Protein AF-0000000080322941 (afdb_homodimer)

Sequence (2046 aa):
MKANISVTGKVVDEKGEGIPGATVKVKGTAQGGITDSNGQFKLANVDEKAVLVISYLGYITQEVSAGSGSPLLIKLAVQASNLSEVVVVAYGTQKKSSLTGAIATISPKQLKDRPVTSMQNALQGISPGLTILQRPGDVSRKSDGTSNGSGGVSIRGRSSLQGDGTPMYIVDGIPSTSVEFSALNPNDIASVSILKDASSAALYGSRAANGVIMVTTKRGGGDRTVVELNADYGIQKATFLPKYVGSVDYANLYNEARTNAGGKALFTPAQIQAYRDGSQPDLYPNTNWYDKVLRKTAPQSNISVNINSPGKTTSTYLGLNYLTQASLIPDKKQSRIGGKLNTESIIVPDILKIGTNLSFTSQNFDRQGDLSWTELNRSLPTSVYRQSNGDWGSIDNGVVNAQTAGRNQSRSIQEGGWSWDRDNYLQTAANFVLTPLKGLSVTGLASFKFTDGNSNTFNNTTTPINNFLTGAPLTTTATTVNDMKEYYRKRRELLVQGTVNYERTFDKHYGKITFGGSQESNVYRTAFVGRKNFPNNDMTTVGSGSSNGEDINSDDDGQANRSGQTEWAMRSVFGRFNYVYNDRYLFEVNTRIDYSSRFRQDIRRAIFPSFSAGWNVSKEDFMKDISWISNLKLRGSYGSLGNQDVVPVGNYFGLINTGYQYSFEGAAQDGTWQGKIPNPLATWEKVYMTDFGLDMTLFKGKLDITADYYIKNTKDLLLRVSTPGTIGVNTSTTDARNTGLPLINAASTQNRGFEFGLTYNDKIGSDFSYSISGNFSVIKNKITGLGDGRDNLSDPYIQRIGESIGSFYGYEADGLFTDAADVKNHAFQSAATGPGDIKYKDLNGDGKIDALDRKVLGNDVPWFNYGFNLSASYKGFDFNVLTYGVANVKTYLSQEAAFPFFNGANVKEQWLNRWTADNPNPNADFPRILTTAAGGQNYTQTSSFWLFSGAYFRVRGITLGYTLPKQVSKKFGMSRLRFYATTNNPFTIMADKRLADYDPESGSGRGGYPGIKTYSLGLNASFMKANISVTGKVVDEKGEGIPGATVKVKGTAQGGITDSNGQFKLANVDEKAVLVISYLGYITQEVSAGSGSPLLIKLAVQASNLSEVVVVAYGTQKKSSLTGAIATISPKQLKDRPVTSMQNALQGISPGLTILQRPGDVSRKSDGTSNGSGGVSIRGRSSLQGDGTPMYIVDGIPSTSVEFSALNPNDIASVSILKDASSAALYGSRAANGVIMVTTKRGGGDRTVVELNADYGIQKATFLPKYVGSVDYANLYNEARTNAGGKALFTPAQIQAYRDGSQPDLYPNTNWYDKVLRKTAPQSNISVNINSPGKTTSTYLGLNYLTQASLIPDKKQSRIGGKLNTESIIVPDILKIGTNLSFTSQNFDRQGDLSWTELNRSLPTSVYRQSNGDWGSIDNGVVNAQTAGRNQSRSIQEGGWSWDRDNYLQTAANFVLTPLKGLSVTGLASFKFTDGNSNTFNNTTTPINNFLTGAPLTTTATTVNDMKEYYRKRRELLVQGTVNYERTFDKHYGKITFGGSQESNVYRTAFVGRKNFPNNDMTTVGSGSSNGEDINSDDDGQANRSGQTEWAMRSVFGRFNYVYNDRYLFEVNTRIDYSSRFRQDIRRAIFPSFSAGWNVSKEDFMKDISWISNLKLRGSYGSLGNQDVVPVGNYFGLINTGYQYSFEGAAQDGTWQGKIPNPLATWEKVYMTDFGLDMTLFKGKLDITADYYIKNTKDLLLRVSTPGTIGVNTSTTDARNTGLPLINAASTQNRGFEFGLTYNDKIGSDFSYSISGNFSVIKNKITGLGDGRDNLSDPYIQRIGESIGSFYGYEADGLFTDAADVKNHAFQSAATGPGDIKYKDLNGDGKIDALDRKVLGNDVPWFNYGFNLSASYKGFDFNVLTYGVANVKTYLSQEAAFPFFNGANVKEQWLNRWTADNPNPNADFPRILTTAAGGQNYTQTSSFWLFSGAYFRVRGITLGYTLPKQVSKKFGMSRLRFYATTNNPFTIMADKRLADYDPESGSGRGGYPGIKTYSLGLNASF

Nearest PDB structures (foldseek):
  5fq7-assembly1_D  TM=7.694E-01  e=1.342E-63  Bacteroides thetaiotaomicron
  5fq8-assembly1_D  TM=7.367E-01  e=7.742E-63  Bacteroides thetaiotaomicron
  5nec-assembly1_A  TM=6.439E-01  e=1.316E-20  Pseudomonas aeruginosa 39016
  3v89-assembly1_A  TM=5.365E-01  e=3.593E-21  Neisseria meningitidis serogroup B
  3v8x-assembly1_A  TM=5.364E-01  e=4.365E-21  Neisseria meningitidis serogroup B

Radius of gyration: 41.95 Å; Cα contacts (8 Å, |Δi|>4): 5739; chains: 2; bounding box: 113×127×96 Å

Foldseek 3Di:
DQDFDKEKEFEAEPVRFGDFFKWKAFPPDPFIDTAHPRRIDIGGRHRQQTWIWTDDVQFPTDIDRRNPDPHYYHYTYRPFDQQQPWDDFQVGIDGNLQDFFDKDKDALVQQPPDPDQFSLLSCDFPFAQWHWQFFDFFQDADPVRAGGRRTQIFGQDDWFDFDSLHAWEAEQNHTDDSRVRGNDDSVFWGMKMKGRFCQRCVQVFARGLRTYIYTYGDAFDDDFKKKKKWKWKWKKAFQFDFFFDWQLVQQVLAQLQQVVLVHHRDDDPVLSVCLVVVPPCLAFATDDQCPVFFARIWMKIKIKMWIGGDDPFKTKIKIWMKIKTAARGPAKIKIKIKIWMKMKGNPDPPFKIKMKIKMKMKMKIKAQFFADFLLSQFAHSQWHQAHPVGFGTQHGSRHGDQVNSLSNRNCRRHAFAMKMKIKMKIKIKMKMWGDPDPQKIKIKMKMKIKMKMKMKTKTFWDFFTADPVPRHGPRVSTRDKIKMKMKIKMKIKIKIKMKIKGWDDDDQKIKMKMKMKMKMKMKMKMFMWMFMDAVHRPDDDRVRHDPDPVGTDADPVRDTGDMDMFMKMKIKIKMKMWMGGNSFKIWMKIKMWMAIQLADPVARIDMKIKIKMKGWPCPDPVNVPPDFWPTKMKMKMKIKHWYDPSRDRCLQPQDKDWDAFDQDVNDTDIDIDRAADHDNPQDIKMKIKIKIKMWTAGRSNQKTKIKMKMKIKIFQHWFFDQDDCVVPHARDRNCPPRGRTHIGRWWMKMKIKMKMKMKGWDADPDFKTKMKIKIKMFMDMFTQTDHVQDWDDDPQDIHHGGHHPAWGKFFEWDFFAQADVSQVPAAPEDPLHGQQATHTDDPPPPSHDDPVRMDGQFGADFRMKMKMKMWMGGPQKIKIWIKIKTFRHKDAAAASLAADCRVHRGHGPLCVQGADNVHRDRHTLYGSHHHPVSRCSRHVTDYNSRIFTLIKMWTAKIKIKGKDPCVVLVVVVFRIKMKMKMKGGPDMGDPGDSRPSADSSHPHSSGDRGHMMMIMIMMMTMD/DQDFAKEKEFEAEPVRFGDFFKWKAFPPDPFIDTAHPRRIDIGGRHRQQTWIWTDDVQFDTDIDRRNPDPHYYHYTYRPFDQQQPWDDFQVGIDGNLQDFFDKDKDALVQQPPDPDQFPLLSCDFPFAQWHWQFFDFFQDADPVRAGGRRTQIFGQDDWFDFDSLHAWEAEQNHTDDRRVRGNDDSQFWGMKMKGRFCQRCVQVFARGLRTYIYTYGDAFDDDFKKKKKWKWKWKKAFPFDFFFDWQLVQQVLAQLQQVVLVHHRDDDPVLSVCLVVVPCCLAFNTDDQCPVFFAGIWMKIKIKMWIGGDDPFKTKIKIWMKIKTAARGPAKIKIKIKIWMKMKGRPDVPFKIKMKIKMKMKMKIKAQFFADFLLSQFAHSQWRQAHPVGFGTQHGSRHGDQVNSLSNRNCRRHAFAMKMKIKMKIKIKMKMWGDPDPQKIKIKMKMKIKMKMKMKTKTFWAFFTADPVPRHGPRVSTRDKIKMKMKIKMKIKIKIKMKIKGWDDDDQKTKMKMKMKMKMKMKMKMFMWMFMDAVHRPDDDRVRHDPDPVGTDADPVRDTGDMDMFMKMKIKIKMKMWMGGNSFKIWMKIKMWMAIQLADPVARIDMKIKIKMKGWPCPDPVNVVPPFWPTKMKMKMKIKHWYDPSRDRCLQPQDKDWDAFDQDVNDTDIDIDRAADHDNPQDIKMKIKIKIKMWTAGRSNQKTKIKMKMKIKIFQHWFFDQDDCVVPHARDRNCPPRGRTHIGRWWMKMKIKMKMKMKGWDADPDFKTKMKIKIKMFMDMFTQTDHVQDWDDDPQDIHHGGHHPAWGKFFEWDFFAQADVSQVPAQPEDPLHGGQATHTDDPPPPSHDDPVRMDGQFGADFRMKMKMKMWMGGPQKIKIWIKIKTFRHKDAAAASLAADCRVHRGHGPLCVQGADNVHRDSHTLYGSHHHPVSRCSRHVTDYCSRIFTLIKMWTAKIKIKGKDPCVVQVVVVFRIKMKMKMKGGPDMGDPGDSRPSADSSHPHSSGDRGDMMMIMIMMMTMD

Organism: NCBI:txid1503925

Solvent-accessible surface area (backbone atoms only — not comparable to full-atom values): 99623 Å² total; per-residue (Å²): 130,85,53,60,34,70,37,34,29,32,35,17,33,85,86,62,46,40,38,52,63,25,33,37,25,38,64,98,51,92,53,58,45,53,20,37,83,67,2,38,37,73,45,73,73,33,49,40,84,34,39,29,36,35,38,39,95,64,31,42,69,42,77,44,58,47,56,80,44,78,66,35,79,42,67,37,46,58,37,60,68,73,40,75,38,72,37,72,49,74,97,45,71,40,41,46,70,73,53,35,52,52,65,49,76,45,53,38,77,73,44,52,86,55,96,62,89,30,42,61,64,53,51,48,55,73,44,61,46,49,44,54,44,66,28,41,44,51,64,40,68,38,94,86,67,37,52,41,36,70,36,56,46,28,42,71,59,84,70,52,89,73,46,84,43,53,45,32,36,26,50,70,87,37,81,44,52,72,57,58,51,24,65,47,58,57,87,45,39,54,37,34,28,37,23,70,38,29,48,41,28,20,80,56,22,46,53,25,55,28,18,32,40,37,36,34,58,53,44,39,40,71,90,51,65,36,40,35,40,38,36,38,46,31,44,33,30,62,65,30,62,77,52,62,44,51,27,44,57,46,44,53,51,50,22,46,9,30,41,70,70,74,43,68,61,77,65,48,74,67,55,43,48,31,28,68,70,50,79,39,48,66,31,29,17,67,41,60,59,68,69,72,50,36,47,77,57,19,53,33,38,39,39,35,42,36,38,28,26,22,29,75,38,30,17,33,19,41,36,39,38,44,37,40,38,43,31,43,48,66,68,24,25,31,40,35,41,38,41,37,42,20,36,36,30,49,76,39,84,85,30,30,36,40,34,38,43,37,37,41,37,41,40,38,32,42,32,32,27,59,70,52,42,52,49,56,54,31,50,44,17,32,31,30,72,57,33,91,87,70,44,57,18,26,25,38,70,64,35,80,33,61,69,67,34,54,52,41,46,53,54,30,24,76,53,37,31,38,37,39,38,47,34,39,42,38,38,41,33,42,34,38,39,39,25,91,46,91,49,33,38,40,36,41,38,40,36,46,35,43,38,43,36,40,38,40,39,37,39,28,50,42,71,45,46,42,31,81,91,78,62,50,66,35,66,85,43,33,35,89,64,23,35,33,43,37,42,40,39,37,37,42,36,42,38,42,36,40,37,41,36,42,42,52,74,57,94,55,39,37,40,36,40,36,42,36,40,39,41,38,38,40,40,38,37,38,35,41,31,17,16,22,55,41,93,57,76,80,70,90,44,33,51,65,26,40,63,51,62,86,30,48,38,55,48,99,83,65,53,49,38,23,32,47,73,50,69,47,42,37,42,38,42,38,38,38,40,40,39,33,43,67,83,29,42,35,41,38,41,37,38,21,37,40,37,38,60,50,30,40,84,91,63,20,68,49,75,17,48,22,34,30,32,28,37,32,51,47,72,37,79,88,36,66,84,47,72,56,53,65,37,36,33,43,28,30,33,33,20,26,23,18,39,48,81,74,54,48,76,57,41,48,42,78,51,67,45,69,64,47,66,41,74,53,95,83,37,79,36,79,35,72,47,67,51,42,48,50,34,60,76,40,60,63,25,36,30,40,29,38,38,40,36,40,42,36,26,28,63,73,55,29,34,38,38,40,38,37,40,40,40,37,39,31,37,38,29,52,42,49,68,87,51,71,61,86,76,71,40,44,51,47,66,78,43,78,84,67,27,9,60,36,57,37,58,39,25,25,27,36,33,36,36,44,33,38,37,40,38,39,46,52,65,55,78,94,54,35,37,41,37,44,33,40,32,31,25,37,51,48,54,26,24,73,38,42,63,93,64,63,68,47,79,50,87,55,33,34,47,40,72,70,37,33,76,54,19,28,44,24,32,45,52,64,47,28,26,55,34,67,64,54,52,69,76,42,54,48,68,55,94,82,67,47,55,20,32,70,27,65,48,55,72,77,70,79,51,53,51,53,83,82,25,45,42,79,70,47,33,57,52,61,32,32,40,36,22,46,35,41,37,36,36,45,87,44,33,34,41,38,40,36,27,34,34,40,35,76,18,35,36,78,47,54,54,68,39,61,39,47,36,32,94,67,17,41,39,53,47,57,58,79,47,32,21,39,90,92,50,52,46,36,78,38,83,34,48,43,59,40,41,51,86,76,27,44,91,66,67,69,60,53,35,46,74,47,46,39,54,47,22,34,41,30,38,46,28,45,38,45,33,41,39,56,56,54,78,62,24,43,75,73,64,19,68,35,38,33,42,33,40,30,34,30,40,80,45,72,47,63,70,40,70,79,77,60,36,51,44,79,58,48,90,50,65,41,44,58,60,51,28,67,17,36,46,32,43,36,40,40,37,30,63,128,87,52,60,34,69,36,33,30,32,35,16,35,82,84,63,47,40,37,53,63,26,36,39,26,37,64,97,53,90,54,59,46,52,20,39,81,68,2,39,38,71,44,70,73,34,48,40,83,32,38,30,36,35,38,37,95,65,32,42,69,44,79,44,58,47,56,80,45,80,68,34,80,42,68,36,45,58,36,59,69,71,41,74,38,70,36,73,48,74,96,45,70,39,40,46,70,73,53,34,52,52,66,49,76,43,53,39,76,73,44,53,84,57,93,62,88,32,41,61,65,53,53,48,53,73,44,61,47,49,44,54,44,67,27,43,44,50,64,41,68,39,94,88,65,38,53,43,38,71,35,57,47,28,41,70,60,85,70,51,88,72,46,86,42,53,46,33,36,27,50,70,88,36,83,44,54,71,60,59,51,23,65,47,58,58,88,45,40,53,37,36,30,36,23,68,36,27,48,42,27,20,81,55,20,46,54,25,53,28,18,33,40,36,36,36,57,54,45,40,37,72,91,50,64,36,42,36,41,38,36,36,47,29,43,32,31,64,64,30,63,76,53,61,43,49,28,44,58,45,44,53,52,49,22,47,10,30,41,72,68,75,42,68,61,79,64,48,74,67,55,43,48,30,28,68,71,51,78,40,48,66,31,27,18,66,40,60,59,67,69,71,51,36,47,77,56,20,53,33,38,39,39,35,41,36,38,29,25,23,28,75,36,30,19,33,19,41,36,39,37,43,38,40,38,44,31,44,48,65,69,26,26,33,41,35,44,39,40,36,43,20,36,36,32,49,76,39,84,85,31,30,35,41,34,38,43,37,38,41,37,42,42,37,32,42,31,33,26,56,70,53,44,53,50,55,54,32,48,45,16,34,30,30,71,58,34,91,86,70,44,58,17,26,26,38,70,62,36,81,34,62,68,69,34,53,51,43,44,52,54,30,23,76,52,37,30,37,37,40,37,48,36,37,41,39,39,41,34,42,35,38,39,39,24,90,46,92,46,33,36,40,36,41,40,41,35,46,35,44,38,44,36,38,38,41,38,38,41,28,50,42,71,45,45,41,31,80,91,80,61,49,68,36,67,85,42,33,34,90,62,23,36,32,45,37,41,39,39,38,36,43,36,43,38,41,37,40,38,40,34,42,43,51,74,56,94,54,39,36,39,38,41,37,42,34,40,39,40,38,40,40,42,39,38,38,36,40,32,19,16,23,55,40,94,57,76,80,71,90,44,32,52,65,26,39,63,50,62,87,29,48,38,56,47,98,84,65,52,49,38,22,30,46,75,50,68,48,40,38,41,37,41,38,37,38,40,40,40,32,44,68,83,29,40,35,41,40,41,38,38,21,36,40,36,37,60,50,29,40,84,92,62,22,66,51,77,17,47,24,32,29,31,25,37,35,51,48,72,36,79,89,36,66,84,48,71,57,52,63,36,36,34,41,28,30,32,34,20,26,26,17,39,48,82,73,54,48,76,57,41,49,41,78,49,68,46,69,65,46,66,40,74,54,97,83,38,79,35,80,37,74,47,68,51,42,48,50,33,58,76,42,60,62,25,36,30,40,30,39,38,41,36,40,40,36,26,28,63,72,56,28,35,39,40,40,39,37,40,39,40,38,38,29,37,39,29,53,42,51,69,88,51,72,62,87,75,72,41,43,51,48,68,76,44,79,84,66,26,10,60,37,56,36,60,40,26,26,29,36,31,35,36,42,34,36,38,40,39,40,48,54,67,55,79,95,54,34,37,39,36,43,34,40,32,30,25,37,50,48,53,27,25,73,37,40,64,92,65,63,69,47,77,50,88,55,32,36,46,41,74,70,37,31,77,56,18,28,42,24,31,46,52,64,47,28,27,54,34,66,64,53,52,69,76,41,55,50,68,55,94,82,67,47,54,20,31,71,28,65,48,55,71,79,70,79,53,52,51,53,84,81,27,44,41,79,71,48,33,56,53,60,31,30,40,37,23,45,35,42,38,36,36,45,87,46,33,36,41,39,38,38,25,32,32,40,33,76,18,34,37,77,48,53,54,68,37,61,40,46,36,32,94,66,18,41,37,55,46,58,58,80,47,34,22,40,90,93,50,50,46,36,77,41,83,34,47,43,60,39,43,52,86,75,27,44,90,66,66,69,59,53,34,45,74,48,45,40,55,49,21,33,40,31,39,45,29,45,35,45,34,41,39,54,56,55,77,61,26,44,74,74,66,21,68,36,38,32,42,35,40,30,33,30,40,80,46,71,47,62,70,39,70,77,76,62,37,52,44,78,56,47,90,50,65,41,45,58,59,52,29,67,17,37,44,33,44,35,40,41,36,30,61

Secondary structure (DSSP, 8-state):
---EEEEEEEEE-TTS-B-TT-EEEETTSS-EEE--TTSEEEEEEEETTPEEEEE-TTB--EEEETTS-SSEEEE--B---GGG-EEEETTEEEEGGG--S-EEEE-HHHHTT---S-HHHHTTTTSTTEEEE-----S-B-TTSPBTT--EEEESS---SSS--PPEEEETTEEE-HHHHHT--GGGEEEEEEE-SHHHHGGGGGG-TT-EEEEEE----SSS-EEEEEEEEEEEEES----B--HHHHHHHHHHHHHHTT---SS-HHHHHHHHHTS-TTTS----HHHHHS-S-EEEEEEEEEEEE--SSEEEEEEEEEEEEE-SSTTEEEEEEEEEEEEEEEEETTTEEEEEEEEEEEEEEEEES---HHHHHH--TTB-SB-TTSPBP-EETTEE-HHHHHT-HHHHHHHSEEEEEEEEEEEEEEEEEEEEETTEEEEEEEEEEEEEEEEEEEEPPBPPEEPTTT--EEGGG-B---EEEEEEEEEEEEEEEEEEEEEEEETTEEEEEEEEEEEEEEEEEEEEEEEE--SSTT--SGGGS---GGGBPP-TTS--SEEEEEEEEEEEEEEEEEEEETTTEEEEEEEEEEEETTS-GGG-EEEEEEEEEEEEGGGSGGGTT-TTEEEEEEEEEEEEEEE-TTSPTTTTS---EEEEEEEETTEEEEEEE--S---TT---EEEEEEEEEEEEEETTTTEEEEEEEEEEEEEEEEEPPP--GGGSS---SS-TTT--PPPEEEEEEEEEEEEEEEEEEEEETTTEEEEEEEEEEEEEEEEEEETTS--EEETTEEE-TTSPTTEEEEEPEEEE--SHHHHHTSPB--TT--TTSEEEP-SS-SSB-SGGGEEEEEESS-SEEEEEEEEEEETTEEEEEEEEEEES-EEE--GGGT-TTGGG---BGGGGGB--SSS--TT-SB-S---TTTTHHHHTS-BGGGEEE--EEEEEEEEEEEEPPHHHHHHTT-SEEEEEEEEEEEEEEES--TT-SS-TT-S-TTS-PPPEEEEEEEEEEE-/---EEEEEEEEE-TTS-B-TT-EEEETTSS-EEE--TTSEEEEEEEETTPEEEEE-TTB--EEEETTS-SSEEEE--B---GGG-EEEETTEEEEGGG--S-EEEE-GGGTTT---S-HHHHTTTTSTTEEE------S-B-TTSPBTT---EEESS---SSS--PPEEEETTEEE-HHHHHT--GGGEEEEEEE-SHHHHGGGGGG-TT-EEEEEE----SSS-EEEEEEEEEEEEES----B--HHHHHHHHHHHHHHTT---SS-HHHHHHHHHTS-TTTS----HHHHHS-S-EEEEEEEEEEEE--SSEEEEEEEEEEEEE-SSTTEEEEEEEEEEEEEEEEETTTEEEEEEEEEEEEEEEEES---HHHHHT--TTB-SB-TTSPBP-EETTEE-HHHHHT-HHHHHHHSEEEEEEEEEEEEEEEEEEEEETTEEEEEEEEEEEEEEEEEEEEPPBPPEEPTTT--EEGGG-B---EEEEEEEEEEEEEEEEEEEEEEEETTEEEEEEEEEEEEEEEEEEEEEEEE--SSTT--SGGGS---GGGBPP-TTS--SEEEEEEEEEEEEEEEEEEEETTTEEEEEEEEEEEETTS-GGG-EEEEEEEEEEEEGGGSGGGTT-TTEEEEEEEEEEEEEEE-TTSPTTTTS---EEEEEEEETTEEEEEEE--S---TT---EEEEEEEEEEEEEETTTTEEEEEEEEEEEEEEEEEPPP--GGGSS---SS-TTT--PPPEEEEEEEEEEEEEEEEEEEEETTTEEEEEEEEEEEEEEEEEEETTS--EEETTEEE-TTSPTTEEEEEPEEEE--SHHHHHTSPB--TT--TTSEEEP-SS-SSB-SGGGEEEEEESS-SEEEEEEEEEEETTEEEEEEEEEEES-EEE--GGGT-TTGGG---BGGGGGB--SSS--TT-SB-S---TTTTHHHHTS-BGGGEEE--EEEEEEEEEEEEPPHHHHHHTT-SEEEEEEEEEEEEEEES--TT-SS-TT-S-TT--PPPEEEEEEEEEEE-

InterPro domains:
  IPR008969 Carboxypeptidase-like, regulatory domain superfamily [SSF49464] (5-86)
  IPR012910 TonB-dependent receptor, plug domain [PF07715] (96-212)
  IPR023996 TonB-dependent outer membrane protein, SusC/RagA [TIGR04056] (6-1023)
  IPR023997 TonB-dependent outer membrane protein SusC/RagA, conserved site [TIGR04057] (188-218)
  IPR036942 TonB-dependent receptor-like, beta-barrel domain superfamily [G3DSA:2.40.170.20] (353-821)
  IPR037066 TonB-dependent receptor, plug domain superfamily [G3DSA:2.170.130.10] (77-221)
  IPR039426 TonB-dependent receptor-like [PS52016] (95-1023)

Structure (mmCIF, N/CA/C/O backbone):
data_AF-0000000080322941-model_v1
#
loop_
_entity.id
_entity.type
_entity.pdbx_description
1 polymer 'TonB-dependent receptor plug domain-containing protein'
#
loop_
_atom_site.group_PDB
_atom_site.id
_atom_site.type_symbol
_atom_site.label_atom_id
_atom_site.label_alt_id
_atom_site.label_comp_id
_atom_site.label_asym_id
_atom_site.label_entity_id
_atom_site.label_seq_id
_atom_site.pdbx_PDB_ins_code
_atom_site.Cartn_x
_atom_site.Cartn_y
_atom_site.Cartn_z
_atom_site.occupancy
_atom_site.B_iso_or_equiv
_atom_site.auth_seq_id
_atom_site.auth_comp_id
_atom_site.auth_asym_id
_atom_site.auth_atom_id
_atom_site.pdbx_PDB_model_num
ATOM 1 N N . MET A 1 1 ? -60.5 -11.805 22.172 1 33.88 1 MET A N 1
ATOM 2 C CA . MET A 1 1 ? -60.594 -11.016 20.938 1 33.88 1 MET A CA 1
ATOM 3 C C . MET A 1 1 ? -59.781 -9.727 21.062 1 33.88 1 MET A C 1
ATOM 5 O O . MET A 1 1 ? -60.031 -8.906 21.938 1 33.88 1 MET A O 1
ATOM 9 N N . LYS A 1 2 ? -58.5 -9.812 20.75 1 54.66 2 LYS A N 1
ATOM 10 C CA . LYS A 1 2 ? -57.656 -8.633 20.766 1 54.66 2 LYS A CA 1
ATOM 11 C C . LYS A 1 2 ? -58.281 -7.484 19.984 1 54.66 2 LYS A C 1
ATOM 13 O O . LYS A 1 2 ? -58.656 -7.648 18.828 1 54.66 2 LYS A O 1
ATOM 18 N N . ALA A 1 3 ? -58.906 -6.652 20.609 1 60.56 3 ALA A N 1
ATOM 19 C CA . ALA A 1 3 ? -59.625 -5.57 19.953 1 60.56 3 ALA A CA 1
ATOM 20 C C . ALA A 1 3 ? -58.688 -4.578 19.312 1 60.56 3 ALA A C 1
ATOM 22 O O . ALA A 1 3 ? -57.781 -4.043 19.969 1 60.56 3 ALA A O 1
ATOM 23 N N . ASN A 1 4 ? -58.625 -4.625 18.062 1 72.94 4 ASN A N 1
ATOM 24 C CA . ASN A 1 4 ? -57.844 -3.664 17.297 1 72.94 4 ASN A CA 1
ATOM 25 C C . ASN A 1 4 ? -58.594 -2.336 17.141 1 72.94 4 ASN A C 1
ATOM 27 O O . ASN A 1 4 ? -59.781 -2.316 16.844 1 72.94 4 ASN A O 1
ATOM 31 N N . ILE A 1 5 ? -57.969 -1.332 17.734 1 80.12 5 ILE A N 1
ATOM 32 C CA . ILE A 1 5 ? -58.562 -0.01 17.688 1 80.12 5 ILE A CA 1
ATOM 33 C C . ILE A 1 5 ? -57.781 0.886 16.734 1 80.12 5 ILE A C 1
ATOM 35 O O . ILE A 1 5 ? -56.625 0.613 16.422 1 80.12 5 ILE A O 1
ATOM 39 N N . SER A 1 6 ? -58.594 1.847 16.281 1 80.88 6 SER A N 1
ATOM 40 C CA . SER A 1 6 ? -57.969 2.961 15.578 1 80.88 6 SER A CA 1
ATOM 41 C C . SER A 1 6 ? -57.531 4.059 16.547 1 80.88 6 SER A C 1
ATOM 43 O O . SER A 1 6 ? -58.344 4.586 17.297 1 80.88 6 SER A O 1
ATOM 45 N N . VAL A 1 7 ? -56.312 4.254 16.625 1 81.62 7 VAL A N 1
ATOM 46 C CA . VAL A 1 7 ? -55.812 5.266 17.547 1 81.62 7 VAL A CA 1
ATOM 47 C C . VAL A 1 7 ? -55.531 6.566 16.797 1 81.62 7 VAL A C 1
ATOM 49 O O . VAL A 1 7 ? -54.844 6.574 15.781 1 81.62 7 VAL A O 1
ATOM 52 N N . THR A 1 8 ? -56.25 7.59 17.25 1 83.56 8 THR A N 1
ATOM 53 C CA . THR A 1 8 ? -56 8.945 16.766 1 83.56 8 THR A CA 1
ATOM 54 C C . THR A 1 8 ? -55.469 9.828 17.875 1 83.56 8 THR A C 1
ATOM 56 O O . THR A 1 8 ? -55.75 9.594 19.062 1 83.56 8 THR A O 1
ATOM 59 N N . GLY A 1 9 ? -54.531 10.617 17.578 1 82.5 9 GLY A N 1
ATOM 60 C CA . GLY A 1 9 ? -54 11.523 18.578 1 82.5 9 GLY A CA 1
ATOM 61 C C . GLY A 1 9 ? -53.25 12.695 17.984 1 82.5 9 GLY A C 1
ATOM 62 O O . GLY A 1 9 ? -53.188 12.828 16.75 1 82.5 9 GLY A O 1
ATOM 63 N N . LYS A 1 10 ? -52.906 13.625 18.828 1 83.06 10 LYS A N 1
ATOM 64 C CA . LYS A 1 10 ? -52.125 14.82 18.516 1 83.06 10 LYS A CA 1
ATOM 65 C C . LYS A 1 10 ? -50.875 14.891 19.406 1 83.06 10 LYS A C 1
ATOM 67 O O . LYS A 1 10 ? -50.938 14.695 20.625 1 83.06 10 LYS A O 1
ATOM 72 N N . VAL A 1 11 ? -49.781 14.961 18.812 1 83 11 VAL A N 1
ATOM 73 C CA . VAL A 1 11 ? -48.531 15.195 19.516 1 83 11 VAL A CA 1
ATOM 74 C C . VAL A 1 11 ? -48.25 16.688 19.578 1 83 11 VAL A C 1
ATOM 76 O O . VAL A 1 11 ? -48.156 17.359 18.531 1 83 11 VAL A O 1
ATOM 79 N N . VAL A 1 12 ? -48.156 17.203 20.75 1 79.19 12 VAL A N 1
ATOM 80 C CA . VAL A 1 12 ? -47.969 18.641 20.922 1 79.19 12 VAL A CA 1
ATOM 81 C C . VAL A 1 12 ? -46.719 18.891 21.766 1 79.19 12 VAL A C 1
ATOM 83 O O . VAL A 1 12 ? -46.25 18.016 22.5 1 79.19 12 VAL A O 1
ATOM 86 N N . ASP A 1 13 ? -46.156 20.078 21.578 1 69.19 13 ASP A N 1
ATOM 87 C CA . ASP A 1 13 ? -45.062 20.516 22.422 1 69.19 13 ASP A CA 1
ATOM 88 C C . ASP A 1 13 ? -45.562 21.062 23.75 1 69.19 13 ASP A C 1
ATOM 90 O O . ASP A 1 13 ? -46.781 21 24.047 1 69.19 13 ASP A O 1
ATOM 94 N N . GLU A 1 14 ? -44.594 21.5 24.641 1 66.56 14 GLU A N 1
ATOM 95 C CA . GLU A 1 14 ? -44.938 22 25.969 1 66.56 14 GLU A CA 1
ATOM 96 C C . GLU A 1 14 ? -45.938 23.141 25.891 1 66.56 14 GLU A C 1
ATOM 98 O O . GLU A 1 14 ? -46.719 23.375 26.844 1 66.56 14 GLU A O 1
ATOM 103 N N . LYS A 1 15 ? -46.031 23.844 24.812 1 63.72 15 LYS A N 1
ATOM 104 C CA . LYS A 1 15 ? -46.938 24.984 24.656 1 63.72 15 LYS A CA 1
ATOM 105 C C . LYS A 1 15 ? -48.281 24.547 24.047 1 63.72 15 LYS A C 1
ATOM 107 O O . LYS A 1 15 ? -49.125 25.375 23.766 1 63.72 15 LYS A O 1
ATOM 112 N N . GLY A 1 16 ? -48.281 23.375 23.688 1 68.75 16 GLY A N 1
ATOM 113 C CA . GLY A 1 16 ? -49.531 22.859 23.141 1 68.75 16 GLY A CA 1
ATOM 114 C C . GLY A 1 16 ? -49.594 22.906 21.625 1 68.75 16 GLY A C 1
ATOM 115 O O . GLY A 1 16 ? -50.656 22.688 21.031 1 68.75 16 GLY A O 1
ATOM 116 N N . GLU A 1 17 ? -48.562 23.297 21.094 1 72.62 17 GLU A N 1
ATOM 117 C CA . GLU A 1 17 ? -48.5 23.359 19.625 1 72.62 17 GLU A CA 1
ATOM 118 C C . GLU A 1 17 ? -48.188 21.984 19.031 1 72.62 17 GLU A C 1
ATOM 120 O O . GLU A 1 17 ? -47.344 21.266 19.562 1 72.62 17 GLU A O 1
ATOM 125 N N . GLY A 1 18 ? -48.812 21.641 17.922 1 75.69 18 GLY A N 1
ATOM 126 C CA . GLY A 1 18 ? -48.594 20.359 17.281 1 75.69 18 GLY A CA 1
ATOM 127 C C . GLY A 1 18 ? -47.156 20.203 16.766 1 75.69 18 GLY A C 1
ATOM 128 O O . GLY A 1 18 ? -46.594 21.141 16.219 1 75.69 18 GLY A O 1
ATOM 129 N N . ILE A 1 19 ? -46.562 19.125 17.062 1 73.44 19 ILE A N 1
ATOM 130 C CA . ILE A 1 19 ? -45.219 18.766 16.562 1 73.44 19 ILE A CA 1
ATOM 131 C C . ILE A 1 19 ? -45.344 17.984 15.266 1 73.44 19 ILE A C 1
ATOM 133 O O . ILE A 1 19 ? -45.75 16.812 15.281 1 73.44 19 ILE A O 1
ATOM 137 N N . PRO A 1 20 ? -45.062 18.766 14.227 1 68.81 20 PRO A N 1
ATOM 138 C CA . PRO A 1 20 ? -45.094 18 12.969 1 68.81 20 PRO A CA 1
ATOM 139 C C . PRO A 1 20 ? -43.875 17.078 12.805 1 68.81 20 PRO A C 1
ATOM 141 O O . PRO A 1 20 ? -42.75 17.438 13.188 1 68.81 20 PRO A O 1
ATOM 144 N N . GLY A 1 21 ? -44.031 15.82 12.312 1 67.5 21 GLY A N 1
ATOM 145 C CA . GLY A 1 21 ? -42.969 14.914 11.969 1 67.5 21 GLY A CA 1
ATOM 146 C C . GLY A 1 21 ? -42.531 14.039 13.133 1 67.5 21 GLY A C 1
ATOM 147 O O . GLY A 1 21 ? -41.5 13.375 13.055 1 67.5 21 GLY A O 1
ATOM 148 N N . ALA A 1 22 ? -43.25 14.125 14.211 1 73.75 22 ALA A N 1
ATOM 149 C CA . ALA A 1 22 ? -42.938 13.203 15.305 1 73.75 22 ALA A CA 1
ATOM 150 C C . ALA A 1 22 ? -43.25 11.758 14.914 1 73.75 22 ALA A C 1
ATOM 152 O O . ALA A 1 22 ? -44.281 11.484 14.305 1 73.75 22 ALA A O 1
ATOM 153 N N . THR A 1 23 ? -42.406 10.961 15.266 1 78.88 23 THR A N 1
ATOM 154 C CA . THR A 1 23 ? -42.594 9.539 15 1 78.88 23 THR A CA 1
ATOM 155 C C . THR A 1 23 ? -43.469 8.914 16.078 1 78.88 23 THR A C 1
ATOM 157 O O . THR A 1 23 ? -43.188 9.055 17.266 1 78.88 23 THR A O 1
ATOM 160 N N . VAL A 1 24 ? -44.594 8.328 15.672 1 80.25 24 VAL A N 1
ATOM 161 C CA . VAL A 1 24 ? -45.469 7.547 16.547 1 80.25 24 VAL A CA 1
ATOM 162 C C . VAL A 1 24 ? -45.438 6.074 16.141 1 80.25 24 VAL A C 1
ATOM 164 O O . VAL A 1 24 ? -45.938 5.695 15.086 1 80.25 24 VAL A O 1
ATOM 167 N N . LYS A 1 25 ? -44.75 5.297 16.938 1 78.88 25 LYS A N 1
ATOM 168 C CA . LYS A 1 25 ? -44.562 3.885 16.625 1 78.88 25 LYS A CA 1
ATOM 169 C C . LYS A 1 25 ? -45.156 2.996 17.719 1 78.88 25 LYS A C 1
ATOM 171 O O . LYS A 1 25 ? -45.125 3.34 18.891 1 78.88 25 LYS A O 1
ATOM 176 N N . VAL A 1 26 ? -45.906 1.864 17.266 1 79.31 26 VAL A N 1
ATOM 177 C CA . VAL A 1 26 ? -46.312 0.832 18.203 1 79.31 26 VAL A CA 1
ATOM 178 C C . VAL A 1 26 ? -45.094 0.071 18.719 1 79.31 26 VAL A C 1
ATOM 180 O O . VAL A 1 26 ? -44.312 -0.482 17.922 1 79.31 26 VAL A O 1
ATOM 183 N N . LYS A 1 27 ? -44.812 0.235 20 1 75.06 27 LYS A N 1
ATOM 184 C CA . LYS A 1 27 ? -43.625 -0.344 20.625 1 75.06 27 LYS A CA 1
ATOM 185 C C . LYS A 1 27 ? -43.469 -1.819 20.266 1 75.06 27 LYS A C 1
ATOM 187 O O . LYS A 1 27 ? -44.406 -2.596 20.406 1 75.06 27 LYS A O 1
ATOM 192 N N . GLY A 1 28 ? -42.312 -2.227 19.781 1 65.44 28 GLY A N 1
ATOM 193 C CA . GLY A 1 28 ? -41.969 -3.613 19.484 1 65.44 28 GLY A CA 1
ATOM 194 C C . GLY A 1 28 ? -42.406 -4.047 18.094 1 65.44 28 GLY A C 1
ATOM 195 O O . GLY A 1 28 ? -42.281 -5.219 17.734 1 65.44 28 GLY A O 1
ATOM 196 N N . THR A 1 29 ? -43.219 -3.172 17.422 1 66.56 29 THR A N 1
ATOM 197 C CA . THR A 1 29 ? -43.688 -3.506 16.078 1 66.56 29 THR A CA 1
ATOM 198 C C . THR A 1 29 ? -43.188 -2.486 15.062 1 66.56 29 THR A C 1
ATOM 200 O O . THR A 1 29 ? -42.625 -1.448 15.438 1 66.56 29 THR A O 1
ATOM 203 N N . ALA A 1 30 ? -43.312 -2.898 13.781 1 64.75 30 ALA A N 1
ATOM 204 C CA . ALA A 1 30 ? -42.969 -1.974 12.711 1 64.75 30 ALA A CA 1
ATOM 205 C C . ALA A 1 30 ? -44.125 -1.041 12.391 1 64.75 30 ALA A C 1
ATOM 207 O O . ALA A 1 30 ? -44 -0.139 11.562 1 64.75 30 ALA A O 1
ATOM 208 N N . GLN A 1 31 ? -45.188 -1.159 13.094 1 73.38 31 GLN A N 1
ATOM 209 C CA . GLN A 1 31 ? -46.375 -0.321 12.859 1 73.38 31 GLN A CA 1
ATOM 210 C C . GLN A 1 31 ? -46.188 1.062 13.477 1 73.38 31 GLN A C 1
ATOM 212 O O . GLN A 1 31 ? -45.781 1.183 14.641 1 73.38 31 GLN A O 1
ATOM 217 N N . GLY A 1 32 ? -46.062 2.055 12.758 1 73.88 32 GLY A N 1
ATOM 218 C CA . GLY A 1 32 ? -45.938 3.422 13.234 1 73.88 32 GLY A CA 1
ATOM 219 C C . GLY A 1 32 ? -46.344 4.457 12.195 1 73.88 32 GLY A C 1
ATOM 220 O O . GLY A 1 32 ? -46.812 4.109 11.117 1 73.88 32 GLY A O 1
ATOM 221 N N . GLY A 1 33 ? -46.438 5.664 12.586 1 74.31 33 GLY A N 1
ATOM 222 C CA . GLY A 1 33 ? -46.719 6.82 11.75 1 74.31 33 GLY A CA 1
ATOM 223 C C . GLY A 1 33 ? -46 8.07 12.188 1 74.31 33 GLY A C 1
ATOM 224 O O . GLY A 1 33 ? -45.219 8.031 13.141 1 74.31 33 GLY A O 1
ATOM 225 N N . ILE A 1 34 ? -46.156 9.102 11.391 1 75.81 34 ILE A N 1
ATOM 226 C CA . ILE A 1 34 ? -45.625 10.422 11.727 1 75.81 34 ILE A CA 1
ATOM 227 C C . ILE A 1 34 ? -46.781 11.43 11.852 1 75.81 34 ILE A C 1
ATOM 229 O O . ILE A 1 34 ? -47.812 11.273 11.219 1 75.81 34 ILE A O 1
ATOM 233 N N . THR A 1 35 ? -46.594 12.359 12.734 1 77.44 35 THR A N 1
ATOM 234 C CA . THR A 1 35 ? -47.625 13.375 12.914 1 77.44 35 THR A CA 1
ATOM 235 C C . THR A 1 35 ? -47.656 14.312 11.711 1 77.44 35 THR A C 1
ATOM 237 O O . THR A 1 35 ? -46.656 14.523 11.039 1 77.44 35 THR A O 1
ATOM 240 N N . ASP A 1 36 ? -48.875 14.797 11.43 1 74.06 36 ASP A N 1
ATOM 241 C CA . ASP A 1 36 ? -49.062 15.75 10.336 1 74.06 36 ASP A CA 1
ATOM 242 C C . ASP A 1 36 ? -48.656 17.156 10.773 1 74.06 36 ASP A C 1
ATOM 244 O O . ASP A 1 36 ? -48.125 17.359 11.859 1 74.06 36 ASP A O 1
ATOM 248 N N . SER A 1 37 ? -48.875 18.188 9.969 1 71.5 37 SER A N 1
ATOM 249 C CA . SER A 1 37 ? -48.469 19.578 10.188 1 71.5 37 SER A CA 1
ATOM 250 C C . SER A 1 37 ? -49.062 20.125 11.484 1 71.5 37 SER A C 1
ATOM 252 O O . SER A 1 37 ? -48.5 21.047 12.078 1 71.5 37 SER A O 1
ATOM 254 N N . ASN A 1 38 ? -50.156 19.609 11.844 1 74.31 38 ASN A N 1
ATOM 255 C CA . ASN A 1 38 ? -50.781 20.078 13.062 1 74.31 38 ASN A CA 1
ATOM 256 C C . ASN A 1 38 ? -50.469 19.172 14.25 1 74.31 38 ASN A C 1
ATOM 258 O O . ASN A 1 38 ? -51.062 19.297 15.32 1 74.31 38 ASN A O 1
ATOM 262 N N . GLY A 1 39 ? -49.594 18.188 14.078 1 76.12 39 GLY A N 1
ATOM 263 C CA . GLY A 1 39 ? -49.188 17.25 15.109 1 76.12 39 GLY A CA 1
ATOM 264 C C . GLY A 1 39 ? -50.125 16.078 15.25 1 76.12 39 GLY A C 1
ATOM 265 O O . GLY A 1 39 ? -50.031 15.305 16.203 1 76.12 39 GLY A O 1
ATOM 266 N N . GLN A 1 40 ? -51.094 15.945 14.336 1 80.19 40 GLN A N 1
ATOM 267 C CA . GLN A 1 40 ? -52.094 14.891 14.445 1 80.19 40 GLN A CA 1
ATOM 268 C C . GLN A 1 40 ? -51.562 13.586 13.836 1 80.19 40 GLN A C 1
ATOM 270 O O . GLN A 1 40 ? -50.812 13.602 12.875 1 80.19 40 GLN A O 1
ATOM 275 N N . PHE A 1 41 ? -51.906 12.43 14.461 1 80.56 41 PHE A N 1
ATOM 276 C CA . PHE A 1 41 ? -51.594 11.125 13.898 1 80.56 41 PHE A CA 1
ATOM 277 C C . PHE A 1 41 ? -52.781 10.188 13.977 1 80.56 41 PHE A C 1
ATOM 279 O O . PHE A 1 41 ? -53.688 10.406 14.781 1 80.56 41 PHE A O 1
ATOM 286 N N . LYS A 1 42 ? -52.906 9.258 13.008 1 81.25 42 LYS A N 1
ATOM 287 C CA . LYS A 1 42 ? -53.875 8.164 12.984 1 81.25 42 LYS A CA 1
ATOM 288 C C . LYS A 1 42 ? -53.188 6.828 12.711 1 81.25 42 LYS A C 1
ATOM 290 O O . LYS A 1 42 ? -52.406 6.703 11.766 1 81.25 42 LYS A O 1
ATOM 295 N N . LEU A 1 43 ? -53.281 5.867 13.602 1 79.81 43 LEU A N 1
ATOM 296 C CA . LEU A 1 43 ? -52.812 4.5 13.453 1 79.81 43 LEU A CA 1
ATOM 297 C C . LEU A 1 43 ? -53.969 3.51 13.5 1 79.81 43 LEU A C 1
ATOM 299 O O . LEU A 1 43 ? -54.719 3.467 14.477 1 79.81 43 LEU A O 1
ATOM 303 N N . ALA A 1 44 ? -54.125 2.82 12.453 1 77.81 44 ALA A N 1
ATOM 304 C CA . ALA A 1 44 ? -55.188 1.83 12.391 1 77.81 44 ALA A CA 1
ATOM 305 C C . ALA A 1 44 ? -54.719 0.465 12.875 1 77.81 44 ALA A C 1
ATOM 307 O O . ALA A 1 44 ? -53.5 0.182 12.844 1 77.81 44 ALA A O 1
ATOM 308 N N . ASN A 1 45 ? -55.656 -0.323 13.359 1 76.75 45 ASN A N 1
ATOM 309 C CA . ASN A 1 45 ? -55.469 -1.722 13.727 1 76.75 45 ASN A CA 1
ATOM 310 C C . ASN A 1 45 ? -54.344 -1.88 14.758 1 76.75 45 ASN A C 1
ATOM 312 O O . ASN A 1 45 ? -53.438 -2.695 14.578 1 76.75 45 ASN A O 1
ATOM 316 N N . VAL A 1 46 ? -54.469 -1.038 15.781 1 77.88 46 VAL A N 1
ATOM 317 C CA . VAL A 1 46 ? -53.531 -1.094 16.891 1 77.88 46 VAL A CA 1
ATOM 318 C C . VAL A 1 46 ? -54.156 -1.844 18.062 1 77.88 46 VAL A C 1
ATOM 320 O O . VAL A 1 46 ? -55.344 -1.609 18.406 1 77.88 46 VAL A O 1
ATOM 323 N N . ASP A 1 47 ? -53.469 -2.77 18.562 1 78.25 47 ASP A N 1
ATOM 324 C CA . ASP A 1 47 ? -53.906 -3.438 19.781 1 78.25 47 ASP A CA 1
ATOM 325 C C . ASP A 1 47 ? -54.156 -2.43 20.906 1 78.25 47 ASP A C 1
ATOM 327 O O . ASP A 1 47 ? -53.375 -1.526 21.125 1 78.25 47 ASP A O 1
ATOM 331 N N . GLU A 1 48 ? -55.375 -2.457 21.438 1 76.06 48 GLU A N 1
ATOM 332 C CA . GLU A 1 48 ? -55.781 -1.523 22.484 1 76.06 48 GLU A CA 1
ATOM 333 C C . GLU A 1 48 ? -54.781 -1.473 23.609 1 76.06 48 GLU A C 1
ATOM 335 O O . GLU A 1 48 ? -54.625 -0.437 24.266 1 76.06 48 GLU A O 1
ATOM 340 N N . LYS A 1 49 ? -54 -2.5 23.797 1 76.25 49 LYS A N 1
ATOM 341 C CA . LYS A 1 49 ? -53.031 -2.578 24.875 1 76.25 49 LYS A CA 1
ATOM 342 C C . LYS A 1 49 ? -51.625 -2.215 24.375 1 76.25 49 LYS A C 1
ATOM 344 O O . LYS A 1 49 ? -50.656 -2.303 25.141 1 76.25 49 LYS A O 1
ATOM 349 N N . ALA A 1 50 ? -51.625 -1.768 23.25 1 78.12 50 ALA A N 1
ATOM 350 C CA . ALA A 1 50 ? -50.312 -1.462 22.688 1 78.12 50 ALA A CA 1
ATOM 351 C C . ALA A 1 50 ? -49.75 -0.153 23.25 1 78.12 50 ALA A C 1
ATOM 353 O O . ALA A 1 50 ? -50.531 0.711 23.688 1 78.12 50 ALA A O 1
ATOM 354 N N . VAL A 1 51 ? -48.406 -0.044 23.391 1 81.38 51 VAL A N 1
ATOM 355 C CA . VAL A 1 51 ? -47.719 1.178 23.781 1 81.38 51 VAL A CA 1
ATOM 356 C C . VAL A 1 51 ? -47.156 1.869 22.531 1 81.38 51 VAL A C 1
ATOM 358 O O . VAL A 1 51 ? -46.5 1.232 21.703 1 81.38 51 VAL A O 1
ATOM 361 N N . LEU A 1 52 ? -47.562 3.121 22.438 1 81.5 52 LEU A N 1
ATOM 362 C CA . LEU A 1 52 ? -47 3.959 21.375 1 81.5 52 LEU A CA 1
ATOM 363 C C . LEU A 1 52 ? -45.719 4.645 21.828 1 81.5 52 LEU A C 1
ATOM 365 O O . LEU A 1 52 ? -45.625 5.141 22.953 1 81.5 52 LEU A O 1
ATOM 369 N N . VAL A 1 53 ? -44.719 4.578 21.047 1 80.06 53 VAL A N 1
ATOM 370 C CA . VAL A 1 53 ? -43.5 5.316 21.266 1 80.06 53 VAL A CA 1
ATOM 371 C C . VAL A 1 53 ? -43.438 6.527 20.328 1 80.06 53 VAL A C 1
ATOM 373 O O . VAL A 1 53 ? -43.438 6.383 19.109 1 80.06 53 VAL A O 1
ATOM 376 N N . ILE A 1 54 ? -43.5 7.703 20.938 1 78.56 54 ILE A N 1
ATOM 377 C CA . ILE A 1 54 ? -43.5 8.969 20.219 1 78.56 54 ILE A CA 1
ATOM 378 C C . ILE A 1 54 ? -42.125 9.609 20.344 1 78.56 54 ILE A C 1
ATOM 380 O O . ILE A 1 54 ? -41.625 9.852 21.453 1 78.56 54 ILE A O 1
ATOM 384 N N . SER A 1 55 ? -41.438 9.742 19.281 1 72.81 55 SER A N 1
ATOM 385 C CA . SER A 1 55 ? -40.125 10.344 19.297 1 72.81 55 SER A CA 1
ATOM 386 C C . SER A 1 55 ? -40 11.469 18.266 1 72.81 55 SER A C 1
ATOM 388 O O . SER A 1 55 ? -40.656 11.422 17.219 1 72.81 55 SER A O 1
ATOM 390 N N . TYR A 1 56 ? -39.469 12.547 18.719 1 64.5 56 TYR A N 1
ATOM 391 C CA . TYR A 1 56 ? -39.125 13.68 17.859 1 64.5 56 TYR A CA 1
ATOM 392 C C . TYR A 1 56 ? -37.812 14.312 18.297 1 64.5 56 TYR A C 1
ATOM 394 O O . TYR A 1 56 ? -37.531 14.43 19.484 1 64.5 56 TYR A O 1
ATOM 402 N N . LEU A 1 57 ? -36.938 14.633 17.281 1 51.75 57 LEU A N 1
ATOM 403 C CA . LEU A 1 57 ? -35.656 15.25 17.562 1 51.75 57 LEU A CA 1
ATOM 404 C C . LEU A 1 57 ? -35.812 16.453 18.484 1 51.75 57 LEU A C 1
ATOM 406 O O . LEU A 1 57 ? -36.625 17.344 18.203 1 51.75 57 LEU A O 1
ATOM 410 N N . GLY A 1 58 ? -35.156 16.547 19.578 1 52.66 58 GLY A N 1
ATOM 411 C CA . GLY A 1 58 ? -35.188 17.625 20.547 1 52.66 58 GLY A CA 1
ATOM 412 C C . GLY A 1 58 ? -36.188 17.406 21.641 1 52.66 58 GLY A C 1
ATOM 413 O O . GLY A 1 58 ? -36.344 18.266 22.531 1 52.66 58 GLY A O 1
ATOM 414 N N . TYR A 1 59 ? -37 16.375 21.531 1 60.91 59 TYR A N 1
ATOM 415 C CA . TYR A 1 59 ? -38.031 16.094 22.547 1 60.91 59 TYR A CA 1
ATOM 416 C C . TYR A 1 59 ? -37.781 14.734 23.188 1 60.91 59 TYR A C 1
ATOM 418 O O . TYR A 1 59 ? -37.188 13.836 22.578 1 60.91 59 TYR A O 1
ATOM 426 N N . ILE A 1 60 ? -38 14.523 24.391 1 61.84 60 ILE A N 1
ATOM 427 C CA . ILE A 1 60 ? -37.906 13.266 25.125 1 61.84 60 ILE A CA 1
ATOM 428 C C . ILE A 1 60 ? -38.906 12.266 24.531 1 61.84 60 ILE A C 1
ATOM 430 O O . ILE A 1 60 ? -40.094 12.578 24.406 1 61.84 60 ILE A O 1
ATOM 434 N N . THR A 1 61 ? -38.312 11.156 24.125 1 69.62 61 THR A N 1
ATOM 435 C CA . THR A 1 61 ? -39.188 10.102 23.625 1 69.62 61 THR A CA 1
ATOM 436 C C . THR A 1 61 ? -40.219 9.711 24.688 1 69.62 61 THR A C 1
ATOM 438 O O . THR A 1 61 ? -39.844 9.516 25.844 1 69.62 61 THR A O 1
ATOM 441 N N . GLN A 1 62 ? -41.531 9.727 24.375 1 72.06 62 GLN A N 1
ATOM 442 C CA . GLN A 1 62 ? -42.594 9.391 25.312 1 72.06 62 GLN A CA 1
ATOM 443 C C . GLN A 1 62 ? -43.312 8.109 24.891 1 72.06 62 GLN A C 1
ATOM 445 O O . GLN A 1 62 ? -43.562 7.902 23.703 1 72.06 62 GLN A O 1
ATOM 450 N N . GLU A 1 63 ? -43.469 7.188 25.828 1 77.25 63 GLU A N 1
ATOM 451 C CA . GLU A 1 63 ? -44.312 6.012 25.609 1 77.25 63 GLU A CA 1
ATOM 452 C C . GLU A 1 63 ? -45.719 6.234 26.141 1 77.25 63 GLU A C 1
ATOM 454 O O . GLU A 1 63 ? -45.906 6.66 27.281 1 77.25 63 GLU A O 1
ATOM 459 N N . VAL A 1 64 ? -46.75 6.055 25.328 1 79.38 64 VAL A N 1
ATOM 460 C CA . VAL A 1 64 ? -48.156 6.25 25.703 1 79.38 64 VAL A CA 1
ATOM 461 C C . VAL A 1 64 ? -48.969 5.012 25.328 1 79.38 64 VAL A C 1
ATOM 463 O O . VAL A 1 64 ? -48.719 4.391 24.297 1 79.38 64 VAL A O 1
ATOM 466 N N . SER A 1 65 ? -49.844 4.566 26.172 1 80 65 SER A N 1
ATOM 467 C CA . SER A 1 65 ? -50.719 3.441 25.875 1 80 65 SER A CA 1
ATOM 468 C C . SER A 1 65 ? -51.719 3.803 24.781 1 80 65 SER A C 1
ATOM 470 O O . SER A 1 65 ? -52.375 4.852 24.859 1 80 65 SER A O 1
ATOM 472 N N . ALA A 1 66 ? -51.938 3.039 23.828 1 80.19 66 ALA A N 1
ATOM 473 C CA . ALA A 1 66 ? -52.812 3.256 22.688 1 80.19 66 ALA A CA 1
ATOM 474 C C . ALA A 1 66 ? -54.281 3.363 23.156 1 80.19 66 ALA A C 1
ATOM 476 O O . ALA A 1 66 ? -55.062 4.082 22.562 1 80.19 66 ALA A O 1
ATOM 477 N N . GLY A 1 67 ? -54.625 2.625 24.234 1 71.88 67 GLY A N 1
ATOM 478 C CA . GLY A 1 67 ? -56 2.562 24.719 1 71.88 67 GLY A CA 1
ATOM 479 C C . GLY A 1 67 ? -56.312 3.67 25.703 1 71.88 67 GLY A C 1
ATOM 480 O O . GLY A 1 67 ? -57.375 3.654 26.328 1 71.88 67 GLY A O 1
ATOM 481 N N . SER A 1 68 ? -55.406 4.629 26.047 1 65.81 68 SER A N 1
ATOM 482 C CA . SER A 1 68 ? -55.625 5.621 27.094 1 65.81 68 SER A CA 1
ATOM 483 C C . SER A 1 68 ? -56.625 6.672 26.672 1 65.81 68 SER A C 1
ATOM 485 O O . SER A 1 68 ? -56.812 7.68 27.359 1 65.81 68 SER A O 1
ATOM 487 N N . GLY A 1 69 ? -57.406 6.547 25.547 1 66.12 69 GLY A N 1
ATOM 488 C CA . GLY A 1 69 ? -58.438 7.473 25.094 1 66.12 69 GLY A CA 1
ATOM 489 C C . GLY A 1 69 ? -58.281 7.891 23.656 1 66.12 69 GLY A C 1
ATOM 490 O O . GLY A 1 69 ? -57.219 7.742 23.062 1 66.12 69 GLY A O 1
ATOM 491 N N . SER A 1 70 ? -59.219 7.941 22.875 1 67 70 SER A N 1
ATOM 492 C CA . SER A 1 70 ? -59.25 8.484 21.516 1 67 70 SER A CA 1
ATOM 493 C C . SER A 1 70 ? -60.031 9.781 21.469 1 67 70 SER A C 1
ATOM 495 O O . SER A 1 70 ? -61.156 9.852 21.953 1 67 70 SER A O 1
ATOM 497 N N . PRO A 1 71 ? -59.5 10.961 21.047 1 74.69 71 PRO A N 1
ATOM 498 C CA . PRO A 1 71 ? -58.156 11.094 20.469 1 74.69 71 PRO A CA 1
ATOM 499 C C . PRO A 1 71 ? -57.094 11.281 21.531 1 74.69 71 PRO A C 1
ATOM 501 O O . PRO A 1 71 ? -57.312 11.945 22.547 1 74.69 71 PRO A O 1
ATOM 504 N N . LEU A 1 72 ? -55.875 10.672 21.391 1 79.38 72 LEU A N 1
ATOM 505 C CA . LEU A 1 72 ? -54.75 10.82 22.312 1 79.38 72 LEU A CA 1
ATOM 506 C C . LEU A 1 72 ? -54.094 12.195 22.188 1 79.38 72 LEU A C 1
ATOM 508 O O . LEU A 1 72 ? -53.938 12.695 21.062 1 79.38 72 LEU A O 1
ATOM 512 N N . LEU A 1 73 ? -53.969 13.016 23.25 1 78.62 73 LEU A N 1
ATOM 513 C CA . LEU A 1 73 ? -53.156 14.219 23.297 1 78.62 73 LEU A CA 1
ATOM 514 C C . LEU A 1 73 ? -51.812 13.945 23.969 1 78.62 73 LEU A C 1
ATOM 516 O O . LEU A 1 73 ? -51.75 13.711 25.172 1 78.62 73 LEU A O 1
ATOM 520 N N . ILE A 1 74 ? -50.75 13.844 23.219 1 77.75 74 ILE A N 1
ATOM 521 C CA . ILE A 1 74 ? -49.438 13.523 23.719 1 77.75 74 ILE A CA 1
ATOM 522 C C . ILE A 1 74 ? -48.562 14.781 23.719 1 77.75 74 ILE A C 1
ATOM 524 O O . ILE A 1 74 ? -48.312 15.383 22.672 1 77.75 74 ILE A O 1
ATOM 528 N N . LYS A 1 75 ? -48.219 15.242 24.844 1 74.62 75 LYS A N 1
ATOM 529 C CA . LYS A 1 75 ? -47.312 16.375 25.031 1 74.62 75 LYS A CA 1
ATOM 530 C C . LYS A 1 75 ? -45.844 15.906 25.156 1 74.62 75 LYS A C 1
ATOM 532 O O . LYS A 1 75 ? -45.5 15.211 26.109 1 74.62 75 LYS A O 1
ATOM 537 N N . LEU A 1 76 ? -45.156 16.172 24.078 1 69.5 76 LEU A N 1
ATOM 538 C CA . LEU A 1 76 ? -43.75 15.836 24.172 1 69.5 76 LEU A CA 1
ATOM 539 C C . LEU A 1 76 ? -42.969 16.922 24.906 1 69.5 76 LEU A C 1
ATOM 541 O O . LEU A 1 76 ? -43.219 18.109 24.672 1 69.5 76 LEU A O 1
ATOM 545 N N . ALA A 1 77 ? -42.406 16.594 25.984 1 60.53 77 ALA A N 1
ATOM 546 C CA . ALA A 1 77 ? -41.531 17.531 26.672 1 60.53 77 ALA A CA 1
ATOM 547 C C . ALA A 1 77 ? -40.219 17.734 25.906 1 60.53 77 ALA A C 1
ATOM 549 O O . ALA A 1 77 ? -39.688 16.797 25.312 1 60.53 77 ALA A O 1
ATOM 550 N N . VAL A 1 78 ? -39.969 18.984 25.672 1 49.5 78 VAL A N 1
ATOM 551 C CA . VAL A 1 78 ? -38.688 19.297 25.047 1 49.5 78 VAL A CA 1
ATOM 552 C C . VAL A 1 78 ? -37.562 18.562 25.781 1 49.5 78 VAL A C 1
ATOM 554 O O . VAL A 1 78 ? -37.531 18.516 27 1 49.5 78 VAL A O 1
ATOM 557 N N . GLN A 1 79 ? -37.156 17.609 25.109 1 45.38 79 GLN A N 1
ATOM 558 C CA . GLN A 1 79 ? -35.938 17.078 25.688 1 45.38 79 GLN A CA 1
ATOM 559 C C . GLN A 1 79 ? -34.938 18.188 26.047 1 45.38 79 GLN A C 1
ATOM 561 O O . GLN A 1 79 ? -34.406 18.844 25.172 1 45.38 79 GLN A O 1
ATOM 566 N N . ALA A 1 80 ? -35.469 18.844 27.109 1 39.81 80 ALA A N 1
ATOM 567 C CA . ALA A 1 80 ? -34.562 19.906 27.453 1 39.81 80 ALA A CA 1
ATOM 568 C C . ALA A 1 80 ? -33.125 19.531 27.109 1 39.81 80 ALA A C 1
ATOM 570 O O . ALA A 1 80 ? -32.406 20.312 26.438 1 39.81 80 ALA A O 1
ATOM 571 N N . SER A 1 81 ? -32.375 19.062 28.266 1 42.97 81 SER A N 1
ATOM 572 C CA . SER A 1 81 ? -30.938 19.016 28.422 1 42.97 81 SER A CA 1
ATOM 573 C C . SER A 1 81 ? -30.328 17.797 27.734 1 42.97 81 SER A C 1
ATOM 575 O O . SER A 1 81 ? -30.953 16.719 27.734 1 42.97 81 SER A O 1
ATOM 577 N N . ASN A 1 82 ? -29.406 17.984 26.828 1 49.75 82 ASN A N 1
ATOM 578 C CA . ASN A 1 82 ? -28.281 17.25 26.266 1 49.75 82 ASN A CA 1
ATOM 579 C C . ASN A 1 82 ? -27.734 16.219 27.25 1 49.75 82 ASN A C 1
ATOM 581 O O . ASN A 1 82 ? -26.672 15.641 27.031 1 49.75 82 ASN A O 1
ATOM 585 N N . LEU A 1 83 ? -28.438 16.156 28.391 1 46.91 83 LEU A N 1
ATOM 586 C CA . LEU A 1 83 ? -27.828 15.352 29.438 1 46.91 83 LEU A CA 1
ATOM 587 C C . LEU A 1 83 ? -27.969 13.859 29.125 1 46.91 83 LEU A C 1
ATOM 589 O O . LEU A 1 83 ? -27.219 13.039 29.656 1 46.91 83 LEU A O 1
ATOM 593 N N . SER A 1 84 ? -28.875 13.5 28.234 1 53.28 84 SER A N 1
ATOM 594 C CA . SER A 1 84 ? -29.031 12.094 27.891 1 53.28 84 SER A CA 1
ATOM 595 C C . SER A 1 84 ? -28.188 11.734 26.656 1 53.28 84 SER A C 1
ATOM 597 O O . SER A 1 84 ? -28.141 10.57 26.266 1 53.28 84 SER A O 1
ATOM 599 N N . GLU A 1 85 ? -27.516 12.75 26.328 1 70.44 85 GLU A N 1
ATOM 600 C CA . GLU A 1 85 ? -26.625 12.508 25.188 1 70.44 85 GLU A CA 1
ATOM 601 C C . GLU A 1 85 ? -25.484 11.547 25.578 1 70.44 85 GLU A C 1
ATOM 603 O O . GLU A 1 85 ? -24.984 11.602 26.703 1 70.44 85 GLU A O 1
ATOM 608 N N . VAL A 1 86 ? -25.359 10.648 24.781 1 74.81 86 VAL A N 1
ATOM 609 C CA . VAL A 1 86 ? -24.281 9.68 24.984 1 74.81 86 VAL A CA 1
ATOM 610 C C . VAL A 1 86 ? -22.984 10.242 24.438 1 74.81 86 VAL A C 1
ATOM 612 O O . VAL A 1 86 ? -22.938 10.734 23.297 1 74.81 86 VAL A O 1
ATOM 615 N N . VAL A 1 87 ? -22.078 10.234 25.312 1 81 87 VAL A N 1
ATOM 616 C CA . VAL A 1 87 ? -20.75 10.727 24.938 1 81 87 VAL A CA 1
ATOM 617 C C . VAL A 1 87 ? -19.781 9.547 24.797 1 81 87 VAL A C 1
ATOM 619 O O . VAL A 1 87 ? -19.812 8.609 25.594 1 81 87 VAL A O 1
ATOM 622 N N . VAL A 1 88 ? -19.031 9.641 23.766 1 80.31 88 VAL A N 1
ATOM 623 C CA . VAL A 1 88 ? -18.016 8.609 23.562 1 80.31 88 VAL A CA 1
ATOM 624 C C . VAL A 1 88 ? -16.828 8.852 24.484 1 80.31 88 VAL A C 1
ATOM 626 O O . VAL A 1 88 ? -16.297 9.961 24.547 1 80.31 88 VAL A O 1
ATOM 629 N N . VAL A 1 89 ? -16.484 7.855 25.203 1 83.5 89 VAL A N 1
ATOM 630 C CA . VAL A 1 89 ? -15.336 7.871 26.094 1 83.5 89 VAL A CA 1
ATOM 631 C C . VAL A 1 89 ? -14.367 6.754 25.719 1 83.5 89 VAL A C 1
ATOM 633 O O . VAL A 1 89 ? -14.57 6.062 24.719 1 83.5 89 VAL A O 1
ATOM 636 N N . ALA A 1 90 ? -13.328 6.684 26.453 1 83.62 90 ALA A N 1
ATOM 637 C CA . ALA A 1 90 ? -12.352 5.637 26.156 1 83.62 90 ALA A CA 1
ATOM 638 C C . ALA A 1 90 ? -12.977 4.25 26.281 1 83.62 90 ALA A C 1
ATOM 640 O O . ALA A 1 90 ? -13.461 3.879 27.359 1 83.62 90 ALA A O 1
ATOM 641 N N . TYR A 1 91 ? -12.984 3.527 25.266 1 84.12 91 TYR A N 1
ATOM 642 C CA . TYR A 1 91 ? -13.422 2.139 25.172 1 84.12 91 TYR A CA 1
ATOM 643 C C . TYR A 1 91 ? -14.898 2 25.531 1 84.12 91 TYR A C 1
ATOM 645 O O . TYR A 1 91 ? -15.305 1.014 26.141 1 84.12 91 TYR A O 1
ATOM 653 N N . GLY A 1 92 ? -15.625 3.164 25.25 1 81 92 GLY A N 1
ATOM 654 C CA . GLY A 1 92 ? -17.047 3.043 25.5 1 81 92 GLY A CA 1
ATOM 655 C C . GLY A 1 92 ? -17.797 4.359 25.375 1 81 92 GLY A C 1
ATOM 656 O O . GLY A 1 92 ? -17.312 5.293 24.734 1 81 92 GLY A O 1
ATOM 657 N N . THR A 1 93 ? -19.031 4.281 25.828 1 79.19 93 THR A N 1
ATOM 658 C CA . THR A 1 93 ? -19.891 5.465 25.859 1 79.19 93 THR A CA 1
ATOM 659 C C . THR A 1 93 ? -20.469 5.664 27.266 1 79.19 93 THR A C 1
ATOM 661 O O . THR A 1 93 ? -20.516 4.727 28.062 1 79.19 93 THR A O 1
ATOM 664 N N . GLN A 1 94 ? -20.766 6.895 27.547 1 82.94 94 GLN A N 1
ATOM 665 C CA . GLN A 1 94 ? -21.406 7.262 28.797 1 82.94 94 GLN A CA 1
ATOM 666 C C . GLN A 1 94 ? -22.438 8.375 28.594 1 82.94 94 GLN A C 1
ATOM 668 O O . GLN A 1 94 ? -22.312 9.164 27.656 1 82.94 94 GLN A O 1
ATOM 673 N N . LYS A 1 95 ? -23.359 8.312 29.453 1 81.69 95 LYS A N 1
ATOM 674 C CA . LYS A 1 95 ? -24.297 9.438 29.438 1 81.69 95 LYS A CA 1
ATOM 675 C C . LYS A 1 95 ? -23.625 10.719 29.922 1 81.69 95 LYS A C 1
ATOM 677 O O . LYS A 1 95 ? -22.812 10.688 30.859 1 81.69 95 LYS A O 1
ATOM 682 N N . LYS A 1 96 ? -23.969 11.719 29.359 1 82.69 96 LYS A N 1
ATOM 683 C CA . LYS A 1 96 ? -23.391 13.008 29.703 1 82.69 96 LYS A CA 1
ATOM 684 C C . LYS A 1 96 ? -23.641 13.344 31.172 1 82.69 96 LYS A C 1
ATOM 686 O O . LYS A 1 96 ? -22.781 13.906 31.844 1 82.69 96 LYS A O 1
ATOM 691 N N . SER A 1 97 ? -24.812 13.016 31.672 1 80.75 97 SER A N 1
ATOM 692 C CA . SER A 1 97 ? -25.172 13.312 33.031 1 80.75 97 SER A CA 1
ATOM 693 C C . SER A 1 97 ? -24.328 12.523 34.031 1 80.75 97 SER A C 1
ATOM 695 O O . SER A 1 97 ? -24.156 12.922 35.188 1 80.75 97 SER A O 1
ATOM 697 N N . SER A 1 98 ? -23.781 11.461 33.656 1 84.19 98 SER A N 1
ATOM 698 C CA . SER A 1 98 ? -23.016 10.586 34.531 1 84.19 98 SER A CA 1
ATOM 699 C C . SER A 1 98 ? -21.516 10.773 34.344 1 84.19 98 SER A C 1
ATOM 701 O O . SER A 1 98 ? -20.719 10.047 34.938 1 84.19 98 SER A O 1
ATOM 703 N N . LEU A 1 99 ? -21.219 11.672 33.531 1 87.25 99 LEU A N 1
ATOM 704 C CA . LEU A 1 99 ? -19.797 11.898 33.281 1 87.25 99 LEU A CA 1
ATOM 705 C C . LEU A 1 99 ? -19.141 12.648 34.438 1 87.25 99 LEU A C 1
ATOM 707 O O . LEU A 1 99 ? -19.688 13.648 34.906 1 87.25 99 LEU A O 1
ATOM 711 N N . THR A 1 100 ? -18.047 12.227 34.844 1 89.94 100 THR A N 1
ATOM 712 C CA . THR A 1 100 ? -17.312 12.898 35.938 1 89.94 100 THR A CA 1
ATOM 713 C C . THR A 1 100 ? -16.047 13.555 35.406 1 89.94 100 THR A C 1
ATOM 715 O O . THR A 1 100 ? -15.461 14.414 36.062 1 89.94 100 THR A O 1
ATOM 718 N N . GLY A 1 101 ? -15.602 13.195 34.25 1 88 101 GLY A N 1
ATOM 719 C CA . GLY A 1 101 ? -14.398 13.758 33.656 1 88 101 GLY A CA 1
ATOM 720 C C . GLY A 1 101 ? -14.672 14.977 32.812 1 88 101 GLY A C 1
ATOM 721 O O . GLY A 1 101 ? -15.828 15.281 32.5 1 88 101 GLY A O 1
ATOM 722 N N . ALA A 1 102 ? -13.609 15.664 32.469 1 89.62 102 ALA A N 1
ATOM 723 C CA . ALA A 1 102 ? -13.703 16.828 31.609 1 89.62 102 ALA A CA 1
ATOM 724 C C . ALA A 1 102 ? -13.641 16.406 30.141 1 89.62 102 ALA A C 1
ATOM 726 O O . ALA A 1 102 ? -12.555 16.25 29.578 1 89.62 102 ALA A O 1
ATOM 727 N N . ILE A 1 103 ? -14.703 16.375 29.484 1 87.62 103 ILE A N 1
ATOM 728 C CA . ILE A 1 103 ? -14.797 15.969 28.078 1 87.62 103 ILE A CA 1
ATOM 729 C C . ILE A 1 103 ? -15.602 17 27.297 1 87.62 103 ILE A C 1
ATOM 731 O O . ILE A 1 103 ? -16.703 17.375 27.703 1 87.62 103 ILE A O 1
ATOM 735 N N . ALA A 1 104 ? -15.016 17.484 26.297 1 88 104 ALA A N 1
ATOM 736 C CA . ALA A 1 104 ? -15.734 18.344 25.359 1 88 104 ALA A CA 1
ATOM 737 C C . ALA A 1 104 ? -16.188 17.562 24.125 1 88 104 ALA A C 1
ATOM 739 O O . ALA A 1 104 ? -15.43 16.75 23.594 1 88 104 ALA A O 1
ATOM 740 N N . THR A 1 105 ? -17.359 17.766 23.703 1 86.75 105 THR A N 1
ATOM 741 C CA . THR A 1 105 ? -17.891 17.094 22.531 1 86.75 105 THR A CA 1
ATOM 742 C C . THR A 1 105 ? -18.188 18.094 21.422 1 86.75 105 THR A C 1
ATOM 744 O O . THR A 1 105 ? -18.766 19.156 21.656 1 86.75 105 THR A O 1
ATOM 747 N N . ILE A 1 106 ? -17.828 17.734 20.234 1 85.25 106 ILE A N 1
ATOM 748 C CA . ILE A 1 106 ? -18.062 18.547 19.062 1 85.25 106 ILE A CA 1
ATOM 749 C C . ILE A 1 106 ? -18.953 17.797 18.078 1 85.25 106 ILE A C 1
ATOM 751 O O . ILE A 1 106 ? -18.672 16.641 17.734 1 85.25 106 ILE A O 1
ATOM 755 N N . SER A 1 107 ? -19.969 18.5 17.656 1 80.75 107 SER A N 1
ATOM 756 C CA . SER A 1 107 ? -20.922 17.891 16.734 1 80.75 107 SER A CA 1
ATOM 757 C C . SER A 1 107 ? -20.5 18.109 15.289 1 80.75 107 SER A C 1
ATOM 759 O O . SER A 1 107 ? -19.734 19.031 14.984 1 80.75 107 SER A O 1
ATOM 761 N N . PRO A 1 108 ? -21.094 17.281 14.422 1 77.31 108 PRO A N 1
ATOM 762 C CA . PRO A 1 108 ? -20.797 17.422 13 1 77.31 108 PRO A CA 1
ATOM 763 C C . PRO A 1 108 ? -21.172 18.812 12.461 1 77.31 108 PRO A C 1
ATOM 765 O O . PRO A 1 108 ? -20.5 19.328 11.562 1 77.31 108 PRO A O 1
ATOM 768 N N . LYS A 1 109 ? -22.203 19.344 12.93 1 72.25 109 LYS A N 1
ATOM 769 C CA . LYS A 1 109 ? -22.688 20.641 12.453 1 72.25 109 LYS A CA 1
ATOM 770 C C . LYS A 1 109 ? -21.625 21.719 12.648 1 72.25 109 LYS A C 1
ATOM 772 O O . LYS A 1 109 ? -21.531 22.641 11.844 1 72.25 109 LYS A O 1
ATOM 777 N N . GLN A 1 110 ? -20.875 21.562 13.648 1 75.81 110 GLN A N 1
ATOM 778 C CA . GLN A 1 110 ? -19.844 22.547 13.945 1 75.81 110 GLN A CA 1
ATOM 779 C C . GLN A 1 110 ? -18.641 22.391 13.023 1 75.81 110 GLN A C 1
ATOM 781 O O . GLN A 1 110 ? -17.797 23.281 12.93 1 75.81 110 GLN A O 1
ATOM 786 N N . LEU A 1 111 ? -18.578 21.266 12.406 1 78.5 111 LEU A N 1
ATOM 787 C CA . LEU A 1 111 ? -17.422 20.969 11.57 1 78.5 111 LEU A CA 1
ATOM 788 C C . LEU A 1 111 ? -17.766 21.141 10.094 1 78.5 111 LEU A C 1
ATOM 790 O O . LEU A 1 111 ? -16.859 21.344 9.266 1 78.5 111 LEU A O 1
ATOM 794 N N . LYS A 1 112 ? -19.031 21.094 9.875 1 73.12 112 LYS A N 1
ATOM 795 C CA . LYS A 1 112 ? -19.453 21.031 8.484 1 73.12 112 LYS A CA 1
ATOM 796 C C . LYS A 1 112 ? -19.391 22.422 7.828 1 73.12 112 LYS A C 1
ATOM 798 O O . LYS A 1 112 ? -19.484 23.438 8.516 1 73.12 112 LYS A O 1
ATOM 803 N N . ASP A 1 113 ? -19.125 22.562 6.551 1 71 113 ASP A N 1
ATOM 804 C CA . ASP A 1 113 ? -19.234 23.688 5.617 1 71 113 ASP A CA 1
ATOM 805 C C . ASP A 1 113 ? -18.078 24.672 5.793 1 71 113 ASP A C 1
ATOM 807 O O . ASP A 1 113 ? -18.203 25.844 5.453 1 71 113 ASP A O 1
ATOM 811 N N . ARG A 1 114 ? -17.094 24.25 6.504 1 76.62 114 ARG A N 1
ATOM 812 C CA . ARG A 1 114 ? -15.883 25.062 6.539 1 76.62 114 ARG A CA 1
ATOM 813 C C . ARG A 1 114 ? -14.961 24.719 5.379 1 76.62 114 ARG A C 1
ATOM 815 O O . ARG A 1 114 ? -14.742 23.547 5.078 1 76.62 114 ARG A O 1
ATOM 822 N N . PRO A 1 115 ? -14.523 25.719 4.691 1 76.56 115 PRO A N 1
ATOM 823 C CA . PRO A 1 115 ? -13.625 25.438 3.572 1 76.56 115 PRO A CA 1
ATOM 824 C C . PRO A 1 115 ? -12.18 25.203 4.023 1 76.56 115 PRO A C 1
ATOM 826 O O . PRO A 1 115 ? -11.273 25.922 3.609 1 76.56 115 PRO A O 1
ATOM 829 N N . VAL A 1 116 ? -12 24.266 4.863 1 75.56 116 VAL A N 1
ATOM 830 C CA . VAL A 1 116 ? -10.68 23.906 5.363 1 75.56 116 VAL A CA 1
ATOM 831 C C . VAL A 1 116 ? -10.281 22.531 4.816 1 75.56 116 VAL A C 1
ATOM 833 O O . VAL A 1 116 ? -11.141 21.719 4.488 1 75.56 116 VAL A O 1
ATOM 836 N N . THR A 1 117 ? -8.961 22.406 4.688 1 72.38 117 THR A N 1
ATOM 837 C CA . THR A 1 117 ? -8.469 21.188 4.059 1 72.38 117 THR A CA 1
ATOM 838 C C . THR A 1 117 ? -8.039 20.172 5.113 1 72.38 117 THR A C 1
ATOM 840 O O . THR A 1 117 ? -7.629 19.062 4.777 1 72.38 117 THR A O 1
ATOM 843 N N . SER A 1 118 ? -8.094 20.578 6.395 1 82.06 118 SER A N 1
ATOM 844 C CA . SER A 1 118 ? -7.645 19.703 7.461 1 82.06 118 SER A CA 1
ATOM 845 C C . SER A 1 118 ? -8.625 19.703 8.633 1 82.06 118 SER A C 1
ATOM 847 O O . SER A 1 118 ? -9.164 20.75 8.984 1 82.06 118 SER A O 1
ATOM 849 N N . MET A 1 119 ? -8.773 18.562 9.234 1 81.56 119 MET A N 1
ATOM 850 C CA . MET A 1 119 ? -9.633 18.422 10.406 1 81.56 119 MET A CA 1
ATOM 851 C C . MET A 1 119 ? -9.062 19.203 11.586 1 81.56 119 MET A C 1
ATOM 853 O O . MET A 1 119 ? -9.82 19.719 12.414 1 81.56 119 MET A O 1
ATOM 857 N N . GLN A 1 120 ? -7.805 19.266 11.617 1 80.88 120 GLN A N 1
ATOM 858 C CA . GLN A 1 120 ? -7.168 20.031 12.688 1 80.88 120 GLN A CA 1
ATOM 859 C C . GLN A 1 120 ? -7.59 21.5 12.641 1 80.88 120 GLN A C 1
ATOM 861 O O . GLN A 1 120 ? -7.93 22.078 13.672 1 80.88 120 GLN A O 1
ATOM 866 N N . ASN A 1 121 ? -7.652 21.969 11.445 1 77.19 121 ASN A N 1
ATOM 867 C CA . ASN A 1 121 ? -8.047 23.359 11.297 1 77.19 121 ASN A CA 1
ATOM 868 C C . ASN A 1 121 ? -9.523 23.562 11.609 1 77.19 121 ASN A C 1
ATOM 870 O O . ASN A 1 121 ? -9.914 24.625 12.094 1 77.19 121 ASN A O 1
ATOM 874 N N . ALA A 1 122 ? -10.242 22.547 11.438 1 79.31 122 ALA A N 1
ATOM 875 C CA . ALA A 1 122 ? -11.68 22.641 11.672 1 79.31 122 ALA A CA 1
ATOM 876 C C . ALA A 1 122 ? -11.992 22.734 13.164 1 79.31 122 ALA A C 1
ATOM 878 O O . ALA A 1 122 ? -13.062 23.203 13.547 1 79.31 122 ALA A O 1
ATOM 879 N N . LEU A 1 123 ? -11.102 22.422 13.977 1 82.38 123 LEU A N 1
ATOM 880 C CA . LEU A 1 123 ? -11.344 22.375 15.414 1 82.38 123 LEU A CA 1
ATOM 881 C C . LEU A 1 123 ? -10.906 23.672 16.078 1 82.38 123 LEU A C 1
ATOM 883 O O . LEU A 1 123 ? -11.148 23.875 17.266 1 82.38 123 LEU A O 1
ATOM 887 N N . GLN A 1 124 ? -10.328 24.5 15.406 1 79.56 124 GLN A N 1
ATOM 888 C CA . GLN A 1 124 ? -9.789 25.719 16.016 1 79.56 124 GLN A CA 1
ATOM 889 C C . GLN A 1 124 ? -10.906 26.594 16.562 1 79.56 124 GLN A C 1
ATOM 891 O O . GLN A 1 124 ? -11.859 26.922 15.859 1 79.56 124 GLN A O 1
ATOM 896 N N . GLY A 1 125 ? -10.852 26.969 17.844 1 76.5 125 GLY A N 1
ATOM 897 C CA . GLY A 1 125 ? -11.727 27.938 18.469 1 76.5 125 GLY A CA 1
ATOM 898 C C . GLY A 1 125 ? -13.031 27.344 18.953 1 76.5 125 GLY A C 1
ATOM 899 O O . GLY A 1 125 ? -13.914 28.062 19.422 1 76.5 125 GLY A O 1
ATOM 900 N N . ILE A 1 126 ? -13.125 26.094 18.922 1 78.62 126 ILE A N 1
ATOM 901 C CA . ILE A 1 126 ? -14.422 25.484 19.203 1 78.62 126 ILE A CA 1
ATOM 902 C C . ILE A 1 126 ? -14.5 25.078 20.672 1 78.62 126 ILE A C 1
ATOM 904 O O . ILE A 1 126 ? -15.57 25.109 21.281 1 78.62 126 ILE A O 1
ATOM 908 N N . SER A 1 127 ? -13.383 24.75 21.219 1 83.81 127 SER A N 1
ATOM 909 C CA . SER A 1 127 ? -13.383 24.266 22.594 1 83.81 127 SER A CA 1
ATOM 910 C C . SER A 1 127 ? -12.336 24.984 23.438 1 83.81 127 SER A C 1
ATOM 912 O O . SER A 1 127 ? -11.195 25.172 22.984 1 83.81 127 SER A O 1
ATOM 914 N N . PRO A 1 128 ? -12.797 25.359 24.625 1 86.5 128 PRO A N 1
ATOM 915 C CA . PRO A 1 128 ? -11.789 25.953 25.5 1 86.5 128 PRO A CA 1
ATOM 916 C C . PRO A 1 128 ? -10.68 24.969 25.875 1 86.5 128 PRO A C 1
ATOM 918 O O . PRO A 1 128 ? -10.953 23.781 26.078 1 86.5 128 PRO A O 1
ATOM 921 N N . GLY A 1 129 ? -9.531 25.469 25.984 1 85.38 129 GLY A N 1
ATOM 922 C CA . GLY A 1 129 ? -8.398 24.656 26.375 1 85.38 129 GLY A CA 1
ATOM 923 C C . GLY A 1 129 ? -7.707 23.984 25.203 1 85.38 129 GLY A C 1
ATOM 924 O O . GLY A 1 129 ? -6.602 23.453 25.359 1 85.38 129 GLY A O 1
ATOM 925 N N . LEU A 1 130 ? -8.398 23.922 24.172 1 85.56 130 LEU A N 1
ATOM 926 C CA . LEU A 1 130 ? -7.801 23.406 22.953 1 85.56 130 LEU A CA 1
ATOM 927 C C . LEU A 1 130 ? -7.203 24.531 22.125 1 85.56 130 LEU A C 1
ATOM 929 O O . LEU A 1 130 ? -7.918 25.438 21.688 1 85.56 130 LEU A O 1
ATOM 933 N N . THR A 1 131 ? -5.934 24.453 22 1 84.06 131 THR A N 1
ATOM 934 C CA . THR A 1 131 ? -5.25 25.453 21.188 1 84.06 131 THR A CA 1
ATOM 935 C C . THR A 1 131 ? -4.723 24.828 19.906 1 84.06 131 THR A C 1
ATOM 937 O O . THR A 1 131 ? -3.949 23.875 19.938 1 84.06 131 THR A O 1
ATOM 940 N N . ILE A 1 132 ? -5.191 25.359 18.828 1 81.44 132 ILE A N 1
ATOM 941 C CA . ILE A 1 132 ? -4.715 24.922 17.516 1 81.44 132 ILE A CA 1
ATOM 942 C C . ILE A 1 132 ? -3.975 26.062 16.828 1 81.44 132 ILE A C 1
ATOM 944 O O . ILE A 1 132 ? -4.543 27.141 16.609 1 81.44 132 ILE A O 1
ATOM 948 N N . LEU A 1 133 ? -2.729 25.844 16.641 1 75.56 133 LEU A N 1
ATOM 949 C CA . LEU A 1 133 ? -1.943 26.781 15.852 1 75.56 133 LEU A CA 1
ATOM 950 C C . LEU A 1 133 ? -1.916 26.359 14.383 1 75.56 133 LEU A C 1
ATOM 952 O O . LEU A 1 133 ? -1.397 25.297 14.047 1 75.56 133 LEU A O 1
ATOM 956 N N . GLN A 1 134 ? -2.596 27.094 13.594 1 70.94 134 GLN A N 1
ATOM 957 C CA . GLN A 1 134 ? -2.6 26.828 12.156 1 70.94 134 GLN A CA 1
ATOM 958 C C . GLN A 1 134 ? -1.445 27.531 11.453 1 70.94 134 GLN A C 1
ATOM 960 O O . GLN A 1 134 ? -1.621 28.625 10.914 1 70.94 134 GLN A O 1
ATOM 965 N N . ARG A 1 135 ? -0.349 26.922 11.492 1 72.06 135 ARG A N 1
ATOM 966 C CA . ARG A 1 135 ? 0.746 27.531 10.742 1 72.06 135 ARG A CA 1
ATOM 967 C C . ARG A 1 135 ? 0.508 27.406 9.234 1 72.06 135 ARG A C 1
ATOM 969 O O . ARG A 1 135 ? 0.087 26.359 8.75 1 72.06 135 ARG A O 1
ATOM 976 N N . PRO A 1 136 ? 0.621 28.641 8.672 1 70.25 136 PRO A N 1
ATOM 977 C CA . PRO A 1 136 ? 0.476 28.531 7.219 1 70.25 136 PRO A CA 1
ATOM 978 C C . PRO A 1 136 ? 1.452 27.547 6.594 1 70.25 136 PRO A C 1
ATOM 980 O O . PRO A 1 136 ? 2.592 27.422 7.051 1 70.25 136 PRO A O 1
ATOM 983 N N . GLY A 1 137 ? 0.979 26.656 5.832 1 73.88 137 GLY A N 1
ATOM 984 C CA . GLY A 1 137 ? 1.865 25.703 5.168 1 73.88 137 GLY A CA 1
ATOM 985 C C . GLY A 1 137 ? 1.521 25.5 3.703 1 73.88 137 GLY A C 1
ATOM 986 O O . GLY A 1 137 ? 0.347 25.516 3.328 1 73.88 137 GLY A O 1
ATOM 987 N N . ASP A 1 138 ? 2.668 25.453 3.004 1 81 138 ASP A N 1
ATOM 988 C CA . ASP A 1 138 ? 2.555 25.188 1.572 1 81 138 ASP A CA 1
ATOM 989 C C . ASP A 1 138 ? 2.02 23.781 1.306 1 81 138 ASP A C 1
ATOM 991 O O . ASP A 1 138 ? 1.922 22.969 2.225 1 81 138 ASP A O 1
ATOM 995 N N . VAL A 1 139 ? 1.549 23.656 0.122 1 84.31 139 VAL A N 1
ATOM 996 C CA . VAL A 1 139 ? 1.107 22.344 -0.344 1 84.31 139 VAL A CA 1
ATOM 997 C C . VAL A 1 139 ? 2.316 21.422 -0.546 1 84.31 139 VAL A C 1
ATOM 999 O O . VAL A 1 139 ? 2.883 21.375 -1.64 1 84.31 139 VAL A O 1
ATOM 1002 N N . SER A 1 140 ? 2.779 20.875 0.519 1 79.44 140 SER A N 1
ATOM 1003 C CA . SER A 1 140 ? 3.934 19.984 0.406 1 79.44 140 SER A CA 1
ATOM 1004 C C . SER A 1 140 ? 3.941 18.938 1.516 1 79.44 140 SER A C 1
ATOM 1006 O O . SER A 1 140 ? 3.186 19.047 2.484 1 79.44 140 SER A O 1
ATOM 1008 N N . ARG A 1 141 ? 4.715 18 1.241 1 7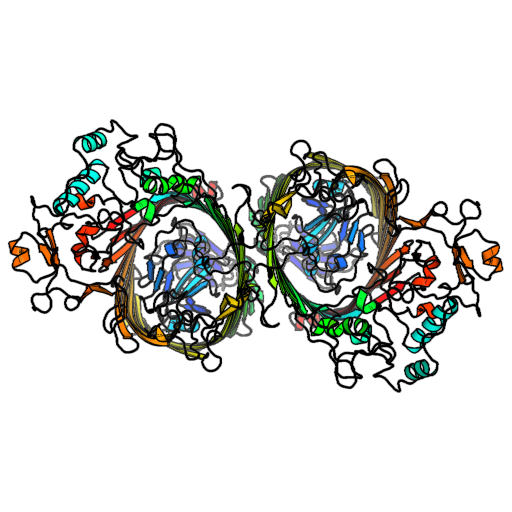3.19 141 ARG A N 1
ATOM 1009 C CA . ARG A 1 141 ? 4.98 16.969 2.24 1 73.19 141 ARG A CA 1
ATOM 1010 C C . ARG A 1 141 ? 6.305 17.234 2.953 1 73.19 141 ARG A C 1
ATOM 1012 O O . ARG A 1 141 ? 7.309 17.547 2.312 1 73.19 141 ARG A O 1
ATOM 1019 N N . LYS A 1 142 ? 6.281 17.234 4.227 1 57.81 142 LYS A N 1
ATOM 1020 C CA . LYS A 1 142 ? 7.555 17.281 4.938 1 57.81 142 LYS A CA 1
ATOM 1021 C C . LYS A 1 142 ? 8.258 15.93 4.895 1 57.81 142 LYS A C 1
ATOM 1023 O O . LYS A 1 142 ? 7.664 14.922 4.504 1 57.81 142 LYS A O 1
ATOM 1028 N N . SER A 1 143 ? 9.5 16 5.094 1 45.31 143 SER A N 1
ATOM 1029 C CA . SER A 1 143 ? 10.352 14.812 5.082 1 45.31 143 SER A CA 1
ATOM 1030 C C . SER A 1 143 ? 9.781 13.711 5.965 1 45.31 143 SER A C 1
ATOM 1032 O O . SER A 1 143 ? 9.961 12.531 5.684 1 45.31 143 SER A O 1
ATOM 1034 N N . ASP A 1 144 ? 9.148 14.109 7.023 1 42.78 144 ASP A N 1
ATOM 1035 C CA . ASP A 1 144 ? 8.633 13.094 7.938 1 42.78 144 ASP A CA 1
ATOM 1036 C C . ASP A 1 144 ? 7.27 12.594 7.477 1 42.78 144 ASP A C 1
ATOM 1038 O O . ASP A 1 144 ? 6.637 11.789 8.164 1 42.78 144 ASP A O 1
ATOM 1042 N N . GLY A 1 145 ? 6.902 13.008 6.289 1 46.16 145 GLY A N 1
ATOM 1043 C CA . GLY A 1 145 ? 5.672 12.523 5.691 1 46.16 145 GLY A CA 1
ATOM 1044 C C . GLY A 1 145 ? 4.473 13.391 6 1 46.16 145 GLY A C 1
ATOM 1045 O O . GLY A 1 145 ? 3.391 13.195 5.438 1 46.16 145 GLY A O 1
ATOM 1046 N N . THR A 1 146 ? 4.723 14.344 6.941 1 43.69 146 THR A N 1
ATOM 1047 C CA . THR A 1 146 ? 3.582 15.172 7.32 1 43.69 146 THR A CA 1
ATOM 1048 C C . THR A 1 146 ? 3.418 16.344 6.355 1 43.69 146 THR A C 1
ATOM 1050 O O . THR A 1 146 ? 4.363 16.719 5.66 1 43.69 146 THR A O 1
ATOM 1053 N N . SER A 1 147 ? 2.143 16.578 5.93 1 44.62 147 SER A N 1
ATOM 1054 C CA . SER A 1 147 ? 1.883 17.75 5.113 1 44.62 147 SER A CA 1
ATOM 1055 C C . SER A 1 147 ? 2.389 19.016 5.797 1 44.62 147 SER A C 1
ATOM 1057 O O . SER A 1 147 ? 2.43 19.094 7.023 1 44.62 147 SER A O 1
ATOM 1059 N N . ASN A 1 148 ? 2.971 19.859 4.941 1 48.19 148 ASN A N 1
ATOM 1060 C CA . ASN A 1 148 ? 3.352 21.188 5.398 1 48.19 148 ASN A CA 1
ATOM 1061 C C . ASN A 1 148 ? 2.152 21.953 5.938 1 48.19 148 ASN A C 1
ATOM 1063 O O . ASN A 1 148 ? 1.048 21.844 5.402 1 48.19 148 ASN A O 1
ATOM 1067 N N . GLY A 1 149 ? 2.15 22.453 7.273 1 48.09 149 GLY A N 1
ATOM 1068 C CA . GLY A 1 149 ? 1.125 23.281 7.879 1 48.09 149 GLY A CA 1
ATOM 1069 C C . GLY A 1 149 ? 0.417 22.609 9.039 1 48.09 149 GLY A C 1
ATOM 1070 O O . GLY A 1 149 ? -0.7 23 9.398 1 48.09 149 GLY A O 1
ATOM 1071 N N . SER A 1 150 ? 0.89 21.438 9.211 1 52.41 150 SER A N 1
ATOM 1072 C CA . SER A 1 150 ? 0.191 20.828 10.336 1 52.41 150 SER A CA 1
ATOM 1073 C C . SER A 1 150 ? 0.502 21.547 11.641 1 52.41 150 SER A C 1
ATOM 1075 O O . SER A 1 150 ? 1.665 21.656 12.031 1 52.41 150 SER A O 1
ATOM 1077 N N . GLY A 1 151 ? -0.125 22.641 11.812 1 60.34 151 GLY A N 1
ATOM 1078 C CA . GLY A 1 151 ? -0.057 23.375 13.062 1 60.34 151 GLY A CA 1
ATOM 1079 C C . GLY A 1 151 ? 0.002 22.469 14.281 1 60.34 151 GLY A C 1
ATOM 1080 O O . GLY A 1 151 ? 0.046 21.234 14.148 1 60.34 151 GLY A O 1
ATOM 1081 N N . GLY A 1 152 ? 0.419 22.984 15.344 1 71.75 152 GLY A N 1
ATOM 1082 C CA . GLY A 1 152 ? 0.507 22.297 16.625 1 71.75 152 GLY A CA 1
ATOM 1083 C C . GLY A 1 152 ? -0.806 22.281 17.375 1 71.75 152 GLY A C 1
ATOM 1084 O O . GLY A 1 152 ? -1.589 23.219 17.297 1 71.75 152 GLY A O 1
ATOM 1085 N N . VAL A 1 153 ? -1.292 21.109 17.828 1 82.5 153 VAL A N 1
ATOM 1086 C CA . VAL A 1 153 ? -2.441 20.969 18.719 1 82.5 153 VAL A CA 1
ATOM 1087 C C . VAL A 1 153 ? -1.964 20.766 20.156 1 82.5 153 VAL A C 1
ATOM 1089 O O . VAL A 1 153 ? -1.086 19.938 20.422 1 82.5 153 VAL A O 1
ATOM 1092 N N . SER A 1 154 ? -2.479 21.609 21 1 87 154 SER A N 1
ATOM 1093 C CA . SER A 1 154 ? -2.148 21.469 22.422 1 87 154 SER A CA 1
ATOM 1094 C C . SER A 1 154 ? -3.391 21.578 23.297 1 87 154 SER A C 1
ATOM 1096 O O . SER A 1 154 ? -4.277 22.391 23.016 1 87 154 SER A O 1
ATOM 1098 N N . ILE A 1 155 ? -3.395 20.766 24.203 1 89.81 155 ILE A N 1
ATOM 1099 C CA . ILE A 1 155 ? -4.461 20.812 25.203 1 89.81 155 ILE A CA 1
ATOM 1100 C C . ILE A 1 155 ? -3.885 21.219 26.547 1 89.81 155 ILE A C 1
ATOM 1102 O O . ILE A 1 155 ? -2.998 20.547 27.078 1 89.81 155 ILE A O 1
ATOM 1106 N N . ARG A 1 156 ? -4.371 22.312 27.062 1 91.12 156 ARG A N 1
ATOM 1107 C CA . ARG A 1 156 ? -4.047 22.844 28.391 1 91.12 156 ARG A CA 1
ATOM 1108 C C . ARG A 1 156 ? -2.555 23.141 28.5 1 91.12 156 ARG A C 1
ATOM 1110 O O . ARG A 1 156 ? -1.92 22.797 29.5 1 91.12 156 ARG A O 1
ATOM 1117 N N . GLY A 1 157 ? -1.96 23.641 27.438 1 86.12 157 GLY A N 1
ATOM 1118 C CA . GLY A 1 157 ? -0.659 24.297 27.453 1 86.12 157 GLY A CA 1
ATOM 1119 C C . GLY A 1 157 ? 0.482 23.344 27.125 1 86.12 157 GLY A C 1
ATOM 1120 O O . GLY A 1 157 ? 0.268 22.141 26.938 1 86.12 157 GLY A O 1
ATOM 1121 N N . ARG A 1 158 ? 1.69 23.875 27.094 1 85.5 158 ARG A N 1
ATOM 1122 C CA . ARG A 1 158 ? 2.92 23.141 26.844 1 85.5 158 ARG A CA 1
ATOM 1123 C C . ARG A 1 158 ? 3.43 22.484 28.125 1 85.5 158 ARG A C 1
ATOM 1125 O O . ARG A 1 158 ? 3.514 23.125 29.172 1 85.5 158 ARG A O 1
ATOM 1132 N N . SER A 1 159 ? 3.691 21.234 27.969 1 83.19 159 SER A N 1
ATOM 1133 C CA . SER A 1 159 ? 4.098 20.531 29.172 1 83.19 159 SER A CA 1
ATOM 1134 C C . SER A 1 159 ? 5.484 19.922 29.016 1 83.19 159 SER A C 1
ATOM 1136 O O . SER A 1 159 ? 6.102 19.5 30 1 83.19 159 SER A O 1
ATOM 1138 N N . SER A 1 160 ? 5.934 19.844 27.812 1 82.12 160 SER A N 1
ATOM 1139 C CA . SER A 1 160 ? 7.215 19.188 27.562 1 82.12 160 SER A CA 1
ATOM 1140 C C . SER A 1 160 ? 8.266 20.188 27.094 1 82.12 160 SER A C 1
ATOM 1142 O O . SER A 1 160 ? 7.93 21.219 26.5 1 82.12 160 SER A O 1
ATOM 1144 N N . LEU A 1 161 ? 9.484 19.875 27.469 1 79.75 161 LEU A N 1
ATOM 1145 C CA . LEU A 1 161 ? 10.586 20.75 27.078 1 79.75 161 LEU A CA 1
ATOM 1146 C C . LEU A 1 161 ? 11.203 20.281 25.766 1 79.75 161 LEU A C 1
ATOM 1148 O O . LEU A 1 161 ? 11.844 21.062 25.062 1 79.75 161 LEU A O 1
ATOM 1152 N N . GLN A 1 162 ? 11.125 19.016 25.484 1 71.44 162 GLN A N 1
ATOM 1153 C CA . GLN A 1 162 ? 11.75 18.453 24.297 1 71.44 162 GLN A CA 1
ATOM 1154 C C . GLN A 1 162 ? 10.703 17.938 23.312 1 71.44 162 GLN A C 1
ATOM 1156 O O . GLN A 1 162 ? 10.969 17.812 22.125 1 71.44 162 GLN A O 1
ATOM 1161 N N . GLY A 1 163 ? 9.586 17.625 23.812 1 65.06 163 GLY A N 1
ATOM 1162 C CA . GLY A 1 163 ? 8.617 16.953 22.969 1 65.06 163 GLY A CA 1
ATOM 1163 C C . GLY A 1 163 ? 7.59 17.906 22.375 1 65.06 163 GLY A C 1
ATOM 1164 O O . GLY A 1 163 ? 7.512 19.062 22.75 1 65.06 163 GLY A O 1
ATOM 1165 N N . ASP A 1 164 ? 6.895 17.5 21.281 1 64.31 164 ASP A N 1
ATOM 1166 C CA . ASP A 1 164 ? 5.914 18.312 20.562 1 64.31 164 ASP A CA 1
ATOM 1167 C C . ASP A 1 164 ? 4.617 18.438 21.359 1 64.31 164 ASP A C 1
ATOM 1169 O O . ASP A 1 164 ? 3.836 19.359 21.141 1 64.31 164 ASP A O 1
ATOM 1173 N N . GLY A 1 165 ? 4.477 17.75 22.391 1 75.5 165 GLY A N 1
ATOM 1174 C CA . GLY A 1 165 ? 3.293 17.859 23.234 1 75.5 165 GLY A CA 1
ATOM 1175 C C . GLY A 1 165 ? 2 17.625 22.469 1 75.5 165 GLY A C 1
ATOM 1176 O O . GLY A 1 165 ? 0.972 18.234 22.781 1 75.5 165 GLY A O 1
ATOM 1177 N N . THR A 1 166 ? 1.912 16.938 21.438 1 82.25 166 THR A N 1
ATOM 1178 C CA . THR A 1 166 ? 0.721 16.703 20.625 1 82.25 166 THR A CA 1
ATOM 1179 C C . THR A 1 166 ? -0.187 15.672 21.297 1 82.25 166 THR A C 1
ATOM 1181 O O . THR A 1 166 ? 0.294 14.703 21.906 1 82.25 166 THR A O 1
ATOM 1184 N N . PRO A 1 167 ? -1.472 15.922 21.219 1 89.81 167 PRO A N 1
ATOM 1185 C CA . PRO A 1 167 ? -2.389 14.938 21.797 1 89.81 167 PRO A CA 1
ATOM 1186 C C . PRO A 1 167 ? -2.418 13.625 21.016 1 89.81 167 PRO A C 1
ATOM 1188 O O . PRO A 1 167 ? -1.912 13.555 19.891 1 89.81 167 PRO A O 1
ATOM 1191 N N . MET A 1 168 ? -2.963 12.664 21.703 1 91.88 168 MET A N 1
ATOM 1192 C CA . MET A 1 168 ? -3.217 11.398 21.031 1 91.88 168 MET A CA 1
ATOM 1193 C C . MET A 1 168 ? -4.484 11.469 20.172 1 91.88 168 MET A C 1
ATOM 1195 O O . MET A 1 168 ? -5.484 12.055 20.594 1 91.88 168 MET A O 1
ATOM 1199 N N . TYR A 1 169 ? -4.434 10.945 18.984 1 92.62 169 TYR A N 1
ATOM 1200 C CA . TYR A 1 169 ? -5.605 10.875 18.109 1 92.62 169 TYR A CA 1
ATOM 1201 C C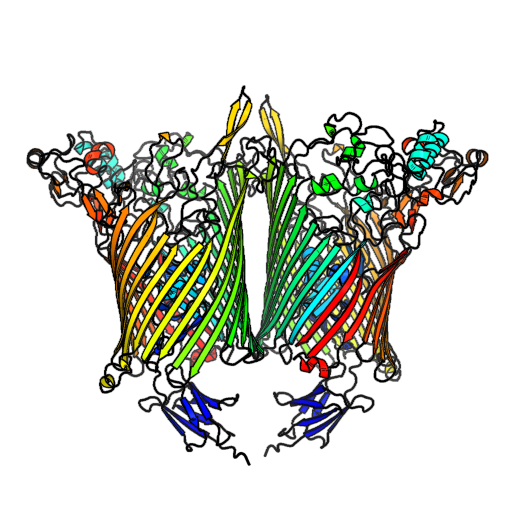 . TYR A 1 169 ? -6.145 9.453 18.031 1 92.62 169 TYR A C 1
ATOM 1203 O O . TYR A 1 169 ? -5.395 8.508 17.797 1 92.62 169 TYR A O 1
ATOM 1211 N N . ILE A 1 170 ? -7.371 9.336 18.297 1 94.75 170 ILE A N 1
ATOM 1212 C CA . ILE A 1 170 ? -8.062 8.055 18.188 1 94.75 170 ILE A CA 1
ATOM 1213 C C . ILE A 1 170 ? -9.211 8.18 17.188 1 94.75 170 ILE A C 1
ATOM 1215 O O . ILE A 1 170 ? -10.109 9 17.359 1 94.75 170 ILE A O 1
ATOM 1219 N N . VAL A 1 171 ? -9.211 7.414 16.188 1 94.12 171 VAL A N 1
ATOM 1220 C CA . VAL A 1 171 ? -10.297 7.383 15.219 1 94.12 171 VAL A CA 1
ATOM 1221 C C . VAL A 1 171 ? -10.977 6.012 15.25 1 94.12 171 VAL A C 1
ATOM 1223 O O . VAL A 1 171 ? -10.367 5.004 14.883 1 94.12 171 VAL A O 1
ATOM 1226 N N . ASP A 1 172 ? -12.18 5.973 15.648 1 93.06 172 ASP A N 1
ATOM 1227 C CA . ASP A 1 172 ? -12.961 4.742 15.766 1 93.06 172 ASP A CA 1
ATOM 1228 C C . ASP A 1 172 ? -12.242 3.721 16.641 1 93.06 172 ASP A C 1
ATOM 1230 O O . ASP A 1 172 ? -12.141 2.545 16.281 1 93.06 172 ASP A O 1
ATOM 1234 N N . GLY A 1 173 ? -11.641 4.215 17.688 1 92 173 GLY A N 1
ATOM 1235 C CA . GLY A 1 173 ? -11.016 3.355 18.672 1 92 173 GLY A CA 1
ATOM 1236 C C . GLY A 1 173 ? -9.586 2.977 18.312 1 92 173 GLY A C 1
ATOM 1237 O O . GLY A 1 173 ? -8.922 2.266 19.062 1 92 173 GLY A O 1
ATOM 1238 N N . ILE A 1 174 ? -9.102 3.473 17.234 1 94.25 174 ILE A N 1
ATOM 1239 C CA . ILE A 1 174 ? -7.777 3.102 16.75 1 94.25 174 ILE A CA 1
ATOM 1240 C C . ILE A 1 174 ? -6.848 4.312 16.812 1 94.25 174 ILE A C 1
ATOM 1242 O O . ILE A 1 174 ? -7.172 5.379 16.281 1 94.25 174 ILE A O 1
ATOM 1246 N N . PRO A 1 175 ? -5.641 4.164 17.406 1 93.06 175 PRO A N 1
ATOM 1247 C CA . PRO A 1 175 ? -4.68 5.266 17.391 1 93.06 175 PRO A CA 1
ATOM 1248 C C . PRO A 1 175 ? -4.32 5.723 15.984 1 93.06 175 PRO A C 1
ATOM 1250 O O . PRO A 1 175 ? -4.117 4.891 15.094 1 93.06 175 PRO A O 1
ATOM 1253 N N . SER A 1 176 ? -4.277 6.969 15.812 1 91.31 176 SER A N 1
ATOM 1254 C CA . SER A 1 176 ? -4.004 7.535 14.492 1 91.31 176 SER A CA 1
ATOM 1255 C C . SER A 1 176 ? -2.918 8.609 14.57 1 91.31 176 SER A C 1
ATOM 1257 O O . SER A 1 176 ? -2.74 9.242 15.609 1 91.31 176 SER A O 1
ATOM 1259 N N . THR A 1 177 ? -2.227 8.805 13.5 1 86.06 177 THR A N 1
ATOM 1260 C CA . THR A 1 177 ? -1.238 9.867 13.398 1 86.06 177 THR A CA 1
ATOM 1261 C C . THR A 1 177 ? -1.917 11.211 13.117 1 86.06 177 THR A C 1
ATOM 1263 O O . THR A 1 177 ? -3.102 11.25 12.781 1 86.06 177 THR A O 1
ATOM 1266 N N . SER A 1 178 ? -1.121 12.234 13.258 1 82.62 178 SER A N 1
ATOM 1267 C CA . SER A 1 178 ? -1.632 13.57 12.953 1 82.62 178 SER A CA 1
ATOM 1268 C C . SER A 1 178 ? -1.99 13.703 11.484 1 82.62 178 SER A C 1
ATOM 1270 O O . SER A 1 178 ? -2.939 14.414 11.133 1 82.62 178 SER A O 1
ATOM 1272 N N . VAL A 1 179 ? -1.313 13.016 10.648 1 80.5 179 VAL A N 1
ATOM 1273 C CA . VAL A 1 179 ? -1.566 13.07 9.211 1 80.5 179 VAL A CA 1
ATOM 1274 C C . VAL A 1 179 ? -2.908 12.414 8.898 1 80.5 179 VAL A C 1
ATOM 1276 O O . VAL A 1 179 ? -3.719 12.977 8.156 1 80.5 179 VAL A O 1
ATOM 1279 N N . GLU A 1 180 ? -3.09 11.328 9.492 1 85.12 180 GLU A N 1
ATOM 1280 C CA . GLU A 1 180 ? -4.355 10.625 9.297 1 85.12 180 GLU A CA 1
ATOM 1281 C C . GLU A 1 180 ? -5.531 11.445 9.812 1 85.12 180 GLU A C 1
ATOM 1283 O O . GLU A 1 180 ? -6.574 11.523 9.156 1 85.12 180 GLU A O 1
ATOM 1288 N N . PHE A 1 181 ? -5.305 11.961 10.906 1 88 181 PHE A N 1
ATOM 1289 C CA . PHE A 1 181 ? -6.348 12.773 11.523 1 88 181 PHE A CA 1
ATOM 1290 C C . PHE A 1 181 ? -6.68 13.984 10.648 1 88 181 PHE A C 1
ATOM 1292 O O . PHE A 1 181 ? -7.852 14.273 10.414 1 88 181 PHE A O 1
ATOM 1299 N N . SER A 1 182 ? -5.688 14.633 10.18 1 85 182 SER A N 1
ATOM 1300 C CA . SER A 1 182 ? -5.879 15.836 9.383 1 85 182 SER A CA 1
ATOM 1301 C C . SER A 1 182 ? -6.559 15.516 8.055 1 85 182 SER A C 1
ATOM 1303 O O . SER A 1 182 ? -7.27 16.359 7.496 1 85 182 SER A O 1
ATOM 1305 N N . ALA A 1 183 ? -6.449 14.305 7.59 1 85.88 183 ALA A N 1
ATOM 1306 C CA . ALA A 1 183 ? -6.953 13.93 6.273 1 85.88 183 ALA A CA 1
ATOM 1307 C C . ALA A 1 183 ? -8.406 13.469 6.352 1 85.88 183 ALA A C 1
ATOM 1309 O O . ALA A 1 183 ? -9.039 13.203 5.324 1 85.88 183 ALA A O 1
ATOM 1310 N N . LEU A 1 184 ? -8.969 13.477 7.5 1 88.75 184 LEU A N 1
ATOM 1311 C CA . LEU A 1 184 ? -10.352 13.039 7.641 1 88.75 184 LEU A CA 1
ATOM 1312 C C . LEU A 1 184 ? -11.305 14.031 6.977 1 88.75 184 LEU A C 1
ATOM 1314 O O . LEU A 1 184 ? -11.102 15.242 7.062 1 88.75 184 LEU A O 1
ATOM 1318 N N . ASN A 1 185 ? -12.305 13.461 6.375 1 88.75 185 ASN A N 1
ATOM 1319 C CA . ASN A 1 185 ? -13.383 14.281 5.844 1 88.75 185 ASN A CA 1
ATOM 1320 C C . ASN A 1 185 ? -14.414 14.625 6.918 1 88.75 185 ASN A C 1
ATOM 1322 O O . ASN A 1 185 ? -15.031 13.727 7.496 1 88.75 185 ASN A O 1
ATOM 1326 N N . PRO A 1 186 ? -14.609 15.828 7.121 1 88.25 186 PRO A N 1
ATOM 1327 C CA . PRO A 1 186 ? -15.578 16.219 8.148 1 88.25 186 PRO A CA 1
ATOM 1328 C C . PRO A 1 186 ? -16.953 15.609 7.922 1 88.25 186 PRO A C 1
ATOM 1330 O O . PRO A 1 186 ? -17.688 15.336 8.883 1 88.25 186 PRO A O 1
ATOM 1333 N N . ASN A 1 187 ? -17.344 15.312 6.738 1 88.44 187 ASN A N 1
ATOM 1334 C CA . ASN A 1 187 ? -18.656 14.766 6.43 1 88.44 187 ASN A CA 1
ATOM 1335 C C . ASN A 1 187 ? -18.797 13.328 6.918 1 88.44 187 ASN A C 1
ATOM 1337 O O . ASN A 1 187 ? -19.906 12.805 7.023 1 88.44 187 ASN A O 1
ATOM 1341 N N . ASP A 1 188 ? -17.719 12.734 7.188 1 91.25 188 ASP A N 1
ATOM 1342 C CA . ASP A 1 188 ? -17.734 11.352 7.652 1 91.25 188 ASP A CA 1
ATOM 1343 C C . ASP A 1 188 ? -17.859 11.281 9.172 1 91.25 188 ASP A C 1
ATOM 1345 O O . ASP A 1 188 ? -18.062 10.211 9.742 1 91.25 188 ASP A O 1
ATOM 1349 N N . ILE A 1 189 ? -17.781 12.367 9.828 1 90.75 189 ILE A N 1
ATOM 1350 C CA . ILE A 1 189 ? -17.641 12.391 11.281 1 90.75 189 ILE A CA 1
ATOM 1351 C C . ILE A 1 189 ? -19.031 12.391 11.93 1 90.75 189 ILE A C 1
ATOM 1353 O O . ILE A 1 189 ? -19.906 13.148 11.531 1 90.75 189 ILE A O 1
ATOM 1357 N N . ALA A 1 190 ? -19.188 11.57 12.891 1 88.81 190 ALA A N 1
ATOM 1358 C CA . ALA A 1 190 ? -20.406 11.547 13.703 1 88.81 190 ALA A CA 1
ATOM 1359 C C . ALA A 1 190 ? -20.234 12.391 14.961 1 88.81 190 ALA A C 1
ATOM 1361 O O . ALA A 1 190 ? -21.188 13.047 15.406 1 88.81 190 ALA A O 1
ATOM 1362 N N . SER A 1 191 ? -19 12.297 15.539 1 87.88 191 SER A N 1
ATOM 1363 C CA . SER A 1 191 ? -18.734 13.086 16.734 1 87.88 191 SER A CA 1
ATOM 1364 C C . SER A 1 191 ? -17.234 13.18 17.016 1 87.88 191 SER A C 1
ATOM 1366 O O . SER A 1 191 ? -16.469 12.352 16.547 1 87.88 191 SER A O 1
ATOM 1368 N N . VAL A 1 192 ? -16.828 14.195 17.703 1 90 192 VAL A N 1
ATOM 1369 C CA . VAL A 1 192 ? -15.477 14.367 18.219 1 90 192 VAL A CA 1
ATOM 1370 C C . VAL A 1 192 ? -15.516 14.609 19.719 1 90 192 VAL A C 1
ATOM 1372 O O . VAL A 1 192 ? -16.312 15.422 20.203 1 90 192 VAL A O 1
ATOM 1375 N N . SER A 1 193 ? -14.734 13.891 20.469 1 91.44 193 SER A N 1
ATOM 1376 C CA . SER A 1 193 ? -14.586 14.078 21.922 1 91.44 193 SER A CA 1
ATOM 1377 C C . SER A 1 193 ? -13.156 14.453 22.281 1 91.44 193 SER A C 1
ATOM 1379 O O . SER A 1 193 ? -12.203 13.797 21.859 1 91.44 193 SER A O 1
ATOM 1381 N N . ILE A 1 194 ? -13.062 15.438 23.031 1 92 194 ILE A N 1
ATOM 1382 C CA . ILE A 1 194 ? -11.758 15.859 23.531 1 92 194 ILE A CA 1
ATOM 1383 C C . ILE A 1 194 ? -11.641 15.539 25.016 1 92 194 ILE A C 1
ATOM 1385 O O . ILE A 1 194 ? -12.367 16.109 25.844 1 92 194 ILE A O 1
ATOM 1389 N N . LEU A 1 195 ? -10.773 14.688 25.312 1 92.69 195 LEU A N 1
ATOM 1390 C CA . LEU A 1 195 ? -10.5 14.328 26.688 1 92.69 195 LEU A CA 1
ATOM 1391 C C . LEU A 1 195 ? -9.375 15.188 27.266 1 92.69 195 LEU A C 1
ATOM 1393 O O . LEU A 1 195 ? -8.219 15.062 26.844 1 92.69 195 LEU A O 1
ATOM 1397 N N . LYS A 1 196 ? -9.688 15.891 28.328 1 91.19 196 LYS A N 1
ATOM 1398 C CA . LYS A 1 196 ? -8.742 16.922 28.75 1 91.19 196 LYS A CA 1
ATOM 1399 C C . LYS A 1 196 ? -8.125 16.578 30.094 1 91.19 196 LYS A C 1
ATOM 1401 O O . LYS A 1 196 ? -7.066 17.094 30.453 1 91.19 196 LYS A O 1
ATOM 1406 N N . ASP A 1 197 ? -8.797 15.797 30.906 1 89.44 197 ASP A N 1
ATOM 1407 C CA . ASP A 1 197 ? -8.258 15.492 32.219 1 89.44 197 ASP A CA 1
ATOM 1408 C C . ASP A 1 197 ? -7.816 14.039 32.312 1 89.44 197 ASP A C 1
ATOM 1410 O O . ASP A 1 197 ? -7.957 13.273 31.359 1 89.44 197 ASP A O 1
ATOM 1414 N N . ALA A 1 198 ? -7.246 13.68 33.469 1 85 198 ALA A N 1
ATOM 1415 C CA . ALA A 1 198 ? -6.648 12.359 33.656 1 85 198 ALA A CA 1
ATOM 1416 C C . ALA A 1 198 ? -7.723 11.281 33.719 1 85 198 ALA A C 1
ATOM 1418 O O . ALA A 1 198 ? -7.535 10.18 33.188 1 85 198 ALA A O 1
ATOM 1419 N N . SER A 1 199 ? -8.719 11.562 34.281 1 83.75 199 SER A N 1
ATOM 1420 C CA . SER A 1 199 ? -9.75 10.547 34.469 1 83.75 199 SER A CA 1
ATOM 1421 C C . SER A 1 199 ? -10.352 10.133 33.125 1 83.75 199 SER A C 1
ATOM 1423 O O . SER A 1 199 ? -10.609 8.953 32.875 1 83.75 199 SER A O 1
ATOM 1425 N N . SER A 1 200 ? -10.523 11.031 32.312 1 81.19 200 SER A N 1
ATOM 1426 C CA . SER A 1 200 ? -11.125 10.727 31.016 1 81.19 200 SER A CA 1
ATOM 1427 C C . SER A 1 200 ? -10.125 10.039 30.094 1 81.19 200 SER A C 1
ATOM 1429 O O . SER A 1 200 ? -10.508 9.203 29.266 1 81.19 200 SER A O 1
ATOM 1431 N N . ALA A 1 201 ? -8.883 10.359 30.172 1 83.88 201 ALA A N 1
ATOM 1432 C CA . ALA A 1 201 ? -7.867 9.891 29.234 1 83.88 201 ALA A CA 1
ATOM 1433 C C . ALA A 1 201 ? -7.098 8.703 29.797 1 83.88 201 ALA A C 1
ATOM 1435 O O . ALA A 1 201 ? -6.297 8.078 29.094 1 83.88 201 ALA A O 1
ATOM 1436 N N . ALA A 1 202 ? -7.379 8.359 30.953 1 81.06 202 ALA A N 1
ATOM 1437 C CA . ALA A 1 202 ? -6.547 7.414 31.703 1 81.06 202 ALA A CA 1
ATOM 1438 C C . ALA A 1 202 ? -6.477 6.066 30.984 1 81.06 202 ALA A C 1
ATOM 1440 O O . ALA A 1 202 ? -5.449 5.387 31.031 1 81.06 202 ALA A O 1
ATOM 1441 N N . LEU A 1 203 ? -7.473 5.781 30.359 1 86.38 203 LEU A N 1
ATOM 1442 C CA . LEU A 1 203 ? -7.484 4.465 29.734 1 86.38 203 LEU A CA 1
ATOM 1443 C C . LEU A 1 203 ? -6.598 4.445 28.484 1 86.38 203 LEU A C 1
ATOM 1445 O O . LEU A 1 203 ? -6.348 3.385 27.922 1 86.38 203 LEU A O 1
ATOM 1449 N N . TYR A 1 204 ? -6.082 5.535 28.203 1 86.44 204 TYR A N 1
ATOM 1450 C CA . TYR A 1 204 ? -5.113 5.551 27.109 1 86.44 204 TYR A CA 1
ATOM 1451 C C . TYR A 1 204 ? -3.693 5.703 27.641 1 86.44 204 TYR A C 1
ATOM 1453 O O . TYR A 1 204 ? -2.725 5.637 26.875 1 86.44 204 TYR A O 1
ATOM 1461 N N . GLY A 1 205 ? -3.57 5.977 28.812 1 84.06 205 GLY A N 1
ATOM 1462 C CA . GLY A 1 205 ? -2.371 5.746 29.609 1 84.06 205 GLY A CA 1
ATOM 1463 C C . GLY A 1 205 ? -1.19 6.586 29.156 1 84.06 205 GLY A C 1
ATOM 1464 O O . GLY A 1 205 ? -1.231 7.812 29.219 1 84.06 205 GLY A O 1
ATOM 1465 N N . SER A 1 206 ? -0.158 5.879 28.625 1 83.69 206 SER A N 1
ATOM 1466 C CA . SER A 1 206 ? 1.195 6.387 28.422 1 83.69 206 SER A CA 1
ATOM 1467 C C . SER A 1 206 ? 1.26 7.332 27.219 1 83.69 206 SER A C 1
ATOM 1469 O O . SER A 1 206 ? 2.312 7.906 26.938 1 83.69 206 SER A O 1
ATOM 1471 N N . ARG A 1 207 ? 0.304 7.562 26.5 1 85.31 207 ARG A N 1
ATOM 1472 C CA . ARG A 1 207 ? 0.34 8.43 25.328 1 85.31 207 ARG A CA 1
ATOM 1473 C C . ARG A 1 207 ? -0.655 9.578 25.469 1 85.31 207 ARG A C 1
ATOM 1475 O O . ARG A 1 207 ? -0.832 10.367 24.531 1 85.31 207 ARG A O 1
ATOM 1482 N N . ALA A 1 208 ? -1.219 9.688 26.625 1 86.62 208 ALA A N 1
ATOM 1483 C CA . ALA A 1 208 ? -2.346 10.602 26.75 1 86.62 208 ALA A CA 1
ATOM 1484 C C . ALA A 1 208 ? -1.979 11.812 27.594 1 86.62 208 ALA A C 1
ATOM 1486 O O . ALA A 1 208 ? -2.852 12.578 28.016 1 86.62 208 ALA A O 1
ATOM 1487 N N . ALA A 1 209 ? -0.766 11.898 27.875 1 86 209 ALA A N 1
ATOM 1488 C CA . ALA A 1 209 ? -0.326 12.977 28.75 1 86 209 ALA A CA 1
ATOM 1489 C C . ALA A 1 209 ? -0.769 14.336 28.219 1 86 209 ALA A C 1
ATOM 1491 O O . ALA A 1 209 ? -1.027 15.266 29 1 86 209 ALA A O 1
ATOM 1492 N N . ASN A 1 210 ? -0.881 14.453 26.984 1 87.5 210 ASN A N 1
ATOM 1493 C CA . ASN A 1 210 ? -1.212 15.727 26.359 1 87.5 210 ASN A CA 1
ATOM 1494 C C . ASN A 1 210 ? -2.664 15.766 25.891 1 87.5 210 ASN A C 1
ATOM 1496 O O . ASN A 1 210 ? -3.02 16.562 25.031 1 87.5 210 ASN A O 1
ATOM 1500 N N . GLY A 1 211 ? -3.486 14.875 26.375 1 90.44 211 GLY A N 1
ATOM 1501 C CA . GLY A 1 211 ? -4.891 14.828 26 1 90.44 211 GLY A CA 1
ATOM 1502 C C . GLY A 1 211 ? -5.164 13.883 24.844 1 90.44 211 GLY A C 1
ATOM 1503 O O . GLY A 1 211 ? -4.234 13.375 24.219 1 90.44 211 GLY A O 1
ATOM 1504 N N . VAL A 1 212 ? -6.469 13.617 24.672 1 92.81 212 VAL A N 1
ATOM 1505 C CA . VAL A 1 212 ? -6.871 12.711 23.609 1 92.81 212 VAL A CA 1
ATOM 1506 C C . VAL A 1 212 ? -7.988 13.336 22.781 1 92.81 212 VAL A C 1
ATOM 1508 O O . VAL A 1 212 ? -8.906 13.953 23.328 1 92.81 212 VAL A O 1
ATOM 1511 N N . ILE A 1 213 ? -7.883 13.266 21.516 1 93 213 ILE A N 1
ATOM 1512 C CA . ILE A 1 213 ? -8.969 13.609 20.594 1 93 213 ILE A CA 1
ATOM 1513 C C . ILE A 1 213 ? -9.516 12.336 19.938 1 93 213 ILE A C 1
ATOM 1515 O O . ILE A 1 213 ? -8.812 11.68 19.188 1 93 213 ILE A O 1
ATOM 1519 N N . MET A 1 214 ? -10.727 12.125 20.219 1 93.75 214 MET A N 1
ATOM 1520 C CA . MET A 1 214 ? -11.375 10.93 19.688 1 93.75 214 MET A CA 1
ATOM 1521 C C . MET A 1 214 ? -12.375 11.305 18.594 1 93.75 214 MET A C 1
ATOM 1523 O O . MET A 1 214 ? -13.227 12.172 18.797 1 93.75 214 MET A O 1
ATOM 1527 N N . VAL A 1 215 ? -12.273 10.609 17.562 1 93.31 215 VAL A N 1
ATOM 1528 C CA . VAL A 1 215 ? -13.211 10.812 16.453 1 93.31 215 VAL A CA 1
ATOM 1529 C C . VAL A 1 215 ? -14 9.523 16.203 1 93.31 215 VAL A C 1
ATOM 1531 O O . VAL A 1 215 ? -13.422 8.438 16.156 1 93.31 215 VAL A O 1
ATOM 1534 N N . THR A 1 216 ? -15.242 9.68 16.141 1 92.25 216 THR A N 1
ATOM 1535 C CA . THR A 1 216 ? -16.141 8.609 15.711 1 92.25 216 THR A CA 1
ATOM 1536 C C . THR A 1 216 ? -16.734 8.914 14.352 1 92.25 216 THR A C 1
ATOM 1538 O O . THR A 1 216 ? -17.266 10.008 14.133 1 92.25 216 THR A O 1
ATOM 1541 N N . THR A 1 217 ? -16.672 8.008 13.477 1 92.62 217 THR A N 1
ATOM 1542 C CA . THR A 1 217 ? -17.219 8.234 12.141 1 92.62 217 THR A CA 1
ATOM 1543 C C . THR A 1 217 ? -18.594 7.594 12 1 92.62 217 THR A C 1
ATOM 1545 O O . THR A 1 217 ? -18.984 6.766 12.828 1 92.62 217 THR A O 1
ATOM 1548 N N . LYS A 1 218 ? -19.297 7.973 11.047 1 89.88 218 LYS A N 1
ATOM 1549 C CA . LYS A 1 218 ? -20.672 7.535 10.82 1 89.88 218 LYS A CA 1
ATOM 1550 C C . LYS A 1 218 ? -20.719 6.047 10.484 1 89.88 218 LYS A C 1
ATOM 1552 O O . LYS A 1 218 ? -19.812 5.523 9.82 1 89.88 218 LYS A O 1
ATOM 1557 N N . ARG A 1 219 ? -21.75 5.246 10.945 1 85.38 219 ARG A N 1
ATOM 1558 C CA . ARG A 1 219 ? -21.891 3.812 10.719 1 85.38 219 ARG A CA 1
ATOM 1559 C C . ARG A 1 219 ? -23.203 3.486 10.008 1 85.38 219 ARG A C 1
ATOM 1561 O O . ARG A 1 219 ? -23.547 2.314 9.859 1 85.38 219 ARG A O 1
ATOM 1568 N N . GLY A 1 220 ? -23.828 4.223 9.562 1 75.56 220 GLY A N 1
ATOM 1569 C CA . GLY A 1 220 ? -25.094 3.939 8.898 1 75.56 220 GLY A CA 1
ATOM 1570 C C . GLY A 1 220 ? -26.266 3.861 9.859 1 75.56 220 GLY A C 1
ATOM 1571 O O . GLY A 1 220 ? -26.078 3.816 11.07 1 75.56 220 GLY A O 1
ATOM 1572 N N . GLY A 1 221 ? -27.453 3.959 9.352 1 74.62 221 GLY A N 1
ATOM 1573 C CA . GLY A 1 221 ? -28.672 3.861 10.156 1 74.62 221 GLY A CA 1
ATOM 1574 C C . GLY A 1 221 ? -29.766 4.785 9.68 1 74.62 221 GLY A C 1
ATOM 1575 O O . GLY A 1 221 ? -29.703 5.324 8.578 1 74.62 221 GLY A O 1
ATOM 1576 N N . GLY A 1 222 ? -30.688 4.621 10.43 1 71.62 222 GLY A N 1
ATOM 1577 C CA . GLY A 1 222 ? -31.844 5.426 10.086 1 71.62 222 GLY A CA 1
ATOM 1578 C C . GLY A 1 222 ? -32.969 4.625 9.43 1 71.62 222 GLY A C 1
ATOM 1579 O O . GLY A 1 222 ? -32.969 3.396 9.5 1 71.62 222 GLY A O 1
ATOM 1580 N N . ASP A 1 223 ? -33.875 5.395 8.883 1 66.75 223 ASP A N 1
ATOM 1581 C CA . ASP A 1 223 ? -35.062 4.746 8.359 1 66.75 223 ASP A CA 1
ATOM 1582 C C . ASP A 1 223 ? -34.969 4.508 6.855 1 66.75 223 ASP A C 1
ATOM 1584 O O . ASP A 1 223 ? -35.625 3.633 6.309 1 66.75 223 ASP A O 1
ATOM 1588 N N . ARG A 1 224 ? -34.188 5.402 6.293 1 74.12 224 ARG A N 1
ATOM 1589 C CA . ARG A 1 224 ? -34.031 5.285 4.848 1 74.12 224 ARG A CA 1
ATOM 1590 C C . ARG A 1 224 ? -32.625 5.594 4.414 1 74.12 224 ARG A C 1
ATOM 1592 O O . ARG A 1 224 ? -31.828 6.168 5.184 1 74.12 224 ARG A O 1
ATOM 1599 N N . THR A 1 225 ? -32.375 5.211 3.203 1 79.94 225 THR A N 1
ATOM 1600 C CA . THR A 1 225 ? -31.078 5.547 2.641 1 79.94 225 THR A CA 1
ATOM 1601 C C . THR A 1 225 ? -31 7.035 2.309 1 79.94 225 THR A C 1
ATOM 1603 O O . THR A 1 225 ? -31.938 7.594 1.712 1 79.94 225 THR A O 1
ATOM 1606 N N . VAL A 1 226 ? -30.047 7.645 2.729 1 83.81 226 VAL A N 1
ATOM 1607 C CA . VAL A 1 226 ? -29.828 9.07 2.475 1 83.81 226 VAL A CA 1
ATOM 1608 C C . VAL A 1 226 ? -28.531 9.266 1.71 1 83.81 226 VAL A C 1
ATOM 1610 O O . VAL A 1 226 ? -27.469 8.781 2.127 1 83.81 226 VAL A O 1
ATOM 1613 N N . VAL A 1 227 ? -28.609 9.922 0.577 1 86.62 227 VAL A N 1
ATOM 1614 C CA . VAL A 1 227 ? -27.438 10.289 -0.204 1 86.62 227 VAL A CA 1
ATOM 1615 C C . VAL A 1 227 ? -27.188 11.797 -0.088 1 86.62 227 VAL A C 1
ATOM 1617 O O . VAL A 1 227 ? -28.062 12.602 -0.414 1 86.62 227 VAL A O 1
ATOM 1620 N N . GLU A 1 228 ? -26.047 12.094 0.329 1 90.94 228 GLU A N 1
ATOM 1621 C CA . GLU A 1 228 ? -25.672 13.5 0.468 1 90.94 228 GLU A CA 1
ATOM 1622 C C . GLU A 1 228 ? -24.547 13.867 -0.491 1 90.94 228 GLU A C 1
ATOM 1624 O O . GLU A 1 228 ? -23.531 13.172 -0.565 1 90.94 228 GLU A O 1
ATOM 1629 N N . LEU A 1 229 ? -24.734 14.867 -1.238 1 92.12 229 LEU A N 1
ATOM 1630 C CA . LEU A 1 229 ? -23.719 15.461 -2.094 1 92.12 229 LEU A CA 1
ATOM 1631 C C . LEU A 1 229 ? -23.266 16.812 -1.553 1 92.12 229 LEU A C 1
ATOM 1633 O O . LEU A 1 229 ? -24.078 17.719 -1.389 1 92.12 229 LEU A O 1
ATOM 1637 N N . ASN A 1 230 ? -22.031 16.938 -1.291 1 93.88 230 ASN A N 1
ATOM 1638 C CA . ASN A 1 230 ? -21.422 18.188 -0.849 1 93.88 230 ASN A CA 1
ATOM 1639 C C . ASN A 1 230 ? -20.312 18.641 -1.796 1 93.88 230 ASN A C 1
ATOM 1641 O O . ASN A 1 230 ? -19.406 17.875 -2.104 1 93.88 230 ASN A O 1
ATOM 1645 N N . ALA A 1 231 ? -20.375 19.781 -2.316 1 94.69 231 ALA A N 1
ATOM 1646 C CA . ALA A 1 231 ? -19.375 20.312 -3.23 1 94.69 231 ALA A CA 1
ATOM 1647 C C . ALA A 1 231 ? -19.062 21.766 -2.93 1 94.69 231 ALA A C 1
ATOM 1649 O O . ALA A 1 231 ? -19.969 22.547 -2.594 1 94.69 231 ALA A O 1
ATOM 1650 N N . ASP A 1 232 ? -17.828 22.125 -3.021 1 94.25 232 ASP A N 1
ATOM 1651 C CA . ASP A 1 232 ? -17.484 23.531 -2.891 1 94.25 232 ASP A CA 1
ATOM 1652 C C . ASP A 1 232 ? -16.266 23.875 -3.758 1 94.25 232 ASP A C 1
ATOM 1654 O O . ASP A 1 232 ? -15.461 23.016 -4.082 1 94.25 232 ASP A O 1
ATOM 1658 N N . TYR A 1 233 ? -16.188 25.062 -4.238 1 96.19 233 TYR A N 1
ATOM 1659 C CA . TYR A 1 233 ? -15.102 25.656 -5 1 96.19 233 TYR A CA 1
ATOM 1660 C C . TYR A 1 233 ? -14.688 27 -4.395 1 96.19 233 TYR A C 1
ATOM 1662 O O . TYR A 1 233 ? -15.531 27.875 -4.168 1 96.19 233 TYR A O 1
ATOM 1670 N N . GLY A 1 234 ? -13.406 27.109 -4.113 1 96.12 234 GLY A N 1
ATOM 1671 C CA . GLY A 1 234 ? -12.938 28.312 -3.457 1 96.12 234 GLY A CA 1
ATOM 1672 C C . GLY A 1 234 ? -11.688 28.891 -4.086 1 96.12 234 GLY A C 1
ATOM 1673 O O . GLY A 1 234 ? -11.039 28.234 -4.906 1 96.12 234 GLY A O 1
ATOM 1674 N N . ILE A 1 235 ? -11.445 30.094 -3.746 1 97 235 ILE A N 1
ATOM 1675 C CA . ILE A 1 235 ? -10.25 30.828 -4.148 1 97 235 ILE A CA 1
ATOM 1676 C C . ILE A 1 235 ? -9.453 31.25 -2.908 1 97 235 ILE A C 1
ATOM 1678 O O . ILE A 1 235 ? -10.023 31.797 -1.96 1 97 235 ILE A O 1
ATOM 1682 N N . GLN A 1 236 ? -8.148 30.953 -2.955 1 95.56 236 GLN A N 1
ATOM 1683 C CA . GLN A 1 236 ? -7.254 31.281 -1.848 1 95.56 236 GLN A CA 1
ATOM 1684 C C . GLN A 1 236 ? -6.41 32.5 -2.156 1 95.56 236 GLN A C 1
ATOM 1686 O O . GLN A 1 236 ? -5.973 32.719 -3.293 1 95.56 236 GLN A O 1
ATOM 1691 N N . LYS A 1 237 ? -6.23 33.312 -1.187 1 95.75 237 LYS A N 1
ATOM 1692 C CA . LYS A 1 237 ? -5.367 34.469 -1.253 1 95.75 237 LYS A CA 1
ATOM 1693 C C . LYS A 1 237 ? -4.527 34.625 0.012 1 95.75 237 LYS A C 1
ATOM 1695 O O . LYS A 1 237 ? -4.867 34.062 1.056 1 95.75 237 LYS A O 1
ATOM 1700 N N . ALA A 1 238 ? -3.412 35.281 -0.118 1 94.5 238 ALA A N 1
ATOM 1701 C CA . ALA A 1 238 ? -2.609 35.531 1.073 1 94.5 238 ALA A CA 1
ATOM 1702 C C . ALA A 1 238 ? -3.34 36.469 2.033 1 94.5 238 ALA A C 1
ATOM 1704 O O . ALA A 1 238 ? -3.98 37.438 1.606 1 94.5 238 ALA A O 1
ATOM 1705 N N . THR A 1 239 ? -3.311 36.188 3.307 1 92.5 239 THR A N 1
ATOM 1706 C CA . THR A 1 239 ? -3.844 37.125 4.297 1 92.5 239 THR A CA 1
ATOM 1707 C C . THR A 1 239 ? -3.004 38.375 4.352 1 92.5 239 THR A C 1
ATOM 1709 O O . THR A 1 239 ? -3.545 39.5 4.371 1 92.5 239 THR A O 1
ATOM 1712 N N . PHE A 1 240 ? -1.703 38.125 4.449 1 91.44 240 PHE A N 1
ATOM 1713 C CA . PHE A 1 240 ? -0.729 39.219 4.453 1 91.44 240 PHE A CA 1
ATOM 1714 C C . PHE A 1 240 ? 0.477 38.875 3.592 1 91.44 240 PHE A C 1
ATOM 1716 O O . PHE A 1 240 ? 0.9 37.719 3.549 1 91.44 240 PHE A O 1
ATOM 1723 N N . LEU A 1 241 ? 0.954 39.812 2.871 1 92.19 241 LEU A N 1
ATOM 1724 C CA . LEU A 1 241 ? 2.27 39.75 2.24 1 92.19 241 LEU A CA 1
ATOM 1725 C C . LEU A 1 241 ? 3.188 40.812 2.805 1 92.19 241 LEU A C 1
ATOM 1727 O O . LEU A 1 241 ? 2.725 41.906 3.191 1 92.19 241 LEU A O 1
ATOM 1731 N N . PRO A 1 242 ? 4.48 40.438 2.902 1 91.69 242 PRO A N 1
ATOM 1732 C CA . PRO A 1 242 ? 5.387 41.5 3.404 1 91.69 242 PRO A CA 1
ATOM 1733 C C . PRO A 1 242 ? 5.352 42.75 2.562 1 91.69 242 PRO A C 1
ATOM 1735 O O . PRO A 1 242 ? 5.262 42.688 1.333 1 91.69 242 PRO A O 1
ATOM 1738 N N . LYS A 1 243 ? 5.414 43.844 3.256 1 92.44 243 LYS A N 1
ATOM 1739 C CA . LYS A 1 243 ? 5.457 45.125 2.592 1 92.44 243 LYS A CA 1
ATOM 1740 C C . LYS A 1 243 ? 6.871 45.719 2.604 1 92.44 243 LYS A C 1
ATOM 1742 O O . LYS A 1 243 ? 7.316 46.25 3.615 1 92.44 243 LYS A O 1
ATOM 1747 N N . TYR A 1 244 ? 7.504 45.688 1.503 1 95.44 244 TYR A N 1
ATOM 1748 C CA . TYR A 1 244 ? 8.852 46.219 1.343 1 95.44 244 TYR A CA 1
ATOM 1749 C C . TYR A 1 244 ? 8.812 47.562 0.604 1 95.44 244 TYR A C 1
ATOM 1751 O O . TYR A 1 244 ? 7.875 47.844 -0.153 1 95.44 244 TYR A O 1
ATOM 1759 N N . VAL A 1 245 ? 9.812 48.406 0.859 1 96.88 245 VAL A N 1
ATOM 1760 C CA . VAL A 1 245 ? 9.867 49.688 0.196 1 96.88 245 VAL A CA 1
ATOM 1761 C C . VAL A 1 245 ? 10.266 49.5 -1.268 1 96.88 245 VAL A C 1
ATOM 1763 O O . VAL A 1 245 ? 10.844 48.5 -1.637 1 96.88 245 VAL A O 1
ATOM 1766 N N . GLY A 1 246 ? 9.875 50.469 -2.098 1 97.44 246 GLY A N 1
ATOM 1767 C CA . GLY A 1 246 ? 10.312 50.5 -3.484 1 97.44 246 GLY A CA 1
ATOM 1768 C C . GLY A 1 246 ? 11.75 50.969 -3.646 1 97.44 246 GLY A C 1
ATOM 1769 O O . GLY A 1 246 ? 12.406 51.312 -2.664 1 97.44 246 GLY A O 1
ATOM 1770 N N . SER A 1 247 ? 12.25 51.062 -4.863 1 98.31 247 SER A N 1
ATOM 1771 C CA . SER A 1 247 ? 13.656 51.312 -5.16 1 98.31 247 SER A CA 1
ATOM 1772 C C . SER A 1 247 ? 14.078 52.719 -4.707 1 98.31 247 SER A C 1
ATOM 1774 O O . SER A 1 247 ? 15.203 52.906 -4.23 1 98.31 247 SER A O 1
ATOM 1776 N N . VAL A 1 248 ? 13.219 53.719 -4.828 1 98.31 248 VAL A N 1
ATOM 1777 C CA . VAL A 1 248 ? 13.555 55.062 -4.438 1 98.31 248 VAL A CA 1
ATOM 1778 C C . VAL A 1 248 ? 13.781 55.125 -2.928 1 98.31 248 VAL A C 1
ATOM 1780 O O . VAL A 1 248 ? 14.812 55.625 -2.473 1 98.31 248 VAL A O 1
ATOM 1783 N N . ASP A 1 249 ? 12.836 54.625 -2.23 1 98.12 249 ASP A N 1
ATOM 1784 C CA . ASP A 1 249 ? 12.953 54.656 -0.775 1 98.12 249 ASP A CA 1
ATOM 1785 C C . ASP A 1 249 ? 14.109 53.781 -0.306 1 98.12 249 ASP A C 1
ATOM 1787 O O . ASP A 1 249 ? 14.797 54.125 0.666 1 98.12 249 ASP A O 1
ATOM 1791 N N . TYR A 1 250 ? 14.273 52.656 -0.996 1 98.06 250 TYR A N 1
ATOM 1792 C CA . TYR A 1 250 ? 15.414 51.812 -0.665 1 98.06 250 TYR A CA 1
ATOM 1793 C C . TYR A 1 250 ? 16.719 52.562 -0.792 1 98.06 250 TYR A C 1
ATOM 1795 O O . TYR A 1 250 ? 17.547 52.562 0.119 1 98.06 250 TYR A O 1
ATOM 1803 N N . ALA A 1 251 ? 16.953 53.281 -1.9 1 98.12 251 ALA A N 1
ATOM 1804 C CA . ALA A 1 251 ? 18.172 54.031 -2.164 1 98.12 251 ALA A CA 1
ATOM 1805 C C . ALA A 1 251 ? 18.375 55.156 -1.132 1 98.12 251 ALA A C 1
ATOM 1807 O O . ALA A 1 251 ? 19.469 55.344 -0.616 1 98.12 251 ALA A O 1
ATOM 1808 N N . ASN A 1 252 ? 17.328 55.844 -0.842 1 97.88 252 ASN A N 1
ATOM 1809 C CA . ASN A 1 252 ? 17.406 56.938 0.135 1 97.88 252 ASN A CA 1
ATOM 1810 C C . ASN A 1 252 ? 17.75 56.406 1.528 1 97.88 252 ASN A C 1
ATOM 1812 O O . ASN A 1 252 ? 18.578 56.969 2.227 1 97.88 252 ASN A O 1
ATOM 1816 N N . LEU A 1 253 ? 17.016 55.344 1.904 1 98.19 253 LEU A N 1
ATOM 1817 C CA . LEU A 1 253 ? 17.266 54.781 3.227 1 98.19 253 LEU A CA 1
ATOM 1818 C C . LEU A 1 253 ? 18.672 54.188 3.326 1 98.19 253 LEU A C 1
ATOM 1820 O O . LEU A 1 253 ? 19.312 54.312 4.375 1 98.19 253 LEU A O 1
ATOM 1824 N N . TYR A 1 254 ? 19.125 53.594 2.258 1 97.88 254 TYR A N 1
ATOM 1825 C CA . TYR A 1 254 ? 20.469 53.031 2.266 1 97.88 254 TYR A CA 1
ATOM 1826 C C . TYR A 1 254 ? 21.516 54.156 2.379 1 97.88 254 TYR A C 1
ATOM 1828 O O . TYR A 1 254 ? 22.484 54.031 3.129 1 97.88 254 TYR A O 1
ATOM 1836 N N . ASN A 1 255 ? 21.375 55.219 1.587 1 98.06 255 ASN A N 1
ATOM 1837 C CA . ASN A 1 255 ? 22.25 56.375 1.699 1 98.06 255 ASN A CA 1
ATOM 1838 C C . ASN A 1 255 ? 22.266 56.938 3.119 1 98.06 255 ASN A C 1
ATOM 1840 O O . ASN A 1 255 ? 23.328 57.25 3.658 1 98.06 255 ASN A O 1
ATOM 1844 N N . GLU A 1 256 ? 21.094 57.031 3.676 1 97.75 256 GLU A N 1
ATOM 1845 C CA . GLU A 1 256 ? 20.984 57.5 5.047 1 97.75 256 GLU A CA 1
ATOM 1846 C C . GLU A 1 256 ? 21.734 56.594 6.016 1 97.75 256 GLU A C 1
ATOM 1848 O O . GLU A 1 256 ? 22.438 57.062 6.906 1 97.75 256 GLU A O 1
ATOM 1853 N N . ALA A 1 257 ? 21.547 55.312 5.867 1 98 257 ALA A N 1
ATOM 1854 C CA . ALA A 1 257 ? 22.203 54.344 6.723 1 98 257 ALA A CA 1
ATOM 1855 C C . ALA A 1 257 ? 23.734 54.5 6.645 1 98 257 ALA A C 1
ATOM 1857 O O . ALA A 1 257 ? 24.422 54.438 7.664 1 98 257 ALA A O 1
ATOM 1858 N N . ARG A 1 258 ? 24.219 54.688 5.441 1 97.06 258 ARG A N 1
ATOM 1859 C CA . ARG A 1 258 ? 25.656 54.844 5.246 1 97.06 258 ARG A CA 1
ATOM 1860 C C . ARG A 1 258 ? 26.156 56.156 5.867 1 97.06 258 ARG A C 1
ATOM 1862 O O . ARG A 1 258 ? 27.203 56.188 6.523 1 97.06 258 ARG A O 1
ATOM 1869 N N . THR A 1 259 ? 25.438 57.188 5.684 1 96.38 259 THR A N 1
ATOM 1870 C CA . THR A 1 259 ? 25.844 58.5 6.23 1 96.38 259 THR A CA 1
ATOM 1871 C C . THR A 1 259 ? 25.781 58.469 7.754 1 96.38 259 THR A C 1
ATOM 1873 O O . THR A 1 259 ? 26.656 59.031 8.422 1 96.38 259 THR A O 1
ATOM 1876 N N . ASN A 1 260 ? 24.734 57.875 8.273 1 96.44 260 ASN A N 1
ATOM 1877 C CA . ASN A 1 260 ? 24.625 57.719 9.719 1 96.44 260 ASN A CA 1
ATOM 1878 C C . ASN A 1 260 ? 25.812 56.969 10.297 1 96.44 260 ASN A C 1
ATOM 1880 O O . ASN A 1 260 ? 26.172 57.156 11.461 1 96.44 260 ASN A O 1
ATOM 1884 N N . ALA A 1 261 ? 26.391 56.156 9.5 1 95.25 261 ALA A N 1
ATOM 1885 C CA . ALA A 1 261 ? 27.547 55.344 9.93 1 95.25 261 ALA A CA 1
ATOM 1886 C C . ALA A 1 261 ? 28.859 56.062 9.594 1 95.25 261 ALA A C 1
ATOM 1888 O O . ALA A 1 261 ? 29.938 55.5 9.781 1 95.25 261 ALA A O 1
ATOM 1889 N N . GLY A 1 262 ? 28.844 57.219 9.109 1 93.56 262 GLY A N 1
ATOM 1890 C CA . GLY A 1 262 ? 30.031 58.031 8.812 1 93.56 262 GLY A CA 1
ATOM 1891 C C . GLY A 1 262 ? 30.562 57.781 7.41 1 93.56 262 GLY A C 1
ATOM 1892 O O . GLY A 1 262 ? 31.641 58.25 7.059 1 93.56 262 GLY A O 1
ATOM 1893 N N . GLY A 1 263 ? 29.766 57.031 6.68 1 95.38 263 GLY A N 1
ATOM 1894 C CA . GLY A 1 263 ? 30.188 56.75 5.316 1 95.38 263 GLY A CA 1
ATOM 1895 C C . GLY A 1 263 ? 29.562 57.688 4.297 1 95.38 263 GLY A C 1
ATOM 1896 O O . GLY A 1 263 ? 28.781 58.562 4.652 1 95.38 263 GLY A O 1
ATOM 1897 N N . LYS A 1 264 ? 29.953 57.438 3.008 1 95.56 264 LYS A N 1
ATOM 1898 C CA . LYS A 1 264 ? 29.391 58.219 1.902 1 95.56 264 LYS A CA 1
ATOM 1899 C C . LYS A 1 264 ? 28.172 57.562 1.308 1 95.56 264 LYS A C 1
ATOM 1901 O O . LYS A 1 264 ? 28.047 56.344 1.336 1 95.56 264 LYS A O 1
ATOM 1906 N N . ALA A 1 265 ? 27.297 58.406 0.836 1 96.19 265 ALA A N 1
ATOM 1907 C CA . ALA A 1 265 ? 26.141 57.875 0.13 1 96.19 265 ALA A CA 1
ATOM 1908 C C . ALA A 1 265 ? 26.562 56.969 -1.03 1 96.19 265 ALA A C 1
ATOM 1910 O O . ALA A 1 265 ? 27.547 57.25 -1.717 1 96.19 265 ALA A O 1
ATOM 1911 N N . LEU A 1 266 ? 25.859 55.906 -1.184 1 95.06 266 LEU A N 1
ATOM 1912 C CA . LEU A 1 266 ? 26.156 54.969 -2.275 1 95.06 266 LEU A CA 1
ATOM 1913 C C . LEU A 1 266 ? 25.422 55.406 -3.547 1 95.06 266 LEU A C 1
ATOM 1915 O O . LEU A 1 266 ? 26 55.406 -4.633 1 95.06 266 LEU A O 1
ATOM 1919 N N . PHE A 1 267 ? 24.141 55.781 -3.488 1 97.69 267 PHE A N 1
ATOM 1920 C CA . PHE A 1 267 ? 23.297 56.125 -4.633 1 97.69 267 PHE A CA 1
ATOM 1921 C C . PHE A 1 267 ? 23.391 57.625 -4.945 1 97.69 267 PHE A C 1
ATOM 1923 O O . PHE A 1 267 ? 23.234 58.438 -4.055 1 97.69 267 PHE A O 1
ATOM 1930 N N . THR A 1 268 ? 23.531 57.906 -6.203 1 97.06 268 THR A N 1
ATOM 1931 C CA . THR A 1 268 ? 23.609 59.312 -6.637 1 97.06 268 THR A CA 1
ATOM 1932 C C . THR A 1 268 ? 22.203 59.844 -6.906 1 97.06 268 THR A C 1
ATOM 1934 O O . THR A 1 268 ? 21.266 59.094 -7.133 1 97.06 268 THR A O 1
ATOM 1937 N N . PRO A 1 269 ? 22.125 61.188 -6.844 1 97 269 PRO A N 1
ATOM 1938 C CA . PRO A 1 269 ? 20.844 61.781 -7.184 1 97 269 PRO A CA 1
ATOM 1939 C C . PRO A 1 269 ? 20.344 61.375 -8.562 1 97 269 PRO A C 1
ATOM 1941 O O . PRO A 1 269 ? 19.141 61.188 -8.758 1 97 269 PRO A O 1
ATOM 1944 N N . ALA A 1 270 ? 21.234 61.188 -9.477 1 96.56 270 ALA A N 1
ATOM 1945 C CA . ALA A 1 270 ? 20.859 60.75 -10.828 1 96.56 270 ALA A CA 1
ATOM 1946 C C . ALA A 1 270 ? 20.281 59.344 -10.828 1 96.56 270 ALA A C 1
ATOM 1948 O O . ALA A 1 270 ? 19.328 59.062 -11.547 1 96.56 270 ALA A O 1
ATOM 1949 N N . GLN A 1 271 ? 20.922 58.5 -10.117 1 97.06 271 GLN A N 1
ATOM 1950 C CA . GLN A 1 271 ? 20.438 57.125 -10.008 1 97.06 271 GLN A CA 1
ATOM 1951 C C . GLN A 1 271 ? 19.062 57.094 -9.352 1 97.06 271 GLN A C 1
ATOM 1953 O O . GLN A 1 271 ? 18.156 56.375 -9.812 1 97.06 271 GLN A O 1
ATOM 1958 N N . ILE A 1 272 ? 18.859 57.781 -8.289 1 98.12 272 ILE A N 1
ATOM 1959 C CA . ILE A 1 272 ? 17.594 57.844 -7.562 1 98.12 272 ILE A CA 1
ATOM 1960 C C . ILE A 1 272 ? 16.5 58.406 -8.477 1 98.12 272 ILE A C 1
ATOM 1962 O O . ILE A 1 272 ? 15.367 57.938 -8.438 1 98.12 272 ILE A O 1
ATOM 1966 N N . GLN A 1 273 ? 16.906 59.406 -9.242 1 97.31 273 GLN A N 1
ATOM 1967 C CA . GLN A 1 273 ? 15.961 59.969 -10.195 1 97.31 273 GLN A CA 1
ATOM 1968 C C . GLN A 1 273 ? 15.57 58.938 -11.25 1 97.31 273 GLN A C 1
ATOM 1970 O O . GLN A 1 273 ? 14.406 58.875 -11.656 1 97.31 273 GLN A O 1
ATOM 1975 N N . ALA A 1 274 ? 16.516 58.156 -11.688 1 97.5 274 ALA A N 1
ATOM 1976 C CA . ALA A 1 274 ? 16.234 57.094 -12.656 1 97.5 274 ALA A CA 1
ATOM 1977 C C . ALA A 1 274 ? 15.266 56.062 -12.07 1 97.5 274 ALA A C 1
ATOM 1979 O O . ALA A 1 274 ? 14.398 55.531 -12.781 1 97.5 274 ALA A O 1
ATOM 1980 N N . TYR A 1 275 ? 15.445 55.719 -10.82 1 98 275 TYR A N 1
ATOM 1981 C CA . TYR A 1 275 ? 14.484 54.844 -10.141 1 98 275 TYR A CA 1
ATOM 1982 C C . TYR A 1 275 ? 13.102 55.5 -10.109 1 98 275 TYR A C 1
ATOM 1984 O O . TYR A 1 275 ? 12.102 54.812 -10.352 1 98 275 TYR A O 1
ATOM 1992 N N . ARG A 1 276 ? 13.008 56.719 -9.75 1 97.19 276 ARG A N 1
ATOM 1993 C CA . ARG A 1 276 ? 11.758 57.438 -9.531 1 97.19 276 ARG A CA 1
ATOM 1994 C C . ARG A 1 276 ? 10.953 57.531 -10.82 1 97.19 276 ARG A C 1
ATOM 1996 O O . ARG A 1 276 ? 9.734 57.344 -10.812 1 97.19 276 ARG A O 1
ATOM 2003 N N . ASP A 1 277 ? 11.562 57.875 -11.93 1 95.81 277 ASP A N 1
ATOM 2004 C CA . ASP A 1 277 ? 10.812 58.125 -13.148 1 95.81 277 ASP A CA 1
ATOM 2005 C C . ASP A 1 277 ? 10.734 56.875 -14.031 1 95.81 277 ASP A C 1
ATOM 2007 O O . ASP A 1 277 ? 9.992 56.875 -15.016 1 95.81 277 ASP A O 1
ATOM 2011 N N . GLY A 1 278 ? 11.453 55.875 -13.727 1 95 278 GLY A N 1
ATOM 2012 C CA . GLY A 1 278 ? 11.398 54.625 -14.469 1 95 278 GLY A CA 1
ATOM 2013 C C . GLY A 1 278 ? 11.945 54.75 -15.875 1 95 278 GLY A C 1
ATOM 2014 O O . GLY A 1 278 ? 11.555 54 -16.766 1 95 278 GLY A O 1
ATOM 2015 N N . SER A 1 279 ? 12.883 55.625 -16.109 1 94.69 279 SER A N 1
ATOM 2016 C CA . SER A 1 279 ? 13.383 55.938 -17.453 1 94.69 279 SER A CA 1
ATOM 2017 C C . SER A 1 279 ? 14.336 54.844 -17.953 1 94.69 279 SER A C 1
ATOM 2019 O O . SER A 1 279 ? 14.539 54.688 -19.156 1 94.69 279 SER A O 1
ATOM 2021 N N . GLN A 1 280 ? 14.977 54.125 -17.047 1 96.81 280 GLN A N 1
ATOM 2022 C CA . GLN A 1 280 ? 15.93 53.094 -17.391 1 96.81 280 GLN A CA 1
ATOM 2023 C C . GLN A 1 280 ? 15.617 51.781 -16.641 1 96.81 280 GLN A C 1
ATOM 2025 O O . GLN A 1 280 ? 16.422 51.312 -15.836 1 96.81 280 GLN A O 1
ATOM 2030 N N . PRO A 1 281 ? 14.547 51.125 -16.984 1 96.38 281 PRO A N 1
ATOM 2031 C CA . PRO A 1 281 ? 14.078 49.969 -16.219 1 96.38 281 PRO A CA 1
ATOM 2032 C C . PRO A 1 281 ? 15.055 48.812 -16.281 1 96.38 281 PRO A C 1
ATOM 2034 O O . PRO A 1 281 ? 15.062 47.969 -15.375 1 96.38 281 PRO A O 1
ATOM 2037 N N . ASP A 1 282 ? 15.938 48.688 -17.297 1 98.12 282 ASP A N 1
ATOM 2038 C CA . ASP A 1 282 ? 16.906 47.594 -17.406 1 98.12 282 ASP A CA 1
ATOM 2039 C C . ASP A 1 282 ? 18.094 47.812 -16.484 1 98.12 282 ASP A C 1
ATOM 2041 O O . ASP A 1 282 ? 18.875 46.906 -16.25 1 98.12 282 ASP A O 1
ATOM 2045 N N . LEU A 1 283 ? 18.266 49 -16.047 1 98.06 283 LEU A N 1
ATOM 2046 C CA . LEU A 1 283 ? 19.406 49.344 -15.203 1 98.06 283 LEU A CA 1
ATOM 2047 C C . LEU A 1 283 ? 18.938 49.719 -13.797 1 98.06 283 LEU A C 1
ATOM 2049 O O . LEU A 1 283 ? 19.594 49.375 -12.812 1 98.06 283 LEU A O 1
ATOM 2053 N N . TYR A 1 284 ? 17.891 50.5 -13.75 1 98.12 284 TYR A N 1
ATOM 2054 C CA . TYR A 1 284 ? 17.375 51.031 -12.492 1 98.12 284 TYR A CA 1
ATOM 2055 C C . TYR A 1 284 ? 15.891 50.75 -12.344 1 98.12 284 TYR A C 1
ATOM 2057 O O . TYR A 1 284 ? 15.062 51.656 -12.414 1 98.12 284 TYR A O 1
ATOM 2065 N N . PRO A 1 285 ? 15.516 49.469 -12.039 1 97.88 285 PRO A N 1
ATOM 2066 C CA . PRO A 1 285 ? 14.117 49.031 -11.938 1 97.88 285 PRO A CA 1
ATOM 2067 C C . PRO A 1 285 ? 13.484 49.375 -10.594 1 97.88 285 PRO A C 1
ATOM 2069 O O . PRO A 1 285 ? 14.156 49.906 -9.711 1 97.88 285 PRO A O 1
ATOM 2072 N N . ASN A 1 286 ? 12.195 49.125 -10.414 1 97.94 286 ASN A N 1
ATOM 2073 C CA . ASN A 1 286 ? 11.43 49.031 -9.172 1 97.94 286 ASN A CA 1
ATOM 2074 C C . ASN A 1 286 ? 10.625 47.75 -9.109 1 97.94 286 ASN A C 1
ATOM 2076 O O . ASN A 1 286 ? 9.422 47.75 -9.383 1 97.94 286 ASN A O 1
ATOM 2080 N N . THR A 1 287 ? 11.242 46.719 -8.703 1 97.06 287 THR A N 1
ATOM 2081 C CA . THR A 1 287 ? 10.672 45.406 -8.812 1 97.06 287 THR A CA 1
ATOM 2082 C C . THR A 1 287 ? 9.953 45 -7.52 1 97.06 287 THR A C 1
ATOM 2084 O O . THR A 1 287 ? 10.555 45.031 -6.441 1 97.06 287 THR A O 1
ATOM 2087 N N . ASN A 1 288 ? 8.695 44.656 -7.582 1 96.44 288 ASN A N 1
ATOM 2088 C CA . ASN A 1 288 ? 7.969 44 -6.508 1 96.44 288 ASN A CA 1
ATOM 2089 C C . ASN A 1 288 ? 8.023 42.469 -6.664 1 96.44 288 ASN A C 1
ATOM 2091 O O . ASN A 1 288 ? 7.168 41.875 -7.328 1 96.44 288 ASN A O 1
ATOM 2095 N N . TRP A 1 289 ? 8.891 41.938 -6.02 1 96.38 289 TRP A N 1
ATOM 2096 C CA . TRP A 1 289 ? 9.234 40.531 -6.242 1 96.38 289 TRP A CA 1
ATOM 2097 C C . TRP A 1 289 ? 8.086 39.625 -5.824 1 96.38 289 TRP A C 1
ATOM 2099 O O . TRP A 1 289 ? 7.816 38.594 -6.48 1 96.38 289 TRP A O 1
ATOM 2109 N N . TYR A 1 290 ? 7.379 39.812 -4.719 1 95.12 290 TYR A N 1
ATOM 2110 C CA . TYR A 1 290 ? 6.281 38.969 -4.285 1 95.12 290 TYR A CA 1
ATOM 2111 C C . TYR A 1 290 ? 5.172 38.938 -5.332 1 95.12 290 TYR A C 1
ATOM 2113 O O . TYR A 1 290 ? 4.57 37.875 -5.574 1 95.12 290 TYR A O 1
ATOM 2121 N N . ASP A 1 291 ? 4.953 40.031 -5.855 1 95.5 291 ASP A N 1
ATOM 2122 C CA . ASP A 1 291 ? 3.936 40.125 -6.898 1 95.5 291 ASP A CA 1
ATOM 2123 C C . ASP A 1 291 ? 4.352 39.344 -8.141 1 95.5 291 ASP A C 1
ATOM 2125 O O . ASP A 1 291 ? 3.508 38.812 -8.844 1 95.5 291 ASP A O 1
ATOM 2129 N N . LYS A 1 292 ? 5.68 39.375 -8.469 1 96.12 292 LYS A N 1
ATOM 2130 C CA . LYS A 1 292 ? 6.176 38.719 -9.68 1 96.12 292 LYS A CA 1
ATOM 2131 C C . LYS A 1 292 ? 6.273 37.219 -9.492 1 96.12 292 LYS A C 1
ATOM 2133 O O . LYS A 1 292 ? 6.098 36.438 -10.445 1 96.12 292 LYS A O 1
ATOM 2138 N N . VAL A 1 293 ? 6.566 36.781 -8.344 1 96.62 293 VAL A N 1
ATOM 2139 C CA . VAL A 1 293 ? 6.91 35.375 -8.109 1 96.62 293 VAL A CA 1
ATOM 2140 C C . VAL A 1 293 ? 5.648 34.594 -7.781 1 96.62 293 VAL A C 1
ATOM 2142 O O . VAL A 1 293 ? 5.48 33.469 -8.258 1 96.62 293 VAL A O 1
ATOM 2145 N N . LEU A 1 294 ? 4.727 35.156 -6.984 1 96.25 294 LEU A N 1
ATOM 2146 C CA . LEU A 1 294 ? 3.572 34.406 -6.512 1 96.25 294 LEU A CA 1
ATOM 2147 C C . LEU A 1 294 ? 2.355 34.656 -7.395 1 96.25 294 LEU A C 1
ATOM 2149 O O . LEU A 1 294 ? 2.215 35.75 -7.961 1 96.25 294 LEU A O 1
ATOM 2153 N N . ARG A 1 295 ? 1.459 33.719 -7.348 1 94.12 295 ARG A N 1
ATOM 2154 C CA . ARG A 1 295 ? 0.13 33.969 -7.895 1 94.12 295 ARG A CA 1
ATOM 2155 C C . ARG A 1 295 ? -0.708 34.781 -6.934 1 94.12 295 ARG A C 1
ATOM 2157 O O . ARG A 1 295 ? -0.561 34.688 -5.715 1 94.12 295 ARG A O 1
ATOM 2164 N N . LYS A 1 296 ? -1.555 35.469 -7.582 1 95.56 296 LYS A N 1
ATOM 2165 C CA . LYS A 1 296 ? -2.432 36.312 -6.77 1 95.56 296 LYS A CA 1
ATOM 2166 C C . LYS A 1 296 ? -3.479 35.469 -6.043 1 95.56 296 LYS A C 1
ATOM 2168 O O . LYS A 1 296 ? -3.881 35.781 -4.926 1 95.56 296 LYS A O 1
ATOM 2173 N N . THR A 1 297 ? -3.924 34.438 -6.746 1 96.81 297 THR A N 1
ATOM 2174 C CA . THR A 1 297 ? -4.93 33.531 -6.176 1 96.81 297 THR A CA 1
ATOM 2175 C C . THR A 1 297 ? -4.637 32.094 -6.547 1 96.81 297 THR A C 1
ATOM 2177 O O . THR A 1 297 ? -3.939 31.828 -7.527 1 96.81 297 THR A O 1
ATOM 2180 N N . ALA A 1 298 ? -5.051 31.188 -5.77 1 96.19 298 ALA A N 1
ATOM 2181 C CA . ALA A 1 298 ? -4.922 29.75 -6.02 1 96.19 298 ALA A CA 1
ATOM 2182 C C . ALA A 1 298 ? -6.254 29.031 -5.812 1 96.19 298 ALA A C 1
ATOM 2184 O O . ALA A 1 298 ? -6.938 29.25 -4.809 1 96.19 298 ALA A O 1
ATOM 2185 N N . PRO A 1 299 ? -6.633 28.156 -6.695 1 96.62 299 PRO A N 1
ATOM 2186 C CA . PRO A 1 299 ? -7.926 27.469 -6.57 1 96.62 299 PRO A CA 1
ATOM 2187 C C . PRO A 1 299 ? -7.883 26.297 -5.59 1 96.62 299 PRO A C 1
ATOM 2189 O O . PRO A 1 299 ? -6.82 25.703 -5.375 1 96.62 299 PRO A O 1
ATOM 2192 N N . GLN A 1 300 ? -9.047 26 -4.996 1 95.06 300 GLN A N 1
ATOM 2193 C CA . GLN A 1 300 ? -9.305 24.828 -4.16 1 95.06 300 GLN A CA 1
ATOM 2194 C C . GLN A 1 300 ? -10.688 24.25 -4.426 1 95.06 300 GLN A C 1
ATOM 2196 O O . GLN A 1 300 ? -11.648 25 -4.633 1 95.06 300 GLN A O 1
ATOM 2201 N N . SER A 1 301 ? -10.797 22.984 -4.512 1 95.56 301 SER A N 1
ATOM 2202 C CA . SER A 1 301 ? -12.094 22.359 -4.738 1 95.56 301 SER A CA 1
ATOM 2203 C C . SER A 1 301 ? -12.227 21.078 -3.926 1 95.56 301 SER A C 1
ATOM 2205 O O . SER A 1 301 ? -11.234 20.406 -3.643 1 95.56 301 SER A O 1
ATOM 2207 N N . ASN A 1 302 ? -13.445 20.828 -3.469 1 93.25 302 ASN A N 1
ATOM 2208 C CA . ASN A 1 302 ? -13.789 19.609 -2.725 1 93.25 302 ASN A CA 1
ATOM 2209 C C . ASN A 1 302 ? -15.148 19.062 -3.152 1 93.25 302 ASN A C 1
ATOM 2211 O O . ASN A 1 302 ? -16.109 19.812 -3.336 1 93.25 302 ASN A O 1
ATOM 2215 N N . ILE A 1 303 ? -15.273 17.844 -3.383 1 94.19 303 ILE A N 1
ATOM 2216 C CA . ILE A 1 303 ? -16.531 17.156 -3.658 1 94.19 303 ILE A CA 1
ATOM 2217 C C . ILE A 1 303 ? -16.609 15.867 -2.854 1 94.19 303 ILE A C 1
ATOM 2219 O O . ILE A 1 303 ? -15.633 15.125 -2.764 1 94.19 303 ILE A O 1
ATOM 2223 N N . SER A 1 304 ? -17.719 15.656 -2.172 1 93 304 SER A N 1
ATOM 2224 C CA . SER A 1 304 ? -17.906 14.453 -1.369 1 93 304 SER A CA 1
ATOM 2225 C C . SER A 1 304 ? -19.297 13.859 -1.582 1 93 304 SER A C 1
ATOM 2227 O O . SER A 1 304 ? -20.266 14.594 -1.749 1 93 304 SER A O 1
ATOM 2229 N N . VAL A 1 305 ? -19.391 12.617 -1.586 1 90.44 305 VAL A N 1
ATOM 2230 C CA . VAL A 1 305 ? -20.625 11.859 -1.623 1 90.44 305 VAL A CA 1
ATOM 2231 C C . VAL A 1 305 ? -20.703 10.914 -0.426 1 90.44 305 VAL A C 1
ATOM 2233 O O . VAL A 1 305 ? -19.766 10.148 -0.178 1 90.44 305 VAL A O 1
ATOM 2236 N N . ASN A 1 306 ? -21.781 11.031 0.301 1 90.44 306 ASN A N 1
ATOM 2237 C CA . ASN A 1 306 ? -22 10.18 1.464 1 90.44 306 ASN A CA 1
ATOM 2238 C C . ASN A 1 306 ? -23.312 9.398 1.34 1 90.44 306 ASN A C 1
ATOM 2240 O O . ASN A 1 306 ? -24.359 9.984 1.071 1 90.44 306 ASN A O 1
ATOM 2244 N N . ILE A 1 307 ? -23.25 8.172 1.581 1 86.06 307 ILE A N 1
ATOM 2245 C CA . ILE A 1 307 ? -24.422 7.324 1.524 1 86.06 307 ILE A CA 1
ATOM 2246 C C . ILE A 1 307 ? -24.625 6.617 2.865 1 86.06 307 ILE A C 1
ATOM 2248 O O . ILE A 1 307 ? -23.734 5.891 3.324 1 86.06 307 ILE A O 1
ATOM 2252 N N . ASN A 1 308 ? -25.656 6.887 3.461 1 86.5 308 ASN A N 1
ATOM 2253 C CA . ASN A 1 308 ? -26.078 6.227 4.691 1 86.5 308 ASN A CA 1
ATOM 2254 C C . ASN A 1 308 ? -27.266 5.297 4.445 1 86.5 308 ASN A C 1
ATOM 2256 O O . ASN A 1 308 ? -28.344 5.746 4.074 1 86.5 308 ASN A O 1
ATOM 2260 N N . SER A 1 309 ? -27.078 3.988 4.766 1 82.06 309 SER A N 1
ATOM 2261 C CA . SER A 1 309 ? -28.125 3.023 4.426 1 82.06 309 SER A CA 1
ATOM 2262 C C . SER A 1 309 ? -28.422 2.105 5.605 1 82.06 309 SER A C 1
ATOM 2264 O O . SER A 1 309 ? -27.562 1.367 6.066 1 82.06 309 SER A O 1
ATOM 2266 N N . PRO A 1 310 ? -29.703 2.174 6.09 1 77.38 310 PRO A N 1
ATOM 2267 C CA . PRO A 1 310 ? -30.109 1.2 7.109 1 77.38 310 PRO A CA 1
ATOM 2268 C C . PRO A 1 310 ? -30.344 -0.193 6.531 1 77.38 310 PRO A C 1
ATOM 2270 O O . PRO A 1 310 ? -30.828 -0.323 5.406 1 77.38 310 PRO A O 1
ATOM 2273 N N . GLY A 1 311 ? -29.812 -1.181 7.242 1 70.69 311 GLY A N 1
ATOM 2274 C CA . GLY A 1 311 ? -30.109 -2.541 6.812 1 70.69 311 GLY A CA 1
ATOM 2275 C C . GLY A 1 311 ? -31.016 -3.283 7.762 1 70.69 311 GLY A C 1
ATOM 2276 O O . GLY A 1 311 ? -31.312 -2.801 8.859 1 70.69 311 GLY A O 1
ATOM 2277 N N . LYS A 1 312 ? -31.641 -4.402 7.238 1 71.88 312 LYS A N 1
ATOM 2278 C CA . LYS A 1 312 ? -32.375 -5.285 8.133 1 71.88 312 LYS A CA 1
ATOM 2279 C C . LYS A 1 312 ? -31.469 -5.875 9.203 1 71.88 312 LYS A C 1
ATOM 2281 O O . LYS A 1 312 ? -31.797 -5.848 10.391 1 71.88 312 LYS A O 1
ATOM 2286 N N . THR A 1 313 ? -30.344 -6.297 8.781 1 74.06 313 THR A N 1
ATOM 2287 C CA . THR A 1 313 ? -29.359 -6.863 9.703 1 74.06 313 THR A CA 1
ATOM 2288 C C . THR A 1 313 ? -28.062 -6.066 9.672 1 74.06 313 THR A C 1
ATOM 2290 O O . THR A 1 313 ? -27.328 -6.035 10.656 1 74.06 313 THR A O 1
ATOM 2293 N N . THR A 1 314 ? -27.781 -5.484 8.445 1 79.44 314 THR A N 1
ATOM 2294 C CA . THR A 1 314 ? -26.516 -4.77 8.312 1 79.44 314 THR A CA 1
ATOM 2295 C C . THR A 1 314 ? -26.75 -3.326 7.879 1 79.44 314 THR A C 1
ATOM 2297 O O . THR A 1 314 ? -27.422 -3.076 6.875 1 79.44 314 THR A O 1
ATOM 2300 N N . SER A 1 315 ? -26.312 -2.439 8.625 1 83.56 315 SER A N 1
ATOM 2301 C CA . SER A 1 315 ? -26.281 -1.031 8.25 1 83.56 315 SER A CA 1
ATOM 2302 C C . SER A 1 315 ? -24.938 -0.65 7.656 1 83.56 315 SER A C 1
ATOM 2304 O O . SER A 1 315 ? -23.891 -1.15 8.094 1 83.56 315 SER A O 1
ATOM 2306 N N . THR A 1 316 ? -25.031 0.258 6.602 1 84.12 316 THR A N 1
ATOM 2307 C CA . THR A 1 316 ? -23.797 0.585 5.895 1 84.12 316 THR A CA 1
ATOM 2308 C C . THR A 1 316 ? -23.656 2.096 5.727 1 84.12 316 THR A C 1
ATOM 2310 O O . THR A 1 316 ? -24.625 2.795 5.477 1 84.12 316 THR A O 1
ATOM 2313 N N . TYR A 1 317 ? -22.438 2.582 5.809 1 90.56 317 TYR A N 1
ATOM 2314 C CA . TYR A 1 317 ? -22.062 3.953 5.488 1 90.56 317 TYR A CA 1
ATOM 2315 C C . TYR A 1 317 ? -20.906 3.986 4.5 1 90.56 317 TYR A C 1
ATOM 2317 O O . TYR A 1 317 ? -19.875 3.35 4.727 1 90.56 317 TYR A O 1
ATOM 2325 N N . LEU A 1 318 ? -21.109 4.73 3.434 1 88.31 318 LEU A N 1
ATOM 2326 C CA . LEU A 1 318 ? -20.047 4.945 2.445 1 88.31 318 LEU A CA 1
ATOM 2327 C C . LEU A 1 318 ? -19.781 6.434 2.26 1 88.31 318 LEU A C 1
ATOM 2329 O O . LEU A 1 318 ? -20.688 7.211 1.999 1 88.31 318 LEU A O 1
ATOM 2333 N N . GLY A 1 319 ? -18.547 6.805 2.467 1 91.88 319 GLY A N 1
ATOM 2334 C CA . GLY A 1 319 ? -18.109 8.164 2.186 1 91.88 319 GLY A CA 1
ATOM 2335 C C . GLY A 1 319 ? -16.984 8.219 1.165 1 91.88 319 GLY A C 1
ATOM 2336 O O . GLY A 1 319 ? -15.984 7.508 1.29 1 91.88 319 GLY A O 1
ATOM 2337 N N . LEU A 1 320 ? -17.203 9.047 0.066 1 89.31 320 LEU A N 1
ATOM 2338 C CA . LEU A 1 320 ? -16.203 9.32 -0.952 1 89.31 320 LEU A CA 1
ATOM 2339 C C . LEU A 1 320 ? -15.898 10.812 -1.042 1 89.31 320 LEU A C 1
ATOM 2341 O O . LEU A 1 320 ? -16.812 11.641 -0.932 1 89.31 320 LEU A O 1
ATOM 2345 N N . ASN A 1 321 ? -14.648 11.117 -1.181 1 92.38 321 ASN A N 1
ATOM 2346 C CA . ASN A 1 321 ? -14.289 12.523 -1.261 1 92.38 321 ASN A CA 1
ATOM 2347 C C . ASN A 1 321 ? -13.094 12.75 -2.184 1 92.38 321 ASN A C 1
ATOM 2349 O O . ASN A 1 321 ? -12.227 11.891 -2.301 1 92.38 321 ASN A O 1
ATOM 2353 N N . TYR A 1 322 ? -13.008 13.836 -2.879 1 93.19 322 TYR A N 1
ATOM 2354 C CA . TYR A 1 322 ? -11.906 14.281 -3.727 1 93.19 322 TYR A CA 1
ATOM 2355 C C . TYR A 1 322 ? -11.602 15.758 -3.492 1 93.19 322 TYR A C 1
ATOM 2357 O O . TYR A 1 322 ? -12.469 16.625 -3.699 1 93.19 322 TYR A O 1
ATOM 2365 N N . LEU A 1 323 ? -10.383 16.031 -3.094 1 94.12 323 LEU A N 1
ATOM 2366 C CA . LEU A 1 323 ? -9.922 17.375 -2.791 1 94.12 323 LEU A CA 1
ATOM 2367 C C . LEU A 1 323 ? -8.758 17.781 -3.693 1 94.12 323 LEU A C 1
ATOM 2369 O O . LEU A 1 323 ? -7.848 16.969 -3.922 1 94.12 323 LEU A O 1
ATOM 2373 N N . THR A 1 324 ? -8.789 18.969 -4.27 1 95 324 THR A N 1
ATOM 2374 C CA . THR A 1 324 ? -7.668 19.578 -4.965 1 95 324 THR A CA 1
ATOM 2375 C C . THR A 1 324 ? -7.359 20.953 -4.387 1 95 324 THR A C 1
ATOM 2377 O O . THR A 1 324 ? -8.273 21.688 -4.016 1 95 324 THR A O 1
ATOM 2380 N N . GLN A 1 325 ? -6.074 21.219 -4.254 1 94.12 325 GLN A N 1
ATOM 2381 C CA . GLN A 1 325 ? -5.625 22.5 -3.725 1 94.12 325 GLN A CA 1
ATOM 2382 C C . GLN A 1 325 ? -4.336 22.969 -4.402 1 94.12 325 GLN A C 1
ATOM 2384 O O . GLN A 1 325 ? -3.33 22.25 -4.375 1 94.12 325 GLN A O 1
ATOM 2389 N N . ALA A 1 326 ? -4.414 24.109 -4.957 1 95.81 326 ALA A N 1
ATOM 2390 C CA . ALA A 1 326 ? -3.209 24.703 -5.543 1 95.81 326 ALA A CA 1
ATOM 2391 C C . ALA A 1 326 ? -2.508 25.625 -4.547 1 95.81 326 ALA A C 1
ATOM 2393 O O . ALA A 1 326 ? -3.135 26.125 -3.615 1 95.81 326 ALA A O 1
ATOM 2394 N N . SER A 1 327 ? -1.217 25.781 -4.707 1 94.62 327 SER A N 1
ATOM 2395 C CA . SER A 1 327 ? -0.399 26.688 -3.918 1 94.62 327 SER A CA 1
ATOM 2396 C C . SER A 1 327 ? -0.352 28.078 -4.551 1 94.62 327 SER A C 1
ATOM 2398 O O . SER A 1 327 ? -0.677 28.234 -5.73 1 94.62 327 SER A O 1
ATOM 2400 N N . LEU A 1 328 ? -0.01 29.047 -3.787 1 95.44 328 LEU A N 1
ATOM 2401 C CA . LEU A 1 328 ? 0.294 30.359 -4.355 1 95.44 328 LEU A CA 1
ATOM 2402 C C . LEU A 1 328 ? 1.566 30.297 -5.195 1 95.44 328 LEU A C 1
ATOM 2404 O O . LEU A 1 328 ? 1.826 31.203 -5.996 1 95.44 328 LEU A O 1
ATOM 2408 N N . ILE A 1 329 ? 2.371 29.328 -4.926 1 96 329 ILE A N 1
ATOM 2409 C CA . ILE A 1 329 ? 3.518 29.062 -5.793 1 96 329 ILE A CA 1
ATOM 2410 C C . ILE A 1 329 ? 3.045 28.422 -7.098 1 96 329 ILE A C 1
ATOM 2412 O O . ILE A 1 329 ? 2.391 27.375 -7.082 1 96 329 ILE A O 1
ATOM 2416 N N . PRO A 1 330 ? 3.436 28.984 -8.148 1 95.12 330 PRO A N 1
ATOM 2417 C CA . PRO A 1 330 ? 2.984 28.422 -9.422 1 95.12 330 PRO A CA 1
ATOM 2418 C C . PRO A 1 330 ? 3.428 26.969 -9.609 1 95.12 330 PRO A C 1
ATOM 2420 O O . PRO A 1 330 ? 4.52 26.594 -9.172 1 95.12 330 PRO A O 1
ATOM 2423 N N . ASP A 1 331 ? 2.482 26.172 -10.266 1 92.94 331 ASP A N 1
ATOM 2424 C CA . ASP A 1 331 ? 2.705 24.797 -10.695 1 92.94 331 ASP A CA 1
ATOM 2425 C C . ASP A 1 331 ? 2.955 23.875 -9.508 1 92.94 331 ASP A C 1
ATOM 2427 O O . ASP A 1 331 ? 3.807 22.984 -9.57 1 92.94 331 ASP A O 1
ATOM 2431 N N . LYS A 1 332 ? 2.43 24.172 -8.414 1 94.44 332 LYS A N 1
ATOM 2432 C CA . LYS A 1 332 ? 2.434 23.359 -7.211 1 94.44 332 LYS A CA 1
ATOM 2433 C C . LYS A 1 332 ? 1.012 23.062 -6.738 1 94.44 332 LYS A C 1
ATOM 2435 O O . LYS A 1 332 ? 0.189 23.969 -6.629 1 94.44 332 LYS A O 1
ATOM 2440 N N . LYS A 1 333 ? 0.776 21.844 -6.477 1 94.88 333 LYS A N 1
ATOM 2441 C CA . LYS A 1 333 ? -0.591 21.484 -6.109 1 94.88 333 LYS A CA 1
ATOM 2442 C C . LYS A 1 333 ? -0.625 20.156 -5.344 1 94.88 333 LYS A C 1
ATOM 2444 O O . LYS A 1 333 ? 0.344 19.406 -5.367 1 94.88 333 LYS A O 1
ATOM 2449 N N . GLN A 1 334 ? -1.724 19.922 -4.617 1 93.38 334 GLN A N 1
ATOM 2450 C CA . GLN A 1 334 ? -2.016 18.625 -4.008 1 93.38 334 GLN A CA 1
ATOM 2451 C C . GLN A 1 334 ? -3.365 18.094 -4.477 1 93.38 334 GLN A C 1
ATOM 2453 O O . GLN A 1 334 ? -4.246 18.859 -4.859 1 93.38 334 GLN A O 1
ATOM 2458 N N . SER A 1 335 ? -3.551 16.875 -4.48 1 93.06 335 SER A N 1
ATOM 2459 C CA . SER A 1 335 ? -4.812 16.172 -4.68 1 93.06 335 SER A CA 1
ATOM 2460 C C . SER A 1 335 ? -4.965 15.023 -3.697 1 93.06 335 SER A C 1
ATOM 2462 O O . SER A 1 335 ? -3.977 14.383 -3.322 1 93.06 335 SER A O 1
ATOM 2464 N N . ARG A 1 336 ? -6.156 14.781 -3.232 1 91.62 336 ARG A N 1
ATOM 2465 C CA . ARG A 1 336 ? -6.43 13.719 -2.266 1 91.62 336 ARG A CA 1
ATOM 2466 C C . ARG A 1 336 ? -7.738 13.008 -2.586 1 91.62 336 ARG A C 1
ATOM 2468 O O . ARG A 1 336 ? -8.773 13.656 -2.762 1 91.62 336 ARG A O 1
ATOM 2475 N N . ILE A 1 337 ? -7.734 11.805 -2.709 1 89.88 337 ILE A N 1
ATOM 2476 C CA . ILE A 1 337 ? -8.93 10.969 -2.818 1 89.88 337 ILE A CA 1
ATOM 2477 C C . ILE A 1 337 ? -9.094 10.133 -1.551 1 89.88 337 ILE A C 1
ATOM 2479 O O . ILE A 1 337 ? -8.117 9.562 -1.046 1 89.88 337 ILE A O 1
ATOM 2483 N N . GLY A 1 338 ? -10.281 10.18 -0.972 1 88.56 338 GLY A N 1
ATOM 2484 C CA . GLY A 1 338 ? -10.562 9.406 0.228 1 88.56 338 GLY A CA 1
ATOM 2485 C C . GLY A 1 338 ? -11.82 8.562 0.109 1 88.56 338 GLY A C 1
ATOM 2486 O O . GLY A 1 338 ? -12.797 8.977 -0.522 1 88.56 338 GLY A O 1
ATOM 2487 N N . GLY A 1 339 ? -11.812 7.438 0.692 1 88.69 339 GLY A N 1
ATOM 2488 C CA . GLY A 1 339 ? -12.953 6.551 0.82 1 88.69 339 GLY A CA 1
ATOM 2489 C C . GLY A 1 339 ? -13.07 5.922 2.195 1 88.69 339 GLY A C 1
ATOM 2490 O O . GLY A 1 339 ? -12.062 5.582 2.818 1 88.69 339 GLY A O 1
ATOM 2491 N N . LYS A 1 340 ? -14.258 5.832 2.668 1 91.75 340 LYS A N 1
ATOM 2492 C CA . LYS A 1 340 ? -14.555 5.199 3.949 1 91.75 340 LYS A CA 1
ATOM 2493 C C . LYS A 1 340 ? -15.789 4.305 3.846 1 91.75 340 LYS A C 1
ATOM 2495 O O . LYS A 1 340 ? -16.812 4.699 3.279 1 91.75 340 LYS A O 1
ATOM 2500 N N . LEU A 1 341 ? -15.734 3.15 4.359 1 88.88 341 LEU A N 1
ATOM 2501 C CA . LEU A 1 341 ? -16.828 2.191 4.395 1 88.88 341 LEU A CA 1
ATOM 2502 C C . LEU A 1 341 ? -16.969 1.572 5.781 1 88.88 341 LEU A C 1
ATOM 2504 O O . LEU A 1 341 ? -16.062 0.873 6.246 1 88.88 341 LEU A O 1
ATOM 2508 N N . ASN A 1 342 ? -18 1.823 6.414 1 91.19 342 ASN A N 1
ATOM 2509 C CA . ASN A 1 342 ? -18.344 1.235 7.707 1 91.19 342 ASN A CA 1
ATOM 2510 C C . ASN A 1 342 ? -19.594 0.362 7.613 1 91.19 342 ASN A C 1
ATOM 2512 O O . ASN A 1 342 ? -20.562 0.735 6.961 1 91.19 342 ASN A O 1
ATOM 2516 N N . THR A 1 343 ? -19.531 -0.771 8.289 1 86.19 343 THR A N 1
ATOM 2517 C CA . THR A 1 343 ? -20.703 -1.645 8.367 1 86.19 343 THR A CA 1
ATOM 2518 C C . THR A 1 343 ? -20.953 -2.094 9.797 1 86.19 343 THR A C 1
ATOM 2520 O O . THR A 1 343 ? -20.031 -2.109 10.617 1 86.19 343 THR A O 1
ATOM 2523 N N . GLU A 1 344 ? -22.109 -2.354 10.109 1 85.62 344 GLU A N 1
ATOM 2524 C CA . GLU A 1 344 ? -22.547 -2.977 11.359 1 85.62 344 GLU A CA 1
ATOM 2525 C C . GLU A 1 344 ? -23.609 -4.031 11.109 1 85.62 344 GLU A C 1
ATOM 2527 O O . GLU A 1 344 ? -24.672 -3.725 10.547 1 85.62 344 GLU A O 1
ATOM 2532 N N . SER A 1 345 ? -23.344 -5.246 11.562 1 81.62 345 SER A N 1
ATOM 2533 C CA . SER A 1 345 ? -24.266 -6.359 11.352 1 81.62 345 SER A CA 1
ATOM 2534 C C . SER A 1 345 ? -24.734 -6.949 12.672 1 81.62 345 SER A C 1
ATOM 2536 O O . SER A 1 345 ? -23.922 -7.309 13.531 1 81.62 345 SER A O 1
ATOM 2538 N N . ILE A 1 346 ? -26.016 -6.973 12.812 1 82 346 ILE A N 1
ATOM 2539 C CA . ILE A 1 346 ? -26.594 -7.723 13.922 1 82 346 ILE A CA 1
ATOM 2540 C C . ILE A 1 346 ? -26.734 -9.195 13.531 1 82 346 ILE A C 1
ATOM 2542 O O . ILE A 1 346 ? -27.688 -9.57 12.852 1 82 346 ILE A O 1
ATOM 2546 N N . ILE A 1 347 ? -25.859 -9.938 14.023 1 77.31 347 ILE A N 1
ATOM 2547 C CA . ILE A 1 347 ? -25.812 -11.344 13.625 1 77.31 347 ILE A CA 1
ATOM 2548 C C . ILE A 1 347 ? -26.859 -12.133 14.406 1 77.31 347 ILE A C 1
ATOM 2550 O O . ILE A 1 347 ? -27.641 -12.883 13.82 1 77.31 347 ILE A O 1
ATOM 2554 N N . VAL A 1 348 ? -26.797 -12.078 15.75 1 77.56 348 VAL A N 1
ATOM 2555 C CA . VAL A 1 348 ? -27.828 -12.586 16.656 1 77.56 348 VAL A CA 1
ATOM 2556 C C . VAL A 1 348 ? -28.359 -11.438 17.516 1 77.56 348 VAL A C 1
ATOM 2558 O O . VAL A 1 348 ? -27.641 -10.875 18.328 1 77.56 348 VAL A O 1
ATOM 2561 N N . PRO A 1 349 ? -29.594 -11.055 17.203 1 78.88 349 PRO A N 1
ATOM 2562 C CA . PRO A 1 349 ? -30.141 -9.906 17.938 1 78.88 349 PRO A CA 1
ATOM 2563 C C . PRO A 1 349 ? -29.875 -9.984 19.438 1 78.88 349 PRO A C 1
ATOM 2565 O O . PRO A 1 349 ? -30.094 -11.031 20.047 1 78.88 349 PRO A O 1
ATOM 2568 N N . ASP A 1 350 ? -29.328 -9 19.938 1 81.25 350 ASP A N 1
ATOM 2569 C CA . ASP A 1 350 ? -29.094 -8.75 21.344 1 81.25 350 ASP A CA 1
ATOM 2570 C C . ASP A 1 350 ? -27.938 -9.617 21.859 1 81.25 350 ASP A C 1
ATOM 2572 O O . ASP A 1 350 ? -27.672 -9.656 23.062 1 81.25 350 ASP A O 1
ATOM 2576 N N . ILE A 1 351 ? -27.359 -10.312 21.031 1 85.75 351 ILE A N 1
ATOM 2577 C CA . ILE A 1 351 ? -26.312 -11.219 21.5 1 85.75 351 ILE A CA 1
ATOM 2578 C C . ILE A 1 351 ? -24.984 -10.891 20.797 1 85.75 351 ILE A C 1
ATOM 2580 O O . ILE A 1 351 ? -23.953 -10.703 21.438 1 85.75 351 ILE A O 1
ATOM 2584 N N . LEU A 1 352 ? -25.047 -10.836 19.453 1 87.38 352 LEU A N 1
ATOM 2585 C CA . LEU A 1 352 ? -23.781 -10.68 18.734 1 87.38 352 LEU A CA 1
ATOM 2586 C C . LEU A 1 352 ? -23.906 -9.633 17.641 1 87.38 352 LEU A C 1
ATOM 2588 O O . LEU A 1 352 ? -24.766 -9.758 16.75 1 87.38 352 LEU A O 1
ATOM 2592 N N . LYS A 1 353 ? -23.094 -8.688 17.672 1 88.31 353 LYS A N 1
ATOM 2593 C CA . LYS A 1 353 ? -22.922 -7.676 16.641 1 88.31 353 LYS A CA 1
ATOM 2594 C C . LYS A 1 353 ? -21.5 -7.645 16.109 1 88.31 353 LYS A C 1
ATOM 2596 O O . LYS A 1 353 ? -20.547 -7.789 16.875 1 88.31 353 LYS A O 1
ATOM 2601 N N . ILE A 1 354 ? -21.375 -7.469 14.812 1 87.31 354 ILE A N 1
ATOM 2602 C CA . ILE A 1 354 ? -20.062 -7.363 14.188 1 87.31 354 ILE A CA 1
ATOM 2603 C C . ILE A 1 354 ? -20 -6.102 13.328 1 87.31 354 ILE A C 1
ATOM 2605 O O . ILE A 1 354 ? -20.969 -5.762 12.641 1 87.31 354 ILE A O 1
ATOM 2609 N N . GLY A 1 355 ? -18.922 -5.375 13.391 1 88.31 355 GLY A N 1
ATOM 2610 C CA . GLY A 1 355 ? -18.719 -4.18 12.594 1 88.31 355 GLY A CA 1
ATOM 2611 C C . GLY A 1 355 ? -17.375 -4.164 11.883 1 88.31 355 GLY A C 1
ATOM 2612 O O . GLY A 1 355 ? -16.438 -4.836 12.305 1 88.31 355 GLY A O 1
ATOM 2613 N N . THR A 1 356 ? -17.359 -3.422 10.75 1 87.94 356 THR A N 1
ATOM 2614 C CA . THR A 1 356 ? -16.094 -3.193 10.047 1 87.94 356 THR A CA 1
ATOM 2615 C C . THR A 1 356 ? -15.883 -1.702 9.805 1 87.94 356 THR A C 1
ATOM 2617 O O . THR A 1 356 ? -16.844 -0.939 9.68 1 87.94 356 THR A O 1
ATOM 2620 N N . ASN A 1 357 ? -14.68 -1.26 9.812 1 92 357 ASN A N 1
ATOM 2621 C CA . ASN A 1 357 ? -14.227 0.078 9.445 1 92 357 ASN A CA 1
ATOM 2622 C C . ASN A 1 357 ? -13.086 0.025 8.438 1 92 357 ASN A C 1
ATOM 2624 O O . ASN A 1 357 ? -11.961 -0.342 8.789 1 92 357 ASN A O 1
ATOM 2628 N N . LEU A 1 358 ? -13.398 0.439 7.277 1 89.56 358 LEU A N 1
ATOM 2629 C CA . LEU A 1 358 ? -12.383 0.487 6.227 1 89.56 358 LEU A CA 1
ATOM 2630 C C . LEU A 1 358 ? -12.18 1.916 5.738 1 89.56 358 LEU A C 1
ATOM 2632 O O . LEU A 1 358 ? -13.141 2.643 5.5 1 89.56 358 LEU A O 1
ATOM 2636 N N . SER A 1 359 ? -10.945 2.334 5.625 1 92.38 359 SER A N 1
ATOM 2637 C CA . SER A 1 359 ? -10.633 3.656 5.094 1 92.38 359 SER A CA 1
ATOM 2638 C C . SER A 1 359 ? -9.391 3.615 4.203 1 92.38 359 SER A C 1
ATOM 2640 O O . SER A 1 359 ? -8.43 2.9 4.5 1 92.38 359 SER A O 1
ATOM 2642 N N . PHE A 1 360 ? -9.406 4.301 3.123 1 89.69 360 PHE A N 1
ATOM 2643 C CA . PHE A 1 360 ? -8.281 4.473 2.209 1 89.69 360 PHE A CA 1
ATOM 2644 C C . PHE A 1 360 ? -8.133 5.938 1.801 1 89.69 360 PHE A C 1
ATOM 2646 O O . PHE A 1 360 ? -9.125 6.602 1.496 1 89.69 360 PHE A O 1
ATOM 2653 N N . THR A 1 361 ? -6.945 6.461 1.845 1 90.62 361 THR A N 1
ATOM 2654 C CA . THR A 1 361 ? -6.637 7.816 1.4 1 90.62 361 THR A CA 1
ATOM 2655 C C . THR A 1 361 ? -5.395 7.824 0.513 1 90.62 361 THR A C 1
ATOM 2657 O O . THR A 1 361 ? -4.352 7.285 0.888 1 90.62 361 THR A O 1
ATOM 2660 N N . SER A 1 362 ? -5.527 8.328 -0.638 1 90.5 362 SER A N 1
ATOM 2661 C CA . SER A 1 362 ? -4.395 8.609 -1.516 1 90.5 362 SER A CA 1
ATOM 2662 C C . SER A 1 362 ? -4.141 10.109 -1.632 1 90.5 362 SER A C 1
ATOM 2664 O O . SER A 1 362 ? -5.023 10.859 -2.045 1 90.5 362 SER A O 1
ATOM 2666 N N . GLN A 1 363 ? -3.01 10.5 -1.237 1 91.12 363 GLN A N 1
ATOM 2667 C CA . GLN A 1 363 ? -2.635 11.906 -1.271 1 91.12 363 GLN A CA 1
ATOM 2668 C C . GLN A 1 363 ? -1.4 12.133 -2.141 1 91.12 363 GLN A C 1
ATOM 2670 O O . GLN A 1 363 ? -0.373 11.477 -1.945 1 91.12 363 GLN A O 1
ATOM 2675 N N . ASN A 1 364 ? -1.525 13.07 -3.082 1 92.62 364 ASN A N 1
ATOM 2676 C CA . ASN A 1 364 ? -0.46 13.352 -4.039 1 92.62 364 ASN A CA 1
ATOM 2677 C C . ASN A 1 364 ? -0.043 14.82 -3.996 1 92.62 364 ASN A C 1
ATOM 2679 O O . ASN A 1 364 ? -0.884 15.703 -3.82 1 92.62 364 ASN A O 1
ATOM 2683 N N . PHE A 1 365 ? 1.226 15.031 -4.102 1 94 365 PHE A N 1
ATOM 2684 C CA . PHE A 1 365 ? 1.796 16.375 -4.238 1 94 365 PHE A CA 1
ATOM 2685 C C . PHE A 1 365 ? 2.639 16.469 -5.504 1 94 365 PHE A C 1
ATOM 2687 O O . PHE A 1 365 ? 3.404 15.562 -5.824 1 94 365 PHE A O 1
ATOM 2694 N N . ASP A 1 366 ? 2.467 17.547 -6.227 1 95.06 366 ASP A N 1
ATOM 2695 C CA . ASP A 1 366 ? 3.258 17.812 -7.422 1 95.06 366 ASP A CA 1
ATOM 2696 C C . ASP A 1 366 ? 3.832 19.234 -7.383 1 95.06 366 ASP A C 1
ATOM 2698 O O . ASP A 1 366 ? 3.168 20.172 -6.934 1 95.06 366 ASP A O 1
ATOM 2702 N N . ARG A 1 367 ? 5.086 19.344 -7.895 1 94.25 367 ARG A N 1
ATOM 2703 C CA . ARG A 1 367 ? 5.703 20.656 -7.965 1 94.25 367 ARG A CA 1
ATOM 2704 C C . ARG A 1 367 ? 6.676 20.75 -9.141 1 94.25 367 ARG A C 1
ATOM 2706 O O . ARG A 1 367 ? 7.367 19.781 -9.453 1 94.25 367 ARG A O 1
ATOM 2713 N N . GLN A 1 368 ? 6.703 21.906 -9.75 1 92.75 368 GLN A N 1
ATOM 2714 C CA . GLN A 1 368 ? 7.746 22.297 -10.695 1 92.75 368 GLN A CA 1
ATOM 2715 C C . GLN A 1 368 ? 8.703 23.297 -10.07 1 92.75 368 GLN A C 1
ATOM 2717 O O . GLN A 1 368 ? 8.375 24.484 -9.945 1 92.75 368 GLN A O 1
ATOM 2722 N N . GLY A 1 369 ? 9.883 22.906 -9.734 1 90.56 369 GLY A N 1
ATOM 2723 C CA . GLY A 1 369 ? 10.812 23.781 -9.047 1 90.56 369 GLY A CA 1
ATOM 2724 C C . GLY A 1 369 ? 10.32 24.219 -7.68 1 90.56 369 GLY A C 1
ATOM 2725 O O . GLY A 1 369 ? 9.25 23.797 -7.23 1 90.56 369 GLY A O 1
ATOM 2726 N N . ASP A 1 370 ? 11.133 24.906 -6.902 1 84.62 370 ASP A N 1
ATOM 2727 C CA . ASP A 1 370 ? 10.758 25.422 -5.594 1 84.62 370 ASP A CA 1
ATOM 2728 C C . ASP A 1 370 ? 11.453 26.766 -5.324 1 84.62 370 ASP A C 1
ATOM 2730 O O . ASP A 1 370 ? 12.281 27.219 -6.121 1 84.62 370 ASP A O 1
ATOM 2734 N N . LEU A 1 371 ? 10.867 27.453 -4.344 1 91.31 371 LEU A N 1
ATOM 2735 C CA . LEU A 1 371 ? 11.477 28.719 -3.98 1 91.31 371 LEU A CA 1
ATOM 2736 C C . LEU A 1 371 ? 11.984 28.703 -2.543 1 91.31 371 LEU A C 1
ATOM 2738 O O . LEU A 1 371 ? 11.602 27.812 -1.765 1 91.31 371 LEU A O 1
ATOM 2742 N N . SER A 1 372 ? 12.938 29.516 -2.307 1 91.75 372 SER A N 1
ATOM 2743 C CA . SER A 1 372 ? 13.352 29.844 -0.946 1 91.75 372 SER A CA 1
ATOM 2744 C C . SER A 1 372 ? 12.688 31.125 -0.458 1 91.75 372 SER A C 1
ATOM 2746 O O . SER A 1 372 ? 12.922 32.188 -1.007 1 91.75 372 SER A O 1
ATOM 2748 N N . TRP A 1 373 ? 11.914 30.969 0.55 1 90.69 373 TRP A N 1
ATOM 2749 C CA . TRP A 1 373 ? 11.211 32.125 1.088 1 90.69 373 TRP A CA 1
ATOM 2750 C C . TRP A 1 373 ? 12.195 33.156 1.653 1 90.69 373 TRP A C 1
ATOM 2752 O O . TRP A 1 373 ? 11.984 34.344 1.548 1 90.69 373 TRP A O 1
ATOM 2762 N N . THR A 1 374 ? 13.242 32.656 2.25 1 90.69 374 THR A N 1
ATOM 2763 C CA . THR A 1 374 ? 14.266 33.562 2.781 1 90.69 374 THR A CA 1
ATOM 2764 C C . THR A 1 374 ? 14.922 34.344 1.66 1 90.69 374 THR A C 1
ATOM 2766 O O . THR A 1 374 ? 15.141 35.562 1.793 1 90.69 374 THR A O 1
ATOM 2769 N N . GLU A 1 375 ? 15.195 33.688 0.583 1 92.56 375 GLU A N 1
ATOM 2770 C CA . GLU A 1 375 ? 15.82 34.375 -0.541 1 92.56 375 GLU A CA 1
ATOM 2771 C C . GLU A 1 375 ? 14.852 35.344 -1.196 1 92.56 375 GLU A C 1
ATOM 2773 O O . GLU A 1 375 ? 15.258 36.406 -1.69 1 92.56 375 GLU A O 1
ATOM 2778 N N . LEU A 1 376 ? 13.609 35 -1.244 1 93.56 376 LEU A N 1
ATOM 2779 C CA . LEU A 1 376 ? 12.609 35.906 -1.76 1 93.56 376 LEU A CA 1
ATOM 2780 C C . LEU A 1 376 ? 12.562 37.188 -0.911 1 93.56 376 LEU A C 1
ATOM 2782 O O . LEU A 1 376 ? 12.445 38.281 -1.444 1 93.56 376 LEU A O 1
ATOM 2786 N N . ASN A 1 377 ? 12.648 37.031 0.338 1 91.38 377 ASN A N 1
ATOM 2787 C CA . ASN A 1 377 ? 12.664 38.156 1.258 1 91.38 377 ASN A CA 1
ATOM 2788 C C . ASN A 1 377 ? 13.906 39 1.078 1 91.38 377 ASN A C 1
ATOM 2790 O O . ASN A 1 377 ? 13.906 40.188 1.427 1 91.38 377 ASN A O 1
ATOM 2794 N N . ARG A 1 378 ? 14.914 38.438 0.587 1 93.31 378 ARG A N 1
ATOM 2795 C CA . ARG A 1 378 ? 16.172 39.156 0.413 1 93.31 378 ARG A CA 1
ATOM 2796 C C . ARG A 1 378 ? 16.219 39.844 -0.947 1 93.31 378 ARG A C 1
ATOM 2798 O O . ARG A 1 378 ? 17.141 40.625 -1.223 1 93.31 378 ARG A O 1
ATOM 2805 N N . SER A 1 379 ? 15.258 39.625 -1.735 1 94.88 379 SER A N 1
ATOM 2806 C CA . SER A 1 379 ? 15.242 40.219 -3.07 1 94.88 379 SER A CA 1
ATOM 2807 C C . SER A 1 379 ? 15.078 41.75 -3.006 1 94.88 379 SER A C 1
ATOM 2809 O O . SER A 1 379 ? 14.344 42.25 -2.162 1 94.88 379 SER A O 1
ATOM 2811 N N . LEU A 1 380 ? 15.719 42.406 -3.926 1 96.94 380 LEU A N 1
ATOM 2812 C CA . LEU A 1 380 ? 15.805 43.875 -3.863 1 96.94 380 LEU A CA 1
ATOM 2813 C C . LEU A 1 380 ? 14.953 44.5 -4.953 1 96.94 380 LEU A C 1
ATOM 2815 O O . LEU A 1 380 ? 14.891 44 -6.078 1 96.94 380 LEU A O 1
ATOM 2819 N N . PRO A 1 381 ? 14.281 45.625 -4.578 1 97.5 381 PRO A N 1
ATOM 2820 C CA . PRO A 1 381 ? 13.531 46.344 -5.605 1 97.5 381 PRO A CA 1
ATOM 2821 C C . PRO A 1 381 ? 14.43 46.969 -6.672 1 97.5 381 PRO A C 1
ATOM 2823 O O . PRO A 1 381 ? 13.953 47.375 -7.742 1 97.5 381 PRO A O 1
ATOM 2826 N N . THR A 1 382 ? 15.805 47 -6.422 1 97.75 382 THR A N 1
ATOM 2827 C CA . THR A 1 382 ? 16.781 47.594 -7.324 1 97.75 382 THR A CA 1
ATOM 2828 C C . THR A 1 382 ? 17.312 46.562 -8.312 1 97.75 382 THR A C 1
ATOM 2830 O O . THR A 1 382 ? 18.141 46.906 -9.164 1 97.75 382 THR A O 1
ATOM 2833 N N . SER A 1 383 ? 16.891 45.344 -8.164 1 97.38 383 SER A N 1
ATOM 2834 C CA . SER A 1 383 ? 17.344 44.281 -9.078 1 97.38 383 SER A CA 1
ATOM 2835 C C . SER A 1 383 ? 16.297 44.031 -10.164 1 97.38 383 SER A C 1
ATOM 2837 O O . SER A 1 383 ? 15.094 44.031 -9.891 1 97.38 383 SER A O 1
ATOM 2839 N N . VAL A 1 384 ? 16.812 43.75 -11.398 1 98.06 384 VAL A N 1
ATOM 2840 C CA . VAL A 1 384 ? 15.922 43.531 -12.531 1 98.06 384 VAL A CA 1
ATOM 2841 C C . VAL A 1 384 ? 15.359 42.125 -12.477 1 98.06 384 VAL A C 1
ATOM 2843 O O . VAL A 1 384 ? 16.109 41.156 -12.266 1 98.06 384 VAL A O 1
ATOM 2846 N N . TYR A 1 385 ? 14.039 42.062 -12.633 1 97.38 385 TYR A N 1
ATOM 2847 C CA . TYR A 1 385 ? 13.359 40.781 -12.703 1 97.38 385 TYR A CA 1
ATOM 2848 C C . TYR A 1 385 ? 13.633 40.062 -14.031 1 97.38 385 TYR A C 1
ATOM 2850 O O . TYR A 1 385 ? 14.141 38.938 -14.062 1 97.38 385 TYR A O 1
ATOM 2858 N N . ARG A 1 386 ? 13.367 40.688 -15.023 1 97.75 386 ARG A N 1
ATOM 2859 C CA . ARG A 1 386 ? 13.578 40.281 -16.406 1 97.75 386 ARG A CA 1
ATOM 2860 C C . ARG A 1 386 ? 14.062 41.469 -17.25 1 97.75 386 ARG A C 1
ATOM 2862 O O . ARG A 1 386 ? 13.531 42.562 -17.141 1 97.75 386 ARG A O 1
ATOM 2869 N N . GLN A 1 387 ? 15.125 41.188 -18.062 1 98.06 387 GLN A N 1
ATOM 2870 C CA . GLN A 1 387 ? 15.625 42.219 -18.953 1 98.06 387 GLN A CA 1
ATOM 2871 C C . GLN A 1 387 ? 14.703 42.406 -20.156 1 98.06 387 GLN A C 1
ATOM 2873 O O . GLN A 1 387 ? 13.898 41.5 -20.469 1 98.06 387 GLN A O 1
ATOM 2878 N N . SER A 1 388 ? 14.719 43.5 -20.766 1 96.56 388 SER A N 1
ATOM 2879 C CA . SER A 1 388 ? 13.852 43.812 -21.906 1 96.56 388 SER A CA 1
ATOM 2880 C C . SER A 1 388 ? 14.094 42.875 -23.062 1 96.56 388 SER A C 1
ATOM 2882 O O . SER A 1 388 ? 13.227 42.688 -23.922 1 96.56 388 SER A O 1
ATOM 2884 N N . ASN A 1 389 ? 15.219 42.188 -23.109 1 96.25 389 ASN A N 1
ATOM 2885 C CA . ASN A 1 389 ? 15.516 41.219 -24.188 1 96.25 389 ASN A CA 1
ATOM 2886 C C . ASN A 1 389 ? 14.984 39.844 -23.844 1 96.25 389 ASN A C 1
ATOM 2888 O O . ASN A 1 389 ? 15.211 38.906 -24.594 1 96.25 389 ASN A O 1
ATOM 2892 N N . GLY A 1 390 ? 14.328 39.719 -22.719 1 95.19 390 GLY A N 1
ATOM 2893 C CA . GLY A 1 390 ? 13.703 38.469 -22.359 1 95.19 390 GLY A CA 1
ATOM 2894 C C . GLY A 1 390 ? 14.531 37.656 -21.375 1 95.19 390 GLY A C 1
ATOM 2895 O O . GLY A 1 390 ? 14.023 36.719 -20.75 1 95.19 390 GLY A O 1
ATOM 2896 N N . ASP A 1 391 ? 15.867 37.969 -21.188 1 96.56 391 ASP A N 1
ATOM 2897 C CA . ASP A 1 391 ? 16.734 37.25 -20.266 1 96.56 391 ASP A CA 1
ATOM 2898 C C . ASP A 1 391 ? 16.328 37.5 -18.812 1 96.56 391 ASP A C 1
ATOM 2900 O O . ASP A 1 391 ? 15.711 38.531 -18.516 1 96.56 391 ASP A O 1
ATOM 2904 N N . TRP A 1 392 ? 16.672 36.562 -18.047 1 98.06 392 TRP A N 1
ATOM 2905 C CA . TRP A 1 392 ? 16.547 36.812 -16.625 1 98.06 392 TRP A CA 1
ATOM 2906 C C . TRP A 1 392 ? 17.391 38.031 -16.219 1 98.06 392 TRP A C 1
ATOM 2908 O O . TRP A 1 392 ? 18.422 38.312 -16.828 1 98.06 392 TRP A O 1
ATOM 2918 N N . GLY A 1 393 ? 16.938 38.688 -15.102 1 98.25 393 GLY A N 1
ATOM 2919 C CA . GLY A 1 393 ? 17.641 39.906 -14.664 1 98.25 393 GLY A CA 1
ATOM 2920 C C . GLY A 1 393 ? 19.078 39.625 -14.242 1 98.25 393 GLY A C 1
ATOM 2921 O O . GLY A 1 393 ? 19.344 38.656 -13.516 1 98.25 393 GLY A O 1
ATOM 2922 N N . SER A 1 394 ? 20.031 40.469 -14.758 1 98.38 394 SER A N 1
ATOM 2923 C CA . SER A 1 394 ? 21.438 40.344 -14.383 1 98.38 394 SER A CA 1
ATOM 2924 C C . SER A 1 394 ? 21.953 41.625 -13.742 1 98.38 394 SER A C 1
ATOM 2926 O O . SER A 1 394 ? 23.094 41.688 -13.281 1 98.38 394 SER A O 1
ATOM 2928 N N . ILE A 1 395 ? 21.062 42.625 -13.773 1 98.25 395 ILE A N 1
ATOM 2929 C CA . ILE A 1 395 ? 21.5 43.969 -13.383 1 98.25 395 ILE A CA 1
ATOM 2930 C C . ILE A 1 395 ? 20.875 44.344 -12.031 1 98.25 395 ILE A C 1
ATOM 2932 O O . ILE A 1 395 ? 19.703 44.062 -11.797 1 98.25 395 ILE A O 1
ATOM 2936 N N . ASP A 1 396 ? 21.641 44.906 -11.148 1 97.12 396 ASP A N 1
ATOM 2937 C CA . ASP A 1 396 ? 21.266 45.531 -9.883 1 97.12 396 ASP A CA 1
ATOM 2938 C C . ASP A 1 396 ? 21.938 46.906 -9.711 1 97.12 396 ASP A C 1
ATOM 2940 O O . ASP A 1 396 ? 23.172 47 -9.711 1 97.12 396 ASP A O 1
ATOM 2944 N N . ASN A 1 397 ? 21.094 47.906 -9.523 1 95.5 397 ASN A N 1
ATOM 2945 C CA . ASN A 1 397 ? 21.594 49.25 -9.336 1 95.5 397 ASN A CA 1
ATOM 2946 C C . ASN A 1 397 ? 22.516 49.688 -10.469 1 95.5 397 ASN A C 1
ATOM 2948 O O . ASN A 1 397 ? 23.625 50.156 -10.227 1 95.5 397 ASN A O 1
ATOM 2952 N N . GLY A 1 398 ? 22.219 49.344 -11.633 1 96 398 GLY A N 1
ATOM 2953 C CA . GLY A 1 398 ? 22.875 49.844 -12.836 1 96 398 GLY A CA 1
ATOM 2954 C C . GLY A 1 398 ? 24.125 49.031 -13.195 1 96 398 GLY A C 1
ATOM 2955 O O . GLY A 1 398 ? 24.75 49.281 -14.219 1 96 398 GLY A O 1
ATOM 2956 N N . VAL A 1 399 ? 24.484 48 -12.422 1 96.94 399 VAL A N 1
ATOM 2957 C CA . VAL A 1 399 ? 25.672 47.219 -12.68 1 96.94 399 VAL A CA 1
ATOM 2958 C C . VAL A 1 399 ? 25.312 45.719 -12.68 1 96.94 399 VAL A C 1
ATOM 2960 O O . VAL A 1 399 ? 24.297 45.344 -12.109 1 96.94 399 VAL A O 1
ATOM 2963 N N . VAL A 1 400 ? 26.156 44.969 -13.383 1 97.38 400 VAL A N 1
ATOM 2964 C CA . VAL A 1 400 ? 25.969 43.5 -13.375 1 97.38 400 VAL A CA 1
ATOM 2965 C C . VAL A 1 400 ? 26.234 42.969 -11.977 1 97.38 400 VAL A C 1
ATOM 2967 O O . VAL A 1 400 ? 27.156 43.406 -11.289 1 97.38 400 VAL A O 1
ATOM 2970 N N . ASN A 1 401 ? 25.359 42.094 -11.477 1 96.81 401 ASN A N 1
ATOM 2971 C CA . ASN A 1 401 ? 25.516 41.438 -10.18 1 96.81 401 ASN A CA 1
ATOM 2972 C C . ASN A 1 401 ? 25.062 39.969 -10.234 1 96.81 401 ASN A C 1
ATOM 2974 O O . ASN A 1 401 ? 23.875 39.688 -10.141 1 96.81 401 ASN A O 1
ATOM 2978 N N . ALA A 1 402 ? 25.969 39.062 -10.227 1 96.12 402 ALA A N 1
ATOM 2979 C CA . ALA A 1 402 ? 25.688 37.656 -10.383 1 96.12 402 ALA A CA 1
ATOM 2980 C C . ALA A 1 402 ? 24.984 37.094 -9.148 1 96.12 402 ALA A C 1
ATOM 2982 O O . ALA A 1 402 ? 24.188 36.156 -9.25 1 96.12 402 ALA A O 1
ATOM 2983 N N . GLN A 1 403 ? 25.234 37.594 -8.055 1 93.62 403 GLN A N 1
ATOM 2984 C CA . GLN A 1 403 ? 24.641 37.094 -6.812 1 93.62 403 GLN A CA 1
ATOM 2985 C C . GLN A 1 403 ? 23.141 37.375 -6.781 1 93.62 403 GLN A C 1
ATOM 2987 O O . GLN A 1 403 ? 22.359 36.469 -6.496 1 93.62 403 GLN A O 1
ATOM 2992 N N . THR A 1 404 ? 22.75 38.594 -7.043 1 94.19 404 THR A N 1
ATOM 2993 C CA . THR A 1 404 ? 21.328 38.938 -7.055 1 94.19 404 THR A CA 1
ATOM 2994 C C . THR A 1 404 ? 20.625 38.219 -8.195 1 94.19 404 THR A C 1
ATOM 2996 O O . THR A 1 404 ? 19.469 37.781 -8.055 1 94.19 404 THR A O 1
ATOM 2999 N N . ALA A 1 405 ? 21.359 38.094 -9.312 1 95.62 405 ALA A N 1
ATOM 3000 C CA . ALA A 1 405 ? 20.797 37.406 -10.453 1 95.62 405 ALA A CA 1
ATOM 3001 C C . ALA A 1 405 ? 20.516 35.938 -10.117 1 95.62 405 ALA A C 1
ATOM 3003 O O . ALA A 1 405 ? 19.484 35.375 -10.531 1 95.62 405 ALA A O 1
ATOM 3004 N N . GLY A 1 406 ? 21.406 35.344 -9.367 1 93.62 406 GLY A N 1
ATOM 3005 C CA . GLY A 1 406 ? 21.281 33.938 -9.008 1 93.62 406 GLY A CA 1
ATOM 3006 C C . GLY A 1 406 ? 20.156 33.656 -8.031 1 93.62 406 GLY A C 1
ATOM 3007 O O . GLY A 1 406 ? 19.719 32.531 -7.871 1 93.62 406 GLY A O 1
ATOM 3008 N N . ARG A 1 407 ? 19.562 34.688 -7.457 1 90.75 407 ARG A N 1
ATOM 3009 C CA . ARG A 1 407 ? 18.547 34.531 -6.422 1 90.75 407 ARG A CA 1
ATOM 3010 C C . ARG A 1 407 ? 17.156 34.75 -7 1 90.75 407 ARG A C 1
ATOM 3012 O O . ARG A 1 407 ? 16.172 34.844 -6.258 1 90.75 407 ARG A O 1
ATOM 3019 N N . ASN A 1 408 ? 17.062 34.844 -8.273 1 95.06 408 ASN A N 1
ATOM 3020 C CA . ASN A 1 408 ? 15.75 34.969 -8.891 1 95.06 408 ASN A CA 1
ATOM 3021 C C . ASN A 1 408 ? 14.867 33.75 -8.617 1 95.06 408 ASN A C 1
ATOM 3023 O O . ASN A 1 408 ? 15.031 32.719 -9.266 1 95.06 408 ASN A O 1
ATOM 3027 N N . GLN A 1 409 ? 13.875 33.906 -7.789 1 95.31 409 GLN A N 1
ATOM 3028 C CA . GLN A 1 409 ? 13.07 32.781 -7.324 1 95.31 409 GLN A CA 1
ATOM 3029 C C . GLN A 1 409 ? 12.102 32.312 -8.398 1 95.31 409 GLN A C 1
ATOM 3031 O O . GLN A 1 409 ? 11.688 31.156 -8.414 1 95.31 409 GLN A O 1
ATOM 3036 N N . SER A 1 410 ? 11.688 33.156 -9.32 1 96.38 410 SER A N 1
ATOM 3037 C CA . SER A 1 410 ? 10.867 32.719 -10.445 1 96.38 410 SER A CA 1
ATOM 3038 C C . SER A 1 410 ? 11.641 31.75 -11.352 1 96.38 410 SER A C 1
ATOM 3040 O O . SER A 1 410 ? 11.078 30.797 -11.875 1 96.38 410 SER A O 1
ATOM 3042 N N . ARG A 1 411 ? 12.953 32.062 -11.555 1 96.56 411 ARG A N 1
ATOM 3043 C CA . ARG A 1 411 ? 13.781 31.156 -12.336 1 96.56 411 ARG A CA 1
ATOM 3044 C C . ARG A 1 411 ? 13.883 29.797 -11.641 1 96.56 411 ARG A C 1
ATOM 3046 O O . ARG A 1 411 ? 13.789 28.75 -12.297 1 96.56 411 ARG A O 1
ATOM 3053 N N . SER A 1 412 ? 14.094 29.859 -10.336 1 95.75 412 SER A N 1
ATOM 3054 C CA . SER A 1 412 ? 14.172 28.625 -9.555 1 95.75 412 SER A CA 1
ATOM 3055 C C . SER A 1 412 ? 12.922 27.781 -9.734 1 95.75 412 SER A C 1
ATOM 3057 O O . SER A 1 412 ? 13 26.547 -9.82 1 95.75 412 SER A O 1
ATOM 3059 N N . ILE A 1 413 ? 11.742 28.391 -9.781 1 96.19 413 ILE A N 1
ATOM 3060 C CA . ILE A 1 413 ? 10.477 27.688 -9.93 1 96.19 413 ILE A CA 1
ATOM 3061 C C . ILE A 1 413 ? 10.352 27.125 -11.344 1 96.19 413 ILE A C 1
ATOM 3063 O O . ILE A 1 413 ? 9.992 25.969 -11.523 1 96.19 413 ILE A O 1
ATOM 3067 N N . GLN A 1 414 ? 10.664 27.875 -12.297 1 96.25 414 GLN A N 1
ATOM 3068 C CA . GLN A 1 414 ? 10.383 27.531 -13.688 1 96.25 414 GLN A CA 1
ATOM 3069 C C . GLN A 1 414 ? 11.422 26.531 -14.219 1 96.25 414 GLN A C 1
ATOM 3071 O O . GLN A 1 414 ? 11.102 25.688 -15.055 1 96.25 414 GLN A O 1
ATOM 3076 N N . GLU A 1 415 ? 12.695 26.656 -13.719 1 96.75 415 GLU A N 1
ATOM 3077 C CA . GLU A 1 415 ? 13.758 25.891 -14.367 1 96.75 415 GLU A CA 1
ATOM 3078 C C . GLU A 1 415 ? 14.43 24.938 -13.383 1 96.75 415 GLU A C 1
ATOM 3080 O O . GLU A 1 415 ? 15.289 24.141 -13.766 1 96.75 415 GLU A O 1
ATOM 3085 N N . GLY A 1 416 ? 14.117 24.953 -12.148 1 96.19 416 GLY A N 1
ATOM 3086 C CA . GLY A 1 416 ? 14.898 24.312 -11.102 1 96.19 416 GLY A CA 1
ATOM 3087 C C . GLY A 1 416 ? 14.688 22.812 -11.047 1 96.19 416 GLY A C 1
ATOM 3088 O O . GLY A 1 416 ? 15.484 22.078 -10.445 1 96.19 416 GLY A O 1
ATOM 3089 N N . GLY A 1 417 ? 13.633 22.281 -11.688 1 97.12 417 GLY A N 1
ATOM 3090 C CA . GLY A 1 417 ? 13.359 20.859 -11.641 1 97.12 417 GLY A CA 1
ATOM 3091 C C . GLY A 1 417 ? 11.93 20.531 -11.266 1 97.12 417 GLY A C 1
ATOM 3092 O O . GLY A 1 417 ? 11.016 21.312 -11.555 1 97.12 417 GLY A O 1
ATOM 3093 N N . TRP A 1 418 ? 11.711 19.312 -10.805 1 96.19 418 TRP A N 1
ATOM 3094 C CA . TRP A 1 418 ? 10.367 18.875 -10.422 1 96.19 418 TRP A CA 1
ATOM 3095 C C . TRP A 1 418 ? 10.43 17.859 -9.281 1 96.19 418 TRP A C 1
ATOM 3097 O O . TRP A 1 418 ? 11.492 17.297 -9 1 96.19 418 TRP A O 1
ATOM 3107 N N . SER A 1 419 ? 9.367 17.703 -8.547 1 95.38 419 SER A N 1
ATOM 3108 C CA . SER A 1 419 ? 9.227 16.734 -7.469 1 95.38 419 SER A CA 1
ATOM 3109 C C . SER A 1 419 ? 7.785 16.25 -7.332 1 95.38 419 SER A C 1
ATOM 3111 O O . SER A 1 419 ? 6.852 16.969 -7.723 1 95.38 419 SER A O 1
ATOM 3113 N N . TRP A 1 420 ? 7.652 15.062 -6.898 1 94.56 420 TRP A N 1
ATOM 3114 C CA . TRP A 1 420 ? 6.316 14.586 -6.566 1 94.56 420 TRP A CA 1
ATOM 3115 C C . TRP A 1 420 ? 6.355 13.664 -5.352 1 94.56 420 TRP A C 1
ATOM 3117 O O . TRP A 1 420 ? 7.395 13.07 -5.047 1 94.56 420 TRP A O 1
ATOM 3127 N N . ASP A 1 421 ? 5.23 13.625 -4.574 1 93.88 421 ASP A N 1
ATOM 3128 C CA . ASP A 1 421 ? 4.965 12.68 -3.488 1 93.88 421 ASP A CA 1
ATOM 3129 C C . ASP A 1 421 ? 3.688 11.891 -3.748 1 93.88 421 ASP A C 1
ATOM 3131 O O . ASP A 1 421 ? 2.68 12.453 -4.18 1 93.88 421 ASP A O 1
ATOM 3135 N N . ARG A 1 422 ? 3.771 10.602 -3.584 1 93.19 422 ARG A N 1
ATOM 3136 C CA . ARG A 1 422 ? 2.631 9.695 -3.658 1 93.19 422 ARG A CA 1
ATOM 3137 C C . ARG A 1 422 ? 2.473 8.906 -2.361 1 93.19 422 ARG A C 1
ATOM 3139 O O . ARG A 1 422 ? 3.295 8.047 -2.047 1 93.19 422 ARG A O 1
ATOM 3146 N N . ASP A 1 423 ? 1.397 9.219 -1.588 1 91.25 423 ASP A N 1
ATOM 3147 C CA . ASP A 1 423 ? 1.189 8.578 -0.292 1 91.25 423 ASP A CA 1
ATOM 3148 C C . ASP A 1 423 ? -0.156 7.855 -0.246 1 91.25 423 ASP A C 1
ATOM 3150 O O . ASP A 1 423 ? -1.181 8.414 -0.639 1 91.25 423 ASP A O 1
ATOM 3154 N N . ASN A 1 424 ? -0.151 6.637 0.187 1 90.31 424 ASN A N 1
ATOM 3155 C CA . ASN A 1 424 ? -1.36 5.84 0.374 1 90.31 424 ASN A CA 1
ATOM 3156 C C . ASN A 1 424 ? -1.504 5.371 1.819 1 90.31 424 ASN A C 1
ATOM 3158 O O . ASN A 1 424 ? -0.542 4.887 2.416 1 90.31 424 ASN A O 1
ATOM 3162 N N . TYR A 1 425 ? -2.691 5.574 2.367 1 91.75 425 TYR A N 1
ATOM 3163 C CA . TYR A 1 425 ? -3.008 5.156 3.729 1 91.75 425 TYR A CA 1
ATOM 3164 C C . TYR A 1 425 ? -4.195 4.203 3.744 1 91.75 425 TYR A C 1
ATOM 3166 O O . TYR A 1 425 ? -5.305 4.574 3.355 1 91.75 425 TYR A O 1
ATOM 3174 N N . LEU A 1 426 ? -3.961 2.99 4.176 1 90.69 426 LEU A N 1
ATOM 3175 C CA . LEU A 1 426 ? -5.016 1.993 4.32 1 90.69 426 LEU A CA 1
ATOM 3176 C C . LEU A 1 426 ? -5.23 1.638 5.785 1 90.69 426 LEU A C 1
ATOM 3178 O O . LEU A 1 426 ? -4.266 1.379 6.512 1 90.69 426 LEU A O 1
ATOM 3182 N N . GLN A 1 427 ? -6.418 1.67 6.219 1 93.25 427 GLN A N 1
ATOM 3183 C CA . GLN A 1 427 ? -6.797 1.192 7.543 1 93.25 427 GLN A CA 1
ATOM 3184 C C . GLN A 1 427 ? -7.953 0.199 7.461 1 93.25 427 GLN A C 1
ATOM 3186 O O . GLN A 1 427 ? -8.977 0.486 6.844 1 93.25 427 GLN A O 1
ATOM 3191 N N . THR A 1 428 ? -7.816 -0.928 8.055 1 89.06 428 THR A N 1
ATOM 3192 C CA . THR A 1 428 ? -8.867 -1.932 8.172 1 89.06 428 THR A CA 1
ATOM 3193 C C . THR A 1 428 ? -9.086 -2.312 9.641 1 89.06 428 THR A C 1
ATOM 3195 O O . THR A 1 428 ? -8.125 -2.377 10.414 1 89.06 428 THR A O 1
ATOM 3198 N N . ALA A 1 429 ? -10.297 -2.434 9.984 1 92.44 429 ALA A N 1
ATOM 3199 C CA . ALA A 1 429 ? -10.609 -2.867 11.344 1 92.44 429 ALA A CA 1
ATOM 3200 C C . ALA A 1 429 ? -11.898 -3.691 11.375 1 92.44 429 ALA A C 1
ATOM 3202 O O . ALA A 1 429 ? -12.797 -3.48 10.555 1 92.44 429 ALA A O 1
ATOM 3203 N N . ALA A 1 430 ? -11.93 -4.641 12.234 1 88.56 430 ALA A N 1
ATOM 3204 C CA . ALA A 1 430 ? -13.125 -5.414 12.57 1 88.56 430 ALA A CA 1
ATOM 3205 C C . ALA A 1 430 ? -13.375 -5.406 14.078 1 88.56 430 ALA A C 1
ATOM 3207 O O . ALA A 1 430 ? -12.43 -5.461 14.867 1 88.56 430 ALA A O 1
ATOM 3208 N N . ASN A 1 431 ? -14.602 -5.266 14.398 1 90.75 431 ASN A N 1
ATOM 3209 C CA . ASN A 1 431 ? -14.977 -5.324 15.812 1 90.75 431 ASN A CA 1
ATOM 3210 C C . ASN A 1 431 ? -16.188 -6.223 16.031 1 90.75 431 ASN A C 1
ATOM 3212 O O . ASN A 1 431 ? -16.953 -6.473 15.094 1 90.75 431 ASN A O 1
ATOM 3216 N N . PHE A 1 432 ? -16.359 -6.742 17.234 1 91.25 432 PHE A N 1
ATOM 3217 C CA . PHE A 1 432 ? -17.547 -7.5 17.594 1 91.25 432 PHE A CA 1
ATOM 3218 C C . PHE A 1 432 ? -17.969 -7.168 19.016 1 91.25 432 PHE A C 1
ATOM 3220 O O . PHE A 1 432 ? -17.172 -6.719 19.828 1 91.25 432 PHE A O 1
ATOM 3227 N N . VAL A 1 433 ? -19.172 -7.32 19.328 1 92.81 433 VAL A N 1
ATOM 3228 C CA . VAL A 1 433 ? -19.781 -7.227 20.656 1 92.81 433 VAL A CA 1
ATOM 3229 C C . VAL A 1 433 ? -20.625 -8.469 20.938 1 92.81 433 VAL A C 1
ATOM 3231 O O . VAL A 1 433 ? -21.625 -8.711 20.266 1 92.81 433 VAL A O 1
ATOM 3234 N N . LEU A 1 434 ? -20.188 -9.234 21.844 1 93.38 434 LEU A N 1
ATOM 3235 C CA . LEU A 1 434 ? -20.891 -10.43 22.297 1 93.38 434 LEU A CA 1
ATOM 3236 C C . LEU A 1 434 ? -21.562 -10.188 23.641 1 93.38 434 LEU A C 1
ATOM 3238 O O . LEU A 1 434 ? -20.906 -9.781 24.609 1 93.38 434 LEU A O 1
ATOM 3242 N N . THR A 1 435 ? -22.844 -10.336 23.672 1 92.81 435 THR A N 1
ATOM 3243 C CA . THR A 1 435 ? -23.625 -10.188 24.906 1 92.81 435 THR A CA 1
ATOM 3244 C C . THR A 1 435 ? -24.281 -11.5 25.297 1 92.81 435 THR A C 1
ATOM 3246 O O . THR A 1 435 ? -25.484 -11.688 25.094 1 92.81 435 THR A O 1
ATOM 3249 N N . PRO A 1 436 ? -23.641 -12.336 26.047 1 89.5 436 PRO A N 1
ATOM 3250 C CA . PRO A 1 436 ? -24.188 -13.648 26.375 1 89.5 436 PRO A CA 1
ATOM 3251 C C . PRO A 1 436 ? -25.297 -13.586 27.406 1 89.5 436 PRO A C 1
ATOM 3253 O O . PRO A 1 436 ? -26.188 -14.438 27.406 1 89.5 436 PRO A O 1
ATOM 3256 N N . LEU A 1 437 ? -25.234 -12.648 28.328 1 90.81 437 LEU A N 1
ATOM 3257 C CA . LEU A 1 437 ? -26.281 -12.398 29.312 1 90.81 437 LEU A CA 1
ATOM 3258 C C . LEU A 1 437 ? -26.516 -10.898 29.484 1 90.81 437 LEU A C 1
ATOM 3260 O O . LEU A 1 437 ? -25.656 -10.086 29.125 1 90.81 437 LEU A O 1
ATOM 3264 N N . LYS A 1 438 ? -27.641 -10.633 29.984 1 88.88 438 LYS A N 1
ATOM 3265 C CA . LYS A 1 438 ? -27.969 -9.219 30.156 1 88.88 438 LYS A CA 1
ATOM 3266 C C . LYS A 1 438 ? -26.938 -8.516 31.031 1 88.88 438 LYS A C 1
ATOM 3268 O O . LYS A 1 438 ? -26.594 -9.008 32.125 1 88.88 438 LYS A O 1
ATOM 3273 N N . GLY A 1 439 ? -26.406 -7.477 30.531 1 92.06 439 GLY A N 1
ATOM 3274 C CA . GLY A 1 439 ? -25.469 -6.652 31.281 1 92.06 439 GLY A CA 1
ATOM 3275 C C . GLY A 1 439 ? -24.016 -7.004 31.016 1 92.06 439 GLY A C 1
ATOM 3276 O O . GLY A 1 439 ? -23.109 -6.23 31.344 1 92.06 439 GLY A O 1
ATOM 3277 N N . LEU A 1 440 ? -23.828 -8.195 30.531 1 95.31 440 LEU A N 1
ATOM 3278 C CA . LEU A 1 440 ? -22.469 -8.617 30.234 1 95.31 440 LEU A CA 1
ATOM 3279 C C . LEU A 1 440 ? -22.172 -8.469 28.75 1 95.31 440 LEU A C 1
ATOM 3281 O O . LEU A 1 440 ? -22.906 -8.992 27.906 1 95.31 440 LEU A O 1
ATOM 3285 N N . SER A 1 441 ? -21.141 -7.793 28.469 1 94.5 441 SER A N 1
ATOM 3286 C CA . SER A 1 441 ? -20.75 -7.668 27.078 1 94.5 441 SER A CA 1
ATOM 3287 C C . SER A 1 441 ? -19.25 -7.871 26.906 1 94.5 441 SER A C 1
ATOM 3289 O O . SER A 1 441 ? -18.453 -7.438 27.734 1 94.5 441 SER A O 1
ATOM 3291 N N . VAL A 1 442 ? -18.844 -8.625 25.906 1 96 442 VAL A N 1
ATOM 3292 C CA . VAL A 1 442 ? -17.469 -8.812 25.484 1 96 442 VAL A CA 1
ATOM 3293 C C . VAL A 1 442 ? -17.234 -8.141 24.141 1 96 442 VAL A C 1
ATOM 3295 O O . VAL A 1 442 ? -17.922 -8.445 23.156 1 96 442 VAL A O 1
ATOM 3298 N N . THR A 1 443 ? -16.297 -7.23 24.109 1 94.81 443 THR A N 1
ATOM 3299 C CA . THR A 1 443 ? -16.016 -6.484 22.891 1 94.81 443 THR A CA 1
ATOM 3300 C C . THR A 1 443 ? -14.602 -6.762 22.406 1 94.81 443 THR A C 1
ATOM 3302 O O . THR A 1 443 ? -13.664 -6.816 23.203 1 94.81 443 THR A O 1
ATOM 3305 N N . GLY A 1 444 ? -14.469 -7.02 21.188 1 94.88 444 GLY A N 1
ATOM 3306 C CA . GLY A 1 444 ? -13.172 -7.191 20.547 1 94.88 444 GLY A CA 1
ATOM 3307 C C . GLY A 1 444 ? -12.961 -6.266 19.375 1 94.88 444 GLY A C 1
ATOM 3308 O O . GLY A 1 444 ? -13.914 -5.895 18.688 1 94.88 444 GLY A O 1
ATOM 3309 N N . LEU A 1 445 ? -11.633 -5.832 19.125 1 95.19 445 LEU A N 1
ATOM 3310 C CA . LEU A 1 445 ? -11.258 -4.992 17.984 1 95.19 445 LEU A CA 1
ATOM 3311 C C . LEU A 1 445 ? -9.883 -5.387 17.453 1 95.19 445 LEU A C 1
ATOM 3313 O O . LEU A 1 445 ? -8.938 -5.57 18.234 1 95.19 445 LEU A O 1
ATOM 3317 N N . ALA A 1 446 ? -9.797 -5.672 16.219 1 93.5 446 ALA A N 1
ATOM 3318 C CA . ALA A 1 446 ? -8.539 -5.891 15.516 1 93.5 446 ALA A CA 1
ATOM 3319 C C . ALA A 1 446 ? -8.383 -4.906 14.359 1 93.5 446 ALA A C 1
ATOM 3321 O O . ALA A 1 446 ? -9.32 -4.691 13.586 1 93.5 446 ALA A O 1
ATOM 3322 N N . SER A 1 447 ? -7.215 -4.254 14.266 1 95.19 447 SER A N 1
ATOM 3323 C CA . SER A 1 447 ? -6.973 -3.271 13.211 1 95.19 447 SER A CA 1
ATOM 3324 C C . SER A 1 447 ? -5.617 -3.49 12.555 1 95.19 447 SER A C 1
ATOM 3326 O O . SER A 1 447 ? -4.641 -3.832 13.219 1 95.19 447 SER A O 1
ATOM 3328 N N . PHE A 1 448 ? -5.551 -3.41 11.305 1 91.69 448 PHE A N 1
ATOM 3329 C CA . PHE A 1 448 ? -4.344 -3.4 10.484 1 91.69 448 PHE A CA 1
ATOM 3330 C C . PHE A 1 448 ? -4.25 -2.113 9.672 1 91.69 448 PHE A C 1
ATOM 3332 O O . PHE A 1 448 ? -5.172 -1.769 8.938 1 91.69 448 PHE A O 1
ATOM 3339 N N . LYS A 1 449 ? -3.168 -1.422 9.805 1 93.38 449 LYS A N 1
ATOM 3340 C CA . LYS A 1 449 ? -2.889 -0.222 9.023 1 93.38 449 LYS A CA 1
ATOM 3341 C C . LYS A 1 449 ? -1.633 -0.398 8.172 1 93.38 449 LYS A C 1
ATOM 3343 O O . LYS A 1 449 ? -0.646 -0.977 8.633 1 93.38 449 LYS A O 1
ATOM 3348 N N . PHE A 1 450 ? -1.69 0.073 6.992 1 92.25 450 PHE A N 1
ATOM 3349 C CA . PHE A 1 450 ? -0.549 0.04 6.086 1 92.25 450 PHE A CA 1
ATOM 3350 C C . PHE A 1 450 ? -0.377 1.382 5.387 1 92.25 450 PHE A C 1
ATOM 3352 O O . PHE A 1 450 ? -1.3 1.867 4.727 1 92.25 450 PHE A O 1
ATOM 3359 N N . THR A 1 451 ? 0.79 1.987 5.555 1 92.5 451 THR A N 1
ATOM 3360 C CA . THR A 1 451 ? 1.158 3.234 4.891 1 92.5 451 THR A CA 1
ATOM 3361 C C . THR A 1 451 ? 2.268 2.996 3.871 1 92.5 451 THR A C 1
ATOM 3363 O O . THR A 1 451 ? 3.271 2.352 4.176 1 92.5 451 THR A O 1
ATOM 3366 N N . ASP A 1 452 ? 1.991 3.414 2.645 1 92.69 452 ASP A N 1
ATOM 3367 C CA . ASP A 1 452 ? 2.994 3.4 1.584 1 92.69 452 ASP A CA 1
ATOM 3368 C C . ASP A 1 452 ? 3.283 4.816 1.085 1 92.69 452 ASP A C 1
ATOM 3370 O O . ASP A 1 452 ? 2.369 5.535 0.677 1 92.69 452 ASP A O 1
ATOM 3374 N N . GLY A 1 453 ? 4.496 5.23 1.188 1 92.56 453 GLY A N 1
ATOM 3375 C CA . GLY A 1 453 ? 4.914 6.535 0.699 1 92.56 453 GLY A CA 1
ATOM 3376 C C . GLY A 1 453 ? 6.074 6.461 -0.277 1 92.56 453 GLY A C 1
ATOM 3377 O O . GLY A 1 453 ? 6.98 5.645 -0.113 1 92.56 453 GLY A O 1
ATOM 3378 N N . ASN A 1 454 ? 6.023 7.281 -1.318 1 93.81 454 ASN A N 1
ATOM 3379 C CA . ASN A 1 454 ? 7.07 7.406 -2.326 1 93.81 454 ASN A CA 1
ATOM 3380 C C . ASN A 1 454 ? 7.297 8.859 -2.723 1 93.81 454 ASN A C 1
ATOM 3382 O O . ASN A 1 454 ? 6.34 9.586 -3.012 1 93.81 454 ASN A O 1
ATOM 3386 N N . SER A 1 455 ? 8.57 9.336 -2.621 1 94.62 455 SER A N 1
ATOM 3387 C CA . SER A 1 455 ? 8.922 10.688 -3.023 1 94.62 455 SER A CA 1
ATOM 3388 C C . SER A 1 455 ? 10.055 10.688 -4.043 1 94.62 455 SER A C 1
ATOM 3390 O O . SER A 1 455 ? 10.977 9.883 -3.949 1 94.62 455 SER A O 1
ATOM 3392 N N . ASN A 1 456 ? 9.914 11.555 -5 1 95.12 456 ASN A N 1
ATOM 3393 C CA . ASN A 1 456 ? 10.93 11.734 -6.039 1 95.12 456 ASN A CA 1
ATOM 3394 C C . ASN A 1 456 ? 11.211 13.211 -6.297 1 95.12 456 ASN A C 1
ATOM 3396 O O . ASN A 1 456 ? 10.289 14.023 -6.363 1 95.12 456 ASN A O 1
ATOM 3400 N N . THR A 1 457 ? 12.539 13.562 -6.34 1 95.88 457 THR A N 1
ATOM 3401 C CA . THR A 1 457 ? 12.977 14.914 -6.668 1 95.88 457 THR A CA 1
ATOM 3402 C C . THR A 1 457 ? 14.047 14.891 -7.754 1 95.88 457 THR A C 1
ATOM 3404 O O . THR A 1 457 ? 15.047 14.172 -7.629 1 95.88 457 THR A O 1
ATOM 3407 N N . PHE A 1 458 ? 13.852 15.648 -8.773 1 97.56 458 PHE A N 1
ATOM 3408 C CA . PHE A 1 458 ? 14.844 15.875 -9.812 1 97.56 458 PHE A CA 1
ATOM 3409 C C . PHE A 1 458 ? 15.289 17.328 -9.836 1 97.56 458 PHE A C 1
ATOM 3411 O O . PHE A 1 458 ? 14.477 18.234 -10.047 1 97.56 458 PHE A O 1
ATOM 3418 N N . ASN A 1 459 ? 16.531 17.547 -9.625 1 97.56 459 ASN A N 1
ATOM 3419 C CA . ASN A 1 459 ? 17.141 18.859 -9.766 1 97.56 459 ASN A CA 1
ATOM 3420 C C . ASN A 1 459 ? 17.797 19.031 -11.133 1 97.56 459 ASN A C 1
ATOM 3422 O O . ASN A 1 459 ? 18.672 18.25 -11.516 1 97.56 459 ASN A O 1
ATOM 3426 N N . ASN A 1 460 ? 17.406 20.078 -11.812 1 97.94 460 ASN A N 1
ATOM 3427 C CA . ASN A 1 460 ? 17.844 20.297 -13.18 1 97.94 460 ASN A CA 1
ATOM 3428 C C . ASN A 1 460 ? 19.234 20.938 -13.227 1 97.94 460 ASN A C 1
ATOM 3430 O O . ASN A 1 460 ? 19.625 21.656 -12.297 1 97.94 460 ASN A O 1
ATOM 3434 N N . THR A 1 461 ? 19.922 20.656 -14.305 1 97.62 461 THR A N 1
ATOM 3435 C CA . THR A 1 461 ? 20.953 21.609 -14.734 1 97.62 461 THR A CA 1
ATOM 3436 C C . THR A 1 461 ? 20.297 22.844 -15.336 1 97.62 461 THR A C 1
ATOM 3438 O O . THR A 1 461 ? 19.234 22.766 -15.953 1 97.62 461 THR A O 1
ATOM 3441 N N . THR A 1 462 ? 20.891 23.984 -15.094 1 96.94 462 THR A N 1
ATOM 3442 C CA . THR A 1 462 ? 20.438 25.234 -15.688 1 96.94 462 THR A CA 1
ATOM 3443 C C . THR A 1 462 ? 21.594 25.969 -16.359 1 96.94 462 THR A C 1
ATOM 3445 O O . THR A 1 462 ? 22.75 25.859 -15.93 1 96.94 462 THR A O 1
ATOM 3448 N N . THR A 1 463 ? 21.266 26.734 -17.375 1 96.69 463 THR A N 1
ATOM 3449 C CA . THR A 1 463 ? 22.25 27.547 -18.094 1 96.69 463 THR A CA 1
ATOM 3450 C C . THR A 1 463 ? 22.531 28.844 -17.359 1 96.69 463 THR A C 1
ATOM 3452 O O . THR A 1 463 ? 21.672 29.328 -16.594 1 96.69 463 THR A O 1
ATOM 3455 N N . PRO A 1 464 ? 23.781 29.391 -17.516 1 97.81 464 PRO A N 1
ATOM 3456 C CA . PRO A 1 464 ? 24.062 30.672 -16.875 1 97.81 464 PRO A CA 1
ATOM 3457 C C . PRO A 1 464 ? 23.172 31.797 -17.406 1 97.81 464 PRO A C 1
ATOM 3459 O O . PRO A 1 464 ? 22.781 31.781 -18.562 1 97.81 464 PRO A O 1
ATOM 3462 N N . ILE A 1 465 ? 22.891 32.781 -16.578 1 97.94 465 ILE A N 1
ATOM 3463 C CA . ILE A 1 465 ? 22.266 34.031 -17 1 97.94 465 ILE A CA 1
ATOM 3464 C C . ILE A 1 465 ? 23.281 34.906 -17.734 1 97.94 465 ILE A C 1
ATOM 3466 O O . ILE A 1 465 ? 24.453 34.969 -17.344 1 97.94 465 ILE A O 1
ATOM 3470 N N . ASN A 1 466 ? 22.797 35.625 -18.719 1 97.75 466 ASN A N 1
ATOM 3471 C CA . ASN A 1 466 ? 23.719 36.469 -19.484 1 97.75 466 ASN A CA 1
ATOM 3472 C C . ASN A 1 466 ? 23.781 37.906 -18.922 1 97.75 466 ASN A C 1
ATOM 3474 O O . ASN A 1 466 ? 22.766 38.438 -18.484 1 97.75 466 ASN A O 1
ATOM 3478 N N . ASN A 1 467 ? 24.984 38.375 -18.906 1 98.06 467 ASN A N 1
ATOM 3479 C CA . ASN A 1 467 ? 25.172 39.781 -18.609 1 98.06 467 ASN A CA 1
ATOM 3480 C C . ASN A 1 467 ? 24.469 40.656 -19.625 1 98.06 467 ASN A C 1
ATOM 3482 O O . ASN A 1 467 ? 24.828 40.688 -20.797 1 98.06 467 ASN A O 1
ATOM 3486 N N . PHE A 1 468 ? 23.578 41.5 -19.156 1 97.81 468 PHE A N 1
ATOM 3487 C CA . PHE A 1 468 ? 22.766 42.312 -20.047 1 97.81 468 PHE A CA 1
ATOM 3488 C C . PHE A 1 468 ? 23.641 43.312 -20.797 1 97.81 468 PHE A C 1
ATOM 3490 O O . PHE A 1 468 ? 23.375 43.625 -21.969 1 97.81 468 PHE A O 1
ATOM 3497 N N . LEU A 1 469 ? 24.688 43.875 -20.203 1 97.44 469 LEU A N 1
ATOM 3498 C CA . LEU A 1 469 ? 25.516 44.938 -20.766 1 97.44 469 LEU A CA 1
ATOM 3499 C C . LEU A 1 469 ? 26.5 44.375 -21.781 1 97.44 469 LEU A C 1
ATOM 3501 O O . LEU A 1 469 ? 26.812 45.031 -22.781 1 97.44 469 LEU A O 1
ATOM 3505 N N . THR A 1 470 ? 27.031 43.062 -21.578 1 97.38 470 THR A N 1
ATOM 3506 C CA . THR A 1 470 ? 28.125 42.562 -22.422 1 97.38 470 THR A CA 1
ATOM 3507 C C . THR A 1 470 ? 27.688 41.312 -23.188 1 97.38 470 THR A C 1
ATOM 3509 O O . THR A 1 470 ? 28.344 40.938 -24.141 1 97.38 470 THR A O 1
ATOM 3512 N N . GLY A 1 471 ? 26.672 40.625 -22.688 1 96.62 471 GLY A N 1
ATOM 3513 C CA . GLY A 1 471 ? 26.234 39.375 -23.297 1 96.62 471 GLY A CA 1
ATOM 3514 C C . GLY A 1 471 ? 26.984 38.156 -22.75 1 96.62 471 GLY A C 1
ATOM 3515 O O . GLY A 1 471 ? 26.609 37 -23.047 1 96.62 471 GLY A O 1
ATOM 3516 N N . ALA A 1 472 ? 27.984 38.344 -21.922 1 97.25 472 ALA A N 1
ATOM 3517 C CA . ALA A 1 472 ? 28.812 37.25 -21.391 1 97.25 472 ALA A CA 1
ATOM 3518 C C . ALA A 1 472 ? 28.031 36.438 -20.359 1 97.25 472 ALA A C 1
ATOM 3520 O O . ALA A 1 472 ? 27.266 37 -19.562 1 97.25 472 ALA A O 1
ATOM 3521 N N . PRO A 1 473 ? 28.219 35.125 -20.312 1 97.69 473 PRO A N 1
ATOM 3522 C CA . PRO A 1 473 ? 27.516 34.312 -19.312 1 97.69 473 PRO A CA 1
ATOM 3523 C C . PRO A 1 473 ? 28.047 34.531 -17.906 1 97.69 473 PRO A C 1
ATOM 3525 O O . PRO A 1 473 ? 29.25 34.656 -17.688 1 97.69 473 PRO A O 1
ATOM 3528 N N . LEU A 1 474 ? 27.125 34.688 -17 1 98 474 LEU A N 1
ATOM 3529 C CA . LEU A 1 474 ? 27.469 34.688 -15.586 1 98 474 LEU A CA 1
ATOM 3530 C C . LEU A 1 474 ? 27.5 33.25 -15.047 1 98 474 LEU A C 1
ATOM 3532 O O . LEU A 1 474 ? 26.531 32.781 -14.484 1 98 474 LEU A O 1
ATOM 3536 N N . THR A 1 475 ? 28.578 32.594 -15.031 1 96.62 475 THR A N 1
ATOM 3537 C CA . THR A 1 475 ? 28.734 31.156 -14.852 1 96.62 475 THR A CA 1
ATOM 3538 C C . THR A 1 475 ? 28.281 30.734 -13.469 1 96.62 475 THR A C 1
ATOM 3540 O O . THR A 1 475 ? 27.828 29.594 -13.281 1 96.62 475 THR A O 1
ATOM 3543 N N . THR A 1 476 ? 28.328 31.562 -12.516 1 95.94 476 THR A N 1
ATOM 3544 C CA . THR A 1 476 ? 27.984 31.203 -11.148 1 95.94 476 THR A CA 1
ATOM 3545 C C . THR A 1 476 ? 26.469 31.062 -10.984 1 95.94 476 THR A C 1
ATOM 3547 O O . THR A 1 476 ? 26 30.562 -9.961 1 95.94 476 THR A O 1
ATOM 3550 N N . THR A 1 477 ? 25.703 31.484 -11.938 1 97.31 477 THR A N 1
ATOM 3551 C CA . THR A 1 477 ? 24.25 31.391 -11.852 1 97.31 477 THR A CA 1
ATOM 3552 C C . THR A 1 477 ? 23.75 30.078 -12.445 1 97.31 477 THR A C 1
ATOM 3554 O O . THR A 1 477 ? 22.547 29.812 -12.453 1 97.31 477 THR A O 1
ATOM 3557 N N . ALA A 1 478 ? 24.625 29.234 -12.883 1 96.69 478 ALA A N 1
ATOM 3558 C CA . ALA A 1 478 ? 24.266 27.969 -13.508 1 96.69 478 ALA A CA 1
ATOM 3559 C C . ALA A 1 478 ? 24.297 26.828 -12.492 1 96.69 478 ALA A C 1
ATOM 3561 O O . ALA A 1 478 ? 25 26.906 -11.484 1 96.69 478 ALA A O 1
ATOM 3562 N N . THR A 1 479 ? 23.5 25.875 -12.695 1 96.25 479 THR A N 1
ATOM 3563 C CA . THR A 1 479 ? 23.625 24.562 -12.07 1 96.25 479 THR A CA 1
ATOM 3564 C C . THR A 1 479 ? 24.172 23.547 -13.062 1 96.25 479 THR A C 1
ATOM 3566 O O . THR A 1 479 ? 23.547 23.25 -14.078 1 96.25 479 THR A O 1
ATOM 3569 N N . THR A 1 480 ? 25.266 22.969 -12.758 1 96.06 480 THR A N 1
ATOM 3570 C CA . THR A 1 480 ? 25.984 22.188 -13.766 1 96.06 480 THR A CA 1
ATOM 3571 C C . THR A 1 480 ? 25.781 20.703 -13.547 1 96.06 480 THR A C 1
ATOM 3573 O O . THR A 1 480 ? 26.109 19.891 -14.422 1 96.06 480 THR A O 1
ATOM 3576 N N . VAL A 1 481 ? 25.266 20.312 -12.414 1 96.31 481 VAL A N 1
ATOM 3577 C CA . VAL A 1 481 ? 25.031 18.906 -12.117 1 96.31 481 VAL A CA 1
ATOM 3578 C C . VAL A 1 481 ? 23.547 18.672 -11.828 1 96.31 481 VAL A C 1
ATOM 3580 O O . VAL A 1 481 ? 22.953 19.359 -10.984 1 96.31 481 VAL A O 1
ATOM 3583 N N . ASN A 1 482 ? 22.938 17.891 -12.602 1 97.25 482 ASN A N 1
ATOM 3584 C CA . ASN A 1 482 ? 21.594 17.469 -12.242 1 97.25 482 ASN A CA 1
ATOM 3585 C C . ASN A 1 482 ? 21.609 16.188 -11.406 1 97.25 482 ASN A C 1
ATOM 3587 O O . ASN A 1 482 ? 22.609 15.484 -11.375 1 97.25 482 ASN A O 1
ATOM 3591 N N . ASP A 1 483 ? 20.609 15.922 -10.633 1 97.19 483 ASP A N 1
ATOM 3592 C CA . ASP A 1 483 ? 20.516 14.711 -9.828 1 97.19 483 ASP A CA 1
ATOM 3593 C C . ASP A 1 483 ? 19.062 14.359 -9.523 1 97.19 483 ASP A C 1
ATOM 3595 O O . ASP A 1 483 ? 18.172 15.18 -9.719 1 97.19 483 ASP A O 1
ATOM 3599 N N . MET A 1 484 ? 18.875 13.141 -9.172 1 97.25 484 MET A N 1
ATOM 3600 C CA . MET A 1 484 ? 17.578 12.633 -8.75 1 97.25 484 MET A CA 1
ATOM 3601 C C . MET A 1 484 ? 17.688 11.875 -7.434 1 97.25 484 MET A C 1
ATOM 3603 O O . MET A 1 484 ? 18.609 11.094 -7.242 1 97.25 484 MET A O 1
ATOM 3607 N N . LYS A 1 485 ? 16.812 12.117 -6.465 1 96.94 485 LYS A N 1
ATOM 3608 C CA . LYS A 1 485 ? 16.672 11.406 -5.195 1 96.94 485 LYS A CA 1
ATOM 3609 C C . LYS A 1 485 ? 15.273 10.828 -5.039 1 96.94 485 LYS A C 1
ATOM 3611 O O . LYS A 1 485 ? 14.281 11.516 -5.277 1 96.94 485 LYS A O 1
ATOM 3616 N N . GLU A 1 486 ? 15.234 9.594 -4.691 1 96.62 486 GLU A N 1
ATOM 3617 C CA . GLU A 1 486 ? 13.961 8.914 -4.512 1 96.62 486 GLU A CA 1
ATOM 3618 C C . GLU A 1 486 ? 13.914 8.172 -3.18 1 96.62 486 GLU A C 1
ATOM 3620 O O . GLU A 1 486 ? 14.867 7.496 -2.807 1 96.62 486 GLU A O 1
ATOM 3625 N N . TYR A 1 487 ? 12.812 8.352 -2.416 1 95.81 487 TYR A N 1
ATOM 3626 C CA . TYR A 1 487 ? 12.609 7.75 -1.102 1 95.81 487 TYR A CA 1
ATOM 3627 C C . TYR A 1 487 ? 11.375 6.859 -1.094 1 95.81 487 TYR A C 1
ATOM 3629 O O . TYR A 1 487 ? 10.352 7.195 -1.695 1 95.81 487 TYR A O 1
ATOM 3637 N N . TYR A 1 488 ? 11.5 5.688 -0.49 1 94.44 488 TYR A N 1
ATOM 3638 C CA . TYR A 1 488 ? 10.391 4.773 -0.239 1 94.44 488 TYR A CA 1
ATOM 3639 C C . TYR A 1 488 ? 10.156 4.602 1.257 1 94.44 488 TYR A C 1
ATOM 3641 O O . TYR A 1 488 ? 11.109 4.449 2.027 1 94.44 488 TYR A O 1
ATOM 3649 N N . ARG A 1 489 ? 8.906 4.586 1.697 1 93.5 489 ARG A N 1
ATOM 3650 C CA . ARG A 1 489 ? 8.531 4.414 3.098 1 93.5 489 ARG A CA 1
ATOM 3651 C C . ARG A 1 489 ? 7.34 3.477 3.236 1 93.5 489 ARG A C 1
ATOM 3653 O O . ARG A 1 489 ? 6.371 3.578 2.479 1 93.5 489 ARG A O 1
ATOM 3660 N N . LYS A 1 490 ? 7.457 2.596 4.207 1 93.06 490 LYS A N 1
ATOM 3661 C CA . LYS A 1 490 ? 6.379 1.664 4.539 1 93.06 490 LYS A CA 1
ATOM 3662 C C . LYS A 1 490 ? 6.203 1.549 6.051 1 93.06 490 LYS A C 1
ATOM 3664 O O . LYS A 1 490 ? 7.184 1.46 6.789 1 93.06 490 LYS A O 1
ATOM 3669 N N . ARG A 1 491 ? 4.969 1.587 6.461 1 93.38 491 ARG A N 1
ATOM 3670 C CA . ARG A 1 491 ? 4.66 1.364 7.867 1 93.38 491 ARG A CA 1
ATOM 3671 C C . ARG A 1 491 ? 3.535 0.347 8.031 1 93.38 491 ARG A C 1
ATOM 3673 O O . ARG A 1 491 ? 2.512 0.435 7.348 1 93.38 491 ARG A O 1
ATOM 3680 N N . ARG A 1 492 ? 3.746 -0.591 8.836 1 92.19 492 ARG A N 1
ATOM 3681 C CA . ARG A 1 492 ? 2.738 -1.576 9.211 1 92.19 492 ARG A CA 1
ATOM 3682 C C . ARG A 1 492 ? 2.418 -1.491 10.703 1 92.19 492 ARG A C 1
ATOM 3684 O O . ARG A 1 492 ? 3.318 -1.562 11.539 1 92.19 492 ARG A O 1
ATOM 3691 N N . GLU A 1 493 ? 1.153 -1.4 10.984 1 94.69 493 GLU A N 1
ATOM 3692 C CA . GLU A 1 493 ? 0.692 -1.332 12.367 1 94.69 493 GLU A CA 1
ATOM 3693 C C . GLU A 1 493 ? -0.401 -2.361 12.641 1 94.69 493 GLU A C 1
ATOM 3695 O O . GLU A 1 493 ? -1.362 -2.471 11.875 1 94.69 493 GLU A O 1
ATOM 3700 N N . LEU A 1 494 ? -0.232 -3.076 13.711 1 94.56 494 LEU A N 1
ATOM 3701 C CA . LEU A 1 494 ? -1.226 -4.051 14.148 1 94.56 494 LEU A CA 1
ATOM 3702 C C . LEU A 1 494 ? -1.712 -3.736 15.562 1 94.56 494 LEU A C 1
ATOM 3704 O O . LEU A 1 494 ? -0.905 -3.461 16.453 1 94.56 494 LEU A O 1
ATOM 3708 N N . LEU A 1 495 ? -3.023 -3.74 15.719 1 96.31 495 LEU A N 1
ATOM 3709 C CA . LEU A 1 495 ? -3.645 -3.52 17.016 1 96.31 495 LEU A CA 1
ATOM 3710 C C . LEU A 1 495 ? -4.688 -4.594 17.312 1 96.31 495 LEU A C 1
ATOM 3712 O O . LEU A 1 495 ? -5.539 -4.883 16.469 1 96.31 495 LEU A O 1
ATOM 3716 N N . VAL A 1 496 ? -4.605 -5.211 18.453 1 95.75 496 VAL A N 1
ATOM 3717 C CA . VAL A 1 496 ? -5.625 -6.121 18.969 1 95.75 496 VAL A CA 1
ATOM 3718 C C . VAL A 1 496 ? -6.027 -5.699 20.375 1 95.75 496 VAL A C 1
ATOM 3720 O O . VAL A 1 496 ? -5.168 -5.453 21.219 1 95.75 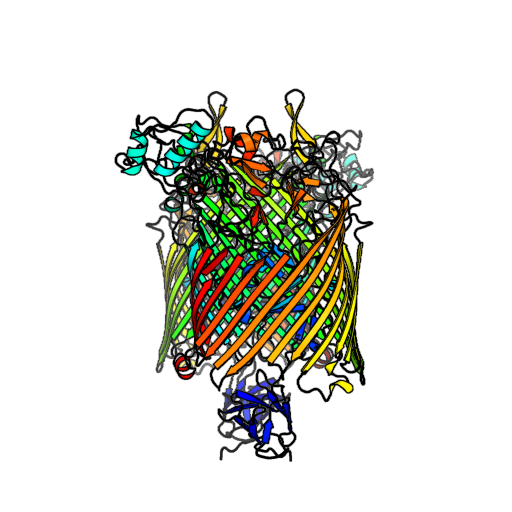496 VAL A O 1
ATOM 3723 N N . GLN A 1 497 ? -7.348 -5.598 20.516 1 96.12 497 GLN A N 1
ATOM 3724 C CA . GLN A 1 497 ? -7.887 -5.184 21.812 1 96.12 497 GLN A CA 1
ATOM 3725 C C . GLN A 1 497 ? -9.109 -6.016 22.188 1 96.12 497 GLN A C 1
ATOM 3727 O O . GLN A 1 497 ? -9.867 -6.445 21.312 1 96.12 497 GLN A O 1
ATOM 3732 N N . GLY A 1 498 ? -9.273 -6.227 23.5 1 95.38 498 GLY A N 1
ATOM 3733 C CA . GLY A 1 498 ? -10.43 -6.895 24.062 1 95.38 498 GLY A CA 1
ATOM 3734 C C . GLY A 1 498 ? -10.875 -6.297 25.391 1 95.38 498 GLY A C 1
ATOM 3735 O O . GLY A 1 498 ? -10.047 -5.906 26.203 1 95.38 498 GLY A O 1
ATOM 3736 N N . THR A 1 499 ? -12.172 -6.141 25.5 1 95.38 499 THR A N 1
ATOM 3737 C CA . THR A 1 499 ? -12.719 -5.637 26.75 1 95.38 499 THR A CA 1
ATOM 3738 C C . THR A 1 499 ? -13.914 -6.477 27.203 1 95.38 499 THR A C 1
ATOM 3740 O O . THR A 1 499 ? -14.672 -6.973 26.359 1 95.38 499 THR A O 1
ATOM 3743 N N . VAL A 1 500 ? -14.07 -6.598 28.484 1 96.62 500 VAL A N 1
ATOM 3744 C CA . VAL A 1 500 ? -15.234 -7.211 29.141 1 96.62 500 VAL A CA 1
ATOM 3745 C C . VAL A 1 500 ? -15.922 -6.188 30.031 1 96.62 500 VAL A C 1
ATOM 3747 O O . VAL A 1 500 ? -15.273 -5.512 30.828 1 96.62 500 VAL A O 1
ATOM 3750 N N . ASN A 1 501 ? -17.172 -6.062 29.844 1 95.25 501 ASN A N 1
ATOM 3751 C CA . ASN A 1 501 ? -17.984 -5.137 30.641 1 95.25 501 ASN A CA 1
ATOM 3752 C C . ASN A 1 501 ? -19.125 -5.859 31.344 1 95.25 501 ASN A C 1
ATOM 3754 O O . ASN A 1 501 ? -19.734 -6.777 30.797 1 95.25 501 ASN A O 1
ATOM 3758 N N . TYR A 1 502 ? -19.359 -5.496 32.531 1 96.12 502 TYR A N 1
ATOM 3759 C CA . TYR A 1 502 ? -20.531 -5.953 33.281 1 96.12 502 TYR A CA 1
ATOM 3760 C C . TYR A 1 502 ? -21.203 -4.789 34 1 96.12 502 TYR A C 1
ATOM 3762 O O . TYR A 1 502 ? -20.562 -4.055 34.75 1 96.12 502 TYR A O 1
ATOM 3770 N N . GLU A 1 503 ? -22.438 -4.586 33.75 1 94.81 503 GLU A N 1
ATOM 3771 C CA . GLU A 1 503 ? -23.188 -3.518 34.406 1 94.81 503 GLU A CA 1
ATOM 3772 C C . GLU A 1 503 ? -24.5 -4.039 34.969 1 94.81 503 GLU A C 1
ATOM 3774 O O . GLU A 1 503 ? -25.078 -4.988 34.469 1 94.81 503 GLU A O 1
ATOM 3779 N N . ARG A 1 504 ? -24.938 -3.41 36.031 1 94.19 504 ARG A N 1
ATOM 3780 C CA . ARG A 1 504 ? -26.172 -3.801 36.719 1 94.19 504 ARG A CA 1
ATOM 3781 C C . ARG A 1 504 ? -26.781 -2.625 37.469 1 94.19 504 ARG A C 1
ATOM 3783 O O . ARG A 1 504 ? -26.062 -1.789 38.031 1 94.19 504 ARG A O 1
ATOM 3790 N N . THR A 1 505 ? -28 -2.553 37.406 1 92.62 505 THR A N 1
ATOM 3791 C CA . THR A 1 505 ? -28.766 -1.609 38.219 1 92.62 505 THR A CA 1
ATOM 3792 C C . THR A 1 505 ? -29.609 -2.346 39.25 1 92.62 505 THR A C 1
ATOM 3794 O O . THR A 1 505 ? -30.328 -3.285 38.906 1 92.62 505 THR A O 1
ATOM 3797 N N . PHE A 1 506 ? -29.562 -2.047 40.531 1 92.31 506 PHE A N 1
ATOM 3798 C CA . PHE A 1 506 ? -30.406 -2.598 41.562 1 92.31 506 PHE A CA 1
ATOM 3799 C C . PHE A 1 506 ? -30.828 -1.509 42.562 1 92.31 506 PHE A C 1
ATOM 3801 O O . PHE A 1 506 ? -29.984 -0.865 43.188 1 92.31 506 PHE A O 1
ATOM 3808 N N . ASP A 1 507 ? -32.094 -1.335 42.719 1 92.06 507 ASP A N 1
ATOM 3809 C CA . ASP A 1 507 ? -32.688 -0.248 43.5 1 92.06 507 ASP A CA 1
ATOM 3810 C C . ASP A 1 507 ? -32.125 1.104 43.062 1 92.06 507 ASP A C 1
ATOM 3812 O O . ASP A 1 507 ? -32.281 1.511 41.906 1 92.06 507 ASP A O 1
ATOM 3816 N N . LYS A 1 508 ? -31.344 1.779 43.938 1 93.88 508 LYS A N 1
ATOM 3817 C CA . LYS A 1 508 ? -30.812 3.104 43.625 1 93.88 508 LYS A CA 1
ATOM 3818 C C . LYS A 1 508 ? -29.344 3.02 43.219 1 93.88 508 LYS A C 1
ATOM 3820 O O . LYS A 1 508 ? -28.688 4.047 43 1 93.88 508 LYS A O 1
ATOM 3825 N N . HIS A 1 509 ? -28.891 1.812 43.031 1 95.75 509 HIS A N 1
ATOM 3826 C CA . HIS A 1 509 ? -27.469 1.607 42.75 1 95.75 509 HIS A CA 1
ATOM 3827 C C . HIS A 1 509 ? -27.281 1.209 41.281 1 95.75 509 HIS A C 1
ATOM 3829 O O . HIS A 1 509 ? -28.031 0.39 40.75 1 95.75 509 HIS A O 1
ATOM 3835 N N . TYR A 1 510 ? -26.391 1.869 40.594 1 94.75 510 TYR A N 1
ATOM 3836 C CA . TYR A 1 510 ? -25.891 1.449 39.281 1 94.75 510 TYR A CA 1
ATOM 3837 C C . TYR A 1 510 ? -24.391 1.227 39.312 1 94.75 510 TYR A C 1
ATOM 3839 O O . TYR A 1 510 ? -23.656 2.025 39.906 1 94.75 510 TYR A O 1
ATOM 3847 N N . GLY A 1 511 ? -23.922 0.095 38.781 1 95 511 GLY A N 1
ATOM 3848 C CA . GLY A 1 511 ? -22.5 -0.212 38.719 1 95 511 GLY A CA 1
ATOM 3849 C C . GLY A 1 511 ? -22.109 -0.775 37.344 1 95 511 GLY A C 1
ATOM 3850 O O . GLY A 1 511 ? -22.875 -1.511 36.719 1 95 511 GLY A O 1
ATOM 3851 N N . LYS A 1 512 ? -20.906 -0.385 36.938 1 94.69 512 LYS A N 1
ATOM 3852 C CA . LYS A 1 512 ? -20.344 -0.929 35.688 1 94.69 512 LYS A CA 1
ATOM 3853 C C . LYS A 1 512 ? -18.844 -1.175 35.844 1 94.69 512 LYS A C 1
ATOM 3855 O O . LYS A 1 512 ? -18.109 -0.296 36.312 1 94.69 512 LYS A O 1
ATOM 3860 N N . ILE A 1 513 ? -18.391 -2.342 35.594 1 95.69 513 ILE A N 1
ATOM 3861 C CA . ILE A 1 513 ? -16.984 -2.688 35.625 1 95.69 513 ILE A CA 1
ATOM 3862 C C . ILE A 1 513 ? -16.5 -3.043 34.219 1 95.69 513 ILE A C 1
ATOM 3864 O O . ILE A 1 513 ? -17.203 -3.719 33.469 1 95.69 513 ILE A O 1
ATOM 3868 N N . THR A 1 514 ? -15.406 -2.475 33.812 1 95.19 514 THR A N 1
ATOM 3869 C CA . THR A 1 514 ? -14.758 -2.758 32.562 1 95.19 514 THR A CA 1
ATOM 3870 C C . THR A 1 514 ? -13.336 -3.268 32.781 1 95.19 514 THR A C 1
ATOM 3872 O O . THR A 1 514 ? -12.57 -2.674 33.531 1 95.19 514 THR A O 1
ATOM 3875 N N . PHE A 1 515 ? -12.969 -4.371 32.156 1 96.19 515 PHE A N 1
ATOM 3876 C CA . PHE A 1 515 ? -11.609 -4.91 32.125 1 96.19 515 PHE A CA 1
ATOM 3877 C C . PHE A 1 515 ? -11.172 -5.199 30.688 1 96.19 515 PHE A C 1
ATOM 3879 O O . PHE A 1 515 ? -11.961 -5.699 29.891 1 96.19 515 PHE A O 1
ATOM 3886 N N . GLY A 1 516 ? -9.945 -4.777 30.344 1 95.75 516 GLY A N 1
ATOM 3887 C CA . GLY A 1 516 ? -9.523 -5.012 28.969 1 95.75 516 GLY A CA 1
ATOM 3888 C C . GLY A 1 516 ? -8.016 -5.066 28.812 1 95.75 516 GLY A C 1
ATOM 3889 O O . GLY A 1 516 ? -7.277 -4.887 29.781 1 95.75 516 GLY A O 1
ATOM 3890 N N . GLY A 1 517 ? -7.555 -5.469 27.672 1 96.44 517 GLY A N 1
ATOM 3891 C CA . GLY A 1 517 ? -6.164 -5.516 27.25 1 96.44 517 GLY A CA 1
ATOM 3892 C C . GLY A 1 517 ? -5.969 -5.102 25.797 1 96.44 517 GLY A C 1
ATOM 3893 O O . GLY A 1 517 ? -6.918 -5.109 25.016 1 96.44 517 GLY A O 1
ATOM 3894 N N . SER A 1 518 ? -4.75 -4.625 25.516 1 95.81 518 SER A N 1
ATOM 3895 C CA . SER A 1 518 ? -4.422 -4.188 24.156 1 95.81 518 SER A CA 1
ATOM 3896 C C . SER A 1 518 ?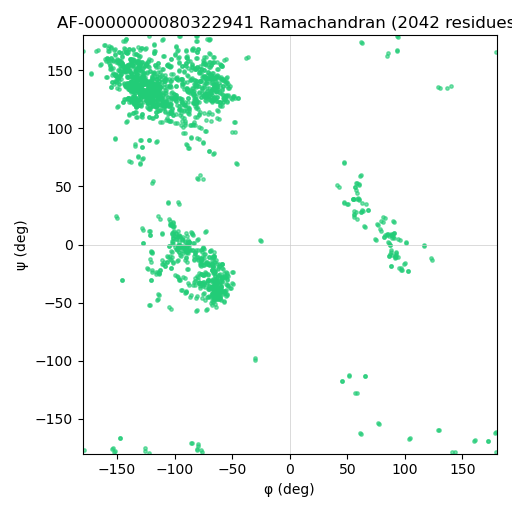 -2.977 -4.512 23.797 1 95.81 518 SER A C 1
ATOM 3898 O O . SER A 1 518 ? -2.096 -4.473 24.656 1 95.81 518 SER A O 1
ATOM 3900 N N . GLN A 1 519 ? -2.742 -4.953 22.641 1 97.25 519 GLN A N 1
ATOM 3901 C CA . GLN A 1 519 ? -1.422 -5.184 22.062 1 97.25 519 GLN A CA 1
ATOM 3902 C C . GLN A 1 519 ? -1.262 -4.445 20.734 1 97.25 519 GLN A C 1
ATOM 3904 O O . GLN A 1 519 ? -2.092 -4.59 19.828 1 97.25 519 GLN A O 1
ATOM 3909 N N . GLU A 1 520 ? -0.175 -3.682 20.609 1 95.69 520 GLU A N 1
ATOM 3910 C CA . GLU A 1 520 ? 0.103 -2.885 19.422 1 95.69 520 GLU A CA 1
ATOM 3911 C C . GLU A 1 520 ? 1.529 -3.111 18.938 1 95.69 520 GLU A C 1
ATOM 3913 O O . GLU A 1 520 ? 2.461 -3.219 19.734 1 95.69 520 GLU A O 1
ATOM 3918 N N . SER A 1 521 ? 1.703 -3.236 17.703 1 96.25 521 SER A N 1
ATOM 3919 C CA . SER A 1 521 ? 3.023 -3.326 17.094 1 96.25 521 SER A CA 1
ATOM 3920 C C . SER A 1 521 ? 3.143 -2.391 15.898 1 96.25 521 SER A C 1
ATOM 3922 O O . SER A 1 521 ? 2.154 -2.131 15.203 1 96.25 521 SER A O 1
ATOM 3924 N N . ASN A 1 522 ? 4.359 -1.849 15.672 1 94.94 522 ASN A N 1
ATOM 3925 C CA . ASN A 1 522 ? 4.668 -0.913 14.602 1 94.94 522 ASN A CA 1
ATOM 3926 C C . ASN A 1 522 ? 6 -1.246 13.938 1 94.94 522 ASN A C 1
ATOM 3928 O O . ASN A 1 522 ? 7.023 -1.38 14.609 1 94.94 522 ASN A O 1
ATOM 3932 N N . VAL A 1 523 ? 6 -1.414 12.648 1 94.69 523 VAL A N 1
ATOM 3933 C CA . VAL A 1 523 ? 7.211 -1.613 11.859 1 94.69 523 VAL A CA 1
ATOM 3934 C C . VAL A 1 523 ? 7.301 -0.544 10.773 1 94.69 523 VAL A C 1
ATOM 3936 O O . VAL A 1 523 ? 6.395 -0.417 9.945 1 94.69 523 VAL A O 1
ATOM 3939 N N . TYR A 1 524 ? 8.359 0.209 10.766 1 94.12 524 TYR A N 1
ATOM 3940 C CA . TYR A 1 524 ? 8.602 1.268 9.797 1 94.12 524 TYR A CA 1
ATOM 3941 C C . TYR A 1 524 ? 9.867 0.992 8.992 1 94.12 524 TYR A C 1
ATOM 3943 O O . TYR A 1 524 ? 10.953 0.871 9.555 1 94.12 524 TYR A O 1
ATOM 3951 N N . ARG A 1 525 ? 9.695 0.864 7.727 1 94.88 525 ARG A N 1
ATOM 3952 C CA . ARG A 1 525 ? 10.82 0.57 6.848 1 94.88 525 ARG A CA 1
ATOM 3953 C C . ARG A 1 525 ? 10.961 1.632 5.762 1 94.88 525 ARG A C 1
ATOM 3955 O O . ARG A 1 525 ? 9.961 2.092 5.203 1 94.88 525 ARG A O 1
ATOM 3962 N N . THR A 1 526 ? 12.227 2.043 5.457 1 94.25 526 THR A N 1
ATOM 3963 C CA . THR A 1 526 ? 12.523 3.062 4.453 1 94.25 526 THR A CA 1
ATOM 3964 C C . THR A 1 526 ? 13.609 2.586 3.5 1 94.25 526 THR A C 1
ATOM 3966 O O . THR A 1 526 ? 14.391 1.688 3.836 1 94.25 526 THR A O 1
ATOM 3969 N N . ALA A 1 527 ? 13.664 3.168 2.318 1 96.38 527 ALA A N 1
ATOM 3970 C CA . ALA A 1 527 ? 14.742 2.969 1.35 1 96.38 527 ALA A CA 1
ATOM 3971 C C . ALA A 1 527 ? 15.039 4.254 0.582 1 96.38 527 ALA A C 1
ATOM 3973 O O . ALA A 1 527 ? 14.156 5.109 0.432 1 96.38 527 ALA A O 1
ATOM 3974 N N . PHE A 1 528 ? 16.297 4.406 0.19 1 96.62 528 PHE A N 1
ATOM 3975 C CA . PHE A 1 528 ? 16.75 5.578 -0.551 1 96.62 528 PHE A CA 1
ATOM 3976 C C . PHE A 1 528 ? 17.641 5.172 -1.715 1 96.62 528 PHE A C 1
ATOM 3978 O O . PHE A 1 528 ? 18.578 4.383 -1.543 1 96.62 528 PHE A O 1
ATOM 3985 N N . VAL A 1 529 ? 17.328 5.77 -2.865 1 97.12 529 VAL A N 1
ATOM 3986 C CA . VAL A 1 529 ? 18.188 5.668 -4.039 1 97.12 529 VAL A CA 1
ATOM 3987 C C . VAL A 1 529 ? 18.375 7.051 -4.664 1 97.12 529 VAL A C 1
ATOM 3989 O O . VAL A 1 529 ? 17.5 7.906 -4.562 1 97.12 529 VAL A O 1
ATOM 3992 N N . GLY A 1 530 ? 19.5 7.242 -5.281 1 97.12 530 GLY A N 1
ATOM 3993 C CA . GLY A 1 530 ? 19.766 8.5 -5.953 1 97.12 530 GLY A CA 1
ATOM 3994 C C . GLY A 1 530 ? 21.047 8.492 -6.762 1 97.12 530 GLY A C 1
ATOM 3995 O O . GLY A 1 530 ? 22.031 7.844 -6.375 1 97.12 530 GLY A O 1
ATOM 3996 N N . ARG A 1 531 ? 21.031 9.219 -7.836 1 95.62 531 ARG A N 1
ATOM 3997 C CA . ARG A 1 531 ? 22.203 9.375 -8.695 1 95.62 531 ARG A CA 1
ATOM 3998 C C . ARG A 1 531 ? 22.297 10.797 -9.242 1 95.62 531 ARG A C 1
ATOM 4000 O O . ARG A 1 531 ? 21.328 11.562 -9.164 1 95.62 531 ARG A O 1
ATOM 4007 N N . LYS A 1 532 ? 23.484 11.102 -9.781 1 96.12 532 LYS A N 1
ATOM 4008 C CA . LYS A 1 532 ? 23.781 12.383 -10.422 1 96.12 532 LYS A CA 1
ATOM 4009 C C . LYS A 1 532 ? 24.125 12.188 -11.898 1 96.12 532 LYS A C 1
ATOM 4011 O O . LYS A 1 532 ? 24.125 11.062 -12.398 1 96.12 532 LYS A O 1
ATOM 4016 N N . ASN A 1 533 ? 24.219 13.344 -12.547 1 93.06 533 ASN A N 1
ATOM 4017 C CA . ASN A 1 533 ? 24.75 13.438 -13.906 1 93.06 533 ASN A CA 1
ATOM 4018 C C . ASN A 1 533 ? 23.891 12.648 -14.891 1 93.06 533 ASN A C 1
ATOM 4020 O O . ASN A 1 533 ? 24.406 11.789 -15.609 1 93.06 533 ASN A O 1
ATOM 4024 N N . PHE A 1 534 ? 22.75 13 -14.961 1 93.12 534 PHE A N 1
ATOM 4025 C CA . PHE A 1 534 ? 21.844 12.484 -15.984 1 93.12 534 PHE A CA 1
ATOM 4026 C C . PHE A 1 534 ? 22.172 13.078 -17.344 1 93.12 534 PHE A C 1
ATOM 4028 O O . PHE A 1 534 ? 22.688 14.195 -17.438 1 93.12 534 PHE A O 1
ATOM 4035 N N . PRO A 1 535 ? 21.828 12.391 -18.422 1 89 535 PRO A N 1
ATOM 4036 C CA . PRO A 1 535 ? 22.141 12.922 -19.75 1 89 535 PRO A CA 1
ATOM 4037 C C . PRO A 1 535 ? 21.375 14.203 -20.078 1 89 535 PRO A C 1
ATOM 4039 O O . PRO A 1 535 ? 21.844 15.023 -20.859 1 89 535 PRO A O 1
ATOM 4042 N N . ASN A 1 536 ? 20.203 14.297 -19.562 1 92.5 536 ASN A N 1
ATOM 4043 C CA . ASN A 1 536 ? 19.391 15.508 -19.672 1 92.5 536 ASN A CA 1
ATOM 4044 C C . ASN A 1 536 ? 18.422 15.648 -18.484 1 92.5 536 ASN A C 1
ATOM 4046 O O . ASN A 1 536 ? 18.438 14.82 -17.578 1 92.5 536 ASN A O 1
ATOM 4050 N N . ASN A 1 537 ? 17.609 16.703 -18.516 1 96.31 537 ASN A N 1
ATOM 4051 C CA . ASN A 1 537 ? 16.734 17.016 -17.391 1 96.31 537 ASN A CA 1
ATOM 4052 C C . ASN A 1 537 ? 15.391 16.297 -17.5 1 96.31 537 ASN A C 1
ATOM 4054 O O . ASN A 1 537 ? 14.523 16.469 -16.641 1 96.31 537 ASN A O 1
ATOM 4058 N N . ASP A 1 538 ? 15.164 15.461 -18.469 1 92.69 538 ASP A N 1
ATOM 4059 C CA . ASP A 1 538 ? 13.828 14.93 -18.719 1 92.69 538 ASP A CA 1
ATOM 4060 C C . ASP A 1 538 ? 13.695 13.5 -18.188 1 92.69 538 ASP A C 1
ATOM 4062 O O . ASP A 1 538 ? 12.656 12.867 -18.344 1 92.69 538 ASP A O 1
ATOM 4066 N N . MET A 1 539 ? 14.766 13.016 -17.594 1 92.25 539 MET A N 1
ATOM 4067 C CA . MET A 1 539 ? 14.703 11.648 -17.078 1 92.25 539 MET A CA 1
ATOM 4068 C C . MET A 1 539 ? 13.781 11.555 -15.867 1 92.25 539 MET A C 1
ATOM 4070 O O . MET A 1 539 ? 13.641 12.523 -15.117 1 92.25 539 MET A O 1
ATOM 4074 N N . THR A 1 540 ? 13.195 10.375 -15.641 1 94 540 THR A N 1
ATOM 4075 C CA . THR A 1 540 ? 12.172 10.297 -14.602 1 94 540 THR A CA 1
ATOM 4076 C C . THR A 1 540 ? 12.484 9.18 -13.609 1 94 540 THR A C 1
ATOM 4078 O O . THR A 1 540 ? 11.742 8.961 -12.656 1 94 540 THR A O 1
ATOM 4081 N N . THR A 1 541 ? 13.68 8.414 -13.773 1 94.94 541 THR A N 1
ATOM 4082 C CA . THR A 1 541 ? 14.055 7.348 -12.852 1 94.94 541 THR A CA 1
ATOM 4083 C C . THR A 1 541 ? 15.539 7.422 -12.516 1 94.94 541 THR A C 1
ATOM 4085 O O . THR A 1 541 ? 16.344 7.918 -13.305 1 94.94 541 THR A O 1
ATOM 4088 N N . VAL A 1 542 ? 15.859 6.902 -11.367 1 96.19 542 VAL A N 1
ATOM 4089 C CA . VAL A 1 542 ? 17.219 7.008 -10.859 1 96.19 542 VAL A CA 1
ATOM 4090 C C . VAL A 1 542 ? 18.172 6.18 -11.719 1 96.19 542 VAL A C 1
ATOM 4092 O O . VAL A 1 542 ? 19.328 6.555 -11.93 1 96.19 542 VAL A O 1
ATOM 4095 N N . GLY A 1 543 ? 17.734 5.129 -12.281 1 90.56 543 GLY A N 1
ATOM 4096 C CA . GLY A 1 543 ? 18.578 4.223 -13.047 1 90.56 543 GLY A CA 1
ATOM 4097 C C . GLY A 1 543 ? 19.125 4.852 -14.32 1 90.56 543 GLY A C 1
ATOM 4098 O O . GLY A 1 543 ? 20.062 4.332 -14.914 1 90.56 543 GLY A O 1
ATOM 4099 N N . SER A 1 544 ? 18.656 5.996 -14.68 1 90.62 544 SER A N 1
ATOM 4100 C CA . SER A 1 544 ? 19.094 6.676 -15.891 1 90.62 544 SER A CA 1
ATOM 4101 C C . SER A 1 544 ? 20.281 7.582 -15.617 1 90.62 544 SER A C 1
ATOM 4103 O O . SER A 1 544 ? 20.859 8.156 -16.547 1 90.62 544 SER A O 1
ATOM 4105 N N . GLY A 1 545 ? 20.641 7.715 -14.383 1 92.19 545 GLY A N 1
ATOM 4106 C CA . GLY A 1 545 ? 21.797 8.539 -14.031 1 92.19 545 GLY A CA 1
ATOM 4107 C C . GLY A 1 545 ? 23.125 7.836 -14.234 1 92.19 545 GLY A C 1
ATOM 4108 O O . GLY A 1 545 ? 23.156 6.695 -14.695 1 92.19 545 GLY A O 1
ATOM 4109 N N . SER A 1 546 ? 24.203 8.523 -13.859 1 89.88 546 SER A N 1
ATOM 4110 C CA . SER A 1 546 ? 25.547 8.008 -14.008 1 89.88 546 SER A CA 1
ATOM 4111 C C . SER A 1 546 ? 25.75 6.715 -13.219 1 89.88 546 SER A C 1
ATOM 4113 O O . SER A 1 546 ? 25.266 6.598 -12.094 1 89.88 546 SER A O 1
ATOM 4115 N N . SER A 1 547 ? 26.406 5.746 -13.797 1 82.88 547 SER A N 1
ATOM 4116 C CA . SER A 1 547 ? 26.688 4.469 -13.148 1 82.88 547 SER A CA 1
ATOM 4117 C C . SER A 1 547 ? 27.938 4.551 -12.281 1 82.88 547 SER A C 1
ATOM 4119 O O . SER A 1 547 ? 28.281 3.594 -11.586 1 82.88 547 SER A O 1
ATOM 4121 N N . ASN A 1 548 ? 28.578 5.723 -12.359 1 81.94 548 ASN A N 1
ATOM 4122 C CA . ASN A 1 548 ? 29.766 5.898 -11.539 1 81.94 548 ASN A CA 1
ATOM 4123 C C . ASN A 1 548 ? 29.422 5.895 -10.055 1 81.94 548 ASN A C 1
ATOM 4125 O O . ASN A 1 548 ? 28.469 6.551 -9.625 1 81.94 548 ASN A O 1
ATOM 4129 N N . GLY A 1 549 ? 30.203 5.176 -9.281 1 78.75 549 GLY A N 1
ATOM 4130 C CA . GLY A 1 549 ? 29.984 5.082 -7.852 1 78.75 549 GLY A CA 1
ATOM 4131 C C . GLY A 1 549 ? 30.031 6.422 -7.148 1 78.75 549 GLY A C 1
ATOM 4132 O O . GLY A 1 549 ? 29.359 6.621 -6.133 1 78.75 549 GLY A O 1
ATOM 4133 N N . GLU A 1 550 ? 30.766 7.344 -7.676 1 82.12 550 GLU A N 1
ATOM 4134 C CA . GLU A 1 550 ? 30.906 8.664 -7.059 1 82.12 550 GLU A CA 1
ATOM 4135 C C . GLU A 1 550 ? 29.672 9.523 -7.309 1 82.12 550 GLU A C 1
ATOM 4137 O O . GLU A 1 550 ? 29.484 10.547 -6.652 1 82.12 550 GLU A O 1
ATOM 4142 N N . ASP A 1 551 ? 28.844 9.047 -8.227 1 90.56 551 ASP A N 1
ATOM 4143 C CA . ASP A 1 551 ? 27.672 9.844 -8.594 1 90.56 551 ASP A CA 1
ATOM 4144 C C . ASP A 1 551 ? 26.422 9.305 -7.918 1 90.56 551 ASP A C 1
ATOM 4146 O O . ASP A 1 551 ? 25.297 9.57 -8.367 1 90.56 551 ASP A O 1
ATOM 4150 N N . ILE A 1 552 ? 26.688 8.492 -6.938 1 91.69 552 ILE A N 1
ATOM 4151 C CA . ILE A 1 552 ? 25.578 8.062 -6.105 1 91.69 552 ILE A CA 1
ATOM 4152 C C . ILE A 1 552 ? 25.297 9.109 -5.023 1 91.69 552 ILE A C 1
ATOM 4154 O O . ILE A 1 552 ? 26.219 9.531 -4.316 1 91.69 552 ILE A O 1
ATOM 4158 N N . ASN A 1 553 ? 24.016 9.492 -4.902 1 93.75 553 ASN A N 1
ATOM 4159 C CA . ASN A 1 553 ? 23.625 10.484 -3.906 1 93.75 553 ASN A CA 1
ATOM 4160 C C . ASN A 1 553 ? 23.578 9.891 -2.502 1 93.75 553 ASN A C 1
ATOM 4162 O O . ASN A 1 553 ? 23.312 8.695 -2.34 1 93.75 553 ASN A O 1
ATOM 4166 N N . SER A 1 554 ? 23.828 10.727 -1.557 1 89.31 554 SER A N 1
ATOM 4167 C CA . SER A 1 554 ? 23.516 10.43 -0.163 1 89.31 554 SER A CA 1
ATOM 4168 C C . SER A 1 554 ? 22.266 11.18 0.29 1 89.31 554 SER A C 1
ATOM 4170 O O . SER A 1 554 ? 21.922 12.219 -0.273 1 89.31 554 SER A O 1
ATOM 4172 N N . ASP A 1 555 ? 21.641 10.641 1.227 1 86.38 555 ASP A N 1
ATOM 4173 C CA . ASP A 1 555 ? 20.484 11.344 1.784 1 86.38 555 ASP A CA 1
ATOM 4174 C C . ASP A 1 555 ? 20.922 12.336 2.863 1 86.38 555 ASP A C 1
ATOM 4176 O O . ASP A 1 555 ? 22.109 12.633 2.996 1 86.38 555 ASP A O 1
ATOM 4180 N N . ASP A 1 556 ? 19.906 12.836 3.512 1 73.12 556 ASP A N 1
ATOM 4181 C CA . ASP A 1 556 ? 20.156 13.883 4.492 1 73.12 556 ASP A CA 1
ATOM 4182 C C . ASP A 1 556 ? 20.953 13.336 5.684 1 73.12 556 ASP A C 1
ATOM 4184 O O . ASP A 1 556 ? 21.594 14.102 6.414 1 73.12 556 ASP A O 1
ATOM 4188 N N . ASP A 1 557 ? 20.938 12 5.773 1 71.75 557 ASP A N 1
ATOM 4189 C CA . ASP A 1 557 ? 21.672 11.383 6.867 1 71.75 557 ASP A CA 1
ATOM 4190 C C . ASP A 1 557 ? 23.047 10.906 6.402 1 71.75 557 ASP A C 1
ATOM 4192 O O . ASP A 1 557 ? 23.766 10.25 7.156 1 71.75 557 ASP A O 1
ATOM 4196 N N . GLY A 1 558 ? 23.359 11.234 5.137 1 76.06 558 GLY A N 1
ATOM 4197 C CA . GLY A 1 558 ? 24.656 10.883 4.586 1 76.06 558 GLY A CA 1
ATOM 4198 C C . GLY A 1 558 ? 24.719 9.445 4.086 1 76.06 558 GLY A C 1
ATOM 4199 O O . GLY A 1 558 ? 25.797 8.969 3.711 1 76.06 558 GLY A O 1
ATOM 4200 N N . GLN A 1 559 ? 23.641 8.797 4.094 1 82.88 559 GLN A N 1
ATOM 4201 C CA . GLN A 1 559 ? 23.641 7.402 3.662 1 82.88 559 GLN A CA 1
ATOM 4202 C C . GLN A 1 559 ? 23.219 7.281 2.201 1 82.88 559 GLN A C 1
ATOM 4204 O O . GLN A 1 559 ? 22.359 8.023 1.737 1 82.88 559 GLN A O 1
ATOM 4209 N N . ALA A 1 560 ? 23.875 6.363 1.511 1 90.06 560 ALA A N 1
ATOM 4210 C CA . ALA A 1 560 ? 23.562 6.102 0.108 1 90.06 560 ALA A CA 1
ATOM 4211 C C . ALA A 1 560 ? 23.156 4.645 -0.1 1 90.06 560 ALA A C 1
ATOM 4213 O O . ALA A 1 560 ? 23.578 3.764 0.657 1 90.06 560 ALA A O 1
ATOM 4214 N N . ASN A 1 561 ? 22.234 4.438 -1.146 1 93.81 561 ASN A N 1
ATOM 4215 C CA . ASN A 1 561 ? 21.875 3.062 -1.478 1 93.81 561 ASN A CA 1
ATOM 4216 C C . ASN A 1 561 ? 21.547 2.25 -0.226 1 93.81 561 ASN A C 1
ATOM 4218 O O . ASN A 1 561 ? 22.25 1.279 0.082 1 93.81 561 ASN A O 1
ATOM 4222 N N . ARG A 1 562 ? 20.391 2.564 0.413 1 93.5 562 ARG A N 1
ATOM 4223 C CA . ARG A 1 562 ? 20.188 2.004 1.744 1 93.5 562 ARG A CA 1
ATOM 4224 C C . ARG A 1 562 ? 18.703 1.686 1.98 1 93.5 562 ARG A C 1
ATOM 4226 O O . ARG A 1 562 ? 17.828 2.283 1.354 1 93.5 562 ARG A O 1
ATOM 4233 N N . SER A 1 563 ? 18.547 0.749 2.898 1 95.5 563 SER A N 1
ATOM 4234 C CA . SER A 1 563 ? 17.281 0.604 3.604 1 95.5 563 SER A CA 1
ATOM 4235 C C . SER A 1 563 ? 17.469 0.673 5.113 1 95.5 563 SER A C 1
ATOM 4237 O O . SER A 1 563 ? 18.594 0.511 5.609 1 95.5 563 SER A O 1
ATOM 4239 N N . GLY A 1 564 ? 16.438 1.062 5.852 1 92.88 564 GLY A N 1
ATOM 4240 C CA . GLY A 1 564 ? 16.375 1.102 7.305 1 92.88 564 GLY A CA 1
ATOM 4241 C C . GLY A 1 564 ? 15.07 0.596 7.871 1 92.88 564 GLY A C 1
ATOM 4242 O O . GLY A 1 564 ? 14.078 0.488 7.145 1 92.88 564 GLY A O 1
ATOM 4243 N N . GLN A 1 565 ? 15.164 0.222 9.125 1 93.31 565 GLN A N 1
ATOM 4244 C CA . GLN A 1 565 ? 13.945 -0.272 9.758 1 93.31 565 GLN A CA 1
ATOM 4245 C C . GLN A 1 565 ? 13.93 0.069 11.25 1 93.31 565 GLN A C 1
ATOM 4247 O O . GLN A 1 565 ? 14.961 0.006 11.914 1 93.31 565 GLN A O 1
ATOM 4252 N N . THR A 1 566 ? 12.812 0.481 11.711 1 92.62 566 THR A N 1
ATOM 4253 C CA . THR A 1 566 ? 12.547 0.691 13.133 1 92.62 566 THR A CA 1
ATOM 4254 C C . THR A 1 566 ? 11.273 -0.046 13.555 1 92.62 566 THR A C 1
ATOM 4256 O O . THR A 1 566 ? 10.289 -0.064 12.82 1 92.62 566 THR A O 1
ATOM 4259 N N . GLU A 1 567 ? 11.375 -0.648 14.773 1 94.19 567 GLU A N 1
ATOM 4260 C CA . GLU A 1 567 ? 10.227 -1.376 15.297 1 94.19 567 GLU A CA 1
ATOM 4261 C C . GLU A 1 567 ? 9.961 -1.01 16.75 1 94.19 567 GLU A C 1
ATOM 4263 O O . GLU A 1 567 ? 10.898 -0.743 17.516 1 94.19 567 GLU A O 1
ATOM 4268 N N . TRP A 1 568 ? 8.727 -0.977 17.125 1 94.5 568 TRP A N 1
ATOM 4269 C CA . TRP A 1 568 ? 8.344 -0.871 18.531 1 94.5 568 TRP A CA 1
ATOM 4270 C C . TRP A 1 568 ? 7.008 -1.566 18.797 1 94.5 568 TRP A C 1
ATOM 4272 O O . TRP A 1 568 ? 6.25 -1.831 17.859 1 94.5 568 TRP A O 1
ATOM 4282 N N . ALA A 1 569 ? 6.742 -1.925 20.031 1 96.06 569 ALA A N 1
ATOM 4283 C CA . ALA A 1 569 ? 5.508 -2.582 20.453 1 96.06 569 ALA A CA 1
ATOM 4284 C C . ALA A 1 569 ? 5.109 -2.137 21.859 1 96.06 569 ALA A C 1
ATOM 4286 O O . ALA A 1 569 ? 5.938 -1.63 22.609 1 96.06 569 ALA A O 1
ATOM 4287 N N . MET A 1 570 ? 3.834 -2.27 22.094 1 95.5 570 MET A N 1
ATOM 4288 C CA . MET A 1 570 ? 3.275 -1.925 23.406 1 95.5 570 MET A CA 1
ATOM 4289 C C . MET A 1 570 ? 2.189 -2.916 23.812 1 95.5 570 MET A C 1
ATOM 4291 O O . MET A 1 570 ? 1.368 -3.318 22.984 1 95.5 570 MET A O 1
ATOM 4295 N N . ARG A 1 571 ? 2.252 -3.322 25.078 1 96.88 571 ARG A N 1
ATOM 4296 C CA . ARG A 1 571 ? 1.234 -4.16 25.703 1 96.88 571 ARG A CA 1
ATOM 4297 C C . ARG A 1 571 ? 0.611 -3.459 26.906 1 96.88 571 ARG A C 1
ATOM 4299 O O . ARG A 1 571 ? 1.317 -2.85 27.719 1 96.88 571 ARG A O 1
ATOM 4306 N N . SER A 1 572 ? -0.717 -3.535 27.031 1 96.94 572 SER A N 1
ATOM 4307 C CA . SER A 1 572 ? -1.409 -2.826 28.109 1 96.94 572 SER A CA 1
ATOM 4308 C C . SER A 1 572 ? -2.523 -3.678 28.703 1 96.94 572 SER A C 1
ATOM 4310 O O . SER A 1 572 ? -3.119 -4.508 28.016 1 96.94 572 SER A O 1
ATOM 4312 N N . VAL A 1 573 ? -2.756 -3.445 29.969 1 97 573 VAL A N 1
ATOM 4313 C CA . VAL A 1 573 ? -3.916 -3.951 30.688 1 97 573 VAL A CA 1
ATOM 4314 C C . VAL A 1 573 ? -4.574 -2.818 31.469 1 97 573 VAL A C 1
ATOM 4316 O O . VAL A 1 573 ? -3.887 -1.964 32.031 1 97 573 VAL A O 1
ATOM 4319 N N . PHE A 1 574 ? -5.902 -2.785 31.438 1 95.88 574 PHE A N 1
ATOM 4320 C CA . PHE A 1 574 ? -6.559 -1.661 32.094 1 95.88 574 PHE A CA 1
ATOM 4321 C C . PHE A 1 574 ? -7.91 -2.076 32.656 1 95.88 574 PHE A C 1
ATOM 4323 O O . PHE A 1 574 ? -8.453 -3.115 32.281 1 95.88 574 PHE A O 1
ATOM 4330 N N . GLY A 1 575 ? -8.445 -1.253 33.5 1 95.69 575 GLY A N 1
ATOM 4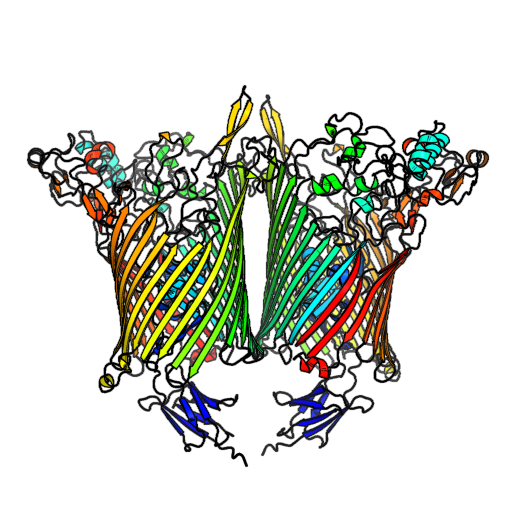331 C CA . GLY A 1 575 ? -9.734 -1.456 34.156 1 95.69 575 GLY A CA 1
ATOM 4332 C C . GLY A 1 575 ? -10.398 -0.161 34.594 1 95.69 575 GLY A C 1
ATOM 4333 O O . GLY A 1 575 ? -9.719 0.833 34.844 1 95.69 575 GLY A O 1
ATOM 4334 N N . ARG A 1 576 ? -11.727 -0.155 34.656 1 95.44 576 ARG A N 1
ATOM 4335 C CA . ARG A 1 576 ? -12.539 0.98 35.062 1 95.44 576 ARG A CA 1
ATOM 4336 C C . ARG A 1 576 ? -13.75 0.517 35.875 1 95.44 576 ARG A C 1
ATOM 4338 O O . ARG A 1 576 ? -14.383 -0.485 35.531 1 95.44 576 ARG A O 1
ATOM 4345 N N . PHE A 1 577 ? -14.016 1.207 36.906 1 95.75 577 PHE A N 1
ATOM 4346 C CA . PHE A 1 577 ? -15.219 0.976 37.719 1 95.75 577 PHE A CA 1
ATOM 4347 C C . PHE A 1 577 ? -16.031 2.256 37.844 1 95.75 577 PHE A C 1
ATOM 4349 O O . PHE A 1 577 ? -15.516 3.283 38.312 1 95.75 577 PHE A O 1
ATOM 4356 N N . ASN A 1 578 ? -17.281 2.195 37.469 1 94.5 578 ASN A N 1
ATOM 4357 C CA . ASN A 1 578 ? -18.25 3.287 37.625 1 94.5 578 ASN A CA 1
ATOM 4358 C C . ASN A 1 578 ? -19.344 2.949 38.625 1 94.5 578 ASN A C 1
ATOM 4360 O O . ASN A 1 578 ? -19.891 1.848 38.594 1 94.5 578 ASN A O 1
ATOM 4364 N N . TYR A 1 579 ? -19.625 3.914 39.438 1 95.88 579 TYR A N 1
ATOM 4365 C CA . TYR A 1 579 ? -20.688 3.748 40.438 1 95.88 579 TYR A CA 1
ATOM 4366 C C . TYR A 1 579 ? -21.547 5 40.5 1 95.88 579 TYR A C 1
ATOM 4368 O O . TYR A 1 579 ? -21.031 6.117 40.594 1 95.88 579 TYR A O 1
ATOM 4376 N N . VAL A 1 580 ? -22.859 4.781 40.469 1 96 580 VAL A N 1
ATOM 4377 C CA . VAL A 1 580 ? -23.812 5.867 40.594 1 96 580 VAL A CA 1
ATOM 4378 C C . VAL A 1 580 ? -24.844 5.52 41.688 1 96 580 VAL A C 1
ATOM 4380 O O . VAL A 1 580 ? -25.438 4.434 41.656 1 96 580 VAL A O 1
ATOM 4383 N N . TYR A 1 581 ? -25.078 6.445 42.594 1 96.56 581 TYR A N 1
ATOM 4384 C CA . TYR A 1 581 ? -26.125 6.281 43.594 1 96.56 581 TYR A CA 1
ATOM 4385 C C . TYR A 1 581 ? -27.25 7.285 43.375 1 96.56 581 TYR A C 1
ATOM 4387 O O . TYR A 1 581 ? -27.047 8.5 43.469 1 96.56 581 TYR A O 1
ATOM 4395 N N . ASN A 1 582 ? -28.438 6.836 43.062 1 93.94 582 ASN A N 1
ATOM 4396 C CA . ASN A 1 582 ? -29.672 7.594 42.938 1 93.94 582 ASN A CA 1
ATOM 4397 C C . ASN A 1 582 ? -29.516 8.711 41.906 1 93.94 582 ASN A C 1
ATOM 4399 O O . ASN A 1 582 ? -30.047 9.812 42.094 1 93.94 582 ASN A O 1
ATOM 4403 N N . ASP A 1 583 ? -28.656 8.539 40.938 1 89.75 583 ASP A N 1
ATOM 4404 C CA . ASP A 1 583 ? -28.375 9.508 39.875 1 89.75 583 ASP A CA 1
ATOM 4405 C C . ASP A 1 583 ? -27.906 10.836 40.469 1 89.75 583 ASP A C 1
ATOM 4407 O O . ASP A 1 583 ? -28.109 11.898 39.875 1 89.75 583 ASP A O 1
ATOM 4411 N N . ARG A 1 584 ? -27.406 10.797 41.688 1 93.62 584 ARG A N 1
ATOM 4412 C CA . ARG A 1 584 ? -26.984 12 42.438 1 93.62 584 ARG A CA 1
ATOM 4413 C C . ARG A 1 584 ? -25.484 12 42.688 1 93.62 584 ARG A C 1
ATOM 4415 O O . ARG A 1 584 ? -24.812 13.008 42.438 1 93.62 584 ARG A O 1
ATOM 4422 N N . TYR A 1 585 ? -25 10.883 43.125 1 97 585 TYR A N 1
ATOM 4423 C CA . TYR A 1 585 ? -23.578 10.758 43.438 1 97 585 TYR A CA 1
ATOM 4424 C C . TYR A 1 585 ? -22.891 9.805 42.469 1 97 585 TYR A C 1
ATOM 4426 O O . TYR A 1 585 ? -23.312 8.656 42.312 1 97 585 TYR A O 1
ATOM 4434 N N . LEU A 1 586 ? -21.922 10.336 41.875 1 96.88 586 LEU A N 1
ATOM 4435 C CA . LEU A 1 586 ? -21.203 9.609 40.844 1 96.88 586 LEU A CA 1
ATOM 4436 C C . LEU A 1 586 ? -19.766 9.359 41.25 1 96.88 586 LEU A C 1
ATOM 4438 O O . LEU A 1 586 ? -19.109 10.242 41.812 1 96.88 586 LEU A O 1
ATOM 4442 N N . PHE A 1 587 ? -19.25 8.148 40.969 1 96.12 587 PHE A N 1
ATOM 4443 C CA . PHE A 1 587 ? -17.859 7.777 41.25 1 96.12 587 PHE A CA 1
ATOM 4444 C C . PHE A 1 587 ? -17.266 6.949 40.125 1 96.12 587 PHE A C 1
ATOM 4446 O O . PHE A 1 587 ? -17.938 6.09 39.562 1 96.12 587 PHE A O 1
ATOM 4453 N N . GLU A 1 588 ? -15.992 7.23 39.781 1 95.25 588 GLU A N 1
ATOM 4454 C CA . GLU A 1 588 ? -15.266 6.453 38.781 1 95.25 588 GLU A CA 1
ATOM 4455 C C . GLU A 1 588 ? -13.812 6.227 39.219 1 95.25 588 GLU A C 1
ATOM 4457 O O . GLU A 1 588 ? -13.164 7.141 39.719 1 95.25 588 GLU A O 1
ATOM 4462 N N . VAL A 1 589 ? -13.336 4.992 39.062 1 95.19 589 VAL A N 1
ATOM 4463 C CA . VAL A 1 589 ? -11.938 4.629 39.281 1 95.19 589 VAL A CA 1
ATOM 4464 C C . VAL A 1 589 ? -11.391 3.898 38.062 1 95.19 589 VAL A C 1
ATOM 4466 O O . VAL A 1 589 ? -12.07 3.055 37.469 1 95.19 589 VAL A O 1
ATOM 4469 N N . ASN A 1 590 ? -10.211 4.316 37.625 1 93.44 590 ASN A N 1
ATOM 4470 C CA . ASN A 1 590 ? -9.539 3.689 36.5 1 93.44 590 ASN A CA 1
ATOM 4471 C C . ASN A 1 590 ? -8.07 3.412 36.812 1 93.44 590 ASN A C 1
ATOM 4473 O O . ASN A 1 590 ? -7.453 4.121 37.594 1 93.44 590 ASN A O 1
ATOM 4477 N N . THR A 1 591 ? -7.566 2.393 36.156 1 94.88 591 THR A N 1
ATOM 4478 C CA . THR A 1 591 ? -6.133 2.123 36.188 1 94.88 591 THR A CA 1
ATOM 4479 C C . THR A 1 591 ? -5.68 1.461 34.875 1 94.88 591 THR A C 1
ATOM 4481 O O . THR A 1 591 ? -6.43 0.693 34.281 1 94.88 591 THR A O 1
ATOM 4484 N N . ARG A 1 592 ? -4.523 1.798 34.406 1 95.56 592 ARG A N 1
ATOM 4485 C CA . ARG A 1 592 ? -3.908 1.199 33.219 1 95.56 592 ARG A CA 1
ATOM 4486 C C . ARG A 1 592 ? -2.432 0.904 33.469 1 95.56 592 ARG A C 1
ATOM 4488 O O . ARG A 1 592 ? -1.726 1.704 34.094 1 95.56 592 ARG A O 1
ATOM 4495 N N . ILE A 1 593 ? -2.027 -0.256 33.031 1 96.75 593 ILE A N 1
ATOM 4496 C CA . ILE A 1 593 ? -0.63 -0.675 33.062 1 96.75 593 ILE A CA 1
ATOM 4497 C C . ILE A 1 593 ? -0.114 -0.838 31.641 1 96.75 593 ILE A C 1
ATOM 4499 O O . ILE A 1 593 ? -0.695 -1.578 30.844 1 96.75 593 ILE A O 1
ATOM 4503 N N . ASP A 1 594 ? 0.991 -0.186 31.406 1 96.44 594 ASP A N 1
ATOM 4504 C CA . ASP A 1 594 ? 1.579 -0.245 30.078 1 96.44 594 ASP A CA 1
ATOM 4505 C C . ASP A 1 594 ? 2.99 -0.826 30.125 1 96.44 594 ASP A C 1
ATOM 4507 O O . ASP A 1 594 ? 3.744 -0.564 31.062 1 96.44 594 ASP A O 1
ATOM 4511 N N . TYR A 1 595 ? 3.299 -1.623 29.109 1 96.44 595 TYR A N 1
ATOM 4512 C CA . TYR A 1 595 ? 4.645 -2.088 28.797 1 96.44 595 TYR A CA 1
ATOM 4513 C C . TYR A 1 595 ? 5.082 -1.608 27.422 1 96.44 595 TYR A C 1
ATOM 4515 O O . TYR A 1 595 ? 4.449 -1.93 26.422 1 96.44 595 TYR A O 1
ATOM 4523 N N . SER A 1 596 ? 6.191 -0.854 27.375 1 95.56 596 SER A N 1
ATOM 4524 C CA . SER A 1 596 ? 6.648 -0.306 26.094 1 95.56 596 SER A CA 1
ATOM 4525 C C . SER A 1 596 ? 8.047 -0.812 25.75 1 95.56 596 SER A C 1
ATOM 4527 O O . SER A 1 596 ? 8.922 -0.868 26.609 1 95.56 596 SER A O 1
ATOM 4529 N N . SER A 1 597 ? 8.281 -1.147 24.484 1 94.06 597 SER A N 1
ATOM 4530 C CA . SER A 1 597 ? 9.578 -1.629 24.031 1 94.06 597 SER A CA 1
ATOM 4531 C C . SER A 1 597 ? 10.57 -0.482 23.875 1 94.06 597 SER A C 1
ATOM 4533 O O . SER A 1 597 ? 11.75 -0.708 23.594 1 94.06 597 SER A O 1
ATOM 4535 N N . ARG A 1 598 ? 10.188 0.747 24.047 1 92.56 598 ARG A N 1
ATOM 4536 C CA . ARG A 1 598 ? 11.078 1.9 23.969 1 92.56 598 ARG A CA 1
ATOM 4537 C C . ARG A 1 598 ? 11.984 1.961 25.203 1 92.56 598 ARG A C 1
ATOM 4539 O O . ARG A 1 598 ? 12.984 2.682 25.203 1 92.56 598 ARG A O 1
ATOM 4546 N N . PHE A 1 599 ? 11.57 1.194 26.172 1 93.94 599 PHE A N 1
ATOM 4547 C CA . PHE A 1 599 ? 12.336 1.154 27.406 1 93.94 599 PHE A CA 1
ATOM 4548 C C . PHE A 1 599 ? 12.953 -0.222 27.625 1 93.94 599 PHE A C 1
ATOM 4550 O O . PHE A 1 599 ? 12.445 -1.223 27.109 1 93.94 599 PHE A O 1
ATOM 4557 N N . ARG A 1 600 ? 14.016 -0.162 28.406 1 93.75 600 ARG A N 1
ATOM 4558 C CA . ARG A 1 600 ? 14.664 -1.43 28.734 1 93.75 600 ARG A CA 1
ATOM 4559 C C . ARG A 1 600 ? 13.695 -2.361 29.453 1 93.75 600 ARG A C 1
ATOM 4561 O O . ARG A 1 600 ? 12.797 -1.903 30.172 1 93.75 600 ARG A O 1
ATOM 4568 N N . GLN A 1 601 ? 13.883 -3.617 29.391 1 92.06 601 GLN A N 1
ATOM 4569 C CA . GLN A 1 601 ? 12.93 -4.641 29.812 1 92.06 601 GLN A CA 1
ATOM 4570 C C . GLN A 1 601 ? 12.609 -4.531 31.297 1 92.06 601 GLN A C 1
ATOM 4572 O O . GLN A 1 601 ? 11.477 -4.773 31.719 1 92.06 601 GLN A O 1
ATOM 4577 N N . ASP A 1 602 ? 13.531 -4.168 32.094 1 92.12 602 ASP A N 1
ATOM 4578 C CA . ASP A 1 602 ? 13.336 -4.195 33.531 1 92.12 602 ASP A CA 1
ATOM 4579 C C . ASP A 1 602 ? 12.625 -2.932 34.031 1 92.12 602 ASP A C 1
ATOM 4581 O O . ASP A 1 602 ? 12.148 -2.875 35.156 1 92.12 602 ASP A O 1
ATOM 4585 N N . ILE A 1 603 ? 12.492 -1.874 33.219 1 92.69 603 ILE A N 1
ATOM 4586 C CA . ILE A 1 603 ? 11.867 -0.635 33.656 1 92.69 603 ILE A CA 1
ATOM 4587 C C . ILE A 1 603 ? 10.781 -0.223 32.656 1 92.69 603 ILE A C 1
ATOM 4589 O O . ILE A 1 603 ? 10.383 0.944 32.625 1 92.69 603 ILE A O 1
ATOM 4593 N N . ARG A 1 604 ? 10.367 -1.034 31.812 1 94.38 604 ARG A N 1
ATOM 4594 C CA . ARG A 1 604 ? 9.461 -0.677 30.719 1 94.38 604 ARG A CA 1
ATOM 4595 C C . ARG A 1 604 ? 8.016 -0.627 31.219 1 94.38 604 ARG A C 1
ATOM 4597 O O . ARG A 1 604 ? 7.117 -0.205 30.484 1 94.38 604 ARG A O 1
ATOM 4604 N N . ARG A 1 605 ? 7.691 -0.978 32.469 1 94.81 605 ARG A N 1
ATOM 4605 C CA . ARG A 1 605 ? 6.336 -0.995 33 1 94.81 605 ARG A CA 1
ATOM 4606 C C . ARG A 1 605 ? 5.98 0.345 33.656 1 94.81 605 ARG A C 1
ATOM 4608 O O . ARG A 1 605 ? 6.801 0.946 34.344 1 94.81 605 ARG A O 1
ATOM 4615 N N . ALA A 1 606 ? 4.734 0.85 33.469 1 93.38 606 ALA A N 1
ATOM 4616 C CA . ALA A 1 606 ? 4.207 2.033 34.125 1 93.38 606 ALA A CA 1
ATOM 4617 C C . ALA A 1 606 ? 2.744 1.837 34.531 1 93.38 606 ALA A C 1
ATOM 4619 O O . ALA A 1 606 ? 1.993 1.161 33.812 1 93.38 606 ALA A O 1
ATOM 4620 N N . ILE A 1 607 ? 2.33 2.436 35.562 1 94.75 607 ILE A N 1
ATOM 4621 C CA . ILE A 1 607 ? 0.967 2.346 36.094 1 94.75 607 ILE A CA 1
ATOM 4622 C C . ILE A 1 607 ? 0.348 3.74 36.156 1 94.75 607 ILE A C 1
ATOM 4624 O O . ILE A 1 607 ? 0.961 4.672 36.688 1 94.75 607 ILE A O 1
ATOM 4628 N N . PHE A 1 608 ? -0.833 3.898 35.719 1 94.38 608 PHE A N 1
ATOM 4629 C CA . PHE A 1 608 ? -1.509 5.188 35.656 1 94.38 608 PHE A CA 1
ATOM 4630 C C . PHE A 1 608 ? -2.885 5.113 36.312 1 94.38 608 PHE A C 1
ATOM 4632 O O . PHE A 1 608 ? -3.891 4.914 35.625 1 94.38 608 PHE A O 1
ATOM 4639 N N . PRO A 1 609 ? -2.986 5.359 37.531 1 94.81 609 PRO A N 1
ATOM 4640 C CA . PRO A 1 609 ? -4.277 5.379 38.219 1 94.81 609 PRO A CA 1
ATOM 4641 C C . PRO A 1 609 ? -4.992 6.727 38.094 1 94.81 609 PRO A C 1
ATOM 4643 O O . PRO A 1 609 ? -4.34 7.762 37.938 1 94.81 609 PRO A O 1
ATOM 4646 N N . SER A 1 610 ? -6.297 6.754 38.219 1 95.25 610 SER A N 1
ATOM 4647 C CA . SER A 1 610 ? -7.094 7.977 38.219 1 95.25 610 SER A CA 1
ATOM 4648 C C . SER A 1 610 ? -8.414 7.77 38.938 1 95.25 610 SER A C 1
ATOM 4650 O O . SER A 1 610 ? -8.93 6.652 39 1 95.25 610 SER A O 1
ATOM 4652 N N . PHE A 1 611 ? -8.898 8.867 39.5 1 95.19 611 PHE A N 1
ATOM 4653 C CA . PHE A 1 611 ? -10.141 8.906 40.25 1 95.19 611 PHE A CA 1
ATOM 4654 C C . PHE A 1 611 ? -10.953 10.141 39.906 1 95.19 611 PHE A C 1
ATOM 4656 O O . PHE A 1 611 ? -10.391 11.211 39.656 1 95.19 611 PHE A O 1
ATOM 4663 N N . SER A 1 612 ? -12.281 9.969 39.906 1 96.5 612 SER A N 1
ATOM 4664 C CA . SER A 1 612 ? -13.148 11.133 39.719 1 96.5 612 SER A CA 1
ATOM 4665 C C . SER A 1 612 ? -14.469 10.961 40.469 1 96.5 612 SER A C 1
ATOM 4667 O O . SER A 1 612 ? -14.883 9.836 40.75 1 96.5 612 SER A O 1
ATOM 4669 N N . ALA A 1 613 ? -15.094 12.047 40.781 1 96.88 613 ALA A N 1
ATOM 4670 C CA . ALA A 1 613 ? -16.375 12.086 41.469 1 96.88 613 ALA A CA 1
ATOM 4671 C C . ALA A 1 613 ? -17.25 13.227 40.938 1 96.88 613 ALA A C 1
ATOM 4673 O O . ALA A 1 613 ? -16.734 14.234 40.438 1 96.88 613 ALA A O 1
ATOM 4674 N N . GLY A 1 614 ? -18.516 13 41 1 96.62 614 GLY A N 1
ATOM 4675 C CA . GLY A 1 614 ? -19.484 13.992 40.594 1 96.62 614 GLY A CA 1
ATOM 4676 C C . GLY A 1 614 ? -20.703 14.047 41.5 1 96.62 614 GLY A C 1
ATOM 4677 O O . GLY A 1 614 ? -21.047 13.055 42.156 1 96.62 614 GLY A O 1
ATOM 4678 N N . TRP A 1 615 ? -21.281 15.258 41.594 1 97.44 615 TRP A N 1
ATOM 4679 C CA . TRP A 1 615 ? -22.469 15.531 42.406 1 97.44 615 TRP A CA 1
ATOM 4680 C C . TRP A 1 615 ? -23.5 16.328 41.625 1 97.44 615 TRP A C 1
ATOM 4682 O O . TRP A 1 615 ? -23.266 17.5 41.312 1 97.44 615 TRP A O 1
ATOM 4692 N N . ASN A 1 616 ? -24.547 15.609 41.344 1 95.62 616 ASN A N 1
ATOM 4693 C CA . ASN A 1 616 ? -25.672 16.312 40.719 1 95.62 616 ASN A CA 1
ATOM 4694 C C . ASN A 1 616 ? -26.5 17.047 41.781 1 95.62 616 ASN A C 1
ATOM 4696 O O . ASN A 1 616 ? -27.547 16.547 42.219 1 95.62 616 ASN A O 1
ATOM 4700 N N . VAL A 1 617 ? -26.188 18.188 42 1 96.44 617 VAL A N 1
ATOM 4701 C CA . VAL A 1 617 ? -26.781 18.984 43.062 1 96.44 617 VAL A CA 1
ATOM 4702 C C . VAL A 1 617 ? -28.25 19.266 42.75 1 96.44 617 VAL A C 1
ATOM 4704 O O . VAL A 1 617 ? -29.078 19.328 43.656 1 96.44 617 VAL A O 1
ATOM 4707 N N . SER A 1 618 ? -28.547 19.469 41.531 1 92.38 618 SER A N 1
ATOM 4708 C CA . SER A 1 618 ? -29.891 19.812 41.125 1 92.38 618 SER A CA 1
ATOM 4709 C C . SER A 1 618 ? -30.875 18.688 41.469 1 92.38 618 SER A C 1
ATOM 4711 O O . SER A 1 618 ? -32.094 18.922 41.5 1 92.38 618 SER A O 1
ATOM 4713 N N . LYS A 1 619 ? -30.391 17.531 41.656 1 91.44 619 LYS A N 1
ATOM 4714 C CA . LYS A 1 619 ? -31.266 16.391 41.938 1 91.44 619 LYS A CA 1
ATOM 4715 C C . LYS A 1 619 ? -31.531 16.266 43.438 1 91.44 619 LYS A C 1
ATOM 4717 O O . LYS A 1 619 ? -32.281 15.406 43.875 1 91.44 619 LYS A O 1
ATOM 4722 N N . GLU A 1 620 ? -30.969 17.125 44.25 1 95.06 620 GLU A N 1
ATOM 4723 C CA . GLU A 1 620 ? -31.203 17.125 45.688 1 95.06 620 GLU A CA 1
ATOM 4724 C C . GLU A 1 620 ? -32.594 17.688 46.031 1 95.06 620 GLU A C 1
ATOM 4726 O O . GLU A 1 620 ? -33.094 18.547 45.281 1 95.06 620 GLU A O 1
ATOM 4731 N N . ASP A 1 621 ? -33.031 17.375 47.25 1 92.88 621 ASP A N 1
ATOM 4732 C CA . ASP A 1 621 ? -34.344 17.797 47.656 1 92.88 621 ASP A CA 1
ATOM 4733 C C . ASP A 1 621 ? -34.406 19.297 47.906 1 92.88 621 ASP A C 1
ATOM 4735 O O . ASP A 1 621 ? -35.406 19.953 47.656 1 92.88 621 ASP A O 1
ATOM 4739 N N . PHE A 1 622 ? -33.406 19.844 48.344 1 94.12 622 PHE A N 1
ATOM 4740 C CA . PHE A 1 622 ? -33.406 21.266 48.688 1 94.12 622 PHE A CA 1
ATOM 4741 C C . PHE A 1 622 ? -33.344 22.125 47.406 1 94.12 622 PHE A C 1
ATOM 4743 O O . PHE A 1 622 ? -33.562 23.344 47.469 1 94.12 622 PHE A O 1
ATOM 4750 N N . MET A 1 623 ? -33.062 21.531 46.281 1 93.12 623 MET A N 1
ATOM 4751 C CA . MET A 1 623 ? -32.969 22.25 45.031 1 93.12 623 MET A CA 1
ATOM 4752 C C . MET A 1 623 ? -34.281 22.156 44.25 1 93.12 623 MET A C 1
ATOM 4754 O O . MET A 1 623 ? -34.469 22.844 43.25 1 93.12 623 MET A O 1
ATOM 4758 N N . LYS A 1 624 ? -35.219 21.453 44.719 1 87.31 624 LYS A N 1
ATOM 4759 C CA . LYS A 1 624 ? -36.406 21.109 43.969 1 87.31 624 LYS A CA 1
ATOM 4760 C C . LYS A 1 624 ? -37.25 22.344 43.688 1 87.31 624 LYS A C 1
ATOM 4762 O O . LYS A 1 624 ? -37.938 22.422 42.656 1 87.31 624 LYS A O 1
ATOM 4767 N N . ASP A 1 625 ? -37.219 23.359 44.594 1 88.69 625 ASP A N 1
ATOM 4768 C CA . ASP A 1 625 ? -38.094 24.516 44.438 1 88.69 625 ASP A CA 1
ATOM 4769 C C . ASP A 1 625 ? -37.406 25.609 43.594 1 88.69 625 ASP A C 1
ATOM 4771 O O . ASP A 1 625 ? -38 26.656 43.312 1 88.69 625 ASP A O 1
ATOM 4775 N N . ILE A 1 626 ? -36.219 25.438 43.156 1 93.12 626 ILE A N 1
ATOM 4776 C CA . ILE A 1 626 ? -35.5 26.406 42.344 1 93.12 626 ILE A CA 1
ATOM 4777 C C . ILE A 1 626 ? -35.688 26.078 40.875 1 93.12 626 ILE A C 1
ATOM 4779 O O . ILE A 1 626 ? -34.938 25.266 40.312 1 93.12 626 ILE A O 1
ATOM 4783 N N . SER A 1 627 ? -36.531 26.797 40.188 1 87.94 627 SER A N 1
ATOM 4784 C CA . SER A 1 627 ? -36.938 26.422 38.844 1 87.94 627 SER A CA 1
ATOM 4785 C C . SER A 1 627 ? -36 27.016 37.781 1 87.94 627 SER A C 1
ATOM 4787 O O . SER A 1 627 ? -35.969 26.547 36.656 1 87.94 627 SER A O 1
ATOM 4789 N N . TRP A 1 628 ? -35.25 28.078 38.094 1 90.19 628 TRP A N 1
ATOM 4790 C CA . TRP A 1 628 ? -34.406 28.719 37.062 1 90.19 628 TRP A CA 1
ATOM 4791 C C . TRP A 1 628 ? -33.094 27.969 36.906 1 90.19 628 TRP A C 1
ATOM 4793 O O . TRP A 1 628 ? -32.344 28.234 35.969 1 90.19 628 TRP A O 1
ATOM 4803 N N . ILE A 1 629 ? -32.812 26.953 37.781 1 94.12 629 ILE A N 1
ATOM 4804 C CA . ILE A 1 629 ? -31.656 26.062 37.594 1 94.12 629 ILE A CA 1
ATOM 4805 C C . ILE A 1 629 ? -32.125 24.688 37.125 1 94.12 629 ILE A C 1
ATOM 4807 O O . ILE A 1 629 ? -32.688 23.922 37.906 1 94.12 629 ILE A O 1
ATOM 4811 N N . SER A 1 630 ? -31.844 24.422 35.906 1 87.56 630 SER A N 1
ATOM 4812 C CA . SER A 1 630 ? -32.281 23.141 35.344 1 87.56 630 SER A CA 1
ATOM 4813 C C . SER A 1 630 ? -31.281 22.031 35.688 1 87.56 630 SER A C 1
ATOM 4815 O O . SER A 1 630 ? -31.656 20.859 35.781 1 87.56 630 SER A O 1
ATOM 4817 N N . ASN A 1 631 ? -30.078 22.375 35.719 1 91 631 ASN A N 1
ATOM 4818 C CA . ASN A 1 631 ? -29.016 21.422 36.031 1 91 631 ASN A CA 1
ATOM 4819 C C . ASN A 1 631 ? -27.844 22.109 36.75 1 91 631 ASN A C 1
ATOM 4821 O O . ASN A 1 631 ? -27.469 23.234 36.375 1 91 631 ASN A O 1
ATOM 4825 N N . LEU A 1 632 ? -27.375 21.547 37.75 1 95.44 632 LEU A N 1
ATOM 4826 C CA . LEU A 1 632 ? -26.172 21.953 38.469 1 95.44 632 LEU A CA 1
ATOM 4827 C C . LEU A 1 632 ? -25.359 20.734 38.875 1 95.44 632 LEU A C 1
ATOM 4829 O O . LEU A 1 632 ? -25.797 19.953 39.75 1 95.44 632 LEU A O 1
ATOM 4833 N N . LYS A 1 633 ? -24.234 20.578 38.312 1 95.81 633 LYS A N 1
ATOM 4834 C CA . LYS A 1 633 ? -23.359 19.453 38.625 1 95.81 633 LYS A CA 1
ATOM 4835 C C . LYS A 1 633 ? -21.953 19.922 38.969 1 95.81 633 LYS A C 1
ATOM 4837 O O . LYS A 1 633 ? -21.375 20.75 38.281 1 95.81 633 LYS A O 1
ATOM 4842 N N . LEU A 1 634 ? -21.453 19.438 40.094 1 97.25 634 LEU A N 1
ATOM 4843 C CA . LEU A 1 634 ? -20.062 19.625 40.469 1 97.25 634 LEU A CA 1
ATOM 4844 C C . LEU A 1 634 ? -19.25 18.344 40.25 1 97.25 634 LEU A C 1
ATOM 4846 O O . LEU A 1 634 ? -19.75 17.234 40.469 1 97.25 634 LEU A O 1
ATOM 4850 N N . ARG A 1 635 ? -18.125 18.531 39.719 1 95.94 635 ARG A N 1
ATOM 4851 C CA . ARG A 1 635 ? -17.297 17.344 39.5 1 95.94 635 ARG A CA 1
ATOM 4852 C C . ARG A 1 635 ? -15.844 17.625 39.875 1 95.94 635 ARG A C 1
ATOM 4854 O O . ARG A 1 635 ? -15.406 18.781 39.844 1 95.94 635 ARG A O 1
ATOM 4861 N N . GLY A 1 636 ? -15.062 16.578 40.125 1 96.44 636 GLY A N 1
ATOM 4862 C CA . GLY A 1 636 ? -13.641 16.609 40.438 1 96.44 636 GLY A CA 1
ATOM 4863 C C . GLY A 1 636 ? -12.914 15.352 40.031 1 96.44 636 GLY A C 1
ATOM 4864 O O . GLY A 1 636 ? -13.492 14.266 40.031 1 96.44 636 GLY A O 1
ATOM 4865 N N . SER A 1 637 ? -11.688 15.539 39.656 1 96.12 637 SER A N 1
ATOM 4866 C CA . SER A 1 637 ? -10.906 14.375 39.25 1 96.12 637 SER A CA 1
ATOM 4867 C C . SER A 1 637 ? -9.43 14.547 39.594 1 96.12 637 SER A C 1
ATOM 4869 O O . SER A 1 637 ? -8.961 15.672 39.781 1 96.12 637 SER A O 1
ATOM 4871 N N . TYR A 1 638 ? -8.758 13.414 39.688 1 96.25 638 TYR A N 1
ATOM 4872 C CA . TYR A 1 638 ? -7.32 13.336 39.906 1 96.25 638 TYR A CA 1
ATOM 4873 C C . TYR A 1 638 ? -6.75 12.055 39.312 1 96.25 638 TYR A C 1
ATOM 4875 O O . TYR A 1 638 ? -7.375 10.992 39.406 1 96.25 638 TYR A O 1
ATOM 4883 N N . GLY A 1 639 ? -5.598 12.211 38.75 1 95.25 639 GLY A N 1
ATOM 4884 C CA . GLY A 1 639 ? -4.969 11.008 38.219 1 95.25 639 GLY A CA 1
ATOM 4885 C C . GLY A 1 639 ? -3.619 11.273 37.562 1 95.25 639 GLY A C 1
ATOM 4886 O O . GLY A 1 639 ? -3.117 12.398 37.625 1 95.25 639 GLY A O 1
ATOM 4887 N N . SER A 1 640 ? -3.07 10.195 37.062 1 94.25 640 SER A N 1
ATOM 4888 C CA . SER A 1 640 ? -1.765 10.289 36.406 1 94.25 640 SER A CA 1
ATOM 4889 C C . SER A 1 640 ? -1.798 9.703 35 1 94.25 640 SER A C 1
ATOM 4891 O O . SER A 1 640 ? -2.572 8.781 34.719 1 94.25 640 SER A O 1
ATOM 4893 N N . LEU A 1 641 ? -1.003 10.258 34.125 1 92.56 641 LEU A N 1
ATOM 4894 C CA . LEU A 1 641 ? -0.808 9.82 32.75 1 92.56 641 LEU A CA 1
ATOM 4895 C C . LEU A 1 641 ? 0.671 9.836 32.375 1 92.56 641 LEU A C 1
ATOM 4897 O O . LEU A 1 641 ? 1.493 10.391 33.125 1 92.56 641 LEU A O 1
ATOM 4901 N N . GLY A 1 642 ? 0.951 9.211 31.234 1 89.94 642 GLY A N 1
ATOM 4902 C CA . GLY A 1 642 ? 2.348 9.164 30.828 1 89.94 642 GLY A CA 1
ATOM 4903 C C . GLY A 1 642 ? 2.574 9.633 29.406 1 89.94 642 GLY A C 1
ATOM 4904 O O . GLY A 1 642 ? 1.618 9.891 28.672 1 89.94 642 GLY A O 1
ATOM 4905 N N . ASN A 1 643 ? 3.895 9.828 29.031 1 88.81 643 ASN A N 1
ATOM 4906 C CA . ASN A 1 643 ? 4.352 10.148 27.688 1 88.81 643 ASN A CA 1
ATOM 4907 C C . ASN A 1 643 ? 5.582 9.336 27.297 1 88.81 643 ASN A C 1
ATOM 4909 O O . ASN A 1 643 ? 6.668 9.547 27.844 1 88.81 643 ASN A O 1
ATOM 4913 N N . GLN A 1 644 ? 5.391 8.516 26.391 1 87.12 644 GLN A N 1
ATOM 4914 C CA . GLN A 1 644 ? 6.516 7.707 25.938 1 87.12 644 GLN A CA 1
ATOM 4915 C C . GLN A 1 644 ? 7.094 8.242 24.625 1 87.12 644 GLN A C 1
ATOM 4917 O O . GLN A 1 644 ? 8.203 7.879 24.25 1 87.12 644 GLN A O 1
ATOM 4922 N N . ASP A 1 645 ? 6.426 9.055 23.953 1 82.38 645 ASP A N 1
ATOM 4923 C CA . ASP A 1 645 ? 6.758 9.406 22.578 1 82.38 645 ASP A CA 1
ATOM 4924 C C . ASP A 1 645 ? 8.039 10.242 22.531 1 82.38 645 ASP A C 1
ATOM 4926 O O . ASP A 1 645 ? 8.672 10.336 21.469 1 82.38 645 ASP A O 1
ATOM 4930 N N . VAL A 1 646 ? 8.438 10.781 23.562 1 82 646 VAL A N 1
ATOM 4931 C CA . VAL A 1 646 ? 9.656 11.578 23.625 1 82 646 VAL A CA 1
ATOM 4932 C C . VAL A 1 646 ? 10.875 10.664 23.547 1 82 646 VAL A C 1
ATOM 4934 O O . VAL A 1 646 ? 11.953 11.078 23.125 1 82 646 VAL A O 1
ATOM 4937 N N . VAL A 1 647 ? 10.672 9.43 23.938 1 85.62 647 VAL A N 1
ATOM 4938 C CA . VAL A 1 647 ? 11.781 8.484 23.938 1 85.62 647 VAL A CA 1
ATOM 4939 C C . VAL A 1 647 ? 11.898 7.812 22.578 1 85.62 647 VAL A C 1
ATOM 4941 O O . VAL A 1 647 ? 10.984 7.094 22.156 1 85.62 647 VAL A O 1
ATOM 4944 N N . PRO A 1 648 ? 12.977 8.047 21.969 1 85.06 648 PRO A N 1
ATOM 4945 C CA . PRO A 1 648 ? 13.117 7.422 20.641 1 85.06 648 PRO A CA 1
ATOM 4946 C C . PRO A 1 648 ? 13.211 5.898 20.719 1 85.06 648 PRO A C 1
ATOM 4948 O O . PRO A 1 648 ? 13.68 5.355 21.719 1 85.06 648 PRO A O 1
ATOM 4951 N N . VAL A 1 649 ? 12.891 5.281 19.688 1 87.19 649 VAL A N 1
ATOM 4952 C CA . VAL A 1 649 ? 13.07 3.838 19.578 1 87.19 649 VAL A CA 1
ATOM 4953 C C . VAL A 1 649 ? 14.555 3.492 19.625 1 87.19 649 VAL A C 1
ATOM 4955 O O . VAL A 1 649 ? 15.359 4.109 18.922 1 87.19 649 VAL A O 1
ATOM 4958 N N . GLY A 1 650 ? 14.977 2.611 20.484 1 83.94 650 GLY A N 1
ATOM 4959 C CA . GLY A 1 650 ? 16.359 2.184 20.594 1 83.94 650 GLY A CA 1
ATOM 4960 C C . GLY A 1 650 ? 17.172 3.021 21.578 1 83.94 650 GLY A C 1
ATOM 4961 O O . GLY A 1 650 ? 18.391 2.951 21.594 1 83.94 650 GLY A O 1
ATOM 4962 N N . ASN A 1 651 ? 16.531 3.861 22.328 1 84.94 651 ASN A N 1
ATOM 4963 C CA . ASN A 1 651 ? 17.188 4.781 23.25 1 84.94 651 ASN A CA 1
ATOM 4964 C C . ASN A 1 651 ? 18.125 4.043 24.203 1 84.94 651 ASN A C 1
ATOM 4966 O O . ASN A 1 651 ? 19.109 4.609 24.672 1 84.94 651 ASN A O 1
ATOM 4970 N N . TYR A 1 652 ? 17.859 2.811 24.469 1 90.19 652 TYR A N 1
ATOM 4971 C CA . TYR A 1 652 ? 18.672 2.105 25.469 1 90.19 652 TYR A CA 1
ATOM 4972 C C . TYR A 1 652 ? 19.703 1.212 24.797 1 90.19 652 TYR A C 1
ATOM 4974 O O . TYR A 1 652 ? 20.422 0.463 25.469 1 90.19 652 TYR A O 1
ATOM 4982 N N . PHE A 1 653 ? 19.812 1.262 23.5 1 87.31 653 PHE A N 1
ATOM 4983 C CA . PHE A 1 653 ? 20.828 0.53 22.766 1 87.31 653 PHE A CA 1
ATOM 4984 C C . PHE A 1 653 ? 22.047 1.41 22.516 1 87.31 653 PHE A C 1
ATOM 4986 O O . PHE A 1 653 ? 21.922 2.615 22.281 1 87.31 653 PHE A O 1
ATOM 4993 N N . GLY A 1 654 ? 23.203 0.778 22.609 1 83.75 654 GLY A N 1
ATOM 4994 C CA . GLY A 1 654 ? 24.375 1.438 22.062 1 83.75 654 GLY A CA 1
ATOM 4995 C C . GLY A 1 654 ? 24.438 1.399 20.547 1 83.75 654 GLY A C 1
ATOM 4996 O O . GLY A 1 654 ? 25.016 0.486 19.953 1 83.75 654 GLY A O 1
ATOM 4997 N N . LEU A 1 655 ? 23.812 2.418 19.984 1 81 655 LEU A N 1
ATOM 4998 C CA . LEU A 1 655 ? 23.703 2.441 18.516 1 81 655 LEU A CA 1
ATOM 4999 C C . LEU A 1 655 ? 25.047 2.762 17.875 1 81 655 LEU A C 1
ATOM 5001 O O . LEU A 1 655 ? 25.781 3.617 18.375 1 81 655 LEU A O 1
ATOM 5005 N N . ILE A 1 656 ? 25.391 1.979 16.922 1 80.81 656 ILE A N 1
ATOM 5006 C CA . ILE A 1 656 ? 26.625 2.146 16.188 1 80.81 656 ILE A CA 1
ATOM 5007 C C . ILE A 1 656 ? 26.328 2.617 14.766 1 80.81 656 ILE A C 1
ATOM 5009 O O . ILE A 1 656 ? 25.469 2.043 14.086 1 80.81 656 ILE A O 1
ATOM 5013 N N . ASN A 1 657 ? 26.938 3.715 14.406 1 76.62 657 ASN A N 1
ATOM 5014 C CA . ASN A 1 657 ? 26.828 4.223 13.039 1 76.62 657 ASN A CA 1
ATOM 5015 C C . ASN A 1 657 ? 27.906 3.621 12.133 1 76.62 657 ASN A C 1
ATOM 5017 O O . ASN A 1 657 ? 28.984 3.273 12.586 1 76.62 657 ASN A O 1
ATOM 5021 N N . THR A 1 658 ? 27.5 3.414 10.898 1 72 658 THR A N 1
ATOM 5022 C CA . THR A 1 658 ? 28.453 2.986 9.875 1 72 658 THR A CA 1
ATOM 5023 C C . THR A 1 658 ? 28.562 4.035 8.773 1 72 658 THR A C 1
ATOM 5025 O O . THR A 1 658 ? 27.812 5.016 8.758 1 72 658 THR A O 1
ATOM 5028 N N . GLY A 1 659 ? 29.562 3.984 7.891 1 64.19 659 GLY A N 1
ATOM 5029 C CA . GLY A 1 659 ? 29.594 4.816 6.695 1 64.19 659 GLY A CA 1
ATOM 5030 C C . GLY A 1 659 ? 30.828 5.684 6.605 1 64.19 659 GLY A C 1
ATOM 5031 O O . GLY A 1 659 ? 31.094 6.285 5.562 1 64.19 659 GLY A O 1
ATOM 5032 N N . TYR A 1 660 ? 31.562 5.746 7.73 1 67.69 660 TYR A N 1
ATOM 5033 C CA . TYR A 1 660 ? 32.812 6.496 7.629 1 67.69 660 TYR A CA 1
ATOM 5034 C C . TYR A 1 660 ? 33.938 5.59 7.203 1 67.69 660 TYR A C 1
ATOM 5036 O O . TYR A 1 660 ? 34.031 4.43 7.613 1 67.69 660 TYR A O 1
ATOM 5044 N N . GLN A 1 661 ? 34.656 6.133 6.23 1 73.88 661 GLN A N 1
ATOM 5045 C CA . GLN A 1 661 ? 35.812 5.387 5.793 1 73.88 661 GLN A CA 1
ATOM 5046 C C . GLN A 1 661 ? 37.094 6 6.359 1 73.88 661 GLN A C 1
ATOM 5048 O O . GLN A 1 661 ? 37.219 7.223 6.453 1 73.88 661 GLN A O 1
ATOM 5053 N N . TYR A 1 662 ? 37.906 5.098 6.938 1 75.31 662 TYR A N 1
ATOM 5054 C CA . TYR A 1 662 ? 39.219 5.484 7.43 1 75.31 662 TYR A CA 1
ATOM 5055 C C . TYR A 1 662 ? 40.312 5.004 6.484 1 75.31 662 TYR A C 1
ATOM 5057 O O . TYR A 1 662 ? 40.156 3.98 5.812 1 75.31 662 TYR A O 1
ATOM 5065 N N . SER A 1 663 ? 41.25 5.852 6.25 1 76.62 663 SER A N 1
ATOM 5066 C CA . SER A 1 663 ? 42.375 5.469 5.395 1 76.62 663 SER A CA 1
ATOM 5067 C C . SER A 1 663 ? 43.438 4.688 6.176 1 76.62 663 SER A C 1
ATOM 5069 O O . SER A 1 663 ? 44.031 5.219 7.109 1 76.62 663 SER A O 1
ATOM 5071 N N . PHE A 1 664 ? 43.344 3.428 5.914 1 74.81 664 PHE A N 1
ATOM 5072 C CA . PHE A 1 664 ? 44.438 2.613 6.445 1 74.81 664 PHE A CA 1
ATOM 5073 C C . PHE A 1 664 ? 45.375 2.168 5.332 1 74.81 664 PHE A C 1
ATOM 5075 O O . PHE A 1 664 ? 44.969 1.42 4.438 1 74.81 664 PHE A O 1
ATOM 5082 N N . GLU A 1 665 ? 46.594 2.549 5.477 1 75.81 665 GLU A N 1
ATOM 5083 C CA . GLU A 1 665 ? 47.594 2.229 4.477 1 75.81 665 GLU A CA 1
ATOM 5084 C C . GLU A 1 665 ? 47.125 2.598 3.074 1 75.81 665 GLU A C 1
ATOM 5086 O O . GLU A 1 665 ? 47.312 1.829 2.129 1 75.81 665 GLU A O 1
ATOM 5091 N N . GLY A 1 666 ? 46.375 3.693 3.01 1 71.75 666 GLY A N 1
ATOM 5092 C CA . GLY A 1 666 ? 45.938 4.219 1.722 1 71.75 666 GLY A CA 1
ATOM 5093 C C . GLY A 1 666 ? 44.656 3.6 1.22 1 71.75 666 GLY A C 1
ATOM 5094 O O . GLY A 1 666 ? 44.156 3.957 0.146 1 71.75 666 GLY A O 1
ATOM 5095 N N . ALA A 1 667 ? 44.281 2.588 1.967 1 66.81 667 ALA A N 1
ATOM 5096 C CA . ALA A 1 667 ? 43.031 1.956 1.535 1 66.81 667 ALA A CA 1
ATOM 5097 C C . ALA A 1 667 ? 41.875 2.375 2.424 1 66.81 667 ALA A C 1
ATOM 5099 O O . ALA A 1 667 ? 42 2.398 3.65 1 66.81 667 ALA A O 1
ATOM 5100 N N . ALA A 1 668 ? 40.875 2.842 1.795 1 72 668 ALA A N 1
ATOM 5101 C CA . ALA A 1 668 ? 39.656 3.201 2.523 1 72 668 ALA A CA 1
ATOM 5102 C C . ALA A 1 668 ? 39.031 1.973 3.176 1 72 668 ALA A C 1
ATOM 5104 O O . ALA A 1 668 ? 38.812 0.956 2.514 1 72 668 ALA A O 1
ATOM 5105 N N . GLN A 1 669 ? 39 2 4.516 1 76.69 669 GLN A N 1
ATOM 5106 C CA . GLN A 1 669 ? 38.344 0.937 5.266 1 76.69 669 GLN A CA 1
ATOM 5107 C C . GLN A 1 669 ? 37.125 1.457 5.988 1 76.69 669 GLN A C 1
ATOM 5109 O O . GLN A 1 669 ? 37.125 2.576 6.504 1 76.69 669 GLN A O 1
ATOM 5114 N N . ASP A 1 670 ? 36.062 0.667 6.004 1 77.38 670 ASP A N 1
ATOM 5115 C CA . ASP A 1 670 ? 34.812 1.049 6.688 1 77.38 670 ASP A CA 1
ATOM 5116 C C . ASP A 1 670 ? 35.062 1.192 8.188 1 77.38 670 ASP A C 1
ATOM 5118 O O . ASP A 1 670 ? 35.781 0.401 8.789 1 77.38 670 ASP A O 1
ATOM 5122 N N . GLY A 1 671 ? 34.688 2.299 8.711 1 77.12 671 GLY A N 1
ATOM 5123 C CA . GLY A 1 671 ? 34.75 2.516 10.148 1 77.12 671 GLY A CA 1
ATOM 5124 C C . GLY A 1 671 ? 33.375 2.607 10.781 1 77.12 671 GLY A C 1
ATOM 5125 O O . GLY A 1 671 ? 32.375 2.816 10.086 1 77.12 671 GLY A O 1
ATOM 5126 N N . THR A 1 672 ? 33.25 2.096 12.016 1 79.44 672 THR A N 1
ATOM 5127 C CA . THR A 1 672 ? 32.062 2.252 12.82 1 79.44 672 THR A CA 1
ATOM 5128 C C . THR A 1 672 ? 32.312 3.145 14.023 1 79.44 672 THR A C 1
ATOM 5130 O O . THR A 1 672 ? 33.469 3.25 14.492 1 79.44 672 THR A O 1
ATOM 5133 N N . TRP A 1 673 ? 31.391 3.924 14.375 1 79.62 673 TRP A N 1
ATOM 5134 C CA . TRP A 1 673 ? 31.531 4.746 15.578 1 79.62 673 TRP A CA 1
ATOM 5135 C C . TRP A 1 673 ? 30.203 4.84 16.328 1 79.62 673 TRP A C 1
ATOM 5137 O O . TRP A 1 673 ? 29.141 4.648 15.742 1 79.62 673 TRP A O 1
ATOM 5147 N N . GLN A 1 674 ? 30.328 5.027 17.594 1 81.69 674 GLN A N 1
ATOM 5148 C CA . GLN A 1 674 ? 29.141 5.293 18.406 1 81.69 674 GLN A CA 1
ATOM 5149 C C . GLN A 1 674 ? 28.812 6.785 18.438 1 81.69 674 GLN A C 1
ATOM 5151 O O . GLN A 1 674 ? 29.578 7.578 18.984 1 81.69 674 GLN A O 1
ATOM 5156 N N . GLY A 1 675 ? 27.719 7.164 17.844 1 76.75 675 GLY A N 1
ATOM 5157 C CA . GLY A 1 675 ? 27.391 8.578 17.766 1 76.75 675 GLY A CA 1
ATOM 5158 C C . GLY A 1 675 ? 26.422 9.023 18.844 1 76.75 675 GLY A C 1
ATOM 5159 O O . GLY A 1 675 ? 26.312 10.219 19.125 1 76.75 675 GLY A O 1
ATOM 5160 N N . LYS A 1 676 ? 25.781 8.125 19.547 1 85.75 676 LYS A N 1
ATOM 5161 C CA . LYS A 1 676 ? 24.828 8.477 20.594 1 85.75 676 LYS A CA 1
ATOM 5162 C C . LYS A 1 676 ? 25.094 7.688 21.875 1 85.75 676 LYS A C 1
ATOM 5164 O O . LYS A 1 676 ? 25.359 6.48 21.828 1 85.75 676 LYS A O 1
ATOM 5169 N N . ILE A 1 677 ? 25.125 8.375 22.953 1 89.12 677 ILE A N 1
ATOM 5170 C CA . ILE A 1 677 ? 25.25 7.73 24.266 1 89.12 677 ILE A CA 1
ATOM 5171 C C . ILE A 1 677 ? 23.906 7.168 24.703 1 89.12 677 ILE A C 1
ATOM 5173 O O . ILE A 1 677 ? 22.922 7.895 24.766 1 89.12 677 ILE A O 1
ATOM 5177 N N . PRO A 1 678 ? 23.906 5.883 24.953 1 90.19 678 PRO A N 1
ATOM 5178 C CA . PRO A 1 678 ? 22.625 5.316 25.406 1 90.19 678 PRO A CA 1
ATOM 5179 C C . PRO A 1 678 ? 22.297 5.684 26.844 1 90.19 678 PRO A C 1
ATOM 5181 O O . PRO A 1 678 ? 23.188 5.961 27.641 1 90.19 678 PRO A O 1
ATOM 5184 N N . ASN A 1 679 ? 21.062 5.801 27.219 1 90.94 679 ASN A N 1
ATOM 5185 C CA . ASN A 1 679 ? 20.562 5.887 28.578 1 90.94 679 ASN A CA 1
ATOM 5186 C C . ASN A 1 679 ? 19.562 4.777 28.891 1 90.94 679 ASN A C 1
ATOM 5188 O O . ASN A 1 679 ? 18.359 4.977 28.75 1 90.94 679 ASN A O 1
ATOM 5192 N N . PRO A 1 680 ? 20.031 3.705 29.359 1 92.62 680 PRO A N 1
ATOM 5193 C CA . PRO A 1 680 ? 19.156 2.57 29.625 1 92.62 680 PRO A CA 1
ATOM 5194 C C . PRO A 1 680 ? 18.203 2.828 30.797 1 92.62 680 PRO A C 1
ATOM 5196 O O . PRO A 1 680 ? 17.266 2.053 31.031 1 92.62 680 PRO A O 1
ATOM 5199 N N . LEU A 1 681 ? 18.391 3.973 31.453 1 91.62 681 LEU A N 1
ATOM 5200 C CA . LEU A 1 681 ? 17.594 4.215 32.656 1 91.62 681 LEU A CA 1
ATOM 5201 C C . LEU A 1 681 ? 16.5 5.234 32.375 1 91.62 681 LEU A C 1
ATOM 5203 O O . LEU A 1 681 ? 15.711 5.559 33.281 1 91.62 681 LEU A O 1
ATOM 5207 N N . ALA A 1 682 ? 16.469 5.707 31.219 1 91.38 682 ALA A N 1
ATOM 5208 C CA . ALA A 1 682 ? 15.406 6.645 30.875 1 91.38 682 ALA A CA 1
ATOM 5209 C C . ALA A 1 682 ? 14.031 6.008 31.078 1 91.38 682 ALA A C 1
ATOM 5211 O O . ALA A 1 682 ? 13.836 4.836 30.75 1 91.38 682 ALA A O 1
ATOM 5212 N N . THR A 1 683 ? 13.156 6.723 31.703 1 89.88 683 THR A N 1
ATOM 5213 C CA . THR A 1 683 ? 11.789 6.254 31.906 1 89.88 683 THR A CA 1
ATOM 5214 C C . THR A 1 683 ? 10.781 7.281 31.391 1 89.88 683 THR A C 1
ATOM 5216 O O . THR A 1 683 ? 11.164 8.32 30.844 1 89.88 683 THR A O 1
ATOM 5219 N N . TRP A 1 684 ? 9.492 7 31.562 1 88.81 684 TRP A N 1
ATOM 5220 C CA . TRP A 1 684 ? 8.398 7.812 31.031 1 88.81 684 TRP A CA 1
ATOM 5221 C C . TRP A 1 684 ? 8.32 9.156 31.75 1 88.81 684 TRP A C 1
ATOM 5223 O O . TRP A 1 684 ? 8.672 9.258 32.938 1 88.81 684 TRP A O 1
ATOM 5233 N N . GLU A 1 685 ? 7.906 10.156 30.922 1 90.94 685 GLU A N 1
ATOM 5234 C CA . GLU A 1 685 ? 7.398 11.359 31.578 1 90.94 685 GLU A CA 1
ATOM 5235 C C . GLU A 1 685 ? 6.031 11.117 32.219 1 90.94 685 GLU A C 1
ATOM 5237 O O . GLU A 1 685 ? 5.207 10.391 31.656 1 90.94 685 GLU A O 1
ATOM 5242 N N . LYS A 1 686 ? 5.777 11.719 33.281 1 92.25 686 LYS A N 1
ATOM 5243 C CA . LYS A 1 686 ? 4.508 11.508 33.969 1 92.25 686 LYS A CA 1
ATOM 5244 C C . LYS A 1 686 ? 3.799 12.836 34.219 1 92.25 686 LYS A C 1
ATOM 5246 O O . LYS A 1 686 ? 4.441 13.836 34.562 1 92.25 686 LYS A O 1
ATOM 5251 N N . VAL A 1 687 ? 2.543 12.82 34.094 1 93.25 687 VAL A N 1
ATOM 5252 C CA . VAL A 1 687 ? 1.715 13.992 34.312 1 93.25 687 VAL A CA 1
ATOM 5253 C C . VAL A 1 687 ? 0.676 13.688 35.406 1 93.25 687 VAL A C 1
ATOM 5255 O O . VAL A 1 687 ? -0.03 12.68 35.312 1 93.25 687 VAL A O 1
ATOM 5258 N N . TYR A 1 688 ? 0.6 14.477 36.375 1 95 688 TYR A N 1
ATOM 5259 C CA . TYR A 1 688 ? -0.417 14.422 37.438 1 95 688 TYR A CA 1
ATOM 5260 C C . TYR A 1 688 ? -1.394 15.586 37.312 1 95 688 TYR A C 1
ATOM 5262 O O . TYR A 1 688 ? -0.997 16.75 37.375 1 95 688 TYR A O 1
ATOM 5270 N N . MET A 1 689 ? -2.607 15.273 37.156 1 95.62 689 MET A N 1
ATOM 5271 C CA . MET A 1 689 ? -3.574 16.328 36.875 1 95.62 689 MET A CA 1
ATOM 5272 C C . MET A 1 689 ? -4.707 16.312 37.906 1 95.62 689 MET A C 1
ATOM 5274 O O . MET A 1 689 ? -5.234 15.258 38.25 1 95.62 689 MET A O 1
ATOM 5278 N N . THR A 1 690 ? -5.031 17.469 38.406 1 96.69 690 THR A N 1
ATOM 5279 C CA . THR A 1 690 ? -6.219 17.734 39.219 1 96.69 690 THR A CA 1
ATOM 5280 C C . THR A 1 690 ? -7.184 18.656 38.469 1 96.69 690 THR A C 1
ATOM 5282 O O . THR A 1 690 ? -6.762 19.641 37.844 1 96.69 690 THR A O 1
ATOM 5285 N N . ASP A 1 691 ? -8.438 18.297 38.531 1 97.19 691 ASP A N 1
ATOM 5286 C CA . ASP A 1 691 ? -9.438 19.125 37.844 1 97.19 691 ASP A CA 1
ATOM 5287 C C . ASP A 1 691 ? -10.68 19.297 38.688 1 97.19 691 ASP A C 1
ATOM 5289 O O . ASP A 1 691 ? -11.156 18.344 39.312 1 97.19 691 ASP A O 1
ATOM 5293 N N . PHE A 1 692 ? -11.195 20.531 38.781 1 97.44 692 PHE A N 1
ATOM 5294 C CA . PHE A 1 692 ? -12.492 20.875 39.375 1 97.44 692 PHE A CA 1
ATOM 5295 C C . PHE A 1 692 ? -13.398 21.516 38.312 1 97.44 692 PHE A C 1
ATOM 5297 O O . PHE A 1 692 ? -13 22.469 37.656 1 97.44 692 PHE A O 1
ATOM 5304 N N . GLY A 1 693 ? -14.539 20.953 38.25 1 96.31 693 GLY A N 1
ATOM 5305 C CA . GLY A 1 693 ? -15.422 21.438 37.188 1 96.31 693 GLY A CA 1
ATOM 5306 C C . GLY A 1 693 ? -16.828 21.734 37.688 1 96.31 693 GLY A C 1
ATOM 5307 O O . GLY A 1 693 ? -17.266 21.203 38.688 1 96.31 693 GLY A O 1
ATOM 5308 N N . LEU A 1 694 ? -17.5 22.578 36.906 1 96.25 694 LEU A N 1
ATOM 5309 C CA . LEU A 1 694 ? -18.891 22.984 37.125 1 96.25 694 LEU A CA 1
ATOM 5310 C C . LEU A 1 694 ? -19.656 22.984 35.812 1 96.25 694 LEU A C 1
ATOM 5312 O O . LEU A 1 694 ? -19.188 23.531 34.812 1 96.25 694 LEU A O 1
ATOM 5316 N N . ASP A 1 695 ? -20.75 22.297 35.844 1 94.56 695 ASP A N 1
ATOM 5317 C CA . ASP A 1 695 ? -21.688 22.344 34.719 1 94.56 695 ASP A CA 1
ATOM 5318 C C . ASP A 1 695 ? -23.047 22.859 35.188 1 94.56 695 ASP A C 1
ATOM 5320 O O . ASP A 1 695 ? -23.672 22.312 36.094 1 94.56 695 ASP A O 1
ATOM 5324 N N . MET A 1 696 ? -23.484 23.875 34.438 1 94.44 696 MET A N 1
ATOM 5325 C CA . MET A 1 696 ? -24.734 24.516 34.875 1 94.44 696 MET A CA 1
ATOM 5326 C C . MET A 1 696 ? -25.609 24.812 33.656 1 94.44 696 MET A C 1
ATOM 5328 O O . MET A 1 696 ? -25.109 25.25 32.625 1 94.44 696 MET A O 1
ATOM 5332 N N . THR A 1 697 ? -26.828 24.484 33.75 1 93.25 697 THR A N 1
ATOM 5333 C CA . THR A 1 697 ? -27.844 24.891 32.781 1 93.25 697 THR A CA 1
ATOM 5334 C C . THR A 1 697 ? -28.906 25.75 33.469 1 93.25 697 THR A C 1
ATOM 5336 O O . THR A 1 697 ? -29.5 25.359 34.469 1 93.25 697 THR A O 1
ATOM 5339 N N . LEU A 1 698 ? -29.203 26.922 32.875 1 94.56 698 LEU A N 1
ATOM 5340 C CA . LEU A 1 698 ? -30.109 27.891 33.469 1 94.56 698 LEU A CA 1
ATOM 5341 C C . LEU A 1 698 ? -31.266 28.219 32.531 1 94.56 698 LEU A C 1
ATOM 5343 O O . LEU A 1 698 ? -31.156 28.047 31.328 1 94.56 698 LEU A O 1
ATOM 5347 N N . PHE A 1 699 ? -32.375 28.688 33.094 1 93.12 699 PHE A N 1
ATOM 5348 C CA . PHE A 1 699 ? -33.531 29.266 32.406 1 93.12 699 PHE A CA 1
ATOM 5349 C C . PHE A 1 699 ? -34.125 28.281 31.422 1 93.12 699 PHE A C 1
ATOM 5351 O O . PHE A 1 699 ? -34.375 28.625 30.25 1 93.12 699 PHE A O 1
ATOM 5358 N N . LYS A 1 700 ? -34.25 27.062 31.891 1 83.94 700 LYS A N 1
ATOM 5359 C CA . LYS A 1 700 ? -34.938 25.969 31.172 1 83.94 700 LYS A CA 1
ATOM 5360 C C . LYS A 1 700 ? -34.156 25.609 29.906 1 83.94 700 LYS A C 1
ATOM 5362 O O . LYS A 1 700 ? -34.75 25.469 28.828 1 83.94 700 LYS A O 1
ATOM 5367 N N . GLY A 1 701 ? -32.812 25.703 30.016 1 83.81 701 GLY A N 1
ATOM 5368 C CA . GLY A 1 701 ? -31.984 25.172 28.938 1 83.81 701 GLY A CA 1
ATOM 5369 C C . GLY A 1 701 ? -31.469 26.25 28.016 1 83.81 701 GLY A C 1
ATOM 5370 O O . GLY A 1 701 ? -30.766 25.969 27.047 1 83.81 701 GLY A O 1
ATOM 5371 N N . LYS A 1 702 ? -31.75 27.547 28.234 1 90.06 702 LYS A N 1
ATOM 5372 C CA . LYS A 1 702 ? -31.359 28.625 27.344 1 90.06 702 LYS A CA 1
ATOM 5373 C C . LYS A 1 702 ? -29.875 28.969 27.5 1 90.06 702 LYS A C 1
ATOM 5375 O O . LYS A 1 702 ? -29.219 29.375 26.531 1 90.06 702 LYS A O 1
ATOM 5380 N N . LEU A 1 703 ? -29.422 28.797 28.75 1 93.88 703 LEU A N 1
ATOM 5381 C CA . LEU A 1 703 ? -28.047 29.172 29.016 1 93.88 703 LEU A CA 1
ATOM 5382 C C . LEU A 1 703 ? -27.266 27.984 29.594 1 93.88 703 LEU A C 1
ATOM 5384 O O . LEU A 1 703 ? -27.641 27.453 30.641 1 93.88 703 LEU A O 1
ATOM 5388 N N . ASP A 1 704 ? -26.25 27.641 28.938 1 92.25 704 ASP A N 1
ATOM 5389 C CA . ASP A 1 704 ? -25.359 26.594 29.422 1 92.25 704 ASP A CA 1
ATOM 5390 C C . ASP A 1 704 ? -23.984 27.172 29.781 1 92.25 704 ASP A C 1
ATOM 5392 O O . ASP A 1 704 ? -23.406 27.938 29 1 92.25 704 ASP A O 1
ATOM 5396 N N . ILE A 1 705 ? -23.5 26.75 30.953 1 95.06 705 ILE A N 1
ATOM 5397 C CA . ILE A 1 705 ? -22.219 27.219 31.453 1 95.06 705 ILE A CA 1
ATOM 5398 C C . ILE A 1 705 ? -21.344 26.031 31.859 1 95.06 705 ILE A C 1
ATOM 5400 O O . ILE A 1 705 ? -21.812 25.125 32.531 1 95.06 705 ILE A O 1
ATOM 5404 N N . THR A 1 706 ? -20.156 26.016 31.344 1 93.69 706 THR A N 1
ATOM 5405 C CA . THR A 1 706 ? -19.141 25.047 31.781 1 93.69 706 THR A CA 1
ATOM 5406 C C . THR A 1 706 ? -17.875 25.75 32.219 1 93.69 706 THR A C 1
ATOM 5408 O O . THR A 1 706 ? -17.344 26.609 31.516 1 93.69 706 THR A O 1
ATOM 5411 N N . ALA A 1 707 ? -17.422 25.391 33.406 1 96 707 ALA A N 1
ATOM 5412 C CA . ALA A 1 707 ? -16.203 25.984 33.969 1 96 707 ALA A CA 1
ATOM 5413 C C . ALA A 1 707 ? -15.297 24.906 34.562 1 96 707 ALA A C 1
ATOM 5415 O O . ALA A 1 707 ? -15.789 23.953 35.188 1 96 707 ALA A O 1
ATOM 5416 N N . ASP A 1 708 ? -14.023 25.062 34.344 1 96.69 708 ASP A N 1
ATOM 5417 C CA . ASP A 1 708 ? -13.047 24.141 34.906 1 96.69 708 ASP A CA 1
ATOM 5418 C C . ASP A 1 708 ? -11.828 24.891 35.438 1 96.69 708 ASP A C 1
ATOM 5420 O O . ASP A 1 708 ? -11.383 25.875 34.844 1 96.69 708 ASP A O 1
ATOM 5424 N N . TYR A 1 709 ? -11.383 24.438 36.594 1 97.31 709 TYR A N 1
ATOM 5425 C CA . TYR A 1 709 ? -10.07 24.797 37.094 1 97.31 709 TYR A CA 1
ATOM 5426 C C . TYR A 1 709 ? -9.164 23.578 37.188 1 97.31 709 TYR A C 1
ATOM 5428 O O . TYR A 1 709 ? -9.578 22.531 37.719 1 97.31 709 TYR A O 1
ATOM 5436 N N . TYR A 1 710 ? -7.949 23.688 36.688 1 96.12 710 TYR A N 1
ATOM 5437 C CA . TYR A 1 710 ? -7.094 22.5 36.656 1 96.12 710 TYR A CA 1
ATOM 5438 C C . TYR A 1 710 ? -5.672 22.844 37.094 1 96.12 710 TYR A C 1
ATOM 5440 O O . TYR A 1 710 ? -5.254 24 37 1 96.12 710 TYR A O 1
ATOM 5448 N N . ILE A 1 711 ? -4.965 21.812 37.562 1 97.31 711 ILE A N 1
ATOM 5449 C CA . ILE A 1 711 ? -3.537 21.812 37.844 1 97.31 711 ILE A CA 1
ATOM 5450 C C . ILE A 1 711 ? -2.881 20.594 37.219 1 97.31 711 ILE A C 1
ATOM 5452 O O . ILE A 1 711 ? -3.266 19.453 37.531 1 97.31 711 ILE A O 1
ATOM 5456 N N . LYS A 1 712 ? -1.98 20.875 36.375 1 95.25 712 LYS A N 1
ATOM 5457 C CA . LYS A 1 712 ? -1.236 19.844 35.688 1 95.25 712 LYS A CA 1
ATOM 5458 C C . LYS A 1 712 ? 0.244 19.875 36.031 1 95.25 712 LYS A C 1
ATOM 5460 O O . LYS A 1 712 ? 0.961 20.797 35.656 1 95.25 712 LYS A O 1
ATOM 5465 N N . ASN A 1 713 ? 0.693 18.875 36.75 1 96.06 713 ASN A N 1
ATOM 5466 C CA . ASN A 1 713 ? 2.102 18.734 37.094 1 96.06 713 ASN A CA 1
ATOM 5467 C C . ASN A 1 713 ? 2.781 17.656 36.281 1 96.06 713 ASN A C 1
ATOM 5469 O O . ASN A 1 713 ? 2.391 16.484 36.312 1 96.06 713 ASN A O 1
ATOM 5473 N N . THR A 1 714 ? 3.736 18.047 35.562 1 94.06 714 THR A N 1
ATOM 5474 C CA . THR A 1 714 ? 4.52 17.109 34.781 1 94.06 714 THR A CA 1
ATOM 5475 C C . THR A 1 714 ? 5.863 16.828 35.469 1 94.06 714 THR A C 1
ATOM 5477 O O . THR A 1 714 ? 6.633 17.75 35.719 1 94.06 714 THR A O 1
ATOM 5480 N N . LYS A 1 715 ? 6.09 15.586 35.656 1 94.44 715 LYS A N 1
ATOM 5481 C CA . LYS A 1 715 ? 7.312 15.172 36.344 1 94.44 715 LYS A CA 1
ATOM 5482 C C . LYS A 1 715 ? 8.141 14.234 35.469 1 94.44 715 LYS A C 1
ATOM 5484 O O . LYS A 1 715 ? 7.641 13.695 34.5 1 94.44 715 LYS A O 1
ATOM 5489 N N . ASP A 1 716 ? 9.453 14.133 35.812 1 92.81 716 ASP A N 1
ATOM 5490 C CA . ASP A 1 716 ? 10.414 13.266 35.156 1 92.81 716 ASP A CA 1
ATOM 5491 C C . ASP A 1 716 ? 10.508 13.594 33.656 1 92.81 716 ASP A C 1
ATOM 5493 O O . ASP A 1 716 ? 10.578 12.695 32.812 1 92.81 716 ASP A O 1
ATOM 5497 N N . LEU A 1 717 ? 10.461 14.828 33.438 1 92.62 717 LEU A N 1
ATOM 5498 C CA . LEU A 1 717 ? 10.609 15.266 32.031 1 92.62 717 LEU A CA 1
ATOM 5499 C C . LEU A 1 717 ? 12 14.922 31.516 1 92.62 717 LEU A C 1
ATOM 5501 O O . LEU A 1 717 ? 12.992 15.023 32.25 1 92.62 717 LEU A O 1
ATOM 5505 N N . LEU A 1 718 ? 11.977 14.516 30.312 1 89.38 718 LEU A N 1
ATOM 5506 C CA . LEU A 1 718 ? 13.242 14.164 29.672 1 89.38 718 LEU A CA 1
ATOM 5507 C C . LEU A 1 718 ? 13.906 15.398 29.062 1 89.38 718 LEU A C 1
ATOM 5509 O O . LEU A 1 718 ? 13.234 16.219 28.438 1 89.38 718 LEU A O 1
ATOM 5513 N N . LEU A 1 719 ? 15.109 15.555 29.312 1 87.69 719 LEU A N 1
ATOM 5514 C CA . LEU A 1 719 ? 15.906 16.641 28.75 1 87.69 719 LEU A CA 1
ATOM 5515 C C . LEU A 1 719 ? 17.344 16.219 28.531 1 87.69 719 LEU A C 1
ATOM 5517 O O . LEU A 1 719 ? 17.797 15.227 29.125 1 87.69 719 LEU A O 1
ATOM 5521 N N . ARG A 1 720 ? 17.969 16.891 27.578 1 86.31 720 ARG A N 1
ATOM 5522 C CA . ARG A 1 720 ? 19.406 16.75 27.391 1 86.31 720 ARG A CA 1
ATOM 5523 C C . ARG A 1 720 ? 20.172 17.75 28.25 1 86.31 720 ARG A C 1
ATOM 5525 O O . ARG A 1 720 ? 19.922 18.953 28.172 1 86.31 720 ARG A O 1
ATOM 5532 N N . VAL A 1 721 ? 21.016 17.188 28.969 1 81 721 VAL A N 1
ATOM 5533 C CA . VAL A 1 721 ? 21.766 18.047 29.875 1 81 721 VAL A CA 1
ATOM 5534 C C . VAL A 1 721 ? 23.078 18.484 29.203 1 81 721 VAL A C 1
ATOM 5536 O O . VAL A 1 721 ? 23.719 17.703 28.516 1 81 721 VAL A O 1
ATOM 5539 N N . SER A 1 722 ? 23.297 19.766 29.406 1 78.5 722 SER A N 1
ATOM 5540 C CA . SER A 1 722 ? 24.547 20.297 28.859 1 78.5 722 SER A CA 1
ATOM 5541 C C . SER A 1 722 ? 25.75 19.531 29.391 1 78.5 722 SER A C 1
ATOM 5543 O O . SER A 1 722 ? 25.859 19.328 30.594 1 78.5 722 SER A O 1
ATOM 5545 N N . THR A 1 723 ? 26.516 19.047 28.453 1 81.62 723 THR A N 1
ATOM 5546 C CA . THR A 1 723 ? 27.688 18.234 28.766 1 81.62 723 THR A CA 1
ATOM 5547 C C . THR A 1 723 ? 28.922 18.781 28.047 1 81.62 723 THR A C 1
ATOM 5549 O O . THR A 1 723 ? 28.828 19.281 26.922 1 81.62 723 THR A O 1
ATOM 5552 N N . PRO A 1 724 ? 30.047 18.656 28.797 1 82.69 724 PRO A N 1
ATOM 5553 C CA . PRO A 1 724 ? 31.266 19.125 28.141 1 82.69 724 PRO A CA 1
ATOM 5554 C C . PRO A 1 724 ? 31.594 18.344 26.875 1 82.69 724 PRO A C 1
ATOM 5556 O O . PRO A 1 724 ? 31.391 17.141 26.812 1 82.69 724 PRO A O 1
ATOM 5559 N N . GLY A 1 725 ? 32.125 18.938 25.875 1 82.69 725 GLY A N 1
ATOM 5560 C CA . GLY A 1 725 ? 32.5 18.344 24.594 1 82.69 725 GLY A CA 1
ATOM 5561 C C . GLY A 1 725 ? 33.5 17.219 24.734 1 82.69 725 GLY A C 1
ATOM 5562 O O . GLY A 1 725 ? 33.625 16.391 23.828 1 82.69 725 GLY A O 1
ATOM 5563 N N . THR A 1 726 ? 34.156 17.109 25.844 1 85.44 726 THR A N 1
ATOM 5564 C CA . THR A 1 726 ? 35.219 16.125 26.062 1 85.44 726 THR A CA 1
ATOM 5565 C C . THR A 1 726 ? 34.625 14.711 26.094 1 85.44 726 THR A C 1
ATOM 5567 O O . THR A 1 726 ? 35.344 13.727 25.969 1 85.44 726 THR A O 1
ATOM 5570 N N . ILE A 1 727 ? 33.344 14.656 26.031 1 85.69 727 ILE A N 1
ATOM 5571 C CA . ILE A 1 727 ? 32.688 13.359 26.109 1 85.69 727 ILE A CA 1
ATOM 5572 C C . ILE A 1 727 ? 32.75 12.672 24.75 1 85.69 727 ILE A C 1
ATOM 5574 O O . ILE A 1 727 ? 32.531 11.461 24.641 1 85.69 727 ILE A O 1
ATOM 5578 N N . GLY A 1 728 ? 33.156 13.367 23.625 1 83.38 728 GLY A N 1
ATOM 5579 C CA . GLY A 1 728 ? 33.469 12.734 22.359 1 83.38 728 GLY A CA 1
ATOM 5580 C C . GLY A 1 728 ? 32.281 12.562 21.453 1 83.38 728 GLY A C 1
ATOM 5581 O O . GLY A 1 728 ? 32.312 11.766 20.516 1 83.38 728 GLY A O 1
ATOM 5582 N N . VAL A 1 729 ? 31.172 13.125 21.781 1 87.5 729 VAL A N 1
ATOM 5583 C CA . VAL A 1 729 ? 30 13.133 20.906 1 87.5 729 VAL A CA 1
ATOM 5584 C C . VAL A 1 729 ? 29.531 14.57 20.688 1 87.5 729 VAL A C 1
ATOM 5586 O O . VAL A 1 729 ? 30 15.492 21.359 1 87.5 729 VAL A O 1
ATOM 5589 N N . ASN A 1 730 ? 28.594 14.703 19.672 1 85.31 730 ASN A N 1
ATOM 5590 C CA . ASN A 1 730 ? 27.953 16 19.516 1 85.31 730 ASN A CA 1
ATOM 5591 C C . ASN A 1 730 ? 27.125 16.375 20.75 1 85.31 730 ASN A C 1
ATOM 5593 O O . ASN A 1 730 ? 26.203 15.641 21.141 1 85.31 730 ASN A O 1
ATOM 5597 N N . THR A 1 731 ? 27.453 17.531 21.312 1 85.44 731 THR A N 1
ATOM 5598 C CA . THR A 1 731 ? 26.875 17.844 22.625 1 85.44 731 THR A CA 1
ATOM 5599 C C . THR A 1 731 ? 25.75 18.875 22.484 1 85.44 731 THR A C 1
ATOM 5601 O O . THR A 1 731 ? 25.453 19.609 23.438 1 85.44 731 THR A O 1
ATOM 5604 N N . SER A 1 732 ? 25.25 18.953 21.297 1 80.81 732 SER A N 1
ATOM 5605 C CA . SER A 1 732 ? 24.109 19.844 21.156 1 80.81 732 SER A CA 1
ATOM 5606 C C . SER A 1 732 ? 22.938 19.375 22 1 80.81 732 SER A C 1
ATOM 5608 O O . SER A 1 732 ? 22.594 18.188 22.016 1 80.81 732 SER A O 1
ATOM 5610 N N . THR A 1 733 ? 22.344 20.312 22.703 1 75.44 733 THR A N 1
ATOM 5611 C CA . THR A 1 733 ? 21.172 19.969 23.516 1 75.44 733 THR A CA 1
ATOM 5612 C C . THR A 1 733 ? 19.891 20.234 22.734 1 75.44 733 THR A C 1
ATOM 5614 O O . THR A 1 733 ? 18.797 19.844 23.188 1 75.44 733 THR A O 1
ATOM 5617 N N . THR A 1 734 ? 19.953 20.75 21.531 1 67.19 734 THR A N 1
ATOM 5618 C CA . THR A 1 734 ? 18.75 21.172 20.812 1 67.19 734 THR A CA 1
ATOM 5619 C C . THR A 1 734 ? 18.656 20.469 19.469 1 67.19 734 THR A C 1
ATOM 5621 O O . THR A 1 734 ? 17.578 20.422 18.875 1 67.19 734 THR A O 1
ATOM 5624 N N . ASP A 1 735 ? 19.766 19.984 19 1 74 735 ASP A N 1
ATOM 5625 C CA . ASP A 1 735 ? 19.75 19.25 17.75 1 74 735 ASP A CA 1
ATOM 5626 C C . ASP A 1 735 ? 19.516 17.766 17.984 1 74 735 ASP A C 1
ATOM 5628 O O . ASP A 1 735 ? 20.453 16.969 18 1 74 735 ASP A O 1
ATOM 5632 N N . ALA A 1 736 ? 18.312 17.438 18.047 1 70.12 736 ALA A N 1
ATOM 5633 C CA . ALA A 1 736 ? 17.922 16.078 18.422 1 70.12 736 ALA A CA 1
ATOM 5634 C C . ALA A 1 736 ? 18.438 15.07 17.391 1 70.12 736 ALA A C 1
ATOM 5636 O O . ALA A 1 736 ? 18.625 13.891 17.719 1 70.12 736 ALA A O 1
ATOM 5637 N N . ARG A 1 737 ? 18.578 15.477 16.297 1 68.19 737 ARG A N 1
ATOM 5638 C CA . ARG A 1 737 ? 18.969 14.562 15.227 1 68.19 737 ARG A CA 1
ATOM 5639 C C . ARG A 1 737 ? 20.438 14.18 15.328 1 68.19 737 ARG A C 1
ATOM 5641 O O . ARG A 1 737 ? 20.781 13.008 15.219 1 68.19 737 ARG A O 1
ATOM 5648 N N . ASN A 1 738 ? 21.281 15.172 15.641 1 74.81 738 ASN A N 1
ATOM 5649 C CA . ASN A 1 738 ? 22.719 14.953 15.516 1 74.81 738 ASN A CA 1
ATOM 5650 C C . ASN A 1 738 ? 23.391 14.805 16.875 1 74.81 738 ASN A C 1
ATOM 5652 O O . ASN A 1 738 ? 24.516 14.32 16.969 1 74.81 738 ASN A O 1
ATOM 5656 N N . THR A 1 739 ? 22.656 15.195 17.859 1 84.62 739 THR A N 1
ATOM 5657 C CA . THR A 1 739 ? 23.266 15.164 19.188 1 84.62 739 THR A CA 1
ATOM 5658 C C . THR A 1 739 ? 23.594 13.727 19.594 1 84.62 739 THR A C 1
ATOM 5660 O O . THR A 1 739 ? 22.906 12.789 19.188 1 84.62 739 THR A O 1
ATOM 5663 N N . GLY A 1 740 ? 24.703 13.656 20.312 1 87.88 740 GLY A N 1
ATOM 5664 C CA . GLY A 1 740 ? 25.047 12.375 20.891 1 87.88 740 GLY A CA 1
ATOM 5665 C C . GLY A 1 740 ? 24.609 12.25 22.344 1 87.88 740 GLY A C 1
ATOM 5666 O O . GLY A 1 740 ? 24.797 11.195 22.953 1 87.88 740 GLY A O 1
ATOM 5667 N N . LEU A 1 741 ? 24.031 13.242 22.875 1 87.5 741 LEU A N 1
ATOM 5668 C CA . LEU A 1 741 ? 23.656 13.258 24.281 1 87.5 741 LEU A CA 1
ATOM 5669 C C . LEU A 1 741 ? 22.391 12.453 24.516 1 87.5 741 LEU A C 1
ATOM 5671 O O . LEU A 1 741 ? 21.469 12.492 23.688 1 87.5 741 LEU A O 1
ATOM 5675 N N . PRO A 1 742 ? 22.406 11.75 25.609 1 88.31 742 PRO A N 1
ATOM 5676 C CA . PRO A 1 742 ? 21.203 11 25.922 1 88.31 742 PRO A CA 1
ATOM 5677 C C . PRO A 1 742 ? 20.109 11.859 26.562 1 88.31 742 PRO A C 1
ATOM 5679 O O . PRO A 1 742 ? 20.406 12.938 27.094 1 88.31 742 PRO A O 1
ATOM 5682 N N . LEU A 1 743 ? 18.938 11.422 26.531 1 88.44 743 LEU A N 1
ATOM 5683 C CA . LEU A 1 743 ? 17.828 12 27.297 1 88.44 743 LEU A CA 1
ATOM 5684 C C . LEU A 1 743 ? 17.812 11.453 28.719 1 88.44 743 LEU A C 1
ATOM 5686 O O . LEU A 1 743 ? 17.953 10.242 28.922 1 88.44 743 LEU A O 1
ATOM 5690 N N . ILE A 1 744 ? 17.688 12.352 29.656 1 90.06 744 ILE A N 1
ATOM 5691 C CA . ILE A 1 744 ? 17.609 11.961 31.062 1 90.06 744 ILE A CA 1
ATOM 5692 C C . ILE A 1 744 ? 16.391 12.586 31.719 1 90.06 744 ILE A C 1
ATOM 5694 O O . ILE A 1 744 ? 16 13.711 31.391 1 90.06 744 ILE A O 1
ATOM 5698 N N . ASN A 1 745 ? 15.742 11.805 32.656 1 92.88 745 ASN A N 1
ATOM 5699 C CA . ASN A 1 745 ? 14.625 12.336 33.438 1 92.88 745 ASN A CA 1
ATOM 5700 C C . ASN A 1 745 ? 15.094 13.32 34.5 1 92.88 745 ASN A C 1
ATOM 5702 O O . ASN A 1 745 ? 15.445 12.914 35.625 1 92.88 745 ASN A O 1
ATOM 5706 N N . ALA A 1 746 ? 15.008 14.664 34.188 1 91.75 746 ALA A N 1
ATOM 5707 C CA . ALA A 1 746 ? 15.648 15.578 35.125 1 91.75 746 ALA A CA 1
ATOM 5708 C C . ALA A 1 746 ? 14.945 16.938 35.125 1 91.75 746 ALA A C 1
ATOM 5710 O O . ALA A 1 746 ? 15.539 17.938 35.531 1 91.75 746 ALA A O 1
ATOM 5711 N N . ALA A 1 747 ? 13.695 16.984 34.75 1 93.38 747 ALA A N 1
ATOM 5712 C CA . ALA A 1 747 ? 12.992 18.266 34.75 1 93.38 747 ALA A CA 1
ATOM 5713 C C . ALA A 1 747 ? 11.531 18.078 35.156 1 93.38 747 ALA A C 1
ATOM 5715 O O . ALA A 1 747 ? 11.047 16.953 35.281 1 93.38 747 ALA A O 1
ATOM 5716 N N . SER A 1 748 ? 10.875 19.156 35.406 1 95.56 748 SER A N 1
ATOM 5717 C CA . SER A 1 748 ? 9.453 19.172 35.75 1 95.56 748 SER A CA 1
ATOM 5718 C C . SER A 1 748 ? 8.812 20.516 35.438 1 95.56 748 SER A C 1
ATOM 5720 O O . SER A 1 748 ? 9.492 21.547 35.406 1 95.56 748 SER A O 1
ATOM 5722 N N . THR A 1 749 ? 7.535 20.516 35.188 1 95.06 749 THR A N 1
ATOM 5723 C CA . THR A 1 749 ? 6.762 21.719 34.875 1 95.06 749 THR A CA 1
ATOM 5724 C C . THR A 1 749 ? 5.379 21.641 35.531 1 95.06 749 THR A C 1
ATOM 5726 O O . THR A 1 749 ? 4.961 20.594 35.969 1 95.06 749 THR A O 1
ATOM 5729 N N . GLN A 1 750 ? 4.746 22.828 35.562 1 96.31 750 GLN A N 1
ATOM 5730 C CA . GLN A 1 750 ? 3.379 22.938 36.062 1 96.31 750 GLN A CA 1
ATOM 5731 C C . GLN A 1 750 ? 2.543 23.859 35.188 1 96.31 750 GLN A C 1
ATOM 5733 O O . GLN A 1 750 ? 3.004 24.922 34.781 1 96.31 750 GLN A O 1
ATOM 5738 N N . ASN A 1 751 ? 1.398 23.438 34.812 1 94.88 751 ASN A N 1
ATOM 5739 C CA . ASN A 1 751 ? 0.362 24.25 34.188 1 94.88 751 ASN A CA 1
ATOM 5740 C C . ASN A 1 751 ? -0.87 24.375 35.062 1 94.88 751 ASN A C 1
ATOM 5742 O O . ASN A 1 751 ? -1.387 23.375 35.562 1 94.88 751 ASN A O 1
ATOM 5746 N N . ARG A 1 752 ? -1.264 25.531 35.312 1 95.62 752 ARG A N 1
ATOM 5747 C CA . ARG A 1 752 ? -2.537 25.781 36 1 95.62 752 ARG A CA 1
ATOM 5748 C C . ARG A 1 752 ? -3.393 26.75 35.188 1 95.62 752 ARG A C 1
ATOM 5750 O O . ARG A 1 752 ? -2.869 27.672 34.562 1 95.62 752 ARG A O 1
ATOM 5757 N N . GLY A 1 753 ? -4.703 26.516 35.188 1 95.19 753 GLY A N 1
ATOM 5758 C CA . GLY A 1 753 ? -5.508 27.406 34.375 1 95.19 753 GLY A CA 1
ATOM 5759 C C . GLY A 1 753 ? -6.992 27.297 34.656 1 95.19 753 GLY A C 1
ATOM 5760 O O . GLY A 1 753 ? -7.422 26.469 35.469 1 95.19 753 GLY A O 1
ATOM 5761 N N . PHE A 1 754 ? -7.695 28.266 34.125 1 96.12 754 PHE A N 1
ATOM 5762 C CA . PHE A 1 754 ? -9.148 28.344 34.156 1 96.12 754 PHE A CA 1
ATOM 5763 C C . PHE A 1 754 ? -9.734 28.281 32.75 1 96.12 754 PHE A C 1
ATOM 5765 O O . PHE A 1 754 ? -9.195 28.891 31.828 1 96.12 754 PHE A O 1
ATOM 5772 N N . GLU A 1 755 ? -10.781 27.5 32.625 1 96.25 755 GLU A N 1
ATOM 5773 C CA . GLU A 1 755 ? -11.531 27.391 31.375 1 96.25 755 GLU A CA 1
ATOM 5774 C C . GLU A 1 755 ? -13 27.734 31.594 1 96.25 755 GLU A C 1
ATOM 5776 O O . GLU A 1 755 ? -13.586 27.375 32.594 1 96.25 755 GLU A O 1
ATOM 5781 N N . PHE A 1 756 ? -13.484 28.484 30.641 1 95.62 756 PHE A N 1
ATOM 5782 C CA . PHE A 1 756 ? -14.883 28.906 30.734 1 95.62 756 PHE A CA 1
ATOM 5783 C C . PHE A 1 756 ? -15.555 28.828 29.375 1 95.62 756 PHE A C 1
ATOM 5785 O O . PHE A 1 756 ? -14.961 29.203 28.359 1 95.62 756 PHE A O 1
ATOM 5792 N N . GLY A 1 757 ? -16.75 28.25 29.359 1 94.38 757 GLY A N 1
ATOM 5793 C CA . GLY A 1 757 ? -17.594 28.203 28.172 1 94.38 757 GLY A CA 1
ATOM 5794 C C . GLY A 1 757 ? -19.031 28.578 28.453 1 94.38 757 GLY A C 1
ATOM 5795 O O . GLY A 1 757 ? -19.594 28.188 29.484 1 94.38 757 GLY A O 1
ATOM 5796 N N . LEU A 1 758 ? -19.625 29.375 27.516 1 94 758 LEU A N 1
ATOM 5797 C CA . LEU A 1 758 ? -21.016 29.812 27.641 1 94 758 LEU A CA 1
ATOM 5798 C C . LEU A 1 758 ? -21.734 29.703 26.297 1 94 758 LEU A C 1
ATOM 5800 O O . LEU A 1 758 ? -21.172 30.047 25.266 1 94 758 LEU A O 1
ATOM 5804 N N . THR A 1 759 ? -22.875 29.156 26.312 1 91.94 759 THR A N 1
ATOM 5805 C CA . THR A 1 759 ? -23.719 29.109 25.125 1 91.94 759 THR A CA 1
ATOM 5806 C C . THR A 1 759 ? -25.141 29.547 25.453 1 91.94 759 THR A C 1
ATOM 5808 O O . THR A 1 759 ? -25.766 29.016 26.375 1 91.94 759 THR A O 1
ATOM 5811 N N . TYR A 1 760 ? -25.656 30.484 24.766 1 94.81 760 TYR A N 1
ATOM 5812 C CA . TYR A 1 760 ? -27.031 30.969 24.906 1 94.81 760 TYR A CA 1
ATOM 5813 C C . TYR A 1 760 ? -27.844 30.688 23.656 1 94.81 760 TYR A C 1
ATOM 5815 O O . TYR A 1 760 ? -27.469 31.094 22.547 1 94.81 760 TYR A O 1
ATOM 5823 N N . ASN A 1 761 ? -28.875 29.984 23.781 1 91.56 761 ASN A N 1
ATOM 5824 C CA . ASN A 1 761 ? -29.781 29.672 22.688 1 91.56 761 ASN A CA 1
ATOM 5825 C C . ASN A 1 761 ? -31.172 30.234 22.938 1 91.56 761 ASN A C 1
ATOM 5827 O O . ASN A 1 761 ? -31.688 30.188 24.062 1 91.56 761 ASN A O 1
ATOM 5831 N N . ASP A 1 762 ? -31.734 30.844 21.891 1 91.31 762 ASP A N 1
ATOM 5832 C CA . ASP A 1 762 ? -33.094 31.359 22.016 1 91.31 762 ASP A CA 1
ATOM 5833 C C . ASP A 1 762 ? -33.75 31.5 20.641 1 91.31 762 ASP A C 1
ATOM 5835 O O . ASP A 1 762 ? -33.125 31.266 19.609 1 91.31 762 ASP A O 1
ATOM 5839 N N . LYS A 1 763 ? -35 31.688 20.688 1 90.12 763 LYS A N 1
ATOM 5840 C CA . LYS A 1 763 ? -35.781 31.891 19.484 1 90.12 763 LYS A CA 1
ATOM 5841 C C . LYS A 1 763 ? -36.656 33.125 19.609 1 90.12 763 LYS A C 1
ATOM 5843 O O . LYS A 1 763 ? -37.125 33.469 20.703 1 90.12 763 LYS A O 1
ATOM 5848 N N . ILE A 1 764 ? -36.781 33.906 18.531 1 92.5 764 ILE A N 1
ATOM 5849 C CA . ILE A 1 764 ? -37.688 35.031 18.422 1 92.5 764 ILE A CA 1
ATOM 5850 C C . ILE A 1 764 ? -38.781 34.688 17.406 1 92.5 764 ILE A C 1
ATOM 5852 O O . ILE A 1 764 ? -38.5 34.562 16.219 1 92.5 764 ILE A O 1
ATOM 5856 N N . GLY A 1 765 ? -39.906 34.688 17.797 1 87.06 765 GLY A N 1
ATOM 5857 C CA . GLY A 1 765 ? -40.969 34.219 16.922 1 87.06 765 GLY A CA 1
ATOM 5858 C C . GLY A 1 765 ? -40.812 32.781 16.516 1 87.06 765 GLY A C 1
ATOM 5859 O O . GLY A 1 765 ? -40.188 31.984 17.219 1 87.06 765 GLY A O 1
ATOM 5860 N N . SER A 1 766 ? -41.531 32.438 15.492 1 79.5 766 SER A N 1
ATOM 5861 C CA . SER A 1 766 ? -41.5 31.031 15.062 1 79.5 766 SER A CA 1
ATOM 5862 C C . SER A 1 766 ? -40.406 30.797 14.055 1 79.5 766 SER A C 1
ATOM 5864 O O . SER A 1 766 ? -39.938 29.656 13.891 1 79.5 766 SER A O 1
ATOM 5866 N N . ASP A 1 767 ? -39.812 31.875 13.547 1 85.12 767 ASP A N 1
ATOM 5867 C CA . ASP A 1 767 ? -38.969 31.641 12.375 1 85.12 767 ASP A CA 1
ATOM 5868 C C . ASP A 1 767 ? -37.5 31.969 12.664 1 85.12 767 ASP A C 1
ATOM 5870 O O . ASP A 1 767 ? -36.625 31.5 11.969 1 85.12 767 ASP A O 1
ATOM 5874 N N . PHE A 1 768 ? -37.281 32.875 13.664 1 92.88 768 PHE A N 1
ATOM 5875 C CA . PHE A 1 768 ? -35.906 33.312 13.906 1 92.88 768 PHE A CA 1
ATOM 5876 C C . PHE A 1 768 ? -35.344 32.594 15.117 1 92.88 768 PHE A C 1
ATOM 5878 O O . PHE A 1 768 ? -35.844 32.75 16.234 1 92.88 768 PHE A O 1
ATOM 5885 N N . SER A 1 769 ? -34.312 31.812 14.977 1 91.81 769 SER A N 1
ATOM 5886 C CA . SER A 1 769 ? -33.562 31.172 16.047 1 91.81 769 SER A CA 1
ATOM 5887 C C . SER A 1 769 ? -32.094 31.609 16.031 1 91.81 769 SER A C 1
ATOM 5889 O O . SER A 1 769 ? -31.547 31.891 14.969 1 91.81 769 SER A O 1
ATOM 5891 N N . TYR A 1 770 ? -31.5 31.781 17.125 1 92.38 770 TYR A N 1
ATOM 5892 C CA . TYR A 1 770 ? -30.094 32.188 17.172 1 92.38 770 TYR A CA 1
ATOM 5893 C C . TYR A 1 770 ? -29.375 31.531 18.359 1 92.38 770 TYR A C 1
ATOM 5895 O O . TYR A 1 770 ? -30.016 31.109 19.312 1 92.38 770 TYR A O 1
ATOM 5903 N N . SER A 1 771 ? -28.141 31.359 18.25 1 92.56 771 SER A N 1
ATOM 5904 C CA . SER A 1 771 ? -27.234 30.828 19.266 1 92.56 771 SER A CA 1
ATOM 5905 C C . SER A 1 771 ? -25.969 31.672 19.391 1 92.56 771 SER A C 1
ATOM 5907 O O . SER A 1 771 ? -25.359 32.031 18.375 1 92.56 771 SER A O 1
ATOM 5909 N N . ILE A 1 772 ? -25.656 32.125 20.594 1 94.69 772 ILE A N 1
ATOM 5910 C CA . ILE A 1 772 ? -24.438 32.875 20.875 1 94.69 772 ILE A CA 1
ATOM 5911 C C . ILE A 1 772 ? -23.562 32.062 21.828 1 94.69 772 ILE A C 1
ATOM 5913 O O . ILE A 1 772 ? -24.031 31.609 22.875 1 94.69 772 ILE A O 1
ATOM 5917 N N . SER A 1 773 ? -22.391 31.844 21.406 1 92.19 773 SER A N 1
ATOM 5918 C CA . SER A 1 773 ? -21.469 31.094 22.25 1 92.19 773 SER A CA 1
ATOM 5919 C C . SER A 1 773 ? -20.141 31.844 22.438 1 92.19 773 SER A C 1
ATOM 5921 O O . SER A 1 773 ? -19.688 32.531 21.531 1 92.19 773 SER A O 1
ATOM 5923 N N . GLY A 1 774 ? -19.562 31.734 23.594 1 92.25 774 GLY A N 1
ATOM 5924 C CA . GLY A 1 774 ? -18.25 32.281 23.938 1 92.25 774 GLY A CA 1
ATOM 5925 C C . GLY A 1 774 ? -17.438 31.344 24.828 1 92.25 774 GLY A C 1
ATOM 5926 O O . GLY A 1 774 ? -18 30.594 25.625 1 92.25 774 GLY A O 1
ATOM 5927 N N . ASN A 1 775 ? -16.156 31.344 24.594 1 92.56 775 ASN A N 1
ATOM 5928 C CA . ASN A 1 775 ? -15.266 30.594 25.469 1 92.56 775 ASN A CA 1
ATOM 5929 C C . ASN A 1 775 ? -13.938 31.328 25.688 1 92.56 775 ASN A C 1
ATOM 5931 O O . ASN A 1 775 ? -13.523 32.125 24.844 1 92.56 775 ASN A O 1
ATOM 5935 N N . PHE A 1 776 ? -13.312 31.078 26.781 1 93.56 776 PHE A N 1
ATOM 5936 C CA . PHE A 1 776 ? -11.961 31.562 27 1 93.56 776 PHE A CA 1
ATOM 5937 C C . PHE A 1 776 ? -11.188 30.609 27.922 1 93.56 776 PHE A C 1
ATOM 5939 O O . PHE A 1 776 ? -11.781 29.797 28.625 1 93.56 776 PHE A O 1
ATOM 5946 N N . SER A 1 777 ? -9.922 30.656 27.859 1 93.81 777 SER A N 1
ATOM 5947 C CA . SER A 1 777 ? -8.992 29.891 28.672 1 93.81 777 SER A CA 1
ATOM 5948 C C . SER A 1 777 ? -7.797 30.75 29.094 1 93.81 777 SER A C 1
ATOM 5950 O O . SER A 1 777 ? -7.285 31.547 28.312 1 93.81 777 SER A O 1
ATOM 5952 N N . VAL A 1 778 ? -7.465 30.594 30.344 1 95.06 778 VAL A N 1
ATOM 5953 C CA . VAL A 1 778 ? -6.281 31.234 30.906 1 95.06 778 VAL A CA 1
ATOM 5954 C C . VAL A 1 778 ? -5.328 30.172 31.438 1 95.06 778 VAL A C 1
ATOM 5956 O O . VAL A 1 778 ? -5.746 29.234 32.125 1 95.06 778 VAL A O 1
ATOM 5959 N N . ILE A 1 779 ? -4.102 30.297 31.109 1 93.38 779 ILE A N 1
ATOM 5960 C CA . ILE A 1 779 ? -3.145 29.281 31.531 1 93.38 779 ILE A CA 1
ATOM 5961 C C . ILE A 1 779 ? -1.89 29.953 32.094 1 93.38 779 ILE A C 1
ATOM 5963 O O . ILE A 1 779 ? -1.381 30.906 31.516 1 93.38 779 ILE A O 1
ATOM 5967 N N . LYS A 1 780 ? -1.406 29.453 33.156 1 93.56 780 LYS A N 1
ATOM 5968 C CA . LYS A 1 780 ? -0.112 29.812 33.719 1 93.56 780 LYS A CA 1
ATOM 5969 C C . LYS A 1 780 ? 0.848 28.625 33.719 1 93.56 780 LYS A C 1
ATOM 5971 O O . LYS A 1 780 ? 0.569 27.594 34.312 1 93.56 780 LYS A O 1
ATOM 5976 N N . ASN A 1 781 ? 1.864 28.812 33.062 1 93.56 781 ASN A N 1
ATOM 5977 C CA . ASN A 1 781 ? 2.895 27.797 32.938 1 93.56 781 ASN A CA 1
ATOM 5978 C C . ASN A 1 781 ? 4.148 28.156 33.719 1 93.56 781 ASN A C 1
ATOM 5980 O O . ASN A 1 781 ? 4.539 29.328 33.781 1 93.56 781 ASN A O 1
ATOM 5984 N N . LYS A 1 782 ? 4.762 27.094 34.312 1 94.94 782 LYS A N 1
ATOM 5985 C CA . LYS A 1 782 ? 5.988 27.328 35.062 1 94.94 782 LYS A CA 1
ATOM 5986 C C . LYS A 1 782 ? 6.895 26.094 35.031 1 94.94 782 LYS A C 1
ATOM 5988 O O . LYS A 1 782 ? 6.418 24.969 35.125 1 94.94 782 LYS A O 1
ATOM 5993 N N . ILE A 1 783 ? 8.18 26.344 34.906 1 95.44 783 ILE A N 1
ATOM 5994 C CA . ILE A 1 783 ? 9.172 25.297 35.094 1 95.44 783 ILE A CA 1
ATOM 5995 C C . ILE A 1 783 ? 9.469 25.125 36.594 1 95.44 783 ILE A C 1
ATOM 5997 O O . ILE A 1 783 ? 9.859 26.078 37.25 1 95.44 783 ILE A O 1
ATOM 6001 N N . THR A 1 784 ? 9.336 23.938 37.094 1 96.56 784 THR A N 1
ATOM 6002 C CA . THR A 1 784 ? 9.484 23.734 38.531 1 96.56 784 THR A CA 1
ATOM 6003 C C . THR A 1 784 ? 10.789 23 38.844 1 96.56 784 THR A C 1
ATOM 6005 O O . THR A 1 784 ? 11.258 23 39.969 1 96.56 784 THR A O 1
ATOM 6008 N N . GLY A 1 785 ? 11.375 22.344 37.844 1 94.56 785 GLY A N 1
ATOM 6009 C CA . GLY A 1 785 ? 12.648 21.656 37.969 1 94.56 785 GLY A CA 1
ATOM 6010 C C . GLY A 1 785 ? 13.43 21.609 36.656 1 94.56 785 GLY A C 1
ATOM 6011 O O . GLY A 1 785 ? 12.844 21.453 35.594 1 94.56 785 GLY A O 1
ATOM 6012 N N . LEU A 1 786 ? 14.742 21.688 36.781 1 92.56 786 LEU A N 1
ATOM 6013 C CA . LEU A 1 786 ? 15.594 21.719 35.594 1 92.56 786 LEU A CA 1
ATOM 6014 C C . LEU A 1 786 ? 16.969 21.125 35.906 1 92.56 786 LEU A C 1
ATOM 6016 O O . LEU A 1 786 ? 17.906 21.844 36.25 1 92.56 786 LEU A O 1
ATOM 6020 N N . GLY A 1 787 ? 17.062 19.906 35.688 1 87.88 787 GLY A N 1
ATOM 6021 C CA . GLY A 1 787 ? 18.328 19.219 35.844 1 87.88 787 GLY A CA 1
ATOM 6022 C C . GLY A 1 787 ? 19.062 19.594 37.125 1 87.88 787 GLY A C 1
ATOM 6023 O O . GLY A 1 787 ? 18.547 19.406 38.219 1 87.88 787 GLY A O 1
ATOM 6024 N N . ASP A 1 788 ? 20.297 20.203 36.875 1 83.19 788 ASP A N 1
ATOM 6025 C CA . ASP A 1 788 ? 21.125 20.594 38.031 1 83.19 788 ASP A CA 1
ATOM 6026 C C . ASP A 1 788 ? 20.719 21.969 38.562 1 83.19 788 ASP A C 1
ATOM 6028 O O . ASP A 1 788 ? 21.406 22.531 39.406 1 83.19 788 ASP A O 1
ATOM 6032 N N . GLY A 1 789 ? 19.672 22.438 38.094 1 85.56 789 GLY A N 1
ATOM 6033 C CA . GLY A 1 789 ? 19.141 23.703 38.562 1 85.56 789 GLY A CA 1
ATOM 6034 C C . GLY A 1 789 ? 19.641 24.891 37.75 1 85.56 789 GLY A C 1
ATOM 6035 O O . GLY A 1 789 ? 19.172 26.016 37.938 1 85.56 789 GLY A O 1
ATOM 6036 N N . ARG A 1 790 ? 20.656 24.656 36.875 1 82.19 790 ARG A N 1
ATOM 6037 C CA . ARG A 1 790 ? 21.203 25.75 36.062 1 82.19 790 ARG A CA 1
ATOM 6038 C C . ARG A 1 790 ? 20.281 26.109 34.906 1 82.19 790 ARG A C 1
ATOM 6040 O O . ARG A 1 790 ? 19.594 25.234 34.375 1 82.19 790 ARG A O 1
ATOM 6047 N N . ASP A 1 791 ? 20.188 27.375 34.562 1 88.56 791 ASP A N 1
ATOM 6048 C CA . ASP A 1 791 ? 19.406 27.859 33.406 1 88.56 791 ASP A CA 1
ATOM 6049 C C . ASP A 1 791 ? 19.906 27.219 32.094 1 88.56 791 ASP A C 1
ATOM 6051 O O . ASP A 1 791 ? 21.094 26.938 31.969 1 88.56 791 ASP A O 1
ATOM 6055 N N . ASN A 1 792 ? 18.969 26.938 31.297 1 84.31 792 ASN A N 1
ATOM 6056 C CA . ASN A 1 792 ? 19.312 26.594 29.922 1 84.31 792 ASN A CA 1
ATOM 6057 C C . ASN A 1 792 ? 19.047 27.766 28.969 1 84.31 792 ASN A C 1
ATOM 6059 O O . ASN A 1 792 ? 17.906 28.188 28.797 1 84.31 792 ASN A O 1
ATOM 6063 N N . LEU A 1 793 ? 20.094 28.266 28.438 1 85 793 LEU A N 1
ATOM 6064 C CA . LEU A 1 793 ? 19.969 29.422 27.547 1 85 793 LEU A CA 1
ATOM 6065 C C . LEU A 1 793 ? 19.984 28.984 26.078 1 85 793 LEU A C 1
ATOM 6067 O O . LEU A 1 793 ? 20.875 28.219 25.672 1 85 793 LEU A O 1
ATOM 6071 N N . SER A 1 794 ? 19.047 29.312 25.406 1 81.88 794 SER A N 1
ATOM 6072 C CA . SER A 1 794 ? 18.953 29.203 23.969 1 81.88 794 SER A CA 1
ATOM 6073 C C . SER A 1 794 ? 18.391 30.469 23.328 1 81.88 794 SER A C 1
ATOM 6075 O O . SER A 1 794 ? 17.188 30.578 23.109 1 81.88 794 SER A O 1
ATOM 6077 N N . ASP A 1 795 ? 19.219 31.391 23.078 1 84.88 795 ASP A N 1
ATOM 6078 C CA . ASP A 1 795 ? 18.781 32.688 22.594 1 84.88 795 ASP A CA 1
ATOM 6079 C C . ASP A 1 795 ? 17.781 32.562 21.438 1 84.88 795 ASP A C 1
ATOM 6081 O O . ASP A 1 795 ? 18.016 31.781 20.5 1 84.88 795 ASP A O 1
ATOM 6085 N N . PRO A 1 796 ? 16.734 33.156 21.594 1 90.69 796 PRO A N 1
ATOM 6086 C CA . PRO A 1 796 ? 16.406 34.25 22.531 1 90.69 796 PRO A CA 1
ATOM 6087 C C . PRO A 1 796 ? 15.641 33.75 23.75 1 90.69 796 PRO A C 1
ATOM 6089 O O . PRO A 1 796 ? 15.055 34.562 24.484 1 90.69 796 PRO A O 1
ATOM 6092 N N . TYR A 1 797 ? 15.656 32.5 23.938 1 91.19 797 TYR A N 1
ATOM 6093 C CA . TYR A 1 797 ? 14.852 31.938 25.016 1 91.19 797 TYR A CA 1
ATOM 6094 C C . TYR A 1 797 ? 15.719 31.578 26.219 1 91.19 797 TYR A C 1
ATOM 6096 O O . TYR A 1 797 ? 16.938 31.5 26.109 1 91.19 797 TYR A O 1
ATOM 6104 N N . ILE A 1 798 ? 15.039 31.469 27.375 1 92.38 798 ILE A N 1
ATOM 6105 C CA . ILE A 1 798 ? 15.672 30.922 28.562 1 92.38 798 ILE A CA 1
ATOM 6106 C C . ILE A 1 798 ? 14.742 29.922 29.234 1 92.38 798 ILE A C 1
ATOM 6108 O O . ILE A 1 798 ? 13.531 30.109 29.266 1 92.38 798 ILE A O 1
ATOM 6112 N N . GLN A 1 799 ? 15.266 28.812 29.656 1 91.19 799 GLN A N 1
ATOM 6113 C CA . GLN A 1 799 ? 14.586 27.922 30.578 1 91.19 799 GLN A CA 1
ATOM 6114 C C . GLN A 1 799 ? 15.117 28.094 32 1 91.19 799 GLN A C 1
ATOM 6116 O O . GLN A 1 799 ? 16.281 27.812 32.281 1 91.19 799 GLN A O 1
ATOM 6121 N N . ARG A 1 800 ? 14.297 28.609 32.812 1 93.88 800 ARG A N 1
ATOM 6122 C CA . ARG A 1 800 ? 14.656 28.938 34.188 1 93.88 800 ARG A CA 1
ATOM 6123 C C . ARG A 1 800 ? 13.562 28.5 35.156 1 93.88 800 ARG A C 1
ATOM 6125 O O . ARG A 1 800 ? 12.375 28.656 34.875 1 93.88 800 ARG A O 1
ATOM 6132 N N . ILE A 1 801 ? 14.008 27.891 36.281 1 95.38 801 ILE A N 1
ATOM 6133 C CA . ILE A 1 801 ? 13.047 27.469 37.312 1 95.38 801 ILE A CA 1
ATOM 6134 C C . ILE A 1 801 ? 12.219 28.672 37.75 1 95.38 801 ILE A C 1
ATOM 6136 O O . ILE A 1 801 ? 12.773 29.734 38.062 1 95.38 801 ILE A O 1
ATOM 6140 N N . GLY A 1 802 ? 10.961 28.5 37.688 1 95.19 802 GLY A N 1
ATOM 6141 C CA . GLY A 1 802 ? 10.055 29.562 38.094 1 95.19 802 GLY A CA 1
ATOM 6142 C C . GLY A 1 802 ? 9.445 30.312 36.938 1 95.19 802 GLY A C 1
ATOM 6143 O O . GLY A 1 802 ? 8.422 30.984 37.094 1 95.19 802 GLY A O 1
ATOM 6144 N N . GLU A 1 803 ? 10.039 30.297 35.812 1 95.19 803 GLU A N 1
ATOM 6145 C CA . GLU A 1 803 ? 9.547 30.984 34.625 1 95.19 803 GLU A CA 1
ATOM 6146 C C . GLU A 1 803 ? 8.812 30.016 33.688 1 95.19 803 GLU A C 1
ATOM 6148 O O . GLU A 1 803 ? 8.867 28.797 33.875 1 95.19 803 GLU A O 1
ATOM 6153 N N . SER A 1 804 ? 8.188 30.609 32.719 1 93.5 804 SER A N 1
ATOM 6154 C CA . SER A 1 804 ? 7.391 29.812 31.797 1 93.5 804 SER A CA 1
ATOM 6155 C C . SER A 1 804 ? 8.25 29.234 30.672 1 93.5 804 SER A C 1
ATOM 6157 O O . SER A 1 804 ? 9.281 29.812 30.328 1 93.5 804 SER A O 1
ATOM 6159 N N . ILE A 1 805 ? 7.785 28.078 30.141 1 91.12 805 ILE A N 1
ATOM 6160 C CA . ILE A 1 805 ? 8.359 27.594 28.891 1 91.12 805 ILE A CA 1
ATOM 6161 C C . ILE A 1 805 ? 8.125 28.625 27.781 1 91.12 805 ILE A C 1
ATOM 6163 O O . ILE A 1 805 ? 7.012 29.109 27.609 1 91.12 805 ILE A O 1
ATOM 6167 N N . GLY A 1 806 ? 9.188 28.969 27.062 1 90.88 806 GLY A N 1
ATOM 6168 C CA . GLY A 1 806 ? 9.078 29.938 26 1 90.88 806 GLY A CA 1
ATOM 6169 C C . GLY A 1 806 ? 9.328 31.375 26.453 1 90.88 806 GLY A C 1
ATOM 6170 O O . GLY A 1 806 ? 8.938 32.312 25.781 1 90.88 806 GLY A O 1
ATOM 6171 N N . SER A 1 807 ? 9.992 31.547 27.609 1 94.38 807 SER A N 1
ATOM 6172 C CA . SER A 1 807 ? 10.32 32.875 28.125 1 94.38 807 SER A CA 1
ATOM 6173 C C . SER A 1 807 ? 11.445 33.5 27.312 1 94.38 807 SER A C 1
ATOM 6175 O O . SER A 1 807 ? 12.492 32.906 27.109 1 94.38 807 SER A O 1
ATOM 6177 N N . PHE A 1 808 ? 11.156 34.719 26.906 1 95.62 808 PHE A N 1
ATOM 6178 C CA . PHE A 1 808 ? 12.195 35.5 26.25 1 95.62 808 PHE A CA 1
ATOM 6179 C C . PHE A 1 808 ? 13.117 36.156 27.281 1 95.62 808 PHE A C 1
ATOM 6181 O O . PHE A 1 808 ? 12.656 36.594 28.312 1 95.62 808 PHE A O 1
ATOM 6188 N N . TYR A 1 809 ? 14.406 36.188 26.969 1 96.81 809 TYR A N 1
ATOM 6189 C CA . TYR A 1 809 ? 15.406 36.688 27.906 1 96.81 809 TYR A CA 1
ATOM 6190 C C . TYR A 1 809 ? 16.359 37.656 27.188 1 96.81 809 TYR A C 1
ATOM 6192 O O . TYR A 1 809 ? 16.953 37.312 26.172 1 96.81 809 TYR A O 1
ATOM 6200 N N . GLY A 1 810 ? 16.438 38.875 27.719 1 97.06 810 GLY A N 1
ATOM 6201 C CA . GLY A 1 810 ? 17.297 39.875 27.094 1 97.06 810 GLY A CA 1
ATOM 6202 C C . GLY A 1 810 ? 17.25 41.219 27.812 1 97.06 810 GLY A C 1
ATOM 6203 O O . GLY A 1 810 ? 16.953 41.281 29 1 97.06 810 GLY A O 1
ATOM 6204 N N . TYR A 1 811 ? 17.688 42.281 27.109 1 97.56 811 TYR A N 1
ATOM 6205 C CA . TYR A 1 811 ? 17.734 43.625 27.672 1 97.56 811 TYR A CA 1
ATOM 6206 C C . TYR A 1 811 ? 16.375 44.312 27.578 1 97.56 811 TYR A C 1
ATOM 6208 O O . TYR A 1 811 ? 15.664 44.156 26.578 1 97.56 811 TYR A O 1
ATOM 6216 N N . GLU A 1 812 ? 16.016 44.969 28.594 1 97.69 812 GLU A N 1
ATOM 6217 C CA . GLU A 1 812 ? 14.812 45.812 28.531 1 97.69 812 GLU A CA 1
ATOM 6218 C C . GLU A 1 812 ? 15.109 47.156 27.891 1 97.69 812 GLU A C 1
ATOM 6220 O O . GLU A 1 812 ? 15.945 47.906 28.391 1 97.69 812 GLU A O 1
ATOM 6225 N N . ALA A 1 813 ? 14.469 47.469 26.844 1 97.31 813 ALA A N 1
ATOM 6226 C CA . ALA A 1 813 ? 14.664 48.75 26.141 1 97.31 813 ALA A CA 1
ATOM 6227 C C . ALA A 1 813 ? 13.898 49.875 26.828 1 97.31 813 ALA A C 1
ATOM 6229 O O . ALA A 1 813 ? 12.781 49.656 27.312 1 97.31 813 ALA A O 1
ATOM 6230 N N . ASP A 1 814 ? 14.484 50.969 26.922 1 96.19 814 ASP A N 1
ATOM 6231 C CA . ASP A 1 814 ? 13.875 52.188 27.453 1 96.19 814 ASP A CA 1
ATOM 6232 C C . ASP A 1 814 ? 13.852 53.312 26.391 1 96.19 814 ASP A C 1
ATOM 6234 O O . ASP A 1 814 ? 14.367 54.406 26.625 1 96.19 814 ASP A O 1
ATOM 6238 N N . GLY A 1 815 ? 13.273 53 25.25 1 96.06 815 GLY A N 1
ATOM 6239 C CA . GLY A 1 815 ? 13.18 53.906 24.141 1 96.06 815 GLY A CA 1
ATOM 6240 C C . GLY A 1 815 ? 14.477 54.062 23.359 1 96.06 815 GLY A C 1
ATOM 6241 O O . GLY A 1 815 ? 15.234 53.094 23.234 1 96.06 815 GLY A O 1
ATOM 6242 N N . LEU A 1 816 ? 14.656 55.281 22.672 1 98.12 816 LEU A N 1
ATOM 6243 C CA . LEU A 1 816 ? 15.836 55.594 21.875 1 98.12 816 LEU A CA 1
ATOM 6244 C C . LEU A 1 816 ? 16.578 56.781 22.438 1 98.12 816 LEU A C 1
ATOM 6246 O O . LEU A 1 816 ? 15.953 57.656 23.047 1 98.12 816 LEU A O 1
ATOM 6250 N N . PHE A 1 817 ? 17.844 56.781 22.266 1 98.06 817 PHE A N 1
ATOM 6251 C CA . PHE A 1 817 ? 18.609 57.969 22.672 1 98.06 817 PHE A CA 1
ATOM 6252 C C . PHE A 1 817 ? 18.219 59.188 21.844 1 98.06 817 PHE A C 1
ATOM 6254 O O . PHE A 1 817 ? 18.047 59.062 20.625 1 98.06 817 PHE A O 1
ATOM 6261 N N . THR A 1 818 ? 18.094 60.281 22.5 1 96.19 818 THR A N 1
ATOM 6262 C CA . THR A 1 818 ? 17.594 61.469 21.797 1 96.19 818 THR A CA 1
ATOM 6263 C C . THR A 1 818 ? 18.75 62.281 21.219 1 96.19 818 THR A C 1
ATOM 6265 O O . THR A 1 818 ? 18.641 62.812 20.109 1 96.19 818 THR A O 1
ATOM 6268 N N . ASP A 1 819 ? 19.844 62.406 22.031 1 94.75 819 ASP A N 1
ATOM 6269 C CA . ASP A 1 819 ? 20.984 63.219 21.609 1 94.75 819 ASP A CA 1
ATOM 6270 C C . ASP A 1 819 ? 22.266 62.719 22.281 1 94.75 819 ASP A C 1
ATOM 6272 O O . ASP A 1 819 ? 22.25 61.719 23.016 1 94.75 819 ASP A O 1
ATOM 6276 N N . ALA A 1 820 ? 23.359 63.469 22.031 1 95.06 820 ALA A N 1
ATOM 6277 C CA . ALA A 1 820 ? 24.656 63.062 22.516 1 95.06 820 ALA A CA 1
ATOM 6278 C C . ALA A 1 820 ? 24.719 63.125 24.047 1 95.06 820 ALA A C 1
ATOM 6280 O O . ALA A 1 820 ? 25.391 62.312 24.688 1 95.06 820 ALA A O 1
ATOM 6281 N N . ALA A 1 821 ? 24.109 64.062 24.609 1 96.25 821 ALA A N 1
ATOM 6282 C CA . ALA A 1 821 ? 24.094 64.25 26.062 1 96.25 821 ALA A CA 1
ATOM 6283 C C . ALA A 1 821 ? 23.391 63.062 26.719 1 96.25 821 ALA A C 1
ATOM 6285 O O . ALA A 1 821 ? 23.812 62.562 27.766 1 96.25 821 ALA A O 1
ATOM 6286 N N . ASP A 1 822 ? 22.297 62.75 26.062 1 96.25 822 ASP A N 1
ATOM 6287 C CA . ASP A 1 822 ? 21.547 61.594 26.547 1 96.25 822 ASP A CA 1
ATOM 6288 C C . ASP A 1 822 ? 22.406 60.344 26.547 1 96.25 822 ASP A C 1
ATOM 6290 O O . ASP A 1 822 ? 22.359 59.531 27.5 1 96.25 822 ASP A O 1
ATOM 6294 N N . VAL A 1 823 ? 23.25 60.062 25.594 1 97.31 823 VAL A N 1
ATOM 6295 C CA . VAL A 1 823 ? 24.156 58.906 25.484 1 97.31 823 VAL A CA 1
ATOM 6296 C C . VAL A 1 823 ? 25.219 59 26.578 1 97.31 823 VAL A C 1
ATOM 6298 O O . VAL A 1 823 ? 25.5 58 27.25 1 97.31 823 VAL A O 1
ATOM 6301 N N . LYS A 1 824 ? 25.75 60.188 26.766 1 95.69 824 LYS A N 1
ATOM 6302 C CA . LYS A 1 824 ? 26.828 60.406 27.719 1 95.69 824 LYS A CA 1
ATOM 6303 C C . LYS A 1 824 ? 26.344 60.188 29.156 1 95.69 824 LYS A C 1
ATOM 6305 O O . LYS A 1 824 ? 27.094 59.688 30 1 95.69 824 LYS A O 1
ATOM 6310 N N . ASN A 1 825 ? 25.172 60.594 29.438 1 95.75 825 ASN A N 1
ATOM 6311 C CA . ASN A 1 825 ? 24.656 60.594 30.797 1 95.75 825 ASN A CA 1
ATOM 6312 C C . ASN A 1 825 ? 24.016 59.25 31.156 1 95.75 825 ASN A C 1
ATOM 6314 O O . ASN A 1 825 ? 23.516 59.062 32.25 1 95.75 825 ASN A O 1
ATOM 6318 N N . HIS A 1 826 ? 23.938 58.375 30.234 1 97.06 826 HIS A N 1
ATOM 6319 C CA . HIS A 1 826 ? 23.391 57.062 30.453 1 97.06 826 HIS A CA 1
ATOM 6320 C C . HIS A 1 826 ? 24.484 56.031 30.703 1 97.06 826 HIS A C 1
ATOM 6322 O O . HIS A 1 826 ? 25.672 56.312 30.469 1 97.06 826 HIS A O 1
ATOM 6328 N N . ALA A 1 827 ? 24.141 54.844 31.188 1 97.5 827 ALA A N 1
ATOM 6329 C CA . ALA A 1 827 ? 25.062 53.719 31.359 1 97.5 827 ALA A CA 1
ATOM 6330 C C . ALA A 1 827 ? 25.719 53.344 30.016 1 97.5 827 ALA A C 1
ATOM 6332 O O . ALA A 1 827 ? 25.062 53.375 28.969 1 97.5 827 ALA A O 1
ATOM 6333 N N . PHE A 1 828 ? 27.062 52.969 30.125 1 97.31 828 PHE A N 1
ATOM 6334 C CA . PHE A 1 828 ? 27.797 52.656 28.922 1 97.31 828 PHE A CA 1
ATOM 6335 C C . PHE A 1 828 ? 27.266 51.375 28.281 1 97.31 828 PHE A C 1
ATOM 6337 O O . PHE A 1 828 ? 27.156 50.344 28.953 1 97.31 828 PHE A O 1
ATOM 6344 N N . GLN A 1 829 ? 26.875 51.469 27.062 1 95.94 829 GLN A N 1
ATOM 6345 C CA . GLN A 1 829 ? 26.375 50.312 26.344 1 95.94 829 GLN A CA 1
ATOM 6346 C C . GLN A 1 829 ? 27.422 49.781 25.375 1 95.94 829 GLN A C 1
ATOM 6348 O O . GLN A 1 829 ? 27.781 48.594 25.422 1 95.94 829 GLN A O 1
ATOM 6353 N N . SER A 1 830 ? 27.922 50.594 24.484 1 94.25 830 SER A N 1
ATOM 6354 C CA . SER A 1 830 ? 28.953 50.281 23.5 1 94.25 830 SER A CA 1
ATOM 6355 C C . SER A 1 830 ? 29.625 51.562 22.984 1 94.25 830 SER A C 1
ATOM 6357 O O . SER A 1 830 ? 29.031 52.625 23.062 1 94.25 830 SER A O 1
ATOM 6359 N N . ALA A 1 831 ? 30.812 51.375 22.469 1 92.94 831 ALA A N 1
ATOM 6360 C CA . ALA A 1 831 ? 31.5 52.531 21.891 1 92.94 831 ALA A CA 1
ATOM 6361 C C . ALA A 1 831 ? 30.781 53.031 20.641 1 92.94 831 ALA A C 1
ATOM 6363 O O . ALA A 1 831 ? 30.938 54.219 20.281 1 92.94 831 ALA A O 1
ATOM 6364 N N . ALA A 1 832 ? 29.953 52.219 20.062 1 93.69 832 ALA A N 1
ATOM 6365 C CA . ALA A 1 832 ? 29.281 52.562 18.812 1 93.69 832 ALA A CA 1
ATOM 6366 C C . ALA A 1 832 ? 27.938 53.25 19.094 1 93.69 832 ALA A C 1
ATOM 6368 O O . ALA A 1 832 ? 27.297 53.781 18.172 1 93.69 832 ALA A O 1
ATOM 6369 N N . THR A 1 833 ? 27.484 53.375 20.328 1 96.38 833 THR A N 1
ATOM 6370 C CA . THR A 1 833 ? 26.188 53.906 20.672 1 96.38 833 THR A CA 1
ATOM 6371 C C . THR A 1 833 ? 26.109 55.406 20.375 1 96.38 833 THR A C 1
ATOM 6373 O O . THR A 1 833 ? 27.031 56.156 20.734 1 96.38 833 THR A O 1
ATOM 6376 N N . GLY A 1 834 ? 25.062 55.812 19.719 1 96.19 834 GLY A N 1
ATOM 6377 C CA . GLY A 1 834 ? 24.812 57.219 19.375 1 96.19 834 GLY A CA 1
ATOM 6378 C C . GLY A 1 834 ? 23.359 57.594 19.469 1 96.19 834 GLY A C 1
ATOM 6379 O O . GLY A 1 834 ? 22.5 56.781 19.812 1 96.19 834 GLY A O 1
ATOM 6380 N N . PRO A 1 835 ? 23.109 58.906 19.219 1 96.94 835 PRO A N 1
ATOM 6381 C CA . PRO A 1 835 ? 21.703 59.344 19.156 1 96.94 835 PRO A CA 1
ATOM 6382 C C . PRO A 1 835 ? 20.891 58.5 18.188 1 96.94 835 PRO A C 1
ATOM 6384 O O . PRO A 1 835 ? 21.359 58.156 17.094 1 96.94 835 PRO A O 1
ATOM 6387 N N . GLY A 1 836 ? 19.656 58.094 18.672 1 97.69 836 GLY A N 1
ATOM 6388 C CA . GLY A 1 836 ? 18.766 57.312 17.828 1 97.69 836 GLY A CA 1
ATOM 6389 C C . GLY A 1 836 ? 18.906 55.812 18.031 1 97.69 836 GLY A C 1
ATOM 6390 O O . GLY A 1 836 ? 18.109 55.031 17.484 1 97.69 836 GLY A O 1
ATOM 6391 N N . ASP A 1 837 ? 19.922 55.406 18.75 1 98 837 ASP A N 1
ATOM 6392 C CA . ASP A 1 837 ? 20.094 53.969 19.047 1 98 837 ASP A CA 1
ATOM 6393 C C . ASP A 1 837 ? 19.188 53.562 20.219 1 98 837 ASP A C 1
ATOM 6395 O O . ASP A 1 837 ? 18.656 54.406 20.938 1 98 837 ASP A O 1
ATOM 6399 N N . ILE A 1 838 ? 19.062 52.281 20.359 1 98.06 838 ILE A N 1
ATOM 6400 C CA . ILE A 1 838 ? 18.219 51.719 21.406 1 98.06 838 ILE A CA 1
ATOM 6401 C C . ILE A 1 838 ? 18.844 51.969 22.766 1 98.06 838 ILE A C 1
ATOM 6403 O O . ILE A 1 838 ? 20.047 51.719 22.969 1 98.06 838 ILE A O 1
ATOM 6407 N N . LYS A 1 839 ? 18.062 52.5 23.656 1 97.69 839 LYS A N 1
ATOM 6408 C CA . LYS A 1 839 ? 18.453 52.719 25.047 1 97.69 839 LYS A CA 1
ATOM 6409 C C . LYS A 1 839 ? 18.016 51.562 25.938 1 97.69 839 LYS A C 1
ATOM 6411 O O . LYS A 1 839 ? 16.828 51.219 26 1 97.69 839 LYS A O 1
ATOM 6416 N N . TYR A 1 840 ? 19.016 50.875 26.609 1 97.75 840 TYR A N 1
ATOM 6417 C CA . TYR A 1 840 ? 18.703 49.75 27.484 1 97.75 840 TYR A CA 1
ATOM 6418 C C . TYR A 1 840 ? 18.734 50.188 28.953 1 97.75 840 TYR A C 1
ATOM 6420 O O . TYR A 1 840 ? 19.547 51 29.344 1 97.75 840 TYR A O 1
ATOM 6428 N N . LYS A 1 841 ? 17.906 49.594 29.734 1 97.62 841 LYS A N 1
ATOM 6429 C CA . LYS A 1 841 ? 17.844 49.906 31.156 1 97.62 841 LYS A CA 1
ATOM 6430 C C . LYS A 1 841 ? 19.016 49.281 31.906 1 97.62 841 LYS A C 1
ATOM 6432 O O . LYS A 1 841 ? 19.328 48.125 31.719 1 97.62 841 LYS A O 1
ATOM 6437 N N . ASP A 1 842 ? 19.641 50.031 32.656 1 97.5 842 ASP A N 1
ATOM 6438 C CA . ASP A 1 842 ? 20.625 49.562 33.594 1 97.5 842 ASP A CA 1
ATOM 6439 C C . ASP A 1 842 ? 19.953 48.969 34.844 1 97.5 842 ASP A C 1
ATOM 6441 O O . ASP A 1 842 ? 19.625 49.719 35.781 1 97.5 842 ASP A O 1
ATOM 6445 N N . LEU A 1 843 ? 19.875 47.812 34.938 1 96.75 843 LEU A N 1
ATOM 6446 C CA . LEU A 1 843 ? 19.047 47.156 35.969 1 96.75 843 LEU A CA 1
ATOM 6447 C C . LEU A 1 843 ? 19.797 47.094 37.281 1 96.75 843 LEU A C 1
ATOM 6449 O O . LEU A 1 843 ? 19.172 47.125 38.344 1 96.75 843 LEU A O 1
ATOM 6453 N N . ASN A 1 844 ? 21.172 47.031 37.281 1 95.94 844 ASN A N 1
ATOM 6454 C CA . ASN A 1 844 ? 21.906 46.875 38.531 1 95.94 844 ASN A CA 1
ATOM 6455 C C . ASN A 1 844 ? 22.531 48.188 38.938 1 95.94 844 ASN A C 1
ATOM 6457 O O . ASN A 1 844 ? 23.188 48.281 40 1 95.94 844 ASN A O 1
ATOM 6461 N N . GLY A 1 845 ? 22.594 49.25 38.219 1 95.25 845 GLY A N 1
ATOM 6462 C CA . GLY A 1 845 ? 23 50.594 38.562 1 95.25 845 GLY A CA 1
ATOM 6463 C C . GLY A 1 845 ? 24.5 50.781 38.562 1 95.25 845 GLY A C 1
ATOM 6464 O O . GLY A 1 845 ? 25.031 51.688 39.188 1 95.25 845 GLY A O 1
ATOM 6465 N N . ASP A 1 846 ? 25.219 49.938 37.812 1 96.25 846 ASP A N 1
ATOM 6466 C CA . ASP A 1 846 ? 26.672 50.031 37.875 1 96.25 846 ASP A CA 1
ATOM 6467 C C . ASP A 1 846 ? 27.234 50.906 36.75 1 96.25 846 ASP A C 1
ATOM 6469 O O . ASP A 1 846 ? 28.453 50.969 36.562 1 96.25 846 ASP A O 1
ATOM 6473 N N . GLY A 1 847 ? 26.391 51.406 35.938 1 96.06 847 GLY A N 1
ATOM 6474 C CA . GLY A 1 847 ? 26.781 52.375 34.906 1 96.06 847 GLY A CA 1
ATOM 6475 C C . GLY A 1 847 ? 27.219 51.688 33.625 1 96.06 847 GLY A C 1
ATOM 6476 O O . GLY A 1 847 ? 27.703 52.344 32.688 1 96.06 847 GLY A O 1
ATOM 6477 N N . LYS A 1 848 ? 27 50.281 33.594 1 96.38 848 LYS A N 1
ATOM 6478 C CA . LYS A 1 848 ? 27.312 49.531 32.375 1 96.38 848 LYS A CA 1
ATOM 6479 C C . LYS A 1 848 ? 26.156 48.594 32 1 96.38 848 LYS A C 1
ATOM 6481 O O . LYS A 1 848 ? 25.516 48.031 32.875 1 96.38 848 LYS A O 1
ATOM 6486 N N . ILE A 1 849 ? 25.891 48.5 30.672 1 96.94 849 ILE A N 1
ATOM 6487 C CA . ILE A 1 849 ? 24.922 47.531 30.188 1 96.94 849 ILE A CA 1
ATOM 6488 C C . ILE A 1 849 ? 25.656 46.25 29.766 1 96.94 849 ILE A C 1
ATOM 6490 O O . ILE A 1 849 ? 26.422 46.25 28.797 1 96.94 849 ILE A O 1
ATOM 6494 N N . ASP A 1 850 ? 25.484 45.125 30.422 1 94.5 850 ASP A N 1
ATOM 6495 C CA . ASP A 1 850 ? 26.094 43.844 30.141 1 94.5 850 ASP A CA 1
ATOM 6496 C C . ASP A 1 850 ? 25.156 42.688 30.516 1 94.5 850 ASP A C 1
ATOM 6498 O O . ASP A 1 850 ? 23.953 42.875 30.625 1 94.5 850 ASP A O 1
ATOM 6502 N N . ALA A 1 851 ? 25.656 41.5 30.578 1 93.31 851 ALA A N 1
ATOM 6503 C CA . ALA A 1 851 ? 24.844 40.312 30.75 1 93.31 851 ALA A CA 1
ATOM 6504 C C . ALA A 1 851 ? 24.016 40.375 32.031 1 93.31 851 ALA A C 1
ATOM 6506 O O . ALA A 1 851 ? 22.969 39.719 32.125 1 93.31 851 ALA A O 1
ATOM 6507 N N . LEU A 1 852 ? 24.453 41.188 32.938 1 95.12 852 LEU A N 1
ATOM 6508 C CA . LEU A 1 852 ? 23.781 41.25 34.25 1 95.12 852 LEU A CA 1
ATOM 6509 C C . LEU A 1 852 ? 22.547 42.156 34.156 1 95.12 852 LEU A C 1
ATOM 6511 O O . LEU A 1 852 ? 21.719 42.156 35.094 1 95.12 852 LEU A O 1
ATOM 6515 N N . ASP A 1 853 ? 22.375 42.844 33.031 1 96.88 853 ASP A N 1
ATOM 6516 C CA . ASP A 1 853 ? 21.219 43.719 32.844 1 96.88 853 ASP A CA 1
ATOM 6517 C C . ASP A 1 853 ? 20.109 43.031 32.094 1 96.88 853 ASP A C 1
ATOM 6519 O O . ASP A 1 853 ? 19.188 43.688 31.594 1 96.88 853 ASP A O 1
ATOM 6523 N N . ARG A 1 854 ? 20.156 41.75 31.812 1 97.5 854 ARG A N 1
ATOM 6524 C CA . ARG A 1 854 ? 19.141 40.969 31.109 1 97.5 854 ARG A CA 1
ATOM 6525 C C . ARG A 1 854 ? 18.062 40.469 32.062 1 97.5 854 ARG A C 1
ATOM 6527 O O . ARG A 1 854 ? 18.359 40.219 33.25 1 97.5 854 ARG A O 1
ATOM 6534 N N . LYS A 1 855 ? 16.906 40.312 31.578 1 96.38 855 LYS A N 1
ATOM 6535 C CA . LYS A 1 855 ? 15.789 39.781 32.344 1 96.38 855 LYS A CA 1
ATOM 6536 C C . LYS A 1 855 ? 14.781 39.094 31.438 1 96.38 855 LYS A C 1
ATOM 6538 O O . LYS A 1 855 ? 14.93 39.094 30.219 1 96.38 855 LYS A O 1
ATOM 6543 N N . VAL A 1 856 ? 13.852 38.344 32.031 1 96.75 856 VAL A N 1
ATOM 6544 C CA . VAL A 1 856 ? 12.742 37.781 31.297 1 96.75 856 VAL A CA 1
ATOM 6545 C C . VAL A 1 856 ? 11.82 38.875 30.797 1 96.75 856 VAL A C 1
ATOM 6547 O O . VAL A 1 856 ? 11.375 39.719 31.594 1 96.75 856 VAL A O 1
ATOM 6550 N N . LEU A 1 857 ? 11.508 38.938 29.5 1 96.25 857 LEU A N 1
ATOM 6551 C CA . LEU A 1 857 ? 10.859 40.062 28.859 1 96.25 857 LEU A CA 1
ATOM 6552 C C . LEU A 1 857 ? 9.43 39.719 28.469 1 96.25 857 LEU A C 1
ATOM 6554 O O . LEU A 1 857 ? 8.633 40.625 28.172 1 96.25 857 LEU A O 1
ATOM 6558 N N . GLY A 1 858 ? 9.133 38.562 28.469 1 93.38 858 GLY A N 1
ATOM 6559 C CA . GLY A 1 858 ? 7.84 38.062 28.016 1 93.38 858 GLY A CA 1
ATOM 6560 C C . GLY A 1 858 ? 7.844 36.594 27.672 1 93.38 858 GLY A C 1
ATOM 6561 O O . GLY A 1 858 ? 8.789 35.875 28 1 93.38 858 GLY A O 1
ATOM 6562 N N . ASN A 1 859 ? 6.68 36.188 26.984 1 92.44 859 ASN A N 1
ATOM 6563 C CA . ASN A 1 859 ? 6.508 34.781 26.688 1 92.44 859 ASN A CA 1
ATOM 6564 C C . ASN A 1 859 ? 5.852 34.562 25.328 1 92.44 859 ASN A C 1
ATOM 6566 O O . ASN A 1 859 ? 5.07 35.406 24.875 1 92.44 859 ASN A O 1
ATOM 6570 N N . ASP A 1 860 ? 6.199 33.438 24.672 1 88.94 860 ASP A N 1
ATOM 6571 C CA . ASP A 1 860 ? 5.66 33.188 23.344 1 88.94 860 ASP A CA 1
ATOM 6572 C C . ASP A 1 860 ? 4.426 32.281 23.406 1 88.94 860 ASP A C 1
ATOM 6574 O O . ASP A 1 860 ? 3.895 31.891 22.375 1 88.94 860 ASP A O 1
ATOM 6578 N N . VAL A 1 861 ? 4.012 31.859 24.484 1 84.88 861 VAL A N 1
ATOM 6579 C CA . VAL A 1 861 ? 2.793 31.078 24.641 1 84.88 861 VAL A CA 1
ATOM 6580 C C . VAL A 1 861 ? 1.657 31.969 25.125 1 84.88 861 VAL A C 1
ATOM 6582 O O . VAL A 1 861 ? 1.787 32.656 26.156 1 84.88 861 VAL A O 1
ATOM 6585 N N . PRO A 1 862 ? 0.612 31.922 24.438 1 85 862 PRO A N 1
ATOM 6586 C CA . PRO A 1 862 ? -0.492 32.781 24.875 1 85 862 PRO A CA 1
ATOM 6587 C C . PRO A 1 862 ? -1.013 32.406 26.266 1 85 862 PRO A C 1
ATOM 6589 O O . PRO A 1 862 ? -1.247 31.234 26.547 1 85 862 PRO A O 1
ATOM 6592 N N . TRP A 1 863 ? -1.217 33.438 27.047 1 85.56 863 TRP A N 1
ATOM 6593 C CA . TRP A 1 863 ? -1.779 33.281 28.375 1 85.56 863 TRP A CA 1
ATOM 6594 C C . TRP A 1 863 ? -3.299 33.188 28.328 1 85.56 863 TRP A C 1
ATOM 6596 O O . TRP A 1 863 ? -3.914 32.531 29.188 1 85.56 863 TRP A O 1
ATOM 6606 N N . PHE A 1 864 ? -3.809 33.875 27.359 1 91.94 864 PHE A N 1
ATOM 6607 C CA . PHE A 1 864 ? -5.254 34 27.25 1 91.94 864 PHE A CA 1
ATOM 6608 C C . PHE A 1 864 ? -5.723 33.719 25.828 1 91.94 864 PHE A C 1
ATOM 6610 O O . PHE A 1 864 ? -5.27 34.344 24.875 1 91.94 864 PHE A O 1
ATOM 6617 N N . ASN A 1 865 ? -6.551 32.75 25.641 1 91.88 865 ASN A N 1
ATOM 6618 C CA . ASN A 1 865 ? -7.223 32.406 24.391 1 91.88 865 ASN A CA 1
ATOM 6619 C C . ASN A 1 865 ? -8.734 32.562 24.5 1 91.88 865 ASN A C 1
ATOM 6621 O O . ASN A 1 865 ? -9.32 32.25 25.547 1 91.88 865 ASN A O 1
ATOM 6625 N N . TYR A 1 866 ? -9.359 33.031 23.438 1 92.62 866 TYR A N 1
ATOM 6626 C CA . TYR A 1 866 ? -10.805 33.219 23.531 1 92.62 866 TYR A CA 1
ATOM 6627 C C . TYR A 1 866 ? -11.453 33.125 22.156 1 92.62 866 TYR A C 1
ATOM 6629 O O . TYR A 1 866 ? -10.781 33.25 21.125 1 92.62 866 TYR A O 1
ATOM 6637 N N . GLY A 1 867 ? -12.703 32.844 22.141 1 92.25 867 GLY A N 1
ATOM 6638 C CA . GLY A 1 867 ? -13.5 32.75 20.922 1 92.25 867 GLY A CA 1
ATOM 6639 C C . GLY A 1 867 ? -14.961 33.094 21.141 1 92.25 867 GLY A C 1
ATOM 6640 O O . GLY A 1 867 ? -15.5 32.875 22.219 1 92.25 867 GLY A O 1
ATOM 6641 N N . PHE A 1 868 ? -15.562 33.688 20.094 1 93.25 868 PHE A N 1
ATOM 6642 C CA . PHE A 1 868 ? -16.984 34.031 20.062 1 93.25 868 PHE A CA 1
ATOM 6643 C C . PHE A 1 868 ? -17.625 33.531 18.766 1 93.25 868 PHE A C 1
ATOM 6645 O O . PHE A 1 868 ? -17.078 33.688 17.688 1 93.25 868 PHE A O 1
ATOM 6652 N N . ASN A 1 869 ? -18.766 32.875 18.953 1 91.62 869 ASN A N 1
ATOM 6653 C CA . ASN A 1 869 ? -19.469 32.344 17.797 1 91.62 869 ASN A CA 1
ATOM 6654 C C . ASN A 1 869 ? -20.922 32.75 17.781 1 91.62 869 ASN A C 1
ATOM 6656 O O . ASN A 1 869 ? -21.562 32.875 18.828 1 91.62 869 ASN A O 1
ATOM 6660 N N . LEU A 1 870 ? -21.422 33.031 16.625 1 94.31 870 LEU A N 1
ATOM 6661 C CA . LEU A 1 870 ? -22.812 33.406 16.406 1 94.31 870 LEU A CA 1
ATOM 6662 C C . LEU A 1 870 ? -23.438 32.5 15.32 1 94.31 870 LEU A C 1
ATOM 6664 O O . LEU A 1 870 ? -22.828 32.312 14.266 1 94.31 870 LEU A O 1
ATOM 6668 N N . SER A 1 871 ? -24.562 31.953 15.625 1 92.38 871 SER A N 1
ATOM 6669 C CA . SER A 1 871 ? -25.375 31.219 14.656 1 92.38 871 SER A CA 1
ATOM 6670 C C . SER A 1 871 ? -26.812 31.719 14.648 1 92.38 871 SER A C 1
ATOM 6672 O O . SER A 1 871 ? -27.391 31.938 15.711 1 92.38 871 SER A O 1
ATOM 6674 N N . ALA A 1 872 ? -27.328 31.938 13.469 1 95.31 872 ALA A N 1
ATOM 6675 C CA . ALA A 1 872 ? -28.703 32.375 13.328 1 95.31 872 ALA A CA 1
ATOM 6676 C C . ALA A 1 872 ? -29.375 31.75 12.117 1 95.31 872 ALA A C 1
ATOM 6678 O O . ALA A 1 872 ? -28.688 31.375 11.148 1 95.31 872 ALA A O 1
ATOM 6679 N N . SER A 1 873 ? -30.578 31.562 12.242 1 93.56 873 SER A N 1
ATOM 6680 C CA . SER A 1 873 ? -31.375 31.016 11.141 1 93.56 873 SER A CA 1
ATOM 6681 C C . SER A 1 873 ? -32.719 31.75 11.016 1 93.56 873 SER A C 1
ATOM 6683 O O . SER A 1 873 ? -33.312 32.094 12.023 1 93.56 873 SER A O 1
ATOM 6685 N N . TYR A 1 874 ? -33.125 32.031 9.766 1 95.19 874 TYR A N 1
ATOM 6686 C CA . TYR A 1 874 ? -34.406 32.719 9.484 1 95.19 874 TYR A CA 1
ATOM 6687 C C . TYR A 1 874 ? -34.969 32.25 8.141 1 95.19 874 TYR A C 1
ATOM 6689 O O . TYR A 1 874 ? -34.406 32.562 7.09 1 95.19 874 TYR A O 1
ATOM 6697 N N . LYS A 1 875 ? -36.094 31.672 8.023 1 92.25 875 LYS A N 1
ATOM 6698 C CA . LYS A 1 875 ? -36.875 31.266 6.848 1 92.25 875 LYS A CA 1
ATOM 6699 C C . LYS A 1 875 ? -35.938 30.672 5.781 1 92.25 875 LYS A C 1
ATOM 6701 O O . LYS A 1 875 ? -35.969 31.109 4.629 1 92.25 875 LYS A O 1
ATOM 6706 N N . GLY A 1 876 ? -35.125 29.75 6.141 1 91 876 GLY A N 1
ATOM 6707 C CA . GLY A 1 876 ? -34.25 29.016 5.223 1 91 876 GLY A CA 1
ATOM 6708 C C . GLY A 1 876 ? -32.844 29.578 5.16 1 91 876 GLY A C 1
ATOM 6709 O O . GLY A 1 876 ? -31.938 28.906 4.68 1 91 876 GLY A O 1
ATOM 6710 N N . PHE A 1 877 ? -32.719 30.859 5.578 1 96.06 877 PHE A N 1
ATOM 6711 C CA . PHE A 1 877 ? -31.391 31.453 5.645 1 96.06 877 PHE A CA 1
ATOM 6712 C C . PHE A 1 877 ? -30.672 31.047 6.934 1 96.06 877 PHE A C 1
ATOM 6714 O O . PHE A 1 877 ? -31.312 30.953 7.992 1 96.06 877 PHE A O 1
ATOM 6721 N N . ASP A 1 878 ? -29.516 30.719 6.809 1 93.5 878 ASP A N 1
ATOM 6722 C CA . ASP A 1 878 ? -28.703 30.516 8 1 93.5 878 ASP A CA 1
ATOM 6723 C C . ASP A 1 878 ? -27.406 31.328 7.934 1 93.5 878 ASP A C 1
ATOM 6725 O O . ASP A 1 878 ? -26.875 31.578 6.848 1 93.5 878 ASP A O 1
ATOM 6729 N N . PHE A 1 879 ? -26.969 31.844 9.031 1 95 879 PHE A N 1
ATOM 6730 C CA . PHE A 1 879 ? -25.812 32.719 9.164 1 95 879 PHE A CA 1
ATOM 6731 C C . PHE A 1 879 ? -24.938 32.281 10.344 1 95 879 PHE A C 1
ATOM 6733 O O . PHE A 1 879 ? -25.438 32.094 11.453 1 95 879 PHE A O 1
ATOM 6740 N N . ASN A 1 880 ? -23.672 32.031 10.062 1 92.62 880 ASN A N 1
ATOM 6741 C CA . ASN A 1 880 ? -22.734 31.609 11.094 1 92.62 880 ASN A CA 1
ATOM 6742 C C . ASN A 1 880 ? -21.453 32.438 11.07 1 92.62 880 ASN A C 1
ATOM 6744 O O . ASN A 1 880 ? -20.891 32.688 10.008 1 92.62 880 ASN A O 1
ATOM 6748 N N . VAL A 1 881 ? -21 32.875 12.234 1 93.5 881 VAL A N 1
ATOM 6749 C CA . VAL A 1 881 ? -19.734 33.594 12.391 1 93.5 881 VAL A CA 1
ATOM 6750 C C . VAL A 1 881 ? -18.891 32.906 13.469 1 93.5 881 VAL A C 1
ATOM 6752 O O . VAL A 1 881 ? -19.375 32.625 14.562 1 93.5 881 VAL A O 1
ATOM 6755 N N . LEU A 1 882 ? -17.672 32.625 13.141 1 91.56 882 LEU A N 1
ATOM 6756 C CA . LEU A 1 882 ? -16.703 32.062 14.07 1 91.56 882 LEU A CA 1
ATOM 6757 C C . LEU A 1 882 ? -15.516 33 14.258 1 91.56 882 LEU A C 1
ATOM 6759 O O . LEU A 1 882 ? -14.938 33.469 13.281 1 91.56 882 LEU A O 1
ATOM 6763 N N . THR A 1 883 ? -15.148 33.219 15.484 1 93 883 THR A N 1
ATOM 6764 C CA . THR A 1 883 ? -14.023 34.094 15.766 1 93 883 THR A CA 1
ATOM 6765 C C . THR A 1 883 ? -13.047 33.438 16.734 1 93 883 THR A C 1
ATOM 6767 O O . THR A 1 883 ? -13.383 32.438 17.375 1 93 883 THR A O 1
ATOM 6770 N N . TYR A 1 884 ? -11.812 33.938 16.797 1 91.56 884 TYR A N 1
ATOM 6771 C CA . TYR A 1 884 ? -10.758 33.469 17.672 1 91.56 884 TYR A CA 1
ATOM 6772 C C . TYR A 1 884 ? -9.75 34.594 17.969 1 91.56 884 TYR A C 1
ATOM 6774 O O . TYR A 1 884 ? -9.492 35.438 17.109 1 91.56 884 TYR A O 1
ATOM 6782 N N . GLY A 1 885 ? -9.227 34.5 19.188 1 92.88 885 GLY A N 1
ATOM 6783 C CA . GLY A 1 885 ? -8.219 35.5 19.531 1 92.88 885 GLY A CA 1
ATOM 6784 C C . GLY A 1 885 ? -7.293 35.031 20.641 1 92.88 885 GLY A C 1
ATOM 6785 O O . GLY A 1 885 ? -7.594 34.062 21.344 1 92.88 885 GLY A O 1
ATOM 6786 N N . VAL A 1 886 ? -6.129 35.594 20.688 1 92.12 886 VAL A N 1
ATOM 6787 C CA . VAL A 1 886 ? -5.156 35.375 21.75 1 92.12 886 VAL A CA 1
ATOM 6788 C C . VAL A 1 886 ? -4.652 36.688 22.312 1 92.12 886 VAL A C 1
ATOM 6790 O O . VAL A 1 886 ? -4.637 37.688 21.609 1 92.12 886 VAL A O 1
ATOM 6793 N N . ALA A 1 887 ? -4.305 36.656 23.594 1 92.44 887 ALA A N 1
ATOM 6794 C CA . ALA A 1 887 ? -3.775 37.844 24.25 1 92.44 887 ALA A CA 1
ATOM 6795 C C . ALA A 1 887 ? -2.568 37.5 25.109 1 92.44 887 ALA A C 1
ATOM 6797 O O . ALA A 1 887 ? -2.352 36.344 25.469 1 92.44 887 ALA A O 1
ATOM 6798 N N . ASN A 1 888 ? -1.759 38.594 25.359 1 90.5 888 ASN A N 1
ATOM 6799 C CA . ASN A 1 888 ? -0.593 38.531 26.234 1 90.5 888 ASN A CA 1
ATOM 6800 C C . ASN A 1 888 ? 0.432 37.531 25.75 1 90.5 888 ASN A C 1
ATOM 6802 O O . ASN A 1 888 ? 0.839 36.625 26.5 1 90.5 888 ASN A O 1
ATOM 6806 N N . VAL A 1 889 ? 0.795 37.594 24.594 1 91.06 889 VAL A N 1
ATOM 6807 C CA . VAL A 1 889 ? 1.81 36.781 23.938 1 91.06 889 VAL A CA 1
ATOM 6808 C C . VAL A 1 889 ? 2.762 37.656 23.156 1 91.06 889 VAL A C 1
ATOM 6810 O O . VAL A 1 889 ? 2.35 38.688 22.594 1 91.06 889 VAL A O 1
ATOM 6813 N N . LYS A 1 890 ? 4.008 37.281 23.188 1 92.31 890 LYS A N 1
ATOM 6814 C CA . LYS A 1 890 ? 5.016 38.062 22.469 1 92.31 890 LYS A CA 1
ATOM 6815 C C . LYS A 1 890 ? 5.633 37.219 21.344 1 92.31 890 LYS A C 1
ATOM 6817 O O . LYS A 1 890 ? 5.559 36 21.344 1 92.31 890 LYS A O 1
ATOM 6822 N N . THR A 1 891 ? 6.074 37.906 20.344 1 90.25 891 THR A N 1
ATOM 6823 C CA . THR A 1 891 ? 6.828 37.344 19.25 1 90.25 891 THR A CA 1
ATOM 6824 C C . THR A 1 891 ? 8.125 38.094 19.016 1 90.25 891 THR A C 1
ATOM 6826 O O . THR A 1 891 ? 8.148 39.344 19.109 1 90.25 891 THR A O 1
ATOM 6829 N N . TYR A 1 892 ? 9.172 37.375 18.891 1 91.31 892 TYR A N 1
ATOM 6830 C CA . TYR A 1 892 ? 10.461 38 18.594 1 91.31 892 TYR A CA 1
ATOM 6831 C C . TYR A 1 892 ? 10.75 37.969 17.109 1 91.31 892 TYR A C 1
ATOM 6833 O O . TYR A 1 892 ? 10.844 36.906 16.484 1 91.31 892 TYR A O 1
ATOM 6841 N N . LEU A 1 893 ? 10.844 39.125 16.484 1 90.62 893 LEU A N 1
ATOM 6842 C CA . LEU A 1 893 ? 11.156 39.25 15.062 1 90.62 893 LEU A CA 1
ATOM 6843 C C . LEU A 1 893 ? 12.594 39.719 14.859 1 90.62 893 LEU A C 1
ATOM 6845 O O . LEU A 1 893 ? 13 40.75 15.375 1 90.62 893 LEU A O 1
ATOM 6849 N N . SER A 1 894 ? 13.336 38.844 14.156 1 89.75 894 SER A N 1
ATOM 6850 C CA . SER A 1 894 ? 14.75 39.156 13.922 1 89.75 894 SER A CA 1
ATOM 6851 C C . SER A 1 894 ? 15.117 38.969 12.453 1 89.75 894 SER A C 1
ATOM 6853 O O . SER A 1 894 ? 14.289 38.5 11.656 1 89.75 894 SER A O 1
ATOM 6855 N N . GLN A 1 895 ? 16.312 39.438 12.148 1 91.19 895 GLN A N 1
ATOM 6856 C CA . GLN A 1 895 ? 16.891 39.219 10.836 1 91.19 895 GLN A CA 1
ATOM 6857 C C . GLN A 1 895 ? 15.992 39.75 9.734 1 91.19 895 GLN A C 1
ATOM 6859 O O . GLN A 1 895 ? 15.602 40.938 9.773 1 91.19 895 GLN A O 1
ATOM 6864 N N . GLU A 1 896 ? 15.641 38.969 8.727 1 89.75 896 GLU A N 1
ATOM 6865 C CA . GLU A 1 896 ? 14.867 39.469 7.59 1 89.75 896 GLU A CA 1
ATOM 6866 C C . GLU A 1 896 ? 13.477 39.906 8.023 1 89.75 896 GLU A C 1
ATOM 6868 O O . GLU A 1 896 ? 12.812 40.656 7.312 1 89.75 896 GLU A O 1
ATOM 6873 N N . ALA A 1 897 ? 13.117 39.5 9.164 1 89.94 897 ALA A N 1
ATOM 6874 C CA . ALA A 1 897 ? 11.766 39.812 9.625 1 89.94 897 ALA A CA 1
ATOM 6875 C C . ALA A 1 897 ? 11.672 41.25 10.078 1 89.94 897 ALA A C 1
ATOM 6877 O O . ALA A 1 897 ? 10.609 41.875 9.984 1 89.94 897 ALA A O 1
ATOM 6878 N N . ALA A 1 898 ? 12.828 41.844 10.5 1 91.88 898 ALA A N 1
ATOM 6879 C CA . ALA A 1 898 ? 12.672 43.156 11.141 1 91.88 898 ALA A CA 1
ATOM 6880 C C . ALA A 1 898 ? 13.852 44.062 10.82 1 91.88 898 ALA A C 1
ATOM 6882 O O . ALA A 1 898 ? 13.688 45.281 10.703 1 91.88 898 ALA A O 1
ATOM 6883 N N . PHE A 1 899 ? 15.055 43.531 10.617 1 94.5 899 PHE A N 1
ATOM 6884 C CA . PHE A 1 899 ? 16.266 44.344 10.5 1 94.5 899 PHE A CA 1
ATOM 6885 C C . PHE A 1 899 ? 16.406 44.875 9.086 1 94.5 899 PHE A C 1
ATOM 6887 O O . PHE A 1 899 ? 16.219 44.156 8.109 1 94.5 899 PHE A O 1
ATOM 6894 N N . PRO A 1 900 ? 16.766 46.156 9.016 1 95.44 900 PRO A N 1
ATOM 6895 C CA . PRO A 1 900 ? 16.969 46.719 7.668 1 95.44 900 PRO A CA 1
ATOM 6896 C C . PRO A 1 900 ? 18.234 46.188 7.004 1 95.44 900 PRO A C 1
ATOM 6898 O O . PRO A 1 900 ? 19.266 46.031 7.668 1 95.44 900 PRO A O 1
ATOM 6901 N N . PHE A 1 901 ? 18.234 45.875 5.766 1 95.56 901 PHE A N 1
ATOM 6902 C CA . PHE A 1 901 ? 19.359 45.531 4.891 1 95.56 901 PHE A CA 1
ATOM 6903 C C . PHE A 1 901 ? 20.031 44.25 5.348 1 95.56 901 PHE A C 1
ATOM 6905 O O . PHE A 1 901 ? 21.203 44 5.031 1 95.56 901 PHE A O 1
ATOM 6912 N N . PHE A 1 902 ? 19.406 43.438 6.211 1 93.81 902 PHE A N 1
ATOM 6913 C CA . PHE A 1 902 ? 20.047 42.25 6.754 1 93.81 902 PHE A CA 1
ATOM 6914 C C . PHE A 1 902 ? 20.469 41.281 5.633 1 93.81 902 PHE A C 1
ATOM 6916 O O . PHE A 1 902 ? 19.641 40.906 4.809 1 93.81 902 PHE A O 1
ATOM 6923 N N . ASN A 1 903 ? 21.672 40.875 5.668 1 89.06 903 ASN A N 1
ATOM 6924 C CA . ASN A 1 903 ? 22.234 40 4.645 1 89.06 903 ASN A CA 1
ATOM 6925 C C . ASN A 1 903 ? 21.906 40.5 3.238 1 89.06 903 ASN A C 1
ATOM 6927 O O . ASN A 1 903 ? 21.547 39.719 2.371 1 89.06 903 ASN A O 1
ATOM 6931 N N . GLY A 1 904 ? 21.906 41.812 3.09 1 87.75 904 GLY A N 1
ATOM 6932 C CA . GLY A 1 904 ? 21.656 42.406 1.788 1 87.75 904 GLY A CA 1
ATOM 6933 C C . GLY A 1 904 ? 20.188 42.438 1.409 1 87.75 904 GLY A C 1
ATOM 6934 O O . GLY A 1 904 ? 19.844 42.594 0.235 1 87.75 904 GLY A O 1
ATOM 6935 N N . ALA A 1 905 ? 19.359 42.344 2.322 1 92.69 905 ALA A N 1
ATOM 6936 C CA . ALA A 1 905 ? 17.922 42.281 2.068 1 92.69 905 ALA A CA 1
ATOM 6937 C C . ALA A 1 905 ? 17.328 43.688 1.916 1 92.69 905 ALA A C 1
ATOM 6939 O O . ALA A 1 905 ? 18.016 44.688 2.135 1 92.69 905 ALA A O 1
ATOM 6940 N N . ASN A 1 906 ? 16.109 43.719 1.446 1 93.44 906 ASN A N 1
ATOM 6941 C CA . ASN A 1 906 ? 15.312 44.938 1.404 1 93.44 906 ASN A CA 1
ATOM 6942 C C . ASN A 1 906 ? 14.906 45.375 2.805 1 93.44 906 ASN A C 1
ATOM 6944 O O . ASN A 1 906 ? 15.25 44.75 3.795 1 93.44 906 ASN A O 1
ATOM 6948 N N . VAL A 1 907 ? 14.227 46.531 2.814 1 95.25 907 VAL A N 1
ATOM 6949 C CA . VAL A 1 907 ? 13.75 47.156 4.059 1 95.25 907 VAL A CA 1
ATOM 6950 C C . VAL A 1 907 ? 12.227 47.188 4.066 1 95.25 907 VAL A C 1
ATOM 6952 O O . VAL A 1 907 ? 11.602 47.5 3.051 1 95.25 907 VAL A O 1
ATOM 6955 N N . LYS A 1 908 ? 11.734 46.875 5.23 1 94.5 908 LYS A N 1
ATOM 6956 C CA . LYS A 1 908 ? 10.281 46.938 5.359 1 94.5 908 LYS A CA 1
ATOM 6957 C C . LYS A 1 908 ? 9.789 48.375 5.273 1 94.5 908 LYS A C 1
ATOM 6959 O O . LYS A 1 908 ? 10.461 49.312 5.742 1 94.5 908 LYS A O 1
ATOM 6964 N N . GLU A 1 909 ? 8.602 48.594 4.734 1 94.94 909 GLU A N 1
ATOM 6965 C CA . GLU A 1 909 ? 8.016 49.906 4.57 1 94.94 909 GLU A CA 1
ATOM 6966 C C . GLU A 1 909 ? 7.875 50.625 5.91 1 94.94 909 GLU A C 1
ATOM 6968 O O . GLU A 1 909 ? 7.965 51.844 5.98 1 94.94 909 GLU A O 1
ATOM 6973 N N . GLN A 1 910 ? 7.695 49.938 6.961 1 93.62 910 GLN A N 1
ATOM 6974 C CA . GLN A 1 910 ? 7.461 50.5 8.289 1 93.62 910 GLN A CA 1
ATOM 6975 C C . GLN A 1 910 ? 8.68 51.281 8.781 1 93.62 910 GLN A C 1
ATOM 6977 O O . GLN A 1 910 ? 8.562 52.156 9.633 1 93.62 910 GLN A O 1
ATOM 6982 N N . TRP A 1 911 ? 9.82 51 8.273 1 96.25 911 TRP A N 1
ATOM 6983 C CA . TRP A 1 911 ? 11.055 51.656 8.664 1 96.25 911 TRP A CA 1
ATOM 6984 C C . TRP A 1 911 ? 11.031 53.125 8.227 1 96.25 911 TRP A C 1
ATOM 6986 O O . TRP A 1 911 ? 11.891 53.906 8.641 1 96.25 911 TRP A O 1
ATOM 6996 N N . LEU A 1 912 ? 10.125 53.5 7.422 1 95.56 912 LEU A N 1
ATOM 6997 C CA . LEU A 1 912 ? 9.961 54.938 7.098 1 95.56 912 LEU A CA 1
ATOM 6998 C C . LEU A 1 912 ? 9.594 55.719 8.336 1 95.56 912 LEU A C 1
ATOM 7000 O O . LEU A 1 912 ? 9.758 56.969 8.359 1 95.56 912 LEU A O 1
ATOM 7004 N N . ASN A 1 913 ? 9.141 55.031 9.406 1 94.56 913 ASN A N 1
ATOM 7005 C CA . ASN A 1 913 ? 8.82 55.656 10.68 1 94.56 913 ASN A CA 1
ATOM 7006 C C . ASN A 1 913 ? 9.969 55.562 11.68 1 94.56 913 ASN A C 1
ATOM 7008 O O . ASN A 1 913 ? 9.75 55.469 12.891 1 94.56 913 ASN A O 1
ATOM 7012 N N . ARG A 1 914 ? 11.141 55.625 11.281 1 97.19 914 ARG A N 1
ATOM 7013 C CA . ARG A 1 914 ? 12.336 55.469 12.109 1 97.19 914 ARG A CA 1
ATOM 7014 C C . ARG A 1 914 ? 12.68 56.812 12.781 1 97.19 914 ARG A C 1
ATOM 7016 O O . ARG A 1 914 ? 12.18 57.844 12.391 1 97.19 914 ARG A O 1
ATOM 7023 N N . TRP A 1 915 ? 13.602 56.656 13.711 1 97.69 915 TRP A N 1
ATOM 7024 C CA . TRP A 1 915 ? 14.211 57.812 14.328 1 97.69 915 TRP A CA 1
ATOM 7025 C C . TRP A 1 915 ? 15.086 58.562 13.328 1 97.69 915 TRP A C 1
ATOM 7027 O O . TRP A 1 915 ? 15.797 57.938 12.531 1 97.69 915 TRP A O 1
ATOM 7037 N N . THR A 1 916 ? 15.062 59.875 13.328 1 96.44 916 THR A N 1
ATOM 7038 C CA . THR A 1 916 ? 15.969 60.719 12.555 1 96.44 916 THR A CA 1
ATOM 7039 C C . THR A 1 916 ? 16.453 61.906 13.391 1 96.44 916 THR A C 1
ATOM 7041 O O . THR A 1 916 ? 15.836 62.25 14.391 1 96.44 916 THR A O 1
ATOM 7044 N N . ALA A 1 917 ? 17.547 62.438 12.984 1 93.19 917 ALA A N 1
ATOM 7045 C CA . ALA A 1 917 ? 18.094 63.594 13.688 1 93.19 917 ALA A CA 1
ATOM 7046 C C . ALA A 1 917 ? 17.125 64.812 13.602 1 93.19 917 ALA A C 1
ATOM 7048 O O . ALA A 1 917 ? 17.031 65.562 14.539 1 93.19 917 ALA A O 1
ATOM 7049 N N . ASP A 1 918 ? 16.375 64.875 12.516 1 93.62 918 ASP A N 1
ATOM 7050 C CA . ASP A 1 918 ? 15.414 65.938 12.328 1 93.62 918 ASP A CA 1
ATOM 7051 C C . ASP A 1 918 ? 14.18 65.75 13.195 1 93.62 918 ASP A C 1
ATOM 7053 O O . ASP A 1 918 ? 13.492 66.688 13.555 1 93.62 918 ASP A O 1
ATOM 7057 N N . ASN A 1 919 ? 13.914 64.562 13.508 1 93.81 919 ASN A N 1
ATOM 7058 C CA . ASN A 1 919 ? 12.828 64.188 14.414 1 93.81 919 ASN A CA 1
ATOM 7059 C C . ASN A 1 919 ? 13.281 63.219 15.477 1 93.81 919 ASN A C 1
ATOM 7061 O O . ASN A 1 919 ? 12.93 62.031 15.422 1 93.81 919 ASN A O 1
ATOM 7065 N N . PRO A 1 920 ? 13.953 63.625 16.438 1 95.19 920 PRO A N 1
ATOM 7066 C CA . PRO A 1 920 ? 14.562 62.75 17.438 1 95.19 920 PRO A CA 1
ATOM 7067 C C . PRO A 1 920 ? 13.547 62.25 18.453 1 95.19 920 PRO A C 1
ATOM 7069 O O . PRO A 1 920 ? 13.719 62.438 19.656 1 95.19 920 PRO A O 1
ATOM 7072 N N . ASN A 1 921 ? 12.555 61.562 17.984 1 96 921 ASN A N 1
ATOM 7073 C CA . ASN A 1 921 ? 11.508 60.969 18.812 1 96 921 ASN A CA 1
ATOM 7074 C C . ASN A 1 921 ? 12.023 59.75 19.547 1 96 921 ASN A C 1
ATOM 7076 O O . ASN A 1 921 ? 12.359 58.75 18.922 1 96 921 ASN A O 1
ATOM 7080 N N . PRO A 1 922 ? 12.117 59.812 20.844 1 95.94 922 PRO A N 1
ATOM 7081 C CA . PRO A 1 922 ? 12.617 58.656 21.594 1 95.94 922 PRO A CA 1
ATOM 7082 C C . PRO A 1 922 ? 11.688 57.469 21.516 1 95.94 922 PRO A C 1
ATOM 7084 O O . PRO A 1 922 ? 12.062 56.375 21.938 1 95.94 922 PRO A O 1
ATOM 7087 N N . ASN A 1 923 ? 10.492 57.688 21 1 94.94 923 ASN A N 1
ATOM 7088 C CA . ASN A 1 923 ? 9.508 56.594 20.922 1 94.94 923 ASN A CA 1
ATOM 7089 C C . ASN A 1 923 ? 9.211 56.25 19.469 1 94.94 923 ASN A C 1
ATOM 7091 O O . ASN A 1 923 ? 8.133 55.719 19.156 1 94.94 923 ASN A O 1
ATOM 7095 N N . ALA A 1 924 ? 10.18 56.562 18.594 1 96.06 924 ALA A N 1
ATOM 7096 C CA . ALA A 1 924 ? 10.008 56.125 17.203 1 96.06 924 ALA A CA 1
ATOM 7097 C C . ALA A 1 924 ? 9.914 54.625 17.109 1 96.06 924 ALA A C 1
ATOM 7099 O O . ALA A 1 924 ? 10.406 53.906 17.984 1 96.06 924 ALA A O 1
ATOM 7100 N N . ASP A 1 925 ? 9.281 54.125 16.078 1 95 925 ASP A N 1
ATOM 7101 C CA . ASP A 1 925 ? 9.055 52.688 15.922 1 95 925 ASP A CA 1
ATOM 7102 C C . ASP A 1 925 ? 10.375 51.938 15.75 1 95 925 ASP A C 1
ATOM 7104 O O . ASP A 1 925 ? 10.492 50.781 16.141 1 95 925 ASP A O 1
ATOM 7108 N N . PHE A 1 926 ? 11.336 52.625 15.086 1 96.69 926 PHE A N 1
ATOM 7109 C CA . PHE A 1 926 ? 12.617 52 14.82 1 96.69 926 PHE A CA 1
ATOM 7110 C C . PHE A 1 926 ? 13.766 52.969 15.094 1 96.69 926 PHE A C 1
ATOM 7112 O O . PHE A 1 926 ? 13.586 54.188 15.047 1 96.69 926 PHE A O 1
ATOM 7119 N N . PRO A 1 927 ? 14.93 52.406 15.422 1 97.31 927 PRO A N 1
ATOM 7120 C CA . PRO A 1 927 ? 16.094 53.281 15.703 1 97.31 927 PRO A CA 1
ATOM 7121 C C . PRO A 1 927 ? 16.641 53.938 14.453 1 97.31 927 PRO A C 1
ATOM 7123 O O . PRO A 1 927 ? 16.094 53.781 13.359 1 97.31 927 PRO A O 1
ATOM 7126 N N . ARG A 1 928 ? 17.656 54.781 14.742 1 97.38 928 ARG A N 1
ATOM 7127 C CA . ARG A 1 928 ? 18.297 55.312 13.547 1 97.38 928 ARG A CA 1
ATOM 7128 C C . ARG A 1 928 ? 18.75 54.219 12.609 1 97.38 928 ARG A C 1
ATOM 7130 O O . ARG A 1 928 ? 19.219 53.156 13.055 1 97.38 928 ARG A O 1
ATOM 7137 N N . ILE A 1 929 ? 18.484 54.375 11.32 1 97.69 929 ILE A N 1
ATOM 7138 C CA . ILE A 1 929 ? 18.734 53.312 10.352 1 97.69 929 ILE A CA 1
ATOM 7139 C C . ILE A 1 929 ? 20.234 53.188 10.078 1 97.69 929 ILE A C 1
ATOM 7141 O O . ILE A 1 929 ? 20.922 54.219 9.93 1 97.69 929 ILE A O 1
ATOM 7145 N N . LEU A 1 930 ? 20.781 52 10.172 1 96.69 930 LEU A N 1
ATOM 7146 C CA . LEU A 1 930 ? 22.188 51.656 9.922 1 96.69 930 LEU A CA 1
ATOM 7147 C C . LEU A 1 930 ? 22.281 50.438 9.031 1 96.69 930 LEU A C 1
ATOM 7149 O O . LEU A 1 930 ? 21.328 49.656 8.914 1 96.69 930 LEU A O 1
ATOM 7153 N N . THR A 1 931 ? 23.391 50.281 8.367 1 94.44 931 THR A N 1
ATOM 7154 C CA . THR A 1 931 ? 23.656 49 7.707 1 94.44 931 THR A CA 1
ATOM 7155 C C . THR A 1 931 ? 23.812 47.906 8.734 1 94.44 931 THR A C 1
ATOM 7157 O O . THR A 1 931 ? 24.078 48.156 9.906 1 94.44 931 THR A O 1
ATOM 7160 N N . THR A 1 932 ? 23.594 46.719 8.289 1 91.12 932 THR A N 1
ATOM 7161 C CA . THR A 1 932 ? 23.656 45.594 9.195 1 91.12 932 THR A CA 1
ATOM 7162 C C . THR A 1 932 ? 25 45.562 9.93 1 91.12 932 THR A C 1
ATOM 7164 O O . THR A 1 932 ? 25.047 45.312 11.133 1 91.12 932 THR A O 1
ATOM 7167 N N . ALA A 1 933 ? 26.078 45.812 9.234 1 90.5 933 ALA A N 1
ATOM 7168 C CA . ALA A 1 933 ? 27.422 45.75 9.805 1 90.5 933 ALA A CA 1
ATOM 7169 C C . ALA A 1 933 ? 27.641 46.844 10.844 1 90.5 933 ALA A C 1
ATOM 7171 O O . ALA A 1 933 ? 28.312 46.625 11.852 1 90.5 933 ALA A O 1
ATOM 7172 N N . ALA A 1 934 ? 27.062 47.969 10.594 1 93.75 934 ALA A N 1
ATOM 7173 C CA . ALA A 1 934 ? 27.281 49.125 11.453 1 93.75 934 ALA A CA 1
ATOM 7174 C C . ALA A 1 934 ? 26.281 49.156 12.594 1 93.75 934 ALA A C 1
ATOM 7176 O O . ALA A 1 934 ? 26.453 49.906 13.562 1 93.75 934 ALA A O 1
ATOM 7177 N N . GLY A 1 935 ? 25.281 48.406 12.453 1 94.19 935 GLY A N 1
ATOM 7178 C CA . GLY A 1 935 ? 24.188 48.5 13.406 1 94.19 935 GLY A CA 1
ATOM 7179 C C . GLY A 1 935 ? 24.188 47.406 14.453 1 94.19 935 GLY A C 1
ATOM 7180 O O . GLY A 1 935 ? 23.141 47.094 15.039 1 94.19 935 GLY A O 1
ATOM 7181 N N . GLY A 1 936 ? 25.234 46.719 14.719 1 92.94 936 GLY A N 1
ATOM 7182 C CA . GLY A 1 936 ? 25.328 45.625 15.648 1 92.94 936 GLY A CA 1
ATOM 7183 C C . GLY A 1 936 ? 24.781 45.938 17.031 1 92.94 936 GLY A C 1
ATOM 7184 O O . GLY A 1 936 ? 24.156 45.062 17.656 1 92.94 936 GLY A O 1
ATOM 7185 N N . GLN A 1 937 ? 25 47.156 17.5 1 93.62 937 GLN A N 1
ATOM 7186 C CA . GLN A 1 937 ? 24.562 47.531 18.828 1 93.62 937 GLN A CA 1
ATOM 7187 C C . GLN A 1 937 ? 23.031 47.562 18.922 1 93.62 937 GLN A C 1
ATOM 7189 O O . GLN A 1 937 ? 22.469 47.5 20.031 1 93.62 937 GLN A O 1
ATOM 7194 N N . ASN A 1 938 ? 22.344 47.656 17.797 1 95.31 938 ASN A N 1
ATOM 7195 C CA . ASN A 1 938 ? 20.891 47.688 17.766 1 95.31 938 ASN A CA 1
ATOM 7196 C C . ASN A 1 938 ? 20.312 46.312 17.422 1 95.31 938 ASN A C 1
ATOM 7198 O O . ASN A 1 938 ? 19.172 46 17.766 1 95.31 938 ASN A O 1
ATOM 7202 N N . TYR A 1 939 ? 21.078 45.438 16.688 1 92.88 939 TYR A N 1
ATOM 7203 C CA . TYR A 1 939 ? 20.469 44.312 16.016 1 92.88 939 TYR A CA 1
ATOM 7204 C C . TYR A 1 939 ? 20.938 43 16.656 1 92.88 939 TYR A C 1
ATOM 7206 O O . TYR A 1 939 ? 20.266 41.969 16.547 1 92.88 939 TYR A O 1
ATOM 7214 N N . THR A 1 940 ? 21.984 42.844 17.328 1 86.88 940 THR A N 1
ATOM 7215 C CA . THR A 1 940 ? 22.609 41.625 17.781 1 86.88 940 THR A CA 1
ATOM 7216 C C . THR A 1 940 ? 22.031 41.188 19.125 1 86.88 940 THR A C 1
ATOM 7218 O O . THR A 1 940 ? 21.891 40 19.391 1 86.88 940 THR A O 1
ATOM 7221 N N . GLN A 1 941 ? 21.703 42.188 19.922 1 87.88 941 GLN A N 1
ATOM 7222 C CA . GLN A 1 941 ? 21.297 41.844 21.266 1 87.88 941 GLN A CA 1
ATOM 7223 C C . GLN A 1 941 ? 19.797 41.594 21.344 1 87.88 941 GLN A C 1
ATOM 7225 O O . GLN A 1 941 ? 19 42.344 20.766 1 87.88 941 GLN A O 1
ATOM 7230 N N . THR A 1 942 ? 19.484 40.469 22.031 1 94.19 942 THR A N 1
ATOM 7231 C CA . THR A 1 942 ? 18.062 40.25 22.312 1 94.19 942 THR A CA 1
ATOM 7232 C C . THR A 1 942 ? 17.531 41.312 23.281 1 94.19 942 THR A C 1
ATOM 7234 O O . THR A 1 942 ? 18.109 41.531 24.344 1 94.19 942 THR A O 1
ATOM 7237 N N . SER A 1 943 ? 16.547 41.969 22.891 1 95.75 943 SER A N 1
ATOM 7238 C CA . SER A 1 943 ? 15.984 43.031 23.734 1 95.75 943 SER A CA 1
ATOM 7239 C C . SER A 1 943 ? 14.469 43.125 23.562 1 95.75 943 SER A C 1
ATOM 7241 O O . SER A 1 943 ? 13.914 42.562 22.625 1 95.75 943 SER A O 1
ATOM 7243 N N . SER A 1 944 ? 13.828 43.812 24.469 1 95.94 944 SER A N 1
ATOM 7244 C CA . SER A 1 944 ? 12.383 44 24.422 1 95.94 944 SER A CA 1
ATOM 7245 C C . SER A 1 944 ? 11.961 44.875 23.25 1 95.94 944 SER A C 1
ATOM 7247 O O . SER A 1 944 ? 10.781 44.875 22.875 1 95.94 944 SER A O 1
ATOM 7249 N N . PHE A 1 945 ? 12.945 45.625 22.656 1 95.62 945 PHE A N 1
ATOM 7250 C CA . PHE A 1 945 ? 12.625 46.469 21.516 1 95.62 945 PHE A CA 1
ATOM 7251 C C . PHE A 1 945 ? 12.109 45.656 20.344 1 95.62 945 PHE A C 1
ATOM 7253 O O . PHE A 1 945 ? 11.219 46.062 19.609 1 95.62 945 PHE A O 1
ATOM 7260 N N . TRP A 1 946 ? 12.641 44.531 20.156 1 94.06 946 TRP A N 1
ATOM 7261 C CA . TRP A 1 946 ? 12.297 43.688 19.016 1 94.06 946 TRP A CA 1
ATOM 7262 C C . TRP A 1 946 ? 11.25 42.656 19.391 1 94.06 946 TRP A C 1
ATOM 7264 O O . TRP A 1 946 ? 11.039 41.656 18.672 1 94.06 946 TRP A O 1
ATOM 7274 N N . LEU A 1 947 ? 10.688 42.688 20.562 1 93.19 947 LEU A N 1
ATOM 7275 C CA . LEU A 1 947 ? 9.539 41.875 20.969 1 93.19 947 LEU A CA 1
ATOM 7276 C C . LEU A 1 947 ? 8.234 42.594 20.625 1 93.19 947 LEU A C 1
ATOM 7278 O O . LEU A 1 947 ? 7.98 43.688 21.094 1 93.19 947 LEU A O 1
ATOM 7282 N N . PHE A 1 948 ? 7.551 41.969 19.828 1 92.25 948 PHE A N 1
ATOM 7283 C CA . PHE A 1 948 ? 6.262 42.5 19.406 1 92.25 948 PHE A CA 1
ATOM 7284 C C . PHE A 1 948 ? 5.117 41.75 20.047 1 92.25 948 PHE A C 1
ATOM 7286 O O . PHE A 1 948 ? 5.285 40.594 20.438 1 92.25 948 PHE A O 1
ATOM 7293 N N . SER A 1 949 ? 4.012 42.438 20.172 1 92.62 949 SER A N 1
ATOM 7294 C CA . SER A 1 949 ? 2.836 41.719 20.641 1 92.62 949 SER A CA 1
ATOM 7295 C C . SER A 1 949 ? 2.35 40.719 19.609 1 92.62 949 SER A C 1
ATOM 7297 O O . SER A 1 949 ? 2.107 41.094 18.453 1 92.62 949 SER A O 1
ATOM 7299 N N . GLY A 1 950 ? 2.252 39.531 20.031 1 91.19 950 GLY A N 1
ATOM 7300 C CA . GLY A 1 950 ? 1.684 38.5 19.172 1 91.19 950 GLY A CA 1
ATOM 7301 C C . GLY A 1 950 ? 0.179 38.375 19.328 1 91.19 950 GLY A C 1
ATOM 7302 O O . GLY A 1 950 ? -0.428 37.469 18.734 1 91.19 950 GLY A O 1
ATOM 7303 N N . ALA A 1 951 ? -0.503 39.281 20.031 1 93.25 951 ALA A N 1
ATOM 7304 C CA . ALA A 1 951 ? -1.947 39.219 20.25 1 93.25 951 ALA A CA 1
ATOM 7305 C C . ALA A 1 951 ? -2.703 39.594 18.969 1 93.25 951 ALA A C 1
ATOM 7307 O O . ALA A 1 951 ? -2.281 40.469 18.234 1 93.25 951 ALA A O 1
ATOM 7308 N N . TYR A 1 952 ? -3.803 38.906 18.734 1 92.88 952 TYR A N 1
ATOM 7309 C CA . TYR A 1 952 ? -4.633 39.188 17.578 1 92.88 952 TYR A CA 1
ATOM 7310 C C . TYR A 1 952 ? -6.059 38.688 17.781 1 92.88 952 TYR A C 1
ATOM 7312 O O . TYR A 1 952 ? -6.332 37.938 18.719 1 92.88 952 TYR A O 1
ATOM 7320 N N . PHE A 1 953 ? -6.938 39.25 17.047 1 94.56 953 PHE A N 1
ATOM 7321 C CA . PHE A 1 953 ? -8.32 38.812 16.906 1 94.56 953 PHE A CA 1
ATOM 7322 C C . PHE A 1 953 ? -8.648 38.5 15.445 1 94.56 953 PHE A C 1
ATOM 7324 O O . PHE A 1 953 ? -8.406 39.344 14.562 1 94.56 953 PHE A O 1
ATOM 7331 N N . ARG A 1 954 ? -9.188 37.344 15.148 1 94.31 954 ARG A N 1
ATOM 7332 C CA . ARG A 1 954 ? -9.453 36.906 13.789 1 94.31 954 ARG A CA 1
ATOM 7333 C C . ARG A 1 954 ? -10.891 36.406 13.633 1 94.31 954 ARG A C 1
ATOM 7335 O O . ARG A 1 954 ? -11.398 35.719 14.508 1 94.31 954 ARG A O 1
ATOM 7342 N N . VAL A 1 955 ? -11.5 36.875 12.555 1 94.88 955 VAL A N 1
ATOM 7343 C CA . VAL A 1 955 ? -12.703 36.188 12.109 1 94.88 955 VAL A CA 1
ATOM 7344 C C . VAL A 1 955 ? -12.32 34.969 11.289 1 94.88 955 VAL A C 1
ATOM 7346 O O . VAL A 1 955 ? -11.859 35.094 10.156 1 94.88 955 VAL A O 1
ATOM 7349 N N . ARG A 1 956 ? -12.547 33.875 11.836 1 90 956 ARG A N 1
ATOM 7350 C CA . ARG A 1 956 ? -12.094 32.625 11.227 1 90 956 ARG A CA 1
ATOM 7351 C C . ARG A 1 956 ? -13.016 32.219 10.086 1 90 956 ARG A C 1
ATOM 7353 O O . ARG A 1 956 ? -12.578 31.531 9.148 1 90 956 ARG A O 1
ATOM 7360 N N . GLY A 1 957 ? -14.312 32.469 10.312 1 91.06 957 GLY A N 1
ATOM 7361 C CA . GLY A 1 957 ? -15.219 32.094 9.242 1 91.06 957 GLY A CA 1
ATOM 7362 C C . GLY A 1 957 ? -16.531 32.812 9.273 1 91.06 957 GLY A C 1
ATOM 7363 O O . GLY A 1 957 ? -17.062 33.125 10.352 1 91.06 957 GLY A O 1
ATOM 7364 N N . ILE A 1 958 ? -17.062 33.125 8.148 1 94.94 958 ILE A N 1
ATOM 7365 C CA . ILE A 1 958 ? -18.422 33.625 7.922 1 94.94 958 ILE A CA 1
ATOM 7366 C C . ILE A 1 958 ? -19.109 32.781 6.867 1 94.94 958 ILE A C 1
ATOM 7368 O O . ILE A 1 958 ? -18.578 32.562 5.773 1 94.94 958 ILE A O 1
ATOM 7372 N N . THR A 1 959 ? -20.219 32.219 7.242 1 94.75 959 THR A N 1
ATOM 7373 C CA . THR A 1 959 ? -20.969 31.391 6.305 1 94.75 959 THR A CA 1
ATOM 7374 C C . THR A 1 959 ? -22.406 31.891 6.172 1 94.75 959 THR A C 1
ATOM 7376 O O . THR A 1 959 ? -23.078 32.125 7.176 1 94.75 959 THR A O 1
ATOM 7379 N N . LEU A 1 960 ? -22.844 32.125 5 1 96.75 960 LEU A N 1
ATOM 7380 C CA . LEU A 1 960 ? -24.234 32.438 4.664 1 96.75 960 LEU A CA 1
ATOM 7381 C C . LEU A 1 960 ? -24.828 31.375 3.756 1 96.75 960 LEU A C 1
ATOM 7383 O O . LEU A 1 960 ? -24.281 31.078 2.693 1 96.75 960 LEU A O 1
ATOM 7387 N N . GLY A 1 961 ? -25.906 30.828 4.254 1 96.19 961 GLY A N 1
ATOM 7388 C CA . GLY A 1 961 ? -26.547 29.781 3.473 1 96.19 961 GLY A CA 1
ATOM 7389 C C . GLY A 1 961 ? -28.031 30 3.26 1 96.19 961 GLY A C 1
ATOM 7390 O O . GLY A 1 961 ? -28.656 30.781 3.986 1 96.19 961 GLY A O 1
ATOM 7391 N N . TYR A 1 962 ? -28.531 29.391 2.242 1 97.06 962 TYR A N 1
ATOM 7392 C CA . TYR A 1 962 ? -29.953 29.375 1.945 1 97.06 962 TYR A CA 1
ATOM 7393 C C . TYR A 1 962 ? -30.422 27.984 1.559 1 97.06 962 TYR A C 1
ATOM 7395 O O . TYR A 1 962 ? -29.906 27.391 0.608 1 97.06 962 TYR A O 1
ATOM 7403 N N . THR A 1 963 ? -31.344 27.547 2.299 1 95.12 963 THR A N 1
ATOM 7404 C CA . THR A 1 963 ? -31.953 26.25 2.014 1 95.12 963 THR A CA 1
ATOM 7405 C C . THR A 1 963 ? -33.281 26.438 1.272 1 95.12 963 THR A C 1
ATOM 7407 O O . THR A 1 963 ? -34.219 27.062 1.785 1 95.12 963 THR A O 1
ATOM 7410 N N . LEU A 1 964 ? -33.406 25.812 0.167 1 94.5 964 LEU A N 1
ATOM 7411 C CA . LEU A 1 964 ? -34.656 25.891 -0.607 1 94.5 964 LEU A CA 1
ATOM 7412 C C . LEU A 1 964 ? -35.812 25.234 0.141 1 94.5 964 LEU A C 1
ATOM 7414 O O . LEU A 1 964 ? -35.625 24.219 0.827 1 94.5 964 LEU A O 1
ATOM 7418 N N . PRO A 1 965 ? -37 25.797 0.027 1 92.5 965 PRO A N 1
ATOM 7419 C CA . PRO A 1 965 ? -38.156 25.141 0.643 1 92.5 965 PRO A CA 1
ATOM 7420 C C . PRO A 1 965 ? -38.312 23.688 0.177 1 92.5 965 PRO A C 1
ATOM 7422 O O . PRO A 1 965 ? -38.094 23.391 -0.997 1 92.5 965 PRO A O 1
ATOM 7425 N N . LYS A 1 966 ? -38.719 22.906 1.045 1 87.38 966 LYS A N 1
ATOM 7426 C CA . LYS A 1 966 ? -38.844 21.469 0.803 1 87.38 966 LYS A CA 1
ATOM 7427 C C . LYS A 1 966 ? -39.688 21.188 -0.432 1 87.38 966 LYS A C 1
ATOM 7429 O O . LYS A 1 966 ? -39.438 20.234 -1.173 1 87.38 966 LYS A O 1
ATOM 7434 N N . GLN A 1 967 ? -40.75 22.016 -0.698 1 87.06 967 GLN A N 1
ATOM 7435 C CA . GLN A 1 967 ? -41.656 21.828 -1.83 1 87.06 967 GLN A CA 1
ATOM 7436 C C . GLN A 1 967 ? -40.906 21.969 -3.154 1 87.06 967 GLN A C 1
ATOM 7438 O O . GLN A 1 967 ? -41.219 21.266 -4.125 1 87.06 967 GLN A O 1
ATOM 7443 N N . VAL A 1 968 ? -39.969 22.781 -3.119 1 88.06 968 VAL A N 1
ATOM 7444 C CA . VAL A 1 968 ? -39.188 23.016 -4.336 1 88.06 968 VAL A CA 1
ATOM 7445 C C . VAL A 1 968 ? -38.156 21.922 -4.523 1 88.06 968 VAL A C 1
ATOM 7447 O O . VAL A 1 968 ? -38 21.375 -5.629 1 88.06 968 VAL A O 1
ATOM 7450 N N . SER A 1 969 ? -37.469 21.578 -3.418 1 88.94 969 SER A N 1
ATOM 7451 C CA . SER A 1 969 ? -36.406 20.547 -3.521 1 88.94 969 SER A CA 1
ATOM 7452 C C . SER A 1 969 ? -37 19.188 -3.889 1 88.94 969 SER A C 1
ATOM 7454 O O . SER A 1 969 ? -36.375 18.422 -4.625 1 88.94 969 SER A O 1
ATOM 7456 N N . LYS A 1 970 ? -38.156 18.906 -3.428 1 84.31 970 LYS A N 1
ATOM 7457 C CA . LYS A 1 970 ? -38.812 17.625 -3.693 1 84.31 970 LYS A CA 1
ATOM 7458 C C . LYS A 1 970 ? -39.094 17.453 -5.184 1 84.31 970 LYS A C 1
ATOM 7460 O O . LYS A 1 970 ? -39.094 16.328 -5.695 1 84.31 970 LYS A O 1
ATOM 7465 N N . LYS A 1 971 ? -39.344 18.562 -5.816 1 82.88 971 LYS A N 1
ATOM 7466 C CA . LYS A 1 971 ? -39.594 18.516 -7.254 1 82.88 971 LYS A CA 1
ATOM 7467 C C . LYS A 1 971 ? -38.375 17.953 -8 1 82.88 971 LYS A C 1
ATOM 7469 O O . LYS A 1 971 ? -38.531 17.375 -9.086 1 82.88 971 LYS A O 1
ATOM 7474 N N . PHE A 1 972 ? -37.281 18.109 -7.414 1 81.06 972 PHE A N 1
ATOM 7475 C CA . PHE A 1 972 ? -36.062 17.625 -8.055 1 81.06 972 PHE A CA 1
ATOM 7476 C C . PHE A 1 972 ? -35.625 16.297 -7.445 1 81.06 972 PHE A C 1
ATOM 7478 O O . PHE A 1 972 ? -34.5 15.859 -7.656 1 81.06 972 PHE A O 1
ATOM 7485 N N . GLY A 1 973 ? -36.531 15.656 -6.582 1 78.81 973 GLY A N 1
ATOM 7486 C CA . GLY A 1 973 ? -36.219 14.391 -5.949 1 78.81 973 GLY A CA 1
ATOM 7487 C C . GLY A 1 973 ? -35.25 14.531 -4.785 1 78.81 973 GLY A C 1
ATOM 7488 O O . GLY A 1 973 ? -34.625 13.555 -4.371 1 78.81 973 GLY A O 1
ATOM 7489 N N . MET A 1 974 ? -35.156 15.797 -4.32 1 86.31 974 MET A N 1
ATOM 7490 C CA . MET A 1 974 ? -34.25 16.062 -3.217 1 86.31 974 MET A CA 1
ATOM 7491 C C . MET A 1 974 ? -35 16.344 -1.929 1 86.31 974 MET A C 1
ATOM 7493 O O . MET A 1 974 ? -36.094 16.906 -1.962 1 86.31 974 MET A O 1
ATOM 7497 N N . SER A 1 975 ? -34.469 15.836 -0.876 1 85.25 975 SER A N 1
ATOM 7498 C CA . SER A 1 975 ? -35.062 16.156 0.424 1 85.25 975 SER A CA 1
ATOM 7499 C C . SER A 1 975 ? -34.594 17.516 0.917 1 85.25 975 SER A C 1
ATOM 7501 O O . SER A 1 975 ? -35.25 18.141 1.753 1 85.25 975 SER A O 1
ATOM 7503 N N . ARG A 1 976 ? -33.438 17.875 0.479 1 91.12 976 ARG A N 1
ATOM 7504 C CA . ARG A 1 976 ? -32.875 19.156 0.903 1 91.12 976 ARG A CA 1
ATOM 7505 C C . ARG A 1 976 ? -31.859 19.688 -0.112 1 91.12 976 ARG A C 1
ATOM 7507 O O . ARG A 1 976 ? -31.078 18.906 -0.666 1 91.12 976 ARG A O 1
ATOM 7514 N N . LEU A 1 977 ? -31.906 20.906 -0.434 1 93.56 977 LEU A N 1
ATOM 7515 C CA . LEU A 1 977 ? -30.938 21.594 -1.271 1 93.56 977 LEU A CA 1
ATOM 7516 C C . LEU A 1 977 ? -30.531 22.938 -0.655 1 93.56 977 LEU A C 1
ATOM 7518 O O . LEU A 1 977 ? -31.375 23.812 -0.469 1 93.56 977 LEU A O 1
ATOM 7522 N N . ARG A 1 978 ? -29.297 23.078 -0.349 1 95.06 978 ARG A N 1
ATOM 7523 C CA . ARG A 1 978 ? -28.766 24.266 0.298 1 95.06 978 ARG A CA 1
ATOM 7524 C C . ARG A 1 978 ? -27.578 24.844 -0.485 1 95.06 978 ARG A C 1
ATOM 7526 O O . ARG A 1 978 ? -26.672 24.109 -0.877 1 95.06 978 ARG A O 1
ATOM 7533 N N . PHE A 1 979 ? -27.625 26.125 -0.775 1 96 979 PHE A N 1
ATOM 7534 C CA . PHE A 1 979 ? -26.484 26.859 -1.304 1 96 979 PHE A CA 1
ATOM 7535 C C . PHE A 1 979 ? -25.859 27.734 -0.223 1 96 979 PHE A C 1
ATOM 7537 O O . PHE A 1 979 ? -26.562 28.281 0.621 1 96 979 PHE A O 1
ATOM 7544 N N . TYR A 1 980 ? -24.562 27.781 -0.301 1 95.56 980 TYR A N 1
ATOM 7545 C CA . TYR A 1 980 ? -23.984 28.641 0.722 1 95.56 980 TYR A CA 1
ATOM 7546 C C . TYR A 1 980 ? -22.703 29.297 0.219 1 95.56 980 TYR A C 1
ATOM 7548 O O . TYR A 1 980 ? -22.094 28.812 -0.739 1 95.56 980 TYR A O 1
ATOM 7556 N N . ALA A 1 981 ? -22.328 30.375 0.769 1 96.94 981 ALA A N 1
ATOM 7557 C CA . ALA A 1 981 ? -21.047 31.078 0.655 1 96.94 981 ALA A CA 1
ATOM 7558 C C . ALA A 1 981 ? -20.312 31.109 1.998 1 96.94 981 ALA A C 1
ATOM 7560 O O . ALA A 1 981 ? -20.938 31.312 3.041 1 96.94 981 ALA A O 1
ATOM 7561 N N . THR A 1 982 ? -19.094 30.766 1.936 1 94.62 982 THR A N 1
ATOM 7562 C CA . THR A 1 982 ? -18.344 30.734 3.188 1 94.62 982 THR A CA 1
ATOM 7563 C C . THR A 1 982 ? -16.938 31.297 2.99 1 94.62 982 THR A C 1
ATOM 7565 O O . THR A 1 982 ? -16.453 31.391 1.861 1 94.62 982 THR A O 1
ATOM 7568 N N . THR A 1 983 ? -16.359 31.797 4.074 1 94.38 983 THR A N 1
ATOM 7569 C CA . THR A 1 983 ? -15 32.344 4.066 1 94.38 983 THR A CA 1
ATOM 7570 C C . THR A 1 983 ? -14.18 31.734 5.203 1 94.38 983 THR A C 1
ATOM 7572 O O . THR A 1 983 ? -14.734 31.219 6.172 1 94.38 983 THR A O 1
ATOM 7575 N N . ASN A 1 984 ? -12.867 31.719 5.008 1 91.94 984 ASN A N 1
ATOM 7576 C CA . ASN A 1 984 ? -11.914 31.391 6.059 1 91.94 984 ASN A CA 1
ATOM 7577 C C . ASN A 1 984 ? -10.883 32.5 6.238 1 91.94 984 ASN A C 1
ATOM 7579 O O . ASN A 1 984 ? -10.188 32.875 5.289 1 91.94 984 ASN A O 1
ATOM 7583 N N . ASN A 1 985 ? -10.75 33 7.367 1 92.12 985 ASN A N 1
ATOM 7584 C CA . ASN A 1 985 ? -9.82 34.062 7.746 1 92.12 985 ASN A CA 1
ATOM 7585 C C . ASN A 1 985 ? -10.039 35.344 6.922 1 92.12 985 ASN A C 1
ATOM 7587 O O . ASN A 1 985 ? -9.102 35.875 6.352 1 92.12 985 ASN A O 1
ATOM 7591 N N . PRO A 1 986 ? -11.219 35.844 6.863 1 93.56 986 PRO A N 1
ATOM 7592 C CA . PRO A 1 986 ? -11.453 37 6.02 1 93.56 986 PRO A CA 1
ATOM 7593 C C . PRO A 1 986 ? -10.805 38.281 6.574 1 93.56 986 PRO A C 1
ATOM 7595 O O . PRO A 1 986 ? -10.422 39.156 5.809 1 93.56 986 PRO A O 1
ATOM 7598 N N . PHE A 1 987 ? -10.727 38.312 7.949 1 92.5 987 PHE A N 1
ATOM 7599 C CA . PHE A 1 987 ? -10.102 39.5 8.523 1 92.5 987 PHE A CA 1
ATOM 7600 C C . PHE A 1 987 ? -9.406 39.156 9.836 1 92.5 987 PHE A C 1
ATOM 7602 O O . PHE A 1 987 ? -9.883 38.312 10.602 1 92.5 987 PHE A O 1
ATOM 7609 N N . THR A 1 988 ? -8.328 39.781 10.07 1 93.5 988 THR A N 1
ATOM 7610 C CA . THR A 1 988 ? -7.516 39.625 11.273 1 93.5 988 THR A CA 1
ATOM 7611 C C . THR A 1 988 ? -7.094 41 11.797 1 93.5 988 THR A C 1
ATOM 7613 O O . THR A 1 988 ? -6.625 41.844 11.039 1 93.5 988 THR A O 1
ATOM 7616 N N . ILE A 1 989 ? -7.332 41.219 13.023 1 94.44 989 ILE A N 1
ATOM 7617 C CA . ILE A 1 989 ? -6.883 42.438 13.68 1 94.44 989 ILE A CA 1
ATOM 7618 C C . ILE A 1 989 ? -5.699 42.125 14.594 1 94.44 989 ILE A C 1
ATOM 7620 O O . ILE A 1 989 ? -5.824 41.344 15.539 1 94.44 989 ILE A O 1
ATOM 7624 N N . MET A 1 990 ? -4.625 42.75 14.289 1 93.38 990 MET A N 1
ATOM 7625 C CA . MET A 1 990 ? -3.418 42.562 15.086 1 93.38 990 MET A CA 1
ATOM 7626 C C . MET A 1 990 ? -3.248 43.688 16.094 1 93.38 990 MET A C 1
ATOM 7628 O O . MET A 1 990 ? -3.545 44.844 15.797 1 93.38 990 MET A O 1
ATOM 7632 N N . ALA A 1 991 ? -2.744 43.375 17.266 1 92.75 991 ALA A N 1
ATOM 7633 C CA . ALA A 1 991 ? -2.584 44.344 18.328 1 92.75 991 ALA A CA 1
ATOM 7634 C C . ALA A 1 991 ? -1.397 45.25 18.062 1 92.75 991 ALA A C 1
ATOM 7636 O O . ALA A 1 991 ? -1.469 46.469 18.297 1 92.75 991 ALA A O 1
ATOM 7637 N N . ASP A 1 992 ? -0.3 44.656 17.672 1 92.38 992 ASP A N 1
ATOM 7638 C CA . ASP A 1 992 ? 0.9 45.438 17.375 1 92.38 992 ASP A CA 1
ATOM 7639 C C . ASP A 1 992 ? 0.943 45.844 15.898 1 92.38 992 ASP A C 1
ATOM 7641 O O . ASP A 1 992 ? 0.96 44.969 15.016 1 92.38 992 ASP A O 1
ATOM 7645 N N . LYS A 1 993 ? 1.021 47.062 15.602 1 89.62 993 LYS A N 1
ATOM 7646 C CA . LYS A 1 993 ? 0.916 47.562 14.234 1 89.62 993 LYS A CA 1
ATOM 7647 C C . LYS A 1 993 ? 2.291 47.906 13.664 1 89.62 993 LYS A C 1
ATOM 7649 O O . LYS A 1 993 ? 2.426 48.156 12.469 1 89.62 993 LYS A O 1
ATOM 7654 N N . ARG A 1 994 ? 3.48 47.875 14.406 1 87.44 994 ARG A N 1
ATOM 7655 C CA . ARG A 1 994 ? 4.801 48.312 13.953 1 87.44 994 ARG A CA 1
ATOM 7656 C C . ARG A 1 994 ? 5.281 47.438 12.797 1 87.44 994 ARG A C 1
ATOM 7658 O O . ARG A 1 994 ? 5.855 47.938 11.828 1 87.44 994 ARG A O 1
ATOM 7665 N N . LEU A 1 995 ? 5.02 46.125 12.883 1 83.06 995 LEU A N 1
ATOM 7666 C CA . LEU A 1 995 ? 5.359 45.188 11.836 1 83.06 995 LEU A CA 1
ATOM 7667 C C . LEU A 1 995 ? 4.234 44.156 11.641 1 83.06 995 LEU A C 1
ATOM 7669 O O . LEU A 1 995 ? 4.434 42.969 11.836 1 83.06 995 LEU A O 1
ATOM 7673 N N . ALA A 1 996 ? 3.162 44.688 11.062 1 81.31 996 ALA A N 1
ATOM 7674 C CA . ALA A 1 996 ? 1.958 43.875 10.93 1 81.31 996 ALA A CA 1
ATOM 7675 C C . ALA A 1 996 ? 1.762 43.406 9.492 1 81.31 996 ALA A C 1
ATOM 7677 O O . ALA A 1 996 ? 0.63 43.312 9.008 1 81.31 996 ALA A O 1
ATOM 7678 N N . ASP A 1 997 ? 2.852 43.125 8.867 1 87.81 997 ASP A N 1
ATOM 7679 C CA . ASP A 1 997 ? 2.719 42.719 7.473 1 87.81 997 ASP A CA 1
ATOM 7680 C C . ASP A 1 997 ? 2.871 41.219 7.316 1 87.81 997 ASP A C 1
ATOM 7682 O O . ASP A 1 997 ? 3.258 40.719 6.246 1 87.81 997 ASP A O 1
ATOM 7686 N N . TYR A 1 998 ? 2.764 40.469 8.32 1 86.25 998 TYR A N 1
ATOM 7687 C CA . TYR A 1 998 ? 2.736 39 8.266 1 86.25 998 TYR A CA 1
ATOM 7688 C C . TYR A 1 998 ? 1.58 38.438 9.086 1 86.25 998 TYR A C 1
ATOM 7690 O O . TYR A 1 998 ? 1.053 39.125 9.969 1 86.25 998 TYR A O 1
ATOM 7698 N N . ASP A 1 999 ? 1.308 37.25 8.805 1 87.88 999 ASP A N 1
ATOM 7699 C CA . ASP A 1 999 ? 0.268 36.562 9.57 1 87.88 999 ASP A CA 1
ATOM 7700 C C . ASP A 1 999 ? 0.748 36.25 10.992 1 87.88 999 ASP A C 1
ATOM 7702 O O . ASP A 1 999 ? 1.858 35.75 11.18 1 87.88 999 ASP A O 1
ATOM 7706 N N . PRO A 1 1000 ? 0.051 36.625 11.961 1 85.19 1000 PRO A N 1
ATOM 7707 C CA . PRO A 1 1000 ? 0.493 36.406 13.344 1 85.19 1000 PRO A CA 1
ATOM 7708 C C . PRO A 1 1000 ? 0.714 34.938 13.672 1 85.19 1000 PRO A C 1
ATOM 7710 O O . PRO A 1 1000 ? 1.385 34.594 14.656 1 85.19 1000 PRO A O 1
ATOM 7713 N N . GLU A 1 1001 ? 0.215 34.031 12.914 1 82.44 1001 GLU A N 1
ATOM 7714 C CA . GLU A 1 1001 ? 0.374 32.594 13.164 1 82.44 1001 GLU A CA 1
ATOM 7715 C C . GLU A 1 1001 ? 1.58 32.031 12.422 1 82.44 1001 GLU A C 1
ATOM 7717 O O . GLU A 1 1001 ? 1.901 30.859 12.555 1 82.44 1001 GLU A O 1
ATOM 7722 N N . SER A 1 1002 ? 2.195 32.875 11.727 1 81.81 1002 SER A N 1
ATOM 7723 C CA . SER A 1 1002 ? 3.389 32.406 11.016 1 81.81 1002 SER A CA 1
ATOM 7724 C C . SER A 1 1002 ? 4.512 32.062 11.984 1 81.81 1002 SER A C 1
ATOM 7726 O O . SER A 1 1002 ? 4.625 32.656 13.055 1 81.81 1002 SER A O 1
ATOM 7728 N N . GLY A 1 1003 ? 5.277 31.047 11.609 1 69.94 1003 GLY A N 1
ATOM 7729 C CA . GLY A 1 1003 ? 6.375 30.609 12.461 1 69.94 1003 GLY A CA 1
ATOM 7730 C C . GLY A 1 1003 ? 7.523 31.594 12.508 1 69.94 1003 GLY A C 1
ATOM 7731 O O . GLY A 1 1003 ? 8.297 31.609 13.469 1 69.94 1003 GLY A O 1
ATOM 7732 N N . SER A 1 1004 ? 7.77 32.188 11.352 1 71.44 1004 SER A N 1
ATOM 7733 C CA . SER A 1 1004 ? 8.891 33.094 11.273 1 71.44 1004 SER A CA 1
ATOM 7734 C C . SER A 1 1004 ? 8.555 34.312 10.398 1 71.44 1004 SER A C 1
ATOM 7736 O O . SER A 1 1004 ? 7.852 34.188 9.398 1 71.44 1004 SER A O 1
ATOM 7738 N N . GLY A 1 1005 ? 8.898 35.438 10.789 1 74.5 1005 GLY A N 1
ATOM 7739 C CA . GLY A 1 1005 ? 8.773 36.594 9.938 1 74.5 1005 GLY A CA 1
ATOM 7740 C C . GLY A 1 1005 ? 9.898 36.719 8.93 1 74.5 1005 GLY A C 1
ATOM 7741 O O . GLY A 1 1005 ? 9.891 37.625 8.102 1 74.5 1005 GLY A O 1
ATOM 7742 N N . ARG A 1 1006 ? 10.836 35.656 8.914 1 81.25 1006 ARG A N 1
ATOM 7743 C CA . ARG A 1 1006 ? 11.977 35.719 8 1 81.25 1006 ARG A CA 1
ATOM 7744 C C . ARG A 1 1006 ? 11.57 35.312 6.59 1 81.25 1006 ARG A C 1
ATOM 7746 O O . ARG A 1 1006 ? 12.289 35.594 5.629 1 81.25 1006 ARG A O 1
ATOM 7753 N N . GLY A 1 1007 ? 10.438 34.75 6.527 1 82.06 1007 GLY A N 1
ATOM 7754 C CA . GLY A 1 1007 ? 9.93 34.281 5.25 1 82.06 1007 GLY A CA 1
ATOM 7755 C C . GLY A 1 1007 ? 9.227 32.938 5.352 1 82.06 1007 GLY A C 1
ATOM 7756 O O . GLY A 1 1007 ? 9.656 32.062 6.098 1 82.06 1007 GLY A O 1
ATOM 7757 N N . GLY A 1 1008 ? 8.172 32.781 4.754 1 86.5 1008 GLY A N 1
ATOM 7758 C CA . GLY A 1 1008 ? 7.395 31.547 4.699 1 86.5 1008 GLY A CA 1
ATOM 7759 C C . GLY A 1 1008 ? 6.125 31.688 3.883 1 86.5 1008 GLY A C 1
ATOM 7760 O O . GLY A 1 1008 ? 5.746 32.781 3.49 1 86.5 1008 GLY A O 1
ATOM 7761 N N . TYR A 1 1009 ? 5.605 30.562 3.602 1 89.75 1009 TYR A N 1
ATOM 7762 C CA . TYR A 1 1009 ? 4.309 30.609 2.932 1 89.75 1009 TYR A CA 1
ATOM 7763 C C . TYR A 1 1009 ? 3.316 31.453 3.709 1 89.75 1009 TYR A C 1
ATOM 7765 O O . TYR A 1 1009 ? 3.182 31.312 4.926 1 89.75 1009 TYR A O 1
ATOM 7773 N N . PRO A 1 1010 ? 2.715 32.344 3.062 1 90.75 1010 PRO A N 1
ATOM 7774 C CA . PRO A 1 1010 ? 1.829 33.25 3.793 1 90.75 1010 PRO A CA 1
ATOM 7775 C C . PRO A 1 1010 ? 0.566 32.562 4.305 1 90.75 1010 PRO A C 1
ATOM 7777 O O . PRO A 1 1010 ? 0.205 31.5 3.818 1 90.75 1010 PRO A O 1
ATOM 7780 N N . GLY A 1 1011 ? 0.01 33.219 5.352 1 88.88 1011 GLY A N 1
ATOM 7781 C CA . GLY A 1 1011 ? -1.328 32.781 5.715 1 88.88 1011 GLY A CA 1
ATOM 7782 C C . GLY A 1 1011 ? -2.312 32.844 4.562 1 88.88 1011 GLY A C 1
ATOM 7783 O O . GLY A 1 1011 ? -2.107 33.625 3.613 1 88.88 1011 GLY A O 1
ATOM 7784 N N . ILE A 1 1012 ? -3.369 32.125 4.668 1 90.75 1012 ILE A N 1
ATOM 7785 C CA . ILE A 1 1012 ? -4.293 32.031 3.543 1 90.75 1012 ILE A CA 1
ATOM 7786 C C . ILE A 1 1012 ? -5.695 32.438 3.998 1 90.75 1012 ILE A C 1
ATOM 7788 O O . ILE A 1 1012 ? -6.129 32.062 5.094 1 90.75 1012 ILE A O 1
ATOM 7792 N N . LYS A 1 1013 ? -6.281 33.25 3.229 1 93.81 1013 LYS A N 1
ATOM 7793 C CA . LYS A 1 1013 ? -7.723 33.469 3.32 1 93.81 1013 LYS A CA 1
ATOM 7794 C C . LYS A 1 1013 ? -8.445 32.844 2.125 1 93.81 1013 LYS A C 1
ATOM 7796 O O . LYS A 1 1013 ? -7.914 32.844 1.014 1 93.81 1013 LYS A O 1
ATOM 7801 N N . THR A 1 1014 ? -9.586 32.312 2.348 1 94.19 1014 THR A N 1
ATOM 7802 C CA . THR A 1 1014 ? -10.305 31.578 1.309 1 94.19 1014 THR A CA 1
ATOM 7803 C C . THR A 1 1014 ? -11.742 32.094 1.194 1 94.19 1014 THR A C 1
ATOM 7805 O O . THR A 1 1014 ? -12.391 32.375 2.205 1 94.19 1014 THR A O 1
ATOM 7808 N N . TYR A 1 1015 ? -12.219 32.219 0.006 1 96.38 1015 TYR A N 1
ATOM 7809 C CA . TYR A 1 1015 ? -13.617 32.469 -0.344 1 96.38 1015 TYR A CA 1
ATOM 7810 C C . TYR A 1 1015 ? -14.18 31.297 -1.155 1 96.38 1015 TYR A C 1
ATOM 7812 O O . TYR A 1 1015 ? -13.609 30.922 -2.184 1 96.38 1015 TYR A O 1
ATOM 7820 N N . SER A 1 1016 ? -15.258 30.828 -0.648 1 96.19 1016 SER A N 1
ATOM 7821 C CA . SER A 1 1016 ? -15.734 29.609 -1.298 1 96.19 1016 SER A CA 1
ATOM 7822 C C . SER A 1 1016 ? -17.25 29.656 -1.491 1 96.19 1016 SER A C 1
ATOM 7824 O O . SER A 1 1016 ? -17.969 30.266 -0.7 1 96.19 1016 SER A O 1
ATOM 7826 N N . LEU A 1 1017 ? -17.734 29.031 -2.584 1 97.12 1017 LEU A N 1
ATOM 7827 C CA . LEU A 1 1017 ? -19.125 28.719 -2.84 1 97.12 1017 LEU A CA 1
ATOM 7828 C C . LEU A 1 1017 ? -19.375 27.219 -2.801 1 97.12 1017 LEU A C 1
ATOM 7830 O O . LEU A 1 1017 ? -18.547 26.438 -3.277 1 97.12 1017 LEU A O 1
ATOM 7834 N N . GLY A 1 1018 ? -20.5 26.922 -2.102 1 95.69 1018 GLY A N 1
ATOM 7835 C CA . GLY A 1 1018 ? -20.734 25.484 -1.979 1 95.69 1018 GLY A CA 1
ATOM 7836 C C . GLY A 1 1018 ? -22.188 25.109 -2.133 1 95.69 1018 GLY A C 1
ATOM 7837 O O . GLY A 1 1018 ? -23.062 25.984 -2.195 1 95.69 1018 GLY A O 1
ATOM 7838 N N . LEU A 1 1019 ? -22.359 23.812 -2.273 1 94.31 1019 LEU A N 1
ATOM 7839 C CA . LEU A 1 1019 ? -23.656 23.188 -2.459 1 94.31 1019 LEU A CA 1
ATOM 7840 C C . LEU A 1 1019 ? -23.781 21.922 -1.611 1 94.31 1019 LEU A C 1
ATOM 7842 O O . LEU A 1 1019 ? -22.844 21.141 -1.514 1 94.31 1019 LEU A O 1
ATOM 7846 N N . ASN A 1 1020 ? -24.969 21.828 -0.869 1 93.62 1020 ASN A N 1
ATOM 7847 C CA . ASN A 1 1020 ? -25.359 20.609 -0.165 1 93.62 1020 ASN A CA 1
ATOM 7848 C C . ASN A 1 1020 ? -26.672 20.047 -0.688 1 93.62 1020 ASN A C 1
ATOM 7850 O O . ASN A 1 1020 ? -27.719 20.703 -0.588 1 93.62 1020 ASN A O 1
ATOM 7854 N N . ALA A 1 1021 ? -26.609 18.891 -1.159 1 93.5 1021 ALA A N 1
ATOM 7855 C CA . ALA A 1 1021 ? -27.828 18.25 -1.654 1 93.5 1021 ALA A CA 1
ATOM 7856 C C . ALA A 1 1021 ? -28.031 16.891 -0.991 1 93.5 1021 ALA A C 1
ATOM 7858 O O . ALA A 1 1021 ? -27.078 16.141 -0.783 1 93.5 1021 ALA A O 1
ATOM 7859 N N . SER A 1 1022 ? -29.219 16.75 -0.565 1 90.06 1022 SER A N 1
ATOM 7860 C CA . SER A 1 1022 ? -29.594 15.453 0.006 1 90.06 1022 SER A CA 1
ATOM 7861 C C . SER A 1 1022 ? -30.75 14.82 -0.773 1 90.06 1022 SER A C 1
ATOM 7863 O O . SER A 1 1022 ? -31.656 15.516 -1.214 1 90.06 1022 SER A O 1
ATOM 7865 N N . PHE A 1 1023 ? -30.719 13.625 -0.864 1 86.88 1023 PHE A N 1
ATOM 7866 C CA . PHE A 1 1023 ? -31.734 12.859 -1.591 1 86.88 1023 PHE A CA 1
ATOM 7867 C C . PHE A 1 1023 ? -32.312 11.742 -0.719 1 86.88 1023 PHE A C 1
ATOM 7869 O O . PHE A 1 1023 ? -31.594 11.18 0.118 1 86.88 1023 PHE A O 1
ATOM 7876 N N . MET B 1 1 ? -65.812 -4.734 -0.456 1 34.47 1 MET B N 1
ATOM 7877 C CA . MET B 1 1 ? -65.25 -5.414 0.721 1 34.47 1 MET B CA 1
ATOM 7878 C C . MET B 1 1 ? -64.188 -6.445 0.325 1 34.47 1 MET B C 1
ATOM 7880 O O . MET B 1 1 ? -64.5 -7.367 -0.438 1 34.47 1 MET B O 1
ATOM 7884 N N . LYS B 1 2 ? -62.969 -5.969 0.191 1 55.06 2 LYS B N 1
ATOM 7885 C CA . LYS B 1 2 ? -61.875 -6.871 -0.072 1 55.06 2 LYS B CA 1
ATOM 7886 C C . LYS B 1 2 ? -61.906 -8.07 0.87 1 55.06 2 LYS B C 1
ATOM 7888 O O . LYS B 1 2 ? -61.938 -7.906 2.092 1 55.06 2 LYS B O 1
ATOM 7893 N N . ALA B 1 3 ? -62.406 -9.102 0.489 1 61.34 3 ALA B N 1
ATOM 7894 C CA . ALA B 1 3 ? -62.562 -10.273 1.345 1 61.34 3 ALA B CA 1
ATOM 7895 C C . ALA B 1 3 ? -61.219 -10.961 1.602 1 61.34 3 ALA B C 1
ATOM 7897 O O . ALA B 1 3 ? -60.531 -11.336 0.66 1 61.34 3 ALA B O 1
ATOM 7898 N N . ASN B 1 4 ? -60.781 -10.789 2.748 1 73.38 4 ASN B N 1
ATOM 7899 C CA . ASN B 1 4 ? -59.562 -11.484 3.188 1 73.38 4 ASN B CA 1
ATOM 7900 C C . ASN B 1 4 ? -59.844 -12.945 3.535 1 73.38 4 ASN B C 1
ATOM 7902 O O . ASN B 1 4 ? -60.812 -13.242 4.227 1 73.38 4 ASN B O 1
ATOM 7906 N N . ILE B 1 5 ? -59.25 -13.812 2.729 1 80.25 5 ILE B N 1
ATOM 7907 C CA . ILE B 1 5 ? -59.438 -15.242 2.953 1 80.25 5 ILE B CA 1
ATOM 7908 C C . ILE B 1 5 ? -58.188 -15.852 3.555 1 80.25 5 ILE B C 1
ATOM 7910 O O . ILE B 1 5 ? -57.094 -15.281 3.445 1 80.25 5 ILE B O 1
ATOM 7914 N N . SER B 1 6 ? -58.5 -16.953 4.223 1 80.94 6 SER B N 1
ATOM 7915 C CA . SER B 1 6 ? -57.406 -17.828 4.637 1 80.94 6 SER B CA 1
ATOM 7916 C C . SER B 1 6 ? -57.094 -18.844 3.549 1 80.94 6 SER B C 1
ATOM 7918 O O . SER B 1 6 ? -57.938 -19.609 3.123 1 80.94 6 SER B O 1
ATOM 7920 N N . VAL B 1 7 ? -55.969 -18.734 3.033 1 81.44 7 VAL B N 1
ATOM 7921 C CA . VAL B 1 7 ? -55.562 -19.641 1.964 1 81.44 7 VAL B CA 1
ATOM 7922 C C . VAL B 1 7 ? -54.75 -20.797 2.541 1 81.44 7 VAL B C 1
ATOM 7924 O O . VAL B 1 7 ? -53.75 -20.562 3.242 1 81.44 7 VAL B O 1
ATOM 7927 N N . THR B 1 8 ? -55.312 -21.984 2.33 1 83.56 8 THR B N 1
ATOM 7928 C CA . THR B 1 8 ? -54.562 -23.203 2.662 1 83.56 8 THR B CA 1
ATOM 7929 C C . THR B 1 8 ? -54.219 -23.984 1.4 1 83.56 8 THR B C 1
ATOM 7931 O O . THR B 1 8 ? -54.938 -23.906 0.4 1 83.56 8 THR B O 1
ATOM 7934 N N . GLY B 1 9 ? -53.094 -24.5 1.367 1 82.38 9 GLY B N 1
ATOM 7935 C CA . GLY B 1 9 ? -52.719 -25.312 0.218 1 82.38 9 GLY B CA 1
ATOM 7936 C C . GLY B 1 9 ? -51.562 -26.219 0.485 1 82.38 9 GLY B C 1
ATOM 7937 O O . GLY B 1 9 ? -51.031 -26.25 1.597 1 82.38 9 GLY B O 1
ATOM 7938 N N . LYS B 1 10 ? -51.281 -27.094 -0.458 1 83 10 LYS B N 1
ATOM 7939 C CA . LYS B 1 10 ? -50.156 -28.031 -0.48 1 83 10 LYS B CA 1
ATOM 7940 C C . LYS B 1 10 ? -49.312 -27.844 -1.74 1 83 10 LYS B C 1
ATOM 7942 O O . LYS B 1 10 ? -49.875 -27.766 -2.846 1 83 10 LYS B O 1
ATOM 7947 N N . VAL B 1 11 ? -48.125 -27.609 -1.558 1 83 11 VAL B N 1
ATOM 7948 C CA . VAL B 1 11 ? -47.188 -27.578 -2.664 1 83 11 VAL B CA 1
ATOM 7949 C C . VAL B 1 11 ? -46.562 -28.953 -2.855 1 83 11 VAL B C 1
ATOM 7951 O O . VAL B 1 11 ? -45.969 -29.516 -1.924 1 83 11 VAL B O 1
ATOM 7954 N N . VAL B 1 12 ? -46.75 -29.5 -4.004 1 79.25 12 VAL B N 1
ATOM 7955 C CA . VAL B 1 12 ? -46.281 -30.844 -4.266 1 79.25 12 VAL B CA 1
ATOM 7956 C C . VAL B 1 12 ? -45.375 -30.844 -5.5 1 79.25 12 VAL B C 1
ATOM 7958 O O . VAL B 1 12 ? -45.438 -29.938 -6.324 1 79.25 12 VAL B O 1
ATOM 7961 N N . ASP B 1 13 ? -44.5 -31.859 -5.547 1 69.38 13 ASP B N 1
ATOM 7962 C CA . ASP B 1 13 ? -43.688 -32.062 -6.742 1 69.38 13 ASP B CA 1
ATOM 7963 C C . ASP B 1 13 ? -44.5 -32.812 -7.82 1 69.38 13 ASP B C 1
ATOM 7965 O O . ASP B 1 13 ? -45.688 -33.031 -7.668 1 69.38 13 ASP B O 1
ATOM 7969 N N . GLU B 1 14 ? -43.812 -33.031 -9 1 66.62 14 GLU B N 1
ATOM 7970 C CA . GLU B 1 14 ? -44.469 -33.688 -10.141 1 66.62 14 GLU B CA 1
ATOM 7971 C C . GLU B 1 14 ? -45.062 -35.031 -9.75 1 66.62 14 GLU B C 1
ATOM 7973 O O . GLU B 1 14 ? -46 -35.5 -10.367 1 66.62 14 GLU B O 1
ATOM 7978 N N . LYS B 1 15 ? -44.562 -35.656 -8.734 1 63.66 15 LYS B N 1
ATOM 7979 C CA . LYS B 1 15 ? -45.031 -36.969 -8.305 1 63.66 15 LYS B CA 1
ATOM 7980 C C . LYS B 1 15 ? -46.125 -36.844 -7.246 1 63.66 15 LYS B C 1
ATOM 7982 O O . LYS B 1 15 ? -46.625 -37.844 -6.707 1 63.66 15 LYS B O 1
ATOM 7987 N N . GLY B 1 16 ? -46.344 -35.688 -6.867 1 69.25 16 GLY B N 1
ATOM 7988 C CA . GLY B 1 16 ? -47.406 -35.438 -5.91 1 69.25 16 GLY B CA 1
ATOM 7989 C C . GLY B 1 16 ? -46.938 -35.406 -4.473 1 69.25 16 GLY B C 1
ATOM 7990 O O . GLY B 1 16 ? -47.75 -35.406 -3.541 1 69.25 16 GLY B O 1
ATOM 7991 N N . GLU B 1 17 ? -45.688 -35.5 -4.344 1 72.88 17 GLU B N 1
ATOM 7992 C CA . GLU B 1 17 ? -45.125 -35.469 -2.996 1 72.88 17 GLU B CA 1
ATOM 7993 C C . GLU B 1 17 ? -44.969 -34 -2.52 1 72.88 17 GLU B C 1
ATOM 7995 O O . GLU B 1 17 ? -44.562 -33.125 -3.289 1 72.88 17 GLU B O 1
ATOM 8000 N N . GLY B 1 18 ? -45.25 -33.781 -1.244 1 75.88 18 GLY B N 1
ATOM 8001 C CA . GLY B 1 18 ? -45.125 -32.438 -0.685 1 75.88 18 GLY B CA 1
ATOM 8002 C C . GLY B 1 18 ? -43.719 -31.906 -0.69 1 75.88 18 GLY B C 1
ATOM 8003 O O . GLY B 1 18 ? -42.781 -32.625 -0.397 1 75.88 18 GLY B O 1
ATOM 8004 N N . ILE B 1 19 ? -43.531 -30.734 -1.155 1 73.62 19 ILE B N 1
ATOM 8005 C CA . ILE B 1 19 ? -42.25 -30.031 -1.151 1 73.62 19 ILE B CA 1
ATOM 8006 C C . ILE B 1 19 ? -42.125 -29.203 0.13 1 73.62 19 ILE B C 1
ATOM 8008 O O . ILE B 1 19 ? -42.781 -28.172 0.286 1 73.62 19 ILE B O 1
ATOM 8012 N N . PRO B 1 20 ? -41.281 -29.812 0.976 1 69.31 20 PRO B N 1
ATOM 8013 C CA . PRO B 1 20 ? -41.062 -29.016 2.182 1 69.31 20 PRO B CA 1
ATOM 8014 C C . PRO B 1 20 ? -40.156 -27.812 1.935 1 69.31 20 PRO B C 1
ATOM 8016 O O . PRO B 1 20 ? -39.219 -27.906 1.167 1 69.31 20 PRO B O 1
ATOM 8019 N N . GLY B 1 21 ? -40.469 -26.594 2.479 1 67.81 21 GLY B N 1
ATOM 8020 C CA . GLY B 1 21 ? -39.594 -25.422 2.445 1 67.81 21 GLY B CA 1
ATOM 8021 C C . GLY B 1 21 ? -39.812 -24.547 1.228 1 67.81 21 GLY B C 1
ATOM 8022 O O . GLY B 1 21 ? -39.031 -23.656 0.951 1 67.81 21 GLY B O 1
ATOM 8023 N N . ALA B 1 22 ? -40.812 -24.891 0.456 1 73.75 22 ALA B N 1
ATOM 8024 C CA . ALA B 1 22 ? -41.156 -24 -0.648 1 73.75 22 ALA B CA 1
ATOM 8025 C C . ALA B 1 22 ? -41.656 -22.656 -0.13 1 73.75 22 ALA B C 1
ATOM 8027 O O . ALA B 1 22 ? -42.438 -22.609 0.812 1 73.75 22 ALA B O 1
ATOM 8028 N N . THR B 1 23 ? -41.219 -21.688 -0.734 1 78.94 23 THR B N 1
ATOM 8029 C CA . THR B 1 23 ? -41.656 -20.359 -0.37 1 78.94 23 THR B CA 1
ATOM 8030 C C . THR B 1 23 ? -43 -20.031 -1.064 1 78.94 23 THR B C 1
ATOM 8032 O O . THR B 1 23 ? -43.094 -20.172 -2.283 1 78.94 23 THR B O 1
ATOM 8035 N N . VAL B 1 24 ? -44.031 -19.719 -0.272 1 80.31 24 VAL B N 1
ATOM 8036 C CA . VAL B 1 24 ? -45.312 -19.234 -0.762 1 80.31 24 VAL B CA 1
ATOM 8037 C C . VAL B 1 24 ? -45.5 -17.766 -0.365 1 80.31 24 VAL B C 1
ATOM 8039 O O . VAL B 1 24 ? -45.688 -17.469 0.812 1 80.31 24 VAL B O 1
ATOM 8042 N N . LYS B 1 25 ? -45.344 -16.906 -1.343 1 79.06 25 LYS B N 1
ATOM 8043 C CA . LYS B 1 25 ? -45.406 -15.469 -1.075 1 79.06 25 LYS B CA 1
ATOM 8044 C C . LYS B 1 25 ? -46.562 -14.828 -1.857 1 79.06 25 LYS B C 1
ATOM 8046 O O . LYS B 1 25 ? -46.844 -15.219 -2.99 1 79.06 25 LYS B O 1
ATOM 8051 N N . VAL B 1 26 ? -47.344 -13.883 -1.154 1 79.31 26 VAL B N 1
ATOM 8052 C CA . VAL B 1 26 ? -48.312 -13.047 -1.868 1 79.31 26 VAL B CA 1
ATOM 8053 C C . VAL B 1 26 ? -47.562 -12.039 -2.744 1 79.31 26 VAL B C 1
ATOM 8055 O O . VAL B 1 26 ? -46.75 -11.266 -2.252 1 79.31 26 VAL B O 1
ATOM 8058 N N . LYS B 1 27 ? -47.719 -12.211 -4.059 1 75.19 27 LYS B N 1
ATOM 8059 C CA . LYS B 1 27 ? -47 -11.398 -5.047 1 75.19 27 LYS B CA 1
ATOM 8060 C C . LYS B 1 27 ? -47.125 -9.914 -4.719 1 75.19 27 LYS B C 1
ATOM 8062 O O . LYS B 1 27 ? -48.219 -9.406 -4.496 1 75.19 27 LYS B O 1
ATOM 8067 N N . GLY B 1 28 ? -46 -9.211 -4.656 1 65.38 28 GLY B N 1
ATOM 8068 C CA . GLY B 1 28 ? -45.938 -7.77 -4.465 1 65.38 28 GLY B CA 1
ATOM 8069 C C . GLY B 1 28 ? -45.969 -7.363 -3.002 1 65.38 28 GLY B C 1
ATOM 8070 O O . GLY B 1 28 ? -46 -6.172 -2.686 1 65.38 28 GLY B O 1
ATOM 8071 N N . THR B 1 29 ? -46.25 -8.359 -2.098 1 66.69 29 THR B N 1
ATOM 8072 C CA . THR B 1 29 ? -46.281 -8.055 -0.671 1 66.69 29 THR B CA 1
ATOM 8073 C C . THR B 1 29 ? -45.219 -8.852 0.076 1 66.69 29 THR B C 1
ATOM 8075 O O . THR B 1 29 ? -44.594 -9.75 -0.494 1 66.69 29 THR B O 1
ATOM 8078 N N . ALA B 1 30 ? -45 -8.414 1.325 1 64.75 30 ALA B N 1
ATOM 8079 C CA . ALA B 1 30 ? -44.094 -9.156 2.188 1 64.75 30 ALA B CA 1
ATOM 8080 C C . ALA B 1 30 ? -44.812 -10.32 2.867 1 64.75 30 ALA B C 1
ATOM 8082 O O . ALA B 1 30 ? -44.188 -11.109 3.578 1 64.75 30 ALA B O 1
ATOM 8083 N N . GLN B 1 31 ? -46.031 -10.508 2.59 1 73.31 31 GLN B N 1
ATOM 8084 C CA . GLN B 1 31 ? -46.812 -11.594 3.195 1 73.31 31 GLN B CA 1
ATOM 8085 C C . GLN B 1 31 ? -46.5 -12.922 2.52 1 73.31 31 GLN B C 1
ATOM 8087 O O . GLN B 1 31 ? -46.531 -13.023 1.291 1 73.31 31 GLN B O 1
ATOM 8092 N N . GLY B 1 32 ? -45.906 -13.812 3.125 1 73.81 32 GLY B N 1
ATOM 8093 C CA . GLY B 1 32 ? -45.594 -15.133 2.6 1 73.81 32 GLY B CA 1
ATOM 8094 C C . GLY B 1 32 ? -45.344 -16.172 3.684 1 73.81 32 GLY B C 1
ATOM 8095 O O . GLY B 1 32 ? -45.5 -15.875 4.871 1 73.81 32 GLY B O 1
ATOM 8096 N N . GLY B 1 33 ? -45.281 -17.391 3.34 1 74.38 33 GLY B N 1
ATOM 8097 C CA . GLY B 1 33 ? -44.969 -18.516 4.195 1 74.38 33 GLY B CA 1
ATOM 8098 C C . GLY B 1 33 ? -44.125 -19.578 3.496 1 74.38 33 GLY B C 1
ATOM 8099 O O . GLY B 1 33 ? -43.781 -19.406 2.33 1 74.38 33 GLY B O 1
ATOM 8100 N N . ILE B 1 34 ? -43.75 -20.562 4.27 1 76 34 ILE B N 1
ATOM 8101 C CA . ILE B 1 34 ? -43.062 -21.734 3.74 1 76 34 ILE B CA 1
ATOM 8102 C C . ILE B 1 34 ? -43.875 -23 3.994 1 76 34 ILE B C 1
ATOM 8104 O O . ILE B 1 34 ? -44.625 -23.062 4.961 1 76 34 ILE B O 1
ATOM 8108 N N . THR B 1 35 ? -43.75 -23.906 3.068 1 77.56 35 THR B N 1
ATOM 8109 C CA . THR B 1 35 ? -44.5 -25.156 3.232 1 77.56 35 THR B CA 1
ATOM 8110 C C . THR B 1 35 ? -43.906 -25.984 4.352 1 77.56 35 THR B C 1
ATOM 8112 O O . THR B 1 35 ? -42.688 -25.906 4.625 1 77.56 35 THR B O 1
ATOM 8115 N N . ASP B 1 36 ? -44.781 -26.734 5.035 1 74.19 36 ASP B N 1
ATOM 8116 C CA . ASP B 1 36 ? -44.312 -27.625 6.094 1 74.19 36 ASP B CA 1
ATOM 8117 C C . ASP B 1 36 ? -43.75 -28.922 5.512 1 74.19 36 ASP B C 1
ATOM 8119 O O . ASP B 1 36 ? -43.594 -29.047 4.297 1 74.19 36 ASP B O 1
ATOM 8123 N N . SER B 1 37 ? -43.438 -29.922 6.312 1 71.38 37 SER B N 1
ATOM 8124 C CA . SER B 1 37 ? -42.781 -31.172 5.926 1 71.38 37 SER B CA 1
ATOM 8125 C C . SER B 1 37 ? -43.625 -31.938 4.91 1 71.38 37 SER B C 1
ATOM 8127 O O . SER B 1 37 ? -43.094 -32.719 4.129 1 71.38 37 SER B O 1
ATOM 8129 N N . ASN B 1 38 ? -44.875 -31.75 4.973 1 74.44 38 ASN B N 1
ATOM 8130 C CA . ASN B 1 38 ? -45.75 -32.438 4.043 1 74.44 38 ASN B CA 1
ATOM 8131 C C . ASN B 1 38 ? -46.094 -31.547 2.848 1 74.44 38 ASN B C 1
ATOM 8133 O O . ASN B 1 38 ? -46.969 -31.891 2.051 1 74.44 38 ASN B O 1
ATOM 8137 N N . GLY B 1 39 ? -45.469 -30.375 2.723 1 76.5 39 GLY B N 1
ATOM 8138 C CA . GLY B 1 39 ? -45.719 -29.438 1.639 1 76.5 39 GLY B CA 1
ATOM 8139 C C . GLY B 1 39 ? -46.938 -28.547 1.873 1 76.5 39 GLY B C 1
ATOM 8140 O O . GLY B 1 39 ? -47.375 -27.828 0.964 1 76.5 39 GLY B O 1
ATOM 8141 N N . GLN B 1 40 ? -47.5 -28.594 3.051 1 80.19 40 GLN B N 1
ATOM 8142 C CA . GLN B 1 40 ? -48.719 -27.828 3.316 1 80.19 40 GLN B CA 1
ATOM 8143 C C . GLN B 1 40 ? -48.375 -26.391 3.746 1 80.19 40 GLN B C 1
ATOM 8145 O O . GLN B 1 40 ? -47.344 -26.172 4.387 1 80.19 40 GLN B O 1
ATOM 8150 N N . PHE B 1 41 ? -49.188 -25.406 3.305 1 80.62 41 PHE B N 1
ATOM 8151 C CA . PHE B 1 41 ? -49.031 -24.031 3.752 1 80.62 41 PHE B CA 1
ATOM 8152 C C . PHE B 1 41 ? -50.375 -23.422 4.121 1 80.62 41 PHE B C 1
ATOM 8154 O O . PHE B 1 41 ? -51.406 -23.906 3.68 1 80.62 41 PHE B O 1
ATOM 8161 N N . LYS B 1 42 ? -50.375 -22.5 5.09 1 81.38 42 LYS B N 1
ATOM 8162 C CA . LYS B 1 42 ? -51.5 -21.688 5.477 1 81.38 42 LYS B CA 1
ATOM 8163 C C . LYS B 1 42 ? -51.156 -20.203 5.527 1 81.38 42 LYS B C 1
ATOM 8165 O O . LYS B 1 42 ? -50.156 -19.828 6.152 1 81.38 42 LYS B O 1
ATOM 8170 N N . LEU B 1 43 ? -51.781 -19.344 4.762 1 79.88 43 LEU B N 1
ATOM 8171 C CA . LEU B 1 43 ? -51.625 -17.906 4.77 1 79.88 43 LEU B CA 1
ATOM 8172 C C . LEU B 1 43 ? -52.938 -17.234 5.16 1 79.88 43 LEU B C 1
ATOM 8174 O O . LEU B 1 43 ? -53.969 -17.422 4.508 1 79.88 43 LEU B O 1
ATOM 8178 N N . ALA B 1 44 ? -52.875 -16.547 6.203 1 77.69 44 ALA B N 1
ATOM 8179 C CA . ALA B 1 44 ? -54.094 -15.852 6.672 1 77.69 44 ALA B CA 1
ATOM 8180 C C . ALA B 1 44 ? -54.156 -14.445 6.086 1 77.69 44 ALA B C 1
ATOM 8182 O O . ALA B 1 44 ? -53.156 -13.867 5.691 1 77.69 44 ALA B O 1
ATOM 8183 N N . ASN B 1 45 ? -55.375 -13.945 5.977 1 76.75 45 ASN B N 1
ATOM 8184 C CA . ASN B 1 45 ? -55.688 -12.57 5.605 1 76.75 45 ASN B CA 1
ATOM 8185 C C . ASN B 1 45 ? -55.062 -12.203 4.254 1 76.75 45 ASN B C 1
ATOM 8187 O O . ASN B 1 45 ? -54.406 -11.188 4.129 1 76.75 45 ASN B O 1
ATOM 8191 N N . VAL B 1 46 ? -55.312 -13.102 3.314 1 77.88 46 VAL B N 1
ATOM 8192 C CA . VAL B 1 46 ? -54.875 -12.883 1.942 1 77.88 46 VAL B CA 1
ATOM 8193 C C . VAL B 1 46 ? -56.031 -12.391 1.088 1 77.88 46 VAL B C 1
ATOM 8195 O O . VAL B 1 46 ? -57.156 -12.93 1.167 1 77.88 46 VAL B O 1
ATOM 8198 N N . ASP B 1 47 ? -55.812 -11.359 0.391 1 78.38 47 ASP B N 1
ATOM 8199 C CA . ASP B 1 47 ? -56.812 -10.898 -0.572 1 78.38 47 ASP B CA 1
ATOM 8200 C C . ASP B 1 47 ? -57.188 -12.016 -1.553 1 78.38 47 ASP B C 1
ATOM 8202 O O . ASP B 1 47 ? -56.312 -12.695 -2.078 1 78.38 47 ASP B O 1
ATOM 8206 N N . GLU B 1 48 ? -58.469 -12.336 -1.604 1 76.25 48 GLU B N 1
ATOM 8207 C CA . GLU B 1 48 ? -58.969 -13.406 -2.457 1 76.25 48 GLU B CA 1
ATOM 8208 C C . GLU B 1 48 ? -58.438 -13.273 -3.881 1 76.25 48 GLU B C 1
ATOM 8210 O O . GLU B 1 48 ? -58.25 -14.281 -4.574 1 76.25 48 GLU B O 1
ATOM 8215 N N . LYS B 1 49 ? -58.062 -12.102 -4.305 1 76.56 49 LYS B N 1
ATOM 8216 C CA . LYS B 1 49 ? -57.594 -11.859 -5.66 1 76.56 49 LYS B CA 1
ATOM 8217 C C . LYS B 1 49 ? -56.062 -11.828 -5.699 1 76.56 49 LYS B C 1
ATOM 8219 O O . LYS B 1 49 ? -55.469 -11.547 -6.746 1 76.56 49 LYS B O 1
ATOM 8224 N N . ALA B 1 50 ? -55.562 -12.188 -4.66 1 78.31 50 ALA B N 1
ATOM 8225 C CA . ALA B 1 50 ? -54.094 -12.117 -4.605 1 78.31 50 ALA B CA 1
ATOM 8226 C C . ALA B 1 50 ? -53.469 -13.289 -5.359 1 78.31 50 ALA B C 1
ATOM 8228 O O . ALA B 1 50 ? -54.094 -14.344 -5.516 1 78.31 50 ALA B O 1
ATOM 8229 N N . VAL B 1 51 ? -52.25 -13.055 -5.961 1 81.38 51 VAL B N 1
ATOM 8230 C CA . VAL B 1 51 ? -51.438 -14.094 -6.598 1 81.38 51 VAL B CA 1
ATOM 8231 C C . VAL B 1 51 ? -50.344 -14.539 -5.652 1 81.38 51 VAL B C 1
ATOM 8233 O O . VAL B 1 51 ? -49.625 -13.711 -5.082 1 81.38 51 VAL B O 1
ATOM 8236 N N . LEU B 1 52 ? -50.344 -15.844 -5.449 1 81.62 52 LEU B N 1
ATOM 8237 C CA . LEU B 1 52 ? -49.281 -16.438 -4.664 1 81.62 52 LEU B CA 1
ATOM 8238 C C . LEU B 1 52 ? -48.094 -16.812 -5.551 1 81.62 52 LEU B C 1
ATOM 8240 O O . LEU B 1 52 ? -48.281 -17.359 -6.645 1 81.62 52 LEU B O 1
ATOM 8244 N N . VAL B 1 53 ? -46.938 -16.453 -5.18 1 80 53 VAL B N 1
ATOM 8245 C CA . VAL B 1 53 ? -45.688 -16.875 -5.828 1 80 53 VAL B CA 1
ATOM 8246 C C . VAL B 1 53 ? -45.031 -17.984 -5.008 1 80 53 VAL B C 1
ATOM 8248 O O . VAL B 1 53 ? -44.656 -17.766 -3.859 1 80 53 VAL B O 1
ATOM 8251 N N . ILE B 1 54 ? -45.031 -19.188 -5.586 1 78.56 54 ILE B N 1
ATOM 8252 C CA . ILE B 1 54 ? -44.438 -20.344 -4.945 1 78.56 54 ILE B CA 1
ATOM 8253 C C . ILE B 1 54 ? -43.062 -20.641 -5.559 1 78.56 54 ILE B C 1
ATOM 8255 O O . ILE B 1 54 ? -42.938 -20.828 -6.773 1 78.56 54 ILE B O 1
ATOM 8259 N N . SER B 1 55 ? -42.062 -20.547 -4.797 1 72.88 55 SER B N 1
ATOM 8260 C CA . SER B 1 55 ? -40.719 -20.797 -5.289 1 72.88 55 SER B CA 1
ATOM 8261 C C . SER B 1 55 ? -39.969 -21.781 -4.391 1 72.88 55 SER B C 1
ATOM 8263 O O . SER B 1 55 ? -40.219 -21.828 -3.184 1 72.88 55 SER B O 1
ATOM 8265 N N . TYR B 1 56 ? -39.375 -22.734 -5.02 1 64.75 56 TYR B N 1
ATOM 8266 C CA . TYR B 1 56 ? -38.469 -23.672 -4.367 1 64.75 56 TYR B CA 1
ATOM 8267 C C . TYR B 1 56 ? -37.281 -23.984 -5.25 1 64.75 56 TYR B C 1
ATOM 8269 O O . TYR B 1 56 ? -37.406 -24.109 -6.469 1 64.75 56 TYR B O 1
ATOM 8277 N N . LEU B 1 57 ? -36.062 -24.031 -4.609 1 52.03 57 LEU B N 1
ATOM 8278 C CA . LEU B 1 57 ? -34.844 -24.328 -5.344 1 52.03 57 LEU B CA 1
ATOM 8279 C C . LEU B 1 57 ? -35 -25.594 -6.176 1 52.03 57 LEU B C 1
ATOM 8281 O O . LEU B 1 57 ? -35.406 -26.641 -5.66 1 52.03 57 LEU B O 1
ATOM 8285 N N . GLY B 1 58 ? -34.75 -25.578 -7.445 1 52.91 58 GLY B N 1
ATOM 8286 C CA . GLY B 1 58 ? -34.844 -26.703 -8.359 1 52.91 58 GLY B CA 1
ATOM 8287 C C . GLY B 1 58 ? -36.188 -26.828 -9.031 1 52.91 58 GLY B C 1
ATOM 8288 O O . GLY B 1 58 ? -36.438 -27.75 -9.82 1 52.91 58 GLY B O 1
ATOM 8289 N N . TYR B 1 59 ? -37.156 -26 -8.625 1 61.03 59 TYR B N 1
ATOM 8290 C CA . TYR B 1 59 ? -38.469 -26.047 -9.211 1 61.03 59 TYR B CA 1
ATOM 8291 C C . TYR B 1 59 ? -38.844 -24.719 -9.867 1 61.03 59 TYR B C 1
ATOM 8293 O O . TYR B 1 59 ? -38.312 -23.672 -9.469 1 61.03 59 TYR B O 1
ATOM 8301 N N . ILE B 1 60 ? -39.5 -24.641 -10.906 1 61.94 60 ILE B N 1
ATOM 8302 C CA . ILE B 1 60 ? -40 -23.453 -11.586 1 61.94 60 ILE B CA 1
ATOM 8303 C C . ILE B 1 60 ? -40.938 -22.688 -10.664 1 61.94 60 ILE B C 1
ATOM 8305 O O . ILE B 1 60 ? -41.875 -23.266 -10.133 1 61.94 60 ILE B O 1
ATOM 8309 N N . THR B 1 61 ? -40.531 -21.438 -10.469 1 69.81 61 THR B N 1
ATOM 8310 C CA . THR B 1 61 ? -41.406 -20.609 -9.672 1 69.81 61 THR B CA 1
ATOM 8311 C C . THR B 1 61 ? -42.812 -20.547 -10.297 1 69.81 61 THR B C 1
ATOM 8313 O O . THR B 1 61 ? -42.938 -20.344 -11.508 1 69.81 61 THR B O 1
ATOM 8316 N N . GLN B 1 62 ? -43.906 -20.875 -9.547 1 72.12 62 GLN B N 1
ATOM 8317 C CA . GLN B 1 62 ? -45.281 -20.875 -10.039 1 72.12 62 GLN B CA 1
ATOM 8318 C C . GLN B 1 62 ? -46.094 -19.781 -9.359 1 72.12 62 GLN B C 1
ATOM 8320 O O . GLN B 1 62 ? -45.969 -19.578 -8.148 1 72.12 62 GLN B O 1
ATOM 8325 N N . GLU B 1 63 ? -46.781 -18.984 -10.172 1 77.38 63 GLU B N 1
ATOM 8326 C CA . GLU B 1 63 ? -47.781 -18.047 -9.641 1 77.38 63 GLU B CA 1
ATOM 8327 C C . GLU B 1 63 ? -49.188 -18.641 -9.641 1 77.38 63 GLU B C 1
ATOM 8329 O O . GLU B 1 63 ? -49.625 -19.172 -10.656 1 77.38 63 GLU B O 1
ATOM 8334 N N . VAL B 1 64 ? -49.875 -18.672 -8.5 1 79.5 64 VAL B N 1
ATOM 8335 C CA . VAL B 1 64 ? -51.219 -19.234 -8.375 1 79.5 64 VAL B CA 1
ATOM 8336 C C . VAL B 1 64 ? -52.125 -18.219 -7.707 1 79.5 64 VAL B C 1
ATOM 8338 O O . VAL B 1 64 ? -51.719 -17.5 -6.801 1 79.5 64 VAL B O 1
ATOM 8341 N N . SER B 1 65 ? -53.344 -18.047 -8.18 1 80 65 SER B N 1
ATOM 8342 C CA . SER B 1 65 ? -54.312 -17.156 -7.555 1 80 65 SER B CA 1
ATOM 8343 C C . SER B 1 65 ? -54.75 -17.688 -6.195 1 80 65 SER B C 1
ATOM 8345 O O . SER B 1 65 ? -55.094 -18.859 -6.062 1 80 65 SER B O 1
ATOM 8347 N N . ALA B 1 66 ? -54.781 -16.938 -5.199 1 80.31 66 ALA B N 1
ATOM 8348 C CA . ALA B 1 66 ? -55.156 -17.297 -3.834 1 80.31 66 ALA B CA 1
ATOM 8349 C C . ALA B 1 66 ? -56.594 -17.797 -3.764 1 80.31 66 ALA B C 1
ATOM 8351 O O . ALA B 1 66 ? -56.938 -18.656 -2.947 1 80.31 66 ALA B O 1
ATOM 8352 N N . GLY B 1 67 ? -57.5 -17.234 -4.629 1 72.12 67 GLY B N 1
ATOM 8353 C CA . GLY B 1 67 ? -58.906 -17.547 -4.605 1 72.12 67 GLY B CA 1
ATOM 8354 C C . GLY B 1 67 ? -59.281 -18.75 -5.449 1 72.12 67 GLY B C 1
ATOM 8355 O O . GLY B 1 67 ? -60.438 -19.031 -5.664 1 72.12 67 GLY B O 1
ATOM 8356 N N . SER B 1 68 ? -58.344 -19.469 -6.105 1 66.5 68 SER B N 1
ATOM 8357 C CA . SER B 1 68 ? -58.656 -20.531 -7.059 1 66.5 68 SER B CA 1
ATOM 8358 C C . SER B 1 68 ? -59.156 -21.781 -6.348 1 66.5 68 SER B C 1
ATOM 8360 O O . SER B 1 68 ? -59.344 -22.828 -6.977 1 66.5 68 SER B O 1
ATOM 8362 N N . GLY B 1 69 ? -59.5 -21.844 -5.008 1 66.06 69 GLY B N 1
ATOM 8363 C CA . GLY B 1 69 ? -60.062 -22.969 -4.277 1 66.06 69 GLY B CA 1
ATOM 8364 C C . GLY B 1 69 ? -59.312 -23.266 -2.986 1 66.06 69 GLY B C 1
ATOM 8365 O O . GLY B 1 69 ? -58.156 -22.859 -2.816 1 66.06 69 GLY B O 1
ATOM 8366 N N . SER B 1 70 ? -59.906 -23.484 -1.926 1 66.44 70 SER B N 1
ATOM 8367 C CA . SER B 1 70 ? -59.312 -23.922 -0.66 1 66.44 70 SER B CA 1
ATOM 8368 C C . SER B 1 70 ? -59.656 -25.391 -0.396 1 66.44 70 SER B C 1
ATOM 8370 O O . SER B 1 70 ? -60.812 -25.812 -0.496 1 66.44 70 SER B O 1
ATOM 8372 N N . PRO B 1 71 ? -58.688 -26.359 -0.196 1 74.5 71 PRO B N 1
ATOM 8373 C CA . PRO B 1 71 ? -57.25 -26.094 -0.124 1 74.5 71 PRO B CA 1
ATOM 8374 C C . PRO B 1 71 ? -56.594 -26.078 -1.498 1 74.5 71 PRO B C 1
ATOM 8376 O O . PRO B 1 71 ? -56.969 -26.844 -2.385 1 74.5 71 PRO B O 1
ATOM 8379 N N . LEU B 1 72 ? -55.594 -25.156 -1.773 1 79.31 72 LEU B N 1
ATOM 8380 C CA . LEU B 1 72 ? -54.875 -25.078 -3.029 1 79.31 72 LEU B CA 1
ATOM 8381 C C . LEU B 1 72 ? -53.875 -26.25 -3.164 1 79.31 72 LEU B C 1
ATOM 8383 O O . LEU B 1 72 ? -53.219 -26.609 -2.197 1 79.31 72 LEU B O 1
ATOM 8387 N N . LEU B 1 73 ? -53.938 -27.062 -4.234 1 78.69 73 LEU B N 1
ATOM 8388 C CA . LEU B 1 73 ? -52.906 -28.031 -4.586 1 78.69 73 LEU B CA 1
ATOM 8389 C C . LEU B 1 73 ? -52 -27.484 -5.676 1 78.69 73 LEU B C 1
ATOM 8391 O O . LEU B 1 73 ? -52.406 -27.312 -6.82 1 78.69 73 LEU B O 1
ATOM 8395 N N . ILE B 1 74 ? -50.812 -27.078 -5.34 1 77.81 74 ILE B N 1
ATOM 8396 C CA . ILE B 1 74 ? -49.844 -26.453 -6.25 1 77.81 74 ILE B CA 1
ATOM 8397 C C . ILE B 1 74 ? -48.75 -27.469 -6.598 1 77.81 74 ILE B C 1
ATOM 8399 O O . ILE B 1 74 ? -48.031 -27.922 -5.719 1 77.81 74 ILE B O 1
ATOM 8403 N N . LYS B 1 75 ? -48.688 -27.875 -7.793 1 74.81 75 LYS B N 1
ATOM 8404 C CA . LYS B 1 75 ? -47.656 -28.766 -8.305 1 74.81 75 LYS B CA 1
ATOM 8405 C C . LYS B 1 75 ? -46.5 -27.969 -8.93 1 74.81 75 LYS B C 1
ATOM 8407 O O . LYS B 1 75 ? -46.688 -27.266 -9.922 1 74.81 75 LYS B O 1
ATOM 8412 N N . LEU B 1 76 ? -45.438 -27.984 -8.156 1 69.56 76 LEU B N 1
ATOM 8413 C CA . LEU B 1 76 ? -44.281 -27.312 -8.727 1 69.56 76 LEU B CA 1
ATOM 8414 C C . LEU B 1 76 ? -43.562 -28.234 -9.719 1 69.56 76 LEU B C 1
ATOM 8416 O O . LEU B 1 76 ? -43.375 -29.422 -9.453 1 69.56 76 LEU B O 1
ATOM 8420 N N . ALA B 1 77 ? -43.5 -27.844 -10.93 1 60.06 77 ALA B N 1
ATOM 8421 C CA . ALA B 1 77 ? -42.719 -28.562 -11.914 1 60.06 77 ALA B CA 1
ATOM 8422 C C . ALA B 1 77 ? -41.219 -28.391 -11.656 1 60.06 77 ALA B C 1
ATOM 8424 O O . ALA B 1 77 ? -40.781 -27.312 -11.258 1 60.06 77 ALA B O 1
ATOM 8425 N N . VAL B 1 78 ? -40.625 -29.531 -11.555 1 49.75 78 VAL B N 1
ATOM 8426 C CA . VAL B 1 78 ? -39.156 -29.484 -11.43 1 49.75 78 VAL B CA 1
ATOM 8427 C C . VAL B 1 78 ? -38.594 -28.547 -12.477 1 49.75 78 VAL B C 1
ATOM 8429 O O . VAL B 1 78 ? -39 -28.562 -13.641 1 49.75 78 VAL B O 1
ATOM 8432 N N . GLN B 1 79 ? -38.219 -27.469 -11.984 1 45.38 79 GLN B N 1
ATOM 8433 C CA . GLN B 1 79 ? -37.438 -26.688 -12.938 1 45.38 79 GLN B CA 1
ATOM 8434 C C . GLN B 1 79 ? -36.406 -27.547 -13.656 1 45.38 79 GLN B C 1
ATOM 8436 O O . GLN B 1 79 ? -35.438 -27.984 -13.039 1 45.38 79 GLN B O 1
ATOM 8441 N N . ALA B 1 80 ? -37.094 -28.359 -14.461 1 39.66 80 ALA B N 1
ATOM 8442 C CA . ALA B 1 80 ? -36.094 -29.188 -15.148 1 39.66 80 ALA B CA 1
ATOM 8443 C C . ALA B 1 80 ? -34.781 -28.438 -15.328 1 39.66 80 ALA B C 1
ATOM 8445 O O . ALA B 1 80 ? -33.719 -28.969 -14.984 1 39.66 80 ALA B O 1
ATOM 8446 N N . SER B 1 81 ? -34.656 -27.844 -16.641 1 42.84 81 SER B N 1
ATOM 8447 C CA . SER B 1 81 ? -33.438 -27.469 -17.312 1 42.84 81 SER B CA 1
ATOM 8448 C C . SER B 1 81 ? -32.938 -26.109 -16.828 1 42.84 81 SER B C 1
ATOM 8450 O O . SER B 1 81 ? -33.719 -25.203 -16.547 1 42.84 81 SER B O 1
ATOM 8452 N N . ASN B 1 82 ? -31.734 -26.047 -16.312 1 49.78 82 ASN B N 1
ATOM 8453 C CA . ASN B 1 82 ? -30.688 -25.047 -16.156 1 49.78 82 ASN B CA 1
ATOM 8454 C C . ASN B 1 82 ? -30.766 -23.969 -17.234 1 49.78 82 ASN B C 1
ATOM 8456 O O . ASN B 1 82 ? -29.859 -23.141 -17.359 1 49.78 82 ASN B O 1
ATOM 8460 N N . LEU B 1 83 ? -31.812 -24.109 -18.047 1 47.34 83 LEU B N 1
ATOM 8461 C CA . LEU B 1 83 ? -31.812 -23.234 -19.219 1 47.34 83 LEU B CA 1
ATOM 8462 C C . LEU B 1 83 ? -32.188 -21.812 -18.812 1 47.34 83 LEU B C 1
ATOM 8464 O O . LEU B 1 83 ? -31.891 -20.859 -19.547 1 47.34 83 LEU B O 1
ATOM 8468 N N . SER B 1 84 ? -32.781 -21.641 -17.656 1 53.47 84 SER B N 1
ATOM 8469 C CA . SER B 1 84 ? -33.125 -20.281 -17.219 1 53.47 84 SER B CA 1
ATOM 8470 C C . SER B 1 84 ? -32.031 -19.688 -16.344 1 53.47 84 SER B C 1
ATOM 8472 O O . SER B 1 84 ? -32.125 -18.531 -15.945 1 53.47 84 SER B O 1
ATOM 8474 N N . GLU B 1 85 ? -31.047 -20.5 -16.297 1 70.88 85 GLU B N 1
ATOM 8475 C CA . GLU B 1 85 ? -29.922 -20 -15.539 1 70.88 85 GLU B CA 1
ATOM 8476 C C . GLU B 1 85 ? -29.25 -18.828 -16.25 1 70.88 85 GLU B C 1
ATOM 8478 O O . GLU B 1 85 ? -29.156 -18.797 -17.484 1 70.88 85 GLU B O 1
ATOM 8483 N N . VAL B 1 86 ? -29.078 -17.875 -15.5 1 75.06 86 VAL B N 1
ATOM 8484 C CA . VAL B 1 86 ? -28.391 -16.703 -16.031 1 75.06 86 VAL B CA 1
ATOM 8485 C C . VAL B 1 86 ? -26.875 -16.906 -15.977 1 75.06 86 VAL B C 1
ATOM 8487 O O . VAL B 1 86 ? -26.328 -17.328 -14.953 1 75.06 86 VAL B O 1
ATOM 8490 N N . VAL B 1 87 ? -26.344 -16.734 -17.109 1 81.94 87 VAL B N 1
ATOM 8491 C CA . VAL B 1 87 ? -24.906 -16.875 -17.25 1 81.94 87 VAL B CA 1
ATOM 8492 C C . VAL B 1 87 ? -24.25 -15.508 -17.391 1 81.94 87 VAL B C 1
ATOM 8494 O O . VAL B 1 87 ? -24.781 -14.633 -18.094 1 81.94 87 VAL B O 1
ATOM 8497 N N . VAL B 1 88 ? -23.188 -15.367 -16.688 1 81.06 88 VAL B N 1
ATOM 8498 C CA . VAL B 1 88 ? -22.438 -14.117 -16.797 1 81.06 88 VAL B CA 1
ATOM 8499 C C . VAL B 1 88 ? -21.625 -14.117 -18.078 1 81.06 88 VAL B C 1
ATOM 8501 O O . VAL B 1 88 ? -20.891 -15.07 -18.359 1 81.06 88 VAL B O 1
ATOM 8504 N N . VAL B 1 89 ? -21.797 -13.094 -18.828 1 83.88 89 VAL B N 1
ATOM 8505 C CA . VAL B 1 89 ? -21.062 -12.883 -20.062 1 83.88 89 VAL B CA 1
ATOM 8506 C C . VAL B 1 89 ? -20.312 -11.555 -20 1 83.88 89 VAL B C 1
ATOM 8508 O O . VAL B 1 89 ? -20.312 -10.883 -18.953 1 83.88 89 VAL B O 1
ATOM 8511 N N . ALA B 1 90 ? -19.625 -11.281 -21.031 1 83.88 90 ALA B N 1
ATOM 8512 C CA . ALA B 1 90 ? -18.875 -10.023 -21.047 1 83.88 90 ALA B CA 1
ATOM 8513 C C . ALA B 1 90 ? -19.812 -8.828 -20.906 1 83.88 90 ALA B C 1
ATOM 8515 O O . ALA B 1 90 ? -20.703 -8.633 -21.734 1 83.88 90 ALA B O 1
ATOM 8516 N N . TYR B 1 91 ? -19.656 -8.078 -19.906 1 84.19 91 TYR B N 1
ATOM 8517 C CA . TYR B 1 91 ? -20.344 -6.832 -19.609 1 84.19 91 TYR B CA 1
ATOM 8518 C C . TYR B 1 91 ? -21.844 -7.062 -19.438 1 84.19 91 TYR B C 1
ATOM 8520 O O . TYR B 1 91 ? -22.656 -6.23 -19.844 1 84.19 91 TYR B O 1
ATOM 8528 N N . GLY B 1 92 ? -22.125 -8.344 -18.984 1 81.19 92 GLY B N 1
ATOM 8529 C CA . GLY B 1 92 ? -23.547 -8.57 -18.719 1 81.19 92 GLY B CA 1
ATOM 8530 C C . GLY B 1 92 ? -23.859 -10.023 -18.406 1 81.19 92 GLY B C 1
ATOM 8531 O O . GLY B 1 92 ? -22.984 -10.781 -18 1 81.19 92 GLY B O 1
ATOM 8532 N N . THR B 1 93 ? -25.172 -10.266 -18.391 1 79.44 93 THR B N 1
ATOM 8533 C CA . THR B 1 93 ? -25.688 -11.617 -18.188 1 79.44 93 THR B CA 1
ATOM 8534 C C . THR B 1 93 ? -26.641 -12.008 -19.312 1 79.44 93 THR B C 1
ATOM 8536 O O . THR B 1 93 ? -27.172 -11.148 -20.016 1 79.44 93 THR B O 1
ATOM 8539 N N . GLN B 1 94 ? -26.719 -13.273 -19.531 1 83.38 94 GLN B N 1
ATOM 8540 C CA . GLN B 1 94 ? -27.641 -13.836 -20.5 1 83.38 94 GLN B CA 1
ATOM 8541 C C . GLN B 1 94 ? -28.234 -15.156 -20 1 83.38 94 GLN B C 1
ATOM 8543 O O . GLN B 1 94 ? -27.625 -15.852 -19.188 1 83.38 94 GLN B O 1
ATOM 8548 N N . LYS B 1 95 ? -29.391 -15.359 -20.484 1 81.94 95 LYS B N 1
ATOM 8549 C CA . LYS B 1 95 ? -29.969 -16.672 -20.203 1 81.94 95 LYS B CA 1
ATOM 8550 C C . LYS B 1 95 ? -29.219 -17.781 -20.938 1 81.94 95 LYS B C 1
ATOM 8552 O O . LYS B 1 95 ? -28.812 -17.594 -22.094 1 81.94 95 LYS B O 1
ATOM 8557 N N . LYS B 1 96 ? -29.109 -18.812 -20.312 1 83.12 96 LYS B N 1
ATOM 8558 C CA . LYS B 1 96 ? -28.391 -19.938 -20.906 1 83.12 96 LYS B CA 1
ATOM 8559 C C . LYS B 1 96 ? -29.047 -20.391 -22.203 1 83.12 96 LYS B C 1
ATOM 8561 O O . LYS B 1 96 ? -28.359 -20.766 -23.156 1 83.12 96 LYS B O 1
ATOM 8566 N N . SER B 1 97 ? -30.359 -20.359 -22.25 1 81.06 97 SER B N 1
ATOM 8567 C CA . SER B 1 97 ? -31.094 -20.812 -23.422 1 81.06 97 SER B CA 1
ATOM 8568 C C . SER B 1 97 ? -30.844 -19.891 -24.609 1 81.06 97 SER B C 1
ATOM 8570 O O . SER B 1 97 ? -30.984 -20.297 -25.766 1 81.06 97 SER B O 1
ATOM 8572 N N . SER B 1 98 ? -30.453 -18.703 -24.391 1 84.69 98 SER B N 1
ATOM 8573 C CA . SER B 1 98 ? -30.266 -17.719 -25.453 1 84.69 98 SER B CA 1
ATOM 8574 C C . SER B 1 98 ? -28.797 -17.547 -25.797 1 84.69 98 SER B C 1
ATOM 8576 O O . SER B 1 98 ? -28.438 -16.672 -26.594 1 84.69 98 SER B O 1
ATOM 8578 N N . LEU B 1 99 ? -28.031 -18.312 -25.172 1 87.44 99 LEU B N 1
ATOM 8579 C CA . LEU B 1 99 ? -26.609 -18.188 -25.422 1 87.44 99 LEU B CA 1
ATOM 8580 C C . LEU B 1 99 ? -26.219 -18.812 -26.75 1 87.44 99 LEU B C 1
ATOM 8582 O O . LEU B 1 99 ? -26.641 -19.938 -27.062 1 87.44 99 LEU B O 1
ATOM 8586 N N . THR B 1 100 ? -25.469 -18.141 -27.516 1 90.06 100 THR B N 1
ATOM 8587 C CA . THR B 1 100 ? -25.016 -18.672 -28.797 1 90.06 100 THR B CA 1
ATOM 8588 C C . THR B 1 100 ? -23.531 -18.984 -28.766 1 90.06 100 THR B C 1
ATOM 8590 O O . THR B 1 100 ? -23.016 -19.719 -29.625 1 90.06 100 THR B O 1
ATOM 8593 N N . GLY B 1 101 ? -22.812 -18.484 -27.844 1 88.12 101 GLY B N 1
ATOM 8594 C CA . GLY B 1 101 ? -21.391 -18.734 -27.719 1 88.12 101 GLY B CA 1
ATOM 8595 C C . GLY B 1 101 ? -21.062 -19.938 -26.859 1 88.12 101 GLY B C 1
ATOM 8596 O O . GLY B 1 101 ? -21.922 -20.484 -26.188 1 88.12 101 GLY B O 1
ATOM 8597 N N . ALA B 1 102 ? -19.812 -20.344 -26.953 1 89.88 102 ALA B N 1
ATOM 8598 C CA . ALA B 1 102 ? -19.328 -21.453 -26.141 1 89.88 102 ALA B CA 1
ATOM 8599 C C . ALA B 1 102 ? -18.859 -20.969 -24.766 1 89.88 102 ALA B C 1
ATOM 8601 O O . ALA B 1 102 ? -17.719 -20.531 -24.609 1 89.88 102 ALA B O 1
ATOM 8602 N N . ILE B 1 103 ? -19.609 -21.156 -23.797 1 87.88 103 ILE B N 1
ATOM 8603 C CA . ILE B 1 103 ? -19.312 -20.719 -22.438 1 87.88 103 ILE B CA 1
ATOM 8604 C C . ILE B 1 103 ? -19.531 -21.875 -21.453 1 87.88 103 ILE B C 1
ATOM 8606 O O . ILE B 1 103 ? -20.594 -22.516 -21.469 1 87.88 103 ILE B O 1
ATOM 8610 N N . ALA B 1 104 ? -18.547 -22.156 -20.734 1 88.44 104 ALA B N 1
ATOM 8611 C CA . ALA B 1 104 ? -18.672 -23.109 -19.641 1 88.44 104 ALA B CA 1
ATOM 8612 C C . ALA B 1 104 ? -18.844 -22.406 -18.312 1 88.44 104 ALA B C 1
ATOM 8614 O O . ALA B 1 104 ? -18.188 -21.406 -18.031 1 88.44 104 ALA B O 1
ATOM 8615 N N . THR B 1 105 ? -19.734 -22.875 -17.516 1 87.06 105 THR B N 1
ATOM 8616 C CA . THR B 1 105 ? -19.969 -22.281 -16.203 1 87.06 105 THR B CA 1
ATOM 8617 C C . THR B 1 105 ? -19.625 -23.266 -15.086 1 87.06 105 THR B C 1
ATOM 8619 O O . THR B 1 105 ? -19.984 -24.453 -15.164 1 87.06 105 THR B O 1
ATOM 8622 N N . ILE B 1 106 ? -18.984 -22.781 -14.102 1 85.69 106 ILE B N 1
ATOM 8623 C CA . ILE B 1 106 ? -18.594 -23.578 -12.938 1 85.69 106 ILE B CA 1
ATOM 8624 C C . ILE B 1 106 ? -19.266 -23 -11.688 1 85.69 106 ILE B C 1
ATOM 8626 O O . ILE B 1 106 ? -19.156 -21.812 -11.414 1 85.69 106 ILE B O 1
ATOM 8630 N N . SER B 1 107 ? -19.859 -23.906 -10.977 1 80.94 107 SER B N 1
ATOM 8631 C CA . SER B 1 107 ? -20.562 -23.5 -9.758 1 80.94 107 SER B CA 1
ATOM 8632 C C . SER B 1 107 ? -19.641 -23.547 -8.547 1 80.94 107 SER B C 1
ATOM 8634 O O . SER B 1 107 ? -18.609 -24.234 -8.562 1 80.94 107 SER B O 1
ATOM 8636 N N . PRO B 1 108 ? -20.078 -22.828 -7.508 1 77.44 108 PRO B N 1
ATOM 8637 C CA . PRO B 1 108 ? -19.281 -22.844 -6.273 1 77.44 108 PRO B CA 1
ATOM 8638 C C . PRO B 1 108 ? -19.125 -24.25 -5.691 1 77.44 108 PRO B C 1
ATOM 8640 O O . PRO B 1 108 ? -18.094 -24.562 -5.098 1 77.44 108 PRO B O 1
ATOM 8643 N N . LYS B 1 109 ? -20.094 -25.031 -5.797 1 72.75 109 LYS B N 1
ATOM 8644 C CA . LYS B 1 109 ? -20.062 -26.375 -5.234 1 72.75 109 LYS B CA 1
ATOM 8645 C C . LYS B 1 109 ? -18.906 -27.188 -5.816 1 72.75 109 LYS B C 1
ATOM 8647 O O . LYS B 1 109 ? -18.328 -28.016 -5.129 1 72.75 109 LYS B O 1
ATOM 8652 N N . GLN B 1 110 ? -18.594 -26.906 -7.016 1 75.94 110 GLN B N 1
ATOM 8653 C CA . GLN B 1 110 ? -17.531 -27.641 -7.684 1 75.94 110 GLN B CA 1
ATOM 8654 C C . GLN B 1 110 ? -16.156 -27.156 -7.219 1 75.94 110 GLN B C 1
ATOM 8656 O O . GLN B 1 110 ? -15.148 -27.812 -7.457 1 75.94 110 GLN B O 1
ATOM 8661 N N . LEU B 1 111 ? -16.172 -26.031 -6.613 1 78.94 111 LEU B N 1
ATOM 8662 C CA . LEU B 1 111 ? -14.906 -25.422 -6.203 1 78.94 111 LEU B CA 1
ATOM 8663 C C . LEU B 1 111 ? -14.672 -25.609 -4.707 1 78.94 111 LEU B C 1
ATOM 8665 O O . LEU B 1 111 ? -13.531 -25.562 -4.242 1 78.94 111 LEU B O 1
ATOM 8669 N N . LYS B 1 112 ? -15.781 -25.859 -4.094 1 73.12 112 LYS B N 1
ATOM 8670 C CA . LYS B 1 112 ? -15.711 -25.828 -2.635 1 73.12 112 LYS B CA 1
ATOM 8671 C C . LYS B 1 112 ? -15.094 -27.125 -2.09 1 73.12 112 LYS B C 1
ATOM 8673 O O . LYS B 1 112 ? -15.164 -28.172 -2.738 1 73.12 112 LYS B O 1
ATOM 8678 N N . ASP B 1 113 ? -14.359 -27.141 -0.997 1 71.12 113 ASP B N 1
ATOM 8679 C CA . ASP B 1 113 ? -13.867 -28.188 -0.115 1 71.12 113 ASP B CA 1
ATOM 8680 C C . ASP B 1 113 ? -12.641 -28.875 -0.705 1 71.12 113 ASP B C 1
ATOM 8682 O O . ASP B 1 113 ? -12.328 -30.016 -0.352 1 71.12 113 ASP B O 1
ATOM 8686 N N . ARG B 1 114 ? -12.109 -28.297 -1.725 1 76.62 114 ARG B N 1
ATOM 8687 C CA . ARG B 1 114 ? -10.828 -28.797 -2.201 1 76.62 114 ARG B CA 1
ATOM 8688 C C . ARG B 1 114 ? -9.672 -28.203 -1.409 1 76.62 114 ARG B C 1
ATOM 8690 O O . ARG B 1 114 ? -9.648 -27 -1.155 1 76.62 114 ARG B O 1
ATOM 8697 N N . PRO B 1 115 ? -8.812 -29.031 -0.947 1 76.62 115 PRO B N 1
ATOM 8698 C CA . PRO B 1 115 ? -7.672 -28.5 -0.19 1 76.62 115 PRO B CA 1
ATOM 8699 C C . PRO B 1 115 ? -6.562 -27.953 -1.09 1 76.62 115 PRO B C 1
ATOM 8701 O O . PRO B 1 115 ? -5.426 -28.438 -1.031 1 76.62 115 PRO B O 1
ATOM 8704 N N . VAL B 1 116 ? -6.898 -27.047 -1.912 1 75.69 116 VAL B N 1
ATOM 8705 C CA . VAL B 1 116 ? -5.949 -26.406 -2.814 1 75.69 116 VAL B CA 1
ATOM 8706 C C . VAL B 1 116 ? -5.719 -24.969 -2.381 1 75.69 116 VAL B C 1
ATOM 8708 O O . VAL B 1 116 ? -6.582 -24.359 -1.743 1 75.69 116 VAL B O 1
ATOM 8711 N N . THR B 1 117 ? -4.512 -24.531 -2.711 1 72.38 117 THR B N 1
ATOM 8712 C CA . THR B 1 117 ? -4.133 -23.203 -2.24 1 72.38 117 THR B CA 1
ATOM 8713 C C . THR B 1 117 ? -4.344 -22.156 -3.334 1 72.38 117 THR B C 1
ATOM 8715 O O . THR B 1 117 ? -4.113 -20.969 -3.117 1 72.38 117 THR B O 1
ATOM 8718 N N . SER B 1 118 ? -4.727 -22.625 -4.547 1 82.19 118 SER B N 1
ATOM 8719 C CA . SER B 1 118 ? -4.902 -21.703 -5.664 1 82.19 118 SER B CA 1
ATOM 8720 C C . SER B 1 118 ? -6.191 -21.984 -6.422 1 82.19 118 SER B C 1
ATOM 8722 O O . SER B 1 118 ? -6.559 -23.156 -6.617 1 82.19 118 SER B O 1
ATOM 8724 N N . MET B 1 119 ? -6.809 -20.938 -6.883 1 81.81 119 MET B N 1
ATOM 8725 C CA . MET B 1 119 ? -8.016 -21.047 -7.691 1 81.81 119 MET B CA 1
ATOM 8726 C C . MET B 1 119 ? -7.715 -21.734 -9.016 1 81.81 119 MET B C 1
ATOM 8728 O O . MET B 1 119 ? -8.562 -22.453 -9.555 1 81.81 119 MET B O 1
ATOM 8732 N N . GLN B 1 120 ? -6.566 -21.5 -9.484 1 81 120 GLN B N 1
ATOM 8733 C CA . GLN B 1 120 ? -6.168 -22.141 -10.727 1 81 120 GLN B CA 1
ATOM 8734 C C . GLN B 1 120 ? -6.191 -23.656 -10.594 1 81 120 GLN B C 1
ATOM 8736 O O . GLN B 1 120 ? -6.719 -24.359 -11.469 1 81 120 GLN B O 1
ATOM 8741 N N . ASN B 1 121 ? -5.723 -24.078 -9.477 1 77.38 121 ASN B N 1
ATOM 8742 C CA . ASN B 1 121 ? -5.699 -25.531 -9.25 1 77.38 121 ASN B CA 1
ATOM 8743 C C . ASN B 1 121 ? -7.102 -26.078 -9.047 1 77.38 121 ASN B C 1
ATOM 8745 O O . ASN B 1 121 ? -7.379 -27.234 -9.414 1 77.38 121 ASN B O 1
ATOM 8749 N N . ALA B 1 122 ? -7.941 -25.266 -8.602 1 79.81 122 ALA B N 1
ATOM 8750 C CA . ALA B 1 122 ? -9.312 -25.703 -8.328 1 79.81 122 ALA B CA 1
ATOM 8751 C C . ALA B 1 122 ? -10.078 -25.938 -9.625 1 79.81 122 ALA B C 1
ATOM 8753 O O . ALA B 1 122 ? -11.07 -26.672 -9.641 1 79.81 122 ALA B O 1
ATOM 8754 N N . LEU B 1 123 ? -9.617 -25.453 -10.672 1 82.69 123 LEU B N 1
ATOM 8755 C CA . LEU B 1 123 ? -10.344 -25.531 -11.938 1 82.69 123 LEU B CA 1
ATOM 8756 C C . LEU B 1 123 ? -9.859 -26.719 -12.766 1 82.69 123 LEU B C 1
ATOM 8758 O O . LEU B 1 123 ? -10.438 -27.031 -13.805 1 82.69 123 LEU B O 1
ATOM 8762 N N . GLN B 1 124 ? -8.898 -27.359 -12.367 1 79.69 124 GLN B N 1
ATOM 8763 C CA . GLN B 1 124 ? -8.328 -28.438 -13.18 1 79.69 124 GLN B CA 1
ATOM 8764 C C . GLN B 1 124 ? -9.32 -29.578 -13.344 1 79.69 124 GLN B C 1
ATOM 8766 O O . GLN B 1 124 ? -9.867 -30.094 -12.359 1 79.69 124 GLN B O 1
ATOM 8771 N N . GLY B 1 125 ? -9.625 -29.984 -14.562 1 76.5 125 GLY B N 1
ATOM 8772 C CA . GLY B 1 125 ? -10.406 -31.172 -14.891 1 76.5 125 GLY B CA 1
ATOM 8773 C C . GLY B 1 125 ? -11.898 -30.922 -14.883 1 76.5 125 GLY B C 1
ATOM 8774 O O . GLY B 1 125 ? -12.695 -31.844 -15.055 1 76.5 125 GLY B O 1
ATOM 8775 N N . ILE B 1 126 ? -12.273 -29.734 -14.773 1 78.88 126 ILE B N 1
ATOM 8776 C CA . ILE B 1 126 ? -13.695 -29.469 -14.562 1 78.88 126 ILE B CA 1
ATOM 8777 C C . ILE B 1 126 ? -14.359 -29.156 -15.906 1 78.88 126 ILE B C 1
ATOM 8779 O O . ILE B 1 126 ? -15.539 -29.469 -16.109 1 78.88 126 ILE B O 1
ATOM 8783 N N . SER B 1 127 ? -13.609 -28.594 -16.781 1 84 127 SER B N 1
ATOM 8784 C CA . SER B 1 127 ? -14.195 -28.188 -18.047 1 84 127 SER B CA 1
ATOM 8785 C C . SER B 1 127 ? -13.352 -28.672 -19.234 1 84 127 SER B C 1
ATOM 8787 O O . SER B 1 127 ? -12.125 -28.562 -19.219 1 84 127 SER B O 1
ATOM 8789 N N . PRO B 1 128 ? -14.094 -29.203 -20.203 1 86.62 128 PRO B N 1
ATOM 8790 C CA . PRO B 1 128 ? -13.336 -29.578 -21.391 1 86.62 128 PRO B CA 1
ATOM 8791 C C . PRO B 1 128 ? -12.695 -28.375 -22.094 1 86.62 128 PRO B C 1
ATOM 8793 O O . PRO B 1 128 ? -13.289 -27.297 -22.141 1 86.62 128 PRO B O 1
ATOM 8796 N N . GLY B 1 129 ? -11.562 -28.609 -22.609 1 85.31 129 GLY B N 1
ATOM 8797 C CA . GLY B 1 129 ? -10.859 -27.562 -23.344 1 85.31 129 GLY B CA 1
ATOM 8798 C C . GLY B 1 129 ? -9.992 -26.688 -22.453 1 85.31 129 GLY B C 1
ATOM 8799 O O . GLY B 1 129 ? -9.164 -25.922 -22.953 1 85.31 129 GLY B O 1
ATOM 8800 N N . LEU B 1 130 ? -10.273 -26.75 -21.25 1 85.44 130 LEU B N 1
ATOM 8801 C CA . LEU B 1 130 ? -9.438 -26.062 -20.281 1 85.44 130 LEU B CA 1
ATOM 8802 C C . LEU B 1 130 ? -8.336 -26.969 -19.75 1 85.44 130 LEU B C 1
ATOM 8804 O O . LEU B 1 130 ? -8.625 -28 -19.125 1 85.44 130 LEU B O 1
ATOM 8808 N N . THR B 1 131 ? -7.164 -26.578 -20.078 1 83.56 131 THR B N 1
ATOM 8809 C CA . THR B 1 131 ? -6.027 -27.344 -19.594 1 83.56 131 THR B CA 1
ATOM 8810 C C . THR B 1 131 ? -5.254 -26.562 -18.547 1 83.56 131 THR B C 1
ATOM 8812 O O . THR B 1 131 ? -4.785 -25.453 -18.797 1 83.56 131 THR B O 1
ATOM 8815 N N . ILE B 1 132 ? -5.195 -27.141 -17.391 1 81.06 132 ILE B N 1
ATOM 8816 C CA . ILE B 1 132 ? -4.422 -26.547 -16.312 1 81.06 132 ILE B CA 1
ATOM 8817 C C . ILE B 1 132 ? -3.244 -27.453 -15.953 1 81.06 132 ILE B C 1
ATOM 8819 O O . ILE B 1 132 ? -3.434 -28.609 -15.602 1 81.06 132 ILE B O 1
ATOM 8823 N N . LEU B 1 133 ? -2.102 -26.922 -16.188 1 75.75 133 LEU B N 1
ATOM 8824 C CA . LEU B 1 133 ? -0.897 -27.625 -15.75 1 75.75 133 LEU B CA 1
ATOM 8825 C C . LEU B 1 133 ? -0.472 -27.141 -14.367 1 75.75 133 LEU B C 1
ATOM 8827 O O . LEU B 1 133 ? -0.14 -25.953 -14.188 1 75.75 133 LEU B O 1
ATOM 8831 N N . GLN B 1 134 ? -0.639 -27.984 -13.414 1 70.88 134 GLN B N 1
ATOM 8832 C CA . GLN B 1 134 ? -0.221 -27.641 -12.055 1 70.88 134 GLN B CA 1
ATOM 8833 C C . GLN B 1 134 ? 1.237 -28.031 -11.82 1 70.88 134 GLN B C 1
ATOM 8835 O O . GLN B 1 134 ? 1.525 -29.094 -11.281 1 70.88 134 GLN B O 1
ATOM 8840 N N . ARG B 1 135 ? 2.07 -27.188 -12.227 1 72 135 ARG B N 1
ATOM 8841 C CA . ARG B 1 135 ? 3.467 -27.469 -11.922 1 72 135 ARG B CA 1
ATOM 8842 C C . ARG B 1 135 ? 3.74 -27.344 -10.43 1 72 135 ARG B C 1
ATOM 8844 O O . ARG B 1 135 ? 3.283 -26.391 -9.789 1 72 135 ARG B O 1
ATOM 8851 N N . PRO B 1 136 ? 4.332 -28.469 -9.977 1 69.94 136 PRO B N 1
ATOM 8852 C CA . PRO B 1 136 ? 4.676 -28.344 -8.562 1 69.94 136 PRO B CA 1
ATOM 8853 C C . PRO B 1 136 ? 5.543 -27.125 -8.273 1 69.94 136 PRO B C 1
ATOM 8855 O O . PRO B 1 136 ? 6.395 -26.766 -9.086 1 69.94 136 PRO B O 1
ATOM 8858 N N . GLY B 1 137 ? 5.168 -26.328 -7.359 1 73.56 137 GLY B N 1
ATOM 8859 C CA . GLY B 1 137 ? 5.98 -25.172 -7 1 73.56 137 GLY B CA 1
ATOM 8860 C C . GLY B 1 137 ? 6.113 -24.984 -5.5 1 73.56 137 GLY B C 1
ATOM 8861 O O . GLY B 1 137 ? 5.176 -25.25 -4.75 1 73.56 137 GLY B O 1
ATOM 8862 N N . ASP B 1 138 ? 7.383 -24.625 -5.227 1 80.56 138 ASP B N 1
ATOM 8863 C CA . ASP B 1 138 ? 7.699 -24.344 -3.832 1 80.56 138 ASP B CA 1
ATOM 8864 C C . ASP B 1 138 ? 6.973 -23.094 -3.346 1 80.56 138 ASP B C 1
ATOM 8866 O O . ASP B 1 138 ? 6.383 -22.359 -4.145 1 80.56 138 ASP B O 1
ATOM 8870 N N . VAL B 1 139 ? 6.91 -23.031 -2.066 1 84.06 139 VAL B N 1
ATOM 8871 C CA . VAL B 1 139 ? 6.352 -21.844 -1.427 1 84.06 139 VAL B CA 1
ATOM 8872 C C . VAL B 1 139 ? 7.305 -20.656 -1.614 1 84.06 139 VAL B C 1
ATOM 8874 O O . VAL B 1 139 ? 8.172 -20.406 -0.775 1 84.06 139 VAL B O 1
ATOM 8877 N N . SER B 1 140 ? 7.25 -20.062 -2.754 1 79.25 140 SER B N 1
ATOM 8878 C CA . SER B 1 140 ? 8.133 -18.922 -3.008 1 79.25 140 SER B CA 1
ATOM 8879 C C . SER B 1 140 ? 7.516 -17.953 -4.016 1 79.25 140 SER B C 1
ATOM 8881 O O . SER B 1 140 ? 6.527 -18.281 -4.676 1 79.25 140 SER B O 1
ATOM 8883 N N . ARG B 1 141 ? 8.078 -16.844 -3.975 1 72.31 141 ARG B N 1
ATOM 8884 C CA . ARG B 1 141 ? 7.742 -15.836 -4.969 1 72.31 141 ARG B CA 1
ATOM 8885 C C . ARG B 1 141 ? 8.773 -15.797 -6.086 1 72.31 141 ARG B C 1
ATOM 8887 O O . ARG B 1 141 ? 9.984 -15.828 -5.824 1 72.31 141 ARG B O 1
ATOM 8894 N N . LYS B 1 142 ? 8.336 -15.859 -7.289 1 57.56 142 LYS B N 1
ATOM 8895 C CA . LYS B 1 142 ? 9.273 -15.648 -8.383 1 57.56 142 LYS B CA 1
ATOM 8896 C C . LYS B 1 142 ? 9.633 -14.164 -8.516 1 57.56 142 LYS B C 1
ATOM 8898 O O . LYS B 1 142 ? 8.992 -13.312 -7.906 1 57.56 142 LYS B O 1
ATOM 8903 N N . SER B 1 143 ? 10.727 -13.961 -9.109 1 45.72 143 SER B N 1
ATOM 8904 C CA . SER B 1 143 ? 11.242 -12.617 -9.328 1 45.72 143 SER B CA 1
ATOM 8905 C C . SER B 1 143 ? 10.18 -11.703 -9.93 1 45.72 143 SER B C 1
ATOM 8907 O O . SER B 1 143 ? 10.164 -10.5 -9.672 1 45.72 143 SER B O 1
ATOM 8909 N N . ASP B 1 144 ? 9.344 -12.273 -10.742 1 42.72 144 ASP B N 1
ATOM 8910 C CA . ASP B 1 144 ? 8.336 -11.438 -11.391 1 42.72 144 ASP B CA 1
ATOM 8911 C C . ASP B 1 144 ? 7.125 -11.234 -10.492 1 42.72 144 ASP B C 1
ATOM 8913 O O . ASP B 1 144 ? 6.141 -10.617 -10.898 1 42.72 144 ASP B O 1
ATOM 8917 N N . GLY B 1 145 ? 7.266 -11.68 -9.266 1 46.47 145 GLY B N 1
ATOM 8918 C CA . GLY B 1 145 ? 6.227 -11.461 -8.273 1 46.47 145 GLY B CA 1
ATOM 8919 C C . GLY B 1 145 ? 5.223 -12.602 -8.203 1 46.47 145 GLY B C 1
ATOM 8920 O O . GLY B 1 145 ? 4.379 -12.641 -7.309 1 46.47 145 GLY B O 1
ATOM 8921 N N . THR B 1 146 ? 5.344 -13.5 -9.219 1 43.66 146 THR B N 1
ATOM 8922 C CA . THR B 1 146 ? 4.363 -14.578 -9.234 1 43.66 146 THR B CA 1
ATOM 8923 C C . THR B 1 146 ? 4.797 -15.711 -8.312 1 43.66 146 THR B C 1
ATOM 8925 O O . THR B 1 146 ? 5.98 -15.844 -8 1 43.66 146 THR B O 1
ATOM 8928 N N . SER B 1 147 ? 3.826 -16.219 -7.484 1 44.75 147 SER B N 1
ATOM 8929 C CA . SER B 1 147 ? 4.125 -17.391 -6.668 1 44.75 147 SER B CA 1
ATOM 8930 C C . SER B 1 147 ? 4.648 -18.547 -7.523 1 44.75 147 SER B C 1
ATOM 8932 O O . SER B 1 147 ? 4.285 -18.672 -8.695 1 44.75 147 SER B O 1
ATOM 8934 N N . ASN B 1 148 ? 5.66 -19.172 -6.941 1 48.5 148 ASN B N 1
ATOM 8935 C CA . ASN B 1 148 ? 6.16 -20.406 -7.547 1 48.5 148 ASN B CA 1
ATOM 8936 C C . ASN B 1 148 ? 5.062 -21.453 -7.664 1 48.5 148 ASN B C 1
ATOM 8938 O O . ASN B 1 148 ? 4.215 -21.578 -6.777 1 48.5 148 ASN B O 1
ATOM 8942 N N . GLY B 1 149 ? 4.719 -22.016 -8.93 1 48.25 149 GLY B N 1
ATOM 8943 C CA . GLY B 1 149 ? 3.779 -23.094 -9.172 1 48.25 149 GLY B CA 1
ATOM 8944 C C . GLY B 1 149 ? 2.588 -22.672 -10.008 1 48.25 149 GLY B C 1
ATOM 8945 O O . GLY B 1 149 ? 1.534 -23.312 -9.969 1 48.25 149 GLY B O 1
ATOM 8946 N N . SER B 1 150 ? 2.686 -21.422 -10.289 1 52.38 150 SER B N 1
ATOM 8947 C CA . SER B 1 150 ? 1.525 -21.062 -11.102 1 52.38 150 SER B CA 1
ATOM 8948 C C . SER B 1 150 ? 1.549 -21.766 -12.453 1 52.38 150 SER B C 1
ATOM 8950 O O . SER B 1 150 ? 2.5 -21.609 -13.219 1 52.38 150 SER B O 1
ATOM 8952 N N . GLY B 1 151 ? 1.169 -22.969 -12.438 1 60.03 151 GLY B N 1
ATOM 8953 C CA . GLY B 1 151 ? 0.98 -23.719 -13.672 1 60.03 151 GLY B CA 1
ATOM 8954 C C . GLY B 1 151 ? 0.391 -22.891 -14.797 1 60.03 151 GLY B C 1
ATOM 8955 O O . GLY B 1 151 ? 0.134 -21.703 -14.625 1 60.03 151 GLY B O 1
ATOM 8956 N N . GLY B 1 152 ? 0.558 -23.344 -15.969 1 71.5 152 GLY B N 1
ATOM 8957 C CA . GLY B 1 152 ? 0.032 -22.703 -17.172 1 71.5 152 GLY B CA 1
ATOM 8958 C C . GLY B 1 152 ? -1.425 -23.031 -17.422 1 71.5 152 GLY B C 1
ATOM 8959 O O . GLY B 1 152 ? -1.879 -24.141 -17.125 1 71.5 152 GLY B O 1
ATOM 8960 N N . VAL B 1 153 ? -2.314 -22.031 -17.625 1 82.44 153 VAL B N 1
ATOM 8961 C CA . VAL B 1 153 ? -3.695 -22.219 -18.062 1 82.44 153 VAL B CA 1
ATOM 8962 C C . VAL B 1 153 ? -3.801 -21.969 -19.562 1 82.44 153 VAL B C 1
ATOM 8964 O O . VAL B 1 153 ? -3.285 -20.969 -20.062 1 82.44 153 VAL B O 1
ATOM 8967 N N . SER B 1 154 ? -4.348 -22.969 -20.219 1 87.06 154 SER B N 1
ATOM 8968 C CA . SER B 1 154 ? -4.566 -22.812 -21.641 1 87.06 154 SER B CA 1
ATOM 8969 C C . SER B 1 154 ? -5.969 -23.266 -22.047 1 87.06 154 SER B C 1
ATOM 8971 O O . SER B 1 154 ? -6.488 -24.234 -21.516 1 87.06 154 SER B O 1
ATOM 8973 N N . ILE B 1 155 ? -6.484 -22.5 -22.859 1 89.88 155 ILE B N 1
ATOM 8974 C CA . ILE B 1 155 ? -7.781 -22.844 -23.438 1 89.88 155 ILE B CA 1
ATOM 8975 C C . ILE B 1 155 ? -7.621 -23.172 -24.922 1 89.88 155 ILE B C 1
ATOM 8977 O O . ILE B 1 155 ? -7.152 -22.344 -25.703 1 89.88 155 ILE B O 1
ATOM 8981 N N . ARG B 1 156 ? -7.988 -24.375 -25.266 1 91.06 156 ARG B N 1
ATOM 8982 C CA . ARG B 1 156 ? -8.016 -24.875 -26.641 1 91.06 156 ARG B CA 1
ATOM 8983 C C . ARG B 1 156 ? -6.633 -24.812 -27.266 1 91.06 156 ARG B C 1
ATOM 8985 O O . ARG B 1 156 ? -6.48 -24.375 -28.406 1 91.06 156 ARG B O 1
ATOM 8992 N N . GLY B 1 157 ? -5.613 -25.125 -26.516 1 86.06 157 GLY B N 1
ATOM 8993 C CA . GLY B 1 157 ? -4.277 -25.438 -27 1 86.06 157 GLY B CA 1
ATOM 8994 C C . GLY B 1 157 ? -3.354 -24.234 -27.031 1 86.06 157 GLY B C 1
ATOM 8995 O O . GLY B 1 157 ? -3.76 -23.125 -26.703 1 86.06 157 GLY B O 1
ATOM 8996 N N . ARG B 1 158 ? -2.121 -24.469 -27.453 1 85.25 158 ARG B N 1
ATOM 8997 C CA . ARG B 1 158 ? -1.094 -23.453 -27.594 1 85.25 158 ARG B CA 1
ATOM 8998 C C . ARG B 1 158 ? -1.22 -22.734 -28.938 1 85.25 158 ARG B C 1
ATOM 9000 O O . ARG B 1 158 ? -1.337 -23.391 -29.984 1 85.25 158 ARG B O 1
ATOM 9007 N N . SER B 1 159 ? -1.235 -21.453 -28.828 1 82.88 159 SER B N 1
ATOM 9008 C CA . SER B 1 159 ? -1.453 -20.734 -30.078 1 82.88 159 SER B CA 1
ATOM 9009 C C . SER B 1 159 ? -0.284 -19.797 -30.375 1 82.88 159 SER B C 1
ATOM 9011 O O . SER B 1 159 ? -0.182 -19.266 -31.484 1 82.88 159 SER B O 1
ATOM 9013 N N . SER B 1 160 ? 0.546 -19.594 -29.391 1 81.75 160 SER B N 1
ATOM 9014 C CA . SER B 1 160 ? 1.645 -18.656 -29.578 1 81.75 160 SER B CA 1
ATOM 9015 C C . SER B 1 160 ? 2.994 -19.359 -29.531 1 81.75 160 SER B C 1
ATOM 9017 O O . SER B 1 160 ? 3.131 -20.422 -28.906 1 81.75 160 SER B O 1
ATOM 9019 N N . LEU B 1 161 ? 3.902 -18.781 -30.297 1 79.25 161 LEU B N 1
ATOM 9020 C CA . LEU B 1 161 ? 5.242 -19.344 -30.344 1 79.25 161 LEU B CA 1
ATOM 9021 C C . LEU B 1 161 ? 6.141 -18.703 -29.297 1 79.25 161 LEU B C 1
ATOM 9023 O O . LEU B 1 161 ? 7.148 -19.281 -28.875 1 79.25 161 LEU B O 1
ATOM 9027 N N . GLN B 1 162 ? 5.855 -17.484 -28.969 1 71.12 162 GLN B N 1
ATOM 9028 C CA . GLN B 1 162 ? 6.699 -16.734 -28.031 1 71.12 162 GLN B CA 1
ATOM 9029 C C . GLN B 1 162 ? 5.953 -16.422 -26.734 1 71.12 162 GLN B C 1
ATOM 9031 O O . GLN B 1 162 ? 6.574 -16.188 -25.703 1 71.12 162 GLN B O 1
ATOM 9036 N N . GLY B 1 163 ? 4.703 -16.406 -26.828 1 64.88 163 GLY B N 1
ATOM 9037 C CA . GLY B 1 163 ? 3.945 -15.938 -25.672 1 64.88 163 GLY B CA 1
ATOM 9038 C C . GLY B 1 163 ? 3.449 -17.062 -24.781 1 64.88 163 GLY B C 1
ATOM 9039 O O . GLY B 1 163 ? 3.525 -18.234 -25.156 1 64.88 163 GLY B O 1
ATOM 9040 N N . ASP B 1 164 ? 3.086 -16.781 -23.516 1 64.19 164 ASP B N 1
ATOM 9041 C CA . ASP B 1 164 ? 2.641 -17.766 -22.531 1 64.19 164 ASP B CA 1
ATOM 9042 C C . ASP B 1 164 ? 1.227 -18.25 -22.828 1 64.19 164 ASP B C 1
ATOM 9044 O O . ASP B 1 164 ? 0.824 -19.328 -22.375 1 64.19 164 ASP B O 1
ATOM 9048 N N . GLY B 1 165 ? 0.576 -17.672 -23.734 1 75.56 165 GLY B N 1
ATOM 9049 C CA . GLY B 1 165 ? -0.756 -18.109 -24.125 1 75.56 165 GLY B CA 1
ATOM 9050 C C . GLY B 1 165 ? -1.729 -18.141 -22.953 1 75.56 165 GLY B C 1
ATOM 9051 O O . GLY B 1 165 ? -2.637 -18.984 -22.938 1 75.56 165 GLY B O 1
ATOM 9052 N N . THR B 1 166 ? -1.615 -17.438 -21.938 1 82.44 166 THR B N 1
ATOM 9053 C CA . THR B 1 166 ? -2.482 -17.438 -20.75 1 82.44 166 THR B CA 1
ATOM 9054 C C . THR B 1 166 ? -3.779 -16.688 -21.047 1 82.44 166 THR B C 1
ATOM 9056 O O . THR B 1 166 ? -3.773 -15.664 -21.734 1 82.44 166 THR B O 1
ATOM 9059 N N . PRO B 1 167 ? -4.867 -17.219 -20.531 1 89.81 167 PRO B N 1
ATOM 9060 C CA . PRO B 1 167 ? -6.133 -16.5 -20.734 1 89.81 167 PRO B CA 1
ATOM 9061 C C . PRO B 1 167 ? -6.203 -15.195 -19.938 1 89.81 167 PRO B C 1
ATOM 9063 O O . PRO B 1 167 ? -5.371 -14.961 -19.047 1 89.81 167 PRO B O 1
ATOM 9066 N N . MET B 1 168 ? -7.156 -14.43 -20.359 1 91.94 168 MET B N 1
ATOM 9067 C CA . MET B 1 168 ? -7.457 -13.219 -19.594 1 91.94 168 MET B CA 1
ATOM 9068 C C . MET B 1 168 ? -8.305 -13.555 -18.359 1 91.94 168 MET B C 1
ATOM 9070 O O . MET B 1 168 ? -9.219 -14.375 -18.438 1 91.94 168 MET B O 1
ATOM 9074 N N . TYR B 1 169 ? -7.98 -12.969 -17.234 1 92.62 169 TYR B N 1
ATOM 9075 C CA . TYR B 1 169 ? -8.766 -13.133 -16.016 1 92.62 169 TYR B CA 1
ATOM 9076 C C . TYR B 1 169 ? -9.57 -11.875 -15.703 1 92.62 169 TYR B C 1
ATOM 9078 O O . TYR B 1 169 ? -9.023 -10.773 -15.688 1 92.62 169 TYR B O 1
ATOM 9086 N N . ILE B 1 170 ? -10.805 -12.062 -15.531 1 94.81 170 ILE B N 1
ATOM 9087 C CA . ILE B 1 170 ? -11.695 -10.977 -15.125 1 94.81 170 ILE B CA 1
ATOM 9088 C C . ILE B 1 170 ? -12.367 -11.328 -13.797 1 94.81 170 ILE B C 1
ATOM 9090 O O . ILE B 1 170 ? -13.047 -12.352 -13.688 1 94.81 170 ILE B O 1
ATOM 9094 N N . VAL B 1 171 ? -12.203 -10.531 -12.836 1 94.25 171 VAL B N 1
ATOM 9095 C CA . VAL B 1 171 ? -12.867 -10.711 -11.555 1 94.25 171 VAL B CA 1
ATOM 9096 C C . VAL B 1 171 ? -13.812 -9.547 -11.289 1 94.25 171 VAL B C 1
ATOM 9098 O O . VAL B 1 171 ? -13.367 -8.406 -11.117 1 94.25 171 VAL B O 1
ATOM 9101 N N . ASP B 1 172 ? -15.062 -9.812 -11.258 1 93.25 172 ASP B N 1
ATOM 9102 C CA . ASP B 1 172 ? -16.094 -8.812 -11.047 1 93.25 172 ASP B CA 1
ATOM 9103 C C . ASP B 1 172 ? -15.984 -7.688 -12.078 1 93.25 172 ASP B C 1
ATOM 9105 O O . ASP B 1 172 ? -16.047 -6.508 -11.727 1 93.25 172 ASP B O 1
ATOM 9109 N N . GLY B 1 173 ? -15.688 -8.07 -13.266 1 92.06 173 GLY B N 1
ATOM 9110 C CA . GLY B 1 173 ? -15.656 -7.133 -14.383 1 92.06 173 GLY B CA 1
ATOM 9111 C C . GLY B 1 173 ? -14.328 -6.414 -14.516 1 92.06 173 GLY B C 1
ATOM 9112 O O . GLY B 1 173 ? -14.148 -5.598 -15.422 1 92.06 173 GLY B O 1
ATOM 9113 N N . ILE B 1 174 ? -13.391 -6.73 -13.695 1 94.31 174 ILE B N 1
ATOM 9114 C CA . ILE B 1 174 ? -12.109 -6.035 -13.68 1 94.31 174 ILE B CA 1
ATOM 9115 C C . ILE B 1 174 ? -11 -6.992 -14.102 1 94.31 174 ILE B C 1
ATOM 9117 O O . ILE B 1 174 ? -10.859 -8.078 -13.547 1 94.31 174 ILE B O 1
ATOM 9121 N N . PRO B 1 175 ? -10.133 -6.582 -15.07 1 93.06 175 PRO B N 1
ATOM 9122 C CA . PRO B 1 175 ? -8.992 -7.426 -15.438 1 93.06 175 PRO B CA 1
ATOM 9123 C C . PRO B 1 175 ? -8.078 -7.719 -14.25 1 93.06 175 PRO B C 1
ATOM 9125 O O . PRO B 1 175 ? -7.781 -6.82 -13.453 1 93.06 175 PRO B O 1
ATOM 9128 N N . SER B 1 176 ? -7.691 -8.93 -14.156 1 91.31 176 SER B N 1
ATOM 9129 C CA . SER B 1 176 ? -6.859 -9.352 -13.039 1 91.31 176 SER B CA 1
ATOM 9130 C C . SER B 1 176 ? -5.645 -10.141 -13.523 1 91.31 176 SER B C 1
ATOM 9132 O O . SER B 1 176 ? -5.688 -10.766 -14.586 1 91.31 176 SER B O 1
ATOM 9134 N N . THR B 1 177 ? -4.602 -10.117 -12.758 1 86.06 177 THR B N 1
ATOM 9135 C CA . THR B 1 177 ? -3.418 -10.914 -13.047 1 86.06 177 THR B CA 1
ATOM 9136 C C . THR B 1 177 ? -3.623 -12.359 -12.602 1 86.06 177 THR B C 1
ATOM 9138 O O . THR B 1 177 ? -4.578 -12.664 -11.883 1 86.06 177 THR B O 1
ATOM 9141 N N . SER B 1 178 ? -2.701 -13.188 -13.039 1 82.56 178 SER B N 1
ATOM 9142 C CA . SER B 1 178 ? -2.752 -14.594 -12.633 1 82.56 178 SER B CA 1
ATOM 9143 C C . SER B 1 178 ? -2.541 -14.742 -11.133 1 82.56 178 SER B C 1
ATOM 9145 O O . SER B 1 178 ? -3.117 -15.633 -10.5 1 82.56 178 SER B O 1
ATOM 9147 N N . VAL B 1 179 ? -1.804 -13.867 -10.555 1 80.56 179 VAL B N 1
ATOM 9148 C CA . VAL B 1 179 ? -1.53 -13.922 -9.125 1 80.56 179 VAL B CA 1
ATOM 9149 C C . VAL B 1 179 ? -2.799 -13.578 -8.344 1 80.56 179 VAL B C 1
ATOM 9151 O O . VAL B 1 179 ? -3.154 -14.281 -7.391 1 80.56 179 VAL B O 1
ATOM 9154 N N . GLU B 1 180 ? -3.424 -12.594 -8.797 1 85.06 180 GLU B N 1
ATOM 9155 C CA . GLU B 1 180 ? -4.672 -12.203 -8.148 1 85.06 180 GLU B CA 1
ATOM 9156 C C . GLU B 1 180 ? -5.723 -13.305 -8.266 1 85.06 180 GLU B C 1
ATOM 9158 O O . GLU B 1 180 ? -6.43 -13.602 -7.301 1 85.06 180 GLU B O 1
ATOM 9163 N N . PHE B 1 181 ? -5.773 -13.789 -9.398 1 87.94 181 PHE B N 1
ATOM 9164 C CA . PHE B 1 181 ? -6.738 -14.852 -9.648 1 87.94 181 PHE B CA 1
ATOM 9165 C C . PHE B 1 181 ? -6.461 -16.062 -8.766 1 87.94 181 PHE B C 1
ATOM 9167 O O . PHE B 1 181 ? -7.375 -16.609 -8.141 1 87.94 181 PHE B O 1
ATOM 9174 N N . SER B 1 182 ? -5.242 -16.453 -8.688 1 85.06 182 SER B N 1
ATOM 9175 C CA . SER B 1 182 ? -4.863 -17.625 -7.914 1 85.06 182 SER B CA 1
ATOM 9176 C C . SER B 1 182 ? -5.105 -17.406 -6.422 1 85.06 182 SER B C 1
ATOM 9178 O O . SER B 1 182 ? -5.363 -18.359 -5.684 1 85.06 182 SER B O 1
ATOM 9180 N N . ALA B 1 183 ? -5.129 -16.188 -5.977 1 85.88 183 ALA B N 1
ATOM 9181 C CA . ALA B 1 183 ? -5.227 -15.883 -4.555 1 85.88 183 ALA B CA 1
ATOM 9182 C C . ALA B 1 183 ? -6.684 -15.781 -4.109 1 85.88 183 ALA B C 1
ATOM 9184 O O . ALA B 1 183 ? -6.969 -15.609 -2.924 1 85.88 183 ALA B O 1
ATOM 9185 N N . LEU B 1 184 ? -7.582 -15.961 -4.996 1 88.81 184 LEU B N 1
ATOM 9186 C CA . LEU B 1 184 ? -8.992 -15.875 -4.637 1 88.81 184 LEU B CA 1
ATOM 9187 C C . LEU B 1 184 ? -9.398 -17.031 -3.729 1 88.81 184 LEU B C 1
ATOM 9189 O O . LEU B 1 184 ? -8.953 -18.156 -3.924 1 88.81 184 LEU B O 1
ATOM 9193 N N . ASN B 1 185 ? -10.242 -16.688 -2.797 1 88.75 185 ASN B N 1
ATOM 9194 C CA . ASN B 1 185 ? -10.844 -17.719 -1.963 1 88.75 185 ASN B CA 1
ATOM 9195 C C . ASN B 1 185 ? -12.07 -18.344 -2.637 1 88.75 185 ASN B C 1
ATOM 9197 O O . ASN B 1 185 ? -13.039 -17.641 -2.928 1 88.75 185 ASN B O 1
ATOM 9201 N N . PRO B 1 186 ? -12.031 -19.562 -2.799 1 88.31 186 PRO B N 1
ATOM 9202 C CA . PRO B 1 186 ? -13.164 -20.219 -3.455 1 88.31 186 PRO B CA 1
ATOM 9203 C C . PRO B 1 186 ? -14.492 -19.938 -2.746 1 88.31 186 PRO B C 1
ATOM 9205 O O . PRO B 1 186 ? -15.539 -19.891 -3.389 1 88.31 186 PRO B O 1
ATOM 9208 N N . ASN B 1 187 ? -14.5 -19.688 -1.492 1 88.38 187 ASN B N 1
ATOM 9209 C CA . ASN B 1 187 ? -15.727 -19.453 -0.73 1 88.38 187 ASN B CA 1
ATOM 9210 C C . ASN B 1 187 ? -16.359 -18.125 -1.084 1 88.38 187 ASN B C 1
ATOM 9212 O O . ASN B 1 187 ? -17.531 -17.891 -0.786 1 88.38 187 ASN B O 1
ATOM 9216 N N . ASP B 1 188 ? -15.617 -17.297 -1.688 1 91.31 188 ASP B N 1
ATOM 9217 C CA . ASP B 1 188 ? -16.125 -15.984 -2.061 1 91.31 188 ASP B CA 1
ATOM 9218 C C . ASP B 1 188 ? -16.766 -16.016 -3.445 1 91.31 188 ASP B C 1
ATOM 9220 O O . ASP B 1 188 ? -17.406 -15.047 -3.857 1 91.31 188 ASP B O 1
ATOM 9224 N N . ILE B 1 189 ? -16.672 -17.078 -4.117 1 90.81 189 ILE B N 1
ATOM 9225 C CA . ILE B 1 189 ? -17.016 -17.141 -5.531 1 90.81 189 ILE B CA 1
ATOM 9226 C C . ILE B 1 189 ? -18.5 -17.484 -5.676 1 90.81 189 ILE B C 1
ATOM 9228 O O . ILE B 1 189 ? -18.984 -18.406 -5.023 1 90.81 189 ILE B O 1
ATOM 9232 N N . ALA B 1 190 ? -19.188 -16.766 -6.492 1 89 190 ALA B N 1
ATOM 9233 C CA . ALA B 1 190 ? -20.562 -17.062 -6.84 1 89 190 ALA B CA 1
ATOM 9234 C C . ALA B 1 190 ? -20.641 -17.906 -8.109 1 89 190 ALA B C 1
ATOM 9236 O O . ALA B 1 190 ? -21.5 -18.781 -8.234 1 89 190 ALA B O 1
ATOM 9237 N N . SER B 1 191 ? -19.734 -17.562 -9.078 1 88.12 191 SER B N 1
ATOM 9238 C CA . SER B 1 191 ? -19.719 -18.312 -10.32 1 88.12 191 SER B CA 1
ATOM 9239 C C . SER B 1 191 ? -18.438 -18.062 -11.102 1 88.12 191 SER B C 1
ATOM 9241 O O . SER B 1 191 ? -17.75 -17.062 -10.883 1 88.12 191 SER B O 1
ATOM 9243 N N . VAL B 1 192 ? -18.062 -19 -11.914 1 90.31 192 VAL B N 1
ATOM 9244 C CA . VAL B 1 192 ? -16.953 -18.875 -12.867 1 90.31 192 VAL B CA 1
ATOM 9245 C C . VAL B 1 192 ? -17.453 -19.188 -14.273 1 90.31 192 VAL B C 1
ATOM 9247 O O . VAL B 1 192 ? -18.141 -20.172 -14.492 1 90.31 192 VAL B O 1
ATOM 9250 N N . SER B 1 193 ? -17.172 -18.312 -15.227 1 91.75 193 SER B N 1
ATOM 9251 C CA . SER B 1 193 ? -17.484 -18.531 -16.641 1 91.75 193 SER B CA 1
ATOM 9252 C C . SER B 1 193 ? -16.219 -18.578 -17.484 1 91.75 193 SER B C 1
ATOM 9254 O O . SER B 1 193 ? -15.359 -17.703 -17.375 1 91.75 193 SER B O 1
ATOM 9256 N N . ILE B 1 194 ? -16.141 -19.562 -18.266 1 92.19 194 ILE B N 1
ATOM 9257 C CA . ILE B 1 194 ? -15.023 -19.688 -19.188 1 92.19 194 ILE B CA 1
ATOM 9258 C C . ILE B 1 194 ? -15.5 -19.422 -20.609 1 92.19 194 ILE B C 1
ATOM 9260 O O . ILE B 1 194 ? -16.297 -20.172 -21.156 1 92.19 194 ILE B O 1
ATOM 9264 N N . LEU B 1 195 ? -15.023 -18.391 -21.141 1 92.88 195 LEU B N 1
ATOM 9265 C CA . LEU B 1 195 ? -15.328 -18.031 -22.516 1 92.88 195 LEU B CA 1
ATOM 9266 C C . LEU B 1 195 ? -14.305 -18.625 -23.469 1 92.88 195 LEU B C 1
ATOM 9268 O O . LEU B 1 195 ? -13.141 -18.219 -23.484 1 92.88 195 LEU B O 1
ATOM 9272 N N . LYS B 1 196 ? -14.773 -19.453 -24.391 1 91.38 196 LYS B N 1
ATOM 9273 C CA . LYS B 1 196 ? -13.812 -20.25 -25.156 1 91.38 196 LYS B CA 1
ATOM 9274 C C . LYS B 1 196 ? -13.805 -19.828 -26.625 1 91.38 196 LYS B C 1
ATOM 9276 O O . LYS B 1 196 ? -12.844 -20.109 -27.344 1 91.38 196 LYS B O 1
ATOM 9281 N N . ASP B 1 197 ? -14.875 -19.266 -27.109 1 89.62 197 ASP B N 1
ATOM 9282 C CA . ASP B 1 197 ? -14.906 -18.906 -28.531 1 89.62 197 ASP B CA 1
ATOM 9283 C C . ASP B 1 197 ? -14.883 -17.391 -28.719 1 89.62 197 ASP B C 1
ATOM 9285 O O . ASP B 1 197 ? -14.867 -16.641 -27.734 1 89.62 197 ASP B O 1
ATOM 9289 N N . ALA B 1 198 ? -14.828 -16.984 -29.969 1 85.25 198 ALA B N 1
ATOM 9290 C CA . ALA B 1 198 ? -14.656 -15.562 -30.281 1 85.25 198 ALA B CA 1
ATOM 9291 C C . ALA B 1 198 ? -15.914 -14.766 -29.938 1 85.25 198 ALA B C 1
ATOM 9293 O O . ALA B 1 198 ? -15.82 -13.633 -29.469 1 85.25 198 ALA B O 1
ATOM 9294 N N . SER B 1 199 ? -16.938 -15.297 -30.156 1 83.88 199 SER B N 1
ATOM 9295 C CA . SER B 1 199 ? -18.172 -14.555 -29.922 1 83.88 199 SER B CA 1
ATOM 9296 C C . SER B 1 199 ? -18.359 -14.234 -28.453 1 83.88 199 SER B C 1
ATOM 9298 O O . SER B 1 199 ? -18.797 -13.133 -28.094 1 83.88 199 SER B O 1
ATOM 9300 N N . SER B 1 200 ? -18.047 -15.109 -27.656 1 81.19 200 SER B N 1
ATOM 9301 C CA . SER B 1 200 ? -18.219 -14.891 -26.219 1 81.19 200 SER B CA 1
ATOM 9302 C C . SER B 1 200 ? -17.156 -13.945 -25.672 1 81.19 200 SER B C 1
ATOM 9304 O O . SER B 1 200 ? -17.422 -13.188 -24.734 1 81.19 200 SER B O 1
ATOM 9306 N N . ALA B 1 201 ? -15.977 -13.969 -26.188 1 84.19 201 ALA B N 1
ATOM 9307 C CA . ALA B 1 201 ? -14.844 -13.234 -25.625 1 84.19 201 ALA B CA 1
ATOM 9308 C C . ALA B 1 201 ? -14.609 -11.93 -26.391 1 84.19 201 ALA B C 1
ATOM 9310 O O . ALA B 1 201 ? -13.797 -11.102 -25.969 1 84.19 201 ALA B O 1
ATOM 9311 N N . ALA B 1 202 ? -15.344 -11.703 -27.375 1 81.06 202 ALA B N 1
ATOM 9312 C CA . ALA B 1 202 ? -15.07 -10.625 -28.312 1 81.06 202 ALA B CA 1
ATOM 9313 C C . ALA B 1 202 ? -15.078 -9.266 -27.609 1 81.06 202 ALA B C 1
ATOM 9315 O O . ALA B 1 202 ? -14.32 -8.367 -27.969 1 81.06 202 ALA B O 1
ATOM 9316 N N . LEU B 1 203 ? -15.844 -9.195 -26.672 1 86.06 203 LEU B N 1
ATOM 9317 C CA . LEU B 1 203 ? -15.953 -7.895 -26.016 1 86.06 203 LEU B CA 1
ATOM 9318 C C . LEU B 1 203 ? -14.727 -7.613 -25.156 1 86.06 203 LEU B C 1
ATOM 9320 O O . LEU B 1 203 ? -14.555 -6.5 -24.656 1 86.06 203 LEU B O 1
ATOM 9324 N N . TYR B 1 204 ? -13.898 -8.531 -25.094 1 86.44 204 TYR B N 1
ATOM 9325 C CA . TYR B 1 204 ? -12.641 -8.273 -24.406 1 86.44 204 TYR B CA 1
ATOM 9326 C C . TYR B 1 204 ? -11.5 -8.109 -25.406 1 86.44 204 TYR B C 1
ATOM 9328 O O . TYR B 1 204 ? -10.375 -7.785 -25.016 1 86.44 204 TYR B O 1
ATOM 9336 N N . GLY B 1 205 ? -11.719 -8.398 -26.562 1 84.12 205 GLY B N 1
ATOM 9337 C CA . GLY B 1 205 ? -10.945 -7.93 -27.703 1 84.12 205 GLY B CA 1
ATOM 9338 C C . GLY B 1 205 ? -9.523 -8.445 -27.719 1 84.12 205 GLY B C 1
ATOM 9339 O O . GLY B 1 205 ? -9.297 -9.656 -27.828 1 84.12 205 GLY B O 1
ATOM 9340 N N . SER B 1 206 ? -8.57 -7.492 -27.531 1 83.88 206 SER B N 1
ATOM 9341 C CA . SER B 1 206 ? -7.152 -7.656 -27.828 1 83.88 206 SER B CA 1
ATOM 9342 C C . SER B 1 206 ? -6.461 -8.5 -26.766 1 83.88 206 SER B C 1
ATOM 9344 O O . SER B 1 206 ? -5.266 -8.781 -26.875 1 83.88 206 SER B O 1
ATOM 9346 N N . ARG B 1 207 ? -7.02 -8.914 -25.766 1 85.44 207 ARG B N 1
ATOM 9347 C CA . ARG B 1 207 ? -6.379 -9.688 -24.719 1 85.44 207 ARG B CA 1
ATOM 9348 C C . ARG B 1 207 ? -7.062 -11.047 -24.547 1 85.44 207 ARG B C 1
ATOM 9350 O O . ARG B 1 207 ? -6.723 -11.805 -23.641 1 85.44 207 ARG B O 1
ATOM 9357 N N . ALA B 1 208 ? -7.945 -11.336 -25.438 1 86.75 208 ALA B N 1
ATOM 9358 C CA . ALA B 1 208 ? -8.797 -12.5 -25.203 1 86.75 208 ALA B CA 1
ATOM 9359 C C . ALA B 1 208 ? -8.469 -13.625 -26.188 1 86.75 208 ALA B C 1
ATOM 9361 O O . ALA B 1 208 ? -9.227 -14.594 -26.297 1 86.75 208 ALA B O 1
ATOM 9362 N N . ALA B 1 209 ? -7.438 -13.445 -26.875 1 85.88 209 ALA B N 1
ATOM 9363 C CA . ALA B 1 209 ? -7.082 -14.43 -27.891 1 85.88 209 ALA B CA 1
ATOM 9364 C C . ALA B 1 209 ? -6.984 -15.828 -27.281 1 85.88 209 ALA B C 1
ATOM 9366 O O . ALA B 1 209 ? -7.27 -16.812 -27.969 1 85.88 209 ALA B O 1
ATOM 9367 N N . ASN B 1 210 ? -6.633 -15.906 -26.094 1 87.5 210 ASN B N 1
ATOM 9368 C CA . ASN B 1 210 ? -6.422 -17.203 -25.453 1 87.5 210 ASN B CA 1
ATOM 9369 C C . ASN B 1 210 ? -7.574 -17.562 -24.516 1 87.5 210 ASN B C 1
ATOM 9371 O O . ASN B 1 210 ? -7.414 -18.391 -23.609 1 87.5 210 ASN B O 1
ATOM 9375 N N . GLY B 1 211 ? -8.703 -16.906 -24.656 1 90.5 211 GLY B N 1
ATOM 9376 C CA . GLY B 1 211 ? -9.867 -17.172 -23.828 1 90.5 211 GLY B CA 1
ATOM 9377 C C . GLY B 1 211 ? -9.945 -16.266 -22.609 1 90.5 211 GLY B C 1
ATOM 9378 O O . GLY B 1 211 ? -9 -15.531 -22.312 1 90.5 211 GLY B O 1
ATOM 9379 N N . VAL B 1 212 ? -11.133 -16.312 -21.984 1 92.88 212 VAL B N 1
ATOM 9380 C CA . VAL B 1 212 ? -11.352 -15.469 -20.812 1 92.88 212 VAL B CA 1
ATOM 9381 C C . VAL B 1 212 ? -11.938 -16.312 -19.672 1 92.88 212 VAL B C 1
ATOM 9383 O O . VAL B 1 212 ? -12.82 -17.141 -19.906 1 92.88 212 VAL B O 1
ATOM 9386 N N . ILE B 1 213 ? -11.43 -16.156 -18.516 1 93.12 213 ILE B N 1
ATOM 9387 C CA . ILE B 1 213 ? -12.023 -16.703 -17.312 1 93.12 213 ILE B CA 1
ATOM 9388 C C . ILE B 1 213 ? -12.594 -15.562 -16.453 1 93.12 213 ILE B C 1
ATOM 9390 O O . ILE B 1 213 ? -11.852 -14.719 -15.953 1 93.12 213 ILE B O 1
ATOM 9394 N N . MET B 1 214 ? -13.844 -15.648 -16.297 1 93.88 214 MET B N 1
ATOM 9395 C CA . MET B 1 214 ? -14.531 -14.625 -15.516 1 93.88 214 MET B CA 1
ATOM 9396 C C . MET B 1 214 ? -14.977 -15.172 -14.164 1 93.88 214 MET B C 1
ATOM 9398 O O . MET B 1 214 ? -15.609 -16.234 -14.102 1 93.88 214 MET B O 1
ATOM 9402 N N . VAL B 1 215 ? -14.695 -14.422 -13.203 1 93.5 215 VAL B N 1
ATOM 9403 C CA . VAL B 1 215 ? -15.125 -14.789 -11.852 1 93.5 215 VAL B CA 1
ATOM 9404 C C . VAL B 1 215 ? -16.062 -13.711 -11.305 1 93.5 215 VAL B C 1
ATOM 9406 O O . VAL B 1 215 ? -15.773 -12.516 -11.406 1 93.5 215 VAL B O 1
ATOM 9409 N N . THR B 1 216 ? -17.141 -14.156 -10.812 1 92.44 216 THR B N 1
ATOM 9410 C CA . THR B 1 216 ? -18.047 -13.297 -10.07 1 92.44 216 THR B CA 1
ATOM 9411 C C . THR B 1 216 ? -18.078 -13.688 -8.594 1 92.44 216 THR B C 1
ATOM 9413 O O . THR B 1 216 ? -18.219 -14.859 -8.25 1 92.44 216 THR B O 1
ATOM 9416 N N . THR B 1 217 ? -17.938 -12.742 -7.754 1 92.75 217 THR B N 1
ATOM 9417 C CA . THR B 1 217 ? -17.922 -13.031 -6.324 1 92.75 217 THR B CA 1
ATOM 9418 C C . THR B 1 217 ? -19.281 -12.734 -5.699 1 92.75 217 THR B C 1
ATOM 9420 O O . THR B 1 217 ? -20.109 -12.055 -6.309 1 92.75 217 THR B O 1
ATOM 9423 N N . LYS B 1 218 ? -19.5 -13.219 -4.578 1 90.06 218 LYS B N 1
ATOM 9424 C CA . LYS B 1 218 ? -20.766 -13.109 -3.877 1 90.06 218 LYS B CA 1
ATOM 9425 C C . LYS B 1 218 ? -21.047 -11.656 -3.48 1 90.06 218 LYS B C 1
ATOM 9427 O O . LYS B 1 218 ? -20.125 -10.914 -3.15 1 90.06 218 LYS B O 1
ATOM 9432 N N . ARG B 1 219 ? -22.328 -11.156 -3.529 1 85.69 219 ARG B N 1
ATOM 9433 C CA . ARG B 1 219 ? -22.703 -9.781 -3.219 1 85.69 219 ARG B CA 1
ATOM 9434 C C . ARG B 1 219 ? -23.734 -9.734 -2.092 1 85.69 219 ARG B C 1
ATOM 9436 O O . ARG B 1 219 ? -24.281 -8.672 -1.789 1 85.69 219 ARG B O 1
ATOM 9443 N N . GLY B 1 220 ? -23.984 -10.578 -1.479 1 75.75 220 GLY B N 1
ATOM 9444 C CA . GLY B 1 220 ? -24.984 -10.57 -0.416 1 75.75 220 GLY B CA 1
ATOM 9445 C C . GLY B 1 220 ? -26.391 -10.828 -0.912 1 75.75 220 GLY B C 1
ATOM 9446 O O . GLY B 1 220 ? -26.641 -10.836 -2.119 1 75.75 220 GLY B O 1
ATOM 9447 N N . GLY B 1 221 ? -27.281 -11.133 -0.02 1 74.75 221 GLY B N 1
ATOM 9448 C CA . GLY B 1 221 ? -28.688 -11.367 -0.357 1 74.75 221 GLY B CA 1
ATOM 9449 C C . GLY B 1 221 ? -29.297 -12.508 0.428 1 74.75 221 GLY B C 1
ATOM 9450 O O . GLY B 1 221 ? -28.734 -12.961 1.421 1 74.75 221 GLY B O 1
ATOM 9451 N N . GLY B 1 222 ? -30.438 -12.609 0.034 1 71.88 222 GLY B N 1
ATOM 9452 C CA . GLY B 1 222 ? -31.188 -13.648 0.724 1 71.88 222 GLY B CA 1
ATOM 9453 C C . GLY B 1 222 ? -32.156 -13.102 1.752 1 71.88 222 GLY B C 1
ATOM 9454 O O . GLY B 1 222 ? -32.5 -11.914 1.736 1 71.88 222 GLY B O 1
ATOM 9455 N N . ASP B 1 223 ? -32.625 -14.047 2.549 1 66.94 223 ASP B N 1
ATOM 9456 C CA . ASP B 1 223 ? -33.688 -13.68 3.477 1 66.94 223 ASP B CA 1
ATOM 9457 C C . ASP B 1 223 ? -33.125 -13.352 4.859 1 66.94 223 ASP B C 1
ATOM 9459 O O . ASP B 1 223 ? -33.75 -12.648 5.641 1 66.94 223 ASP B O 1
ATOM 9463 N N . ARG B 1 224 ? -32.031 -14.023 5.082 1 74.31 224 ARG B N 1
ATOM 9464 C CA . ARG B 1 224 ? -31.422 -13.805 6.395 1 74.31 224 ARG B CA 1
ATOM 9465 C C . ARG B 1 224 ? -29.891 -13.75 6.297 1 74.31 224 ARG B C 1
ATOM 9467 O O . ARG B 1 224 ? -29.312 -14.164 5.289 1 74.31 224 ARG B O 1
ATOM 9474 N N . THR B 1 225 ? -29.375 -13.266 7.371 1 79.88 225 THR B N 1
ATOM 9475 C CA . THR B 1 225 ? -27.922 -13.258 7.441 1 79.88 225 THR B CA 1
ATOM 9476 C C . THR B 1 225 ? -27.375 -14.672 7.668 1 79.88 225 THR B C 1
ATOM 9478 O O . THR B 1 225 ? -27.891 -15.406 8.523 1 79.88 225 THR B O 1
ATOM 9481 N N . VAL B 1 226 ? -26.5 -15.062 6.922 1 83.88 226 VAL B N 1
ATOM 9482 C CA . VAL B 1 226 ? -25.891 -16.375 7.027 1 83.88 226 VAL B CA 1
ATOM 9483 C C . VAL B 1 226 ? -24.391 -16.234 7.293 1 83.88 226 VAL B C 1
ATOM 9485 O O . VAL B 1 226 ? -23.688 -15.523 6.559 1 83.88 226 VAL B O 1
ATOM 9488 N N . VAL B 1 227 ? -23.922 -16.844 8.359 1 86.56 227 VAL B N 1
ATOM 9489 C CA . VAL B 1 227 ? -22.5 -16.891 8.68 1 86.56 227 VAL B CA 1
ATOM 9490 C C . VAL B 1 227 ? -21.969 -18.297 8.422 1 86.56 227 VAL B C 1
ATOM 9492 O O . VAL B 1 227 ? -22.453 -19.266 9 1 86.56 227 VAL B O 1
ATOM 9495 N N . GLU B 1 228 ? -21 -18.328 7.625 1 90.94 228 GLU B N 1
ATOM 9496 C CA . GLU B 1 228 ? -20.375 -19.609 7.312 1 90.94 228 GLU B CA 1
ATOM 9497 C C . GLU B 1 228 ? -18.938 -19.672 7.812 1 90.94 228 GLU B C 1
ATOM 9499 O O . GLU B 1 228 ? -18.141 -18.75 7.555 1 90.94 228 GLU B O 1
ATOM 9504 N N . LEU B 1 229 ? -18.625 -20.641 8.547 1 92.12 229 LEU B N 1
ATOM 9505 C CA . LEU B 1 229 ? -17.25 -20.938 8.977 1 92.12 229 LEU B CA 1
ATOM 9506 C C . LEU B 1 229 ? -16.719 -22.172 8.266 1 92.12 229 LEU B C 1
ATOM 9508 O O . LEU B 1 229 ? -17.297 -23.25 8.359 1 92.12 229 LEU B O 1
ATOM 9512 N N . ASN B 1 230 ? -15.641 -22 7.594 1 93.81 230 ASN B N 1
ATOM 9513 C CA . ASN B 1 230 ? -14.945 -23.094 6.93 1 93.81 230 ASN B CA 1
ATOM 9514 C C . ASN B 1 230 ? -13.508 -23.234 7.422 1 93.81 230 ASN B C 1
ATOM 9516 O O . ASN B 1 230 ? -12.758 -22.25 7.434 1 93.81 230 ASN B O 1
ATOM 9520 N N . ALA B 1 231 ? -13.125 -24.328 7.891 1 94.56 231 ALA B N 1
ATOM 9521 C CA . ALA B 1 231 ? -11.766 -24.562 8.383 1 94.56 231 ALA B CA 1
ATOM 9522 C C . ALA B 1 231 ? -11.25 -25.922 7.938 1 94.56 231 ALA B C 1
ATOM 9524 O O . ALA B 1 231 ? -12.008 -26.906 7.898 1 94.56 231 ALA B O 1
ATOM 9525 N N . ASP B 1 232 ? -10.023 -25.953 7.582 1 94.19 232 ASP B N 1
ATOM 9526 C CA . ASP B 1 232 ? -9.414 -27.25 7.281 1 94.19 232 ASP B CA 1
ATOM 9527 C C . ASP B 1 232 ? -7.938 -27.266 7.664 1 94.19 232 ASP B C 1
ATOM 9529 O O . ASP B 1 232 ? -7.293 -26.219 7.723 1 94.19 232 ASP B O 1
ATOM 9533 N N . TYR B 1 233 ? -7.41 -28.359 8.039 1 96.12 233 TYR B N 1
ATOM 9534 C CA . TYR B 1 233 ? -6.016 -28.656 8.352 1 96.12 233 TYR B CA 1
ATOM 9535 C C . TYR B 1 233 ? -5.535 -29.891 7.594 1 96.12 233 TYR B C 1
ATOM 9537 O O . TYR B 1 233 ? -6.172 -30.953 7.641 1 96.12 233 TYR B O 1
ATOM 9545 N N . GLY B 1 234 ? -4.441 -29.703 6.887 1 96.06 234 GLY B N 1
ATOM 9546 C CA . GLY B 1 234 ? -3.955 -30.797 6.062 1 96.06 234 GLY B CA 1
ATOM 9547 C C . GLY B 1 234 ? -2.465 -31.031 6.207 1 96.06 234 GLY B C 1
ATOM 9548 O O . GLY B 1 234 ? -1.751 -30.219 6.781 1 96.06 234 GLY B O 1
ATOM 9549 N N . ILE B 1 235 ? -2.078 -32.156 5.766 1 96.94 235 ILE B N 1
ATOM 9550 C CA . ILE B 1 235 ? -0.68 -32.594 5.703 1 96.94 235 ILE B CA 1
ATOM 9551 C C . ILE B 1 235 ? -0.286 -32.844 4.254 1 96.94 235 ILE B C 1
ATOM 9553 O O . ILE B 1 235 ? -0.99 -33.562 3.537 1 96.94 235 ILE B O 1
ATOM 9557 N N . GLN B 1 236 ? 0.856 -32.281 3.863 1 95.62 236 GLN B N 1
ATOM 9558 C CA . GLN B 1 236 ? 1.365 -32.406 2.504 1 95.62 236 GLN B CA 1
ATOM 9559 C C . GLN B 1 236 ? 2.527 -33.406 2.455 1 95.62 236 GLN B C 1
ATOM 9561 O O . GLN B 1 236 ? 3.361 -33.438 3.363 1 95.62 236 GLN B O 1
ATOM 9566 N N . LYS B 1 237 ? 2.547 -34.156 1.456 1 95.88 237 LYS B N 1
ATOM 9567 C CA . LYS B 1 237 ? 3.631 -35.094 1.178 1 95.88 237 LYS B CA 1
ATOM 9568 C C . LYS B 1 237 ? 3.996 -35.094 -0.304 1 95.88 237 LYS B C 1
ATOM 9570 O O . LYS B 1 237 ? 3.199 -34.688 -1.144 1 95.88 237 LYS B O 1
ATOM 9575 N N . ALA B 1 238 ? 5.215 -35.469 -0.589 1 94.5 238 ALA B N 1
ATOM 9576 C CA . ALA B 1 238 ? 5.602 -35.594 -1.992 1 94.5 238 ALA B CA 1
ATOM 9577 C C . ALA B 1 238 ? 4.824 -36.719 -2.678 1 94.5 238 ALA B C 1
ATOM 9579 O O . ALA B 1 238 ? 4.617 -37.781 -2.096 1 94.5 238 ALA B O 1
ATOM 9580 N N . THR B 1 239 ? 4.348 -36.469 -3.871 1 92.62 239 THR B N 1
ATOM 9581 C CA . THR B 1 239 ? 3.74 -37.562 -4.648 1 92.62 239 THR B CA 1
ATOM 9582 C C . THR B 1 239 ? 4.785 -38.594 -5.035 1 92.62 239 THR B C 1
ATOM 9584 O O . THR B 1 239 ? 4.547 -39.812 -4.902 1 92.62 239 THR B O 1
ATOM 9587 N N . PHE B 1 240 ? 5.871 -38.031 -5.586 1 91.44 240 PHE B N 1
ATOM 9588 C CA . PHE B 1 240 ? 7.012 -38.875 -5.961 1 91.44 240 PHE B CA 1
ATOM 9589 C C . PHE B 1 240 ? 8.32 -38.219 -5.555 1 91.44 240 PHE B C 1
ATOM 9591 O O . PHE B 1 240 ? 8.445 -36.969 -5.621 1 91.44 240 PHE B O 1
ATOM 9598 N N . LEU B 1 241 ? 9.227 -38.969 -5.066 1 92.19 241 LEU B N 1
ATOM 9599 C CA . LEU B 1 241 ? 10.625 -38.562 -4.93 1 92.19 241 LEU B CA 1
ATOM 9600 C C . LEU B 1 241 ? 11.523 -39.438 -5.816 1 92.19 241 LEU B C 1
ATOM 9602 O O . LEU B 1 241 ? 11.219 -40.594 -6.066 1 92.19 241 LEU B O 1
ATOM 9606 N N . PRO B 1 242 ? 12.578 -38.781 -6.344 1 91.69 242 PRO B N 1
ATOM 9607 C CA . PRO B 1 242 ? 13.469 -39.594 -7.168 1 91.69 242 PRO B CA 1
ATOM 9608 C C . PRO B 1 242 ? 14.031 -40.781 -6.414 1 91.69 242 PRO B C 1
ATOM 9610 O O . PRO B 1 242 ? 14.352 -40.688 -5.227 1 91.69 242 PRO B O 1
ATOM 9613 N N . LYS B 1 243 ? 14.102 -41.844 -7.117 1 92.5 243 LYS B N 1
ATOM 9614 C CA . LYS B 1 243 ? 14.68 -43.062 -6.559 1 92.5 243 LYS B CA 1
ATOM 9615 C C . LYS B 1 243 ? 16.094 -43.312 -7.078 1 92.5 243 LYS B C 1
ATOM 9617 O O . LYS B 1 243 ? 16.281 -43.781 -8.203 1 92.5 243 LYS B O 1
ATOM 9622 N N . TYR B 1 244 ? 17.047 -43.094 -6.258 1 95.38 244 TYR B N 1
ATOM 9623 C CA . TYR B 1 244 ? 18.453 -43.281 -6.59 1 95.38 244 TYR B CA 1
ATOM 9624 C C . TYR B 1 244 ? 18.984 -44.562 -5.938 1 95.38 244 TYR B C 1
ATOM 9626 O O . TYR B 1 244 ? 18.469 -45 -4.914 1 95.38 244 TYR B O 1
ATOM 9634 N N . VAL B 1 245 ? 20.016 -45.125 -6.559 1 96.88 245 VAL B N 1
ATOM 9635 C CA . VAL B 1 245 ? 20.594 -46.344 -6.008 1 96.88 245 VAL B CA 1
ATOM 9636 C C . VAL B 1 245 ? 21.406 -46 -4.758 1 96.88 245 VAL B C 1
ATOM 9638 O O . VAL B 1 245 ? 21.812 -44.875 -4.57 1 96.88 245 VAL B O 1
ATOM 9641 N N . GLY B 1 246 ? 21.562 -47 -3.889 1 97.38 246 GLY B N 1
ATOM 9642 C CA . GLY B 1 246 ? 22.438 -46.844 -2.738 1 97.38 246 GLY B CA 1
ATOM 9643 C C . GLY B 1 246 ? 23.906 -46.969 -3.092 1 97.38 246 GLY B C 1
ATOM 9644 O O . GLY B 1 246 ? 24.266 -47.188 -4.254 1 97.38 246 GLY B O 1
ATOM 9645 N N . SER B 1 247 ? 24.812 -46.906 -2.117 1 98.31 247 SER B N 1
ATOM 9646 C CA . SER B 1 247 ? 26.25 -46.781 -2.326 1 98.31 247 SER B CA 1
ATOM 9647 C C . SER B 1 247 ? 26.812 -48.062 -2.951 1 98.31 247 SER B C 1
ATOM 9649 O O . SER B 1 247 ? 27.719 -48 -3.789 1 98.31 247 SER B O 1
ATOM 9651 N N . VAL B 1 248 ? 26.312 -49.219 -2.578 1 98.31 248 VAL B N 1
ATOM 9652 C CA . VAL B 1 248 ? 26.797 -50.5 -3.111 1 98.31 248 VAL B CA 1
ATOM 9653 C C . VAL B 1 248 ? 26.516 -50.562 -4.609 1 98.31 248 VAL B C 1
ATOM 9655 O O . VAL B 1 248 ? 27.406 -50.844 -5.41 1 98.31 248 VAL B O 1
ATOM 9658 N N . ASP B 1 249 ? 25.297 -50.344 -4.922 1 98.12 249 ASP B N 1
ATOM 9659 C CA . ASP B 1 249 ? 24.906 -50.406 -6.328 1 98.12 249 ASP B CA 1
ATOM 9660 C C . ASP B 1 249 ? 25.594 -49.281 -7.133 1 98.12 249 ASP B C 1
ATOM 9662 O O . ASP B 1 249 ? 25.969 -49.5 -8.289 1 98.12 249 ASP B O 1
ATOM 9666 N N . TYR B 1 250 ? 25.703 -48.125 -6.492 1 98.06 250 TYR B N 1
ATOM 9667 C CA . TYR B 1 250 ? 26.422 -47.062 -7.16 1 98.06 250 TYR B CA 1
ATOM 9668 C C . TYR B 1 250 ? 27.844 -47.5 -7.516 1 98.06 250 TYR B C 1
ATOM 9670 O O . TYR B 1 250 ? 28.281 -47.312 -8.656 1 98.06 250 TYR B O 1
ATOM 9678 N N . ALA B 1 251 ? 28.594 -48.062 -6.582 1 98.12 251 ALA B N 1
ATOM 9679 C CA . ALA B 1 251 ? 29.984 -48.5 -6.781 1 98.12 251 ALA B CA 1
ATOM 9680 C C . ALA B 1 251 ? 30.078 -49.562 -7.863 1 98.12 251 ALA B C 1
ATOM 9682 O O . ALA B 1 251 ? 30.938 -49.5 -8.734 1 98.12 251 ALA B O 1
ATOM 9683 N N . ASN B 1 252 ? 29.188 -50.5 -7.801 1 97.88 252 ASN B N 1
ATOM 9684 C CA . ASN B 1 252 ? 29.188 -51.594 -8.789 1 97.88 252 ASN B CA 1
ATOM 9685 C C . ASN B 1 252 ? 28.891 -51.062 -10.188 1 97.88 252 ASN B C 1
ATOM 9687 O O . ASN B 1 252 ? 29.547 -51.438 -11.156 1 97.88 252 ASN B O 1
ATOM 9691 N N . LEU B 1 253 ? 27.859 -50.219 -10.258 1 98.19 253 LEU B N 1
ATOM 9692 C CA . LEU B 1 253 ? 27.484 -49.656 -11.562 1 98.19 253 LEU B CA 1
ATOM 9693 C C . LEU B 1 253 ? 28.594 -48.781 -12.117 1 98.19 253 LEU B C 1
ATOM 9695 O O . LEU B 1 253 ? 28.844 -48.781 -13.32 1 98.19 253 LEU B O 1
ATOM 9699 N N . TYR B 1 254 ? 29.234 -48.031 -11.242 1 97.88 254 TYR B N 1
ATOM 9700 C CA . TYR B 1 254 ? 30.328 -47.188 -11.688 1 97.88 254 TYR B CA 1
ATOM 9701 C C . TYR B 1 254 ? 31.5 -48.031 -12.195 1 97.88 254 TYR B C 1
ATOM 9703 O O . TYR B 1 254 ? 32.094 -47.719 -13.227 1 97.88 254 TYR B O 1
ATOM 9711 N N . ASN B 1 255 ? 31.891 -49.062 -11.438 1 98.06 255 ASN B N 1
ATOM 9712 C CA . ASN B 1 255 ? 32.938 -49.969 -11.891 1 98.06 255 ASN B CA 1
ATOM 9713 C C . ASN B 1 255 ? 32.594 -50.594 -13.25 1 98.06 255 ASN B C 1
ATOM 9715 O O . ASN B 1 255 ? 33.438 -50.656 -14.133 1 98.06 255 ASN B O 1
ATOM 9719 N N . GLU B 1 256 ? 31.359 -50.969 -13.375 1 97.75 256 GLU B N 1
ATOM 9720 C CA . GLU B 1 256 ? 30.906 -51.531 -14.648 1 97.75 256 GLU B CA 1
ATOM 9721 C C . GLU B 1 256 ? 31.047 -50.5 -15.773 1 97.75 256 GLU B C 1
ATOM 9723 O O . GLU B 1 256 ? 31.5 -50.844 -16.875 1 97.75 256 GLU B O 1
ATOM 9728 N N . ALA B 1 257 ? 30.609 -49.312 -15.523 1 98.06 257 ALA B N 1
ATOM 9729 C CA . ALA B 1 257 ? 30.703 -48.25 -16.516 1 98.06 257 ALA B CA 1
ATOM 9730 C C . ALA B 1 257 ? 32.125 -48.031 -16.969 1 98.06 257 ALA B C 1
ATOM 9732 O O . ALA B 1 257 ? 32.406 -47.875 -18.156 1 98.06 257 ALA B O 1
ATOM 9733 N N . ARG B 1 258 ? 33.062 -48.062 -16.016 1 97.06 258 ARG B N 1
ATOM 9734 C CA . ARG B 1 258 ? 34.469 -47.875 -16.328 1 97.06 258 ARG B CA 1
ATOM 9735 C C . ARG B 1 258 ? 35 -49.031 -17.141 1 97.06 258 ARG B C 1
ATOM 9737 O O . ARG B 1 258 ? 35.75 -48.844 -18.109 1 97.06 258 ARG B O 1
ATOM 9744 N N . THR B 1 259 ? 34.656 -50.188 -16.75 1 96.44 259 THR B N 1
ATOM 9745 C CA . THR B 1 259 ? 35.156 -51.375 -17.453 1 96.44 259 THR B CA 1
ATOM 9746 C C . THR B 1 259 ? 34.594 -51.469 -18.859 1 96.44 259 THR B C 1
ATOM 9748 O O . THR B 1 259 ? 35.281 -51.844 -19.812 1 96.44 259 THR B O 1
ATOM 9751 N N . ASN B 1 260 ? 33.281 -51.156 -18.969 1 96.5 260 ASN B N 1
ATOM 9752 C CA . ASN B 1 260 ? 32.656 -51.094 -20.297 1 96.5 260 ASN B CA 1
ATOM 9753 C C . ASN B 1 260 ? 33.375 -50.094 -21.203 1 96.5 260 ASN B C 1
ATOM 9755 O O . ASN B 1 260 ? 33.344 -50.25 -22.422 1 96.5 260 ASN B O 1
ATOM 9759 N N . ALA B 1 261 ? 33.969 -49.125 -20.625 1 95.25 261 ALA B N 1
ATOM 9760 C CA . ALA B 1 261 ? 34.688 -48.125 -21.391 1 95.25 261 ALA B CA 1
ATOM 9761 C C . ALA B 1 261 ? 36.156 -48.469 -21.547 1 95.25 261 ALA B C 1
ATOM 9763 O O . ALA B 1 261 ? 36.938 -47.688 -22.062 1 95.25 261 ALA B O 1
ATOM 9764 N N . GLY B 1 262 ? 36.594 -49.594 -21.141 1 93.69 262 GLY B N 1
ATOM 9765 C CA . GLY B 1 262 ? 37.969 -50.062 -21.297 1 93.69 262 GLY B CA 1
ATOM 9766 C C . GLY B 1 262 ? 38.875 -49.656 -20.156 1 93.69 262 GLY B C 1
ATOM 9767 O O . GLY B 1 262 ? 40.094 -49.844 -20.219 1 93.69 262 GLY B O 1
ATOM 9768 N N . GLY B 1 263 ? 38.219 -49.062 -19.172 1 95.38 263 GLY B N 1
ATOM 9769 C CA . GLY B 1 263 ? 39 -48.656 -18.031 1 95.38 263 GLY B CA 1
ATOM 9770 C C . GLY B 1 263 ? 39 -49.656 -16.906 1 95.38 263 GLY B C 1
ATOM 9771 O O . GLY B 1 263 ? 38.406 -50.719 -17 1 95.38 263 GLY B O 1
ATOM 9772 N N . LYS B 1 264 ? 39.75 -49.281 -15.805 1 95.56 264 LYS B N 1
ATOM 9773 C CA . LYS B 1 264 ? 39.812 -50.125 -14.617 1 95.56 264 LYS B CA 1
ATOM 9774 C C . LYS B 1 264 ? 38.719 -49.719 -13.602 1 95.56 264 LYS B C 1
ATOM 9776 O O . LYS B 1 264 ? 38.344 -48.562 -13.547 1 95.56 264 LYS B O 1
ATOM 9781 N N . ALA B 1 265 ? 38.312 -50.75 -12.906 1 96.19 265 ALA B N 1
ATOM 9782 C CA . ALA B 1 265 ? 37.375 -50.469 -11.82 1 96.19 265 ALA B CA 1
ATOM 9783 C C . ALA B 1 265 ? 37.938 -49.438 -10.844 1 96.19 265 ALA B C 1
ATOM 9785 O O . ALA B 1 265 ? 39.125 -49.469 -10.547 1 96.19 265 ALA B O 1
ATOM 9786 N N . LEU B 1 266 ? 37.094 -48.531 -10.414 1 95 266 LEU B N 1
ATOM 9787 C CA . LEU B 1 266 ? 37.5 -47.531 -9.453 1 95 266 LEU B CA 1
ATOM 9788 C C . LEU B 1 266 ? 37.375 -48.031 -8.023 1 95 266 LEU B C 1
ATOM 9790 O O . LEU B 1 266 ? 38.281 -47.844 -7.203 1 95 266 LEU B O 1
ATOM 9794 N N . PHE B 1 267 ? 36.281 -48.719 -7.648 1 97.69 267 PHE B N 1
ATOM 9795 C CA . PHE B 1 267 ? 36 -49.188 -6.301 1 97.69 267 PHE B CA 1
ATOM 9796 C C . PHE B 1 267 ? 36.531 -50.625 -6.098 1 97.69 267 PHE B C 1
ATOM 9798 O O . PHE B 1 267 ? 36.281 -51.5 -6.91 1 97.69 267 PHE B O 1
ATOM 9805 N N . THR B 1 268 ? 37.188 -50.812 -4.984 1 97.12 268 THR B N 1
ATOM 9806 C CA . THR B 1 268 ? 37.719 -52.125 -4.656 1 97.12 268 THR B CA 1
ATOM 9807 C C . THR B 1 268 ? 36.656 -52.969 -3.947 1 97.12 268 THR B C 1
ATOM 9809 O O . THR B 1 268 ? 35.688 -52.438 -3.387 1 97.12 268 THR B O 1
ATOM 9812 N N . PRO B 1 269 ? 36.875 -54.281 -4.039 1 97.06 269 PRO B N 1
ATOM 9813 C CA . PRO B 1 269 ? 35.969 -55.156 -3.301 1 97.06 269 PRO B CA 1
ATOM 9814 C C . PRO B 1 269 ? 35.875 -54.812 -1.816 1 97.06 269 PRO B C 1
ATOM 9816 O O . PRO B 1 269 ? 34.812 -54.906 -1.213 1 97.06 269 PRO B O 1
ATOM 9819 N N . ALA B 1 270 ? 36.969 -54.375 -1.256 1 96.56 270 ALA B N 1
ATOM 9820 C CA . ALA B 1 270 ? 37 -54 0.156 1 96.56 270 ALA B CA 1
ATOM 9821 C C . ALA B 1 270 ? 36.125 -52.781 0.41 1 96.56 270 ALA B C 1
ATOM 9823 O O . ALA B 1 270 ? 35.438 -52.688 1.417 1 96.56 270 ALA B O 1
ATOM 9824 N N . GLN B 1 271 ? 36.281 -51.812 -0.446 1 97.12 271 GLN B N 1
ATOM 9825 C CA . GLN B 1 271 ? 35.469 -50.625 -0.325 1 97.12 271 GLN B CA 1
ATOM 9826 C C . GLN B 1 271 ? 33.969 -50.938 -0.473 1 97.12 271 GLN B C 1
ATOM 9828 O O . GLN B 1 271 ? 33.156 -50.438 0.293 1 97.12 271 GLN B O 1
ATOM 9833 N N . ILE B 1 272 ? 33.594 -51.719 -1.443 1 98.19 272 ILE B N 1
ATOM 9834 C CA . ILE B 1 272 ? 32.219 -52.094 -1.692 1 98.19 272 ILE B CA 1
ATOM 9835 C C . ILE B 1 272 ? 31.672 -52.844 -0.485 1 98.19 272 ILE B C 1
ATOM 9837 O O . ILE B 1 272 ? 30.516 -52.656 -0.105 1 98.19 272 ILE B O 1
ATOM 9841 N N . GLN B 1 273 ? 32.562 -53.688 0.055 1 97.38 273 GLN B N 1
ATOM 9842 C CA . GLN B 1 273 ? 32.156 -54.438 1.256 1 97.38 273 GLN B CA 1
ATOM 9843 C C . GLN B 1 273 ? 31.906 -53.469 2.42 1 97.38 273 GLN B C 1
ATOM 9845 O O . GLN B 1 273 ? 30.969 -53.656 3.203 1 97.38 273 GLN B O 1
ATOM 9850 N N . ALA B 1 274 ? 32.719 -52.469 2.539 1 97.5 274 ALA B N 1
ATOM 9851 C CA . ALA B 1 274 ? 32.531 -51.469 3.588 1 97.5 274 ALA B CA 1
ATOM 9852 C C . ALA B 1 274 ? 31.219 -50.719 3.41 1 97.5 274 ALA B C 1
ATOM 9854 O O . ALA B 1 274 ? 30.547 -50.375 4.391 1 97.5 274 ALA B O 1
ATOM 9855 N N . TYR B 1 275 ? 30.875 -50.375 2.195 1 98 275 TYR B N 1
ATOM 9856 C CA . TYR B 1 275 ? 29.562 -49.781 1.92 1 98 275 TYR B CA 1
ATOM 9857 C C . TYR B 1 275 ? 28.453 -50.75 2.342 1 98 275 TYR B C 1
ATOM 9859 O O . TYR B 1 275 ? 27.469 -50.312 2.945 1 98 275 TYR B O 1
ATOM 9867 N N . ARG B 1 276 ? 28.516 -51.969 1.986 1 97.19 276 ARG B N 1
ATOM 9868 C CA . ARG B 1 276 ? 27.484 -52.969 2.174 1 97.19 276 ARG B CA 1
ATOM 9869 C C . ARG B 1 276 ? 27.219 -53.219 3.654 1 97.19 276 ARG B C 1
ATOM 9871 O O . ARG B 1 276 ? 26.047 -53.312 4.07 1 97.19 276 ARG B O 1
ATOM 9878 N N . ASP B 1 277 ? 28.234 -53.344 4.477 1 95.81 277 ASP B N 1
ATOM 9879 C CA . ASP B 1 277 ? 28.031 -53.719 5.867 1 95.81 277 ASP B CA 1
ATOM 9880 C C . ASP B 1 277 ? 27.969 -52.5 6.777 1 95.81 277 ASP B C 1
ATOM 9882 O O . ASP B 1 277 ? 27.625 -52.625 7.957 1 95.81 277 ASP B O 1
ATOM 9886 N N . GLY B 1 278 ? 28.266 -51.344 6.285 1 95 278 GLY B N 1
ATOM 9887 C CA . GLY B 1 278 ? 28.156 -50.125 7.059 1 95 278 GLY B CA 1
ATOM 9888 C C . GLY B 1 278 ? 29.172 -50.062 8.188 1 95 278 GLY B C 1
ATOM 9889 O O . GLY B 1 278 ? 28.938 -49.375 9.195 1 95 278 GLY B O 1
ATOM 9890 N N . SER B 1 279 ? 30.312 -50.656 8.055 1 94.75 279 SER B N 1
ATOM 9891 C CA . SER B 1 279 ? 31.297 -50.781 9.117 1 94.75 279 SER B CA 1
ATOM 9892 C C . SER B 1 279 ? 32.094 -49.5 9.305 1 94.75 279 SER B C 1
ATOM 9894 O O . SER B 1 279 ? 32.656 -49.25 10.375 1 94.75 279 SER B O 1
ATOM 9896 N N . GLN B 1 280 ? 32.188 -48.688 8.273 1 96.81 280 GLN B N 1
ATOM 9897 C CA . GLN B 1 280 ? 32.938 -47.406 8.305 1 96.81 280 GLN B CA 1
ATOM 9898 C C . GLN B 1 280 ? 32.094 -46.281 7.766 1 96.81 280 GLN B C 1
ATOM 9900 O O . GLN B 1 280 ? 32.438 -45.656 6.754 1 96.81 280 GLN B O 1
ATOM 9905 N N . PRO B 1 281 ? 31.078 -45.875 8.477 1 96.38 281 PRO B N 1
ATOM 9906 C CA . PRO B 1 281 ? 30.109 -44.906 7.957 1 96.38 281 PRO B CA 1
ATOM 9907 C C . PRO B 1 281 ? 30.734 -43.531 7.73 1 96.38 281 PRO B C 1
ATOM 9909 O O . PRO B 1 281 ? 30.25 -42.75 6.914 1 96.38 281 PRO B O 1
ATOM 9912 N N . ASP B 1 282 ? 31.859 -43.156 8.391 1 98.12 282 ASP B N 1
ATOM 9913 C CA . ASP B 1 282 ? 32.531 -41.875 8.211 1 98.12 282 ASP B CA 1
ATOM 9914 C C . ASP B 1 282 ? 33.344 -41.844 6.93 1 98.12 282 ASP B C 1
ATOM 9916 O O . ASP B 1 282 ? 33.75 -40.781 6.473 1 98.12 282 ASP B O 1
ATOM 9920 N N . LEU B 1 283 ? 33.625 -42.969 6.41 1 98.06 283 LEU B N 1
ATOM 9921 C CA . LEU B 1 283 ? 34.469 -43.062 5.211 1 98.06 283 LEU B CA 1
ATOM 9922 C C . LEU B 1 283 ? 33.656 -43.594 4.039 1 98.06 283 LEU B C 1
ATOM 9924 O O . LEU B 1 283 ? 33.812 -43.156 2.898 1 98.06 283 LEU B O 1
ATOM 9928 N N . TYR B 1 284 ? 32.844 -44.594 4.312 1 98.12 284 TYR B N 1
ATOM 9929 C CA . TYR B 1 284 ? 32.094 -45.312 3.285 1 98.12 284 TYR B CA 1
ATOM 9930 C C . TYR B 1 284 ? 30.609 -45.375 3.664 1 98.12 284 TYR B C 1
ATOM 9932 O O . TYR B 1 284 ? 30.109 -46.438 3.994 1 98.12 284 TYR B O 1
ATOM 9940 N N . PRO B 1 285 ? 29.859 -44.25 3.564 1 97.94 285 PRO B N 1
ATOM 9941 C CA . PRO B 1 285 ? 28.453 -44.156 3.961 1 97.94 285 PRO B CA 1
ATOM 9942 C C . PRO B 1 285 ? 27.5 -44.719 2.902 1 97.94 285 PRO B C 1
ATOM 9944 O O . PRO B 1 285 ? 27.938 -45.125 1.825 1 97.94 285 PRO B O 1
ATOM 9947 N N . ASN B 1 286 ? 26.203 -44.781 3.18 1 98 286 ASN B N 1
ATOM 9948 C CA . ASN B 1 286 ? 25.062 -44.906 2.277 1 98 286 ASN B CA 1
ATOM 9949 C C . ASN B 1 286 ? 24 -43.844 2.543 1 98 286 ASN B C 1
ATOM 9951 O O . ASN B 1 286 ? 23 -44.125 3.205 1 98 286 ASN B O 1
ATOM 9955 N N . THR B 1 287 ? 24.188 -42.75 1.998 1 97.06 287 THR B N 1
ATOM 9956 C CA . THR B 1 287 ? 23.391 -41.562 2.342 1 97.06 287 THR B CA 1
ATOM 9957 C C . THR B 1 287 ? 22.203 -41.438 1.393 1 97.06 287 THR B C 1
ATOM 9959 O O . THR B 1 287 ? 22.391 -41.375 0.175 1 97.06 287 THR B O 1
ATOM 9962 N N . ASN B 1 288 ? 20.984 -41.406 1.886 1 96.44 288 ASN B N 1
ATOM 9963 C CA . ASN B 1 288 ? 19.812 -40.969 1.154 1 96.44 288 ASN B CA 1
ATOM 9964 C C . ASN B 1 288 ? 19.547 -39.469 1.338 1 96.44 288 ASN B C 1
ATOM 9966 O O . ASN B 1 288 ? 18.875 -39.062 2.291 1 96.44 288 ASN B O 1
ATOM 9970 N N . TRP B 1 289 ? 20 -38.781 0.455 1 96.44 289 TRP B N 1
ATOM 9971 C CA . TRP B 1 289 ? 20.062 -37.312 0.601 1 96.44 289 TRP B CA 1
ATOM 9972 C C . TRP B 1 289 ? 18.656 -36.719 0.636 1 96.44 289 TRP B C 1
ATOM 9974 O O . TRP B 1 289 ? 18.391 -35.781 1.386 1 96.44 289 TRP B O 1
ATOM 9984 N N . TYR B 1 290 ? 17.672 -37.125 -0.174 1 95.12 290 TYR B N 1
ATOM 9985 C CA . TYR B 1 290 ? 16.328 -36.562 -0.172 1 95.12 290 TYR B CA 1
ATOM 9986 C C . TYR B 1 290 ? 15.664 -36.75 1.188 1 95.12 290 TYR B C 1
ATOM 9988 O O . TYR B 1 290 ? 14.961 -35.875 1.668 1 95.12 290 TYR B O 1
ATOM 9996 N N . ASP B 1 291 ? 15.906 -37.844 1.717 1 95.56 291 ASP B N 1
ATOM 9997 C CA . ASP B 1 291 ? 15.359 -38.125 3.039 1 95.56 291 ASP B CA 1
ATOM 9998 C C . ASP B 1 291 ? 15.977 -37.219 4.098 1 95.56 291 ASP B C 1
ATOM 10000 O O . ASP B 1 291 ? 15.312 -36.844 5.059 1 95.56 291 ASP B O 1
ATOM 10004 N N . LYS B 1 292 ? 17.297 -36.938 3.945 1 96.19 292 LYS B N 1
ATOM 10005 C CA . LYS B 1 292 ? 18.016 -36.125 4.938 1 96.19 292 LYS B CA 1
ATOM 10006 C C . LYS B 1 292 ? 17.688 -34.656 4.793 1 96.19 292 LYS B C 1
ATOM 10008 O O . LYS B 1 292 ? 17.672 -33.906 5.781 1 96.19 292 LYS B O 1
ATOM 10013 N N . VAL B 1 293 ? 17.453 -34.219 3.627 1 96.69 293 VAL B N 1
ATOM 10014 C CA . VAL B 1 293 ? 17.359 -32.781 3.348 1 96.69 293 VAL B CA 1
ATOM 10015 C C . VAL B 1 293 ? 15.914 -32.312 3.508 1 96.69 293 VAL B C 1
ATOM 10017 O O . VAL B 1 293 ? 15.656 -31.266 4.07 1 96.69 293 VAL B O 1
ATOM 10020 N N . LEU B 1 294 ? 14.938 -33.125 3.049 1 96.25 294 LEU B N 1
ATOM 10021 C CA . LEU B 1 294 ? 13.547 -32.688 3.031 1 96.25 294 LEU B CA 1
ATOM 10022 C C . LEU B 1 294 ? 12.805 -33.188 4.266 1 96.25 294 LEU B C 1
ATOM 10024 O O . LEU B 1 294 ? 13.125 -34.25 4.801 1 96.25 294 LEU B O 1
ATOM 10028 N N . ARG B 1 295 ? 11.742 -32.469 4.578 1 94.19 295 ARG B N 1
ATOM 10029 C CA . ARG B 1 295 ? 10.789 -33.031 5.539 1 94.19 295 ARG B CA 1
ATOM 10030 C C . ARG B 1 295 ? 9.891 -34.062 4.891 1 94.19 295 ARG B C 1
ATOM 10032 O O . ARG B 1 295 ? 9.578 -33.969 3.701 1 94.19 295 ARG B O 1
ATOM 10039 N N . LYS B 1 296 ? 9.484 -34.875 5.754 1 95.62 296 LYS B N 1
ATOM 10040 C CA . LYS B 1 296 ? 8.609 -35.938 5.258 1 95.62 296 LYS B CA 1
ATOM 10041 C C . LYS B 1 296 ? 7.207 -35.406 4.969 1 95.62 296 LYS B C 1
ATOM 10043 O O . LYS B 1 296 ? 6.543 -35.844 4.035 1 95.62 296 LYS B O 1
ATOM 10048 N N . THR B 1 297 ? 6.805 -34.469 5.828 1 96.88 297 THR B N 1
ATOM 10049 C CA . THR B 1 297 ? 5.484 -33.875 5.676 1 96.88 297 THR B CA 1
ATOM 10050 C C . THR B 1 297 ? 5.539 -32.375 5.977 1 96.88 297 THR B C 1
ATOM 10052 O O . THR B 1 297 ? 6.449 -31.922 6.656 1 96.88 297 THR B O 1
ATOM 10055 N N . ALA B 1 298 ? 4.676 -31.641 5.426 1 96.19 298 ALA B N 1
ATOM 10056 C CA . ALA B 1 298 ? 4.543 -30.203 5.672 1 96.19 298 ALA B CA 1
ATOM 10057 C C . ALA B 1 298 ? 3.092 -29.828 5.961 1 96.19 298 ALA B C 1
ATOM 10059 O O . ALA B 1 298 ? 2.182 -30.25 5.242 1 96.19 298 ALA B O 1
ATOM 10060 N N . PRO B 1 299 ? 2.846 -29.016 6.953 1 96.62 299 PRO B N 1
ATOM 10061 C CA . PRO B 1 299 ? 1.469 -28.656 7.305 1 96.62 299 PRO B CA 1
ATOM 10062 C C . PRO B 1 299 ? 0.896 -27.562 6.414 1 96.62 299 PRO B C 1
ATOM 10064 O O . PRO B 1 299 ? 1.647 -26.75 5.871 1 96.62 299 PRO B O 1
ATOM 10067 N N . GLN B 1 300 ? -0.438 -27.578 6.27 1 95.06 300 GLN B N 1
ATOM 10068 C CA . GLN B 1 300 ? -1.23 -26.531 5.613 1 95.06 300 GLN B CA 1
ATOM 10069 C C . GLN B 1 300 ? -2.539 -26.297 6.359 1 95.06 300 GLN B C 1
ATOM 10071 O O . GLN B 1 300 ? -3.166 -27.234 6.848 1 95.06 300 GLN B O 1
ATOM 10076 N N . SER B 1 301 ? -2.906 -25.094 6.527 1 95.56 301 SER B N 1
ATOM 10077 C CA . SER B 1 301 ? -4.156 -24.766 7.207 1 95.56 301 SER B CA 1
ATOM 10078 C C . SER B 1 301 ? -4.863 -23.594 6.543 1 95.56 301 SER B C 1
ATOM 10080 O O . SER B 1 301 ? -4.215 -22.719 5.961 1 95.56 301 SER B O 1
ATOM 10082 N N . ASN B 1 302 ? -6.184 -23.656 6.535 1 93.19 302 ASN B N 1
ATOM 10083 C CA . ASN B 1 302 ? -7.035 -22.609 6 1 93.19 302 ASN B CA 1
ATOM 10084 C C . ASN B 1 302 ? -8.25 -22.359 6.891 1 93.19 302 ASN B C 1
ATOM 10086 O O . ASN B 1 302 ? -8.875 -23.312 7.367 1 93.19 302 ASN B O 1
ATOM 10090 N N . ILE B 1 303 ? -8.562 -21.203 7.195 1 94.12 303 ILE B N 1
ATOM 10091 C CA . ILE B 1 303 ? -9.781 -20.828 7.914 1 94.12 303 ILE B CA 1
ATOM 10092 C C . ILE B 1 303 ? -10.43 -19.625 7.238 1 94.12 303 ILE B C 1
ATOM 10094 O O . ILE B 1 303 ? -9.742 -18.672 6.844 1 94.12 303 ILE B O 1
ATOM 10098 N N . SER B 1 304 ? -11.719 -19.719 6.996 1 92.94 304 SER B N 1
ATOM 10099 C CA . SER B 1 304 ? -12.453 -18.625 6.355 1 92.94 304 SER B CA 1
ATOM 10100 C C . SER B 1 304 ? -13.781 -18.359 7.055 1 92.94 304 SER B C 1
ATOM 10102 O O . SER B 1 304 ? -14.438 -19.297 7.52 1 92.94 304 SER B O 1
ATOM 10104 N N . VAL B 1 305 ? -14.156 -17.172 7.129 1 90.38 305 VAL B N 1
ATOM 10105 C CA . VAL B 1 305 ? -15.453 -16.734 7.617 1 90.38 305 VAL B CA 1
ATOM 10106 C C . VAL B 1 305 ? -16.141 -15.883 6.555 1 90.38 305 VAL B C 1
ATOM 10108 O O . VAL B 1 305 ? -15.562 -14.93 6.035 1 90.38 305 VAL B O 1
ATOM 10111 N N . ASN B 1 306 ? -17.344 -16.281 6.238 1 90.5 306 ASN B N 1
ATOM 10112 C CA . ASN B 1 306 ? -18.156 -15.562 5.258 1 90.5 306 ASN B CA 1
ATOM 10113 C C . ASN B 1 306 ? -19.484 -15.109 5.852 1 90.5 306 ASN B C 1
ATOM 10115 O O . ASN B 1 306 ? -20.219 -15.906 6.441 1 90.5 306 ASN B O 1
ATOM 10119 N N . ILE B 1 307 ? -19.797 -13.922 5.648 1 86 307 ILE B N 1
ATOM 10120 C CA . ILE B 1 307 ? -21.062 -13.375 6.141 1 86 307 ILE B CA 1
ATOM 10121 C C . ILE B 1 307 ? -21.859 -12.789 4.977 1 86 307 ILE B C 1
ATOM 10123 O O . ILE B 1 307 ? -21.391 -11.891 4.277 1 86 307 ILE B O 1
ATOM 10127 N N . ASN B 1 308 ? -22.938 -13.312 4.758 1 86.56 308 ASN B N 1
ATOM 10128 C CA . ASN B 1 308 ? -23.906 -12.828 3.777 1 86.56 308 ASN B CA 1
ATOM 10129 C C . ASN B 1 308 ? -25.125 -12.188 4.449 1 86.56 308 ASN B C 1
ATOM 10131 O O . ASN B 1 308 ? -25.875 -12.867 5.152 1 86.56 308 ASN B O 1
ATOM 10135 N N . SER B 1 309 ? -25.359 -10.914 4.125 1 82.19 309 SER B N 1
ATOM 10136 C CA . SER B 1 309 ? -26.422 -10.211 4.84 1 82.19 309 SER B CA 1
ATOM 10137 C C . SER B 1 309 ? -27.328 -9.445 3.875 1 82.19 309 SER B C 1
ATOM 10139 O O . SER B 1 309 ? -26.859 -8.539 3.17 1 82.19 309 SER B O 1
ATOM 10141 N N . PRO B 1 310 ? -28.641 -9.812 3.869 1 77.5 310 PRO B N 1
ATOM 10142 C CA . PRO B 1 310 ? -29.578 -9 3.094 1 77.5 310 PRO B CA 1
ATOM 10143 C C . PRO B 1 310 ? -29.922 -7.684 3.775 1 77.5 310 PRO B C 1
ATOM 10145 O O . PRO B 1 310 ? -30.016 -7.621 5.004 1 77.5 310 PRO B O 1
ATOM 10148 N N . GLY B 1 311 ? -29.906 -6.629 2.973 1 70.81 311 GLY B N 1
ATOM 10149 C CA . GLY B 1 311 ? -30.344 -5.355 3.529 1 70.81 311 GLY B CA 1
ATOM 10150 C C . GLY B 1 311 ? -31.688 -4.895 2.984 1 70.81 311 GLY B C 1
ATOM 10151 O O . GLY B 1 311 ? -32.219 -5.488 2.041 1 70.81 311 GLY B O 1
ATOM 10152 N N . LYS B 1 312 ? -32.312 -3.932 3.725 1 71.94 312 LYS B N 1
ATOM 10153 C CA . LYS B 1 312 ? -33.531 -3.291 3.174 1 71.94 312 LYS B CA 1
ATOM 10154 C C . LYS B 1 312 ? -33.188 -2.557 1.875 1 71.94 312 LYS B C 1
ATOM 10156 O O . LYS B 1 312 ? -33.906 -2.723 0.873 1 71.94 312 LYS B O 1
ATOM 10161 N N . THR B 1 313 ? -32.125 -1.861 1.894 1 74.06 313 THR B N 1
ATOM 10162 C CA . THR B 1 313 ? -31.703 -1.128 0.709 1 74.06 313 THR B CA 1
ATOM 10163 C C . THR B 1 313 ? -30.328 -1.593 0.261 1 74.06 313 THR B C 1
ATOM 10165 O O . THR B 1 313 ? -29.984 -1.52 -0.924 1 74.06 313 THR B O 1
ATOM 10168 N N . THR B 1 314 ? -29.5 -2.037 1.293 1 79.62 314 THR B N 1
ATOM 10169 C CA . THR B 1 314 ? -28.125 -2.424 0.956 1 79.62 314 THR B CA 1
ATOM 10170 C C . THR B 1 314 ? -27.859 -3.861 1.387 1 79.62 314 THR B C 1
ATOM 10172 O O . THR B 1 314 ? -28.047 -4.215 2.551 1 79.62 314 THR B O 1
ATOM 10175 N N . SER B 1 315 ? -27.516 -4.652 0.499 1 83.69 315 SER B N 1
ATOM 10176 C CA . SER B 1 315 ? -27.016 -5.992 0.785 1 83.69 315 SER B CA 1
ATOM 10177 C C . SER B 1 315 ? -25.5 -6.02 0.864 1 83.69 315 SER B C 1
ATOM 10179 O O . SER B 1 315 ? -24.812 -5.309 0.116 1 83.69 315 SER B O 1
ATOM 10181 N N . THR B 1 316 ? -25 -6.879 1.86 1 84.25 316 THR B N 1
ATOM 10182 C CA . THR B 1 316 ? -23.562 -6.875 2.092 1 84.25 316 THR B CA 1
ATOM 10183 C C . THR B 1 316 ? -23.016 -8.297 2.137 1 84.25 316 THR B C 1
ATOM 10185 O O . THR B 1 316 ? -23.672 -9.195 2.684 1 84.25 316 THR B O 1
ATOM 10188 N N . TYR B 1 317 ? -21.828 -8.484 1.623 1 90.62 317 TYR B N 1
ATOM 10189 C CA . TYR B 1 317 ? -21.062 -9.711 1.742 1 90.62 317 TYR B CA 1
ATOM 10190 C C . TYR B 1 317 ? -19.656 -9.43 2.27 1 90.62 317 TYR B C 1
ATOM 10192 O O . TYR B 1 317 ? -18.953 -8.578 1.729 1 90.62 317 TYR B O 1
ATOM 10200 N N . LEU B 1 318 ? -19.297 -10.156 3.311 1 88.19 318 LEU B N 1
ATOM 10201 C CA . LEU B 1 318 ? -17.953 -10.07 3.867 1 88.19 318 LEU B CA 1
ATOM 10202 C C . LEU B 1 318 ? -17.281 -11.438 3.887 1 88.19 318 LEU B C 1
ATOM 10204 O O . LEU B 1 318 ? -17.844 -12.398 4.418 1 88.19 318 LEU B O 1
ATOM 10208 N N . GLY B 1 319 ? -16.156 -11.516 3.26 1 91.81 319 GLY B N 1
ATOM 10209 C CA . GLY B 1 319 ? -15.336 -12.719 3.316 1 91.81 319 GLY B CA 1
ATOM 10210 C C . GLY B 1 319 ? -13.953 -12.469 3.891 1 91.81 319 GLY B C 1
ATOM 10211 O O . GLY B 1 319 ? -13.258 -11.547 3.457 1 91.81 319 GLY B O 1
ATOM 10212 N N . LEU B 1 320 ? -13.586 -13.281 4.969 1 89.25 320 LEU B N 1
ATOM 10213 C CA . LEU B 1 320 ? -12.258 -13.258 5.57 1 89.25 320 LEU B CA 1
ATOM 10214 C C . LEU B 1 320 ? -11.602 -14.641 5.488 1 89.25 320 LEU B C 1
ATOM 10216 O O . LEU B 1 320 ? -12.273 -15.656 5.664 1 89.25 320 LEU B O 1
ATOM 10220 N N . ASN B 1 321 ? -10.344 -14.617 5.18 1 92.31 321 ASN B N 1
ATOM 10221 C CA . ASN B 1 321 ? -9.664 -15.906 5.07 1 92.31 321 ASN B CA 1
ATOM 10222 C C . ASN B 1 321 ? -8.203 -15.805 5.523 1 92.31 321 ASN B C 1
ATOM 10224 O O . ASN B 1 321 ? -7.578 -14.75 5.367 1 92.31 321 ASN B O 1
ATOM 10228 N N . TYR B 1 322 ? -7.625 -16.812 6.105 1 93.12 322 TYR B N 1
ATOM 10229 C CA . TYR B 1 322 ? -6.23 -16.953 6.508 1 93.12 322 TYR B CA 1
ATOM 10230 C C . TYR B 1 322 ? -5.688 -18.328 6.125 1 93.12 322 TYR B C 1
ATOM 10232 O O . TYR B 1 322 ? -6.199 -19.344 6.578 1 93.12 322 TYR B O 1
ATOM 10240 N N . LEU B 1 323 ? -4.652 -18.297 5.312 1 94.06 323 LEU B N 1
ATOM 10241 C CA . LEU B 1 323 ? -4.02 -19.516 4.82 1 94.06 323 LEU B CA 1
ATOM 10242 C C . LEU B 1 323 ? -2.561 -19.594 5.258 1 94.06 323 LEU B C 1
ATOM 10244 O O . LEU B 1 323 ? -1.84 -18.594 5.195 1 94.06 323 LEU B O 1
ATOM 10248 N N . THR B 1 324 ? -2.115 -20.719 5.766 1 94.88 324 THR B N 1
ATOM 10249 C CA . THR B 1 324 ? -0.709 -21.016 6.012 1 94.88 324 THR B CA 1
ATOM 10250 C C . THR B 1 324 ? -0.298 -22.312 5.309 1 94.88 324 THR B C 1
ATOM 10252 O O . THR B 1 324 ? -1.08 -23.266 5.242 1 94.88 324 THR B O 1
ATOM 10255 N N . GLN B 1 325 ? 0.883 -22.281 4.738 1 94.12 325 GLN B N 1
ATOM 10256 C CA . GLN B 1 325 ? 1.414 -23.438 4.039 1 94.12 325 GLN B CA 1
ATOM 10257 C C . GLN B 1 325 ? 2.926 -23.547 4.215 1 94.12 325 GLN B C 1
ATOM 10259 O O . GLN B 1 325 ? 3.664 -22.625 3.865 1 94.12 325 GLN B O 1
ATOM 10264 N N . ALA B 1 326 ? 3.322 -24.656 4.723 1 95.75 326 ALA B N 1
ATOM 10265 C CA . ALA B 1 326 ? 4.754 -24.922 4.836 1 95.75 326 ALA B CA 1
ATOM 10266 C C . ALA B 1 326 ? 5.27 -25.688 3.623 1 95.75 326 ALA B C 1
ATOM 10268 O O . ALA B 1 326 ? 4.5 -26.359 2.939 1 95.75 326 ALA B O 1
ATOM 10269 N N . SER B 1 327 ? 6.539 -25.531 3.336 1 94.62 327 SER B N 1
ATOM 10270 C CA . SER B 1 327 ? 7.227 -26.25 2.275 1 94.62 327 SER B CA 1
ATOM 10271 C C . SER B 1 327 ? 7.812 -27.562 2.795 1 94.62 327 SER B C 1
ATOM 10273 O O . SER B 1 327 ? 7.957 -27.75 4.004 1 94.62 327 SER B O 1
ATOM 10275 N N . LEU B 1 328 ? 8.094 -28.453 1.92 1 95.44 328 LEU B N 1
ATOM 10276 C CA . LEU B 1 328 ? 8.875 -29.625 2.295 1 95.44 328 LEU B CA 1
ATOM 10277 C C . LEU B 1 328 ? 10.305 -29.234 2.648 1 95.44 328 LEU B C 1
ATOM 10279 O O . LEU B 1 328 ? 11.031 -30.016 3.271 1 95.44 328 LEU B O 1
ATOM 10283 N N . ILE B 1 329 ? 10.711 -28.125 2.162 1 96 329 ILE B N 1
ATOM 10284 C CA . ILE B 1 329 ? 11.992 -27.562 2.592 1 96 329 ILE B CA 1
ATOM 10285 C C . ILE B 1 329 ? 11.859 -27 4.004 1 96 329 ILE B C 1
ATOM 10287 O O . ILE B 1 329 ? 11.008 -26.141 4.258 1 96 329 ILE B O 1
ATOM 10291 N N . PRO B 1 330 ? 12.703 -27.406 4.828 1 95.12 330 PRO B N 1
ATOM 10292 C CA . PRO B 1 330 ? 12.594 -26.891 6.199 1 95.12 330 PRO B CA 1
ATOM 10293 C C . PRO B 1 330 ? 12.719 -25.375 6.281 1 95.12 330 PRO B C 1
ATOM 10295 O O . PRO B 1 330 ? 13.477 -24.781 5.512 1 95.12 330 PRO B O 1
ATOM 10298 N N . ASP B 1 331 ? 11.914 -24.797 7.25 1 93.12 331 ASP B N 1
ATOM 10299 C CA . ASP B 1 331 ? 11.938 -23.391 7.637 1 93.12 331 ASP B CA 1
ATOM 10300 C C . ASP B 1 331 ? 11.539 -22.484 6.469 1 93.12 331 ASP B C 1
ATOM 10302 O O . ASP B 1 331 ? 12.117 -21.422 6.273 1 93.12 331 ASP B O 1
ATOM 10306 N N . LYS B 1 332 ? 10.75 -22.953 5.613 1 94.31 332 LYS B N 1
ATOM 10307 C CA . LYS B 1 332 ? 10.148 -22.203 4.512 1 94.31 332 LYS B CA 1
ATOM 10308 C C . LYS B 1 332 ? 8.625 -22.281 4.57 1 94.31 332 LYS B C 1
ATOM 10310 O O . LYS B 1 332 ? 8.055 -23.359 4.719 1 94.31 332 LYS B O 1
ATOM 10315 N N . LYS B 1 333 ? 8.023 -21.172 4.457 1 94.94 333 LYS B N 1
ATOM 10316 C CA . LYS B 1 333 ? 6.57 -21.156 4.59 1 94.94 333 LYS B CA 1
ATOM 10317 C C . LYS B 1 333 ? 5.969 -19.906 3.938 1 94.94 333 LYS B C 1
ATOM 10319 O O . LYS B 1 333 ? 6.676 -18.938 3.664 1 94.94 333 LYS B O 1
ATOM 10324 N N . GLN B 1 334 ? 4.668 -19.984 3.639 1 93.38 334 GLN B N 1
ATOM 10325 C CA . GLN B 1 334 ? 3.889 -18.828 3.221 1 93.38 334 GLN B CA 1
ATOM 10326 C C . GLN B 1 334 ? 2.691 -18.594 4.141 1 93.38 334 GLN B C 1
ATOM 10328 O O . GLN B 1 334 ? 2.197 -19.547 4.766 1 93.38 334 GLN B O 1
ATOM 10333 N N . SER B 1 335 ? 2.242 -17.469 4.262 1 93 335 SER B N 1
ATOM 10334 C CA . SER B 1 335 ? 0.994 -17.078 4.906 1 93 335 SER B CA 1
ATOM 10335 C C . SER B 1 335 ? 0.25 -16.031 4.082 1 93 335 SER B C 1
ATOM 10337 O O . SER B 1 335 ? 0.873 -15.195 3.422 1 93 335 SER B O 1
ATOM 10339 N N . ARG B 1 336 ? -1.049 -16.094 4.062 1 91.56 336 ARG B N 1
ATOM 10340 C CA . ARG B 1 336 ? -1.872 -15.164 3.289 1 91.56 336 ARG B CA 1
ATOM 10341 C C . ARG B 1 336 ? -3.127 -14.773 4.062 1 91.56 336 ARG B C 1
ATOM 10343 O O . ARG B 1 336 ? -3.859 -15.633 4.547 1 91.56 336 ARG B O 1
ATOM 10350 N N . ILE B 1 337 ? -3.367 -13.602 4.223 1 89.81 337 ILE B N 1
ATOM 10351 C CA . ILE B 1 337 ? -4.613 -13.07 4.766 1 89.81 337 ILE B CA 1
ATOM 10352 C C . ILE B 1 337 ? -5.391 -12.352 3.666 1 89.81 337 ILE B C 1
ATOM 10354 O O . ILE B 1 337 ? -4.816 -11.586 2.889 1 89.81 337 ILE B O 1
ATOM 10358 N N . GLY B 1 338 ? -6.656 -12.703 3.525 1 88.5 338 GLY B N 1
ATOM 10359 C CA . GLY B 1 338 ? -7.512 -12.078 2.529 1 88.5 338 GLY B CA 1
ATOM 10360 C C . GLY B 1 338 ? -8.812 -11.547 3.105 1 88.5 338 GLY B C 1
ATOM 10361 O O . GLY B 1 338 ? -9.383 -12.156 4.016 1 88.5 338 GLY B O 1
ATOM 10362 N N . GLY B 1 339 ? -9.266 -10.469 2.602 1 88.69 339 GLY B N 1
ATOM 10363 C CA . GLY B 1 339 ? -10.562 -9.883 2.912 1 88.69 339 GLY B CA 1
ATOM 10364 C C . GLY B 1 339 ? -11.281 -9.359 1.688 1 88.69 339 GLY B C 1
ATOM 10365 O O . GLY B 1 339 ? -10.656 -8.82 0.773 1 88.69 339 GLY B O 1
ATOM 10366 N N . LYS B 1 340 ? -12.547 -9.578 1.651 1 91.81 340 LYS B N 1
ATOM 10367 C CA . LYS B 1 340 ? -13.406 -9.094 0.577 1 91.81 340 LYS B CA 1
ATOM 10368 C C . LYS B 1 340 ? -14.703 -8.5 1.132 1 91.81 340 LYS B C 1
ATOM 10370 O O . LYS B 1 340 ? -15.344 -9.102 2.002 1 91.81 340 LYS B O 1
ATOM 10375 N N . LEU B 1 341 ? -15.094 -7.391 0.673 1 88.94 341 LEU B N 1
ATOM 10376 C CA . LEU B 1 341 ? -16.328 -6.719 1.055 1 88.94 341 LEU B CA 1
ATOM 10377 C C . LEU B 1 341 ? -17.078 -6.211 -0.175 1 88.94 341 LEU B C 1
ATOM 10379 O O . LEU B 1 341 ? -16.578 -5.336 -0.888 1 88.94 341 LEU B O 1
ATOM 10383 N N . ASN B 1 342 ? -18.172 -6.727 -0.426 1 91.25 342 ASN B N 1
ATOM 10384 C CA . ASN B 1 342 ? -19.062 -6.297 -1.499 1 91.25 342 ASN B CA 1
ATOM 10385 C C . ASN B 1 342 ? -20.375 -5.734 -0.951 1 91.25 342 ASN B C 1
ATOM 10387 O O . ASN B 1 342 ? -20.953 -6.297 -0.019 1 91.25 342 ASN B O 1
ATOM 10391 N N . THR B 1 343 ? -20.828 -4.656 -1.562 1 86.38 343 THR B N 1
ATOM 10392 C CA . THR B 1 343 ? -22.109 -4.082 -1.196 1 86.38 343 THR B CA 1
ATOM 10393 C C . THR B 1 343 ? -22.938 -3.766 -2.441 1 86.38 343 THR B C 1
ATOM 10395 O O . THR B 1 343 ? -22.375 -3.568 -3.525 1 86.38 343 THR B O 1
ATOM 10398 N N . GLU B 1 344 ? -24.172 -3.803 -2.322 1 85.88 344 GLU B N 1
ATOM 10399 C CA . GLU B 1 344 ? -25.125 -3.354 -3.324 1 85.88 344 GLU B CA 1
ATOM 10400 C C . GLU B 1 344 ? -26.281 -2.576 -2.68 1 85.88 344 GLU B C 1
ATOM 10402 O O . GLU B 1 344 ? -26.969 -3.098 -1.809 1 85.88 344 GLU B O 1
ATOM 10407 N N . SER B 1 345 ? -26.469 -1.352 -3.148 1 81.75 345 SER B N 1
ATOM 10408 C CA . SER B 1 345 ? -27.5 -0.478 -2.588 1 81.75 345 SER B CA 1
ATOM 10409 C C . SER B 1 345 ? -28.516 -0.074 -3.646 1 81.75 345 SER B C 1
ATOM 10411 O O . SER B 1 345 ? -28.156 0.43 -4.711 1 81.75 345 SER B O 1
ATOM 10413 N N . ILE B 1 346 ? -29.734 -0.362 -3.338 1 81.94 346 ILE B N 1
ATOM 10414 C CA . ILE B 1 346 ? -30.812 0.179 -4.152 1 81.94 346 ILE B CA 1
ATOM 10415 C C . ILE B 1 346 ? -31.156 1.589 -3.678 1 81.94 346 ILE B C 1
ATOM 10417 O O . ILE B 1 346 ? -31.891 1.759 -2.699 1 81.94 346 ILE B O 1
ATOM 10421 N N . ILE B 1 347 ? -30.719 2.51 -4.418 1 77.31 347 ILE B N 1
ATOM 10422 C CA . ILE B 1 347 ? -30.875 3.898 -4.004 1 77.31 347 ILE B CA 1
ATOM 10423 C C . ILE B 1 347 ? -32.281 4.379 -4.34 1 77.31 347 ILE B C 1
ATOM 10425 O O . ILE B 1 347 ? -32.969 4.949 -3.488 1 77.31 347 ILE B O 1
ATOM 10429 N N . VAL B 1 348 ? -32.656 4.289 -5.617 1 77.56 348 VAL B N 1
ATOM 10430 C CA . VAL B 1 348 ? -34.031 4.496 -6.109 1 77.56 348 VAL B CA 1
ATOM 10431 C C . VAL B 1 348 ? -34.531 3.217 -6.77 1 77.56 348 VAL B C 1
ATOM 10433 O O . VAL B 1 348 ? -34.031 2.799 -7.809 1 77.56 348 VAL B O 1
ATOM 10436 N N . PRO B 1 349 ? -35.469 2.561 -6.078 1 78.81 349 PRO B N 1
ATOM 10437 C CA . PRO B 1 349 ? -35.938 1.284 -6.625 1 78.81 349 PRO B CA 1
ATOM 10438 C C . PRO B 1 349 ? -36.219 1.354 -8.125 1 78.81 349 PRO B C 1
ATOM 10440 O O . PRO B 1 349 ? -36.875 2.297 -8.586 1 78.81 349 PRO B O 1
ATOM 10443 N N . ASP B 1 350 ? -35.656 0.511 -8.812 1 81.38 350 ASP B N 1
ATOM 10444 C CA . ASP B 1 350 ? -35.844 0.264 -10.234 1 81.38 350 ASP B CA 1
ATOM 10445 C C . ASP B 1 350 ? -35.188 1.349 -11.078 1 81.38 350 ASP B C 1
ATOM 10447 O O . ASP B 1 350 ? -35.375 1.396 -12.297 1 81.38 350 ASP B O 1
ATOM 10451 N N . ILE B 1 351 ? -34.531 2.203 -10.469 1 85.81 351 ILE B N 1
ATOM 10452 C CA . ILE B 1 351 ? -33.969 3.307 -11.227 1 85.81 351 ILE B CA 1
ATOM 10453 C C . ILE B 1 351 ? -32.438 3.334 -11.023 1 85.81 351 ILE B C 1
ATOM 10455 O O . ILE B 1 351 ? -31.688 3.369 -11.992 1 85.81 351 ILE B O 1
ATOM 10459 N N . LEU B 1 352 ? -32.031 3.324 -9.742 1 87.5 352 LEU B N 1
ATOM 10460 C CA . LEU B 1 352 ? -30.594 3.502 -9.5 1 87.5 352 LEU B CA 1
ATOM 10461 C C . LEU B 1 352 ? -30.094 2.506 -8.469 1 87.5 352 LEU B C 1
ATOM 10463 O O . LEU B 1 352 ? -30.594 2.461 -7.344 1 87.5 352 LEU B O 1
ATOM 10467 N N . LYS B 1 353 ? -29.141 1.791 -8.836 1 88.5 353 LYS B N 1
ATOM 10468 C CA . LYS B 1 353 ? -28.391 0.89 -7.957 1 88.5 353 LYS B CA 1
ATOM 10469 C C . LYS B 1 353 ? -26.906 1.222 -7.953 1 88.5 353 LYS B C 1
ATOM 10471 O O . LYS B 1 353 ? -26.344 1.547 -8.992 1 88.5 353 LYS B O 1
ATOM 10476 N N . ILE B 1 354 ? -26.312 1.135 -6.777 1 87.44 354 ILE B N 1
ATOM 10477 C CA . ILE B 1 354 ? -24.875 1.368 -6.648 1 87.44 354 ILE B CA 1
ATOM 10478 C C . ILE B 1 354 ? -24.234 0.198 -5.906 1 87.44 354 ILE B C 1
ATOM 10480 O O . ILE B 1 354 ? -24.797 -0.328 -4.949 1 87.44 354 ILE B O 1
ATOM 10484 N N . GLY B 1 355 ? -23.109 -0.255 -6.371 1 88.5 355 GLY B N 1
ATOM 10485 C CA . GLY B 1 355 ? -22.359 -1.333 -5.742 1 88.5 355 GLY B CA 1
ATOM 10486 C C . GLY B 1 355 ? -20.891 -1 -5.531 1 88.5 355 GLY B C 1
ATOM 10487 O O . GLY B 1 355 ? -20.344 -0.142 -6.223 1 88.5 355 GLY B O 1
ATOM 10488 N N . THR B 1 356 ? -20.312 -1.669 -4.5 1 88.12 356 THR B N 1
ATOM 10489 C CA . THR B 1 356 ? -18.875 -1.567 -4.27 1 88.12 356 THR B CA 1
ATOM 10490 C C . THR B 1 356 ? -18.234 -2.953 -4.184 1 88.12 356 THR B C 1
ATOM 10492 O O . THR B 1 356 ? -18.891 -3.914 -3.768 1 88.12 356 THR B O 1
ATOM 10495 N N . ASN B 1 357 ? -17.047 -3.104 -4.633 1 92.19 357 ASN B N 1
ATOM 10496 C CA . ASN B 1 357 ? -16.203 -4.281 -4.5 1 92.19 357 ASN B CA 1
ATOM 10497 C C . ASN B 1 357 ? -14.82 -3.92 -3.947 1 92.19 357 ASN B C 1
ATOM 10499 O O . ASN B 1 357 ? -14 -3.324 -4.648 1 92.19 357 ASN B O 1
ATOM 10503 N N . LEU B 1 358 ? -14.617 -4.332 -2.756 1 89.69 358 LEU B N 1
ATOM 10504 C CA . LEU B 1 358 ? -13.32 -4.098 -2.119 1 89.69 358 LEU B CA 1
ATOM 10505 C C . LEU B 1 358 ? -12.633 -5.414 -1.789 1 89.69 358 LEU B C 1
ATOM 10507 O O . LEU B 1 358 ? -13.258 -6.336 -1.268 1 89.69 358 LEU B O 1
ATOM 10511 N N . SER B 1 359 ? -11.367 -5.52 -2.129 1 92.5 359 SER B N 1
ATOM 10512 C CA . SER B 1 359 ? -10.594 -6.707 -1.795 1 92.5 359 SER B CA 1
ATOM 10513 C C . SER B 1 359 ? -9.172 -6.34 -1.383 1 92.5 359 SER B C 1
ATOM 10515 O O . SER B 1 359 ? -8.57 -5.43 -1.959 1 92.5 359 SER B O 1
ATOM 10517 N N . PHE B 1 360 ? -8.656 -6.969 -0.382 1 89.75 360 PHE B N 1
ATOM 10518 C CA . PHE B 1 360 ? -7.281 -6.836 0.086 1 89.75 360 PHE B CA 1
ATOM 10519 C C . PHE B 1 360 ? -6.668 -8.203 0.361 1 89.75 360 PHE B C 1
ATOM 10521 O O . PHE B 1 360 ? -7.312 -9.07 0.956 1 89.75 360 PHE B O 1
ATOM 10528 N N . THR B 1 361 ? -5.465 -8.414 -0.108 1 90.69 361 THR B N 1
ATOM 10529 C CA . THR B 1 361 ? -4.715 -9.641 0.152 1 90.69 361 THR B CA 1
ATOM 10530 C C . THR B 1 361 ? -3.279 -9.312 0.563 1 90.69 361 THR B C 1
ATOM 10532 O O . THR B 1 361 ? -2.588 -8.562 -0.122 1 90.69 361 THR B O 1
ATOM 10535 N N . SER B 1 362 ? -2.889 -9.789 1.67 1 90.56 362 SER B N 1
ATOM 10536 C CA . SER B 1 362 ? -1.493 -9.75 2.098 1 90.56 362 SER B CA 1
ATOM 10537 C C . SER B 1 362 ? -0.868 -11.141 2.061 1 90.56 362 SER B C 1
ATOM 10539 O O . SER B 1 362 ? -1.353 -12.062 2.721 1 90.56 362 SER B O 1
ATOM 10541 N N . GLN B 1 363 ? 0.121 -11.266 1.29 1 91.12 363 GLN B N 1
ATOM 10542 C CA . GLN B 1 363 ? 0.808 -12.547 1.136 1 91.12 363 GLN B CA 1
ATOM 10543 C C . GLN B 1 363 ? 2.279 -12.43 1.524 1 91.12 363 GLN B C 1
ATOM 10545 O O . GLN B 1 363 ? 2.994 -11.562 1.019 1 91.12 363 GLN B O 1
ATOM 10550 N N . ASN B 1 364 ? 2.705 -13.344 2.402 1 92.56 364 ASN B N 1
ATOM 10551 C CA . ASN B 1 364 ? 4.07 -13.32 2.922 1 92.56 364 ASN B CA 1
ATOM 10552 C C . ASN B 1 364 ? 4.777 -14.656 2.682 1 92.56 364 ASN B C 1
ATOM 10554 O O . ASN B 1 364 ? 4.16 -15.719 2.768 1 92.56 364 ASN B O 1
ATOM 10558 N N . PHE B 1 365 ? 6.02 -14.555 2.348 1 93.88 365 PHE B N 1
ATOM 10559 C CA . PHE B 1 365 ? 6.898 -15.711 2.227 1 93.88 365 PHE B CA 1
ATOM 10560 C C . PHE B 1 365 ? 8.117 -15.555 3.127 1 93.88 365 PHE B C 1
ATOM 10562 O O . PHE B 1 365 ? 8.711 -14.477 3.203 1 93.88 365 PHE B O 1
ATOM 10569 N N . ASP B 1 366 ? 8.469 -16.609 3.82 1 94.94 366 ASP B N 1
ATOM 10570 C CA . ASP B 1 366 ? 9.656 -16.641 4.664 1 94.94 366 ASP B CA 1
ATOM 10571 C C . ASP B 1 366 ? 10.5 -17.875 4.379 1 94.94 366 ASP B C 1
ATOM 10573 O O . ASP B 1 366 ? 9.961 -18.969 4.152 1 94.94 366 ASP B O 1
ATOM 10577 N N . ARG B 1 367 ? 11.836 -17.672 4.434 1 94 367 ARG B N 1
ATOM 10578 C CA . ARG B 1 367 ? 12.734 -18.812 4.258 1 94 367 ARG B CA 1
ATOM 10579 C C . ARG B 1 367 ? 14.039 -18.609 5.02 1 94 367 ARG B C 1
ATOM 10581 O O . ARG B 1 367 ? 14.539 -17.484 5.113 1 94 367 ARG B O 1
ATOM 10588 N N . GLN B 1 368 ? 14.562 -19.719 5.535 1 92.69 368 GLN B N 1
ATOM 10589 C CA . GLN B 1 368 ? 15.93 -19.797 6.039 1 92.69 368 GLN B CA 1
ATOM 10590 C C . GLN B 1 368 ? 16.828 -20.562 5.07 1 92.69 368 GLN B C 1
ATOM 10592 O O . GLN B 1 368 ? 16.75 -21.781 4.98 1 92.69 368 GLN B O 1
ATOM 10597 N N . GLY B 1 369 ? 17.703 -19.891 4.367 1 90.56 369 GLY B N 1
ATOM 10598 C CA . GLY B 1 369 ? 18.516 -20.531 3.357 1 90.56 369 GLY B CA 1
ATOM 10599 C C . GLY B 1 369 ? 17.703 -21.125 2.223 1 90.56 369 GLY B C 1
ATOM 10600 O O . GLY B 1 369 ? 16.484 -20.969 2.176 1 90.56 369 GLY B O 1
ATOM 10601 N N . ASP B 1 370 ? 18.344 -21.641 1.189 1 84.69 370 ASP B N 1
ATOM 10602 C CA . ASP B 1 370 ? 17.672 -22.281 0.063 1 84.69 370 ASP B CA 1
ATOM 10603 C C . ASP B 1 370 ? 18.516 -23.438 -0.476 1 84.69 370 ASP B C 1
ATOM 10605 O O . ASP B 1 370 ? 19.641 -23.656 -0.021 1 84.69 370 ASP B O 1
ATOM 10609 N N . LEU B 1 371 ? 17.812 -24.281 -1.216 1 91.19 371 LEU B N 1
ATOM 10610 C CA . LEU B 1 371 ? 18.531 -25.406 -1.814 1 91.19 371 LEU B CA 1
ATOM 10611 C C . LEU B 1 371 ? 18.5 -25.328 -3.336 1 91.19 371 LEU B C 1
ATOM 10613 O O . LEU B 1 371 ? 17.688 -24.594 -3.904 1 91.19 371 LEU B O 1
ATOM 10617 N N . SER B 1 372 ? 19.469 -25.906 -3.926 1 91.56 372 SER B N 1
ATOM 10618 C CA . SER B 1 372 ? 19.469 -26.188 -5.359 1 91.56 372 SER B CA 1
ATOM 10619 C C . SER B 1 372 ? 19 -27.609 -5.641 1 91.56 372 SER B C 1
ATOM 10621 O O . SER B 1 372 ? 19.656 -28.578 -5.262 1 91.56 372 SER B O 1
ATOM 10623 N N . TRP B 1 373 ? 17.906 -27.688 -6.312 1 90.5 373 TRP B N 1
ATOM 10624 C CA . TRP B 1 373 ? 17.359 -29 -6.621 1 90.5 373 TRP B CA 1
ATOM 10625 C C . TRP B 1 373 ? 18.312 -29.781 -7.531 1 90.5 373 TRP B C 1
ATOM 10627 O O . TRP B 1 373 ? 18.438 -31 -7.402 1 90.5 373 TRP B O 1
ATOM 10637 N N . THR B 1 374 ? 18.938 -29.094 -8.43 1 90.38 374 THR B N 1
ATOM 10638 C CA . THR B 1 374 ? 19.906 -29.734 -9.32 1 90.38 374 THR B CA 1
ATOM 10639 C C . THR B 1 374 ? 21.078 -30.312 -8.523 1 90.38 374 THR B C 1
ATOM 10641 O O . THR B 1 374 ? 21.516 -31.438 -8.773 1 90.38 374 THR B O 1
ATOM 10644 N N . GLU B 1 375 ? 21.531 -29.547 -7.566 1 92.38 375 GLU B N 1
ATOM 10645 C CA . GLU B 1 375 ? 22.641 -30.016 -6.758 1 92.38 375 GLU B CA 1
ATOM 10646 C C . GLU B 1 375 ? 22.219 -31.156 -5.848 1 92.38 375 GLU B C 1
ATOM 10648 O O . GLU B 1 375 ? 23.016 -32.062 -5.566 1 92.38 375 GLU B O 1
ATOM 10653 N N . LEU B 1 376 ? 21.016 -31.109 -5.359 1 93.44 376 LEU B N 1
ATOM 10654 C CA . LEU B 1 376 ? 20.516 -32.219 -4.574 1 93.44 376 LEU B CA 1
ATOM 10655 C C . LEU B 1 376 ? 20.469 -33.5 -5.402 1 93.44 376 LEU B C 1
ATOM 10657 O O . LEU B 1 376 ? 20.828 -34.594 -4.91 1 93.44 376 LEU B O 1
ATOM 10661 N N . ASN B 1 377 ? 20.094 -33.375 -6.602 1 91.19 377 ASN B N 1
ATOM 10662 C CA . ASN B 1 377 ? 20.047 -34.531 -7.516 1 91.19 377 ASN B CA 1
ATOM 10663 C C . ASN B 1 377 ? 21.453 -35.062 -7.805 1 91.19 377 ASN B C 1
ATOM 10665 O O . ASN B 1 377 ? 21.609 -36.219 -8.18 1 91.19 377 ASN B O 1
ATOM 10669 N N . ARG B 1 378 ? 22.406 -34.219 -7.66 1 93.19 378 ARG B N 1
ATOM 10670 C CA . ARG B 1 378 ? 23.781 -34.625 -7.953 1 93.19 378 ARG B CA 1
ATOM 10671 C C . ARG B 1 378 ? 24.453 -35.219 -6.723 1 93.19 378 ARG B C 1
ATOM 10673 O O . ARG B 1 378 ? 25.578 -35.719 -6.805 1 93.19 378 ARG B O 1
ATOM 10680 N N . SER B 1 379 ? 23.797 -35.219 -5.637 1 94.75 379 SER B N 1
ATOM 10681 C CA . SER B 1 379 ? 24.359 -35.719 -4.398 1 94.75 379 SER B CA 1
ATOM 10682 C C . SER B 1 379 ? 24.547 -37.25 -4.469 1 94.75 379 SER B C 1
ATOM 10684 O O . SER B 1 379 ? 23.703 -37.938 -5.027 1 94.75 379 SER B O 1
ATOM 10686 N N . LEU B 1 380 ? 25.609 -37.719 -3.859 1 96.94 380 LEU B N 1
ATOM 10687 C CA . LEU B 1 380 ? 26 -39.094 -4.004 1 96.94 380 LEU B CA 1
ATOM 10688 C C . LEU B 1 380 ? 25.75 -39.875 -2.713 1 96.94 380 LEU B C 1
ATOM 10690 O O . LEU B 1 380 ? 25.969 -39.344 -1.619 1 96.94 380 LEU B O 1
ATOM 10694 N N . PRO B 1 381 ? 25.281 -41.156 -2.879 1 97.5 381 PRO B N 1
ATOM 10695 C CA . PRO B 1 381 ? 25.109 -41.969 -1.684 1 97.5 381 PRO B CA 1
ATOM 10696 C C . PRO B 1 381 ? 26.438 -42.312 -1.015 1 97.5 381 PRO B C 1
ATOM 10698 O O . PRO B 1 381 ? 26.469 -42.75 0.139 1 97.5 381 PRO B O 1
ATOM 10701 N N . THR B 1 382 ? 27.625 -42.031 -1.721 1 97.75 382 THR B N 1
ATOM 10702 C CA . THR B 1 382 ? 28.953 -42.344 -1.231 1 97.75 382 THR B CA 1
ATOM 10703 C C . THR B 1 382 ? 29.531 -41.188 -0.445 1 97.75 382 THR B C 1
ATOM 10705 O O . THR B 1 382 ? 30.656 -41.25 0.054 1 97.75 382 THR B O 1
ATOM 10708 N N . SER B 1 383 ? 28.812 -40.094 -0.392 1 97.38 383 SER B N 1
ATOM 10709 C CA . SER B 1 383 ? 29.281 -38.938 0.354 1 97.38 383 SER B CA 1
ATOM 10710 C C . SER B 1 383 ? 28.641 -38.875 1.739 1 97.38 383 SER B C 1
ATOM 10712 O O . SER B 1 383 ? 27.453 -39.156 1.897 1 97.38 383 SER B O 1
ATOM 10714 N N . VAL B 1 384 ? 29.469 -38.438 2.734 1 98.12 384 VAL B N 1
ATOM 10715 C CA . VAL B 1 384 ? 29 -38.375 4.109 1 98.12 384 VAL B CA 1
ATOM 10716 C C . VAL B 1 384 ? 28.141 -37.125 4.312 1 98.12 384 VAL B C 1
ATOM 10718 O O . VAL B 1 384 ? 28.516 -36.031 3.893 1 98.12 384 VAL B O 1
ATOM 10721 N N . TYR B 1 385 ? 26.969 -37.375 4.914 1 97.38 385 TYR B N 1
ATOM 10722 C CA . TYR B 1 385 ? 26.062 -36.281 5.262 1 97.38 385 TYR B CA 1
ATOM 10723 C C . TYR B 1 385 ? 26.609 -35.5 6.445 1 97.38 385 TYR B C 1
ATOM 10725 O O . TYR B 1 385 ? 26.812 -34.281 6.344 1 97.38 385 TYR B O 1
ATOM 10733 N N . ARG B 1 386 ? 26.844 -36.094 7.445 1 97.75 386 ARG B N 1
ATOM 10734 C CA . ARG B 1 386 ? 27.422 -35.594 8.688 1 97.75 386 ARG B CA 1
ATOM 10735 C C . ARG B 1 386 ? 28.422 -36.594 9.266 1 97.75 386 ARG B C 1
ATOM 10737 O O . ARG B 1 386 ? 28.172 -37.781 9.297 1 97.75 386 ARG B O 1
ATOM 10744 N N . GLN B 1 387 ? 29.594 -36.031 9.672 1 98.12 387 GLN B N 1
ATOM 10745 C CA . GLN B 1 387 ? 30.609 -36.875 10.297 1 98.12 387 GLN B CA 1
ATOM 10746 C C . GLN B 1 387 ? 30.219 -37.219 11.734 1 98.12 387 GLN B C 1
ATOM 10748 O O . GLN B 1 387 ? 29.375 -36.531 12.328 1 98.12 387 GLN B O 1
ATOM 10753 N N . SER B 1 388 ? 30.703 -38.281 12.25 1 96.56 388 SER B N 1
ATOM 10754 C CA . SER B 1 388 ? 30.391 -38.719 13.602 1 96.56 388 SER B CA 1
ATOM 10755 C C . SER B 1 388 ? 30.766 -37.688 14.648 1 96.56 388 SER B C 1
ATOM 10757 O O . SER B 1 388 ? 30.234 -37.688 15.758 1 96.56 388 SER B O 1
ATOM 10759 N N . ASN B 1 389 ? 31.656 -36.75 14.336 1 96.25 389 ASN B N 1
ATOM 10760 C CA . ASN B 1 389 ? 32.062 -35.719 15.273 1 96.25 389 ASN B CA 1
ATOM 10761 C C . ASN B 1 389 ? 31.125 -34.5 15.203 1 96.25 389 ASN B C 1
ATOM 10763 O O . ASN B 1 389 ? 31.359 -33.5 15.867 1 96.25 389 ASN B O 1
ATOM 10767 N N . GLY B 1 390 ? 30.109 -34.594 14.375 1 95.19 390 GLY B N 1
ATOM 10768 C CA . GLY B 1 390 ? 29.125 -33.531 14.297 1 95.19 390 GLY B CA 1
ATOM 10769 C C . GLY B 1 390 ? 29.344 -32.594 13.133 1 95.19 390 GLY B C 1
ATOM 10770 O O . GLY B 1 390 ? 28.453 -31.844 12.758 1 95.19 390 GLY B O 1
ATOM 10771 N N . ASP B 1 391 ? 30.578 -32.594 12.492 1 96.56 391 ASP B N 1
ATOM 10772 C CA . ASP B 1 391 ? 30.891 -31.734 11.359 1 96.56 391 ASP B CA 1
ATOM 10773 C C . ASP B 1 391 ? 30.094 -32.156 10.125 1 96.56 391 ASP B C 1
ATOM 10775 O O . ASP B 1 391 ? 29.656 -33.312 10.016 1 96.56 391 ASP B O 1
ATOM 10779 N N . TRP B 1 392 ? 29.922 -31.172 9.312 1 98.06 392 TRP B N 1
ATOM 10780 C CA . TRP B 1 392 ? 29.375 -31.516 8 1 98.06 392 TRP B CA 1
ATOM 10781 C C . TRP B 1 392 ? 30.281 -32.5 7.285 1 98.06 392 TRP B C 1
ATOM 10783 O O . TRP B 1 392 ? 31.5 -32.531 7.508 1 98.06 392 TRP B O 1
ATOM 10793 N N . GLY B 1 393 ? 29.656 -33.312 6.371 1 98.25 393 GLY B N 1
ATOM 10794 C CA . GLY B 1 393 ? 30.422 -34.344 5.676 1 98.25 393 GLY B CA 1
ATOM 10795 C C . GLY B 1 393 ? 31.516 -33.75 4.801 1 98.25 393 GLY B C 1
ATOM 10796 O O . GLY B 1 393 ? 31.297 -32.781 4.066 1 98.25 393 GLY B O 1
ATOM 10797 N N . SER B 1 394 ? 32.781 -34.312 4.918 1 98.38 394 SER B N 1
ATOM 10798 C CA . SER B 1 394 ? 33.906 -33.875 4.09 1 98.38 394 SER B CA 1
ATOM 10799 C C . SER B 1 394 ? 34.438 -35.031 3.264 1 98.38 394 SER B C 1
ATOM 10801 O O . SER B 1 394 ? 35.344 -34.844 2.439 1 98.38 394 SER B O 1
ATOM 10803 N N . ILE B 1 395 ? 33.875 -36.219 3.562 1 98.25 395 ILE B N 1
ATOM 10804 C CA . ILE B 1 395 ? 34.469 -37.438 2.988 1 98.25 395 ILE B CA 1
ATOM 10805 C C . ILE B 1 395 ? 33.531 -38 1.923 1 98.25 395 ILE B C 1
ATOM 10807 O O . ILE B 1 395 ? 32.312 -38.062 2.117 1 98.25 395 ILE B O 1
ATOM 10811 N N . ASP B 1 396 ? 34.062 -38.438 0.807 1 97.19 396 ASP B N 1
ATOM 10812 C CA . ASP B 1 396 ? 33.438 -39.188 -0.276 1 97.19 396 ASP B CA 1
ATOM 10813 C C . ASP B 1 396 ? 34.312 -40.344 -0.72 1 97.19 396 ASP B C 1
ATOM 10815 O O . ASP B 1 396 ? 35.438 -40.156 -1.145 1 97.19 396 ASP B O 1
ATOM 10819 N N . ASN B 1 397 ? 33.719 -41.531 -0.645 1 95.5 397 ASN B N 1
ATOM 10820 C CA . ASN B 1 397 ? 34.406 -42.719 -1.052 1 95.5 397 ASN B CA 1
ATOM 10821 C C . ASN B 1 397 ? 35.75 -42.875 -0.323 1 95.5 397 ASN B C 1
ATOM 10823 O O . ASN B 1 397 ? 36.781 -43.094 -0.952 1 95.5 397 ASN B O 1
ATOM 10827 N N . GLY B 1 398 ? 35.812 -42.562 0.882 1 96 398 GLY B N 1
ATOM 10828 C CA . GLY B 1 398 ? 36.938 -42.844 1.766 1 96 398 GLY B CA 1
ATOM 10829 C C . GLY B 1 398 ? 38 -41.75 1.712 1 96 398 GLY B C 1
ATOM 10830 O O . GLY B 1 398 ? 38.969 -41.812 2.443 1 96 398 GLY B O 1
ATOM 10831 N N . VAL B 1 399 ? 37.812 -40.719 0.909 1 97 399 VAL B N 1
ATOM 10832 C CA . VAL B 1 399 ? 38.781 -39.656 0.781 1 97 399 VAL B CA 1
ATOM 10833 C C . VAL B 1 399 ? 38.125 -38.281 0.958 1 97 399 VAL B C 1
ATOM 10835 O O . VAL B 1 399 ? 36.906 -38.188 0.788 1 97 399 VAL B O 1
ATOM 10838 N N . VAL B 1 400 ? 38.938 -37.312 1.348 1 97.38 400 VAL B N 1
ATOM 10839 C CA . VAL B 1 400 ? 38.438 -35.969 1.465 1 97.38 400 VAL B CA 1
ATOM 10840 C C . VAL B 1 400 ? 38.062 -35.438 0.084 1 97.38 400 VAL B C 1
ATOM 10842 O O . VAL B 1 400 ? 38.75 -35.656 -0.898 1 97.38 400 VAL B O 1
ATOM 10845 N N . ASN B 1 401 ? 36.875 -34.781 -0.054 1 96.81 401 ASN B N 1
ATOM 10846 C CA . ASN B 1 401 ? 36.406 -34.188 -1.296 1 96.81 401 ASN B CA 1
ATOM 10847 C C . ASN B 1 401 ? 35.688 -32.875 -1.036 1 96.81 401 ASN B C 1
ATOM 10849 O O . ASN B 1 401 ? 34.5 -32.875 -0.697 1 96.81 401 ASN B O 1
ATOM 10853 N N . ALA B 1 402 ? 36.281 -31.766 -1.316 1 96.12 402 ALA B N 1
ATOM 10854 C CA . ALA B 1 402 ? 35.75 -30.453 -1.018 1 96.12 402 ALA B CA 1
ATOM 10855 C C . ALA B 1 402 ? 34.562 -30.125 -1.913 1 96.12 402 ALA B C 1
ATOM 10857 O O . ALA B 1 402 ? 33.656 -29.406 -1.508 1 96.12 402 ALA B O 1
ATOM 10858 N N . GLN B 1 403 ? 34.531 -30.609 -3.055 1 93.62 403 GLN B N 1
ATOM 10859 C CA . GLN B 1 403 ? 33.438 -30.328 -3.996 1 93.62 403 GLN B CA 1
ATOM 10860 C C . GLN B 1 403 ? 32.125 -30.938 -3.52 1 93.62 403 GLN B C 1
ATOM 10862 O O . GLN B 1 403 ? 31.109 -30.266 -3.48 1 93.62 403 GLN B O 1
ATOM 10867 N N . THR B 1 404 ? 32.156 -32.25 -3.195 1 94.25 404 THR B N 1
ATOM 10868 C CA . THR B 1 404 ? 30.953 -32.906 -2.711 1 94.25 404 THR B CA 1
ATOM 10869 C C . THR B 1 404 ? 30.531 -32.312 -1.364 1 94.25 404 THR B C 1
ATOM 10871 O O . THR B 1 404 ? 29.328 -32.188 -1.086 1 94.25 404 THR B O 1
ATOM 10874 N N . ALA B 1 405 ? 31.562 -31.969 -0.569 1 95.62 405 ALA B N 1
ATOM 10875 C CA . ALA B 1 405 ? 31.266 -31.375 0.729 1 95.62 405 ALA B CA 1
ATOM 10876 C C . ALA B 1 405 ? 30.547 -30.031 0.565 1 95.62 405 ALA B C 1
ATOM 10878 O O . ALA B 1 405 ? 29.625 -29.719 1.317 1 95.62 405 ALA B O 1
ATOM 10879 N N . GLY B 1 406 ? 30.969 -29.266 -0.423 1 93.62 406 GLY B N 1
ATOM 10880 C CA . GLY B 1 406 ? 30.391 -27.953 -0.663 1 93.62 406 GLY B CA 1
ATOM 10881 C C . GLY B 1 406 ? 28.969 -28.016 -1.186 1 93.62 406 GLY B C 1
ATOM 10882 O O . GLY B 1 406 ? 28.25 -27.016 -1.144 1 93.62 406 GLY B O 1
ATOM 10883 N N . ARG B 1 407 ? 28.484 -29.172 -1.571 1 90.88 407 ARG B N 1
ATOM 10884 C CA . ARG B 1 407 ? 27.172 -29.328 -2.186 1 90.88 407 ARG B CA 1
ATOM 10885 C C . ARG B 1 407 ? 26.141 -29.812 -1.17 1 90.88 407 ARG B C 1
ATOM 10887 O O . ARG B 1 407 ? 25.016 -30.172 -1.535 1 90.88 407 ARG B O 1
ATOM 10894 N N . ASN B 1 408 ? 26.516 -29.859 0.054 1 95.12 408 ASN B N 1
ATOM 10895 C CA . ASN B 1 408 ? 25.562 -30.281 1.074 1 95.12 408 ASN B CA 1
ATOM 10896 C C . ASN B 1 408 ? 24.391 -29.312 1.174 1 95.12 408 ASN B C 1
ATOM 10898 O O . ASN B 1 408 ? 24.516 -28.234 1.747 1 95.12 408 ASN B O 1
ATOM 10902 N N . GLN B 1 409 ? 23.234 -29.734 0.729 1 95.31 409 GLN B N 1
ATOM 10903 C CA . GLN B 1 409 ? 22.078 -28.844 0.611 1 95.31 409 GLN B CA 1
ATOM 10904 C C . GLN B 1 409 ? 21.453 -28.578 1.977 1 95.31 409 GLN B C 1
ATOM 10906 O O . GLN B 1 409 ? 20.812 -27.547 2.174 1 95.31 409 GLN B O 1
ATOM 10911 N N . SER B 1 410 ? 21.594 -29.438 2.943 1 96.38 410 SER B N 1
ATOM 10912 C CA . SER B 1 410 ? 21.125 -29.156 4.297 1 96.38 410 SER B CA 1
ATOM 10913 C C . SER B 1 410 ? 21.906 -28 4.922 1 96.38 410 SER B C 1
ATOM 10915 O O . SER B 1 410 ? 21.344 -27.188 5.648 1 96.38 410 SER B O 1
ATOM 10917 N N . ARG B 1 411 ? 23.25 -27.984 4.656 1 96.56 411 ARG B N 1
ATOM 10918 C CA . ARG B 1 411 ? 24.047 -26.859 5.137 1 96.56 411 ARG B CA 1
ATOM 10919 C C . ARG B 1 411 ? 23.578 -25.562 4.504 1 96.56 411 ARG B C 1
ATOM 10921 O O . ARG B 1 411 ? 23.469 -24.531 5.188 1 96.56 411 ARG B O 1
ATOM 10928 N N . SER B 1 412 ? 23.344 -25.625 3.199 1 95.75 412 SER B N 1
ATOM 10929 C CA . SER B 1 412 ? 22.859 -24.453 2.49 1 95.75 412 SER B CA 1
ATOM 10930 C C . SER B 1 412 ? 21.578 -23.922 3.117 1 95.75 412 SER B C 1
ATOM 10932 O O . SER B 1 412 ? 21.391 -22.703 3.221 1 95.75 412 SER B O 1
ATOM 10934 N N . ILE B 1 413 ? 20.672 -24.797 3.549 1 96.19 413 ILE B N 1
ATOM 10935 C CA . ILE B 1 413 ? 19.406 -24.406 4.145 1 96.19 413 ILE B CA 1
ATOM 10936 C C . ILE B 1 413 ? 19.641 -23.828 5.535 1 96.19 413 ILE B C 1
ATOM 10938 O O . ILE B 1 413 ? 19.094 -22.766 5.875 1 96.19 413 ILE B O 1
ATOM 10942 N N . GLN B 1 414 ? 20.422 -24.438 6.289 1 96.31 414 GLN B N 1
ATOM 10943 C CA . GLN B 1 414 ? 20.562 -24.094 7.703 1 96.31 414 GLN B CA 1
ATOM 10944 C C . GLN B 1 414 ? 21.453 -22.859 7.891 1 96.31 414 GLN B C 1
ATOM 10946 O O . GLN B 1 414 ? 21.234 -22.078 8.812 1 96.31 414 GLN B O 1
ATOM 10951 N N . GLU B 1 415 ? 22.469 -22.703 6.992 1 96.75 415 GLU B N 1
ATOM 10952 C CA . GLU B 1 415 ? 23.484 -21.688 7.262 1 96.75 415 GLU B CA 1
ATOM 10953 C C . GLU B 1 415 ? 23.531 -20.641 6.148 1 96.75 415 GLU B C 1
ATOM 10955 O O . GLU B 1 415 ? 24.266 -19.6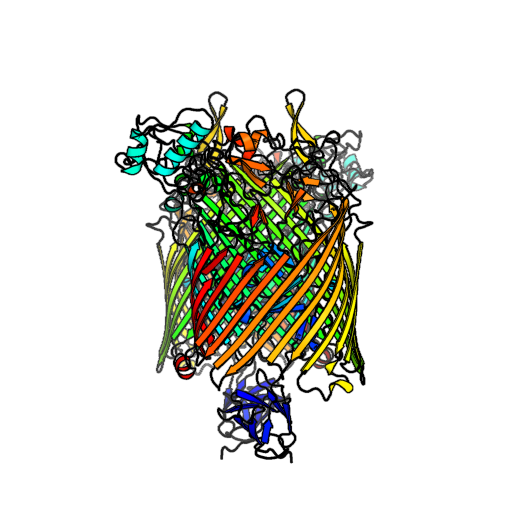56 6.246 1 96.75 415 GLU B O 1
ATOM 10960 N N . GLY B 1 416 ? 22.844 -20.797 5.082 1 96.25 416 GLY B N 1
ATOM 10961 C CA . GLY B 1 416 ? 23.047 -20.031 3.865 1 96.25 416 GLY B CA 1
ATOM 10962 C C . GLY B 1 416 ? 22.484 -18.625 3.943 1 96.25 416 GLY B C 1
ATOM 10963 O O . GLY B 1 416 ? 22.812 -17.766 3.125 1 96.25 416 GLY B O 1
ATOM 10964 N N . GLY B 1 417 ? 21.625 -18.328 4.93 1 97.06 417 GLY B N 1
ATOM 10965 C CA . GLY B 1 417 ? 21.016 -17.016 5.039 1 97.06 417 GLY B CA 1
ATOM 10966 C C . GLY B 1 417 ? 19.5 -17.062 5.188 1 97.06 417 GLY B C 1
ATOM 10967 O O . GLY B 1 417 ? 18.953 -18.016 5.742 1 97.06 417 GLY B O 1
ATOM 10968 N N . TRP B 1 418 ? 18.859 -15.945 4.879 1 96.06 418 TRP B N 1
ATOM 10969 C CA . TRP B 1 418 ? 17.406 -15.859 4.996 1 96.06 418 TRP B CA 1
ATOM 10970 C C . TRP B 1 418 ? 16.828 -14.914 3.943 1 96.06 418 TRP B C 1
ATOM 10972 O O . TRP B 1 418 ? 17.562 -14.141 3.33 1 96.06 418 TRP B O 1
ATOM 10982 N N . SER B 1 419 ? 15.57 -15.039 3.631 1 95.31 419 SER B N 1
ATOM 10983 C CA . SER B 1 419 ? 14.852 -14.172 2.703 1 95.31 419 SER B CA 1
ATOM 10984 C C . SER B 1 419 ? 13.375 -14.055 3.088 1 95.31 419 SER B C 1
ATOM 10986 O O . SER B 1 419 ? 12.828 -14.945 3.746 1 95.31 419 SER B O 1
ATOM 10988 N N . TRP B 1 420 ? 12.82 -12.945 2.775 1 94.5 420 TRP B N 1
ATOM 10989 C CA . TRP B 1 420 ? 11.383 -12.805 2.939 1 94.5 420 TRP B CA 1
ATOM 10990 C C . TRP B 1 420 ? 10.781 -11.961 1.82 1 94.5 420 TRP B C 1
ATOM 10992 O O . TRP B 1 420 ? 11.484 -11.156 1.202 1 94.5 420 TRP B O 1
ATOM 11002 N N . ASP B 1 421 ? 9.492 -12.219 1.481 1 93.81 421 ASP B N 1
ATOM 11003 C CA . ASP B 1 421 ? 8.664 -11.406 0.594 1 93.81 421 ASP B CA 1
ATOM 11004 C C . ASP B 1 421 ? 7.402 -10.93 1.31 1 93.81 421 ASP B C 1
ATOM 11006 O O . ASP B 1 421 ? 6.762 -11.695 2.033 1 93.81 421 ASP B O 1
ATOM 11010 N N . ARG B 1 422 ? 7.117 -9.672 1.179 1 93.12 422 ARG B N 1
ATOM 11011 C CA . ARG B 1 422 ? 5.891 -9.055 1.676 1 93.12 422 ARG B CA 1
ATOM 11012 C C . ARG B 1 422 ? 5.117 -8.383 0.544 1 93.12 422 ARG B C 1
ATOM 11014 O O . ARG B 1 422 ? 5.547 -7.359 0.011 1 93.12 422 ARG B O 1
ATOM 11021 N N . ASP B 1 423 ? 3.949 -8.969 0.172 1 91.31 423 ASP B N 1
ATOM 11022 C CA . ASP B 1 423 ? 3.17 -8.453 -0.95 1 91.31 423 ASP B CA 1
ATOM 11023 C C . ASP B 1 423 ? 1.759 -8.07 -0.509 1 91.31 423 ASP B C 1
ATOM 11025 O O . ASP B 1 423 ? 1.09 -8.844 0.184 1 91.31 423 ASP B O 1
ATOM 11029 N N . ASN B 1 424 ? 1.327 -6.914 -0.874 1 90.38 424 ASN B N 1
ATOM 11030 C CA . ASN B 1 424 ? -0.026 -6.438 -0.607 1 90.38 424 ASN B CA 1
ATOM 11031 C C . ASN B 1 424 ? -0.759 -6.082 -1.896 1 90.38 424 ASN B C 1
ATOM 11033 O O . ASN B 1 424 ? -0.203 -5.406 -2.766 1 90.38 424 ASN B O 1
ATOM 11037 N N . TYR B 1 425 ? -1.978 -6.574 -2.01 1 91.75 425 TYR B N 1
ATOM 11038 C CA . TYR B 1 425 ? -2.828 -6.309 -3.164 1 91.75 425 TYR B CA 1
ATOM 11039 C C . TYR B 1 425 ? -4.141 -5.66 -2.738 1 91.75 425 TYR B C 1
ATOM 11041 O O . TYR B 1 425 ? -4.93 -6.266 -2.012 1 91.75 425 TYR B O 1
ATOM 11049 N N . LEU B 1 426 ? -4.363 -4.449 -3.17 1 90.69 426 LEU B N 1
ATOM 11050 C CA . LEU B 1 426 ? -5.609 -3.736 -2.904 1 90.69 426 LEU B CA 1
ATOM 11051 C C . LEU B 1 426 ? -6.387 -3.506 -4.195 1 90.69 426 LEU B C 1
ATOM 11053 O O . LEU B 1 426 ? -5.824 -3.059 -5.195 1 90.69 426 LEU B O 1
ATOM 11057 N N . GLN B 1 427 ? -7.605 -3.84 -4.199 1 93.19 427 GLN B N 1
ATOM 11058 C CA . GLN B 1 427 ? -8.516 -3.525 -5.293 1 93.19 427 GLN B CA 1
ATOM 11059 C C . GLN B 1 427 ? -9.773 -2.83 -4.781 1 93.19 427 GLN B C 1
ATOM 11061 O O . GLN B 1 427 ? -10.43 -3.32 -3.861 1 93.19 427 GLN B O 1
ATOM 11066 N N . THR B 1 428 ? -10.117 -1.729 -5.336 1 88.94 428 THR B N 1
ATOM 11067 C CA . THR B 1 428 ? -11.352 -1.008 -5.055 1 88.94 428 THR B CA 1
ATOM 11068 C C . THR B 1 428 ? -12.141 -0.759 -6.336 1 88.94 428 THR B C 1
ATOM 11070 O O . THR B 1 428 ? -11.555 -0.509 -7.391 1 88.94 428 THR B O 1
ATOM 11073 N N . ALA B 1 429 ? -13.398 -0.944 -6.238 1 92.56 429 ALA B N 1
ATOM 11074 C CA . ALA B 1 429 ? -14.25 -0.661 -7.391 1 92.56 429 ALA B CA 1
ATOM 11075 C C . ALA B 1 429 ? -15.625 -0.166 -6.949 1 92.56 429 ALA B C 1
ATOM 11077 O O . ALA B 1 429 ? -16.109 -0.54 -5.879 1 92.56 429 ALA B O 1
ATOM 11078 N N . ALA B 1 430 ? -16.172 0.71 -7.707 1 88.69 430 ALA B N 1
ATOM 11079 C CA . ALA B 1 430 ? -17.547 1.167 -7.586 1 88.69 430 ALA B CA 1
ATOM 11080 C C . ALA B 1 430 ? -18.297 1.037 -8.914 1 88.69 430 ALA B C 1
ATOM 11082 O O . ALA B 1 430 ? -17.719 1.274 -9.977 1 88.69 430 ALA B O 1
ATOM 11083 N N . ASN B 1 431 ? -19.484 0.594 -8.805 1 90.94 431 ASN B N 1
ATOM 11084 C CA . ASN B 1 431 ? -20.328 0.506 -9.992 1 90.94 431 ASN B CA 1
ATOM 11085 C C . ASN B 1 431 ? -21.719 1.084 -9.75 1 90.94 431 ASN B C 1
ATOM 11087 O O . ASN B 1 431 ? -22.156 1.188 -8.602 1 90.94 431 ASN B O 1
ATOM 11091 N N . PHE B 1 432 ? -22.391 1.499 -10.797 1 91.31 432 PHE B N 1
ATOM 11092 C CA . PHE B 1 432 ? -23.781 1.94 -10.711 1 91.31 432 PHE B CA 1
ATOM 11093 C C . PHE B 1 432 ? -24.578 1.453 -11.914 1 91.31 432 PHE B C 1
ATOM 11095 O O . PHE B 1 432 ? -24.016 1.172 -12.969 1 91.31 432 PHE B O 1
ATOM 11102 N N . VAL B 1 433 ? -25.812 1.307 -11.781 1 92.94 433 VAL B N 1
ATOM 11103 C CA . VAL B 1 433 ? -26.797 1.012 -12.82 1 92.94 433 VAL B CA 1
ATOM 11104 C C . VAL B 1 433 ? -27.953 2.012 -12.75 1 92.94 433 VAL B C 1
ATOM 11106 O O . VAL B 1 433 ? -28.688 2.039 -11.758 1 92.94 433 VAL B O 1
ATOM 11109 N N . LEU B 1 434 ? -28.047 2.809 -13.719 1 93.5 434 LEU B N 1
ATOM 11110 C CA . LEU B 1 434 ? -29.125 3.781 -13.859 1 93.5 434 LEU B CA 1
ATOM 11111 C C . LEU B 1 434 ? -30.141 3.322 -14.906 1 93.5 434 LEU B C 1
ATOM 11113 O O . LEU B 1 434 ? -29.781 3.043 -16.047 1 93.5 434 LEU B O 1
ATOM 11117 N N . THR B 1 435 ? -31.344 3.168 -14.492 1 92.94 435 THR B N 1
ATOM 11118 C CA . THR B 1 435 ? -32.438 2.779 -15.383 1 92.94 435 THR B CA 1
ATOM 11119 C C . THR B 1 435 ? -33.5 3.885 -15.469 1 92.94 435 THR B C 1
ATOM 11121 O O . THR B 1 435 ? -34.562 3.785 -14.859 1 92.94 435 THR B O 1
ATOM 11124 N N . PRO B 1 436 ? -33.344 4.805 -16.359 1 89.56 436 PRO B N 1
ATOM 11125 C CA . PRO B 1 436 ? -34.281 5.941 -16.422 1 89.56 436 PRO B CA 1
ATOM 11126 C C . PRO B 1 436 ? -35.625 5.562 -17 1 89.56 436 PRO B C 1
ATOM 11128 O O . PRO B 1 436 ? -36.656 6.184 -16.672 1 89.56 436 PRO B O 1
ATOM 11131 N N . LEU B 1 437 ? -35.688 4.625 -17.922 1 90.88 437 LEU B N 1
ATOM 11132 C CA . LEU B 1 437 ? -36.906 4.09 -18.5 1 90.88 437 LEU B CA 1
ATOM 11133 C C . LEU B 1 437 ? -36.812 2.574 -18.656 1 90.88 437 LEU B C 1
ATOM 11135 O O . LEU B 1 437 ? -35.719 2.006 -18.641 1 90.88 437 LEU B O 1
ATOM 11139 N N . LYS B 1 438 ? -37.938 2.012 -18.75 1 89.06 438 LYS B N 1
ATOM 11140 C CA . LYS B 1 438 ? -37.969 0.557 -18.875 1 89.06 438 LYS B CA 1
ATOM 11141 C C . LYS B 1 438 ? -37.156 0.084 -20.062 1 89.06 438 LYS B C 1
ATOM 11143 O O . LYS B 1 438 ? -37.312 0.595 -21.188 1 89.06 438 LYS B O 1
ATOM 11148 N N . GLY B 1 439 ? -36.25 -0.775 -19.828 1 92.25 439 GLY B N 1
ATOM 11149 C CA . GLY B 1 439 ? -35.469 -1.389 -20.891 1 92.25 439 GLY B CA 1
ATOM 11150 C C . GLY B 1 439 ? -34.125 -0.695 -21.109 1 92.25 439 GLY B C 1
ATOM 11151 O O . GLY B 1 439 ? -33.25 -1.248 -21.766 1 92.25 439 GLY B O 1
ATOM 11152 N N . LEU B 1 440 ? -34.094 0.534 -20.672 1 95.44 440 LEU B N 1
ATOM 11153 C CA . LEU B 1 440 ? -32.844 1.282 -20.844 1 95.44 440 LEU B CA 1
ATOM 11154 C C . LEU B 1 440 ? -32.031 1.271 -19.547 1 95.44 440 LEU B C 1
ATOM 11156 O O . LEU B 1 440 ? -32.531 1.63 -18.484 1 95.44 440 LEU B O 1
ATOM 11160 N N . SER B 1 441 ? -30.844 0.875 -19.672 1 94.56 441 SER B N 1
ATOM 11161 C CA . SER B 1 441 ? -29.969 0.904 -18.5 1 94.56 441 SER B CA 1
ATOM 11162 C C . SER B 1 441 ? -28.594 1.467 -18.844 1 94.56 441 SER B C 1
ATOM 11164 O O . SER B 1 441 ? -28.062 1.191 -19.922 1 94.56 441 SER B O 1
ATOM 11166 N N . VAL B 1 442 ? -28.078 2.352 -18.016 1 96 442 VAL B N 1
ATOM 11167 C CA . VAL B 1 442 ? -26.719 2.881 -18.078 1 96 442 VAL B CA 1
ATOM 11168 C C . VAL B 1 442 ? -25.891 2.342 -16.922 1 96 442 VAL B C 1
ATOM 11170 O O . VAL B 1 442 ? -26.266 2.516 -15.75 1 96 442 VAL B O 1
ATOM 11173 N N . THR B 1 443 ? -24.812 1.677 -17.25 1 95 443 THR B N 1
ATOM 11174 C CA . THR B 1 443 ? -23.953 1.075 -16.234 1 95 443 THR B CA 1
ATOM 11175 C C . THR B 1 443 ? -22.562 1.7 -16.25 1 95 443 THR B C 1
ATOM 11177 O O . THR B 1 443 ? -22 1.932 -17.328 1 95 443 THR B O 1
ATOM 11180 N N . GLY B 1 444 ? -22.109 2.037 -15.148 1 95 444 GLY B N 1
ATOM 11181 C CA . GLY B 1 444 ? -20.75 2.535 -14.984 1 95 444 GLY B CA 1
ATOM 11182 C C . GLY B 1 444 ? -19.938 1.739 -13.984 1 95 444 GLY B C 1
ATOM 11183 O O . GLY B 1 444 ? -20.484 1.181 -13.031 1 95 444 GLY B O 1
ATOM 11184 N N . LEU B 1 445 ? -18.531 1.637 -14.234 1 95.25 445 LEU B N 1
ATOM 11185 C CA . LEU B 1 445 ? -17.594 0.96 -13.328 1 95.25 445 LEU B CA 1
ATOM 11186 C C . LEU B 1 445 ? -16.266 1.687 -13.281 1 95.25 445 LEU B C 1
ATOM 11188 O O . LEU B 1 445 ? -15.711 2.055 -14.32 1 95.25 445 LEU B O 1
ATOM 11192 N N . ALA B 1 446 ? -15.836 2.047 -12.133 1 93.56 446 ALA B N 1
ATOM 11193 C CA . ALA B 1 446 ? -14.5 2.582 -11.898 1 93.56 446 ALA B CA 1
ATOM 11194 C C . ALA B 1 446 ? -13.727 1.713 -10.906 1 93.56 446 ALA B C 1
ATOM 11196 O O . ALA B 1 446 ? -14.266 1.312 -9.867 1 93.56 446 ALA B O 1
ATOM 11197 N N . SER B 1 447 ? -12.477 1.354 -11.242 1 95.25 447 SER B N 1
ATOM 11198 C CA . SER B 1 447 ? -11.672 0.503 -10.375 1 95.25 447 SER B CA 1
ATOM 11199 C C . SER B 1 447 ? -10.258 1.062 -10.211 1 95.25 447 SER B C 1
ATOM 11201 O O . SER B 1 447 ? -9.68 1.59 -11.164 1 95.25 447 SER B O 1
ATOM 11203 N N . PHE B 1 448 ? -9.758 1.062 -9.055 1 91.75 448 PHE B N 1
ATOM 11204 C CA . PHE B 1 448 ? -8.383 1.373 -8.703 1 91.75 448 PHE B CA 1
ATOM 11205 C C . PHE B 1 448 ? -7.711 0.182 -8.031 1 91.75 448 PHE B C 1
ATOM 11207 O O . PHE B 1 448 ? -8.211 -0.335 -7.031 1 91.75 448 PHE B O 1
ATOM 11214 N N . LYS B 1 449 ? -6.605 -0.242 -8.562 1 93.38 449 LYS B N 1
ATOM 11215 C CA . LYS B 1 449 ? -5.797 -1.305 -7.969 1 93.38 449 LYS B CA 1
ATOM 11216 C C . LYS B 1 449 ? -4.406 -0.799 -7.602 1 93.38 449 LYS B C 1
ATOM 11218 O O . LYS B 1 449 ? -3.803 -0.027 -8.352 1 93.38 449 LYS B O 1
ATOM 11223 N N . PHE B 1 450 ? -3.951 -1.214 -6.469 1 92.25 450 PHE B N 1
ATOM 11224 C CA . PHE B 1 450 ? -2.611 -0.872 -6.012 1 92.25 450 PHE B CA 1
ATOM 11225 C C . PHE B 1 450 ? -1.895 -2.102 -5.465 1 92.25 450 PHE B C 1
ATOM 11227 O O . PHE B 1 450 ? -2.393 -2.762 -4.551 1 92.25 450 PHE B O 1
ATOM 11234 N N . THR B 1 451 ? -0.743 -2.428 -6.062 1 92.44 451 THR B N 1
ATOM 11235 C CA . THR B 1 451 ? 0.115 -3.52 -5.617 1 92.44 451 THR B CA 1
ATOM 11236 C C . THR B 1 451 ? 1.414 -2.98 -5.023 1 92.44 451 THR B C 1
ATOM 11238 O O . THR B 1 451 ? 2.074 -2.133 -5.629 1 92.44 451 THR B O 1
ATOM 11241 N N . ASP B 1 452 ? 1.667 -3.395 -3.787 1 92.62 452 ASP B N 1
ATOM 11242 C CA . ASP B 1 452 ? 2.938 -3.102 -3.133 1 92.62 452 ASP B CA 1
ATOM 11243 C C . ASP B 1 452 ? 3.707 -4.383 -2.824 1 92.62 452 ASP B C 1
ATOM 11245 O O . ASP B 1 452 ? 3.186 -5.281 -2.154 1 92.62 452 ASP B O 1
ATOM 11249 N N . GLY B 1 453 ? 4.875 -4.496 -3.357 1 92.44 453 GLY B N 1
ATOM 11250 C CA . GLY B 1 453 ? 5.734 -5.641 -3.098 1 92.44 453 GLY B CA 1
ATOM 11251 C C . GLY B 1 453 ? 7.102 -5.254 -2.57 1 92.44 453 GLY B C 1
ATOM 11252 O O . GLY B 1 453 ? 7.676 -4.25 -3 1 92.44 453 GLY B O 1
ATOM 11253 N N . ASN B 1 454 ? 7.598 -6.02 -1.611 1 93.75 454 ASN B N 1
ATOM 11254 C CA . ASN B 1 454 ? 8.922 -5.848 -1.024 1 93.75 454 ASN B CA 1
ATOM 11255 C C . ASN B 1 454 ? 9.609 -7.191 -0.784 1 93.75 454 ASN B C 1
ATOM 11257 O O . ASN B 1 454 ? 9.008 -8.102 -0.214 1 93.75 454 ASN B O 1
ATOM 11261 N N . SER B 1 455 ? 10.852 -7.348 -1.332 1 94.56 455 SER B N 1
ATOM 11262 C CA . SER B 1 455 ? 11.625 -8.562 -1.123 1 94.56 455 SER B CA 1
ATOM 11263 C C . SER B 1 455 ? 13 -8.25 -0.553 1 94.56 455 SER B C 1
ATOM 11265 O O . SER B 1 455 ? 13.617 -7.242 -0.914 1 94.56 455 SER B O 1
ATOM 11267 N N . ASN B 1 456 ? 13.414 -9.086 0.348 1 95.06 456 ASN B N 1
ATOM 11268 C CA . ASN B 1 456 ? 14.734 -8.977 0.971 1 95.06 456 ASN B CA 1
ATOM 11269 C C . ASN B 1 456 ? 15.422 -10.336 1.054 1 95.06 456 ASN B C 1
ATOM 11271 O O . ASN B 1 456 ? 14.797 -11.336 1.398 1 95.06 456 ASN B O 1
ATOM 11275 N N . THR B 1 457 ? 16.734 -10.359 0.634 1 95.88 457 THR B N 1
ATOM 11276 C CA . THR B 1 457 ? 17.562 -11.562 0.738 1 95.88 457 THR B CA 1
ATOM 11277 C C . THR B 1 457 ? 18.891 -11.234 1.392 1 95.88 457 THR B C 1
ATOM 11279 O O . THR B 1 457 ? 19.594 -10.32 0.964 1 95.88 457 THR B O 1
ATOM 11282 N N . PHE B 1 458 ? 19.25 -11.977 2.381 1 97.5 458 PHE B N 1
ATOM 11283 C CA . PHE B 1 458 ? 20.562 -11.914 3.01 1 97.5 458 PHE B CA 1
ATOM 11284 C C . PHE B 1 458 ? 21.328 -13.219 2.82 1 97.5 458 PHE B C 1
ATOM 11286 O O . PHE B 1 458 ? 20.875 -14.273 3.268 1 97.5 458 PHE B O 1
ATOM 11293 N N . ASN B 1 459 ? 22.422 -13.148 2.18 1 97.56 459 ASN B N 1
ATOM 11294 C CA . ASN B 1 459 ? 23.344 -14.281 2.053 1 97.56 459 ASN B CA 1
ATOM 11295 C C . ASN B 1 459 ? 24.438 -14.234 3.105 1 97.56 459 ASN B C 1
ATOM 11297 O O . ASN B 1 459 ? 25.188 -13.258 3.189 1 97.56 459 ASN B O 1
ATOM 11301 N N . ASN B 1 460 ? 24.562 -15.312 3.83 1 97.94 460 ASN B N 1
ATOM 11302 C CA . ASN B 1 460 ? 25.484 -15.359 4.957 1 97.94 460 ASN B CA 1
ATOM 11303 C C . ASN B 1 460 ? 26.922 -15.656 4.504 1 97.94 460 ASN B C 1
ATOM 11305 O O . ASN B 1 460 ? 27.125 -16.297 3.469 1 97.94 460 ASN B O 1
ATOM 11309 N N . THR B 1 461 ? 27.844 -15.141 5.293 1 97.62 461 THR B N 1
ATOM 11310 C CA . THR B 1 461 ? 29.141 -15.805 5.312 1 97.62 461 THR B CA 1
ATOM 11311 C C . THR B 1 461 ? 29.062 -17.141 6.047 1 97.62 461 THR B C 1
ATOM 11313 O O . THR B 1 461 ? 28.281 -17.281 6.996 1 97.62 461 THR B O 1
ATOM 11316 N N . THR B 1 462 ? 29.781 -18.125 5.566 1 96.94 462 THR B N 1
ATOM 11317 C CA . THR B 1 462 ? 29.875 -19.422 6.234 1 96.94 462 THR B CA 1
ATOM 11318 C C . THR B 1 462 ? 31.328 -19.828 6.441 1 96.94 462 THR B C 1
ATOM 11320 O O . THR B 1 462 ? 32.188 -19.453 5.656 1 96.94 462 THR B O 1
ATOM 11323 N N . THR B 1 463 ? 31.547 -20.609 7.48 1 96.62 463 THR B N 1
ATOM 11324 C CA . THR B 1 463 ? 32.875 -21.125 7.781 1 96.62 463 THR B CA 1
ATOM 11325 C C . THR B 1 463 ? 33.188 -22.359 6.945 1 96.62 463 THR B C 1
ATOM 11327 O O . THR B 1 463 ? 32.281 -23.062 6.5 1 96.62 463 THR B O 1
ATOM 11330 N N . PRO B 1 464 ? 34.531 -22.578 6.641 1 97.81 464 PRO B N 1
ATOM 11331 C CA . PRO B 1 464 ? 34.844 -23.797 5.895 1 97.81 464 PRO B CA 1
ATOM 11332 C C . PRO B 1 464 ? 34.5 -25.062 6.652 1 97.81 464 PRO B C 1
ATOM 11334 O O . PRO B 1 464 ? 34.531 -25.094 7.887 1 97.81 464 PRO B O 1
ATOM 11337 N N . ILE B 1 465 ? 34.188 -26.125 5.934 1 98 465 ILE B N 1
ATOM 11338 C CA . ILE B 1 465 ? 34.062 -27.453 6.492 1 98 465 ILE B CA 1
ATOM 11339 C C . ILE B 1 465 ? 35.438 -28.031 6.801 1 98 465 ILE B C 1
ATOM 11341 O O . ILE B 1 465 ? 36.375 -27.828 6.035 1 98 465 ILE B O 1
ATOM 11345 N N . ASN B 1 466 ? 35.5 -28.812 7.883 1 97.75 466 ASN B N 1
ATOM 11346 C CA . ASN B 1 466 ? 36.781 -29.375 8.258 1 97.75 466 ASN B CA 1
ATOM 11347 C C . ASN B 1 466 ? 37 -30.766 7.648 1 97.75 466 ASN B C 1
ATOM 11349 O O . ASN B 1 466 ? 36.062 -31.547 7.574 1 97.75 466 ASN B O 1
ATOM 11353 N N . ASN B 1 467 ? 38.188 -30.953 7.199 1 98.06 467 ASN B N 1
ATOM 11354 C CA . ASN B 1 467 ? 38.625 -32.281 6.797 1 98.06 467 ASN B CA 1
ATOM 11355 C C . ASN B 1 467 ? 38.531 -33.281 7.957 1 98.06 467 ASN B C 1
ATOM 11357 O O . ASN B 1 467 ? 39.25 -33.156 8.938 1 98.06 467 ASN B O 1
ATOM 11361 N N . PHE B 1 468 ? 37.75 -34.281 7.785 1 97.81 468 PHE B N 1
ATOM 11362 C CA . PHE B 1 468 ? 37.5 -35.25 8.867 1 97.81 468 PHE B CA 1
ATOM 11363 C C . PHE B 1 468 ? 38.781 -35.969 9.234 1 97.81 468 PHE B C 1
ATOM 11365 O O . PHE B 1 468 ? 39 -36.312 10.406 1 97.81 468 PHE B O 1
ATOM 11372 N N . LEU B 1 469 ? 39.688 -36.312 8.305 1 97.44 469 LEU B N 1
ATOM 11373 C CA . LEU B 1 469 ? 40.875 -37.125 8.5 1 97.44 469 LEU B CA 1
ATOM 11374 C C . LEU B 1 469 ? 42 -36.312 9.141 1 97.44 469 LEU B C 1
ATOM 11376 O O . LEU B 1 469 ? 42.75 -36.812 9.945 1 97.44 469 LEU B O 1
ATOM 11380 N N . THR B 1 470 ? 42.094 -34.938 8.828 1 97.38 470 THR B N 1
ATOM 11381 C CA . THR B 1 470 ? 43.25 -34.156 9.258 1 97.38 470 THR B CA 1
ATOM 11382 C C . THR B 1 470 ? 42.812 -33 10.18 1 97.38 470 THR B C 1
ATOM 11384 O O . THR B 1 470 ? 43.656 -32.406 10.867 1 97.38 470 THR B O 1
ATOM 11387 N N . GLY B 1 471 ? 41.562 -32.562 10.094 1 96.62 471 GLY B N 1
ATOM 11388 C CA . GLY B 1 471 ? 41.062 -31.438 10.859 1 96.62 471 GLY B CA 1
ATOM 11389 C C . GLY B 1 471 ? 41.281 -30.109 10.156 1 96.62 471 GLY B C 1
ATOM 11390 O O . GLY B 1 471 ? 40.781 -29.078 10.609 1 96.62 471 GLY B O 1
ATOM 11391 N N . ALA B 1 472 ? 41.969 -30.078 9.016 1 97.31 472 ALA B N 1
ATOM 11392 C CA . ALA B 1 472 ? 42.25 -28.859 8.281 1 97.31 472 ALA B CA 1
ATOM 11393 C C . ALA B 1 472 ? 41 -28.297 7.605 1 97.31 472 ALA B C 1
ATOM 11395 O O . ALA B 1 472 ? 40.188 -29.062 7.102 1 97.31 472 ALA B O 1
ATOM 11396 N N . PRO B 1 473 ? 40.844 -26.984 7.547 1 97.69 473 PRO B N 1
ATOM 11397 C CA . PRO B 1 473 ? 39.688 -26.391 6.875 1 97.69 473 PRO B CA 1
ATOM 11398 C C . PRO B 1 473 ? 39.75 -26.562 5.359 1 97.69 473 PRO B C 1
ATOM 11400 O O . PRO B 1 473 ? 40.781 -26.391 4.746 1 97.69 473 PRO B O 1
ATOM 11403 N N . LEU B 1 474 ? 38.625 -26.953 4.82 1 98.06 474 LEU B N 1
ATOM 11404 C CA . LEU B 1 474 ? 38.438 -26.922 3.373 1 98.06 474 LEU B CA 1
ATOM 11405 C C . LEU B 1 474 ? 37.969 -25.562 2.91 1 98.06 474 LEU B C 1
ATOM 11407 O O . LEU B 1 474 ? 36.781 -25.344 2.748 1 98.06 474 LEU B O 1
ATOM 11411 N N . THR B 1 475 ? 38.781 -24.672 2.547 1 96.62 475 THR B N 1
ATOM 11412 C CA . THR B 1 475 ? 38.531 -23.25 2.385 1 96.62 475 THR B CA 1
ATOM 11413 C C . THR B 1 475 ? 37.531 -23 1.256 1 96.62 475 THR B C 1
ATOM 11415 O O . THR B 1 475 ? 36.781 -22.016 1.284 1 96.62 475 THR B O 1
ATOM 11418 N N . THR B 1 476 ? 37.438 -23.844 0.312 1 95.94 476 THR B N 1
ATOM 11419 C CA . THR B 1 476 ? 36.594 -23.625 -0.843 1 95.94 476 THR B CA 1
ATOM 11420 C C . THR B 1 476 ? 35.125 -23.859 -0.471 1 95.94 476 THR B C 1
ATOM 11422 O O . THR B 1 476 ? 34.219 -23.547 -1.248 1 95.94 476 THR B O 1
ATOM 11425 N N . THR B 1 477 ? 34.844 -24.406 0.681 1 97.31 477 THR B N 1
ATOM 11426 C CA . THR B 1 477 ? 33.469 -24.672 1.097 1 97.31 477 THR B CA 1
ATOM 11427 C C . THR B 1 477 ? 32.906 -23.484 1.875 1 97.31 477 THR B C 1
ATOM 11429 O O . THR B 1 477 ? 31.75 -23.5 2.309 1 97.31 477 THR B O 1
ATOM 11432 N N . ALA B 1 478 ? 33.656 -22.438 2.008 1 96.69 478 ALA B N 1
ATOM 11433 C CA . ALA B 1 478 ? 33.25 -21.266 2.77 1 96.69 478 ALA B CA 1
ATOM 11434 C C . ALA B 1 478 ? 32.656 -20.203 1.853 1 96.69 478 ALA B C 1
ATOM 11436 O O . ALA B 1 478 ? 32.969 -20.156 0.66 1 96.69 478 ALA B O 1
ATOM 11437 N N . THR B 1 479 ? 31.766 -19.453 2.346 1 96.19 479 THR B N 1
ATOM 11438 C CA . THR B 1 479 ? 31.359 -18.188 1.774 1 96.19 479 THR B CA 1
ATOM 11439 C C . THR B 1 479 ? 31.969 -17.016 2.555 1 96.19 479 THR B C 1
ATOM 11441 O O . THR B 1 479 ? 31.656 -16.828 3.734 1 96.19 479 THR B O 1
ATOM 11444 N N . THR B 1 480 ? 32.719 -16.203 1.918 1 96.12 480 THR B N 1
ATOM 11445 C CA . THR B 1 480 ? 33.531 -15.242 2.652 1 96.12 480 THR B CA 1
ATOM 11446 C C . THR B 1 480 ? 32.938 -13.852 2.58 1 96.12 480 THR B C 1
ATOM 11448 O O . THR B 1 480 ? 33.344 -12.945 3.316 1 96.12 480 THR B O 1
ATOM 11451 N N . VAL B 1 481 ? 31.984 -13.664 1.704 1 96.31 481 VAL B N 1
ATOM 11452 C CA . VAL B 1 481 ? 31.328 -12.359 1.563 1 96.31 481 VAL B CA 1
ATOM 11453 C C . VAL B 1 481 ? 29.828 -12.5 1.806 1 96.31 481 VAL B C 1
ATOM 11455 O O . VAL B 1 481 ? 29.172 -13.336 1.183 1 96.31 481 VAL B O 1
ATOM 11458 N N . ASN B 1 482 ? 29.359 -11.852 2.77 1 97.25 482 ASN B N 1
ATOM 11459 C CA . ASN B 1 482 ? 27.906 -11.773 2.91 1 97.25 482 ASN B CA 1
ATOM 11460 C C . ASN B 1 482 ? 27.328 -10.57 2.172 1 97.25 482 ASN B C 1
ATOM 11462 O O . ASN B 1 482 ? 28.062 -9.641 1.82 1 97.25 482 ASN B O 1
ATOM 11466 N N . ASP B 1 483 ? 26.094 -10.57 1.795 1 97.19 483 ASP B N 1
ATOM 11467 C CA . ASP B 1 483 ? 25.453 -9.453 1.118 1 97.19 483 ASP B CA 1
ATOM 11468 C C . ASP B 1 483 ? 23.953 -9.469 1.343 1 97.19 483 ASP B C 1
ATOM 11470 O O . ASP B 1 483 ? 23.391 -10.469 1.803 1 97.19 483 ASP B O 1
ATOM 11474 N N . MET B 1 484 ? 23.359 -8.352 1.13 1 97.19 484 MET B N 1
ATOM 11475 C CA . MET B 1 484 ? 21.922 -8.18 1.206 1 97.19 484 MET B CA 1
ATOM 11476 C C . MET B 1 484 ? 21.391 -7.473 -0.037 1 97.19 484 MET B C 1
ATOM 11478 O O . MET B 1 484 ? 21.984 -6.496 -0.504 1 97.19 484 MET B O 1
ATOM 11482 N N . LYS B 1 485 ? 20.312 -7.953 -0.666 1 97 485 LYS B N 1
ATOM 11483 C CA . LYS B 1 485 ? 19.594 -7.355 -1.781 1 97 485 LYS B CA 1
ATOM 11484 C C . LYS B 1 485 ? 18.125 -7.121 -1.422 1 97 485 LYS B C 1
ATOM 11486 O O . LYS B 1 485 ? 17.469 -8.008 -0.885 1 97 485 LYS B O 1
ATOM 11491 N N . GLU B 1 486 ? 17.688 -5.949 -1.692 1 96.62 486 GLU B N 1
ATOM 11492 C CA . GLU B 1 486 ? 16.312 -5.598 -1.396 1 96.62 486 GLU B CA 1
ATOM 11493 C C . GLU B 1 486 ? 15.633 -4.941 -2.6 1 96.62 486 GLU B C 1
ATOM 11495 O O . GLU B 1 486 ? 16.219 -4.07 -3.246 1 96.62 486 GLU B O 1
ATOM 11500 N N . TYR B 1 487 ? 14.414 -5.395 -2.943 1 95.75 487 TYR B N 1
ATOM 11501 C CA . TYR B 1 487 ? 13.633 -4.91 -4.078 1 95.75 487 TYR B CA 1
ATOM 11502 C C . TYR B 1 487 ? 12.297 -4.332 -3.623 1 95.75 487 TYR B C 1
ATOM 11504 O O . TYR B 1 487 ? 11.656 -4.879 -2.723 1 95.75 487 TYR B O 1
ATOM 11512 N N . TYR B 1 488 ? 11.938 -3.199 -4.18 1 94.44 488 TYR B N 1
ATOM 11513 C CA . TYR B 1 488 ? 10.625 -2.584 -4 1 94.44 488 TYR B CA 1
ATOM 11514 C C . TYR B 1 488 ? 9.859 -2.537 -5.32 1 94.44 488 TYR B C 1
ATOM 11516 O O . TYR B 1 488 ? 10.422 -2.197 -6.359 1 94.44 488 TYR B O 1
ATOM 11524 N N . ARG B 1 489 ? 8.562 -2.84 -5.305 1 93.5 489 ARG B N 1
ATOM 11525 C CA . ARG B 1 489 ? 7.711 -2.826 -6.488 1 93.5 489 ARG B CA 1
ATOM 11526 C C . ARG B 1 489 ? 6.352 -2.203 -6.176 1 93.5 489 ARG B C 1
ATOM 11528 O O . ARG B 1 489 ? 5.75 -2.504 -5.141 1 93.5 489 ARG B O 1
ATOM 11535 N N . LYS B 1 490 ? 5.918 -1.36 -7.082 1 92.94 490 LYS B N 1
ATOM 11536 C CA . LYS B 1 490 ? 4.605 -0.724 -6.992 1 92.94 490 LYS B CA 1
ATOM 11537 C C . LYS B 1 490 ? 3.9 -0.722 -8.344 1 92.94 490 LYS B C 1
ATOM 11539 O O . LYS B 1 490 ? 4.516 -0.43 -9.367 1 92.94 490 LYS B O 1
ATOM 11544 N N . ARG B 1 491 ? 2.65 -1.086 -8.312 1 93.38 491 ARG B N 1
ATOM 11545 C CA . ARG B 1 491 ? 1.839 -1.007 -9.523 1 93.38 491 ARG B CA 1
ATOM 11546 C C . ARG B 1 491 ? 0.518 -0.296 -9.258 1 93.38 491 ARG B C 1
ATOM 11548 O O . ARG B 1 491 ? -0.162 -0.593 -8.273 1 93.38 491 ARG B O 1
ATOM 11555 N N . ARG B 1 492 ? 0.213 0.627 -10.047 1 92.31 492 ARG B N 1
ATOM 11556 C CA . ARG B 1 492 ? -1.068 1.324 -10.016 1 92.31 492 ARG B CA 1
ATOM 11557 C C . ARG B 1 492 ? -1.845 1.099 -11.305 1 92.31 492 ARG B C 1
ATOM 11559 O O . ARG B 1 492 ? -1.325 1.335 -12.398 1 92.31 492 ARG B O 1
ATOM 11566 N N . GLU B 1 493 ? -3.076 0.704 -11.148 1 94.62 493 GLU B N 1
ATOM 11567 C CA . GLU B 1 493 ? -3.951 0.467 -12.289 1 94.62 493 GLU B CA 1
ATOM 11568 C C . GLU B 1 493 ? -5.281 1.198 -12.125 1 94.62 493 GLU B C 1
ATOM 11570 O O . GLU B 1 493 ? -5.926 1.104 -11.078 1 94.62 493 GLU B O 1
ATOM 11575 N N . LEU B 1 494 ? -5.656 1.894 -13.164 1 94.56 494 LEU B N 1
ATOM 11576 C CA . LEU B 1 494 ? -6.938 2.586 -13.188 1 94.56 494 LEU B CA 1
ATOM 11577 C C . LEU B 1 494 ? -7.789 2.105 -14.359 1 94.56 494 LEU B C 1
ATOM 11579 O O . LEU B 1 494 ? -7.297 1.994 -15.484 1 94.56 494 LEU B O 1
ATOM 11583 N N . LEU B 1 495 ? -9.039 1.781 -14.055 1 96.38 495 LEU B N 1
ATOM 11584 C CA . LEU B 1 495 ? -10 1.36 -15.078 1 96.38 495 LEU B CA 1
ATOM 11585 C C . LEU B 1 495 ? -11.297 2.145 -14.953 1 96.38 495 LEU B C 1
ATOM 11587 O O . LEU B 1 495 ? -11.859 2.264 -13.859 1 96.38 495 LEU B O 1
ATOM 11591 N N . VAL B 1 496 ? -11.758 2.715 -16.016 1 95.81 496 VAL B N 1
ATOM 11592 C CA . VAL B 1 496 ? -13.078 3.334 -16.125 1 95.81 496 VAL B CA 1
ATOM 11593 C C . VAL B 1 496 ? -13.828 2.762 -17.328 1 95.81 496 VAL B C 1
ATOM 11595 O O . VAL B 1 496 ? -13.281 2.689 -18.422 1 95.81 496 VAL B O 1
ATOM 11598 N N . GLN B 1 497 ? -15.055 2.338 -17.016 1 96.19 497 GLN B N 1
ATOM 11599 C CA . GLN B 1 497 ? -15.891 1.75 -18.047 1 96.19 497 GLN B CA 1
ATOM 11600 C C . GLN B 1 497 ? -17.328 2.266 -17.953 1 96.19 497 GLN B C 1
ATOM 11602 O O . GLN B 1 497 ? -17.812 2.549 -16.875 1 96.19 497 GLN B O 1
ATOM 11607 N N . GLY B 1 498 ? -17.969 2.379 -19.125 1 95.5 498 GLY B N 1
ATOM 11608 C CA . GLY B 1 498 ? -19.375 2.732 -19.234 1 95.5 498 GLY B CA 1
ATOM 11609 C C . GLY B 1 498 ? -20.078 1.986 -20.344 1 95.5 498 GLY B C 1
ATOM 11610 O O . GLY B 1 498 ? -19.516 1.764 -21.422 1 95.5 498 GLY B O 1
ATOM 11611 N N . THR B 1 499 ? -21.266 1.517 -20.016 1 95.44 499 THR B N 1
ATOM 11612 C CA . THR B 1 499 ? -22.078 0.839 -21.016 1 95.44 499 THR B CA 1
ATOM 11613 C C . THR B 1 499 ? -23.516 1.35 -21 1 95.44 499 THR B C 1
ATOM 11615 O O . THR B 1 499 ? -24.047 1.691 -19.922 1 95.44 499 THR B O 1
ATOM 11618 N N . VAL B 1 500 ? -24.141 1.37 -22.156 1 96.62 500 VAL B N 1
ATOM 11619 C CA . VAL B 1 500 ? -25.547 1.662 -22.344 1 96.62 500 VAL B CA 1
ATOM 11620 C C . VAL B 1 500 ? -26.25 0.466 -22.984 1 96.62 500 VAL B C 1
ATOM 11622 O O . VAL B 1 500 ? -25.781 -0.069 -23.984 1 96.62 500 VAL B O 1
ATOM 11625 N N . ASN B 1 501 ? -27.281 0.047 -22.375 1 95.38 501 ASN B N 1
ATOM 11626 C CA . ASN B 1 501 ? -28.078 -1.075 -22.875 1 95.38 501 ASN B CA 1
ATOM 11627 C C . ASN B 1 501 ? -29.531 -0.674 -23.125 1 95.38 501 ASN B C 1
ATOM 11629 O O . ASN B 1 501 ? -30.109 0.095 -22.359 1 95.38 501 ASN B O 1
ATOM 11633 N N . TYR B 1 502 ? -30.062 -1.138 -24.188 1 96.19 502 TYR B N 1
ATOM 11634 C CA . TYR B 1 502 ? -31.484 -1.004 -24.469 1 96.19 502 TYR B CA 1
ATOM 11635 C C . TYR B 1 502 ? -32.062 -2.324 -24.953 1 96.19 502 TYR B C 1
ATOM 11637 O O . TYR B 1 502 ? -31.562 -2.918 -25.906 1 96.19 502 TYR B O 1
ATOM 11645 N N . GLU B 1 503 ? -33.062 -2.809 -24.297 1 94.94 503 GLU B N 1
ATOM 11646 C CA . GLU B 1 503 ? -33.719 -4.051 -24.703 1 94.94 503 GLU B CA 1
ATOM 11647 C C . GLU B 1 503 ? -35.219 -3.883 -24.781 1 94.94 503 GLU B C 1
ATOM 11649 O O . GLU B 1 503 ? -35.812 -3.074 -24.047 1 94.94 503 GLU B O 1
ATOM 11654 N N . ARG B 1 504 ? -35.844 -4.641 -25.656 1 94.38 504 ARG B N 1
ATOM 11655 C CA . ARG B 1 504 ? -37.281 -4.582 -25.859 1 94.38 504 ARG B CA 1
ATOM 11656 C C . ARG B 1 504 ? -37.812 -5.898 -26.406 1 94.38 504 ARG B C 1
ATOM 11658 O O . ARG B 1 504 ? -37.156 -6.562 -27.203 1 94.38 504 ARG B O 1
ATOM 11665 N N . THR B 1 505 ? -38.906 -6.258 -25.922 1 92.81 505 THR B N 1
ATOM 11666 C CA . THR B 1 505 ? -39.656 -7.391 -26.453 1 92.81 505 THR B CA 1
ATOM 11667 C C . THR B 1 505 ? -40.938 -6.918 -27.109 1 92.81 505 THR B C 1
ATOM 11669 O O . THR B 1 505 ? -41.719 -6.164 -26.5 1 92.81 505 THR B O 1
ATOM 11672 N N . PHE B 1 506 ? -41.25 -7.246 -28.344 1 92.38 506 PHE B N 1
ATOM 11673 C CA . PHE B 1 506 ? -42.5 -6.953 -29.016 1 92.38 506 PHE B CA 1
ATOM 11674 C C . PHE B 1 506 ? -42.969 -8.148 -29.828 1 92.38 506 PHE B C 1
ATOM 11676 O O . PHE B 1 506 ? -42.25 -8.609 -30.734 1 92.38 506 PHE B O 1
ATOM 11683 N N . ASP B 1 507 ? -44.156 -8.625 -29.562 1 92.19 507 ASP B N 1
ATOM 11684 C CA . ASP B 1 507 ? -44.688 -9.852 -30.141 1 92.19 507 ASP B CA 1
ATOM 11685 C C . ASP B 1 507 ? -43.719 -11.016 -29.984 1 92.19 507 ASP B C 1
ATOM 11687 O O . ASP B 1 507 ? -43.406 -11.406 -28.859 1 92.19 507 ASP B O 1
ATOM 11691 N N . LYS B 1 508 ? -43.156 -11.523 -31.094 1 94 508 LYS B N 1
ATOM 11692 C CA . LYS B 1 508 ? -42.25 -12.672 -31.047 1 94 508 LYS B CA 1
ATOM 11693 C C . LYS B 1 508 ? -40.812 -12.234 -31.141 1 94 508 LYS B C 1
ATOM 11695 O O . LYS B 1 508 ? -39.906 -13.07 -31.219 1 94 508 LYS B O 1
ATOM 11700 N N . HIS B 1 509 ? -40.594 -10.945 -31.094 1 95.75 509 HIS B N 1
ATOM 11701 C CA . HIS B 1 509 ? -39.25 -10.406 -31.281 1 95.75 509 HIS B CA 1
ATOM 11702 C C . HIS B 1 509 ? -38.688 -9.906 -29.953 1 95.75 509 HIS B C 1
ATOM 11704 O O . HIS B 1 509 ? -39.375 -9.266 -29.172 1 95.75 509 HIS B O 1
ATOM 11710 N N . TYR B 1 510 ? -37.469 -10.328 -29.641 1 94.88 510 TYR B N 1
ATOM 11711 C CA . TYR B 1 510 ? -36.688 -9.742 -28.578 1 94.88 510 TYR B CA 1
ATOM 11712 C C . TYR B 1 510 ? -35.375 -9.172 -29.109 1 94.88 510 TYR B C 1
ATOM 11714 O O . TYR B 1 510 ? -34.719 -9.797 -29.938 1 94.88 510 TYR B O 1
ATOM 11722 N N . GLY B 1 511 ? -35.031 -7.934 -28.734 1 95.19 511 GLY B N 1
ATOM 11723 C CA . GLY B 1 511 ? -33.781 -7.297 -29.125 1 95.19 511 GLY B CA 1
ATOM 11724 C C . GLY B 1 511 ? -33.094 -6.594 -27.969 1 95.19 511 GLY B C 1
ATOM 11725 O O . GLY B 1 511 ? -33.75 -6.031 -27.094 1 95.19 511 GLY B O 1
ATOM 11726 N N . LYS B 1 512 ? -31.781 -6.676 -27.984 1 94.81 512 LYS B N 1
ATOM 11727 C CA . LYS B 1 512 ? -30.969 -5.953 -27.016 1 94.81 512 LYS B CA 1
ATOM 11728 C C . LYS B 1 512 ? -29.719 -5.371 -27.656 1 94.81 512 LYS B C 1
ATOM 11730 O O . LYS B 1 512 ? -29 -6.07 -28.375 1 94.81 512 LYS B O 1
ATOM 11735 N N . ILE B 1 513 ? -29.5 -4.113 -27.516 1 95.75 513 ILE B N 1
ATOM 11736 C CA . ILE B 1 513 ? -28.297 -3.449 -28.016 1 95.75 513 ILE B CA 1
ATOM 11737 C C . ILE B 1 513 ? -27.469 -2.924 -26.859 1 95.75 513 ILE B C 1
ATOM 11739 O O . ILE B 1 513 ? -28.016 -2.406 -25.875 1 95.75 513 ILE B O 1
ATOM 11743 N N . THR B 1 514 ? -26.203 -3.199 -26.875 1 95.31 514 THR B N 1
ATOM 11744 C CA . THR B 1 514 ? -25.25 -2.713 -25.891 1 95.31 514 THR B CA 1
ATOM 11745 C C . THR B 1 514 ? -24.141 -1.896 -26.562 1 95.31 514 THR B C 1
ATOM 11747 O O . THR B 1 514 ? -23.562 -2.328 -27.578 1 95.31 514 THR B O 1
ATOM 11750 N N . PHE B 1 515 ? -23.859 -0.704 -26.062 1 96.19 515 PHE B N 1
ATOM 11751 C CA . PHE B 1 515 ? -22.75 0.139 -26.484 1 96.19 515 PHE B CA 1
ATOM 11752 C C . PHE B 1 515 ? -21.922 0.584 -25.281 1 96.19 515 PHE B C 1
ATOM 11754 O O . PHE B 1 515 ? -22.484 0.919 -24.219 1 96.19 515 PHE B O 1
ATOM 11761 N N . GLY B 1 516 ? -20.578 0.479 -25.391 1 95.81 516 GLY B N 1
ATOM 11762 C CA . GLY B 1 516 ? -19.781 0.867 -24.234 1 95.81 516 GLY B CA 1
ATOM 11763 C C . GLY B 1 516 ? -18.375 1.282 -24.594 1 95.81 516 GLY B C 1
ATOM 11764 O O . GLY B 1 516 ? -17.984 1.235 -25.766 1 95.81 516 GLY B O 1
ATOM 11765 N N . GLY B 1 517 ? -17.656 1.844 -23.672 1 96.44 517 GLY B N 1
ATOM 11766 C CA . GLY B 1 517 ? -16.266 2.242 -23.734 1 96.44 517 GLY B CA 1
ATOM 11767 C C . GLY B 1 517 ? -15.492 1.949 -22.469 1 96.44 517 GLY B C 1
ATOM 11768 O O . GLY B 1 517 ? -16.094 1.768 -21.406 1 96.44 517 GLY B O 1
ATOM 11769 N N . SER B 1 518 ? -14.172 1.779 -22.641 1 95.81 518 SER B N 1
ATOM 11770 C CA . SER B 1 518 ? -13.305 1.487 -21.5 1 95.81 518 SER B CA 1
ATOM 11771 C C . SER B 1 518 ? -11.945 2.164 -21.641 1 95.81 518 SER B C 1
ATOM 11773 O O . SER B 1 518 ? -11.43 2.293 -22.766 1 95.81 518 SER B O 1
ATOM 11775 N N . GLN B 1 519 ? -11.445 2.703 -20.594 1 97.25 519 GLN B N 1
ATOM 11776 C CA . GLN B 1 519 ? -10.102 3.266 -20.5 1 97.25 519 GLN B CA 1
ATOM 11777 C C . GLN B 1 519 ? -9.328 2.65 -19.344 1 97.25 519 GLN B C 1
ATOM 11779 O O . GLN B 1 519 ? -9.805 2.635 -18.203 1 97.25 519 GLN B O 1
ATOM 11784 N N . GLU B 1 520 ? -8.117 2.166 -19.641 1 95.75 520 GLU B N 1
ATOM 11785 C CA . GLU B 1 520 ? -7.262 1.517 -18.641 1 95.75 520 GLU B CA 1
ATOM 11786 C C . GLU B 1 520 ? -5.852 2.098 -18.656 1 95.75 520 GLU B C 1
ATOM 11788 O O . GLU B 1 520 ? -5.309 2.387 -19.734 1 95.75 520 GLU B O 1
ATOM 11793 N N . SER B 1 521 ? -5.312 2.33 -17.578 1 96.25 521 SER B N 1
ATOM 11794 C CA . SER B 1 521 ? -3.924 2.756 -17.438 1 96.25 521 SER B CA 1
ATOM 11795 C C . SER B 1 521 ? -3.186 1.933 -16.391 1 96.25 521 SER B C 1
ATOM 11797 O O . SER B 1 521 ? -3.787 1.479 -15.414 1 96.25 521 SER B O 1
ATOM 11799 N N . ASN B 1 522 ? -1.869 1.692 -16.625 1 94.94 522 ASN B N 1
ATOM 11800 C CA . ASN B 1 522 ? -0.996 0.908 -15.758 1 94.94 522 ASN B CA 1
ATOM 11801 C C . ASN B 1 522 ? 0.363 1.579 -15.578 1 94.94 522 ASN B C 1
ATOM 11803 O O . ASN B 1 522 ? 1.021 1.934 -16.562 1 94.94 522 ASN B O 1
ATOM 11807 N N . VAL B 1 523 ? 0.759 1.805 -14.359 1 94.69 523 VAL B N 1
ATOM 11808 C CA . VAL B 1 523 ? 2.084 2.316 -14.023 1 94.69 523 VAL B CA 1
ATOM 11809 C C . VAL B 1 523 ? 2.789 1.348 -13.078 1 94.69 523 VAL B C 1
ATOM 11811 O O . VAL B 1 523 ? 2.277 1.042 -11.992 1 94.69 523 VAL B O 1
ATOM 11814 N N . TYR B 1 524 ? 3.947 0.868 -13.461 1 94.12 524 TYR B N 1
ATOM 11815 C CA . TYR B 1 524 ? 4.754 -0.059 -12.672 1 94.12 524 TYR B CA 1
ATOM 11816 C C . TYR B 1 524 ? 6.109 0.546 -12.344 1 94.12 524 TYR B C 1
ATOM 11818 O O . TYR B 1 524 ? 6.879 0.897 -13.242 1 94.12 524 TYR B O 1
ATOM 11826 N N . ARG B 1 525 ? 6.348 0.688 -11.086 1 94.75 525 ARG B N 1
ATOM 11827 C CA . ARG B 1 525 ? 7.602 1.28 -10.633 1 94.75 525 ARG B CA 1
ATOM 11828 C C . ARG B 1 525 ? 8.352 0.328 -9.703 1 94.75 525 ARG B C 1
ATOM 11830 O O . ARG B 1 525 ? 7.742 -0.333 -8.859 1 94.75 525 ARG B O 1
ATOM 11837 N N . THR B 1 526 ? 9.703 0.247 -9.859 1 94.19 526 THR B N 1
ATOM 11838 C CA . THR B 1 526 ? 10.555 -0.63 -9.062 1 94.19 526 THR B CA 1
ATOM 11839 C C . THR B 1 526 ? 11.758 0.133 -8.523 1 94.19 526 THR B C 1
ATOM 11841 O O . THR B 1 526 ? 12.141 1.175 -9.062 1 94.19 526 THR B O 1
ATOM 11844 N N . ALA B 1 527 ? 12.344 -0.37 -7.453 1 96.38 527 ALA B N 1
ATOM 11845 C CA . ALA B 1 527 ? 13.602 0.12 -6.902 1 96.38 527 ALA B CA 1
ATOM 11846 C C . ALA B 1 527 ? 14.438 -1.026 -6.336 1 96.38 527 ALA B C 1
ATOM 11848 O O . ALA B 1 527 ? 13.891 -2.057 -5.934 1 96.38 527 ALA B O 1
ATOM 11849 N N . PHE B 1 528 ? 15.758 -0.865 -6.398 1 96.56 528 PHE B N 1
ATOM 11850 C CA . PHE B 1 528 ? 16.688 -1.867 -5.906 1 96.56 528 PHE B CA 1
ATOM 11851 C C . PHE B 1 528 ? 17.812 -1.213 -5.102 1 96.56 528 PHE B C 1
ATOM 11853 O O . PHE B 1 528 ? 18.422 -0.234 -5.547 1 96.56 528 PHE B O 1
ATOM 11860 N N . VAL B 1 529 ? 18.062 -1.814 -3.949 1 97.06 529 VAL B N 1
ATOM 11861 C CA . VAL B 1 529 ? 19.234 -1.464 -3.139 1 97.06 529 VAL B CA 1
ATOM 11862 C C . VAL B 1 529 ? 19.938 -2.734 -2.674 1 97.06 529 VAL B C 1
ATOM 11864 O O . VAL B 1 529 ? 19.297 -3.779 -2.506 1 97.06 529 VAL B O 1
ATOM 11867 N N . GLY B 1 530 ? 21.219 -2.635 -2.492 1 97.12 530 GLY B N 1
ATOM 11868 C CA . GLY B 1 530 ? 21.984 -3.77 -2.006 1 97.12 530 GLY B CA 1
ATOM 11869 C C . GLY B 1 530 ? 23.438 -3.422 -1.684 1 97.12 530 GLY B C 1
ATOM 11870 O O . GLY B 1 530 ? 24.031 -2.574 -2.346 1 97.12 530 GLY B O 1
ATOM 11871 N N . ARG B 1 531 ? 23.953 -4.086 -0.701 1 95.62 531 ARG B N 1
ATOM 11872 C CA . ARG B 1 531 ? 25.344 -3.924 -0.292 1 95.62 531 ARG B CA 1
ATOM 11873 C C . ARG B 1 531 ? 25.953 -5.262 0.127 1 95.62 531 ARG B C 1
ATOM 11875 O O . ARG B 1 531 ? 25.219 -6.234 0.344 1 95.62 531 ARG B O 1
ATOM 11882 N N . LYS B 1 532 ? 27.297 -5.25 0.22 1 96.12 532 LYS B N 1
ATOM 11883 C CA . LYS B 1 532 ? 28.078 -6.398 0.671 1 96.12 532 LYS B CA 1
ATOM 11884 C C . LYS B 1 532 ? 28.844 -6.07 1.947 1 96.12 532 LYS B C 1
ATOM 11886 O O . LYS B 1 532 ? 28.75 -4.957 2.467 1 96.12 532 LYS B O 1
ATOM 11891 N N . ASN B 1 533 ? 29.438 -7.141 2.471 1 93.12 533 ASN B N 1
ATOM 11892 C CA . ASN B 1 533 ? 30.406 -7.051 3.559 1 93.12 533 ASN B CA 1
ATOM 11893 C C . ASN B 1 533 ? 29.781 -6.445 4.812 1 93.12 533 ASN B C 1
ATOM 11895 O O . ASN B 1 533 ? 30.297 -5.461 5.348 1 93.12 533 ASN B O 1
ATOM 11899 N N . PHE B 1 534 ? 28.828 -7.051 5.254 1 93.19 534 PHE B N 1
ATOM 11900 C CA . PHE B 1 534 ? 28.234 -6.719 6.539 1 93.19 534 PHE B CA 1
ATOM 11901 C C . PHE B 1 534 ? 29.141 -7.164 7.688 1 93.19 534 PHE B C 1
ATOM 11903 O O . PHE B 1 534 ? 29.906 -8.117 7.543 1 93.19 534 PHE B O 1
ATOM 11910 N N . PRO B 1 535 ? 29.047 -6.52 8.852 1 88.94 535 PRO B N 1
ATOM 11911 C CA . PRO B 1 535 ? 29.906 -6.906 9.977 1 88.94 535 PRO B CA 1
ATOM 11912 C C . PRO B 1 535 ? 29.625 -8.32 10.477 1 88.94 535 PRO B C 1
ATOM 11914 O O . PRO B 1 535 ? 30.5 -8.977 11.023 1 88.94 535 PRO B O 1
ATOM 11917 N N . ASN B 1 536 ? 28.391 -8.711 10.383 1 92.31 536 ASN B N 1
ATOM 11918 C CA . ASN B 1 536 ? 27.969 -10.07 10.711 1 92.31 536 ASN B CA 1
ATOM 11919 C C . ASN B 1 536 ? 26.734 -10.484 9.938 1 92.31 536 ASN B C 1
ATOM 11921 O O . ASN B 1 536 ? 26.219 -9.719 9.117 1 92.31 536 ASN B O 1
ATOM 11925 N N . ASN B 1 537 ? 26.25 -11.711 10.195 1 96.25 537 ASN B N 1
ATOM 11926 C CA . ASN B 1 537 ? 25.141 -12.273 9.422 1 96.25 537 ASN B CA 1
ATOM 11927 C C . ASN B 1 537 ? 23.781 -11.875 10.008 1 96.25 537 ASN B C 1
ATOM 11929 O O . ASN B 1 537 ? 22.75 -12.266 9.484 1 96.25 537 ASN B O 1
ATOM 11933 N N . ASP B 1 538 ? 23.719 -11.086 11.039 1 92.56 538 ASP B N 1
ATOM 11934 C CA . ASP B 1 538 ? 22.469 -10.867 11.75 1 92.56 538 ASP B CA 1
ATOM 11935 C C . ASP B 1 538 ? 21.828 -9.539 11.352 1 92.56 538 ASP B C 1
ATOM 11937 O O . ASP B 1 538 ? 20.781 -9.164 11.883 1 92.56 538 ASP B O 1
ATOM 11941 N N . MET B 1 539 ? 22.484 -8.836 10.461 1 92.31 539 MET B N 1
ATOM 11942 C CA . MET B 1 539 ? 21.938 -7.543 10.055 1 92.31 539 MET B CA 1
ATOM 11943 C C . MET B 1 539 ? 20.656 -7.723 9.242 1 92.31 539 MET B C 1
ATOM 11945 O O . MET B 1 539 ? 20.5 -8.719 8.539 1 92.31 539 MET B O 1
ATOM 11949 N N . THR B 1 540 ? 19.766 -6.73 9.273 1 94.06 540 THR B N 1
ATOM 11950 C CA . THR B 1 540 ? 18.453 -6.941 8.656 1 94.06 540 THR B CA 1
ATOM 11951 C C . THR B 1 540 ? 18.141 -5.82 7.664 1 94.06 540 THR B C 1
ATOM 11953 O O . THR B 1 540 ? 17.078 -5.828 7.031 1 94.06 540 THR B O 1
ATOM 11956 N N . THR B 1 541 ? 19.109 -4.789 7.441 1 94.94 541 THR B N 1
ATOM 11957 C CA . THR B 1 541 ? 18.891 -3.703 6.496 1 94.94 541 THR B CA 1
ATOM 11958 C C . THR B 1 541 ? 20.141 -3.443 5.66 1 94.94 541 THR B C 1
ATOM 11960 O O . THR B 1 541 ? 21.25 -3.711 6.105 1 94.94 541 THR B O 1
ATOM 11963 N N . VAL B 1 542 ? 19.906 -2.902 4.504 1 96.12 542 VAL B N 1
ATOM 11964 C CA . VAL B 1 542 ? 21 -2.711 3.551 1 96.12 542 VAL B CA 1
ATOM 11965 C C . VAL B 1 542 ? 21.969 -1.646 4.07 1 96.12 542 VAL B C 1
ATOM 11967 O O . VAL B 1 542 ? 23.172 -1.736 3.852 1 96.12 542 VAL B O 1
ATOM 11970 N N . GLY B 1 543 ? 21.5 -0.705 4.785 1 90.56 543 GLY B N 1
ATOM 11971 C CA . GLY B 1 543 ? 22.328 0.404 5.254 1 90.56 543 GLY B CA 1
ATOM 11972 C C . GLY B 1 543 ? 23.406 -0.021 6.23 1 90.56 543 GLY B C 1
ATOM 11973 O O . GLY B 1 543 ? 24.344 0.731 6.484 1 90.56 543 GLY B O 1
ATOM 11974 N N . SER B 1 544 ? 23.359 -1.229 6.68 1 90.62 544 SER B N 1
ATOM 11975 C CA . SER B 1 544 ? 24.344 -1.735 7.641 1 90.62 544 SER B CA 1
ATOM 11976 C C . SER B 1 544 ? 25.547 -2.35 6.934 1 90.62 544 SER B C 1
ATOM 11978 O O . SER B 1 544 ? 26.516 -2.73 7.582 1 90.62 544 SER B O 1
ATOM 11980 N N . GLY B 1 545 ? 25.484 -2.441 5.652 1 92.19 545 GLY B N 1
ATOM 11981 C CA . GLY B 1 545 ? 26.594 -2.99 4.895 1 92.19 545 GLY B CA 1
ATOM 11982 C C . GLY B 1 545 ? 27.719 -1.987 4.66 1 92.19 545 GLY B C 1
ATOM 11983 O O . GLY B 1 545 ? 27.641 -0.852 5.133 1 92.19 545 GLY B O 1
ATOM 11984 N N . SER B 1 546 ? 28.719 -2.408 3.9 1 89.94 546 SER B N 1
ATOM 11985 C CA . SER B 1 546 ? 29.891 -1.58 3.602 1 89.94 546 SER B CA 1
ATOM 11986 C C . SER B 1 546 ? 29.484 -0.314 2.852 1 89.94 546 SER B C 1
ATOM 11988 O O . SER B 1 546 ? 28.641 -0.355 1.966 1 89.94 546 SER B O 1
ATOM 11990 N N . SER B 1 547 ? 30.078 0.803 3.209 1 82.75 547 SER B N 1
ATOM 11991 C CA . SER B 1 547 ? 29.812 2.082 2.559 1 82.75 547 SER B CA 1
ATOM 11992 C C . SER B 1 547 ? 30.672 2.26 1.313 1 82.75 547 SER B C 1
ATOM 11994 O O . SER B 1 547 ? 30.531 3.244 0.586 1 82.75 547 SER B O 1
ATOM 11996 N N . ASN B 1 548 ? 31.547 1.278 1.122 1 82.06 548 ASN B N 1
ATOM 11997 C CA . ASN B 1 548 ? 32.406 1.352 -0.067 1 82.06 548 ASN B CA 1
ATOM 11998 C C . ASN B 1 548 ? 31.578 1.209 -1.346 1 82.06 548 ASN B C 1
ATOM 12000 O O . ASN B 1 548 ? 30.719 0.33 -1.444 1 82.06 548 ASN B O 1
ATOM 12004 N N . GLY B 1 549 ? 31.844 2.066 -2.303 1 78.69 549 GLY B N 1
ATOM 12005 C CA . GLY B 1 549 ? 31.125 2.047 -3.566 1 78.69 549 GLY B CA 1
ATOM 12006 C C . GLY B 1 549 ? 31.25 0.725 -4.301 1 78.69 549 GLY B C 1
ATOM 12007 O O . GLY B 1 549 ? 30.344 0.334 -5.035 1 78.69 549 GLY B O 1
ATOM 12008 N N . GLU B 1 550 ? 32.312 0.029 -4.098 1 82.25 550 GLU B N 1
ATOM 12009 C CA . GLU B 1 550 ? 32.531 -1.241 -4.777 1 82.25 550 GLU B CA 1
ATOM 12010 C C . GLU B 1 550 ? 31.719 -2.359 -4.16 1 82.25 550 GLU B C 1
ATOM 12012 O O . GLU B 1 550 ? 31.562 -3.43 -4.754 1 82.25 550 GLU B O 1
ATOM 12017 N N . ASP B 1 551 ? 31.156 -2.061 -2.99 1 90.62 551 ASP B N 1
ATOM 12018 C CA . ASP B 1 551 ? 30.406 -3.09 -2.281 1 90.62 551 ASP B CA 1
ATOM 12019 C C . ASP B 1 551 ? 28.906 -2.889 -2.457 1 90.62 551 ASP B C 1
ATOM 12021 O O . ASP B 1 551 ? 28.109 -3.391 -1.661 1 90.62 551 ASP B O 1
ATOM 12025 N N . ILE B 1 552 ? 28.625 -2.094 -3.441 1 91.62 552 ILE B N 1
ATOM 12026 C CA . ILE B 1 552 ? 27.234 -1.969 -3.822 1 91.62 552 ILE B CA 1
ATOM 12027 C C . ILE B 1 552 ? 26.859 -3.086 -4.793 1 91.62 552 ILE B C 1
ATOM 12029 O O . ILE B 1 552 ? 27.547 -3.305 -5.793 1 91.62 552 ILE B O 1
ATOM 12033 N N . ASN B 1 553 ? 25.719 -3.77 -4.48 1 93.81 553 ASN B N 1
ATOM 12034 C CA . ASN B 1 553 ? 25.266 -4.867 -5.324 1 93.81 553 ASN B CA 1
ATOM 12035 C C . ASN B 1 553 ? 24.594 -4.355 -6.598 1 93.81 553 ASN B C 1
ATOM 12037 O O . ASN B 1 553 ? 24.016 -3.271 -6.609 1 93.81 553 ASN B O 1
ATOM 12041 N N . SER B 1 554 ? 24.703 -5.148 -7.613 1 89.44 554 SER B N 1
ATOM 12042 C CA . SER B 1 554 ? 23.875 -4.996 -8.805 1 89.44 554 SER B CA 1
ATOM 12043 C C . SER B 1 554 ? 22.75 -6.039 -8.836 1 89.44 554 SER B C 1
ATOM 12045 O O . SER B 1 554 ? 22.891 -7.109 -8.234 1 89.44 554 SER B O 1
ATOM 12047 N N . ASP B 1 555 ? 21.734 -5.703 -9.469 1 86.56 555 ASP B N 1
ATOM 12048 C CA . ASP B 1 555 ? 20.656 -6.688 -9.633 1 86.56 555 ASP B CA 1
ATOM 12049 C C . ASP B 1 555 ? 20.922 -7.59 -10.836 1 86.56 555 ASP B C 1
ATOM 12051 O O . ASP B 1 555 ? 22.016 -7.602 -11.383 1 86.56 555 ASP B O 1
ATOM 12055 N N . ASP B 1 556 ? 19.891 -8.336 -11.109 1 73.44 556 ASP B N 1
ATOM 12056 C CA . ASP B 1 556 ? 20.031 -9.336 -12.164 1 73.44 556 ASP B CA 1
ATOM 12057 C C . ASP B 1 556 ? 20.203 -8.68 -13.531 1 73.44 556 ASP B C 1
ATOM 12059 O O . ASP B 1 556 ? 20.719 -9.297 -14.469 1 73.44 556 ASP B O 1
ATOM 12063 N N . ASP B 1 557 ? 19.859 -7.395 -13.555 1 72.25 557 ASP B N 1
ATOM 12064 C CA . ASP B 1 557 ? 20 -6.664 -14.812 1 72.25 557 ASP B CA 1
ATOM 12065 C C . ASP B 1 557 ? 21.297 -5.859 -14.828 1 72.25 557 ASP B C 1
ATOM 12067 O O . ASP B 1 557 ? 21.547 -5.082 -15.75 1 72.25 557 ASP B O 1
ATOM 12071 N N . GLY B 1 558 ? 22.094 -6.055 -13.758 1 76.38 558 GLY B N 1
ATOM 12072 C CA . GLY B 1 558 ? 23.391 -5.387 -13.672 1 76.38 558 GLY B CA 1
ATOM 12073 C C . GLY B 1 558 ? 23.281 -3.959 -13.164 1 76.38 558 GLY B C 1
ATOM 12074 O O . GLY B 1 558 ? 24.266 -3.223 -13.164 1 76.38 558 GLY B O 1
ATOM 12075 N N . GLN B 1 559 ? 22.156 -3.574 -12.766 1 83.25 559 GLN B N 1
ATOM 12076 C CA . GLN B 1 559 ? 21.984 -2.201 -12.305 1 83.25 559 GLN B CA 1
ATOM 12077 C C . GLN B 1 559 ? 22.047 -2.119 -10.781 1 83.25 559 GLN B C 1
ATOM 12079 O O . GLN B 1 559 ? 21.594 -3.027 -10.086 1 83.25 559 GLN B O 1
ATOM 12084 N N . ALA B 1 560 ? 22.672 -1.035 -10.32 1 90.31 560 ALA B N 1
ATOM 12085 C CA . ALA B 1 560 ? 22.797 -0.797 -8.883 1 90.31 560 ALA B CA 1
ATOM 12086 C C . ALA B 1 560 ? 22.156 0.526 -8.484 1 90.31 560 ALA B C 1
ATOM 12088 O O . ALA B 1 560 ? 22.047 1.443 -9.305 1 90.31 560 ALA B O 1
ATOM 12089 N N . ASN B 1 561 ? 21.625 0.561 -7.188 1 93.94 561 ASN B N 1
ATOM 12090 C CA . ASN B 1 561 ? 21.094 1.823 -6.695 1 93.94 561 ASN B CA 1
ATOM 12091 C C . ASN B 1 561 ? 20.188 2.482 -7.73 1 93.94 561 ASN B C 1
ATOM 12093 O O . ASN B 1 561 ? 20.484 3.572 -8.219 1 93.94 561 ASN B O 1
ATOM 12097 N N . ARG B 1 562 ? 18.984 1.887 -7.941 1 93.56 562 ARG B N 1
ATOM 12098 C CA . ARG B 1 562 ? 18.203 2.326 -9.094 1 93.56 562 ARG B CA 1
ATOM 12099 C C . ARG B 1 562 ? 16.703 2.277 -8.805 1 93.56 562 ARG B C 1
ATOM 12101 O O . ARG B 1 562 ? 16.266 1.511 -7.945 1 93.56 562 ARG B O 1
ATOM 12108 N N . SER B 1 563 ? 16.031 3.098 -9.562 1 95.5 563 SER B N 1
ATOM 12109 C CA . SER B 1 563 ? 14.594 2.91 -9.781 1 95.5 563 SER B CA 1
ATOM 12110 C C . SER B 1 563 ? 14.273 2.82 -11.273 1 95.5 563 SER B C 1
ATOM 12112 O O . SER B 1 563 ? 15.086 3.217 -12.109 1 95.5 563 SER B O 1
ATOM 12114 N N . GLY B 1 564 ? 13.156 2.178 -11.633 1 92.94 564 GLY B N 1
ATOM 12115 C CA . GLY B 1 564 ? 12.625 2.064 -12.977 1 92.94 564 GLY B CA 1
ATOM 12116 C C . GLY B 1 564 ? 11.117 2.219 -13.039 1 92.94 564 GLY B C 1
ATOM 12117 O O . GLY B 1 564 ? 10.438 2.113 -12.023 1 92.94 564 GLY B O 1
ATOM 12118 N N . GLN B 1 565 ? 10.695 2.549 -14.242 1 93.38 565 GLN B N 1
ATOM 12119 C CA . GLN B 1 565 ? 9.258 2.711 -14.398 1 93.38 565 GLN B CA 1
ATOM 12120 C C . GLN B 1 565 ? 8.812 2.312 -15.805 1 93.38 565 GLN B C 1
ATOM 12122 O O . GLN B 1 565 ? 9.508 2.59 -16.781 1 93.38 565 GLN B O 1
ATOM 12127 N N . THR B 1 566 ? 7.727 1.626 -15.883 1 92.69 566 THR B N 1
ATOM 12128 C CA . THR B 1 566 ? 7.051 1.299 -17.141 1 92.69 566 THR B CA 1
ATOM 12129 C C . THR B 1 566 ? 5.578 1.69 -17.078 1 92.69 566 THR B C 1
ATOM 12131 O O . THR B 1 566 ? 4.922 1.505 -16.047 1 92.69 566 THR B O 1
ATOM 12134 N N . GLU B 1 567 ? 5.117 2.23 -18.219 1 94.19 567 GLU B N 1
ATOM 12135 C CA . GLU B 1 567 ? 3.715 2.637 -18.297 1 94.19 567 GLU B CA 1
ATOM 12136 C C . GLU B 1 567 ? 3.064 2.15 -19.594 1 94.19 567 GLU B C 1
ATOM 12138 O O . GLU B 1 567 ? 3.721 2.072 -20.625 1 94.19 567 GLU B O 1
ATOM 12143 N N . TRP B 1 568 ? 1.807 1.81 -19.531 1 94.44 568 TRP B N 1
ATOM 12144 C CA . TRP B 1 568 ? 1.006 1.555 -20.719 1 94.44 568 TRP B CA 1
ATOM 12145 C C . TRP B 1 568 ? -0.459 1.902 -20.469 1 94.44 568 TRP B C 1
ATOM 12147 O O . TRP B 1 568 ? -0.893 2.023 -19.328 1 94.44 568 TRP B O 1
ATOM 12157 N N . ALA B 1 569 ? -1.199 2.121 -21.516 1 96.06 569 ALA B N 1
ATOM 12158 C CA . ALA B 1 569 ? -2.621 2.449 -21.469 1 96.06 569 ALA B CA 1
ATOM 12159 C C . ALA B 1 569 ? -3.361 1.856 -22.672 1 96.06 569 ALA B C 1
ATOM 12161 O O . ALA B 1 569 ? -2.748 1.523 -23.688 1 96.06 569 ALA B O 1
ATOM 12162 N N . MET B 1 570 ? -4.641 1.679 -22.453 1 95.5 570 MET B N 1
ATOM 12163 C CA . MET B 1 570 ? -5.516 1.148 -23.5 1 95.5 570 MET B CA 1
ATOM 12164 C C . MET B 1 570 ? -6.875 1.836 -23.469 1 95.5 570 MET B C 1
ATOM 12166 O O . MET B 1 570 ? -7.438 2.072 -22.406 1 95.5 570 MET B O 1
ATOM 12170 N N . ARG B 1 571 ? -7.344 2.186 -24.688 1 96.88 571 ARG B N 1
ATOM 12171 C CA . ARG B 1 571 ? -8.68 2.73 -24.891 1 96.88 571 ARG B CA 1
ATOM 12172 C C . ARG B 1 571 ? -9.492 1.845 -25.828 1 96.88 571 ARG B C 1
ATOM 12174 O O . ARG B 1 571 ? -8.977 1.378 -26.859 1 96.88 571 ARG B O 1
ATOM 12181 N N . SER B 1 572 ? -10.758 1.599 -25.484 1 96.94 572 SER B N 1
ATOM 12182 C CA . SER B 1 572 ? -11.586 0.696 -26.281 1 96.94 572 SER B CA 1
ATOM 12183 C C . SER B 1 572 ? -13.008 1.232 -26.422 1 96.94 572 SER B C 1
ATOM 12185 O O . SER B 1 572 ? -13.508 1.933 -25.547 1 96.94 572 SER B O 1
ATOM 12187 N N . VAL B 1 573 ? -13.594 0.891 -27.547 1 97 573 VAL B N 1
ATOM 12188 C CA . VAL B 1 573 ? -15.016 1.076 -27.797 1 97 573 VAL B CA 1
ATOM 12189 C C . VAL B 1 573 ? -15.609 -0.216 -28.359 1 97 573 VAL B C 1
ATOM 12191 O O . VAL B 1 573 ? -14.977 -0.909 -29.156 1 97 573 VAL B O 1
ATOM 12194 N N . PHE B 1 574 ? -16.812 -0.57 -27.859 1 95.88 574 PHE B N 1
ATOM 12195 C CA . PHE B 1 574 ? -17.359 -1.846 -28.312 1 95.88 574 PHE B CA 1
ATOM 12196 C C . PHE B 1 574 ? -18.891 -1.786 -28.359 1 95.88 574 PHE B C 1
ATOM 12198 O O . PHE B 1 574 ? -19.5 -0.887 -27.781 1 95.88 574 PHE B O 1
ATOM 12205 N N . GLY B 1 575 ? -19.469 -2.744 -29.016 1 95.75 575 GLY B N 1
ATOM 12206 C CA . GLY B 1 575 ? -20.906 -2.877 -29.172 1 95.75 575 GLY B CA 1
ATOM 12207 C C . GLY B 1 575 ? -21.359 -4.309 -29.391 1 95.75 575 GLY B C 1
ATOM 12208 O O . GLY B 1 575 ? -20.594 -5.129 -29.922 1 95.75 575 GLY B O 1
ATOM 12209 N N . ARG B 1 576 ? -22.594 -4.633 -28.984 1 95.5 576 ARG B N 1
ATOM 12210 C CA . ARG B 1 576 ? -23.203 -5.945 -29.141 1 95.5 576 ARG B CA 1
ATOM 12211 C C . ARG B 1 576 ? -24.688 -5.816 -29.484 1 95.5 576 ARG B C 1
ATOM 12213 O O . ARG B 1 576 ? -25.391 -4.977 -28.906 1 95.5 576 ARG B O 1
ATOM 12220 N N . PHE B 1 577 ? -25.109 -6.598 -30.406 1 95.75 577 PHE B N 1
ATOM 12221 C CA . PHE B 1 577 ? -26.531 -6.691 -30.734 1 95.75 577 PHE B CA 1
ATOM 12222 C C . PHE B 1 577 ? -27.016 -8.133 -30.641 1 95.75 577 PHE B C 1
ATOM 12224 O O . PHE B 1 577 ? -26.453 -9.031 -31.266 1 95.75 577 PHE B O 1
ATOM 12231 N N . ASN B 1 578 ? -28.047 -8.352 -29.844 1 94.69 578 ASN B N 1
ATOM 12232 C CA . ASN B 1 578 ? -28.703 -9.648 -29.688 1 94.69 578 ASN B CA 1
ATOM 12233 C C . ASN B 1 578 ? -30.125 -9.625 -30.25 1 94.69 578 ASN B C 1
ATOM 12235 O O . ASN B 1 578 ? -30.891 -8.688 -29.984 1 94.69 578 ASN B O 1
ATOM 12239 N N . TYR B 1 579 ? -30.438 -10.664 -30.969 1 96 579 TYR B N 1
ATOM 12240 C CA . TYR B 1 579 ? -31.781 -10.797 -31.516 1 96 579 TYR B CA 1
ATOM 12241 C C . TYR B 1 579 ? -32.312 -12.219 -31.344 1 96 579 TYR B C 1
ATOM 12243 O O . TYR B 1 579 ? -31.594 -13.188 -31.641 1 96 579 TYR B O 1
ATOM 12251 N N . VAL B 1 580 ? -33.531 -12.312 -30.859 1 96.12 580 VAL B N 1
ATOM 12252 C CA . VAL B 1 580 ? -34.188 -13.602 -30.688 1 96.12 580 VAL B CA 1
ATOM 12253 C C . VAL B 1 580 ? -35.594 -13.555 -31.328 1 96.12 580 VAL B C 1
ATOM 12255 O O . VAL B 1 580 ? -36.375 -12.641 -31.062 1 96.12 580 VAL B O 1
ATOM 12258 N N . TYR B 1 581 ? -35.875 -14.562 -32.156 1 96.56 581 TYR B N 1
ATOM 12259 C CA . TYR B 1 581 ? -37.219 -14.695 -32.719 1 96.56 581 TYR B CA 1
ATOM 12260 C C . TYR B 1 581 ? -37.938 -15.922 -32.188 1 96.56 581 TYR B C 1
ATOM 12262 O O . TYR B 1 581 ? -37.5 -17.062 -32.406 1 96.56 581 TYR B O 1
ATOM 12270 N N . ASN B 1 582 ? -39 -15.734 -31.484 1 94.06 582 ASN B N 1
ATOM 12271 C CA . ASN B 1 582 ? -39.906 -16.75 -30.938 1 94.06 582 ASN B CA 1
ATOM 12272 C C . ASN B 1 582 ? -39.156 -17.75 -30.062 1 94.06 582 ASN B C 1
ATOM 12274 O O . ASN B 1 582 ? -39.438 -18.953 -30.109 1 94.06 582 ASN B O 1
ATOM 12278 N N . ASP B 1 583 ? -38.094 -17.359 -29.438 1 89.88 583 ASP B N 1
ATOM 12279 C CA . ASP B 1 583 ? -37.219 -18.172 -28.594 1 89.88 583 ASP B CA 1
ATOM 12280 C C . ASP B 1 583 ? -36.688 -19.391 -29.359 1 89.88 583 ASP B C 1
ATOM 12282 O O . ASP B 1 583 ? -36.438 -20.438 -28.766 1 89.88 583 ASP B O 1
ATOM 12286 N N . ARG B 1 584 ? -36.656 -19.281 -30.672 1 93.69 584 ARG B N 1
ATOM 12287 C CA . ARG B 1 584 ? -36.25 -20.391 -31.547 1 93.69 584 ARG B CA 1
ATOM 12288 C C . ARG B 1 584 ? -34.969 -20.047 -32.281 1 93.69 584 ARG B C 1
ATOM 12290 O O . ARG B 1 584 ? -34.031 -20.859 -32.344 1 93.69 584 ARG B O 1
ATOM 12297 N N . TYR B 1 585 ? -34.938 -18.875 -32.844 1 97.06 585 TYR B N 1
ATOM 12298 C CA . TYR B 1 585 ? -33.781 -18.422 -33.625 1 97.06 585 TYR B CA 1
ATOM 12299 C C . TYR B 1 585 ? -33.031 -17.297 -32.906 1 97.06 585 TYR B C 1
ATOM 12301 O O . TYR B 1 585 ? -33.656 -16.266 -32.562 1 97.06 585 TYR B O 1
ATOM 12309 N N . LEU B 1 586 ? -31.844 -17.578 -32.688 1 96.88 586 LEU B N 1
ATOM 12310 C CA . LEU B 1 586 ? -31 -16.656 -31.938 1 96.88 586 LEU B CA 1
ATOM 12311 C C . LEU B 1 586 ? -29.891 -16.094 -32.812 1 96.88 586 LEU B C 1
ATOM 12313 O O . LEU B 1 586 ? -29.281 -16.812 -33.594 1 96.88 586 LEU B O 1
ATOM 12317 N N . PHE B 1 587 ? -29.609 -14.766 -32.688 1 96.12 587 PHE B N 1
ATOM 12318 C CA . PHE B 1 587 ? -28.547 -14.094 -33.438 1 96.12 587 PHE B CA 1
ATOM 12319 C C . PHE B 1 587 ? -27.812 -13.094 -32.531 1 96.12 587 PHE B C 1
ATOM 12321 O O . PHE B 1 587 ? -28.438 -12.391 -31.734 1 96.12 587 PHE B O 1
ATOM 12328 N N . GLU B 1 588 ? -26.469 -13.062 -32.656 1 95.31 588 GLU B N 1
ATOM 12329 C CA . GLU B 1 588 ? -25.641 -12.094 -31.938 1 95.31 588 GLU B CA 1
ATOM 12330 C C . GLU B 1 588 ? -24.516 -11.547 -32.812 1 95.31 588 GLU B C 1
ATOM 12332 O O . GLU B 1 588 ? -23.891 -12.305 -33.562 1 95.31 588 GLU B O 1
ATOM 12337 N N . VAL B 1 589 ? -24.328 -10.219 -32.781 1 95.25 589 VAL B N 1
ATOM 12338 C CA . VAL B 1 589 ? -23.219 -9.547 -33.469 1 95.25 589 VAL B CA 1
ATOM 12339 C C . VAL B 1 589 ? -22.484 -8.656 -32.469 1 95.25 589 VAL B C 1
ATOM 12341 O O . VAL B 1 589 ? -23.109 -7.969 -31.672 1 95.25 589 VAL B O 1
ATOM 12344 N N . ASN B 1 590 ? -21.172 -8.766 -32.5 1 93.38 590 ASN B N 1
ATOM 12345 C CA . ASN B 1 590 ? -20.328 -7.941 -31.641 1 93.38 590 ASN B CA 1
ATOM 12346 C C . ASN B 1 590 ? -19.141 -7.348 -32.406 1 93.38 590 ASN B C 1
ATOM 12348 O O . ASN B 1 590 ? -18.688 -7.93 -33.375 1 93.38 590 ASN B O 1
ATOM 12352 N N . THR B 1 591 ? -18.703 -6.199 -31.938 1 94.88 591 THR B N 1
ATOM 12353 C CA . THR B 1 591 ? -17.469 -5.602 -32.438 1 94.88 591 THR B CA 1
ATOM 12354 C C . THR B 1 591 ? -16.766 -4.797 -31.359 1 94.88 591 THR B C 1
ATOM 12356 O O . THR B 1 591 ? -17.422 -4.199 -30.5 1 94.88 591 THR B O 1
ATOM 12359 N N . ARG B 1 592 ? -15.477 -4.828 -31.297 1 95.56 592 ARG B N 1
ATOM 12360 C CA . ARG B 1 592 ? -14.656 -4.051 -30.375 1 95.56 592 ARG B CA 1
ATOM 12361 C C . ARG B 1 592 ? -13.461 -3.428 -31.109 1 95.56 592 ARG B C 1
ATOM 12363 O O . ARG B 1 592 ? -12.844 -4.066 -31.953 1 95.56 592 ARG B O 1
ATOM 12370 N N . ILE B 1 593 ? -13.234 -2.176 -30.797 1 96.75 593 ILE B N 1
ATOM 12371 C CA . ILE B 1 593 ? -12.07 -1.441 -31.281 1 96.75 593 ILE B CA 1
ATOM 12372 C C . ILE B 1 593 ? -11.148 -1.096 -30.109 1 96.75 593 ILE B C 1
ATOM 12374 O O . ILE B 1 593 ? -11.578 -0.474 -29.141 1 96.75 593 ILE B O 1
ATOM 12378 N N . ASP B 1 594 ? -9.906 -1.476 -30.312 1 96.44 594 ASP B N 1
ATOM 12379 C CA . ASP B 1 594 ? -8.93 -1.218 -29.266 1 96.44 594 ASP B CA 1
ATOM 12380 C C . ASP B 1 594 ? -7.801 -0.321 -29.766 1 96.44 594 ASP B C 1
ATOM 12382 O O . ASP B 1 594 ? -7.375 -0.438 -30.906 1 96.44 594 ASP B O 1
ATOM 12386 N N . TYR B 1 595 ? -7.375 0.593 -28.891 1 96.5 595 TYR B N 1
ATOM 12387 C CA . TYR B 1 595 ? -6.152 1.379 -29.031 1 96.5 595 TYR B CA 1
ATOM 12388 C C . TYR B 1 595 ? -5.172 1.08 -27.906 1 96.5 595 TYR B C 1
ATOM 12390 O O . TYR B 1 595 ? -5.48 1.289 -26.734 1 96.5 595 TYR B O 1
ATOM 12398 N N . SER B 1 596 ? -3.963 0.596 -28.266 1 95.56 596 SER B N 1
ATOM 12399 C CA . SER B 1 596 ? -2.979 0.232 -27.25 1 95.56 596 SER B CA 1
ATOM 12400 C C . SER B 1 596 ? -1.713 1.072 -27.391 1 95.56 596 SER B C 1
ATOM 12402 O O . SER B 1 596 ? -1.221 1.295 -28.5 1 95.56 596 SER B O 1
ATOM 12404 N N . SER B 1 597 ? -1.152 1.521 -26.266 1 94.12 597 SER B N 1
ATOM 12405 C CA . SER B 1 597 ? 0.069 2.318 -26.266 1 94.12 597 SER B CA 1
ATOM 12406 C C . SER B 1 597 ? 1.297 1.448 -26.516 1 94.12 597 SER B C 1
ATOM 12408 O O . SER B 1 597 ? 2.41 1.961 -26.641 1 94.12 597 SER B O 1
ATOM 12410 N N . ARG B 1 598 ? 1.181 0.144 -26.578 1 92.56 598 ARG B N 1
ATOM 12411 C CA . ARG B 1 598 ? 2.291 -0.76 -26.859 1 92.56 598 ARG B CA 1
ATOM 12412 C C . ARG B 1 598 ? 2.715 -0.664 -28.328 1 92.56 598 ARG B C 1
ATOM 12414 O O . ARG B 1 598 ? 3.793 -1.13 -28.703 1 92.56 598 ARG B O 1
ATOM 12421 N N . PHE B 1 599 ? 1.832 -0.061 -29.062 1 93.94 599 PHE B N 1
ATOM 12422 C CA . PHE B 1 599 ? 2.094 0.1 -30.484 1 93.94 599 PHE B CA 1
ATOM 12423 C C . PHE B 1 599 ? 2.26 1.571 -30.844 1 93.94 599 PHE B C 1
ATOM 12425 O O . PHE B 1 599 ? 1.729 2.447 -30.156 1 93.94 599 PHE B O 1
ATOM 12432 N N . ARG B 1 600 ? 2.98 1.725 -31.953 1 93.88 600 ARG B N 1
ATOM 12433 C CA . ARG B 1 600 ? 3.15 3.092 -32.438 1 93.88 600 ARG B CA 1
ATOM 12434 C C . ARG B 1 600 ? 1.802 3.732 -32.75 1 93.88 600 ARG B C 1
ATOM 12436 O O . ARG B 1 600 ? 0.854 3.045 -33.125 1 93.88 600 ARG B O 1
ATOM 12443 N N . GLN B 1 601 ? 1.699 5 -32.688 1 92.06 601 GLN B N 1
ATOM 12444 C CA . GLN B 1 601 ? 0.447 5.75 -32.719 1 92.06 601 GLN B CA 1
ATOM 12445 C C . GLN B 1 601 ? -0.325 5.496 -34 1 92.06 601 GLN B C 1
ATOM 12447 O O . GLN B 1 601 ? -1.557 5.441 -34 1 92.06 601 GLN B O 1
ATOM 12452 N N . ASP B 1 602 ? 0.312 5.328 -35.094 1 92.19 602 ASP B N 1
ATOM 12453 C CA . ASP B 1 602 ? -0.373 5.242 -36.375 1 92.19 602 ASP B CA 1
ATOM 12454 C C . ASP B 1 602 ? -0.877 3.824 -36.625 1 92.19 602 ASP B C 1
ATOM 12456 O O . ASP B 1 602 ? -1.683 3.602 -37.531 1 92.19 602 ASP B O 1
ATOM 12460 N N . ILE B 1 603 ? -0.464 2.797 -35.875 1 92.81 603 ILE B N 1
ATOM 12461 C CA . ILE B 1 603 ? -0.893 1.426 -36.125 1 92.81 603 ILE B CA 1
ATOM 12462 C C . ILE B 1 603 ? -1.451 0.815 -34.844 1 92.81 603 ILE B C 1
ATOM 12464 O O . ILE B 1 603 ? -1.526 -0.408 -34.719 1 92.81 603 ILE B O 1
ATOM 12468 N N . ARG B 1 604 ? -1.717 1.551 -33.844 1 94.38 604 ARG B N 1
ATOM 12469 C CA . ARG B 1 604 ? -2.096 1.039 -32.531 1 94.38 604 ARG B CA 1
ATOM 12470 C C . ARG B 1 604 ? -3.562 0.629 -32.5 1 94.38 604 ARG B C 1
ATOM 12472 O O . ARG B 1 604 ? -4.031 0.039 -31.531 1 94.38 604 ARG B O 1
ATOM 12479 N N . ARG B 1 605 ? -4.363 0.843 -33.562 1 94.88 605 ARG B N 1
ATOM 12480 C CA . ARG B 1 605 ? -5.785 0.516 -33.625 1 94.88 605 ARG B CA 1
ATOM 12481 C C . ARG B 1 605 ? -6.008 -0.898 -34.125 1 94.88 605 ARG B C 1
ATOM 12483 O O . ARG B 1 605 ? -5.355 -1.318 -35.094 1 94.88 605 ARG B O 1
ATOM 12490 N N . ALA B 1 606 ? -6.961 -1.685 -33.562 1 93.44 606 ALA B N 1
ATOM 12491 C CA . ALA B 1 606 ? -7.391 -2.99 -34.062 1 93.44 606 ALA B CA 1
ATOM 12492 C C . ALA B 1 606 ? -8.898 -3.162 -33.906 1 93.44 606 ALA B C 1
ATOM 12494 O O . ALA B 1 606 ? -9.5 -2.66 -32.938 1 93.44 606 ALA B O 1
ATOM 12495 N N . ILE B 1 607 ? -9.484 -3.891 -34.781 1 94.75 607 ILE B N 1
ATOM 12496 C CA . ILE B 1 607 ? -10.922 -4.145 -34.781 1 94.75 607 ILE B CA 1
ATOM 12497 C C . ILE B 1 607 ? -11.18 -5.648 -34.688 1 94.75 607 ILE B C 1
ATOM 12499 O O . ILE B 1 607 ? -10.586 -6.434 -35.438 1 94.75 607 ILE B O 1
ATOM 12503 N N . PHE B 1 608 ? -12.078 -6.062 -33.906 1 94.25 608 PHE B N 1
ATOM 12504 C CA . PHE B 1 608 ? -12.367 -7.469 -33.656 1 94.25 608 PHE B CA 1
ATOM 12505 C C . PHE B 1 608 ? -13.859 -7.75 -33.812 1 94.25 608 PHE B C 1
ATOM 12507 O O . PHE B 1 608 ? -14.594 -7.762 -32.812 1 94.25 608 PHE B O 1
ATOM 12514 N N . PRO B 1 609 ? -14.305 -8.078 -34.906 1 94.75 609 PRO B N 1
ATOM 12515 C CA . PRO B 1 609 ? -15.711 -8.43 -35.125 1 94.75 609 PRO B CA 1
ATOM 12516 C C . PRO B 1 609 ? -16 -9.898 -34.812 1 94.75 609 PRO B C 1
ATOM 12518 O O . PRO B 1 609 ? -15.109 -10.742 -34.938 1 94.75 609 PRO B O 1
ATOM 12521 N N . SER B 1 610 ? -17.219 -10.234 -34.469 1 95.25 610 SER B N 1
ATOM 12522 C CA . SER B 1 610 ? -17.656 -11.609 -34.25 1 95.25 610 SER B CA 1
ATOM 12523 C C . SER B 1 610 ? -19.156 -11.75 -34.469 1 95.25 610 SER B C 1
ATOM 12525 O O . SER B 1 610 ? -19.906 -10.789 -34.312 1 95.25 610 SER B O 1
ATOM 12527 N N . PHE B 1 611 ? -19.516 -12.961 -34.875 1 95.19 611 PHE B N 1
ATOM 12528 C CA . PHE B 1 611 ? -20.906 -13.328 -35.156 1 95.19 611 PHE B CA 1
ATOM 12529 C C . PHE B 1 611 ? -21.234 -14.703 -34.594 1 95.19 611 PHE B C 1
ATOM 12531 O O . PHE B 1 611 ? -20.391 -15.594 -34.594 1 95.19 611 PHE B O 1
ATOM 12538 N N . SER B 1 612 ? -22.484 -14.844 -34.125 1 96.5 612 SER B N 1
ATOM 12539 C CA . SER B 1 612 ? -22.938 -16.172 -33.719 1 96.5 612 SER B CA 1
ATOM 12540 C C . SER B 1 612 ? -24.422 -16.344 -33.969 1 96.5 612 SER B C 1
ATOM 12542 O O . SER B 1 612 ? -25.172 -15.359 -34.031 1 96.5 612 SER B O 1
ATOM 12544 N N . ALA B 1 613 ? -24.844 -17.562 -34.094 1 96.94 613 ALA B N 1
ATOM 12545 C CA . ALA B 1 613 ? -26.25 -17.938 -34.281 1 96.94 613 ALA B CA 1
ATOM 12546 C C . ALA B 1 613 ? -26.578 -19.219 -33.562 1 96.94 613 ALA B C 1
ATOM 12548 O O . ALA B 1 613 ? -25.703 -20.047 -33.312 1 96.94 613 ALA B O 1
ATOM 12549 N N . GLY B 1 614 ? -27.812 -19.297 -33.156 1 96.62 614 GLY B N 1
ATOM 12550 C CA . GLY B 1 614 ? -28.328 -20.484 -32.469 1 96.62 614 GLY B CA 1
ATOM 12551 C C . GLY B 1 614 ? -29.719 -20.859 -32.938 1 96.62 614 GLY B C 1
ATOM 12552 O O . GLY B 1 614 ? -30.484 -20 -33.375 1 96.62 614 GLY B O 1
ATOM 12553 N N . TRP B 1 615 ? -30 -22.188 -32.875 1 97.44 615 TRP B N 1
ATOM 12554 C CA . TRP B 1 615 ? -31.297 -22.75 -33.25 1 97.44 615 TRP B CA 1
ATOM 12555 C C . TRP B 1 615 ? -31.766 -23.75 -32.188 1 97.44 615 TRP B C 1
ATOM 12557 O O . TRP B 1 615 ? -31.188 -24.812 -32 1 97.44 615 TRP B O 1
ATOM 12567 N N . ASN B 1 616 ? -32.812 -23.266 -31.5 1 95.69 616 ASN B N 1
ATOM 12568 C CA . ASN B 1 616 ? -33.469 -24.188 -30.578 1 95.69 616 ASN B CA 1
ATOM 12569 C C . ASN B 1 616 ? -34.406 -25.141 -31.312 1 95.69 616 ASN B C 1
ATOM 12571 O O . ASN B 1 616 ? -35.625 -24.938 -31.344 1 95.69 616 ASN B O 1
ATOM 12575 N N . VAL B 1 617 ? -33.906 -26.188 -31.672 1 96.5 617 VAL B N 1
ATOM 12576 C CA . VAL B 1 617 ? -34.625 -27.141 -32.5 1 96.5 617 VAL B CA 1
ATOM 12577 C C . VAL B 1 617 ? -35.781 -27.75 -31.719 1 96.5 617 VAL B C 1
ATOM 12579 O O . VAL B 1 617 ? -36.844 -28.047 -32.281 1 96.5 617 VAL B O 1
ATOM 12582 N N . SER B 1 618 ? -35.594 -27.953 -30.484 1 92.5 618 SER B N 1
ATOM 12583 C CA . SER B 1 618 ? -36.594 -28.594 -29.641 1 92.5 618 SER B CA 1
ATOM 12584 C C . SER B 1 618 ? -37.875 -27.766 -29.578 1 92.5 618 SER B C 1
ATOM 12586 O O . SER B 1 618 ? -38.938 -28.266 -29.219 1 92.5 618 SER B O 1
ATOM 12588 N N . LYS B 1 619 ? -37.781 -26.531 -29.875 1 91.62 619 LYS B N 1
ATOM 12589 C CA . LYS B 1 619 ? -38.938 -25.641 -29.812 1 91.62 619 LYS B CA 1
ATOM 12590 C C . LYS B 1 619 ? -39.719 -25.656 -31.125 1 91.62 619 LYS B C 1
ATOM 12592 O O . LYS B 1 619 ? -40.75 -25.016 -31.234 1 91.62 619 LYS B O 1
ATOM 12597 N N . GLU B 1 620 ? -39.25 -26.375 -32.125 1 95.12 620 GLU B N 1
ATOM 12598 C CA . GLU B 1 620 ? -39.969 -26.5 -33.375 1 95.12 620 GLU B CA 1
ATOM 12599 C C . GLU B 1 620 ? -41.219 -27.391 -33.25 1 95.12 620 GLU B C 1
ATOM 12601 O O . GLU B 1 620 ? -41.219 -28.312 -32.438 1 95.12 620 GLU B O 1
ATOM 12606 N N . ASP B 1 621 ? -42.094 -27.234 -34.219 1 92.88 621 ASP B N 1
ATOM 12607 C CA . ASP B 1 621 ? -43.375 -27.969 -34.188 1 92.88 621 ASP B CA 1
ATOM 12608 C C . ASP B 1 621 ? -43.156 -29.453 -34.469 1 92.88 621 ASP B C 1
ATOM 12610 O O . ASP B 1 621 ? -43.812 -30.312 -33.875 1 92.88 621 ASP B O 1
ATOM 12614 N N . PHE B 1 622 ? -42.25 -29.781 -35.219 1 94.25 622 PHE B N 1
ATOM 12615 C CA . PHE B 1 622 ? -42.031 -31.172 -35.594 1 94.25 622 PHE B CA 1
ATOM 12616 C C . PHE B 1 622 ? -41.344 -31.938 -34.469 1 94.25 622 PHE B C 1
ATOM 12618 O O . PHE B 1 622 ? -41.281 -33.156 -34.5 1 94.25 622 PHE B O 1
ATOM 12625 N N . MET B 1 623 ? -40.812 -31.234 -33.469 1 93.19 623 MET B N 1
ATOM 12626 C CA . MET B 1 623 ? -40.156 -31.875 -32.344 1 93.19 623 MET B CA 1
ATOM 12627 C C . MET B 1 623 ? -41.094 -32.062 -31.172 1 93.19 623 MET B C 1
ATOM 12629 O O . MET B 1 623 ? -40.781 -32.719 -30.188 1 93.19 623 MET B O 1
ATOM 12633 N N . LYS B 1 624 ? -42.281 -31.625 -31.266 1 87.5 624 LYS B N 1
ATOM 12634 C CA . LYS B 1 624 ? -43.219 -31.531 -30.141 1 87.5 624 LYS B CA 1
ATOM 12635 C C . LYS B 1 624 ? -43.594 -32.906 -29.625 1 87.5 624 LYS B C 1
ATOM 12637 O O . LYS B 1 624 ? -43.844 -33.094 -28.438 1 87.5 624 LYS B O 1
ATOM 12642 N N . ASP B 1 625 ? -43.594 -33.938 -30.531 1 88.88 625 ASP B N 1
ATOM 12643 C CA . ASP B 1 625 ? -44.062 -35.25 -30.141 1 88.88 625 ASP B CA 1
ATOM 12644 C C . ASP B 1 625 ? -42.906 -36.125 -29.625 1 88.88 625 ASP B C 1
ATOM 12646 O O . ASP B 1 625 ? -43.094 -37.281 -29.219 1 88.88 625 ASP B O 1
ATOM 12650 N N . ILE B 1 626 ? -41.719 -35.656 -29.625 1 93.19 626 ILE B N 1
ATOM 12651 C CA . ILE B 1 626 ? -40.531 -36.375 -29.141 1 93.19 626 ILE B CA 1
ATOM 12652 C C . ILE B 1 626 ? -40.281 -36.031 -27.672 1 93.19 626 ILE B C 1
ATOM 12654 O O . ILE B 1 626 ? -39.625 -35.062 -27.375 1 93.19 626 ILE B O 1
ATOM 12658 N N . SER B 1 627 ? -40.656 -36.906 -26.75 1 88 627 SER B N 1
ATOM 12659 C CA . SER B 1 627 ? -40.656 -36.594 -25.328 1 88 627 SER B CA 1
ATOM 12660 C C . SER B 1 627 ? -39.312 -36.906 -24.688 1 88 627 SER B C 1
ATOM 12662 O O . SER B 1 627 ? -39 -36.375 -23.625 1 88 627 SER B O 1
ATOM 12664 N N . TRP B 1 628 ? -38.469 -37.781 -25.297 1 90.5 628 TRP B N 1
ATOM 12665 C CA . TRP B 1 628 ? -37.219 -38.156 -24.656 1 90.5 628 TRP B CA 1
ATOM 12666 C C . TRP B 1 628 ? -36.125 -37.094 -24.906 1 90.5 628 TRP B C 1
ATOM 12668 O O . TRP B 1 628 ? -35.062 -37.125 -24.297 1 90.5 628 TRP B O 1
ATOM 12678 N N . ILE B 1 629 ? -36.406 -36.062 -25.781 1 94.19 629 ILE B N 1
ATOM 12679 C CA . ILE B 1 629 ? -35.5 -34.938 -25.984 1 94.19 629 ILE B CA 1
ATOM 12680 C C . ILE B 1 629 ? -36.094 -33.688 -25.328 1 94.19 629 ILE B C 1
ATOM 12682 O O . ILE B 1 629 ? -37.062 -33.125 -25.828 1 94.19 629 ILE B O 1
ATOM 12686 N N . SER B 1 630 ? -35.5 -33.312 -24.25 1 87.81 630 SER B N 1
ATOM 12687 C CA . SER B 1 630 ? -36 -32.125 -23.516 1 87.81 630 SER B CA 1
ATOM 12688 C C . SER B 1 630 ? -35.469 -30.844 -24.125 1 87.81 630 SER B C 1
ATOM 12690 O O . SER B 1 630 ? -36.125 -29.797 -24.047 1 87.81 630 SER B O 1
ATOM 12692 N N . ASN B 1 631 ? -34.312 -30.891 -24.594 1 91.06 631 ASN B N 1
ATOM 12693 C CA . ASN B 1 631 ? -33.688 -29.734 -25.219 1 91.06 631 ASN B CA 1
ATOM 12694 C C . ASN B 1 631 ? -32.688 -30.156 -26.312 1 91.06 631 ASN B C 1
ATOM 12696 O O . ASN B 1 631 ? -31.969 -31.141 -26.141 1 91.06 631 ASN B O 1
ATOM 12700 N N . LEU B 1 632 ? -32.75 -29.531 -27.406 1 95.5 632 LEU B N 1
ATOM 12701 C CA . LEU B 1 632 ? -31.797 -29.672 -28.5 1 95.5 632 LEU B CA 1
ATOM 12702 C C . LEU B 1 632 ? -31.484 -28.328 -29.141 1 95.5 632 LEU B C 1
ATOM 12704 O O . LEU B 1 632 ? -32.375 -27.719 -29.75 1 95.5 632 LEU B O 1
ATOM 12708 N N . LYS B 1 633 ? -30.312 -27.875 -28.969 1 95.88 633 LYS B N 1
ATOM 12709 C CA . LYS B 1 633 ? -29.891 -26.594 -29.516 1 95.88 633 LYS B CA 1
ATOM 12710 C C . LYS B 1 633 ? -28.625 -26.734 -30.344 1 95.88 633 LYS B C 1
ATOM 12712 O O . LYS B 1 633 ? -27.656 -27.359 -29.906 1 95.88 633 LYS B O 1
ATOM 12717 N N . LEU B 1 634 ? -28.656 -26.203 -31.547 1 97.25 634 LEU B N 1
ATOM 12718 C CA . LEU B 1 634 ? -27.469 -26.062 -32.406 1 97.25 634 LEU B CA 1
ATOM 12719 C C . LEU B 1 634 ? -26.969 -24.625 -32.406 1 97.25 634 LEU B C 1
ATOM 12721 O O . LEU B 1 634 ? -27.75 -23.688 -32.406 1 97.25 634 LEU B O 1
ATOM 12725 N N . ARG B 1 635 ? -25.719 -24.516 -32.281 1 95.94 635 ARG B N 1
ATOM 12726 C CA . ARG B 1 635 ? -25.172 -23.172 -32.312 1 95.94 635 ARG B CA 1
ATOM 12727 C C . ARG B 1 635 ? -23.906 -23.109 -33.188 1 95.94 635 ARG B C 1
ATOM 12729 O O . ARG B 1 635 ? -23.234 -24.141 -33.375 1 95.94 635 ARG B O 1
ATOM 12736 N N . GLY B 1 636 ? -23.516 -21.938 -33.656 1 96.5 636 GLY B N 1
ATOM 12737 C CA . GLY B 1 636 ? -22.328 -21.641 -34.438 1 96.5 636 GLY B CA 1
ATOM 12738 C C . GLY B 1 636 ? -21.828 -20.234 -34.25 1 96.5 636 GLY B C 1
ATOM 12739 O O . GLY B 1 636 ? -22.609 -19.312 -34.031 1 96.5 636 GLY B O 1
ATOM 12740 N N . SER B 1 637 ? -20.531 -20.109 -34.312 1 96.19 637 SER B N 1
ATOM 12741 C CA . SER B 1 637 ? -19.953 -18.766 -34.156 1 96.19 637 SER B CA 1
ATOM 12742 C C . SER B 1 637 ? -18.688 -18.609 -35 1 96.19 637 SER B C 1
ATOM 12744 O O . SER B 1 637 ? -18.062 -19.594 -35.375 1 96.19 637 SER B O 1
ATOM 12746 N N . TYR B 1 638 ? -18.391 -17.359 -35.281 1 96.25 638 TYR B N 1
ATOM 12747 C CA . TYR B 1 638 ? -17.172 -16.938 -35.969 1 96.25 638 TYR B CA 1
ATOM 12748 C C . TYR B 1 638 ? -16.75 -15.539 -35.562 1 96.25 638 TYR B C 1
ATOM 12750 O O . TYR B 1 638 ? -17.594 -14.656 -35.375 1 96.25 638 TYR B O 1
ATOM 12758 N N . GLY B 1 639 ? -15.477 -15.391 -35.406 1 95.25 639 GLY B N 1
ATOM 12759 C CA . GLY B 1 639 ? -15.008 -14.055 -35.094 1 95.25 639 GLY B CA 1
ATOM 12760 C C . GLY B 1 639 ? -13.492 -13.969 -34.969 1 95.25 639 GLY B C 1
ATOM 12761 O O . GLY B 1 639 ? -12.789 -14.938 -35.219 1 95.25 639 GLY B O 1
ATOM 12762 N N . SER B 1 640 ? -13.078 -12.758 -34.625 1 94.19 640 SER B N 1
ATOM 12763 C CA . SER B 1 640 ? -11.648 -12.516 -34.469 1 94.19 640 SER B CA 1
ATOM 12764 C C . SER B 1 640 ? -11.336 -11.891 -33.125 1 94.19 640 SER B C 1
ATOM 12766 O O . SER B 1 640 ? -12.172 -11.172 -32.562 1 94.19 640 SER B O 1
ATOM 12768 N N . LEU B 1 641 ? -10.188 -12.195 -32.594 1 92.56 641 LEU B N 1
ATOM 12769 C CA . LEU B 1 641 ? -9.641 -11.664 -31.359 1 92.56 641 LEU B CA 1
ATOM 12770 C C . LEU B 1 641 ? -8.164 -11.312 -31.516 1 92.56 641 LEU B C 1
ATOM 12772 O O . LEU B 1 641 ? -7.543 -11.688 -32.531 1 92.56 641 LEU B O 1
ATOM 12776 N N . GLY B 1 642 ? -7.668 -10.594 -30.5 1 89.88 642 GLY B N 1
ATOM 12777 C CA . GLY B 1 642 ? -6.273 -10.195 -30.594 1 89.88 642 GLY B CA 1
ATOM 12778 C C . GLY B 1 642 ? -5.469 -10.523 -29.359 1 89.88 642 GLY B C 1
ATOM 12779 O O . GLY B 1 642 ? -6.023 -10.984 -28.359 1 89.88 642 GLY B O 1
ATOM 12780 N N . ASN B 1 643 ? -4.086 -10.383 -29.469 1 88.69 643 ASN B N 1
ATOM 12781 C CA . ASN B 1 643 ? -3.135 -10.531 -28.375 1 88.69 643 ASN B CA 1
ATOM 12782 C C . ASN B 1 643 ? -2.074 -9.43 -28.406 1 88.69 643 ASN B C 1
ATOM 12784 O O . ASN B 1 643 ? -1.226 -9.406 -29.297 1 88.69 643 ASN B O 1
ATOM 12788 N N . GLN B 1 644 ? -2.129 -8.633 -27.453 1 87.06 644 GLN B N 1
ATOM 12789 C CA . GLN B 1 644 ? -1.142 -7.559 -27.375 1 87.06 644 GLN B CA 1
ATOM 12790 C C . GLN B 1 644 ? -0.043 -7.887 -26.375 1 87.06 644 GLN B C 1
ATOM 12792 O O . GLN B 1 644 ? 1.017 -7.258 -26.375 1 87.06 644 GLN B O 1
ATOM 12797 N N . ASP B 1 645 ? -0.228 -8.812 -25.547 1 82.31 645 ASP B N 1
ATOM 12798 C CA . ASP B 1 645 ? 0.625 -9.023 -24.375 1 82.31 645 ASP B CA 1
ATOM 12799 C C . ASP B 1 645 ? 2.01 -9.516 -24.797 1 82.31 645 ASP B C 1
ATOM 12801 O O . ASP B 1 645 ? 2.967 -9.414 -24.016 1 82.31 645 ASP B O 1
ATOM 12805 N N . VAL B 1 646 ? 2.148 -9.984 -25.922 1 81.88 646 VAL B N 1
ATOM 12806 C CA . VAL B 1 646 ? 3.432 -10.469 -26.422 1 81.88 646 VAL B CA 1
ATOM 12807 C C . VAL B 1 646 ? 4.344 -9.289 -26.734 1 81.88 646 VAL B C 1
ATOM 12809 O O . VAL B 1 646 ? 5.57 -9.422 -26.719 1 81.88 646 VAL B O 1
ATOM 12812 N N . VAL B 1 647 ? 3.736 -8.164 -26.984 1 85.56 647 VAL B N 1
ATOM 12813 C CA . VAL B 1 647 ? 4.52 -6.984 -27.328 1 85.56 647 VAL B CA 1
ATOM 12814 C C . VAL B 1 647 ? 4.93 -6.242 -26.062 1 85.56 647 VAL B C 1
ATOM 12816 O O . VAL B 1 647 ? 4.074 -5.738 -25.328 1 85.56 647 VAL B O 1
ATOM 12819 N N . PRO B 1 648 ? 6.18 -6.18 -25.859 1 85.12 648 PRO B N 1
ATOM 12820 C CA . PRO B 1 648 ? 6.613 -5.484 -24.641 1 85.12 648 PRO B CA 1
ATOM 12821 C C . PRO B 1 648 ? 6.316 -3.986 -24.688 1 85.12 648 PRO B C 1
ATOM 12823 O O . PRO B 1 648 ? 6.27 -3.393 -25.766 1 85.12 648 PRO B O 1
ATOM 12826 N N . VAL B 1 649 ? 6.223 -3.418 -23.594 1 87.19 649 VAL B N 1
ATOM 12827 C CA . VAL B 1 649 ? 6.074 -1.969 -23.5 1 87.19 649 VAL B CA 1
ATOM 12828 C C . VAL B 1 649 ? 7.332 -1.284 -24.016 1 87.19 649 VAL B C 1
ATOM 12830 O O . VAL B 1 649 ? 8.453 -1.659 -23.656 1 87.19 649 VAL B O 1
ATOM 12833 N N . GLY B 1 650 ? 7.223 -0.367 -24.938 1 84.44 650 GLY B N 1
ATOM 12834 C CA . GLY B 1 650 ? 8.344 0.37 -25.5 1 84.44 650 GLY B CA 1
ATOM 12835 C C . GLY B 1 650 ? 8.938 -0.297 -26.734 1 84.44 650 GLY B C 1
ATOM 12836 O O . GLY B 1 650 ? 10.039 0.059 -27.156 1 84.44 650 GLY B O 1
ATOM 12837 N N . ASN B 1 651 ? 8.297 -1.303 -27.266 1 84.94 651 ASN B N 1
ATOM 12838 C CA . ASN B 1 651 ? 8.797 -2.078 -28.391 1 84.94 651 ASN B CA 1
ATOM 12839 C C . ASN B 1 651 ? 9.148 -1.18 -29.578 1 84.94 651 ASN B C 1
ATOM 12841 O O . ASN B 1 651 ? 10.016 -1.518 -30.375 1 84.94 651 ASN B O 1
ATOM 12845 N N . TYR B 1 652 ? 8.531 -0.058 -29.688 1 90.5 652 TYR B N 1
ATOM 12846 C CA . TYR B 1 652 ? 8.758 0.773 -30.875 1 90.5 652 TYR B CA 1
ATOM 12847 C C . TYR B 1 652 ? 9.711 1.916 -30.547 1 90.5 652 TYR B C 1
ATOM 12849 O O . TYR B 1 652 ? 9.961 2.777 -31.406 1 90.5 652 TYR B O 1
ATOM 12857 N N . PHE B 1 653 ? 10.266 1.953 -29.359 1 87.5 653 PHE B N 1
ATOM 12858 C CA . PHE B 1 653 ? 11.273 2.939 -28.984 1 87.5 653 PHE B CA 1
ATOM 12859 C C . PHE B 1 653 ? 12.672 2.395 -29.219 1 87.5 653 PHE B C 1
ATOM 12861 O O . PHE B 1 653 ? 12.922 1.202 -29.031 1 87.5 653 PHE B O 1
ATOM 12868 N N . GLY B 1 654 ? 13.539 3.287 -29.672 1 84.5 654 GLY B N 1
ATOM 12869 C CA . GLY B 1 654 ? 14.953 2.955 -29.594 1 84.5 654 GLY B CA 1
ATOM 12870 C C . GLY B 1 654 ? 15.516 3.062 -28.203 1 84.5 654 GLY B C 1
ATOM 12871 O O . GLY B 1 654 ? 16.062 4.102 -27.812 1 84.5 654 GLY B O 1
ATOM 12872 N N . LEU B 1 655 ? 15.375 1.95 -27.5 1 81.94 655 LEU B N 1
ATOM 12873 C CA . LEU B 1 655 ? 15.781 1.958 -26.094 1 81.94 655 LEU B CA 1
ATOM 12874 C C . LEU B 1 655 ? 17.297 1.994 -25.969 1 81.94 655 LEU B C 1
ATOM 12876 O O . LEU B 1 655 ? 18 1.326 -26.719 1 81.94 655 LEU B O 1
ATOM 12880 N N . ILE B 1 656 ? 17.75 2.863 -25.141 1 81.75 656 ILE B N 1
ATOM 12881 C CA . ILE B 1 656 ? 19.172 3.029 -24.875 1 81.75 656 ILE B CA 1
ATOM 12882 C C . ILE B 1 656 ? 19.5 2.559 -23.469 1 81.75 656 ILE B C 1
ATOM 12884 O O . ILE B 1 656 ? 18.812 2.938 -22.516 1 81.75 656 ILE B O 1
ATOM 12888 N N . ASN B 1 657 ? 20.469 1.65 -23.375 1 77.31 657 ASN B N 1
ATOM 12889 C CA . ASN B 1 657 ? 20.953 1.188 -22.078 1 77.31 657 ASN B CA 1
ATOM 12890 C C . ASN B 1 657 ? 22.094 2.068 -21.562 1 77.31 657 ASN B C 1
ATOM 12892 O O . ASN B 1 657 ? 22.828 2.654 -22.359 1 77.31 657 ASN B O 1
ATOM 12896 N N . THR B 1 658 ? 22.125 2.223 -20.281 1 72.38 658 THR B N 1
ATOM 12897 C CA . THR B 1 658 ? 23.234 2.906 -19.609 1 72.38 658 THR B CA 1
ATOM 12898 C C . THR B 1 658 ? 23.953 1.961 -18.656 1 72.38 658 THR B C 1
ATOM 12900 O O . THR B 1 658 ? 23.5 0.839 -18.422 1 72.38 658 THR B O 1
ATOM 12903 N N . GLY B 1 659 ? 25.156 2.291 -18.188 1 64.88 659 GLY B N 1
ATOM 12904 C CA . GLY B 1 659 ? 25.797 1.546 -17.109 1 64.88 659 GLY B CA 1
ATOM 12905 C C . GLY B 1 659 ? 27.172 1.017 -17.484 1 64.88 659 GLY B C 1
ATOM 12906 O O . GLY B 1 659 ? 27.938 0.576 -16.609 1 64.88 659 GLY B O 1
ATOM 12907 N N . TYR B 1 660 ? 27.469 1.062 -18.797 1 68.12 660 TYR B N 1
ATOM 12908 C CA . TYR B 1 660 ? 28.812 0.652 -19.156 1 68.12 660 TYR B CA 1
ATOM 12909 C C . TYR B 1 660 ? 29.766 1.837 -19.109 1 68.12 660 TYR B C 1
ATOM 12911 O O . TYR B 1 660 ? 29.406 2.957 -19.469 1 68.12 660 TYR B O 1
ATOM 12919 N N . GLN B 1 661 ? 30.875 1.526 -18.469 1 74.31 661 GLN B N 1
ATOM 12920 C CA . GLN B 1 661 ? 31.906 2.559 -18.438 1 74.31 661 GLN B CA 1
ATOM 12921 C C . GLN B 1 661 ? 33 2.256 -19.438 1 74.31 661 GLN B C 1
ATOM 12923 O O . GLN B 1 661 ? 33.375 1.097 -19.641 1 74.31 661 GLN B O 1
ATOM 12928 N N . TYR B 1 662 ? 33.312 3.303 -20.203 1 75.69 662 TYR B N 1
ATOM 12929 C CA . TYR B 1 662 ? 34.406 3.227 -21.141 1 75.69 662 TYR B CA 1
ATOM 12930 C C . TYR B 1 662 ? 35.625 4.008 -20.625 1 75.69 662 TYR B C 1
ATOM 12932 O O . TYR B 1 662 ? 35.469 4.996 -19.891 1 75.69 662 TYR B O 1
ATOM 12940 N N . SER B 1 663 ? 36.781 3.434 -20.766 1 76.62 663 SER B N 1
ATOM 12941 C CA . SER B 1 663 ? 37.969 4.117 -20.344 1 76.62 663 SER B CA 1
ATOM 12942 C C . SER B 1 663 ? 38.469 5.094 -21.406 1 76.62 663 SER B C 1
ATOM 12944 O O . SER B 1 663 ? 38.844 4.684 -22.516 1 76.62 663 SER B O 1
ATOM 12946 N N . PHE B 1 664 ? 38.219 6.312 -21.094 1 75.06 664 PHE B N 1
ATOM 12947 C CA . PHE B 1 664 ? 38.812 7.344 -21.938 1 75.06 664 PHE B CA 1
ATOM 12948 C C . PHE B 1 664 ? 39.938 8.055 -21.203 1 75.06 664 PHE B C 1
ATOM 12950 O O . PHE B 1 664 ? 39.688 8.719 -20.188 1 75.06 664 PHE B O 1
ATOM 12957 N N . GLU B 1 665 ? 41.062 7.977 -21.766 1 75.88 665 GLU B N 1
ATOM 12958 C CA . GLU B 1 665 ? 42.25 8.578 -21.172 1 75.88 665 GLU B CA 1
ATOM 12959 C C . GLU B 1 665 ? 42.406 8.164 -19.703 1 75.88 665 GLU B C 1
ATOM 12961 O O . GLU B 1 665 ? 42.688 8.992 -18.844 1 75.88 665 GLU B O 1
ATOM 12966 N N . GLY B 1 666 ? 42 6.922 -19.438 1 71.75 666 GLY B N 1
ATOM 12967 C CA . GLY B 1 666 ? 42.219 6.359 -18.109 1 71.75 666 GLY B CA 1
ATOM 12968 C C . GLY B 1 666 ? 41.062 6.66 -17.156 1 71.75 666 GLY B C 1
ATOM 12969 O O . GLY B 1 666 ? 41.094 6.238 -16 1 71.75 666 GLY B O 1
ATOM 12970 N N . ALA B 1 667 ? 40.219 7.52 -17.672 1 66.06 667 ALA B N 1
ATOM 12971 C CA . ALA B 1 667 ? 39.094 7.844 -16.797 1 66.06 667 ALA B CA 1
ATOM 12972 C C . ALA B 1 667 ? 37.812 7.117 -17.25 1 66.06 667 ALA B C 1
ATOM 12974 O O . ALA B 1 667 ? 37.531 7.074 -18.438 1 66.06 667 ALA B O 1
ATOM 12975 N N . ALA B 1 668 ? 37.25 6.441 -16.344 1 72.12 668 ALA B N 1
ATOM 12976 C CA . ALA B 1 668 ? 35.969 5.766 -16.609 1 72.12 668 ALA B CA 1
ATOM 12977 C C . ALA B 1 668 ? 34.875 6.773 -16.938 1 72.12 668 ALA B C 1
ATOM 12979 O O . ALA B 1 668 ? 34.656 7.73 -16.203 1 72.12 668 ALA B O 1
ATOM 12980 N N . GLN B 1 669 ? 34.406 6.684 -18.188 1 76.69 669 GLN B N 1
ATOM 12981 C CA . GLN B 1 669 ? 33.281 7.523 -18.625 1 76.69 669 GLN B CA 1
ATOM 12982 C C . GLN B 1 669 ? 32.031 6.684 -18.875 1 76.69 669 GLN B C 1
ATOM 12984 O O . GLN B 1 669 ? 32.125 5.578 -19.422 1 76.69 669 GLN B O 1
ATOM 12989 N N . ASP B 1 670 ? 30.891 7.176 -18.484 1 77.5 670 ASP B N 1
ATOM 12990 C CA . ASP B 1 670 ? 29.625 6.473 -18.719 1 77.5 670 ASP B CA 1
ATOM 12991 C C . ASP B 1 670 ? 29.344 6.328 -20.203 1 77.5 670 ASP B C 1
ATOM 12993 O O . ASP B 1 670 ? 29.609 7.246 -20.984 1 77.5 670 ASP B O 1
ATOM 12997 N N . GLY B 1 671 ? 29.094 5.145 -20.641 1 77.38 671 GLY B N 1
ATOM 12998 C CA . GLY B 1 671 ? 28.703 4.891 -22.016 1 77.38 671 GLY B CA 1
ATOM 12999 C C . GLY B 1 671 ? 27.25 4.445 -22.141 1 77.38 671 GLY B C 1
ATOM 13000 O O . GLY B 1 671 ? 26.641 4.039 -21.156 1 77.38 671 GLY B O 1
ATOM 13001 N N . THR B 1 672 ? 26.609 4.844 -23.234 1 80 672 THR B N 1
ATOM 13002 C CA . THR B 1 672 ? 25.281 4.367 -23.578 1 80 672 THR B CA 1
ATOM 13003 C C . THR B 1 672 ? 25.328 3.516 -24.844 1 80 672 THR B C 1
ATOM 13005 O O . THR B 1 672 ? 26.219 3.664 -25.672 1 80 672 THR B O 1
ATOM 13008 N N . TRP B 1 673 ? 24.531 2.527 -24.891 1 80.25 673 TRP B N 1
ATOM 13009 C CA . TRP B 1 673 ? 24.453 1.708 -26.094 1 80.25 673 TRP B CA 1
ATOM 13010 C C . TRP B 1 673 ? 23.016 1.265 -26.359 1 80.25 673 TRP B C 1
ATOM 13012 O O . TRP B 1 673 ? 22.203 1.227 -25.438 1 80.25 673 TRP B O 1
ATOM 13022 N N . GLN B 1 674 ? 22.75 1.036 -27.594 1 82.44 674 GLN B N 1
ATOM 13023 C CA . GLN B 1 674 ? 21.453 0.457 -27.969 1 82.44 674 GLN B CA 1
ATOM 13024 C C . GLN B 1 674 ? 21.516 -1.068 -27.938 1 82.44 674 GLN B C 1
ATOM 13026 O O . GLN B 1 674 ? 22.234 -1.682 -28.734 1 82.44 674 GLN B O 1
ATOM 13031 N N . GLY B 1 675 ? 20.797 -1.681 -27.031 1 77.88 675 GLY B N 1
ATOM 13032 C CA . GLY B 1 675 ? 20.859 -3.127 -26.891 1 77.88 675 GLY B CA 1
ATOM 13033 C C . GLY B 1 675 ? 19.719 -3.84 -27.594 1 77.88 675 GLY B C 1
ATOM 13034 O O . GLY B 1 675 ? 19.797 -5.043 -27.859 1 77.88 675 GLY B O 1
ATOM 13035 N N . LYS B 1 676 ? 18.688 -3.158 -27.984 1 86.44 676 LYS B N 1
ATOM 13036 C CA . LYS B 1 676 ? 17.531 -3.771 -28.656 1 86.44 676 LYS B CA 1
ATOM 13037 C C . LYS B 1 676 ? 17.156 -3 -29.922 1 86.44 676 LYS B C 1
ATOM 13039 O O . LYS B 1 676 ? 17.141 -1.767 -29.922 1 86.44 676 LYS B O 1
ATOM 13044 N N . ILE B 1 677 ? 16.953 -3.713 -30.969 1 89.44 677 ILE B N 1
ATOM 13045 C CA . ILE B 1 677 ? 16.484 -3.115 -32.219 1 89.44 677 ILE B CA 1
ATOM 13046 C C . ILE B 1 677 ? 14.969 -2.904 -32.125 1 89.44 677 ILE B C 1
ATOM 13048 O O . ILE B 1 677 ? 14.219 -3.85 -31.891 1 89.44 677 ILE B O 1
ATOM 13052 N N . PRO B 1 678 ? 14.578 -1.672 -32.312 1 90.38 678 PRO B N 1
ATOM 13053 C CA . PRO B 1 678 ? 13.133 -1.442 -32.281 1 90.38 678 PRO B CA 1
ATOM 13054 C C . PRO B 1 678 ? 12.422 -1.943 -33.531 1 90.38 678 PRO B C 1
ATOM 13056 O O . PRO B 1 678 ? 13.031 -2.037 -34.594 1 90.38 678 PRO B O 1
ATOM 13059 N N . ASN B 1 679 ? 11.203 -2.359 -33.469 1 91.06 679 ASN B N 1
ATOM 13060 C CA . ASN B 1 679 ? 10.305 -2.627 -34.562 1 91.06 679 ASN B CA 1
ATOM 13061 C C . ASN B 1 679 ? 9.023 -1.8 -34.469 1 91.06 679 ASN B C 1
ATOM 13063 O O . ASN B 1 679 ? 8.016 -2.275 -33.969 1 91.06 679 ASN B O 1
ATOM 13067 N N . PRO B 1 680 ? 9.039 -0.674 -35.031 1 92.69 680 PRO B N 1
ATOM 13068 C CA . PRO B 1 680 ? 7.875 0.208 -34.938 1 92.69 680 PRO B CA 1
ATOM 13069 C C . PRO B 1 680 ? 6.68 -0.316 -35.719 1 92.69 680 PRO B C 1
ATOM 13071 O O . PRO B 1 680 ? 5.57 0.207 -35.594 1 92.69 680 PRO B O 1
ATOM 13074 N N . LEU B 1 681 ? 6.895 -1.42 -36.469 1 91.75 681 LEU B N 1
ATOM 13075 C CA . LEU B 1 681 ? 5.82 -1.894 -37.344 1 91.75 681 LEU B CA 1
ATOM 13076 C C . LEU B 1 681 ? 5.152 -3.131 -36.75 1 91.75 681 LEU B C 1
ATOM 13078 O O . LEU B 1 681 ? 4.211 -3.672 -37.312 1 91.75 681 LEU B O 1
ATOM 13082 N N . ALA B 1 682 ? 5.633 -3.541 -35.656 1 91.44 682 ALA B N 1
ATOM 13083 C CA . ALA B 1 682 ? 4.992 -4.688 -35 1 91.44 682 ALA B CA 1
ATOM 13084 C C . ALA B 1 682 ? 3.525 -4.398 -34.688 1 91.44 682 ALA B C 1
ATOM 13086 O O . ALA B 1 682 ? 3.18 -3.293 -34.281 1 91.44 682 ALA B O 1
ATOM 13087 N N . THR B 1 683 ? 2.689 -5.336 -35.031 1 89.88 683 THR B N 1
ATOM 13088 C CA . THR B 1 683 ? 1.264 -5.207 -34.719 1 89.88 683 THR B CA 1
ATOM 13089 C C . THR B 1 683 ? 0.761 -6.414 -33.938 1 89.88 683 THR B C 1
ATOM 13091 O O . THR B 1 683 ? 1.542 -7.301 -33.594 1 89.88 683 THR B O 1
ATOM 13094 N N . TRP B 1 684 ? -0.538 -6.453 -33.688 1 88.69 684 TRP B N 1
ATOM 13095 C CA . TRP B 1 684 ? -1.166 -7.469 -32.844 1 88.69 684 TRP B CA 1
ATOM 13096 C C . TRP B 1 684 ? -1.15 -8.828 -33.531 1 88.69 684 TRP B C 1
ATOM 13098 O O . TRP B 1 684 ? -1.199 -8.906 -34.75 1 88.69 684 TRP B O 1
ATOM 13108 N N . GLU B 1 685 ? -1.012 -9.859 -32.625 1 90.94 685 GLU B N 1
ATOM 13109 C CA . GLU B 1 685 ? -1.404 -11.18 -33.094 1 90.94 685 GLU B CA 1
ATOM 13110 C C . GLU B 1 685 ? -2.92 -11.289 -33.219 1 90.94 685 GLU B C 1
ATOM 13112 O O . GLU B 1 685 ? -3.66 -10.758 -32.406 1 90.94 685 GLU B O 1
ATOM 13117 N N . LYS B 1 686 ? -3.377 -11.977 -34.188 1 92.19 686 LYS B N 1
ATOM 13118 C CA . LYS B 1 686 ? -4.816 -12.102 -34.406 1 92.19 686 LYS B CA 1
ATOM 13119 C C . LYS B 1 686 ? -5.238 -13.57 -34.438 1 92.19 686 LYS B C 1
ATOM 13121 O O . LYS B 1 686 ? -4.527 -14.406 -35 1 92.19 686 LYS B O 1
ATOM 13126 N N . VAL B 1 687 ? -6.332 -13.836 -33.875 1 93.25 687 VAL B N 1
ATOM 13127 C CA . VAL B 1 687 ? -6.891 -15.188 -33.844 1 93.25 687 VAL B CA 1
ATOM 13128 C C . VAL B 1 687 ? -8.273 -15.188 -34.5 1 93.25 687 VAL B C 1
ATOM 13130 O O . VAL B 1 687 ? -9.125 -14.359 -34.125 1 93.25 687 VAL B O 1
ATOM 13133 N N . TYR B 1 688 ? -8.492 -16.031 -35.406 1 94.94 688 TYR B N 1
ATOM 13134 C CA . TYR B 1 688 ? -9.789 -16.25 -36.031 1 94.94 688 TYR B CA 1
ATOM 13135 C C . TYR B 1 688 ? -10.359 -17.609 -35.625 1 94.94 688 TYR B C 1
ATOM 13137 O O . TYR B 1 688 ? -9.75 -18.656 -35.906 1 94.94 688 TYR B O 1
ATOM 13145 N N . MET B 1 689 ? -11.492 -17.594 -35.094 1 95.62 689 MET B N 1
ATOM 13146 C CA . MET B 1 689 ? -12.023 -18.828 -34.531 1 95.62 689 MET B CA 1
ATOM 13147 C C . MET B 1 689 ? -13.406 -19.141 -35.094 1 95.62 689 MET B C 1
ATOM 13149 O O . MET B 1 689 ? -14.258 -18.25 -35.188 1 95.62 689 MET B O 1
ATOM 13153 N N . THR B 1 690 ? -13.594 -20.359 -35.5 1 96.69 690 THR B N 1
ATOM 13154 C CA . THR B 1 690 ? -14.883 -20.938 -35.875 1 96.69 690 THR B CA 1
ATOM 13155 C C . THR B 1 690 ? -15.289 -22.016 -34.875 1 96.69 690 THR B C 1
ATOM 13157 O O . THR B 1 690 ? -14.469 -22.844 -34.469 1 96.69 690 THR B O 1
ATOM 13160 N N . ASP B 1 691 ? -16.547 -21.969 -34.5 1 97.25 691 ASP B N 1
ATOM 13161 C CA . ASP B 1 691 ? -17.031 -22.969 -33.531 1 97.25 691 ASP B CA 1
ATOM 13162 C C . ASP B 1 691 ? -18.422 -23.469 -33.938 1 97.25 691 ASP B C 1
ATOM 13164 O O . ASP B 1 691 ? -19.281 -22.688 -34.312 1 97.25 691 ASP B O 1
ATOM 13168 N N . PHE B 1 692 ? -18.609 -24.797 -33.875 1 97.5 692 PHE B N 1
ATOM 13169 C CA . PHE B 1 692 ? -19.906 -25.453 -34 1 97.5 692 PHE B CA 1
ATOM 13170 C C . PHE B 1 692 ? -20.219 -26.234 -32.719 1 97.5 692 PHE B C 1
ATOM 13172 O O . PHE B 1 692 ? -19.406 -27.047 -32.281 1 97.5 692 PHE B O 1
ATOM 13179 N N . GLY B 1 693 ? -21.375 -25.953 -32.219 1 96.38 693 GLY B N 1
ATOM 13180 C CA . GLY B 1 693 ? -21.703 -26.578 -30.953 1 96.38 693 GLY B CA 1
ATOM 13181 C C . GLY B 1 693 ? -23.078 -27.219 -30.953 1 96.38 693 GLY B C 1
ATOM 13182 O O . GLY B 1 693 ? -23.938 -26.859 -31.75 1 96.38 693 GLY B O 1
ATOM 13183 N N . LEU B 1 694 ? -23.219 -28.172 -30.047 1 96.38 694 LEU B N 1
ATOM 13184 C CA . LEU B 1 694 ? -24.453 -28.891 -29.797 1 96.38 694 LEU B CA 1
ATOM 13185 C C . LEU B 1 694 ? -24.719 -29.016 -28.297 1 96.38 694 LEU B C 1
ATOM 13187 O O . LEU B 1 694 ? -23.812 -29.406 -27.547 1 96.38 694 LEU B O 1
ATOM 13191 N N . ASP B 1 695 ? -25.891 -28.625 -27.906 1 94.69 695 ASP B N 1
ATOM 13192 C CA . ASP B 1 695 ? -26.359 -28.828 -26.531 1 94.69 695 ASP B CA 1
ATOM 13193 C C . ASP B 1 695 ? -27.625 -29.688 -26.516 1 94.69 695 ASP B C 1
ATOM 13195 O O . ASP B 1 695 ? -28.625 -29.328 -27.141 1 94.69 695 ASP B O 1
ATOM 13199 N N . MET B 1 696 ? -27.516 -30.75 -25.734 1 94.56 696 MET B N 1
ATOM 13200 C CA . MET B 1 696 ? -28.641 -31.672 -25.719 1 94.56 696 MET B CA 1
ATOM 13201 C C . MET B 1 696 ? -28.953 -32.125 -24.297 1 94.56 696 MET B C 1
ATOM 13203 O O . MET B 1 696 ? -28.047 -32.375 -23.5 1 94.56 696 MET B O 1
ATOM 13207 N N . THR B 1 697 ? -30.188 -32.094 -23.969 1 93.31 697 THR B N 1
ATOM 13208 C CA . THR B 1 697 ? -30.688 -32.688 -22.734 1 93.31 697 THR B CA 1
ATOM 13209 C C . THR B 1 697 ? -31.672 -33.812 -23.031 1 93.31 697 THR B C 1
ATOM 13211 O O . THR B 1 697 ? -32.656 -33.594 -23.75 1 93.31 697 THR B O 1
ATOM 13214 N N . LEU B 1 698 ? -31.453 -34.969 -22.406 1 94.62 698 LEU B N 1
ATOM 13215 C CA . LEU B 1 698 ? -32.25 -36.156 -22.703 1 94.62 698 LEU B CA 1
ATOM 13216 C C . LEU B 1 698 ? -32.938 -36.719 -21.453 1 94.62 698 LEU B C 1
ATOM 13218 O O . LEU B 1 698 ? -32.438 -36.469 -20.344 1 94.62 698 LEU B O 1
ATOM 13222 N N . PHE B 1 699 ? -34 -37.469 -21.609 1 93.19 699 PHE B N 1
ATOM 13223 C CA . PHE B 1 699 ? -34.688 -38.281 -20.594 1 93.19 699 PHE B CA 1
ATOM 13224 C C . PHE B 1 699 ? -35.125 -37.406 -19.422 1 93.19 699 PHE B C 1
ATOM 13226 O O . PHE B 1 699 ? -34.875 -37.75 -18.266 1 93.19 699 PHE B O 1
ATOM 13233 N N . LYS B 1 700 ? -35.719 -36.281 -19.766 1 84.06 700 LYS B N 1
ATOM 13234 C CA . LYS B 1 700 ? -36.312 -35.344 -18.828 1 84.06 700 LYS B CA 1
ATOM 13235 C C . LYS B 1 700 ? -35.281 -34.75 -17.891 1 84.06 700 LYS B C 1
ATOM 13237 O O . LYS B 1 700 ? -35.5 -34.719 -16.672 1 84.06 700 LYS B O 1
ATOM 13242 N N . GLY B 1 701 ? -34.062 -34.531 -18.453 1 83.94 701 GLY B N 1
ATOM 13243 C CA . GLY B 1 701 ? -33.062 -33.781 -17.703 1 83.94 701 GLY B CA 1
ATOM 13244 C C . GLY B 1 701 ? -32.031 -34.656 -17.047 1 83.94 701 GLY B C 1
ATOM 13245 O O . GLY B 1 701 ? -31.125 -34.156 -16.375 1 83.94 701 GLY B O 1
ATOM 13246 N N . LYS B 1 702 ? -32.062 -35.969 -17.219 1 90.19 702 LYS B N 1
ATOM 13247 C CA . LYS B 1 702 ? -31.141 -36.906 -16.547 1 90.19 702 LYS B CA 1
ATOM 13248 C C . LYS B 1 702 ? -29.766 -36.875 -17.219 1 90.19 702 LYS B C 1
ATOM 13250 O O . LYS B 1 702 ? -28.75 -37.062 -16.547 1 90.19 702 LYS B O 1
ATOM 13255 N N . LEU B 1 703 ? -29.812 -36.688 -18.531 1 94.06 703 LEU B N 1
ATOM 13256 C CA . LEU B 1 703 ? -28.562 -36.719 -19.266 1 94.06 703 LEU B CA 1
ATOM 13257 C C . LEU B 1 703 ? -28.344 -35.406 -20.031 1 94.06 703 LEU B C 1
ATOM 13259 O O . LEU B 1 703 ? -29.156 -35.031 -20.875 1 94.06 703 LEU B O 1
ATOM 13263 N N . ASP B 1 704 ? -27.266 -34.812 -19.75 1 92.38 704 ASP B N 1
ATOM 13264 C CA . ASP B 1 704 ? -26.859 -33.594 -20.469 1 92.38 704 ASP B CA 1
ATOM 13265 C C . ASP B 1 704 ? -25.609 -33.844 -21.297 1 92.38 704 ASP B C 1
ATOM 13267 O O . ASP B 1 704 ? -24.641 -34.438 -20.812 1 92.38 704 ASP B O 1
ATOM 13271 N N . ILE B 1 705 ? -25.656 -33.375 -22.562 1 95.06 705 ILE B N 1
ATOM 13272 C CA . ILE B 1 705 ? -24.547 -33.562 -23.484 1 95.06 705 ILE B CA 1
ATOM 13273 C C . ILE B 1 705 ? -24.172 -32.219 -24.109 1 95.06 705 ILE B C 1
ATOM 13275 O O . ILE B 1 705 ? -25.047 -31.484 -24.562 1 95.06 705 ILE B O 1
ATOM 13279 N N . THR B 1 706 ? -22.938 -31.891 -24.031 1 93.81 706 THR B N 1
ATOM 13280 C CA . THR B 1 706 ? -22.391 -30.734 -24.734 1 93.81 706 THR B CA 1
ATOM 13281 C C . THR B 1 706 ? -21.219 -31.141 -25.625 1 93.81 706 THR B C 1
ATOM 13283 O O . THR B 1 706 ? -20.297 -31.812 -25.172 1 93.81 706 THR B O 1
ATOM 13286 N N . ALA B 1 707 ? -21.297 -30.734 -26.891 1 96 707 ALA B N 1
ATOM 13287 C CA . ALA B 1 707 ? -20.234 -31.047 -27.844 1 96 707 ALA B CA 1
ATOM 13288 C C . ALA B 1 707 ? -19.875 -29.812 -28.672 1 96 707 ALA B C 1
ATOM 13290 O O . ALA B 1 707 ? -20.75 -29.031 -29.062 1 96 707 ALA B O 1
ATOM 13291 N N . ASP B 1 708 ? -18.594 -29.656 -28.906 1 96.75 708 ASP B N 1
ATOM 13292 C CA . ASP B 1 708 ? -18.125 -28.562 -29.734 1 96.75 708 ASP B CA 1
ATOM 13293 C C . ASP B 1 708 ? -17.016 -29.016 -30.688 1 96.75 708 ASP B C 1
ATOM 13295 O O . ASP B 1 708 ? -16.172 -29.844 -30.328 1 96.75 708 ASP B O 1
ATOM 13299 N N . TYR B 1 709 ? -17.109 -28.531 -31.875 1 97.31 709 TYR B N 1
ATOM 13300 C CA . TYR B 1 709 ? -16.016 -28.578 -32.844 1 97.31 709 TYR B CA 1
ATOM 13301 C C . TYR B 1 709 ? -15.516 -27.188 -33.188 1 97.31 709 TYR B C 1
ATOM 13303 O O . TYR B 1 709 ? -16.312 -26.297 -33.469 1 97.31 709 TYR B O 1
ATOM 13311 N N . TYR B 1 710 ? -14.203 -26.984 -33.125 1 96.12 710 TYR B N 1
ATOM 13312 C CA . TYR B 1 710 ? -13.703 -25.641 -33.375 1 96.12 710 TYR B CA 1
ATOM 13313 C C . TYR B 1 710 ? -12.469 -25.672 -34.25 1 96.12 710 TYR B C 1
ATOM 13315 O O . TYR B 1 710 ? -11.773 -26.688 -34.344 1 96.12 710 TYR B O 1
ATOM 13323 N N . ILE B 1 711 ? -12.227 -24.516 -34.906 1 97.31 711 ILE B N 1
ATOM 13324 C CA . ILE B 1 711 ? -11.031 -24.203 -35.656 1 97.31 711 ILE B CA 1
ATOM 13325 C C . ILE B 1 711 ? -10.508 -22.828 -35.25 1 97.31 711 ILE B C 1
ATOM 13327 O O . ILE B 1 711 ? -11.227 -21.828 -35.375 1 97.31 711 ILE B O 1
ATOM 13331 N N . LYS B 1 712 ? -9.328 -22.859 -34.781 1 95.12 712 LYS B N 1
ATOM 13332 C CA . LYS B 1 712 ? -8.664 -21.641 -34.312 1 95.12 712 LYS B CA 1
ATOM 13333 C C . LYS B 1 712 ? -7.426 -21.344 -35.188 1 95.12 712 LYS B C 1
ATOM 13335 O O . LYS B 1 712 ? -6.418 -22.047 -35.094 1 95.12 712 LYS B O 1
ATOM 13340 N N . ASN B 1 713 ? -7.496 -20.297 -35.969 1 96 713 ASN B N 1
ATOM 13341 C CA . ASN B 1 713 ? -6.367 -19.828 -36.781 1 96 713 ASN B CA 1
ATOM 13342 C C . ASN B 1 713 ? -5.719 -18.594 -36.188 1 96 713 ASN B C 1
ATOM 13344 O O . ASN B 1 713 ? -6.367 -17.547 -36.031 1 96 713 ASN B O 1
ATOM 13348 N N . THR B 1 714 ? -4.512 -18.734 -35.875 1 94 714 THR B N 1
ATOM 13349 C CA . THR B 1 714 ? -3.756 -17.594 -35.375 1 94 714 THR B CA 1
ATOM 13350 C C . THR B 1 714 ? -2.836 -17.031 -36.438 1 94 714 THR B C 1
ATOM 13352 O O . THR B 1 714 ? -2.01 -17.766 -37 1 94 714 THR B O 1
ATOM 13355 N N . LYS B 1 715 ? -3.002 -15.773 -36.688 1 94.38 715 LYS B N 1
ATOM 13356 C CA . LYS B 1 715 ? -2.225 -15.117 -37.719 1 94.38 715 LYS B CA 1
ATOM 13357 C C . LYS B 1 715 ? -1.391 -13.969 -37.156 1 94.38 715 LYS B C 1
ATOM 13359 O O . LYS B 1 715 ? -1.637 -13.516 -36.031 1 94.38 715 LYS B O 1
ATOM 13364 N N . ASP B 1 716 ? -0.329 -13.586 -37.906 1 92.81 716 ASP B N 1
ATOM 13365 C CA . ASP B 1 716 ? 0.572 -12.484 -37.594 1 92.81 716 ASP B CA 1
ATOM 13366 C C . ASP B 1 716 ? 1.24 -12.719 -36.219 1 92.81 716 ASP B C 1
ATOM 13368 O O . ASP B 1 716 ? 1.369 -11.789 -35.438 1 92.81 716 ASP B O 1
ATOM 13372 N N . LEU B 1 717 ? 1.565 -13.922 -36.031 1 92.62 717 LEU B N 1
ATOM 13373 C CA . LEU B 1 717 ? 2.277 -14.242 -34.812 1 92.62 717 LEU B CA 1
ATOM 13374 C C . LEU B 1 717 ? 3.639 -13.562 -34.75 1 92.62 717 LEU B C 1
ATOM 13376 O O . LEU B 1 717 ? 4.316 -13.469 -35.781 1 92.62 717 LEU B O 1
ATOM 13380 N N . LEU B 1 718 ? 3.936 -13.102 -33.594 1 89.38 718 LEU B N 1
ATOM 13381 C CA . LEU B 1 718 ? 5.219 -12.438 -33.438 1 89.38 718 LEU B CA 1
ATOM 13382 C C . LEU B 1 718 ? 6.32 -13.445 -33.125 1 89.38 718 LEU B C 1
ATOM 13384 O O . LEU B 1 718 ? 6.121 -14.375 -32.344 1 89.38 718 LEU B O 1
ATOM 13388 N N . LEU B 1 719 ? 7.375 -13.328 -33.781 1 87.69 719 LEU B N 1
ATOM 13389 C CA . LEU B 1 719 ? 8.539 -14.18 -33.594 1 87.69 719 LEU B CA 1
ATOM 13390 C C . LEU B 1 719 ? 9.828 -13.414 -33.844 1 87.69 719 LEU B C 1
ATOM 13392 O O . LEU B 1 719 ? 9.812 -12.375 -34.531 1 87.69 719 LEU B O 1
ATOM 13396 N N . ARG B 1 720 ? 10.883 -13.883 -33.188 1 86.44 720 ARG B N 1
ATOM 13397 C CA . ARG B 1 720 ? 12.219 -13.391 -33.5 1 86.44 720 ARG B CA 1
ATOM 13398 C C . ARG B 1 720 ? 12.852 -14.227 -34.625 1 86.44 720 ARG B C 1
ATOM 13400 O O . ARG B 1 720 ? 12.945 -15.453 -34.5 1 86.44 720 ARG B O 1
ATOM 13407 N N . VAL B 1 721 ? 13.242 -13.508 -35.562 1 81.31 721 VAL B N 1
ATOM 13408 C CA . VAL B 1 721 ? 13.82 -14.211 -36.688 1 81.31 721 VAL B CA 1
ATOM 13409 C C . VAL B 1 721 ? 15.336 -14.297 -36.531 1 81.31 721 VAL B C 1
ATOM 13411 O O . VAL B 1 721 ? 15.977 -13.344 -36.094 1 81.31 721 VAL B O 1
ATOM 13414 N N . SER B 1 722 ? 15.773 -15.508 -36.875 1 78.81 722 SER B N 1
ATOM 13415 C CA . SER B 1 722 ? 17.219 -15.703 -36.812 1 78.81 722 SER B CA 1
ATOM 13416 C C . SER B 1 722 ? 17.953 -14.695 -37.688 1 78.81 722 SER B C 1
ATOM 13418 O O . SER B 1 722 ? 17.594 -14.508 -38.844 1 78.81 722 SER B O 1
ATOM 13420 N N . THR B 1 723 ? 18.859 -14 -37.031 1 82 723 THR B N 1
ATOM 13421 C CA . THR B 1 723 ? 19.625 -12.953 -37.688 1 82 723 THR B CA 1
ATOM 13422 C C . THR B 1 723 ? 21.125 -13.164 -37.469 1 82 723 THR B C 1
ATOM 13424 O O . THR B 1 723 ? 21.547 -13.617 -36.406 1 82 723 THR B O 1
ATOM 13427 N N . PRO B 1 724 ? 21.859 -12.797 -38.531 1 83.06 724 PRO B N 1
ATOM 13428 C CA . PRO B 1 724 ? 23.312 -12.945 -38.375 1 83.06 724 PRO B CA 1
ATOM 13429 C C . PRO B 1 724 ? 23.875 -12.055 -37.281 1 83.06 724 PRO B C 1
ATOM 13431 O O . PRO B 1 724 ? 23.406 -10.922 -37.094 1 83.06 724 PRO B O 1
ATOM 13434 N N . GLY B 1 725 ? 24.828 -12.453 -36.531 1 82.94 725 GLY B N 1
ATOM 13435 C CA . GLY B 1 725 ? 25.453 -11.734 -35.438 1 82.94 725 GLY B CA 1
ATOM 13436 C C . GLY B 1 725 ? 26.062 -10.414 -35.875 1 82.94 725 GLY B C 1
ATOM 13437 O O . GLY B 1 725 ? 26.297 -9.531 -35.031 1 82.94 725 GLY B O 1
ATOM 13438 N N . THR B 1 726 ? 26.281 -10.203 -37.125 1 86.06 726 THR B N 1
ATOM 13439 C CA . THR B 1 726 ? 26.922 -9 -37.656 1 86.06 726 THR B CA 1
ATOM 13440 C C . THR B 1 726 ? 26.047 -7.77 -37.406 1 86.06 726 THR B C 1
ATOM 13442 O O . THR B 1 726 ? 26.516 -6.637 -37.5 1 86.06 726 THR B O 1
ATOM 13445 N N . ILE B 1 727 ? 24.875 -8.016 -36.906 1 86.19 727 ILE B N 1
ATOM 13446 C CA . ILE B 1 727 ? 23.938 -6.914 -36.719 1 86.19 727 ILE B CA 1
ATOM 13447 C C . ILE B 1 727 ? 24.312 -6.168 -35.438 1 86.19 727 ILE B C 1
ATOM 13449 O O . ILE B 1 727 ? 23.875 -5.035 -35.219 1 86.19 727 ILE B O 1
ATOM 13453 N N . GLY B 1 728 ? 25.219 -6.699 -34.531 1 84.44 728 GLY B N 1
ATOM 13454 C CA . GLY B 1 728 ? 25.797 -5.957 -33.438 1 84.44 728 GLY B CA 1
ATOM 13455 C C . GLY B 1 728 ? 24.969 -6.031 -32.156 1 84.44 728 GLY B C 1
ATOM 13456 O O . GLY B 1 728 ? 25.141 -5.207 -31.266 1 84.44 728 GLY B O 1
ATOM 13457 N N . VAL B 1 729 ? 23.984 -6.848 -32.125 1 87.94 729 VAL B N 1
ATOM 13458 C CA . VAL B 1 729 ? 23.234 -7.094 -30.906 1 87.94 729 VAL B CA 1
ATOM 13459 C C . VAL B 1 729 ? 23.219 -8.586 -30.594 1 87.94 729 VAL B C 1
ATOM 13461 O O . VAL B 1 729 ? 23.625 -9.406 -31.422 1 87.94 729 VAL B O 1
ATOM 13464 N N . ASN B 1 730 ? 22.734 -8.891 -29.328 1 85.75 730 ASN B N 1
ATOM 13465 C CA . ASN B 1 730 ? 22.516 -10.297 -29.016 1 85.75 730 ASN B CA 1
ATOM 13466 C C . ASN B 1 730 ? 21.438 -10.906 -29.906 1 85.75 730 ASN B C 1
ATOM 13468 O O . ASN B 1 730 ? 20.297 -10.43 -29.922 1 85.75 730 ASN B O 1
ATOM 13472 N N . THR B 1 731 ? 21.812 -11.992 -30.609 1 85.94 731 THR B N 1
ATOM 13473 C CA . THR B 1 731 ? 20.906 -12.484 -31.641 1 85.94 731 THR B CA 1
ATOM 13474 C C . THR B 1 731 ? 20.188 -13.742 -31.172 1 85.94 731 THR B C 1
ATOM 13476 O O . THR B 1 731 ? 19.766 -14.562 -32 1 85.94 731 THR B O 1
ATOM 13479 N N . SER B 1 732 ? 20.141 -13.875 -29.891 1 81.69 732 SER B N 1
ATOM 13480 C CA . SER B 1 732 ? 19.359 -15.008 -29.391 1 81.69 732 SER B CA 1
ATOM 13481 C C . SER B 1 732 ? 17.891 -14.867 -29.766 1 81.69 732 SER B C 1
ATOM 13483 O O . SER B 1 732 ? 17.297 -13.789 -29.641 1 81.69 732 SER B O 1
ATOM 13485 N N . THR B 1 733 ? 17.344 -15.953 -30.25 1 76 733 THR B N 1
ATOM 13486 C CA . THR B 1 733 ? 15.922 -15.938 -30.609 1 76 733 THR B CA 1
ATOM 13487 C C . THR B 1 733 ? 15.07 -16.453 -29.453 1 76 733 THR B C 1
ATOM 13489 O O . THR B 1 733 ? 13.844 -16.359 -29.484 1 76 733 THR B O 1
ATOM 13492 N N . THR B 1 734 ? 15.688 -16.891 -28.359 1 67.81 734 THR B N 1
ATOM 13493 C CA . THR B 1 734 ? 14.938 -17.547 -27.297 1 67.81 734 THR B CA 1
ATOM 13494 C C . THR B 1 734 ? 15.133 -16.828 -25.969 1 67.81 734 THR B C 1
ATOM 13496 O O . THR B 1 734 ? 14.352 -17 -25.031 1 67.81 734 THR B O 1
ATOM 13499 N N . ASP B 1 735 ? 16.188 -16.078 -25.891 1 74.62 735 ASP B N 1
ATOM 13500 C CA . ASP B 1 735 ? 16.438 -15.312 -24.672 1 74.62 735 ASP B CA 1
ATOM 13501 C C . ASP B 1 735 ? 15.781 -13.938 -24.75 1 74.62 735 ASP B C 1
ATOM 13503 O O . ASP B 1 735 ? 16.438 -12.945 -25.062 1 74.62 735 ASP B O 1
ATOM 13507 N N . ALA B 1 736 ? 14.594 -13.906 -24.391 1 70.44 736 ALA B N 1
ATOM 13508 C CA . ALA B 1 736 ? 13.797 -12.695 -24.547 1 70.44 736 ALA B CA 1
ATOM 13509 C C . ALA B 1 736 ? 14.367 -11.547 -23.719 1 70.44 736 ALA B C 1
ATOM 13511 O O . ALA B 1 736 ? 14.133 -10.375 -24.031 1 70.44 736 ALA B O 1
ATOM 13512 N N . ARG B 1 737 ? 14.977 -11.859 -22.781 1 68.38 737 ARG B N 1
ATOM 13513 C CA . ARG B 1 737 ? 15.477 -10.844 -21.859 1 68.38 737 ARG B CA 1
ATOM 13514 C C . ARG B 1 737 ? 16.688 -10.125 -22.453 1 68.38 737 ARG B C 1
ATOM 13516 O O . ARG B 1 737 ? 16.766 -8.891 -22.406 1 68.38 737 ARG B O 1
ATOM 13523 N N . ASN B 1 738 ? 17.578 -10.891 -23.062 1 75.25 738 ASN B N 1
ATOM 13524 C CA . ASN B 1 738 ? 18.875 -10.328 -23.422 1 75.25 738 ASN B CA 1
ATOM 13525 C C . ASN B 1 738 ? 18.969 -10.086 -24.938 1 75.25 738 ASN B C 1
ATOM 13527 O O . ASN B 1 738 ? 19.859 -9.359 -25.391 1 75.25 738 ASN B O 1
ATOM 13531 N N . THR B 1 739 ? 18.078 -10.68 -25.625 1 85.19 739 THR B N 1
ATOM 13532 C CA . THR B 1 739 ? 18.172 -10.562 -27.078 1 85.19 739 THR B CA 1
ATOM 13533 C C . THR B 1 739 ? 18 -9.109 -27.516 1 85.19 739 THR B C 1
ATOM 13535 O O . THR B 1 739 ? 17.297 -8.344 -26.859 1 85.19 739 THR B O 1
ATOM 13538 N N . GLY B 1 740 ? 18.734 -8.82 -28.562 1 88.12 740 GLY B N 1
ATOM 13539 C CA . GLY B 1 740 ? 18.547 -7.52 -29.188 1 88.12 740 GLY B CA 1
ATOM 13540 C C . GLY B 1 740 ? 17.625 -7.562 -30.391 1 88.12 740 GLY B C 1
ATOM 13541 O O . GLY B 1 740 ? 17.328 -6.527 -30.984 1 88.12 740 GLY B O 1
ATOM 13542 N N . LEU B 1 741 ? 17.156 -8.695 -30.719 1 87.88 741 LEU B N 1
ATOM 13543 C CA . LEU B 1 741 ? 16.328 -8.859 -31.906 1 87.88 741 LEU B CA 1
ATOM 13544 C C . LEU B 1 741 ? 14.906 -8.391 -31.656 1 87.88 741 LEU B C 1
ATOM 13546 O O . LEU B 1 741 ? 14.359 -8.609 -30.562 1 87.88 741 LEU B O 1
ATOM 13550 N N . PRO B 1 742 ? 14.383 -7.766 -32.656 1 88.62 742 PRO B N 1
ATOM 13551 C CA . PRO B 1 742 ? 12.992 -7.336 -32.5 1 88.62 742 PRO B CA 1
ATOM 13552 C C . PRO B 1 742 ? 11.992 -8.461 -32.781 1 88.62 742 PRO B C 1
ATOM 13554 O O . PRO B 1 742 ? 12.336 -9.453 -33.438 1 88.62 742 PRO B O 1
ATOM 13557 N N . LEU B 1 743 ? 10.82 -8.312 -32.312 1 88.62 743 LEU B N 1
ATOM 13558 C CA . LEU B 1 743 ? 9.695 -9.164 -32.688 1 88.62 743 LEU B CA 1
ATOM 13559 C C . LEU B 1 743 ? 9.062 -8.695 -33.969 1 88.62 743 LEU B C 1
ATOM 13561 O O . LEU B 1 743 ? 8.836 -7.5 -34.188 1 88.62 743 LEU B O 1
ATOM 13565 N N . ILE B 1 744 ? 8.836 -9.648 -34.875 1 90.19 744 ILE B N 1
ATOM 13566 C CA . ILE B 1 744 ? 8.203 -9.344 -36.156 1 90.19 744 ILE B CA 1
ATOM 13567 C C . ILE B 1 744 ? 7.008 -10.266 -36.375 1 90.19 744 ILE B C 1
ATOM 13569 O O . ILE B 1 744 ? 7.043 -11.438 -35.969 1 90.19 744 ILE B O 1
ATOM 13573 N N . ASN B 1 745 ? 5.918 -9.711 -37 1 92.88 745 ASN B N 1
ATOM 13574 C CA . ASN B 1 745 ? 4.762 -10.523 -37.375 1 92.88 745 ASN B CA 1
ATOM 13575 C C . ASN B 1 745 ? 5.062 -11.414 -38.562 1 92.88 745 ASN B C 1
ATOM 13577 O O . ASN B 1 745 ? 4.922 -10.984 -39.719 1 92.88 745 ASN B O 1
ATOM 13581 N N . ALA B 1 746 ? 5.41 -12.727 -38.281 1 91.75 746 ALA B N 1
ATOM 13582 C CA . ALA B 1 746 ? 5.895 -13.5 -39.406 1 91.75 746 ALA B CA 1
ATOM 13583 C C . ALA B 1 746 ? 5.566 -14.984 -39.25 1 91.75 746 ALA B C 1
ATOM 13585 O O . ALA B 1 746 ? 6.219 -15.836 -39.844 1 91.75 746 ALA B O 1
ATOM 13586 N N . ALA B 1 747 ? 4.578 -15.32 -38.469 1 93.38 747 ALA B N 1
ATOM 13587 C CA . ALA B 1 747 ? 4.227 -16.719 -38.281 1 93.38 747 ALA B CA 1
ATOM 13588 C C . ALA B 1 747 ? 2.719 -16.906 -38.156 1 93.38 747 ALA B C 1
ATOM 13590 O O . ALA B 1 747 ? 1.979 -15.922 -38.062 1 93.38 747 ALA B O 1
ATOM 13591 N N . SER B 1 748 ? 2.297 -18.109 -38.219 1 95.5 748 SER B N 1
ATOM 13592 C CA . SER B 1 748 ? 0.891 -18.469 -38.031 1 95.5 748 SER B CA 1
ATOM 13593 C C . SER B 1 748 ? 0.731 -19.906 -37.594 1 95.5 748 SER B C 1
ATOM 13595 O O . SER B 1 748 ? 1.602 -20.75 -37.812 1 95.5 748 SER B O 1
ATOM 13597 N N . THR B 1 749 ? -0.355 -20.203 -36.906 1 94.88 749 THR B N 1
ATOM 13598 C CA . THR B 1 749 ? -0.671 -21.547 -36.406 1 94.88 749 THR B CA 1
ATOM 13599 C C . THR B 1 749 ? -2.164 -21.828 -36.531 1 94.88 749 THR B C 1
ATOM 13601 O O . THR B 1 749 ? -2.957 -20.906 -36.781 1 94.88 749 THR B O 1
ATOM 13604 N N . GLN B 1 750 ? -2.475 -23.125 -36.406 1 96.25 750 GLN B N 1
ATOM 13605 C CA . GLN B 1 750 ? -3.863 -23.578 -36.406 1 96.25 750 GLN B CA 1
ATOM 13606 C C . GLN B 1 750 ? -4.102 -24.625 -35.312 1 96.25 750 GLN B C 1
ATOM 13608 O O . GLN B 1 750 ? -3.293 -25.531 -35.125 1 96.25 750 GLN B O 1
ATOM 13613 N N . ASN B 1 751 ? -5.117 -24.469 -34.562 1 94.75 751 ASN B N 1
ATOM 13614 C CA . ASN B 1 751 ? -5.656 -25.484 -33.656 1 94.75 751 ASN B CA 1
ATOM 13615 C C . ASN B 1 751 ? -7.051 -25.938 -34.062 1 94.75 751 ASN B C 1
ATOM 13617 O O . ASN B 1 751 ? -7.926 -25.094 -34.312 1 94.75 751 ASN B O 1
ATOM 13621 N N . ARG B 1 752 ? -7.211 -27.156 -34.219 1 95.56 752 ARG B N 1
ATOM 13622 C CA . ARG B 1 752 ? -8.539 -27.734 -34.406 1 95.56 752 ARG B CA 1
ATOM 13623 C C . ARG B 1 752 ? -8.812 -28.844 -33.406 1 95.56 752 ARG B C 1
ATOM 13625 O O . ARG B 1 752 ? -7.902 -29.578 -33.031 1 95.56 752 ARG B O 1
ATOM 13632 N N . GLY B 1 753 ? -10.07 -28.922 -32.969 1 95.12 753 GLY B N 1
ATOM 13633 C CA . GLY B 1 753 ? -10.305 -29.938 -31.953 1 95.12 753 GLY B CA 1
ATOM 13634 C C . GLY B 1 753 ? -11.781 -30.188 -31.688 1 95.12 753 GLY B C 1
ATOM 13635 O O . GLY B 1 753 ? -12.641 -29.516 -32.281 1 95.12 753 GLY B O 1
ATOM 13636 N N . PHE B 1 754 ? -12.016 -31.281 -30.984 1 96.06 754 PHE B N 1
ATOM 13637 C CA . PHE B 1 754 ? -13.328 -31.688 -30.516 1 96.06 754 PHE B CA 1
ATOM 13638 C C . PHE B 1 754 ? -13.391 -31.688 -29 1 96.06 754 PHE B C 1
ATOM 13640 O O . PHE B 1 754 ? -12.438 -32.094 -28.328 1 96.06 754 PHE B O 1
ATOM 13647 N N . GLU B 1 755 ? -14.484 -31.172 -28.5 1 96.31 755 GLU B N 1
ATOM 13648 C CA . GLU B 1 755 ? -14.766 -31.188 -27.078 1 96.31 755 GLU B CA 1
ATOM 13649 C C . GLU B 1 755 ? -16.094 -31.891 -26.781 1 96.31 755 GLU B C 1
ATOM 13651 O O . GLU B 1 755 ? -17.062 -31.719 -27.531 1 96.31 755 GLU B O 1
ATOM 13656 N N . PHE B 1 756 ? -16.031 -32.688 -25.75 1 95.62 756 PHE B N 1
ATOM 13657 C CA . PHE B 1 756 ? -17.234 -33.406 -25.375 1 95.62 756 PHE B CA 1
ATOM 13658 C C . PHE B 1 756 ? -17.406 -33.438 -23.859 1 95.62 756 PHE B C 1
ATOM 13660 O O . PHE B 1 756 ? -16.422 -33.625 -23.125 1 95.62 756 PHE B O 1
ATOM 13667 N N . GLY B 1 757 ? -18.625 -33.156 -23.422 1 94.44 757 GLY B N 1
ATOM 13668 C CA . GLY B 1 757 ? -19 -33.281 -22.016 1 94.44 757 GLY B CA 1
ATOM 13669 C C . GLY B 1 757 ? -20.328 -34 -21.812 1 94.44 757 GLY B C 1
ATOM 13670 O O . GLY B 1 757 ? -21.281 -33.781 -22.578 1 94.44 757 GLY B O 1
ATOM 13671 N N . LEU B 1 758 ? -20.359 -34.844 -20.766 1 94.06 758 LEU B N 1
ATOM 13672 C CA . LEU B 1 758 ? -21.547 -35.594 -20.422 1 94.06 758 LEU B CA 1
ATOM 13673 C C . LEU B 1 758 ? -21.781 -35.625 -18.922 1 94.06 758 LEU B C 1
ATOM 13675 O O . LEU B 1 758 ? -20.828 -35.75 -18.141 1 94.06 758 LEU B O 1
ATOM 13679 N N . THR B 1 759 ? -22.938 -35.375 -18.516 1 92.12 759 THR B N 1
ATOM 13680 C CA . THR B 1 759 ? -23.312 -35.469 -17.109 1 92.12 759 THR B CA 1
ATOM 13681 C C . THR B 1 759 ? -24.625 -36.219 -16.938 1 92.12 759 THR B C 1
ATOM 13683 O O . THR B 1 759 ? -25.625 -35.906 -17.578 1 92.12 759 THR B O 1
ATOM 13686 N N . TYR B 1 760 ? -24.641 -37.219 -16.141 1 94.94 760 TYR B N 1
ATOM 13687 C CA . TYR B 1 760 ? -25.828 -38.031 -15.828 1 94.94 760 TYR B CA 1
ATOM 13688 C C . TYR B 1 760 ? -26.203 -37.875 -14.359 1 94.94 760 TYR B C 1
ATOM 13690 O O . TYR B 1 760 ? -25.391 -38.125 -13.469 1 94.94 760 TYR B O 1
ATOM 13698 N N . ASN B 1 761 ? -27.344 -37.438 -14.109 1 91.69 761 ASN B N 1
ATOM 13699 C CA . ASN B 1 761 ? -27.875 -37.312 -12.758 1 91.69 761 ASN B CA 1
ATOM 13700 C C . ASN B 1 761 ? -29.078 -38.188 -12.531 1 91.69 761 ASN B C 1
ATOM 13702 O O . ASN B 1 761 ? -29.953 -38.312 -13.406 1 91.69 761 ASN B O 1
ATOM 13706 N N . ASP B 1 762 ? -29.094 -38.844 -11.375 1 91.44 762 ASP B N 1
ATOM 13707 C CA . ASP B 1 762 ? -30.266 -39.688 -11.047 1 91.44 762 ASP B CA 1
ATOM 13708 C C . ASP B 1 762 ? -30.359 -39.906 -9.539 1 91.44 762 ASP B C 1
ATOM 13710 O O . ASP B 1 762 ? -29.484 -39.5 -8.781 1 91.44 762 ASP B O 1
ATOM 13714 N N . LYS B 1 763 ? -31.453 -40.375 -9.156 1 90.25 763 LYS B N 1
ATOM 13715 C CA . LYS B 1 763 ? -31.734 -40.719 -7.762 1 90.25 763 LYS B CA 1
ATOM 13716 C C . LYS B 1 763 ? -32.281 -42.125 -7.629 1 90.25 763 LYS B C 1
ATOM 13718 O O . LYS B 1 763 ? -33 -42.625 -8.508 1 90.25 763 LYS B O 1
ATOM 13723 N N . ILE B 1 764 ? -31.812 -42.875 -6.602 1 92.56 764 ILE B N 1
ATOM 13724 C CA . ILE B 1 764 ? -32.344 -44.156 -6.234 1 92.56 764 ILE B CA 1
ATOM 13725 C C . ILE B 1 764 ? -33.094 -44.062 -4.895 1 92.56 764 ILE B C 1
ATOM 13727 O O . ILE B 1 764 ? -32.438 -43.812 -3.859 1 92.56 764 ILE B O 1
ATOM 13731 N N . GLY B 1 765 ? -34.25 -44.344 -4.871 1 87.06 765 GLY B N 1
ATOM 13732 C CA . GLY B 1 765 ? -35.031 -44.094 -3.674 1 87.06 765 GLY B CA 1
ATOM 13733 C C . GLY B 1 765 ? -35.094 -42.625 -3.291 1 87.06 765 GLY B C 1
ATOM 13734 O O . GLY B 1 765 ? -34.938 -41.75 -4.141 1 87.06 765 GLY B O 1
ATOM 13735 N N . SER B 1 766 ? -35.469 -42.406 -2.059 1 79.62 766 SER B N 1
ATOM 13736 C CA . SER B 1 766 ? -35.625 -41.031 -1.621 1 79.62 766 SER B CA 1
ATOM 13737 C C . SER B 1 766 ? -34.344 -40.469 -1.047 1 79.62 766 SER B C 1
ATOM 13739 O O . SER B 1 766 ? -34.125 -39.25 -1.003 1 79.62 766 SER B O 1
ATOM 13741 N N . ASP B 1 767 ? -33.375 -41.375 -0.81 1 85.06 767 ASP B N 1
ATOM 13742 C CA . ASP B 1 767 ? -32.25 -40.875 0.012 1 85.06 767 ASP B CA 1
ATOM 13743 C C . ASP B 1 767 ? -30.953 -40.875 -0.778 1 85.06 767 ASP B C 1
ATOM 13745 O O . ASP B 1 767 ? -30.016 -40.156 -0.413 1 85.06 767 ASP B O 1
ATOM 13749 N N . PHE B 1 768 ? -30.875 -41.719 -1.823 1 92.81 768 PHE B N 1
ATOM 13750 C CA . PHE B 1 768 ? -29.609 -41.844 -2.533 1 92.81 768 PHE B CA 1
ATOM 13751 C C . PHE B 1 768 ? -29.641 -41.094 -3.85 1 92.81 768 PHE B C 1
ATOM 13753 O O . PHE B 1 768 ? -30.453 -41.406 -4.727 1 92.81 768 PHE B O 1
ATOM 13760 N N . SER B 1 769 ? -28.875 -40.094 -4.035 1 91.88 769 SER B N 1
ATOM 13761 C CA . SER B 1 769 ? -28.688 -39.312 -5.273 1 91.88 769 SER B CA 1
ATOM 13762 C C . SER B 1 769 ? -27.266 -39.438 -5.777 1 91.88 769 SER B C 1
ATOM 13764 O O . SER B 1 769 ? -26.328 -39.531 -4.98 1 91.88 769 SER B O 1
ATOM 13766 N N . TYR B 1 770 ? -27.047 -39.5 -7.027 1 92.5 770 TYR B N 1
ATOM 13767 C CA . TYR B 1 770 ? -25.688 -39.562 -7.566 1 92.5 770 TYR B CA 1
ATOM 13768 C C . TYR B 1 770 ? -25.594 -38.812 -8.898 1 92.5 770 TYR B C 1
ATOM 13770 O O . TYR B 1 770 ? -26.609 -38.594 -9.562 1 92.5 770 TYR B O 1
ATOM 13778 N N . SER B 1 771 ? -24.469 -38.344 -9.219 1 92.62 771 SER B N 1
ATOM 13779 C CA . SER B 1 771 ? -24.125 -37.688 -10.461 1 92.62 771 SER B CA 1
ATOM 13780 C C . SER B 1 771 ? -22.812 -38.188 -11.039 1 92.62 771 SER B C 1
ATOM 13782 O O . SER B 1 771 ? -21.828 -38.344 -10.312 1 92.62 771 SER B O 1
ATOM 13784 N N . ILE B 1 772 ? -22.828 -38.625 -12.289 1 94.81 772 ILE B N 1
ATOM 13785 C CA . ILE B 1 772 ? -21.641 -39.062 -13.008 1 94.81 772 ILE B CA 1
ATOM 13786 C C . ILE B 1 772 ? -21.359 -38.125 -14.172 1 94.81 772 ILE B C 1
ATOM 13788 O O . ILE B 1 772 ? -22.25 -37.844 -14.984 1 94.81 772 ILE B O 1
ATOM 13792 N N . SER B 1 773 ? -20.203 -37.625 -14.172 1 92.38 773 SER B N 1
ATOM 13793 C CA . SER B 1 773 ? -19.828 -36.719 -15.25 1 92.38 773 SER B CA 1
ATOM 13794 C C . SER B 1 773 ? -18.516 -37.125 -15.906 1 92.38 773 SER B C 1
ATOM 13796 O O . SER B 1 773 ? -17.625 -37.656 -15.234 1 92.38 773 SER B O 1
ATOM 13798 N N . GLY B 1 774 ? -18.406 -36.938 -17.188 1 92.31 774 GLY B N 1
ATOM 13799 C CA . GLY B 1 774 ? -17.203 -37.188 -17.984 1 92.31 774 GLY B CA 1
ATOM 13800 C C . GLY B 1 774 ? -16.984 -36.125 -19.047 1 92.31 774 GLY B C 1
ATOM 13801 O O . GLY B 1 774 ? -17.938 -35.562 -19.578 1 92.31 774 GLY B O 1
ATOM 13802 N N . ASN B 1 775 ? -15.734 -35.812 -19.281 1 92.62 775 ASN B N 1
ATOM 13803 C CA . ASN B 1 775 ? -15.398 -34.906 -20.359 1 92.62 775 ASN B CA 1
ATOM 13804 C C . ASN B 1 775 ? -14.102 -35.312 -21.047 1 92.62 775 ASN B C 1
ATOM 13806 O O . ASN B 1 775 ? -13.242 -35.938 -20.438 1 92.62 775 ASN B O 1
ATOM 13810 N N . PHE B 1 776 ? -13.953 -34.969 -22.281 1 93.56 776 PHE B N 1
ATOM 13811 C CA . PHE B 1 776 ? -12.68 -35.125 -22.984 1 93.56 776 PHE B CA 1
ATOM 13812 C C . PHE B 1 776 ? -12.516 -34.094 -24.062 1 93.56 776 PHE B C 1
ATOM 13814 O O . PHE B 1 776 ? -13.492 -33.469 -24.5 1 93.56 776 PHE B O 1
ATOM 13821 N N . SER B 1 777 ? -11.336 -33.812 -24.438 1 93.88 777 SER B N 1
ATOM 13822 C CA . SER B 1 777 ? -10.945 -32.906 -25.484 1 93.88 777 SER B CA 1
ATOM 13823 C C . SER B 1 777 ? -9.805 -33.469 -26.328 1 93.88 777 SER B C 1
ATOM 13825 O O . SER B 1 777 ? -8.875 -34.062 -25.797 1 93.88 777 SER B O 1
ATOM 13827 N N . VAL B 1 778 ? -9.953 -33.281 -27.594 1 95.06 778 VAL B N 1
ATOM 13828 C CA . VAL B 1 778 ? -8.914 -33.656 -28.562 1 95.06 778 VAL B CA 1
ATOM 13829 C C . VAL B 1 778 ? -8.484 -32.406 -29.344 1 95.06 778 VAL B C 1
ATOM 13831 O O . VAL B 1 778 ? -9.32 -31.656 -29.812 1 95.06 778 VAL B O 1
ATOM 13834 N N . ILE B 1 779 ? -7.23 -32.25 -29.453 1 93.25 779 ILE B N 1
ATOM 13835 C CA . ILE B 1 779 ? -6.742 -31.047 -30.141 1 93.25 779 ILE B CA 1
ATOM 13836 C C . ILE B 1 779 ? -5.633 -31.422 -31.125 1 93.25 779 ILE B C 1
ATOM 13838 O O . ILE B 1 779 ? -4.742 -32.188 -30.781 1 93.25 779 ILE B O 1
ATOM 13842 N N . LYS B 1 780 ? -5.676 -30.891 -32.281 1 93.44 780 LYS B N 1
ATOM 13843 C CA . LYS B 1 780 ? -4.605 -30.969 -33.25 1 93.44 780 LYS B CA 1
ATOM 13844 C C . LYS B 1 780 ? -4.012 -29.594 -33.531 1 93.44 780 LYS B C 1
ATOM 13846 O O . LYS B 1 780 ? -4.719 -28.688 -34 1 93.44 780 LYS B O 1
ATOM 13851 N N . ASN B 1 781 ? -2.826 -29.5 -33.281 1 93.5 781 ASN B N 1
ATOM 13852 C CA . ASN B 1 781 ? -2.094 -28.25 -33.5 1 93.5 781 ASN B CA 1
ATOM 13853 C C . ASN B 1 781 ? -1.137 -28.359 -34.688 1 93.5 781 ASN B C 1
ATOM 13855 O O . ASN B 1 781 ? -0.522 -29.406 -34.906 1 93.5 781 ASN B O 1
ATOM 13859 N N . LYS B 1 782 ? -1.024 -27.203 -35.375 1 94.94 782 LYS B N 1
ATOM 13860 C CA . LYS B 1 782 ? -0.123 -27.172 -36.531 1 94.94 782 LYS B CA 1
ATOM 13861 C C . LYS B 1 782 ? 0.427 -25.766 -36.781 1 94.94 782 LYS B C 1
ATOM 13863 O O . LYS B 1 782 ? -0.306 -24.781 -36.656 1 94.94 782 LYS B O 1
ATOM 13868 N N . ILE B 1 783 ? 1.699 -25.703 -37.094 1 95.38 783 ILE B N 1
ATOM 13869 C CA . ILE B 1 783 ? 2.295 -24.469 -37.562 1 95.38 783 ILE B CA 1
ATOM 13870 C C . ILE B 1 783 ? 2.01 -24.297 -39.062 1 95.38 783 ILE B C 1
ATOM 13872 O O . ILE B 1 783 ? 2.369 -25.172 -39.875 1 95.38 783 ILE B O 1
ATOM 13876 N N . THR B 1 784 ? 1.434 -23.203 -39.469 1 96.56 784 THR B N 1
ATOM 13877 C CA . THR B 1 784 ? 1.027 -23.031 -40.844 1 96.56 784 THR B CA 1
ATOM 13878 C C . THR B 1 784 ? 1.93 -22.016 -41.562 1 96.56 784 THR B C 1
ATOM 13880 O O . THR B 1 784 ? 1.967 -21.969 -42.781 1 96.56 784 THR B O 1
ATOM 13883 N N . GLY B 1 785 ? 2.641 -21.203 -40.781 1 94.5 785 GLY B N 1
ATOM 13884 C CA . GLY B 1 785 ? 3.598 -20.234 -41.312 1 94.5 785 GLY B CA 1
ATOM 13885 C C . GLY B 1 785 ? 4.742 -19.953 -40.344 1 94.5 785 GLY B C 1
ATOM 13886 O O . GLY B 1 785 ? 4.547 -19.891 -39.156 1 94.5 785 GLY B O 1
ATOM 13887 N N . LEU B 1 786 ? 5.926 -19.719 -40.938 1 92.62 786 LEU B N 1
ATOM 13888 C CA . LEU B 1 786 ? 7.117 -19.5 -40.125 1 92.62 786 LEU B CA 1
ATOM 13889 C C . LEU B 1 786 ? 8.117 -18.609 -40.844 1 92.62 786 LEU B C 1
ATOM 13891 O O . LEU B 1 786 ? 9 -19.109 -41.562 1 92.62 786 LEU B O 1
ATOM 13895 N N . GLY B 1 787 ? 8 -17.391 -40.625 1 87.88 787 GLY B N 1
ATOM 13896 C CA . GLY B 1 787 ? 8.938 -16.438 -41.188 1 87.88 787 GLY B CA 1
ATOM 13897 C C . GLY B 1 787 ? 9.242 -16.688 -42.656 1 87.88 787 GLY B C 1
ATOM 13898 O O . GLY B 1 787 ? 8.336 -16.672 -43.469 1 87.88 787 GLY B O 1
ATOM 13899 N N . ASP B 1 788 ? 10.586 -16.984 -42.875 1 83.25 788 ASP B N 1
ATOM 13900 C CA . ASP B 1 788 ? 11.031 -17.203 -44.25 1 83.25 788 ASP B CA 1
ATOM 13901 C C . ASP B 1 788 ? 10.82 -18.656 -44.656 1 83.25 788 ASP B C 1
ATOM 13903 O O . ASP B 1 788 ? 11.273 -19.078 -45.719 1 83.25 788 ASP B O 1
ATOM 13907 N N . GLY B 1 789 ? 10.133 -19.344 -43.875 1 85.62 789 GLY B N 1
ATOM 13908 C CA . GLY B 1 789 ? 9.797 -20.719 -44.188 1 85.62 789 GLY B CA 1
ATOM 13909 C C . GLY B 1 789 ? 10.797 -21.719 -43.656 1 85.62 789 GLY B C 1
ATOM 13910 O O . GLY B 1 789 ? 10.578 -22.922 -43.719 1 85.62 789 GLY B O 1
ATOM 13911 N N . ARG B 1 790 ? 11.969 -21.219 -43.188 1 82.06 790 ARG B N 1
ATOM 13912 C CA . ARG B 1 790 ? 13 -22.109 -42.656 1 82.06 790 ARG B CA 1
ATOM 13913 C C . ARG B 1 790 ? 12.641 -22.609 -41.281 1 82.06 790 ARG B C 1
ATOM 13915 O O . ARG B 1 790 ? 12 -21.906 -40.5 1 82.06 790 ARG B O 1
ATOM 13922 N N . ASP B 1 791 ? 12.977 -23.859 -40.938 1 88.62 791 ASP B N 1
ATOM 13923 C CA . ASP B 1 791 ? 12.781 -24.453 -39.594 1 88.62 791 ASP B CA 1
ATOM 13924 C C . ASP B 1 791 ? 13.531 -23.656 -38.531 1 88.62 791 ASP B C 1
ATOM 13926 O O . ASP B 1 791 ? 14.594 -23.094 -38.812 1 88.62 791 ASP B O 1
ATOM 13930 N N . ASN B 1 792 ? 12.883 -23.578 -37.438 1 84.25 792 ASN B N 1
ATOM 13931 C CA . ASN B 1 792 ? 13.578 -23.094 -36.25 1 84.25 792 ASN B CA 1
ATOM 13932 C C . ASN B 1 792 ? 13.945 -24.25 -35.312 1 84.25 792 ASN B C 1
ATOM 13934 O O . ASN B 1 792 ? 13.062 -24.922 -34.781 1 84.25 792 ASN B O 1
ATOM 13938 N N . LEU B 1 793 ? 15.195 -24.469 -35.188 1 85.06 793 LEU B N 1
ATOM 13939 C CA . LEU B 1 793 ? 15.664 -25.578 -34.344 1 85.06 793 LEU B CA 1
ATOM 13940 C C . LEU B 1 793 ? 16.078 -25.078 -32.969 1 85.06 793 LEU B C 1
ATOM 13942 O O . LEU B 1 793 ? 16.859 -24.109 -32.875 1 85.06 793 LEU B O 1
ATOM 13946 N N . SER B 1 794 ? 15.523 -25.594 -32.031 1 81.69 794 SER B N 1
ATOM 13947 C CA . SER B 1 794 ? 15.914 -25.438 -30.641 1 81.69 794 SER B CA 1
ATOM 13948 C C . SER B 1 794 ? 15.922 -26.766 -29.906 1 81.69 794 SER B C 1
ATOM 13950 O O . SER B 1 794 ? 14.922 -27.156 -29.281 1 81.69 794 SER B O 1
ATOM 13952 N N . ASP B 1 795 ? 16.969 -27.453 -29.969 1 84.81 795 ASP B N 1
ATOM 13953 C CA . ASP B 1 795 ? 17.047 -28.797 -29.422 1 84.81 795 ASP B CA 1
ATOM 13954 C C . ASP B 1 795 ? 16.5 -28.844 -27.984 1 84.81 795 ASP B C 1
ATOM 13956 O O . ASP B 1 795 ? 16.844 -27.984 -27.172 1 84.81 795 ASP B O 1
ATOM 13960 N N . PRO B 1 796 ? 15.633 -29.688 -27.797 1 90.62 796 PRO B N 1
ATOM 13961 C CA . PRO B 1 796 ? 15.266 -30.859 -28.609 1 90.62 796 PRO B CA 1
ATOM 13962 C C . PRO B 1 796 ? 14.039 -30.625 -29.469 1 90.62 796 PRO B C 1
ATOM 13964 O O . PRO B 1 796 ? 13.445 -31.578 -29.984 1 90.62 796 PRO B O 1
ATOM 13967 N N . TYR B 1 797 ? 13.703 -29.422 -29.609 1 91.12 797 TYR B N 1
ATOM 13968 C CA . TYR B 1 797 ? 12.469 -29.109 -30.312 1 91.12 797 TYR B CA 1
ATOM 13969 C C . TYR B 1 797 ? 12.758 -28.609 -31.734 1 91.12 797 TYR B C 1
ATOM 13971 O O . TYR B 1 797 ? 13.891 -28.219 -32.031 1 91.12 797 TYR B O 1
ATOM 13979 N N . ILE B 1 798 ? 11.727 -28.703 -32.562 1 92.31 798 ILE B N 1
ATOM 13980 C CA . ILE B 1 798 ? 11.773 -28.094 -33.906 1 92.31 798 ILE B CA 1
ATOM 13981 C C . ILE B 1 798 ? 10.453 -27.375 -34.188 1 92.31 798 ILE B C 1
ATOM 13983 O O . ILE B 1 798 ? 9.383 -27.844 -33.781 1 92.31 798 ILE B O 1
ATOM 13987 N N . GLN B 1 799 ? 10.523 -26.203 -34.688 1 91.19 799 GLN B N 1
ATOM 13988 C CA . GLN B 1 799 ? 9.375 -25.531 -35.312 1 91.19 799 GLN B CA 1
ATOM 13989 C C . GLN B 1 799 ? 9.414 -25.641 -36.812 1 91.19 799 GLN B C 1
ATOM 13991 O O . GLN B 1 799 ? 10.312 -25.094 -37.469 1 91.19 799 GLN B O 1
ATOM 13996 N N . ARG B 1 800 ? 8.508 -26.359 -37.312 1 93.81 800 ARG B N 1
ATOM 13997 C CA . ARG B 1 800 ? 8.445 -26.656 -38.75 1 93.81 800 ARG B CA 1
ATOM 13998 C C . ARG B 1 800 ? 7.016 -26.547 -39.281 1 93.81 800 ARG B C 1
ATOM 14000 O O . ARG B 1 800 ? 6.07 -26.969 -38.594 1 93.81 800 ARG B O 1
ATOM 14007 N N . ILE B 1 801 ? 6.891 -25.891 -40.469 1 95.38 801 ILE B N 1
ATOM 14008 C CA . ILE B 1 801 ? 5.57 -25.766 -41.062 1 95.38 801 ILE B CA 1
ATOM 14009 C C . ILE B 1 801 ? 4.949 -27.141 -41.25 1 95.38 801 ILE B C 1
ATOM 14011 O O . ILE B 1 801 ? 5.59 -28.047 -41.781 1 95.38 801 ILE B O 1
ATOM 14015 N N . GLY B 1 802 ? 3.789 -27.266 -40.75 1 95.19 802 GLY B N 1
ATOM 14016 C CA . GLY B 1 802 ? 3.07 -28.531 -40.875 1 95.19 802 GLY B CA 1
ATOM 14017 C C . GLY B 1 802 ? 3.092 -29.344 -39.594 1 95.19 802 GLY B C 1
ATOM 14018 O O . GLY B 1 802 ? 2.27 -30.25 -39.406 1 95.19 802 GLY B O 1
ATOM 14019 N N . GLU B 1 803 ? 4.023 -29.141 -38.719 1 95.12 803 GLU B N 1
ATOM 14020 C CA . GLU B 1 803 ? 4.141 -29.859 -37.469 1 95.12 803 GLU B CA 1
ATOM 14021 C C . GLU B 1 803 ? 3.564 -29.062 -36.312 1 95.12 803 GLU B C 1
ATOM 14023 O O . GLU B 1 803 ? 3.25 -27.875 -36.469 1 95.12 803 GLU B O 1
ATOM 14028 N N . SER B 1 804 ? 3.455 -29.734 -35.219 1 93.38 804 SER B N 1
ATOM 14029 C CA . SER B 1 804 ? 2.855 -29.109 -34.062 1 93.38 804 SER B CA 1
ATOM 14030 C C . SER B 1 804 ? 3.885 -28.297 -33.281 1 93.38 804 SER B C 1
ATOM 14032 O O . SER B 1 804 ? 5.082 -28.594 -33.312 1 93.38 804 SER B O 1
ATOM 14034 N N . ILE B 1 805 ? 3.371 -27.25 -32.562 1 90.94 805 ILE B N 1
ATOM 14035 C CA . ILE B 1 805 ? 4.211 -26.594 -31.578 1 90.94 805 ILE B CA 1
ATOM 14036 C C . ILE B 1 805 ? 4.625 -27.594 -30.5 1 90.94 805 ILE B C 1
ATOM 14038 O O . ILE B 1 805 ? 3.791 -28.328 -29.969 1 90.94 805 ILE B O 1
ATOM 14042 N N . GLY B 1 806 ? 5.914 -27.641 -30.188 1 90.62 806 GLY B N 1
ATOM 14043 C CA . GLY B 1 806 ? 6.414 -28.562 -29.188 1 90.62 806 GLY B CA 1
ATOM 14044 C C . GLY B 1 806 ? 6.812 -29.906 -29.75 1 90.62 806 GLY B C 1
ATOM 14045 O O . GLY B 1 806 ? 6.902 -30.891 -29.016 1 90.62 806 GLY B O 1
ATOM 14046 N N . SER B 1 807 ? 7.066 -29.984 -31.078 1 94.31 807 SER B N 1
ATOM 14047 C CA . SER B 1 807 ? 7.504 -31.219 -31.719 1 94.31 807 SER B CA 1
ATOM 14048 C C . SER B 1 807 ? 8.953 -31.531 -31.359 1 94.31 807 SER B C 1
ATOM 14050 O O . SER B 1 807 ? 9.828 -30.688 -31.5 1 94.31 807 SER B O 1
ATOM 14052 N N . PHE B 1 808 ? 9.109 -32.75 -30.922 1 95.56 808 PHE B N 1
ATOM 14053 C CA . PHE B 1 808 ? 10.469 -33.25 -30.703 1 95.56 808 PHE B CA 1
ATOM 14054 C C . PHE B 1 808 ? 11.102 -33.688 -32 1 95.56 808 PHE B C 1
ATOM 14056 O O . PHE B 1 808 ? 10.438 -34.312 -32.844 1 95.56 808 PHE B O 1
ATOM 14063 N N . TYR B 1 809 ? 12.383 -33.406 -32.156 1 96.88 809 TYR B N 1
ATOM 14064 C CA . TYR B 1 809 ? 13.102 -33.719 -33.406 1 96.88 809 TYR B CA 1
ATOM 14065 C C . TYR B 1 809 ? 14.438 -34.406 -33.094 1 96.88 809 TYR B C 1
ATOM 14067 O O . TYR B 1 809 ? 15.242 -33.875 -32.344 1 96.88 809 TYR B O 1
ATOM 14075 N N . GLY B 1 810 ? 14.625 -35.594 -33.656 1 97.12 810 GLY B N 1
ATOM 14076 C CA . GLY B 1 810 ? 15.852 -36.344 -33.406 1 97.12 810 GLY B CA 1
ATOM 14077 C C . GLY B 1 810 ? 15.883 -37.688 -34.094 1 97.12 810 GLY B C 1
ATOM 14078 O O . GLY B 1 810 ? 15.211 -37.875 -35.125 1 97.12 810 GLY B O 1
ATOM 14079 N N . TYR B 1 811 ? 16.766 -38.594 -33.656 1 97.62 811 TYR B N 1
ATOM 14080 C CA . TYR B 1 811 ? 16.953 -39.906 -34.25 1 97.62 811 TYR B CA 1
ATOM 14081 C C . TYR B 1 811 ? 15.906 -40.875 -33.719 1 97.62 811 TYR B C 1
ATOM 14083 O O . TYR B 1 811 ? 15.547 -40.844 -32.531 1 97.62 811 TYR B O 1
ATOM 14091 N N . GLU B 1 812 ? 15.375 -41.656 -34.562 1 97.75 812 GLU B N 1
ATOM 14092 C CA . GLU B 1 812 ? 14.5 -42.75 -34.125 1 97.75 812 GLU B CA 1
ATOM 14093 C C . GLU B 1 812 ? 15.305 -43.969 -33.688 1 97.75 812 GLU B C 1
ATOM 14095 O O . GLU B 1 812 ? 16.078 -44.531 -34.469 1 97.75 812 GLU B O 1
ATOM 14100 N N . ALA B 1 813 ? 15.164 -44.344 -32.469 1 97.38 813 ALA B N 1
ATOM 14101 C CA . ALA B 1 813 ? 15.883 -45.5 -31.938 1 97.38 813 ALA B CA 1
ATOM 14102 C C . ALA B 1 813 ? 15.219 -46.812 -32.375 1 97.38 813 ALA B C 1
ATOM 14104 O O . ALA B 1 813 ? 13.992 -46.906 -32.438 1 97.38 813 ALA B O 1
ATOM 14105 N N . ASP B 1 814 ? 15.977 -47.75 -32.688 1 96.25 814 ASP B N 1
ATOM 14106 C CA . ASP B 1 814 ? 15.531 -49.125 -33.031 1 96.25 814 ASP B CA 1
ATOM 14107 C C . ASP B 1 814 ? 16.125 -50.156 -32.062 1 96.25 814 ASP B C 1
ATOM 14109 O O . ASP B 1 814 ? 16.781 -51.094 -32.5 1 96.25 814 ASP B O 1
ATOM 14113 N N . GLY B 1 815 ? 15.922 -49.906 -30.781 1 96.12 815 GLY B N 1
ATOM 14114 C CA . GLY B 1 815 ? 16.438 -50.781 -29.734 1 96.12 815 GLY B CA 1
ATOM 14115 C C . GLY B 1 815 ? 17.922 -50.594 -29.469 1 96.12 815 GLY B C 1
ATOM 14116 O O . GLY B 1 815 ? 18.422 -49.469 -29.562 1 96.12 815 GLY B O 1
ATOM 14117 N N . LEU B 1 816 ? 18.594 -51.688 -28.938 1 98.19 816 LEU B N 1
ATOM 14118 C CA . LEU B 1 816 ? 20.016 -51.688 -28.594 1 98.19 816 LEU B CA 1
ATOM 14119 C C . LEU B 1 816 ? 20.781 -52.719 -29.422 1 98.19 816 LEU B C 1
ATOM 14121 O O . LEU B 1 816 ? 20.219 -53.719 -29.828 1 98.19 816 LEU B O 1
ATOM 14125 N N . PHE B 1 817 ? 22 -52.406 -29.703 1 98.12 817 PHE B N 1
ATOM 14126 C CA . PHE B 1 817 ? 22.844 -53.375 -30.391 1 98.12 817 PHE B CA 1
ATOM 14127 C C . PHE B 1 817 ? 23.062 -54.594 -29.516 1 98.12 817 PHE B C 1
ATOM 14129 O O . PHE B 1 817 ? 23.297 -54.5 -28.312 1 98.12 817 PHE B O 1
ATOM 14136 N N . THR B 1 818 ? 22.969 -55.75 -30.125 1 96.31 818 THR B N 1
ATOM 14137 C CA . THR B 1 818 ? 23.031 -56.969 -29.344 1 96.31 818 THR B CA 1
ATOM 14138 C C . THR B 1 818 ? 24.484 -57.469 -29.219 1 96.31 818 THR B C 1
ATOM 14140 O O . THR B 1 818 ? 24.875 -57.969 -28.172 1 96.31 818 THR B O 1
ATOM 14143 N N . ASP B 1 819 ? 25.234 -57.375 -30.359 1 94.88 819 ASP B N 1
ATOM 14144 C CA . ASP B 1 819 ? 26.609 -57.844 -30.391 1 94.88 819 ASP B CA 1
ATOM 14145 C C . ASP B 1 819 ? 27.422 -57.125 -31.453 1 94.88 819 ASP B C 1
ATOM 14147 O O . ASP B 1 819 ? 26.922 -56.188 -32.094 1 94.88 819 ASP B O 1
ATOM 14151 N N . ALA B 1 820 ? 28.672 -57.562 -31.609 1 95.19 820 ALA B N 1
ATOM 14152 C CA . ALA B 1 820 ? 29.594 -56.875 -32.5 1 95.19 820 ALA B CA 1
ATOM 14153 C C . ALA B 1 820 ? 29.156 -57 -33.969 1 95.19 820 ALA B C 1
ATOM 14155 O O . ALA B 1 820 ? 29.359 -56.094 -34.781 1 95.19 820 ALA B O 1
ATOM 14156 N N . ALA B 1 821 ? 28.641 -58.094 -34.281 1 96.38 821 ALA B N 1
ATOM 14157 C CA . ALA B 1 821 ? 28.156 -58.312 -35.656 1 96.38 821 ALA B CA 1
ATOM 14158 C C . ALA B 1 821 ? 27.016 -57.375 -36 1 96.38 821 ALA B C 1
ATOM 14160 O O . ALA B 1 821 ? 26.938 -56.844 -37.094 1 96.38 821 ALA B O 1
ATOM 14161 N N . ASP B 1 822 ? 26.156 -57.312 -35 1 96.44 822 ASP B N 1
ATOM 14162 C CA . ASP B 1 822 ? 25.047 -56.406 -35.156 1 96.44 822 ASP B CA 1
ATOM 14163 C C . ASP B 1 822 ? 25.531 -54.969 -35.406 1 96.44 822 ASP B C 1
ATOM 14165 O O . ASP B 1 822 ? 24.984 -54.25 -36.25 1 96.44 822 ASP B O 1
ATOM 14169 N N . VAL B 1 823 ? 26.547 -54.469 -34.781 1 97.38 823 VAL B N 1
ATOM 14170 C CA . VAL B 1 823 ? 27.141 -53.125 -34.969 1 97.38 823 VAL B CA 1
ATOM 14171 C C . VAL B 1 823 ? 27.75 -53.031 -36.344 1 97.38 823 VAL B C 1
ATOM 14173 O O . VAL B 1 823 ? 27.531 -52.031 -37.062 1 97.38 823 VAL B O 1
ATOM 14176 N N . LYS B 1 824 ? 28.453 -54.062 -36.75 1 95.81 824 LYS B N 1
ATOM 14177 C CA . LYS B 1 824 ? 29.172 -54.062 -38.031 1 95.81 824 LYS B CA 1
ATOM 14178 C C . LYS B 1 824 ? 28.188 -54.031 -39.188 1 95.81 824 LYS B C 1
ATOM 14180 O O . LYS B 1 824 ? 28.453 -53.406 -40.219 1 95.81 824 LYS B O 1
ATOM 14185 N N . ASN B 1 825 ? 27.109 -54.719 -39.062 1 95.88 825 ASN B N 1
ATOM 14186 C CA . ASN B 1 825 ? 26.172 -54.875 -40.156 1 95.88 825 ASN B CA 1
ATOM 14187 C C . ASN B 1 825 ? 25.156 -53.75 -40.25 1 95.88 825 ASN B C 1
ATOM 14189 O O . ASN B 1 825 ? 24.281 -53.75 -41.094 1 95.88 825 ASN B O 1
ATOM 14193 N N . HIS B 1 826 ? 25.203 -52.875 -39.312 1 97.19 826 HIS B N 1
ATOM 14194 C CA . HIS B 1 826 ? 24.312 -51.75 -39.281 1 97.19 826 HIS B CA 1
ATOM 14195 C C . HIS B 1 826 ? 24.969 -50.5 -39.875 1 97.19 826 HIS B C 1
ATOM 14197 O O . HIS B 1 826 ? 26.188 -50.469 -40.062 1 97.19 826 HIS B O 1
ATOM 14203 N N . ALA B 1 827 ? 24.203 -49.438 -40.156 1 97.56 827 ALA B N 1
ATOM 14204 C CA . ALA B 1 827 ? 24.734 -48.125 -40.594 1 97.56 827 ALA B CA 1
ATOM 14205 C C . ALA B 1 827 ? 25.703 -47.562 -39.531 1 97.56 827 ALA B C 1
ATOM 14207 O O . ALA B 1 827 ? 25.469 -47.688 -38.344 1 97.56 827 ALA B O 1
ATOM 14208 N N . PHE B 1 828 ? 26.797 -46.906 -40.094 1 97.31 828 PHE B N 1
ATOM 14209 C CA . PHE B 1 828 ? 27.812 -46.344 -39.188 1 97.31 828 PHE B CA 1
ATOM 14210 C C . PHE B 1 828 ? 27.219 -45.188 -38.375 1 97.31 828 PHE B C 1
ATOM 14212 O O . PHE B 1 828 ? 26.641 -44.281 -38.938 1 97.31 828 PHE B O 1
ATOM 14219 N N . GLN B 1 829 ? 27.328 -45.344 -37.094 1 96 829 GLN B N 1
ATOM 14220 C CA . GLN B 1 829 ? 26.828 -44.281 -36.219 1 96 829 GLN B CA 1
ATOM 14221 C C . GLN B 1 829 ? 27.984 -43.469 -35.625 1 96 829 GLN B C 1
ATOM 14223 O O . GLN B 1 829 ? 28.016 -42.25 -35.75 1 96 829 GLN B O 1
ATOM 14228 N N . SER B 1 830 ? 28.938 -44.094 -35 1 94.31 830 SER B N 1
ATOM 14229 C CA . SER B 1 830 ? 30.141 -43.5 -34.438 1 94.31 830 SER B CA 1
ATOM 14230 C C . SER B 1 830 ? 31.219 -44.562 -34.219 1 94.31 830 SER B C 1
ATOM 14232 O O . SER B 1 830 ? 30.922 -45.75 -34.125 1 94.31 830 SER B O 1
ATOM 14234 N N . ALA B 1 831 ? 32.438 -44.094 -34.125 1 93.12 831 ALA B N 1
ATOM 14235 C CA . ALA B 1 831 ? 33.531 -45 -33.875 1 93.12 831 ALA B CA 1
ATOM 14236 C C . ALA B 1 831 ? 33.438 -45.625 -32.469 1 93.12 831 ALA B C 1
ATOM 14238 O O . ALA B 1 831 ? 33.969 -46.719 -32.219 1 93.12 831 ALA B O 1
ATOM 14239 N N . ALA B 1 832 ? 32.688 -45 -31.625 1 93.88 832 ALA B N 1
ATOM 14240 C CA . ALA B 1 832 ? 32.562 -45.438 -30.234 1 93.88 832 ALA B CA 1
ATOM 14241 C C . ALA B 1 832 ? 31.438 -46.438 -30.062 1 93.88 832 ALA B C 1
ATOM 14243 O O . ALA B 1 832 ? 31.297 -47.062 -29 1 93.88 832 ALA B O 1
ATOM 14244 N N . THR B 1 833 ? 30.625 -46.719 -31.078 1 96.5 833 THR B N 1
ATOM 14245 C CA . THR B 1 833 ? 29.438 -47.562 -30.969 1 96.5 833 THR B CA 1
ATOM 14246 C C . THR B 1 833 ? 29.844 -49 -30.719 1 96.5 833 THR B C 1
ATOM 14248 O O . THR B 1 833 ? 30.719 -49.531 -31.406 1 96.5 833 THR B O 1
ATOM 14251 N N . GLY B 1 834 ? 29.203 -49.625 -29.734 1 96.25 834 GLY B N 1
ATOM 14252 C CA . GLY B 1 834 ? 29.422 -51.031 -29.391 1 96.25 834 GLY B CA 1
ATOM 14253 C C . GLY B 1 834 ? 28.156 -51.75 -28.984 1 96.25 834 GLY B C 1
ATOM 14254 O O . GLY B 1 834 ? 27.078 -51.156 -28.984 1 96.25 834 GLY B O 1
ATOM 14255 N N . PRO B 1 835 ? 28.344 -53.094 -28.719 1 97 835 PRO B N 1
ATOM 14256 C CA . PRO B 1 835 ? 27.188 -53.812 -28.203 1 97 835 PRO B CA 1
ATOM 14257 C C . PRO B 1 835 ? 26.562 -53.125 -26.984 1 97 835 PRO B C 1
ATOM 14259 O O . PRO B 1 835 ? 27.297 -52.656 -26.109 1 97 835 PRO B O 1
ATOM 14262 N N . GLY B 1 836 ? 25.203 -53.062 -27 1 97.69 836 GLY B N 1
ATOM 14263 C CA . GLY B 1 836 ? 24.484 -52.469 -25.875 1 97.69 836 GLY B CA 1
ATOM 14264 C C . GLY B 1 836 ? 24.203 -51 -26.047 1 97.69 836 GLY B C 1
ATOM 14265 O O . GLY B 1 836 ? 23.484 -50.406 -25.234 1 97.69 836 GLY B O 1
ATOM 14266 N N . ASP B 1 837 ? 24.781 -50.375 -27.062 1 98.06 837 ASP B N 1
ATOM 14267 C CA . ASP B 1 837 ? 24.5 -48.969 -27.344 1 98.06 837 ASP B CA 1
ATOM 14268 C C . ASP B 1 837 ? 23.188 -48.844 -28.109 1 98.06 837 ASP B C 1
ATOM 14270 O O . ASP B 1 837 ? 22.641 -49.812 -28.625 1 98.06 837 ASP B O 1
ATOM 14274 N N . ILE B 1 838 ? 22.703 -47.625 -28.156 1 98.12 838 ILE B N 1
ATOM 14275 C CA . ILE B 1 838 ? 21.438 -47.344 -28.828 1 98.12 838 ILE B CA 1
ATOM 14276 C C . ILE B 1 838 ? 21.609 -47.5 -30.328 1 98.12 838 ILE B C 1
ATOM 14278 O O . ILE B 1 838 ? 22.562 -47 -30.922 1 98.12 838 ILE B O 1
ATOM 14282 N N . LYS B 1 839 ? 20.703 -48.25 -30.906 1 97.69 839 LYS B N 1
ATOM 14283 C CA . LYS B 1 839 ? 20.641 -48.438 -32.344 1 97.69 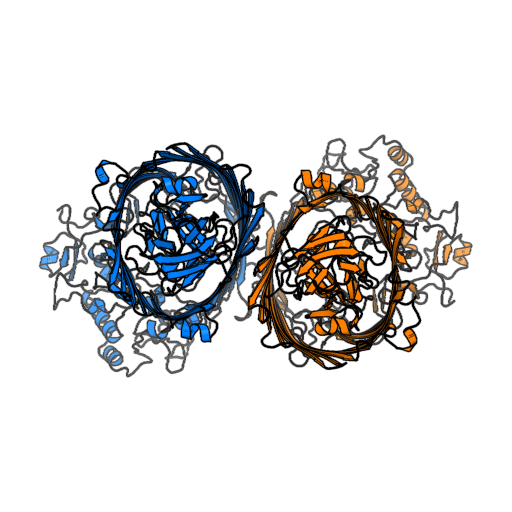839 LYS B CA 1
ATOM 14284 C C . LYS B 1 839 ? 19.672 -47.438 -33 1 97.69 839 LYS B C 1
ATOM 14286 O O . LYS B 1 839 ? 18.5 -47.406 -32.625 1 97.69 839 LYS B O 1
ATOM 14291 N N . TYR B 1 840 ? 20.188 -46.594 -33.969 1 97.81 840 TYR B N 1
ATOM 14292 C CA . TYR B 1 840 ? 19.328 -45.594 -34.625 1 97.81 840 TYR B CA 1
ATOM 14293 C C . TYR B 1 840 ? 18.953 -46.094 -36.031 1 97.81 840 TYR B C 1
ATOM 14295 O O . TYR B 1 840 ? 19.766 -46.719 -36.719 1 97.81 840 TYR B O 1
ATOM 14303 N N . LYS B 1 841 ? 17.797 -45.75 -36.438 1 97.69 841 LYS B N 1
ATOM 14304 C CA . LYS B 1 841 ? 17.328 -46.125 -37.781 1 97.69 841 LYS B CA 1
ATOM 14305 C C . LYS B 1 841 ? 17.984 -45.312 -38.875 1 97.69 841 LYS B C 1
ATOM 14307 O O . LYS B 1 841 ? 18.062 -44.062 -38.75 1 97.69 841 LYS B O 1
ATOM 14312 N N . ASP B 1 842 ? 18.5 -45.906 -39.781 1 97.56 842 ASP B N 1
ATOM 14313 C CA . ASP B 1 842 ? 18.969 -45.25 -41 1 97.56 842 ASP B CA 1
ATOM 14314 C C . ASP B 1 842 ? 17.797 -44.906 -41.938 1 97.56 842 ASP B C 1
ATOM 14316 O O . ASP B 1 842 ? 17.359 -45.75 -42.719 1 97.56 842 ASP B O 1
ATOM 14320 N N . LEU B 1 843 ? 17.391 -43.781 -41.938 1 96.81 843 LEU B N 1
ATOM 14321 C CA . LEU B 1 843 ? 16.156 -43.406 -42.594 1 96.81 843 LEU B CA 1
ATOM 14322 C C . LEU B 1 843 ? 16.359 -43.25 -44.094 1 96.81 843 LEU B C 1
ATOM 14324 O O . LEU B 1 843 ? 15.438 -43.469 -44.875 1 96.81 843 LEU B O 1
ATOM 14328 N N . ASN B 1 844 ? 17.594 -42.844 -44.562 1 96 844 ASN B N 1
ATOM 14329 C CA . ASN B 1 844 ? 17.812 -42.594 -45.969 1 96 844 ASN B CA 1
ATOM 14330 C C . ASN B 1 844 ? 18.547 -43.75 -46.656 1 96 844 ASN B C 1
ATOM 14332 O O . ASN B 1 844 ? 18.781 -43.719 -47.844 1 96 844 ASN B O 1
ATOM 14336 N N . GLY B 1 845 ? 19.094 -44.719 -46 1 95.38 845 GLY B N 1
ATOM 14337 C CA . GLY B 1 845 ? 19.656 -45.969 -46.531 1 95.38 845 GLY B CA 1
ATOM 14338 C C . GLY B 1 845 ? 21.078 -45.781 -47.031 1 95.38 845 GLY B C 1
ATOM 14339 O O . GLY B 1 845 ? 21.547 -46.594 -47.844 1 95.38 845 GLY B O 1
ATOM 14340 N N . ASP B 1 846 ? 21.781 -44.75 -46.531 1 96.38 846 ASP B N 1
ATOM 14341 C CA . ASP B 1 846 ? 23.094 -44.5 -47.125 1 96.38 846 ASP B CA 1
ATOM 14342 C C . ASP B 1 846 ? 24.203 -45.156 -46.281 1 96.38 846 ASP B C 1
ATOM 14344 O O . ASP B 1 846 ? 25.391 -44.938 -46.531 1 96.38 846 ASP B O 1
ATOM 14348 N N . GLY B 1 847 ? 23.828 -45.844 -45.25 1 96.19 847 GLY B N 1
ATOM 14349 C CA . GLY B 1 847 ? 24.766 -46.594 -44.469 1 96.19 847 GLY B CA 1
ATOM 14350 C C . GLY B 1 847 ? 25.438 -45.781 -43.375 1 96.19 847 GLY B C 1
ATOM 14351 O O . GLY B 1 847 ? 26.359 -46.281 -42.719 1 96.19 847 GLY B O 1
ATOM 14352 N N . LYS B 1 848 ? 24.906 -44.469 -43.219 1 96.44 848 LYS B N 1
ATOM 14353 C CA . LYS B 1 848 ? 25.422 -43.625 -42.156 1 96.44 848 LYS B CA 1
ATOM 14354 C C . LYS B 1 848 ? 24.297 -42.969 -41.375 1 96.44 848 LYS B C 1
ATOM 14356 O O . LYS B 1 848 ? 23.266 -42.594 -41.938 1 96.44 848 LYS B O 1
ATOM 14361 N N . ILE B 1 849 ? 24.469 -42.844 -40.031 1 96.94 849 ILE B N 1
ATOM 14362 C CA . ILE B 1 849 ? 23.531 -42.125 -39.188 1 96.94 849 ILE B CA 1
ATOM 14363 C C . ILE B 1 849 ? 24.031 -40.688 -39 1 96.94 849 ILE B C 1
ATOM 14365 O O . ILE B 1 849 ? 25.047 -40.438 -38.344 1 96.94 849 ILE B O 1
ATOM 14369 N N . ASP B 1 850 ? 23.391 -39.688 -39.531 1 94.56 850 ASP B N 1
ATOM 14370 C CA . ASP B 1 850 ? 23.734 -38.25 -39.438 1 94.56 850 ASP B CA 1
ATOM 14371 C C . ASP B 1 850 ? 22.484 -37.375 -39.438 1 94.56 850 ASP B C 1
ATOM 14373 O O . ASP B 1 850 ? 21.391 -37.844 -39.125 1 94.56 850 ASP B O 1
ATOM 14377 N N . ALA B 1 851 ? 22.625 -36.125 -39.625 1 93.38 851 ALA B N 1
ATOM 14378 C CA . ALA B 1 851 ? 21.562 -35.125 -39.469 1 93.38 851 ALA B CA 1
ATOM 14379 C C . ALA B 1 851 ? 20.391 -35.469 -40.375 1 93.38 851 ALA B C 1
ATOM 14381 O O . ALA B 1 851 ? 19.25 -35.062 -40.094 1 93.38 851 ALA B O 1
ATOM 14382 N N . LEU B 1 852 ? 20.672 -36.188 -41.406 1 95.19 852 LEU B N 1
ATOM 14383 C CA . LEU B 1 852 ? 19.641 -36.5 -42.406 1 95.19 852 LEU B CA 1
ATOM 14384 C C . LEU B 1 852 ? 18.75 -37.625 -41.938 1 95.19 852 LEU B C 1
ATOM 14386 O O . LEU B 1 852 ? 17.688 -37.875 -42.5 1 95.19 852 LEU B O 1
ATOM 14390 N N . ASP B 1 853 ? 19.141 -38.312 -40.844 1 96.88 853 ASP B N 1
ATOM 14391 C CA . ASP B 1 853 ? 18.359 -39.406 -40.312 1 96.88 853 ASP B CA 1
ATOM 14392 C C . ASP B 1 853 ? 17.453 -38.969 -39.156 1 96.88 853 ASP B C 1
ATOM 14394 O O . ASP B 1 853 ? 16.938 -39.781 -38.406 1 96.88 853 ASP B O 1
ATOM 14398 N N . ARG B 1 854 ? 17.281 -37.688 -38.906 1 97.5 854 ARG B N 1
ATOM 14399 C CA . ARG B 1 854 ? 16.406 -37.156 -37.844 1 97.5 854 ARG B CA 1
ATOM 14400 C C . ARG B 1 854 ? 14.984 -36.969 -38.344 1 97.5 854 ARG B C 1
ATOM 14402 O O . ARG B 1 854 ? 14.781 -36.688 -39.531 1 97.5 854 ARG B O 1
ATOM 14409 N N . LYS B 1 855 ? 14.055 -37.062 -37.5 1 96.44 855 LYS B N 1
ATOM 14410 C CA . LYS B 1 855 ? 12.648 -36.844 -37.812 1 96.44 855 LYS B CA 1
ATOM 14411 C C . LYS B 1 855 ? 11.883 -36.344 -36.594 1 96.44 855 LYS B C 1
ATOM 14413 O O . LYS B 1 855 ? 12.438 -36.281 -35.5 1 96.44 855 LYS B O 1
ATOM 14418 N N . VAL B 1 856 ? 10.656 -35.875 -36.812 1 96.75 856 VAL B N 1
ATOM 14419 C CA . VAL B 1 856 ? 9.773 -35.562 -35.688 1 96.75 856 VAL B CA 1
ATOM 14420 C C . VAL B 1 856 ? 9.375 -36.844 -34.969 1 96.75 856 VAL B C 1
ATOM 14422 O O . VAL B 1 856 ? 8.898 -37.781 -35.594 1 96.75 856 VAL B O 1
ATOM 14425 N N . LEU B 1 857 ? 9.547 -36.875 -33.656 1 96.31 857 LEU B N 1
ATOM 14426 C CA . LEU B 1 857 ? 9.453 -38.125 -32.875 1 96.31 857 LEU B CA 1
ATOM 14427 C C . LEU B 1 857 ? 8.203 -38.125 -31.984 1 96.31 857 LEU B C 1
ATOM 14429 O O . LEU B 1 857 ? 7.793 -39.156 -31.469 1 96.31 857 LEU B O 1
ATOM 14433 N N . GLY B 1 858 ? 7.645 -37.031 -31.859 1 93.38 858 GLY B N 1
ATOM 14434 C CA . GLY B 1 858 ? 6.516 -36.844 -30.953 1 93.38 858 GLY B CA 1
ATOM 14435 C C . GLY B 1 858 ? 6.285 -35.406 -30.578 1 93.38 858 GLY B C 1
ATOM 14436 O O . GLY B 1 858 ? 6.855 -34.5 -31.188 1 93.38 858 GLY B O 1
ATOM 14437 N N . ASN B 1 859 ? 5.359 -35.25 -29.531 1 92.31 859 ASN B N 1
ATOM 14438 C CA . ASN B 1 859 ? 4.965 -33.875 -29.141 1 92.31 859 ASN B CA 1
ATOM 14439 C C . ASN B 1 859 ? 4.789 -33.781 -27.625 1 92.31 859 ASN B C 1
ATOM 14441 O O . ASN B 1 859 ? 4.438 -34.75 -26.969 1 92.31 859 ASN B O 1
ATOM 14445 N N . ASP B 1 860 ? 5.055 -32.562 -27.094 1 88.81 860 ASP B N 1
ATOM 14446 C CA . ASP B 1 860 ? 4.973 -32.406 -25.656 1 88.81 860 ASP B CA 1
ATOM 14447 C C . ASP B 1 860 ? 3.619 -31.828 -25.25 1 88.81 860 ASP B C 1
ATOM 14449 O O . ASP B 1 860 ? 3.398 -31.516 -24.078 1 88.81 860 ASP B O 1
ATOM 14453 N N . VAL B 1 861 ? 2.777 -31.547 -26.078 1 84.5 861 VAL B N 1
ATOM 14454 C CA . VAL B 1 861 ? 1.429 -31.078 -25.781 1 84.5 861 VAL B CA 1
ATOM 14455 C C . VAL B 1 861 ? 0.443 -32.25 -25.891 1 84.5 861 VAL B C 1
ATOM 14457 O O . VAL B 1 861 ? 0.37 -32.906 -26.906 1 84.5 861 VAL B O 1
ATOM 14460 N N . PRO B 1 862 ? -0.28 -32.406 -24.875 1 84.56 862 PRO B N 1
ATOM 14461 C CA . PRO B 1 862 ? -1.229 -33.531 -24.938 1 84.56 862 PRO B CA 1
ATOM 14462 C C . PRO B 1 862 ? -2.268 -33.344 -26.047 1 84.56 862 PRO B C 1
ATOM 14464 O O . PRO B 1 862 ? -2.857 -32.281 -26.172 1 84.56 862 PRO B O 1
ATOM 14467 N N . TRP B 1 863 ? -2.484 -34.438 -26.75 1 84.94 863 TRP B N 1
ATOM 14468 C CA . TRP B 1 863 ? -3.492 -34.469 -27.812 1 84.94 863 TRP B CA 1
ATOM 14469 C C . TRP B 1 863 ? -4.879 -34.719 -27.234 1 84.94 863 TRP B C 1
ATOM 14471 O O . TRP B 1 863 ? -5.883 -34.25 -27.781 1 84.94 863 TRP B O 1
ATOM 14481 N N . PHE B 1 864 ? -4.844 -35.469 -26.172 1 91.75 864 PHE B N 1
ATOM 14482 C CA . PHE B 1 864 ? -6.09 -35.938 -25.578 1 91.75 864 PHE B CA 1
ATOM 14483 C C . PHE B 1 864 ? -6.094 -35.719 -24.078 1 91.75 864 PHE B C 1
ATOM 14485 O O . PHE B 1 864 ? -5.211 -36.188 -23.359 1 91.75 864 PHE B O 1
ATOM 14492 N N . ASN B 1 865 ? -7.02 -34.938 -23.578 1 91.81 865 ASN B N 1
ATOM 14493 C CA . ASN B 1 865 ? -7.285 -34.719 -22.172 1 91.81 865 ASN B CA 1
ATOM 14494 C C . ASN B 1 865 ? -8.664 -35.219 -21.766 1 91.81 865 ASN B C 1
ATOM 14496 O O . ASN B 1 865 ? -9.625 -35.094 -22.531 1 91.81 865 ASN B O 1
ATOM 14500 N N . TYR B 1 866 ? -8.758 -35.781 -20.562 1 92.62 866 TYR B N 1
ATOM 14501 C CA . TYR B 1 866 ? -10.055 -36.312 -20.172 1 92.62 866 TYR B CA 1
ATOM 14502 C C . TYR B 1 866 ? -10.203 -36.312 -18.656 1 92.62 866 TYR B C 1
ATOM 14504 O O . TYR B 1 866 ? -9.211 -36.25 -17.922 1 92.62 866 TYR B O 1
ATOM 14512 N N . GLY B 1 867 ? -11.398 -36.344 -18.203 1 92.25 867 GLY B N 1
ATOM 14513 C CA . GLY B 1 867 ? -11.734 -36.375 -16.797 1 92.25 867 GLY B CA 1
ATOM 14514 C C . GLY B 1 867 ? -13.055 -37.062 -16.5 1 92.25 867 GLY B C 1
ATOM 14515 O O . GLY B 1 867 ? -13.977 -37.031 -17.328 1 92.25 867 GLY B O 1
ATOM 14516 N N . PHE B 1 868 ? -13.102 -37.75 -15.336 1 93.31 868 PHE B N 1
ATOM 14517 C CA . PHE B 1 868 ? -14.312 -38.406 -14.836 1 93.31 868 PHE B CA 1
ATOM 14518 C C . PHE B 1 868 ? -14.578 -38 -13.391 1 93.31 868 PHE B C 1
ATOM 14520 O O . PHE B 1 868 ? -13.664 -38 -12.562 1 93.31 868 PHE B O 1
ATOM 14527 N N . ASN B 1 869 ? -15.82 -37.656 -13.164 1 91.75 869 ASN B N 1
ATOM 14528 C CA . ASN B 1 869 ? -16.188 -37.25 -11.812 1 91.75 869 ASN B CA 1
ATOM 14529 C C . ASN B 1 869 ? -17.406 -38 -11.305 1 91.75 869 ASN B C 1
ATOM 14531 O O . ASN B 1 869 ? -18.328 -38.312 -12.078 1 91.75 869 ASN B O 1
ATOM 14535 N N . LEU B 1 870 ? -17.406 -38.344 -10.062 1 94.44 870 LEU B N 1
ATOM 14536 C CA . LEU B 1 870 ? -18.516 -39 -9.383 1 94.44 870 LEU B CA 1
ATOM 14537 C C . LEU B 1 870 ? -18.922 -38.219 -8.125 1 94.44 870 LEU B C 1
ATOM 14539 O O . LEU B 1 870 ? -18.062 -37.844 -7.328 1 94.44 870 LEU B O 1
ATOM 14543 N N . SER B 1 871 ? -20.188 -37.969 -8.008 1 92.44 871 SER B N 1
ATOM 14544 C CA . SER B 1 871 ? -20.75 -37.406 -6.793 1 92.44 871 SER B CA 1
ATOM 14545 C C . SER B 1 871 ? -21.953 -38.219 -6.312 1 92.44 871 SER B C 1
ATOM 14547 O O . SER B 1 871 ? -22.797 -38.625 -7.113 1 92.44 871 SER B O 1
ATOM 14549 N N . ALA B 1 872 ? -21.953 -38.5 -5.031 1 95.44 872 ALA B N 1
ATOM 14550 C CA . ALA B 1 872 ? -23.062 -39.25 -4.441 1 95.44 872 ALA B CA 1
ATOM 14551 C C . ALA B 1 872 ? -23.406 -38.719 -3.049 1 95.44 872 ALA B C 1
ATOM 14553 O O . ALA B 1 872 ? -22.547 -38.156 -2.361 1 95.44 872 ALA B O 1
ATOM 14554 N N . SER B 1 873 ? -24.594 -38.844 -2.758 1 93.69 873 SER B N 1
ATOM 14555 C CA . SER B 1 873 ? -25.062 -38.469 -1.43 1 93.69 873 SER B CA 1
ATOM 14556 C C . SER B 1 873 ? -26.062 -39.469 -0.88 1 93.69 873 SER B C 1
ATOM 14558 O O . SER B 1 873 ? -26.891 -40 -1.626 1 93.69 873 SER B O 1
ATOM 14560 N N . TYR B 1 874 ? -25.969 -39.781 0.44 1 95.12 874 TYR B N 1
ATOM 14561 C CA . TYR B 1 874 ? -26.859 -40.719 1.112 1 95.12 874 TYR B CA 1
ATOM 14562 C C . TYR B 1 874 ? -27.031 -40.344 2.58 1 95.12 874 TYR B C 1
ATOM 14564 O O . TYR B 1 874 ? -26.094 -40.438 3.369 1 95.12 874 TYR B O 1
ATOM 14572 N N . LYS B 1 875 ? -28.156 -40.031 3.092 1 92.19 875 LYS B N 1
ATOM 14573 C CA . LYS B 1 875 ? -28.547 -39.781 4.473 1 92.19 875 LYS B CA 1
ATOM 14574 C C . LYS B 1 875 ? -27.5 -38.938 5.18 1 92.19 875 LYS B C 1
ATOM 14576 O O . LYS B 1 875 ? -27.016 -39.281 6.258 1 92.19 875 LYS B O 1
ATOM 14581 N N . GLY B 1 876 ? -27.078 -37.844 4.613 1 91.06 876 GLY B N 1
ATOM 14582 C CA . GLY B 1 876 ? -26.156 -36.906 5.203 1 91.06 876 GLY B CA 1
ATOM 14583 C C . GLY B 1 876 ? -24.719 -37.094 4.754 1 91.06 876 GLY B C 1
ATOM 14584 O O . GLY B 1 876 ? -23.875 -36.219 4.914 1 91.06 876 GLY B O 1
ATOM 14585 N N . PHE B 1 877 ? -24.438 -38.344 4.266 1 96.12 877 PHE B N 1
ATOM 14586 C CA . PHE B 1 877 ? -23.109 -38.594 3.727 1 96.12 877 PHE B CA 1
ATOM 14587 C C . PHE B 1 877 ? -23 -38.094 2.291 1 96.12 877 PHE B C 1
ATOM 14589 O O . PHE B 1 877 ? -23.953 -38.219 1.516 1 96.12 877 PHE B O 1
ATOM 14596 N N . ASP B 1 878 ? -21.969 -37.5 2.02 1 93.56 878 ASP B N 1
ATOM 14597 C CA . ASP B 1 878 ? -21.688 -37.156 0.631 1 93.56 878 ASP B CA 1
ATOM 14598 C C . ASP B 1 878 ? -20.297 -37.656 0.221 1 93.56 878 ASP B C 1
ATOM 14600 O O . ASP B 1 878 ? -19.391 -37.719 1.046 1 93.56 878 ASP B O 1
ATOM 14604 N N . PHE B 1 879 ? -20.156 -38.094 -0.984 1 95 879 PHE B N 1
ATOM 14605 C CA . PHE B 1 879 ? -18.938 -38.688 -1.538 1 95 879 PHE B CA 1
ATOM 14606 C C . PHE B 1 879 ? -18.656 -38.094 -2.922 1 95 879 PHE B C 1
ATOM 14608 O O . PHE B 1 879 ? -19.531 -38.094 -3.791 1 95 879 PHE B O 1
ATOM 14615 N N . ASN B 1 880 ? -17.453 -37.562 -3.082 1 92.69 880 ASN B N 1
ATOM 14616 C CA . ASN B 1 880 ? -17.062 -36.969 -4.359 1 92.69 880 ASN B CA 1
ATOM 14617 C C . ASN B 1 880 ? -15.688 -37.469 -4.809 1 92.69 880 ASN B C 1
ATOM 14619 O O . ASN B 1 880 ? -14.75 -37.531 -4.008 1 92.69 880 ASN B O 1
ATOM 14623 N N . VAL B 1 881 ? -15.57 -37.844 -6.062 1 93.56 881 VAL B N 1
ATOM 14624 C CA . VAL B 1 881 ? -14.305 -38.25 -6.668 1 93.56 881 VAL B CA 1
ATOM 14625 C C . VAL B 1 881 ? -14.062 -37.438 -7.941 1 93.56 881 VAL B C 1
ATOM 14627 O O . VAL B 1 881 ? -14.945 -37.344 -8.797 1 93.56 881 VAL B O 1
ATOM 14630 N N . LEU B 1 882 ? -12.914 -36.875 -8.047 1 91.69 882 LEU B N 1
ATOM 14631 C CA . LEU B 1 882 ? -12.484 -36.125 -9.227 1 91.69 882 LEU B CA 1
ATOM 14632 C C . LEU B 1 882 ? -11.242 -36.781 -9.844 1 91.69 882 LEU B C 1
ATOM 14634 O O . LEU B 1 882 ? -10.273 -37.062 -9.141 1 91.69 882 LEU B O 1
ATOM 14638 N N . THR B 1 883 ? -11.281 -36.969 -11.133 1 93.06 883 THR B N 1
ATOM 14639 C CA . THR B 1 883 ? -10.141 -37.562 -11.82 1 93.06 883 THR B CA 1
ATOM 14640 C C . THR B 1 883 ? -9.742 -36.719 -13.039 1 93.06 883 THR B C 1
ATOM 14642 O O . THR B 1 883 ? -10.5 -35.875 -13.477 1 93.06 883 THR B O 1
ATOM 14645 N N . TYR B 1 884 ? -8.516 -36.938 -13.531 1 91.62 884 TYR B N 1
ATOM 14646 C CA . TYR B 1 884 ? -7.965 -36.281 -14.703 1 91.62 884 TYR B CA 1
ATOM 14647 C C . TYR B 1 884 ? -6.883 -37.125 -15.359 1 91.62 884 TYR B C 1
ATOM 14649 O O . TYR B 1 884 ? -6.16 -37.844 -14.672 1 91.62 884 TYR B O 1
ATOM 14657 N N . GLY B 1 885 ? -6.852 -37 -16.672 1 92.88 885 GLY B N 1
ATOM 14658 C CA . GLY B 1 885 ? -5.812 -37.719 -17.375 1 92.88 885 GLY B CA 1
ATOM 14659 C C . GLY B 1 885 ? -5.461 -37.094 -18.719 1 92.88 885 GLY B C 1
ATOM 14660 O O . GLY B 1 885 ? -6.211 -36.281 -19.25 1 92.88 885 GLY B O 1
ATOM 14661 N N . VAL B 1 886 ? -4.273 -37.406 -19.188 1 92.06 886 VAL B N 1
ATOM 14662 C CA . VAL B 1 886 ? -3.811 -36.969 -20.516 1 92.06 886 VAL B CA 1
ATOM 14663 C C . VAL B 1 886 ? -3.227 -38.188 -21.266 1 92.06 886 VAL B C 1
ATOM 14665 O O . VAL B 1 886 ? -2.732 -39.125 -20.641 1 92.06 886 VAL B O 1
ATOM 14668 N N . ALA B 1 887 ? -3.365 -38.094 -22.578 1 92.38 887 ALA B N 1
ATOM 14669 C CA . ALA B 1 887 ? -2.822 -39.188 -23.406 1 92.38 887 ALA B CA 1
ATOM 14670 C C . ALA B 1 887 ? -2.104 -38.625 -24.625 1 92.38 887 ALA B C 1
ATOM 14672 O O . ALA B 1 887 ? -2.299 -37.438 -25 1 92.38 887 ALA B O 1
ATOM 14673 N N . ASN B 1 888 ? -1.197 -39.469 -25.188 1 90.56 888 ASN B N 1
ATOM 14674 C CA . ASN B 1 888 ? -0.446 -39.188 -26.406 1 90.56 888 ASN B CA 1
ATOM 14675 C C . ASN B 1 888 ? 0.41 -37.938 -26.266 1 90.56 888 ASN B C 1
ATOM 14677 O O . ASN B 1 888 ? 0.314 -37.031 -27.094 1 90.56 888 ASN B O 1
ATOM 14681 N N . VAL B 1 889 ? 1.149 -37.875 -25.312 1 90.88 889 VAL B N 1
ATOM 14682 C CA . VAL B 1 889 ? 2.102 -36.812 -25.016 1 90.88 889 VAL B CA 1
ATOM 14683 C C . VAL B 1 889 ? 3.449 -37.406 -24.641 1 90.88 889 VAL B C 1
ATOM 14685 O O . VAL B 1 889 ? 3.506 -38.469 -24.016 1 90.88 889 VAL B O 1
ATOM 14688 N N . LYS B 1 890 ? 4.48 -36.75 -25.094 1 92.19 890 LYS B N 1
ATOM 14689 C CA . LYS B 1 890 ? 5.824 -37.219 -24.781 1 92.19 890 LYS B CA 1
ATOM 14690 C C . LYS B 1 890 ? 6.582 -36.219 -23.906 1 92.19 890 LYS B C 1
ATOM 14692 O O . LYS B 1 890 ? 6.227 -35.062 -23.844 1 92.19 890 LYS B O 1
ATOM 14697 N N . THR B 1 891 ? 7.484 -36.75 -23.156 1 90.12 891 THR B N 1
ATOM 14698 C CA . THR B 1 891 ? 8.406 -35.938 -22.359 1 90.12 891 THR B CA 1
ATOM 14699 C C . THR B 1 891 ? 9.852 -36.375 -22.609 1 90.12 891 THR B C 1
ATOM 14701 O O . THR B 1 891 ? 10.133 -37.562 -22.75 1 90.12 891 THR B O 1
ATOM 14704 N N . TYR B 1 892 ? 10.672 -35.406 -22.828 1 91.44 892 TYR B N 1
ATOM 14705 C CA . TYR B 1 892 ? 12.086 -35.688 -23.031 1 91.44 892 TYR B CA 1
ATOM 14706 C C . TYR B 1 892 ? 12.867 -35.562 -21.734 1 91.44 892 TYR B C 1
ATOM 14708 O O . TYR B 1 892 ? 12.914 -34.469 -21.156 1 91.44 892 TYR B O 1
ATOM 14716 N N . LEU B 1 893 ? 13.445 -36.625 -21.219 1 90.62 893 LEU B N 1
ATOM 14717 C CA . LEU B 1 893 ? 14.25 -36.594 -20 1 90.62 893 LEU B CA 1
ATOM 14718 C C . LEU B 1 893 ? 15.734 -36.688 -20.328 1 90.62 893 LEU B C 1
ATOM 14720 O O . LEU B 1 893 ? 16.172 -37.625 -20.984 1 90.62 893 LEU B O 1
ATOM 14724 N N . SER B 1 894 ? 16.438 -35.656 -19.906 1 89.81 894 SER B N 1
ATOM 14725 C CA . SER B 1 894 ? 17.859 -35.562 -20.188 1 89.81 894 SER B CA 1
ATOM 14726 C C . SER B 1 894 ? 18.656 -35.25 -18.922 1 89.81 894 SER B C 1
ATOM 14728 O O . SER B 1 894 ? 18.062 -34.969 -17.875 1 89.81 894 SER B O 1
ATOM 14730 N N . GLN B 1 895 ? 19.953 -35.406 -19.062 1 91 895 GLN B N 1
ATOM 14731 C CA . GLN B 1 895 ? 20.875 -35 -18 1 91 895 GLN B CA 1
ATOM 14732 C C . GLN B 1 895 ? 20.562 -35.719 -16.688 1 91 895 GLN B C 1
ATOM 14734 O O . GLN B 1 895 ? 20.453 -36.938 -16.641 1 91 895 GLN B O 1
ATOM 14739 N N . GLU B 1 896 ? 20.406 -34.969 -15.586 1 89.56 896 GLU B N 1
ATOM 14740 C CA . GLU B 1 896 ? 20.203 -35.594 -14.273 1 89.56 896 GLU B CA 1
ATOM 14741 C C . GLU B 1 896 ? 18.891 -36.344 -14.219 1 89.56 896 GLU B C 1
ATOM 14743 O O . GLU B 1 896 ? 18.703 -37.219 -13.352 1 89.56 896 GLU B O 1
ATOM 14748 N N . ALA B 1 897 ? 18.078 -36.062 -15.164 1 89.69 897 ALA B N 1
ATOM 14749 C CA . ALA B 1 897 ? 16.766 -36.719 -15.148 1 89.69 897 ALA B CA 1
ATOM 14750 C C . ALA B 1 897 ? 16.875 -38.188 -15.586 1 89.69 897 ALA B C 1
ATOM 14752 O O . ALA B 1 897 ? 16.078 -39.031 -15.156 1 89.69 897 ALA B O 1
ATOM 14753 N N . ALA B 1 898 ? 17.906 -38.5 -16.391 1 91.88 898 ALA B N 1
ATOM 14754 C CA . ALA B 1 898 ? 17.844 -39.844 -16.969 1 91.88 898 ALA B CA 1
ATOM 14755 C C . ALA B 1 898 ? 19.25 -40.438 -17.109 1 91.88 898 ALA B C 1
ATOM 14757 O O . ALA B 1 898 ? 19.422 -41.625 -17 1 91.88 898 ALA B O 1
ATOM 14758 N N . PHE B 1 899 ? 20.281 -39.625 -17.328 1 94.56 899 PHE B N 1
ATOM 14759 C CA . PHE B 1 899 ? 21.609 -40.125 -17.656 1 94.56 899 PHE B CA 1
ATOM 14760 C C . PHE B 1 899 ? 22.359 -40.562 -16.406 1 94.56 899 PHE B C 1
ATOM 14762 O O . PHE B 1 899 ? 22.344 -39.844 -15.391 1 94.56 899 PHE B O 1
ATOM 14769 N N . PRO B 1 900 ? 23.016 -41.688 -16.5 1 95.44 900 PRO B N 1
ATOM 14770 C CA . PRO B 1 900 ? 23.781 -42.125 -15.328 1 95.44 900 PRO B CA 1
ATOM 14771 C C . PRO B 1 900 ? 25.047 -41.281 -15.125 1 95.44 900 PRO B C 1
ATOM 14773 O O . PRO B 1 900 ? 25.719 -40.938 -16.094 1 95.44 900 PRO B O 1
ATOM 14776 N N . PHE B 1 901 ? 25.406 -40.906 -13.945 1 95.56 901 PHE B N 1
ATOM 14777 C CA . PHE B 1 901 ? 26.641 -40.281 -13.5 1 95.56 901 PHE B CA 1
ATOM 14778 C C . PHE B 1 901 ? 26.797 -38.875 -14.109 1 95.56 901 PHE B C 1
ATOM 14780 O O . PHE B 1 901 ? 27.906 -38.375 -14.219 1 95.56 901 PHE B O 1
ATOM 14787 N N . PHE B 1 902 ? 25.734 -38.281 -14.68 1 93.75 902 PHE B N 1
ATOM 14788 C CA . PHE B 1 902 ? 25.844 -37 -15.359 1 93.75 902 PHE B CA 1
ATOM 14789 C C . PHE B 1 902 ? 26.375 -35.938 -14.414 1 93.75 902 PHE B C 1
ATOM 14791 O O . PHE B 1 902 ? 25.812 -35.719 -13.344 1 93.75 902 PHE B O 1
ATOM 14798 N N . ASN B 1 903 ? 27.375 -35.25 -14.836 1 89 903 ASN B N 1
ATOM 14799 C CA . ASN B 1 903 ? 28.031 -34.219 -14.039 1 89 903 ASN B CA 1
ATOM 14800 C C . ASN B 1 903 ? 28.328 -34.719 -12.617 1 89 903 ASN B C 1
ATOM 14802 O O . ASN B 1 903 ? 28.094 -34 -11.648 1 89 903 ASN B O 1
ATOM 14806 N N . GLY B 1 904 ? 28.672 -36 -12.523 1 87.62 904 GLY B N 1
ATOM 14807 C CA . GLY B 1 904 ? 29.047 -36.562 -11.242 1 87.62 904 GLY B CA 1
ATOM 14808 C C . GLY B 1 904 ? 27.844 -36.938 -10.391 1 87.62 904 GLY B C 1
ATOM 14809 O O . GLY B 1 904 ? 27.969 -37.125 -9.18 1 87.62 904 GLY B O 1
ATOM 14810 N N . ALA B 1 905 ? 26.75 -37.094 -10.969 1 92.56 905 ALA B N 1
ATOM 14811 C CA . ALA B 1 905 ? 25.516 -37.344 -10.242 1 92.56 905 ALA B CA 1
ATOM 14812 C C . ALA B 1 905 ? 25.359 -38.844 -9.945 1 92.56 905 ALA B C 1
ATOM 14814 O O . ALA B 1 905 ? 26.156 -39.656 -10.414 1 92.56 905 ALA B O 1
ATOM 14815 N N . ASN B 1 906 ? 24.422 -39.125 -9.078 1 93.31 906 ASN B N 1
ATOM 14816 C CA . ASN B 1 906 ? 24 -40.5 -8.812 1 93.31 906 ASN B CA 1
ATOM 14817 C C . ASN B 1 906 ? 23.25 -41.094 -10 1 93.31 906 ASN B C 1
ATOM 14819 O O . ASN B 1 906 ? 23.078 -40.438 -11.023 1 93.31 906 ASN B O 1
ATOM 14823 N N . VAL B 1 907 ? 22.906 -42.375 -9.828 1 95.25 907 VAL B N 1
ATOM 14824 C CA . VAL B 1 907 ? 22.203 -43.125 -10.859 1 95.25 907 VAL B CA 1
ATOM 14825 C C . VAL B 1 907 ? 20.812 -43.531 -10.344 1 95.25 907 VAL B C 1
ATOM 14827 O O . VAL B 1 907 ? 20.672 -43.938 -9.188 1 95.25 907 VAL B O 1
ATOM 14830 N N . LYS B 1 908 ? 19.891 -43.375 -11.258 1 94.44 908 LYS B N 1
ATOM 14831 C CA . LYS B 1 908 ? 18.547 -43.812 -10.883 1 94.44 908 LYS B CA 1
ATOM 14832 C C . LYS B 1 908 ? 18.469 -45.312 -10.695 1 94.44 908 LYS B C 1
ATOM 14834 O O . LYS B 1 908 ? 19.141 -46.062 -11.406 1 94.44 908 LYS B O 1
ATOM 14839 N N . GLU B 1 909 ? 17.625 -45.781 -9.781 1 94.94 909 GLU B N 1
ATOM 14840 C CA . GLU B 1 909 ? 17.469 -47.188 -9.477 1 94.94 909 GLU B CA 1
ATOM 14841 C C . GLU B 1 909 ? 17.047 -48 -10.711 1 94.94 909 GLU B C 1
ATOM 14843 O O . GLU B 1 909 ? 17.406 -49.156 -10.852 1 94.94 909 GLU B O 1
ATOM 14848 N N . GLN B 1 910 ? 16.359 -47.406 -11.609 1 93.56 910 GLN B N 1
ATOM 14849 C CA . GLN B 1 910 ? 15.836 -48.094 -12.797 1 93.56 910 GLN B CA 1
ATOM 14850 C C . GLN B 1 910 ? 16.969 -48.562 -13.703 1 93.56 910 GLN B C 1
ATOM 14852 O O . GLN B 1 910 ? 16.781 -49.5 -14.5 1 93.56 910 GLN B O 1
ATOM 14857 N N . TRP B 1 911 ? 18.094 -47.969 -13.617 1 96.25 911 TRP B N 1
ATOM 14858 C CA . TRP B 1 911 ? 19.25 -48.375 -14.422 1 96.25 911 TRP B CA 1
ATOM 14859 C C . TRP B 1 911 ? 19.719 -49.781 -14.07 1 96.25 911 TRP B C 1
ATOM 14861 O O . TRP B 1 911 ? 20.547 -50.344 -14.773 1 96.25 911 TRP B O 1
ATOM 14871 N N . LEU B 1 912 ? 19.281 -50.312 -13.016 1 95.69 912 LEU B N 1
ATOM 14872 C CA . LEU B 1 912 ? 19.562 -51.719 -12.703 1 95.69 912 LEU B CA 1
ATOM 14873 C C . LEU B 1 912 ? 19 -52.625 -13.781 1 95.69 912 LEU B C 1
ATOM 14875 O O . LEU B 1 912 ? 19.438 -53.781 -13.906 1 95.69 912 LEU B O 1
ATOM 14879 N N . ASN B 1 913 ? 18.062 -52.125 -14.594 1 94.75 913 ASN B N 1
ATOM 14880 C CA . ASN B 1 913 ? 17.484 -52.875 -15.703 1 94.75 913 ASN B CA 1
ATOM 14881 C C . ASN B 1 913 ? 18.172 -52.531 -17.031 1 94.75 913 ASN B C 1
ATOM 14883 O O . ASN B 1 913 ? 17.531 -52.562 -18.078 1 94.75 913 ASN B O 1
ATOM 14887 N N . ARG B 1 914 ? 19.391 -52.312 -17.062 1 97.25 914 ARG B N 1
ATOM 14888 C CA . ARG B 1 914 ? 20.172 -51.938 -18.234 1 97.25 914 ARG B CA 1
ATOM 14889 C C . ARG B 1 914 ? 20.562 -53.156 -19.031 1 97.25 914 ARG B C 1
ATOM 14891 O O . ARG B 1 914 ? 20.484 -54.281 -18.547 1 97.25 914 ARG B O 1
ATOM 14898 N N . TRP B 1 915 ? 21.031 -52.844 -20.219 1 97.75 915 TRP B N 1
ATOM 14899 C CA . TRP B 1 915 ? 21.656 -53.875 -21.047 1 97.75 915 TRP B CA 1
ATOM 14900 C C . TRP B 1 915 ? 22.969 -54.344 -20.438 1 97.75 915 TRP B C 1
ATOM 14902 O O . TRP B 1 915 ? 23.75 -53.531 -19.922 1 97.75 915 TRP B O 1
ATOM 14912 N N . THR B 1 916 ? 23.266 -55.625 -20.469 1 96.5 916 THR B N 1
ATOM 14913 C CA . THR B 1 916 ? 24.562 -56.188 -20.094 1 96.5 916 THR B CA 1
ATOM 14914 C C . THR B 1 916 ? 25 -57.25 -21.094 1 96.5 916 THR B C 1
ATOM 14916 O O . THR B 1 916 ? 24.172 -57.812 -21.828 1 96.5 916 THR B O 1
ATOM 14919 N N . ALA B 1 917 ? 26.25 -57.5 -21.109 1 93.31 917 ALA B N 1
ATOM 14920 C CA . ALA B 1 917 ? 26.766 -58.531 -22 1 93.31 917 ALA B CA 1
ATOM 14921 C C . ALA B 1 917 ? 26.203 -59.906 -21.625 1 93.31 917 ALA B C 1
ATOM 14923 O O . ALA B 1 917 ? 26 -60.75 -22.5 1 93.31 917 ALA B O 1
ATOM 14924 N N . ASP B 1 918 ? 25.922 -60.125 -20.344 1 93.75 918 ASP B N 1
ATOM 14925 C CA . ASP B 1 918 ? 25.375 -61.375 -19.875 1 93.75 918 ASP B CA 1
ATOM 14926 C C . ASP B 1 918 ? 23.906 -61.531 -20.25 1 93.75 918 ASP B C 1
ATOM 14928 O O . ASP B 1 918 ? 23.391 -62.625 -20.391 1 93.75 918 ASP B O 1
ATOM 14932 N N . ASN B 1 919 ? 23.266 -60.438 -20.422 1 94 919 ASN B N 1
ATOM 14933 C CA . ASN B 1 919 ? 21.891 -60.375 -20.875 1 94 919 ASN B CA 1
ATOM 14934 C C . ASN B 1 919 ? 21.703 -59.375 -22 1 94 919 ASN B C 1
ATOM 14936 O O . ASN B 1 919 ? 21.125 -58.312 -21.781 1 94 919 ASN B O 1
ATOM 14940 N N . PRO B 1 920 ? 22.094 -59.656 -23.141 1 95.25 920 PRO B N 1
ATOM 14941 C CA . PRO B 1 920 ? 22.094 -58.719 -24.266 1 95.25 920 PRO B CA 1
ATOM 14942 C C . PRO B 1 920 ? 20.703 -58.5 -24.844 1 95.25 920 PRO B C 1
ATOM 14944 O O . PRO B 1 920 ? 20.484 -58.719 -26.047 1 95.25 920 PRO B O 1
ATOM 14947 N N . ASN B 1 921 ? 19.781 -58.094 -24.031 1 96.06 921 ASN B N 1
ATOM 14948 C CA . ASN B 1 921 ? 18.406 -57.781 -24.438 1 96.06 921 ASN B CA 1
ATOM 14949 C C . ASN B 1 921 ? 18.328 -56.5 -25.266 1 96.06 921 ASN B C 1
ATOM 14951 O O . ASN B 1 921 ? 18.609 -55.406 -24.75 1 96.06 921 ASN B O 1
ATOM 14955 N N . PRO B 1 922 ? 18 -56.625 -26.5 1 96.06 922 PRO B N 1
ATOM 14956 C CA . PRO B 1 922 ? 17.938 -55.406 -27.344 1 96.06 922 PRO B CA 1
ATOM 14957 C C . PRO B 1 922 ? 16.828 -54.469 -26.922 1 96.06 922 PRO B C 1
ATOM 14959 O O . PRO B 1 922 ? 16.766 -53.344 -27.391 1 96.06 922 PRO B O 1
ATOM 14962 N N . ASN B 1 923 ? 15.953 -54.938 -26.031 1 95.06 923 ASN B N 1
ATOM 14963 C CA . ASN B 1 923 ? 14.844 -54.125 -25.578 1 95.06 923 ASN B CA 1
ATOM 14964 C C . ASN B 1 923 ? 14.977 -53.75 -24.094 1 95.06 923 ASN B C 1
ATOM 14966 O O . ASN B 1 923 ? 13.977 -53.5 -23.422 1 95.06 923 ASN B O 1
ATOM 14970 N N . ALA B 1 924 ? 16.234 -53.812 -23.609 1 96.12 924 ALA B N 1
ATOM 14971 C CA . ALA B 1 924 ? 16.453 -53.375 -22.234 1 96.12 924 ALA B CA 1
ATOM 14972 C C . ALA B 1 924 ? 16.047 -51.906 -22.047 1 96.12 924 ALA B C 1
ATOM 14974 O O . ALA B 1 924 ? 16.016 -51.125 -23.016 1 96.12 924 ALA B O 1
ATOM 14975 N N . ASP B 1 925 ? 15.703 -51.531 -20.859 1 95.06 925 ASP B N 1
ATOM 14976 C CA . ASP B 1 925 ? 15.211 -50.188 -20.578 1 95.06 925 ASP B CA 1
ATOM 14977 C C . ASP B 1 925 ? 16.281 -49.156 -20.844 1 95.06 925 ASP B C 1
ATOM 14979 O O . ASP B 1 925 ? 15.984 -48 -21.203 1 95.06 925 ASP B O 1
ATOM 14983 N N . PHE B 1 926 ? 17.562 -49.562 -20.562 1 96.75 926 PHE B N 1
ATOM 14984 C CA . PHE B 1 926 ? 18.656 -48.625 -20.734 1 96.75 926 PHE B CA 1
ATOM 14985 C C . PHE B 1 926 ? 19.844 -49.312 -21.422 1 96.75 926 PHE B C 1
ATOM 14987 O O . PHE B 1 926 ? 19.984 -50.531 -21.359 1 96.75 926 PHE B O 1
ATOM 14994 N N . PRO B 1 927 ? 20.656 -48.5 -22.125 1 97.38 927 PRO B N 1
ATOM 14995 C CA . PRO B 1 927 ? 21.812 -49.062 -22.812 1 97.38 927 PRO B CA 1
ATOM 14996 C C . PRO B 1 927 ? 22.891 -49.531 -21.859 1 97.38 927 PRO B C 1
ATOM 14998 O O . PRO B 1 927 ? 22.734 -49.438 -20.641 1 97.38 927 PRO B O 1
ATOM 15001 N N . ARG B 1 928 ? 23.922 -50.125 -22.516 1 97.44 928 ARG B N 1
ATOM 15002 C CA . ARG B 1 928 ? 25.031 -50.438 -21.625 1 97.44 928 ARG B CA 1
ATOM 15003 C C . ARG B 1 928 ? 25.5 -49.219 -20.859 1 97.44 928 ARG B C 1
ATOM 15005 O O . ARG B 1 928 ? 25.531 -48.125 -21.391 1 97.44 928 ARG B O 1
ATOM 15012 N N . ILE B 1 929 ? 25.75 -49.375 -19.562 1 97.75 929 ILE B N 1
ATOM 15013 C CA . ILE B 1 929 ? 26.047 -48.25 -18.688 1 97.75 929 ILE B CA 1
ATOM 15014 C C . ILE B 1 929 ? 27.484 -47.781 -18.953 1 97.75 929 ILE B C 1
ATOM 15016 O O . ILE B 1 929 ? 28.406 -48.594 -19.078 1 97.75 929 ILE B O 1
ATOM 15020 N N . LEU B 1 930 ? 27.672 -46.469 -19.188 1 96.75 930 LEU B N 1
ATOM 15021 C CA . LEU B 1 930 ? 28.953 -45.812 -19.406 1 96.75 930 LEU B CA 1
ATOM 15022 C C . LEU B 1 930 ? 29.062 -44.531 -18.562 1 96.75 930 LEU B C 1
ATOM 15024 O O . LEU B 1 930 ? 28.047 -44.031 -18.078 1 96.75 930 LEU B O 1
ATOM 15028 N N . THR B 1 931 ? 30.266 -44.125 -18.312 1 94.44 931 THR B N 1
ATOM 15029 C CA . THR B 1 931 ? 30.438 -42.781 -17.75 1 94.44 931 THR B CA 1
ATOM 15030 C C . THR B 1 931 ? 29.953 -41.719 -18.719 1 94.44 931 THR B C 1
ATOM 15032 O O . THR B 1 931 ? 29.859 -41.969 -19.922 1 94.44 931 THR B O 1
ATOM 15035 N N . THR B 1 932 ? 29.641 -40.625 -18.172 1 91.25 932 THR B N 1
ATOM 15036 C CA . THR B 1 932 ? 29.109 -39.531 -19.016 1 91.25 932 THR B CA 1
ATOM 15037 C C . THR B 1 932 ? 30.062 -39.219 -20.156 1 91.25 932 THR B C 1
ATOM 15039 O O . THR B 1 932 ? 29.641 -39.031 -21.297 1 91.25 932 THR B O 1
ATOM 15042 N N . ALA B 1 933 ? 31.359 -39.156 -19.891 1 90.62 933 ALA B N 1
ATOM 15043 C CA . ALA B 1 933 ? 32.375 -38.812 -20.891 1 90.62 933 ALA B CA 1
ATOM 15044 C C . ALA B 1 933 ? 32.469 -39.875 -21.969 1 90.62 933 ALA B C 1
ATOM 15046 O O . ALA B 1 933 ? 32.688 -39.562 -23.141 1 90.62 933 ALA B O 1
ATOM 15047 N N . ALA B 1 934 ? 32.281 -41.094 -21.578 1 93.88 934 ALA B N 1
ATOM 15048 C CA . ALA B 1 934 ? 32.469 -42.188 -22.516 1 93.88 934 ALA B CA 1
ATOM 15049 C C . ALA B 1 934 ? 31.172 -42.531 -23.234 1 93.88 934 ALA B C 1
ATOM 15051 O O . ALA B 1 934 ? 31.188 -43.25 -24.234 1 93.88 934 ALA B O 1
ATOM 15052 N N . GLY B 1 935 ? 30.141 -42.031 -22.734 1 94.31 935 GLY B N 1
ATOM 15053 C CA . GLY B 1 935 ? 28.844 -42.438 -23.25 1 94.31 935 GLY B CA 1
ATOM 15054 C C . GLY B 1 935 ? 28.234 -41.438 -24.203 1 94.31 935 GLY B C 1
ATOM 15055 O O . GLY B 1 935 ? 27.016 -41.406 -24.375 1 94.31 935 GLY B O 1
ATOM 15056 N N . GLY B 1 936 ? 28.938 -40.531 -24.781 1 93.12 936 GLY B N 1
ATOM 15057 C CA . GLY B 1 936 ? 28.438 -39.469 -25.641 1 93.12 936 GLY B CA 1
ATOM 15058 C C . GLY B 1 936 ? 27.547 -39.969 -26.766 1 93.12 936 GLY B C 1
ATOM 15059 O O . GLY B 1 936 ? 26.562 -39.312 -27.109 1 93.12 936 GLY B O 1
ATOM 15060 N N . GLN B 1 937 ? 27.875 -41.125 -27.328 1 93.75 937 GLN B N 1
ATOM 15061 C CA . GLN B 1 937 ? 27.109 -41.656 -28.453 1 93.75 937 GLN B CA 1
ATOM 15062 C C . GLN B 1 937 ? 25.688 -42.031 -28.016 1 93.75 937 GLN B C 1
ATOM 15064 O O . GLN B 1 937 ? 24.797 -42.188 -28.859 1 93.75 937 GLN B O 1
ATOM 15069 N N . ASN B 1 938 ? 25.469 -42.25 -26.719 1 95.38 938 ASN B N 1
ATOM 15070 C CA . ASN B 1 938 ? 24.156 -42.625 -26.188 1 95.38 938 ASN B CA 1
ATOM 15071 C C . ASN B 1 938 ? 23.422 -41.406 -25.625 1 95.38 938 ASN B C 1
ATOM 15073 O O . ASN B 1 938 ? 22.203 -41.375 -25.516 1 95.38 938 ASN B O 1
ATOM 15077 N N . TYR B 1 939 ? 24.172 -40.344 -25.156 1 93.06 939 TYR B N 1
ATOM 15078 C CA . TYR B 1 939 ? 23.578 -39.344 -24.281 1 93.06 939 TYR B CA 1
ATOM 15079 C C . TYR B 1 939 ? 23.484 -38 -25 1 93.06 939 TYR B C 1
ATOM 15081 O O . TYR B 1 939 ? 22.672 -37.156 -24.625 1 93.06 939 TYR B O 1
ATOM 15089 N N . THR B 1 940 ? 24.172 -37.656 -25.984 1 87.06 940 THR B N 1
ATOM 15090 C CA . THR B 1 940 ? 24.281 -36.312 -26.578 1 87.06 940 THR B CA 1
ATOM 15091 C C . THR B 1 940 ? 23.203 -36.094 -27.625 1 87.06 940 THR B C 1
ATOM 15093 O O . THR B 1 940 ? 22.703 -34.969 -27.781 1 87.06 940 THR B O 1
ATOM 15096 N N . GLN B 1 941 ? 22.875 -37.188 -28.297 1 87.94 941 GLN B N 1
ATOM 15097 C CA . GLN B 1 941 ? 21.953 -37 -29.406 1 87.94 941 GLN B CA 1
ATOM 15098 C C . GLN B 1 941 ? 20.5 -37.125 -28.953 1 87.94 941 GLN B C 1
ATOM 15100 O O . GLN B 1 941 ? 20.141 -38 -28.172 1 87.94 941 GLN B O 1
ATOM 15105 N N . THR B 1 942 ? 19.703 -36.156 -29.453 1 94.25 942 THR B N 1
ATOM 15106 C CA . THR B 1 942 ? 18.266 -36.281 -29.219 1 94.25 942 THR B CA 1
ATOM 15107 C C . THR B 1 942 ? 17.703 -37.469 -29.969 1 94.25 942 THR B C 1
ATOM 15109 O O . THR B 1 942 ? 17.922 -37.625 -31.172 1 94.25 942 THR B O 1
ATOM 15112 N N . SER B 1 943 ? 17.109 -38.344 -29.281 1 95.81 943 SER B N 1
ATOM 15113 C CA . SER B 1 943 ? 16.562 -39.531 -29.922 1 95.81 943 SER B CA 1
ATOM 15114 C C . SER B 1 943 ? 15.266 -39.969 -29.25 1 95.81 943 SER B C 1
ATOM 15116 O O . SER B 1 943 ? 14.945 -39.531 -28.141 1 95.81 943 SER B O 1
ATOM 15118 N N . SER B 1 944 ? 14.531 -40.844 -29.906 1 96.06 944 SER B N 1
ATOM 15119 C CA . SER B 1 944 ? 13.273 -41.344 -29.375 1 96.06 944 SER B CA 1
ATOM 15120 C C . SER B 1 944 ? 13.5 -42.25 -28.156 1 96.06 944 SER B C 1
ATOM 15122 O O . SER B 1 944 ? 12.562 -42.531 -27.406 1 96.06 944 SER B O 1
ATOM 15124 N N . PHE B 1 945 ? 14.773 -42.719 -27.969 1 95.69 945 PHE B N 1
ATOM 15125 C CA . PHE B 1 945 ? 15.07 -43.562 -26.828 1 95.69 945 PHE B CA 1
ATOM 15126 C C . PHE B 1 945 ? 14.805 -42.844 -25.516 1 95.69 945 PHE B C 1
ATOM 15128 O O . PHE B 1 945 ? 14.352 -43.438 -24.547 1 95.69 945 PHE B O 1
ATOM 15135 N N . TRP B 1 946 ? 15.102 -41.625 -25.469 1 94.12 946 TRP B N 1
ATOM 15136 C CA . TRP B 1 946 ? 14.984 -40.812 -24.25 1 94.12 946 TRP B CA 1
ATOM 15137 C C . TRP B 1 946 ? 13.656 -40.062 -24.219 1 94.12 946 TRP B C 1
ATOM 15139 O O . TRP B 1 946 ? 13.484 -39.156 -23.438 1 94.12 946 TRP B O 1
ATOM 15149 N N . LEU B 1 947 ? 12.75 -40.312 -25.125 1 93.12 947 LEU B N 1
ATOM 15150 C CA . LEU B 1 947 ? 11.383 -39.812 -25.094 1 93.12 947 LEU B CA 1
ATOM 15151 C C . LEU B 1 947 ? 10.469 -40.781 -24.328 1 93.12 947 LEU B C 1
ATOM 15153 O O . LEU B 1 947 ? 10.359 -41.938 -24.703 1 93.12 947 LEU B O 1
ATOM 15157 N N . PHE B 1 948 ? 9.969 -40.312 -23.328 1 92.25 948 PHE B N 1
ATOM 15158 C CA . PHE B 1 948 ? 9.07 -41.125 -22.5 1 92.25 948 PHE B CA 1
ATOM 15159 C C . PHE B 1 948 ? 7.629 -40.656 -22.688 1 92.25 948 PHE B C 1
ATOM 15161 O O . PHE B 1 948 ? 7.371 -39.5 -23.062 1 92.25 948 PHE B O 1
ATOM 15168 N N . SER B 1 949 ? 6.746 -41.594 -22.438 1 92.56 949 SER B N 1
ATOM 15169 C CA . SER B 1 949 ? 5.344 -41.219 -22.453 1 92.56 949 SER B CA 1
ATOM 15170 C C . SER B 1 949 ? 5.02 -40.312 -21.266 1 92.56 949 SER B C 1
ATOM 15172 O O . SER B 1 949 ? 5.273 -40.656 -20.109 1 92.56 949 SER B O 1
ATOM 15174 N N . GLY B 1 950 ? 4.496 -39.188 -21.594 1 91 950 GLY B N 1
ATOM 15175 C CA . GLY B 1 950 ? 4.031 -38.281 -20.562 1 91 950 GLY B CA 1
ATOM 15176 C C . GLY B 1 950 ? 2.58 -38.531 -20.172 1 91 950 GLY B C 1
ATOM 15177 O O . GLY B 1 950 ? 2.014 -37.75 -19.375 1 91 950 GLY B O 1
ATOM 15178 N N . ALA B 1 951 ? 1.939 -39.594 -20.656 1 93.06 951 ALA B N 1
ATOM 15179 C CA . ALA B 1 951 ? 0.543 -39.906 -20.359 1 93.06 951 ALA B CA 1
ATOM 15180 C C . ALA B 1 951 ? 0.378 -40.375 -18.922 1 93.06 951 ALA B C 1
ATOM 15182 O O . ALA B 1 951 ? 1.227 -41.094 -18.391 1 93.06 951 ALA B O 1
ATOM 15183 N N . TYR B 1 952 ? -0.705 -39.938 -18.281 1 92.81 952 TYR B N 1
ATOM 15184 C CA . TYR B 1 952 ? -0.992 -40.375 -16.922 1 92.81 952 TYR B CA 1
ATOM 15185 C C . TYR B 1 952 ? -2.479 -40.219 -16.609 1 92.81 952 TYR B C 1
ATOM 15187 O O . TYR B 1 952 ? -3.227 -39.625 -17.375 1 92.81 952 TYR B O 1
ATOM 15195 N N . PHE B 1 953 ? -2.895 -40.938 -15.633 1 94.56 953 PHE B N 1
ATOM 15196 C CA . PHE B 1 953 ? -4.211 -40.812 -15.016 1 94.56 953 PHE B CA 1
ATOM 15197 C C . PHE B 1 953 ? -4.082 -40.531 -13.523 1 94.56 953 PHE B C 1
ATOM 15199 O O . PHE B 1 953 ? -3.365 -41.25 -12.812 1 94.56 953 PHE B O 1
ATOM 15206 N N . ARG B 1 954 ? -4.754 -39.562 -13.031 1 94.25 954 ARG B N 1
ATOM 15207 C CA . ARG B 1 954 ? -4.633 -39.125 -11.641 1 94.25 954 ARG B CA 1
ATOM 15208 C C . ARG B 1 954 ? -6.008 -38.969 -10.992 1 94.25 954 ARG B C 1
ATOM 15210 O O . ARG B 1 954 ? -6.938 -38.438 -11.617 1 94.25 954 ARG B O 1
ATOM 15217 N N . VAL B 1 955 ? -6.09 -39.531 -9.781 1 94.94 955 VAL B N 1
ATOM 15218 C CA . VAL B 1 955 ? -7.199 -39.125 -8.93 1 94.94 955 VAL B CA 1
ATOM 15219 C C . VAL B 1 955 ? -6.867 -37.781 -8.242 1 94.94 955 VAL B C 1
ATOM 15221 O O . VAL B 1 955 ? -6.031 -37.75 -7.332 1 94.94 955 VAL B O 1
ATOM 15224 N N . ARG B 1 956 ? -7.508 -36.812 -8.633 1 90 956 ARG B N 1
ATOM 15225 C CA . ARG B 1 956 ? -7.184 -35.469 -8.172 1 90 956 ARG B CA 1
ATOM 15226 C C . ARG B 1 956 ? -7.73 -35.219 -6.77 1 90 956 ARG B C 1
ATOM 15228 O O . ARG B 1 956 ? -7.168 -34.438 -6.008 1 90 956 ARG B O 1
ATOM 15235 N N . GLY B 1 957 ? -8.922 -35.812 -6.543 1 91.12 957 GLY B N 1
ATOM 15236 C CA . GLY B 1 957 ? -9.477 -35.594 -5.215 1 91.12 957 GLY B CA 1
ATOM 15237 C C . GLY B 1 957 ? -10.516 -36.625 -4.824 1 91.12 957 GLY B C 1
ATOM 15238 O O . GLY B 1 957 ? -11.273 -37.094 -5.668 1 91.12 957 GLY B O 1
ATOM 15239 N N . ILE B 1 958 ? -10.539 -36.969 -3.598 1 95.06 958 ILE B N 1
ATOM 15240 C CA . ILE B 1 958 ? -11.57 -37.781 -2.943 1 95.06 958 ILE B CA 1
ATOM 15241 C C . ILE B 1 958 ? -12.047 -37.062 -1.683 1 95.06 958 ILE B C 1
ATOM 15243 O O . ILE B 1 958 ? -11.242 -36.688 -0.823 1 95.06 958 ILE B O 1
ATOM 15247 N N . THR B 1 959 ? -13.305 -36.812 -1.639 1 94.75 959 THR B N 1
ATOM 15248 C CA . THR B 1 959 ? -13.867 -36.125 -0.471 1 94.75 959 THR B CA 1
ATOM 15249 C C . THR B 1 959 ? -15.008 -36.938 0.125 1 94.75 959 THR B C 1
ATOM 15251 O O . THR B 1 959 ? -15.914 -37.375 -0.593 1 94.75 959 THR B O 1
ATOM 15254 N N . LEU B 1 960 ? -14.953 -37.219 1.374 1 96.75 960 LEU B N 1
ATOM 15255 C CA . LEU B 1 960 ? -16.016 -37.844 2.15 1 96.75 960 LEU B CA 1
ATOM 15256 C C . LEU B 1 960 ? -16.516 -36.906 3.248 1 96.75 960 LEU B C 1
ATOM 15258 O O . LEU B 1 960 ? -15.719 -36.438 4.074 1 96.75 960 LEU B O 1
ATOM 15262 N N . GLY B 1 961 ? -17.797 -36.656 3.168 1 96.12 961 GLY B N 1
ATOM 15263 C CA . GLY B 1 961 ? -18.359 -35.75 4.16 1 96.12 961 GLY B CA 1
ATOM 15264 C C . GLY B 1 961 ? -19.578 -36.312 4.859 1 96.12 961 GLY B C 1
ATOM 15265 O O . GLY B 1 961 ? -20.219 -37.219 4.359 1 96.12 961 GLY B O 1
ATOM 15266 N N . TYR B 1 962 ? -19.828 -35.781 6.023 1 97.06 962 TYR B N 1
ATOM 15267 C CA . TYR B 1 962 ? -21.031 -36.094 6.789 1 97.06 962 TYR B CA 1
ATOM 15268 C C . TYR B 1 962 ? -21.641 -34.812 7.363 1 97.06 962 TYR B C 1
ATOM 15270 O O . TYR B 1 962 ? -21 -34.094 8.109 1 97.06 962 TYR B O 1
ATOM 15278 N N . THR B 1 963 ? -22.844 -34.656 7.008 1 95.12 963 THR B N 1
ATOM 15279 C CA . THR B 1 963 ? -23.609 -33.531 7.535 1 95.12 963 THR B CA 1
ATOM 15280 C C . THR B 1 963 ? -24.516 -34 8.68 1 95.12 963 THR B C 1
ATOM 15282 O O . THR B 1 963 ? -25.391 -34.844 8.492 1 95.12 963 THR B O 1
ATOM 15285 N N . LEU B 1 964 ? -24.406 -33.375 9.781 1 94.5 964 LEU B N 1
ATOM 15286 C CA . LEU B 1 964 ? -25.25 -33.688 10.93 1 94.5 964 LEU B CA 1
ATOM 15287 C C . LEU B 1 964 ? -26.719 -33.375 10.648 1 94.5 964 LEU B C 1
ATOM 15289 O O . LEU B 1 964 ? -27.016 -32.375 9.977 1 94.5 964 LEU B O 1
ATOM 15293 N N . PRO B 1 965 ? -27.625 -34.188 11.141 1 92.5 965 PRO B N 1
ATOM 15294 C CA . PRO B 1 965 ? -29.047 -33.844 10.984 1 92.5 965 PRO B CA 1
ATOM 15295 C C . PRO B 1 965 ? -29.375 -32.469 11.531 1 92.5 965 PRO B C 1
ATOM 15297 O O . PRO B 1 965 ? -28.844 -32.062 12.57 1 92.5 965 PRO B O 1
ATOM 15300 N N . LYS B 1 966 ? -30.219 -31.844 10.883 1 87.38 966 LYS B N 1
ATOM 15301 C CA . LYS B 1 966 ? -30.594 -30.469 11.211 1 87.38 966 LYS B CA 1
ATOM 15302 C C . LYS B 1 966 ? -31.016 -30.344 12.672 1 87.38 966 LYS B C 1
ATOM 15304 O O . LYS B 1 966 ? -30.75 -29.312 13.312 1 87.38 966 LYS B O 1
ATOM 15309 N N . GLN B 1 967 ? -31.672 -31.375 13.25 1 86.88 967 GLN B N 1
ATOM 15310 C CA . GLN B 1 967 ? -32.156 -31.344 14.625 1 86.88 967 GLN B CA 1
ATOM 15311 C C . GLN B 1 967 ? -31 -31.25 15.609 1 86.88 967 GLN B C 1
ATOM 15313 O O . GLN B 1 967 ? -31.109 -30.609 16.656 1 86.88 967 GLN B O 1
ATOM 15318 N N . VAL B 1 968 ? -29.953 -31.812 15.227 1 88.06 968 VAL B N 1
ATOM 15319 C CA . VAL B 1 968 ? -28.781 -31.812 16.094 1 88.06 968 VAL B CA 1
ATOM 15320 C C . VAL B 1 968 ? -28.047 -30.484 15.961 1 88.06 968 VAL B C 1
ATOM 15322 O O . VAL B 1 968 ? -27.656 -29.875 16.969 1 88.06 968 VAL B O 1
ATOM 15325 N N . SER B 1 969 ? -27.859 -30.031 14.695 1 88.94 969 SER B N 1
ATOM 15326 C CA . SER B 1 969 ? -27.125 -28.797 14.477 1 88.94 969 SER B CA 1
ATOM 15327 C C . SER B 1 969 ? -27.859 -27.609 15.07 1 88.94 969 SER B C 1
ATOM 15329 O O . SER B 1 969 ? -27.219 -26.672 15.578 1 88.94 969 SER B O 1
ATOM 15331 N N . LYS B 1 970 ? -29.125 -27.625 15.047 1 84.31 970 LYS B N 1
ATOM 15332 C CA . LYS B 1 970 ? -29.938 -26.516 15.57 1 84.31 970 LYS B CA 1
ATOM 15333 C C . LYS B 1 970 ? -29.719 -26.359 17.078 1 84.31 970 LYS B C 1
ATOM 15335 O O . LYS B 1 970 ? -29.812 -25.25 17.594 1 84.31 970 LYS B O 1
ATOM 15340 N N . LYS B 1 971 ? -29.453 -27.469 17.703 1 82.75 971 LYS B N 1
ATOM 15341 C CA . LYS B 1 971 ? -29.203 -27.406 19.141 1 82.75 971 LYS B CA 1
ATOM 15342 C C . LYS B 1 971 ? -28 -26.547 19.453 1 82.75 971 LYS B C 1
ATOM 15344 O O . LYS B 1 971 ? -27.891 -25.969 20.547 1 82.75 971 LYS B O 1
ATOM 15349 N N . PHE B 1 972 ? -27.156 -26.484 18.531 1 80.81 972 PHE B N 1
ATOM 15350 C CA . PHE B 1 972 ? -25.953 -25.688 18.734 1 80.81 972 PHE B CA 1
ATOM 15351 C C . PHE B 1 972 ? -26.062 -24.328 18.062 1 80.81 972 PHE B C 1
ATOM 15353 O O . PHE B 1 972 ? -25.078 -23.625 17.891 1 80.81 972 PHE B O 1
ATOM 15360 N N . GLY B 1 973 ? -27.328 -23.953 17.594 1 78.62 973 GLY B N 1
ATOM 15361 C CA . GLY B 1 973 ? -27.547 -22.672 16.938 1 78.62 973 GLY B CA 1
ATOM 15362 C C . GLY B 1 973 ? -27.047 -22.641 15.508 1 78.62 973 GLY B C 1
ATOM 15363 O O . GLY B 1 973 ? -26.844 -21.562 14.945 1 78.62 973 GLY B O 1
ATOM 15364 N N . MET B 1 974 ? -26.828 -23.859 14.984 1 86.19 974 MET B N 1
ATOM 15365 C CA . MET B 1 974 ? -26.297 -23.953 13.625 1 86.19 974 MET B CA 1
ATOM 15366 C C . MET B 1 974 ? -27.375 -24.453 12.664 1 86.19 974 MET B C 1
ATOM 15368 O O . MET B 1 974 ? -28.234 -25.25 13.055 1 86.19 974 MET B O 1
ATOM 15372 N N . SER B 1 975 ? -27.375 -23.875 11.5 1 85.25 975 SER B N 1
ATOM 15373 C CA . SER B 1 975 ? -28.26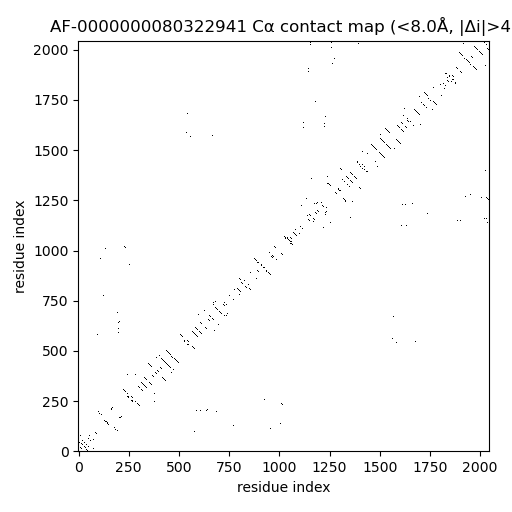6 -24.391 10.469 1 85.25 975 SER B CA 1
ATOM 15374 C C . SER B 1 975 ? -27.703 -25.625 9.797 1 85.25 975 SER B C 1
ATOM 15376 O O . SER B 1 975 ? -28.453 -26.422 9.219 1 85.25 975 SER B O 1
ATOM 15378 N N . ARG B 1 976 ? -26.391 -25.672 9.797 1 91.06 976 ARG B N 1
ATOM 15379 C CA . ARG B 1 976 ? -25.734 -26.812 9.156 1 91.06 976 ARG B CA 1
ATOM 15380 C C . ARG B 1 976 ? -24.344 -27.031 9.742 1 91.06 976 ARG B C 1
ATOM 15382 O O . ARG B 1 976 ? -23.625 -26.078 10.023 1 91.06 976 ARG B O 1
ATOM 15389 N N . LEU B 1 977 ? -24 -28.234 10.023 1 93.56 977 LEU B N 1
ATOM 15390 C CA . LEU B 1 977 ? -22.656 -28.625 10.445 1 93.56 977 LEU B CA 1
ATOM 15391 C C . LEU B 1 977 ? -22.188 -29.859 9.68 1 93.56 977 LEU B C 1
ATOM 15393 O O . LEU B 1 977 ? -22.812 -30.922 9.766 1 93.56 977 LEU B O 1
ATOM 15397 N N . ARG B 1 978 ? -21.125 -29.703 8.953 1 95.06 978 ARG B N 1
ATOM 15398 C CA . ARG B 1 978 ? -20.578 -30.766 8.117 1 95.06 978 ARG B CA 1
ATOM 15399 C C . ARG B 1 978 ? -19.109 -31.016 8.43 1 95.06 978 ARG B C 1
ATOM 15401 O O . ARG B 1 978 ? -18.328 -30.062 8.508 1 95.06 978 ARG B O 1
ATOM 15408 N N . PHE B 1 979 ? -18.75 -32.25 8.672 1 96 979 PHE B N 1
ATOM 15409 C CA . PHE B 1 979 ? -17.359 -32.688 8.742 1 96 979 PHE B CA 1
ATOM 15410 C C . PHE B 1 979 ? -16.953 -33.406 7.48 1 96 979 PHE B C 1
ATOM 15412 O O . PHE B 1 979 ? -17.75 -34.156 6.906 1 96 979 PHE B O 1
ATOM 15419 N N . TYR B 1 980 ? -15.742 -33.156 7.109 1 95.62 980 TYR B N 1
ATOM 15420 C CA . TYR B 1 980 ? -15.359 -33.906 5.914 1 95.62 980 TYR B CA 1
ATOM 15421 C C . TYR B 1 980 ? -13.867 -34.219 5.922 1 95.62 980 TYR B C 1
ATOM 15423 O O . TYR B 1 980 ? -13.094 -33.562 6.625 1 95.62 980 TYR B O 1
ATOM 15431 N N . ALA B 1 981 ? -13.445 -35.219 5.238 1 96.94 981 ALA B N 1
ATOM 15432 C CA . ALA B 1 981 ? -12.078 -35.562 4.879 1 96.94 981 ALA B CA 1
ATOM 15433 C C . ALA B 1 981 ? -11.867 -35.5 3.369 1 96.94 981 ALA B C 1
ATOM 15435 O O . ALA B 1 981 ? -12.75 -35.875 2.596 1 96.94 981 ALA B O 1
ATOM 15436 N N . THR B 1 982 ? -10.828 -34.875 3.027 1 94.69 982 THR B N 1
ATOM 15437 C CA . THR B 1 982 ? -10.578 -34.719 1.599 1 94.69 982 THR B CA 1
ATOM 15438 C C . THR B 1 982 ? -9.102 -34.938 1.28 1 94.69 982 THR B C 1
ATOM 15440 O O . THR B 1 982 ? -8.25 -34.875 2.172 1 94.69 982 THR B O 1
ATOM 15443 N N . THR B 1 983 ? -8.82 -35.312 0.041 1 94.44 983 THR B N 1
ATOM 15444 C CA . THR B 1 983 ? -7.457 -35.531 -0.436 1 94.44 983 THR B CA 1
ATOM 15445 C C . THR B 1 983 ? -7.238 -34.812 -1.764 1 94.44 983 THR B C 1
ATOM 15447 O O . THR B 1 983 ? -8.195 -34.469 -2.465 1 94.44 983 THR B O 1
ATOM 15450 N N . ASN B 1 984 ? -5.992 -34.469 -2.027 1 91.94 984 ASN B N 1
ATOM 15451 C CA . ASN B 1 984 ? -5.555 -33.969 -3.33 1 91.94 984 ASN B CA 1
ATOM 15452 C C . ASN B 1 984 ? -4.418 -34.812 -3.895 1 91.94 984 ASN B C 1
ATOM 15454 O O . ASN B 1 984 ? -3.375 -34.969 -3.252 1 91.94 984 ASN B O 1
ATOM 15458 N N . ASN B 1 985 ? -4.559 -35.312 -5.02 1 92.19 985 ASN B N 1
ATOM 15459 C CA . ASN B 1 985 ? -3.59 -36.156 -5.734 1 92.19 985 ASN B CA 1
ATOM 15460 C C . ASN B 1 985 ? -3.211 -37.406 -4.938 1 92.19 985 ASN B C 1
ATOM 15462 O O . ASN B 1 985 ? -2.027 -37.688 -4.746 1 92.19 985 ASN B O 1
ATOM 15466 N N . PRO B 1 986 ? -4.148 -38.156 -4.5 1 93.62 986 PRO B N 1
ATOM 15467 C CA . PRO B 1 986 ? -3.793 -39.312 -3.672 1 93.62 986 PRO B CA 1
ATOM 15468 C C . PRO B 1 986 ? -3.105 -40.438 -4.469 1 93.62 986 PRO B C 1
ATOM 15470 O O . PRO B 1 986 ? -2.289 -41.188 -3.918 1 93.62 986 PRO B O 1
ATOM 15473 N N . PHE B 1 987 ? -3.541 -40.469 -5.801 1 92.56 987 PHE B N 1
ATOM 15474 C CA . PHE B 1 987 ? -2.943 -41.531 -6.613 1 92.56 987 PHE B CA 1
ATOM 15475 C C . PHE B 1 987 ? -2.775 -41.062 -8.055 1 92.56 987 PHE B C 1
ATOM 15477 O O . PHE B 1 987 ? -3.633 -40.375 -8.594 1 92.56 987 PHE B O 1
ATOM 15484 N N . THR B 1 988 ? -1.695 -41.469 -8.633 1 93.56 988 THR B N 1
ATOM 15485 C CA . THR B 1 988 ? -1.384 -41.188 -10.031 1 93.56 988 THR B CA 1
ATOM 15486 C C . THR B 1 988 ? -0.85 -42.438 -10.727 1 93.56 988 THR B C 1
ATOM 15488 O O . THR B 1 988 ? 0.044 -43.094 -10.203 1 93.56 988 THR B O 1
ATOM 15491 N N . ILE B 1 989 ? -1.419 -42.75 -11.797 1 94.44 989 ILE B N 1
ATOM 15492 C CA . ILE B 1 989 ? -0.945 -43.875 -12.609 1 94.44 989 ILE B CA 1
ATOM 15493 C C . ILE B 1 989 ? -0.254 -43.344 -13.859 1 94.44 989 ILE B C 1
ATOM 15495 O O . ILE B 1 989 ? -0.875 -42.656 -14.672 1 94.44 989 ILE B O 1
ATOM 15499 N N . MET B 1 990 ? 0.977 -43.688 -13.969 1 93.31 990 MET B N 1
ATOM 15500 C CA . MET B 1 990 ? 1.755 -43.25 -15.125 1 93.31 990 MET B CA 1
ATOM 15501 C C . MET B 1 990 ? 1.826 -44.344 -16.172 1 93.31 990 MET B C 1
ATOM 15503 O O . MET B 1 990 ? 1.931 -45.531 -15.836 1 93.31 990 MET B O 1
ATOM 15507 N N . ALA B 1 991 ? 1.796 -43.969 -17.438 1 92.56 991 ALA B N 1
ATOM 15508 C CA . ALA B 1 991 ? 1.806 -44.906 -18.531 1 92.56 991 ALA B CA 1
ATOM 15509 C C . ALA B 1 991 ? 3.195 -45.531 -18.719 1 92.56 991 ALA B C 1
ATOM 15511 O O . ALA B 1 991 ? 3.332 -46.719 -18.953 1 92.56 991 ALA B O 1
ATOM 15512 N N . ASP B 1 992 ? 4.188 -44.656 -18.719 1 92.19 992 ASP B N 1
ATOM 15513 C CA . ASP B 1 992 ? 5.562 -45.094 -18.875 1 92.19 992 ASP B CA 1
ATOM 15514 C C . ASP B 1 992 ? 6.195 -45.438 -17.531 1 92.19 992 ASP B C 1
ATOM 15516 O O . ASP B 1 992 ? 6.301 -44.562 -16.656 1 92.19 992 ASP B O 1
ATOM 15520 N N . LYS B 1 993 ? 6.676 -46.625 -17.344 1 89.5 993 LYS B N 1
ATOM 15521 C CA . LYS B 1 993 ? 7.164 -47.062 -16.062 1 89.5 993 LYS B CA 1
ATOM 15522 C C . LYS B 1 993 ? 8.688 -47.062 -16 1 89.5 993 LYS B C 1
ATOM 15524 O O . LYS B 1 993 ? 9.281 -47.25 -14.938 1 89.5 993 LYS B O 1
ATOM 15529 N N . ARG B 1 994 ? 9.492 -46.781 -17.109 1 87.81 994 ARG B N 1
ATOM 15530 C CA . ARG B 1 994 ? 10.953 -46.844 -17.141 1 87.81 994 ARG B CA 1
ATOM 15531 C C . ARG B 1 994 ? 11.57 -45.844 -16.172 1 87.81 994 ARG B C 1
ATOM 15533 O O . ARG B 1 994 ? 12.531 -46.156 -15.477 1 87.81 994 ARG B O 1
ATOM 15540 N N . LEU B 1 995 ? 11.016 -44.656 -16.109 1 83.56 995 LEU B N 1
ATOM 15541 C CA . LEU B 1 995 ? 11.445 -43.594 -15.203 1 83.56 995 LEU B CA 1
ATOM 15542 C C . LEU B 1 995 ? 10.25 -42.875 -14.594 1 83.56 995 LEU B C 1
ATOM 15544 O O . LEU B 1 995 ? 10.055 -41.688 -14.812 1 83.56 995 LEU B O 1
ATOM 15548 N N . ALA B 1 996 ? 9.586 -43.594 -13.703 1 81.31 996 ALA B N 1
ATOM 15549 C CA . ALA B 1 996 ? 8.336 -43.094 -13.133 1 81.31 996 ALA B CA 1
ATOM 15550 C C . ALA B 1 996 ? 8.539 -42.625 -11.703 1 81.31 996 ALA B C 1
ATOM 15552 O O . ALA B 1 996 ? 7.648 -42.781 -10.859 1 81.31 996 ALA B O 1
ATOM 15553 N N . ASP B 1 997 ? 9.688 -42.062 -11.461 1 87.69 997 ASP B N 1
ATOM 15554 C CA . ASP B 1 997 ? 9.961 -41.656 -10.094 1 87.69 997 ASP B CA 1
ATOM 15555 C C . ASP B 1 997 ? 9.797 -40.125 -9.93 1 87.69 997 ASP B C 1
ATOM 15557 O O . ASP B 1 997 ? 10.406 -39.531 -9.055 1 87.69 997 ASP B O 1
ATOM 15561 N N . TYR B 1 998 ? 9.164 -39.5 -10.789 1 86.19 998 TYR B N 1
ATOM 15562 C CA . TYR B 1 998 ? 8.828 -38.062 -10.648 1 86.19 998 TYR B CA 1
ATOM 15563 C C . TYR B 1 998 ? 7.375 -37.812 -11.039 1 86.19 998 TYR B C 1
ATOM 15565 O O . TYR B 1 998 ? 6.762 -38.625 -11.727 1 86.19 998 TYR B O 1
ATOM 15573 N N . ASP B 1 999 ? 6.93 -36.688 -10.648 1 87.81 999 ASP B N 1
ATOM 15574 C CA . ASP B 1 999 ? 5.562 -36.312 -10.992 1 87.81 999 ASP B CA 1
ATOM 15575 C C . ASP B 1 999 ? 5.441 -35.969 -12.469 1 87.81 999 ASP B C 1
ATOM 15577 O O . ASP B 1 999 ? 6.266 -35.219 -13.008 1 87.81 999 ASP B O 1
ATOM 15581 N N . PRO B 1 1000 ? 4.551 -36.5 -13.148 1 85.12 1000 PRO B N 1
ATOM 15582 C CA . PRO B 1 1000 ? 4.434 -36.25 -14.594 1 85.12 1000 PRO B CA 1
ATOM 15583 C C . PRO B 1 1000 ? 4.172 -34.781 -14.93 1 85.12 1000 PRO B C 1
ATOM 15585 O O . PRO B 1 1000 ? 4.371 -34.375 -16.062 1 85.12 1000 PRO B O 1
ATOM 15588 N N . GLU B 1 1001 ? 3.756 -34 -14 1 82.5 1001 GLU B N 1
ATOM 15589 C CA . GLU B 1 1001 ? 3.475 -32.594 -14.25 1 82.5 1001 GLU B CA 1
ATOM 15590 C C . GLU B 1 1001 ? 4.695 -31.719 -13.953 1 82.5 1001 GLU B C 1
ATOM 15592 O O . GLU B 1 1001 ? 4.66 -30.5 -14.148 1 82.5 1001 GLU B O 1
ATOM 15597 N N . SER B 1 1002 ? 5.684 -32.344 -13.523 1 81.94 1002 SER B N 1
ATOM 15598 C CA . SER B 1 1002 ? 6.91 -31.594 -13.258 1 81.94 1002 SER B CA 1
ATOM 15599 C C . SER B 1 1002 ? 7.523 -31.062 -14.547 1 81.94 1002 SER B C 1
ATOM 15601 O O . SER B 1 1002 ? 7.391 -31.688 -15.609 1 81.94 1002 SER B O 1
ATOM 15603 N N . GLY B 1 1003 ? 8.117 -29.875 -14.438 1 69.19 1003 GLY B N 1
ATOM 15604 C CA . GLY B 1 1003 ? 8.719 -29.234 -15.602 1 69.19 1003 GLY B CA 1
ATOM 15605 C C . GLY B 1 1003 ? 9.969 -29.938 -16.078 1 69.19 1003 GLY B C 1
ATOM 15606 O O . GLY B 1 1003 ? 10.352 -29.812 -17.25 1 69.19 1003 GLY B O 1
ATOM 15607 N N . SER B 1 1004 ? 10.734 -30.391 -15.094 1 71.56 1004 SER B N 1
ATOM 15608 C CA . SER B 1 1004 ? 12 -31.031 -15.453 1 71.56 1004 SER B CA 1
ATOM 15609 C C . SER B 1 1004 ? 12.273 -32.25 -14.57 1 71.56 1004 SER B C 1
ATOM 15611 O O . SER B 1 1004 ? 11.922 -32.25 -13.391 1 71.56 1004 SER B O 1
ATOM 15613 N N . GLY B 1 1005 ? 12.703 -33.25 -15.086 1 73.75 1005 GLY B N 1
ATOM 15614 C CA . GLY B 1 1005 ? 13.156 -34.406 -14.297 1 73.75 1005 GLY B CA 1
ATOM 15615 C C . GLY B 1 1005 ? 14.555 -34.219 -13.734 1 73.75 1005 GLY B C 1
ATOM 15616 O O . GLY B 1 1005 ? 15.055 -35.062 -13 1 73.75 1005 GLY B O 1
ATOM 15617 N N . ARG B 1 1006 ? 15.148 -32.906 -13.977 1 80.62 1006 ARG B N 1
ATOM 15618 C CA . ARG B 1 1006 ? 16.516 -32.688 -13.516 1 80.62 1006 ARG B CA 1
ATOM 15619 C C . ARG B 1 1006 ? 16.547 -32.312 -12.031 1 80.62 1006 ARG B C 1
ATOM 15621 O O . ARG B 1 1006 ? 17.594 -32.375 -11.398 1 80.62 1006 ARG B O 1
ATOM 15628 N N . GLY B 1 1007 ? 15.398 -32.062 -11.547 1 81.69 1007 GLY B N 1
ATOM 15629 C CA . GLY B 1 1007 ? 15.273 -31.656 -10.156 1 81.69 1007 GLY B CA 1
ATOM 15630 C C . GLY B 1 1007 ? 14.297 -30.5 -9.953 1 81.69 1007 GLY B C 1
ATOM 15631 O O . GLY B 1 1007 ? 14.258 -29.562 -10.75 1 81.69 1007 GLY B O 1
ATOM 15632 N N . GLY B 1 1008 ? 13.492 -30.562 -9.039 1 86.5 1008 GLY B N 1
ATOM 15633 C CA . GLY B 1 1008 ? 12.523 -29.547 -8.672 1 86.5 1008 GLY B CA 1
ATOM 15634 C C . GLY B 1 1008 ? 11.68 -29.922 -7.477 1 86.5 1008 GLY B C 1
ATOM 15635 O O . GLY B 1 1008 ? 11.719 -31.078 -7.02 1 86.5 1008 GLY B O 1
ATOM 15636 N N . TYR B 1 1009 ? 11.039 -28.953 -6.988 1 89.69 1009 TYR B N 1
ATOM 15637 C CA . TYR B 1 1009 ? 10.102 -29.25 -5.918 1 89.69 1009 TYR B CA 1
ATOM 15638 C C . TYR B 1 1009 ? 9.125 -30.344 -6.344 1 89.69 1009 TYR B C 1
ATOM 15640 O O . TYR B 1 1009 ? 8.555 -30.297 -7.434 1 89.69 1009 TYR B O 1
ATOM 15648 N N . PRO B 1 1010 ? 9.008 -31.328 -5.566 1 90.69 1010 PRO B N 1
ATOM 15649 C CA . PRO B 1 1010 ? 8.164 -32.438 -5.984 1 90.69 1010 PRO B CA 1
ATOM 15650 C C . PRO B 1 1010 ? 6.68 -32.094 -6.004 1 90.69 1010 PRO B C 1
ATOM 15652 O O . PRO B 1 1010 ? 6.266 -31.109 -5.391 1 90.69 1010 PRO B O 1
ATOM 15655 N N . GLY B 1 1011 ? 5.977 -32.906 -6.82 1 88.88 1011 GLY B N 1
ATOM 15656 C CA . GLY B 1 1011 ? 4.531 -32.812 -6.684 1 88.88 1011 GLY B CA 1
ATOM 15657 C C . GLY B 1 1011 ? 4.047 -33.094 -5.27 1 88.88 1011 GLY B C 1
ATOM 15658 O O . GLY B 1 1011 ? 4.734 -33.719 -4.48 1 88.88 1011 GLY B O 1
ATOM 15659 N N . ILE B 1 1012 ? 2.875 -32.625 -4.984 1 90.81 1012 ILE B N 1
ATOM 15660 C CA . ILE B 1 1012 ? 2.4 -32.688 -3.609 1 90.81 1012 ILE B CA 1
ATOM 15661 C C . ILE B 1 1012 ? 1.065 -33.438 -3.57 1 90.81 1012 ILE B C 1
ATOM 15663 O O . ILE B 1 1012 ? 0.211 -33.25 -4.434 1 90.81 1012 ILE B O 1
ATOM 15667 N N . LYS B 1 1013 ? 0.984 -34.344 -2.674 1 93.88 1013 LYS B N 1
ATOM 15668 C CA . LYS B 1 1013 ? -0.31 -34.906 -2.275 1 93.88 1013 LYS B CA 1
ATOM 15669 C C . LYS B 1 1013 ? -0.707 -34.406 -0.883 1 93.88 1013 LYS B C 1
ATOM 15671 O O . LYS B 1 1013 ? 0.151 -34.219 -0.02 1 93.88 1013 LYS B O 1
ATOM 15676 N N . THR B 1 1014 ? -1.946 -34.156 -0.688 1 94.19 1014 THR B N 1
ATOM 15677 C CA . THR B 1 1014 ? -2.418 -33.594 0.561 1 94.19 1014 THR B CA 1
ATOM 15678 C C . THR B 1 1014 ? -3.57 -34.406 1.141 1 94.19 1014 THR B C 1
ATOM 15680 O O . THR B 1 1014 ? -4.438 -34.875 0.401 1 94.19 1014 THR B O 1
ATOM 15683 N N . TYR B 1 1015 ? -3.561 -34.594 2.42 1 96.44 1015 TYR B N 1
ATOM 15684 C CA . TYR B 1 1015 ? -4.656 -35.125 3.217 1 96.44 1015 TYR B CA 1
ATOM 15685 C C . TYR B 1 1015 ? -5.164 -34.094 4.215 1 96.44 1015 TYR B C 1
ATOM 15687 O O . TYR B 1 1015 ? -4.387 -33.562 5.008 1 96.44 1015 TYR B O 1
ATOM 15695 N N . SER B 1 1016 ? -6.43 -33.938 4.129 1 96.25 1016 SER B N 1
ATOM 15696 C CA . SER B 1 1016 ? -6.93 -32.812 4.949 1 96.25 1016 SER B CA 1
ATOM 15697 C C . SER B 1 1016 ? -8.234 -33.219 5.648 1 96.25 1016 SER B C 1
ATOM 15699 O O . SER B 1 1016 ? -9.008 -34 5.125 1 96.25 1016 SER B O 1
ATOM 15701 N N . LEU B 1 1017 ? -8.438 -32.656 6.863 1 97.19 1017 LEU B N 1
ATOM 15702 C CA . LEU B 1 1017 ? -9.703 -32.688 7.598 1 97.19 1017 LEU B CA 1
ATOM 15703 C C . LEU B 1 1017 ? -10.289 -31.297 7.703 1 97.19 1017 LEU B C 1
ATOM 15705 O O . LEU B 1 1017 ? -9.562 -30.312 7.898 1 97.19 1017 LEU B O 1
ATOM 15709 N N . GLY B 1 1018 ? -11.617 -31.297 7.445 1 95.69 1018 GLY B N 1
ATOM 15710 C CA . GLY B 1 1018 ? -12.219 -29.969 7.473 1 95.69 1018 GLY B CA 1
ATOM 15711 C C . GLY B 1 1018 ? -13.578 -29.953 8.133 1 95.69 1018 GLY B C 1
ATOM 15712 O O . GLY B 1 1018 ? -14.141 -31 8.453 1 95.69 1018 GLY B O 1
ATOM 15713 N N . LEU B 1 1019 ? -13.992 -28.703 8.367 1 94.19 1019 LEU B N 1
ATOM 15714 C CA . LEU B 1 1019 ? -15.266 -28.406 9.008 1 94.19 1019 LEU B CA 1
ATOM 15715 C C . LEU B 1 1019 ? -15.961 -27.25 8.305 1 94.19 1019 LEU B C 1
ATOM 15717 O O . LEU B 1 1019 ? -15.32 -26.266 7.918 1 94.19 1019 LEU B O 1
ATOM 15721 N N . ASN B 1 1020 ? -17.312 -27.469 8.016 1 93.62 1020 ASN B N 1
ATOM 15722 C CA . ASN B 1 1020 ? -18.188 -26.406 7.531 1 93.62 1020 ASN B CA 1
ATOM 15723 C C . ASN B 1 1020 ? -19.344 -26.156 8.492 1 93.62 1020 ASN B C 1
ATOM 15725 O O . ASN B 1 1020 ? -20.172 -27.031 8.727 1 93.62 1020 ASN B O 1
ATOM 15729 N N . ALA B 1 1021 ? -19.391 -25 8.961 1 93.5 1021 ALA B N 1
ATOM 15730 C CA . ALA B 1 1021 ? -20.469 -24.625 9.867 1 93.5 1021 ALA B CA 1
ATOM 15731 C C . ALA B 1 1021 ? -21.219 -23.391 9.359 1 93.5 1021 ALA B C 1
ATOM 15733 O O . ALA B 1 1021 ? -20.594 -22.453 8.867 1 93.5 1021 ALA B O 1
ATOM 15734 N N . SER B 1 1022 ? -22.469 -23.547 9.375 1 90.19 1022 SER B N 1
ATOM 15735 C CA . SER B 1 1022 ? -23.312 -22.422 9.016 1 90.19 1022 SER B CA 1
ATOM 15736 C C . SER B 1 1022 ? -24.25 -22.031 10.164 1 90.19 1022 SER B C 1
ATOM 15738 O O . SER B 1 1022 ? -24.766 -22.906 10.859 1 90.19 1022 SER B O 1
ATOM 15740 N N . PHE B 1 1023 ? -24.469 -20.859 10.281 1 86.88 1023 PHE B N 1
ATOM 15741 C CA . PHE B 1 1023 ? -25.328 -20.328 11.344 1 86.88 1023 PHE B CA 1
ATOM 15742 C C . PHE B 1 1023 ? -26.406 -19.406 10.758 1 86.88 1023 PHE B C 1
ATOM 15744 O O . PHE B 1 1023 ? -26.172 -18.734 9.758 1 86.88 1023 PHE B O 1
#

pLDDT: mean 88.92, std 9.84, range [33.88, 98.38]